Protein 6U1S (pdb70)

Radius of gyration: 44.72 Å; Cα contacts (8 Å, |Δi|>4): 3544; chains: 8; bounding box: 117×117×106 Å

Secondary structure (DSSP, 8-state):
-HHHHHHHHHHHHHHHHHHHHHHHHHHH---HHHHHHHHHHHHHHHHHHHHHHHHHHTT-SSHHHHHHHHHHHHHHHHHHHHHHHHHHTT--SHHHHHHHHHHHHHHHHHHHHHHHHHHTT---HHHHHHHHHHHHHHHHHHHHHHHHHHTT--SHHHHHHHHHHHHHHHHHHHHHHHHHHHTSS-HHHHHHHHHHHHHHHHHHHHHHHHHHHHHHHHHHHHHHHHHHHHHHHHHHHHHHHHHHHHHHHHHHHHHHHHHT-S-HHHHHHHHHHHHHHHHHHHHHHHHHHHHHHHHHHHHHHHHHHHHHH-/-HHHHHHHHHHHHHHHHHHHHHHHHHHH---HHHHHHHHHHHHHHHHHHHHHHHHHHTT-SSHHHHHHHHHHHHHHHHHHHHHHHHHHTT--SHHHHHHHHHHHHHHHHHHHHHHHHHHTT---HHHHHHHHHHHHHHHHHHHHHHHHHHTT--SHHHHHHHHHHHHHHHHHHHHHHHHHHHTSS-HHHHHHHHHHHHHHHHHHHHHHHHHHHHHHHHHHHHHHHHHHHHHHHHHHHHHHHHHHHHHHHHHHHHHHHHHT-S-HHHHHHHHHHHHHHHHHHHHHHHHHHHHHHHHHHHHHHHHHHHHHH-/-HHHHHHHHHHHHHHHHHHHHHHHHHHH---HHHHHHHHHHHHHHHHHHHHHHHHHHTT-SSHHHHHHHHHHHHHHHHHHHHHHHHHHTT--SHHHHHHHHHHHHHHHHHHHHHHHHHHTT---HHHHHHHHHHHHHHHHHHHHHHHHHHTT--SHHHHHHHHHHHHHHHHHHHHHHHHHHHTSS-HHHHHHHHHHHHHHHHHHHHHHHHHHHHHHHHHHHHHHHHHHHHHHHHHHHHHHHHHHHHHHHHHHHHHHHHHT-S-HHHHHHHHHHHHHHHHHHHHHHHHHHHHHHHHHHHHHHHHHHHHHH-/-HHHHHHHHHHHHHHHHHHHHHHHHHHH---HHHHHHHHHHHHHHHHHHHHHHHHHHTT-SSHHHHHHHHHHHHHHHHHHHHHHHHHHTT--SHHHHHHHHHHHHHHHHHHHHHHHHHHTT---HHHHHHHHHHHHHHHHHHHHHHHHHHTT--SHHHHHHHHHHHHHHHHHHHHHHHHHHHTSS-HHHHHHHHHHHHHHHHHHHHHHHHHHHHHHHHHHHHHHHHHHHHHHHHHHHHHHHHHHHHHHHHHHHHHHHHHT-S-HHHHHHHHHHHHHHHHHHHHHHHHHHHHHHHHHHHHHHHHHHHHHH-/-HHHHHHHHHHHHHHHHHHHHHHHHHHH---HHHHHHHHHHHHHHHHHHHHHHHHHHTT-SSHHHHHHHHHHHHHHHHHHHHHHHHHHTT--SHHHHHHHHHHHHHHHHHHHHHHHHHHTT---HHHHHHHHHHHHHHHHHHHHHHHHHHTT--SHHHHHHHHHHHHHHHHHHHHHHHHHHHTSS-HHHHHHHHHHHHHHHHHHHHHHHHHHHHHHHHHHHHHHHHHHHHHHHHHHHHHHHHHHHHHHHHHHHHHHHHHT-S-HHHHHHHHHHHHHHHHHHHHHHHHHHHHHHHHHHHHHHHHHHHHHH-/-HHHHHHHHHHHHHHHHHHHHHHHHHHH---HHHHHHHHHHHHHHHHHHHHHHHHHHTT-SSHHHHHHHHHHHHHHHHHHHHHHHHHHTT--SHHHHHHHHHHHHHHHHHHHHHHHHHHTT---HHHHHHHHHHHHHHHHHHHHHHHHHHTT--SHHHHHHHHHHHHHHHHHHHHHHHHHHHTSS-HHHHHHHHHHHHHHHHHHHHHHHHHHHHHHHHHHHHHHHHHHHHHHHHHHHHHHHHHHHHHHHHHHHHHHHHHT-S-HHHHHHHHHHHHHHHHHHHHHHHHHHHHHHHHHHHHHHHHHHHHHH-/-HHHHHHHHHHHHHHHHHHHHHHHHHHH---HHHHHHHHHHHHHHHHHHHHHHHHHHTT-SSHHHHHHHHHHHHHHHHHHHHHHHHHHTT--SHHHHHHHHHHHHHHHHHHHHHHHHHHTT---HHHHHHHHHHHHHHHHHHHHHHHHHHTT--SHHHHHHHHHHHHHHHHHHHHHHHHHHHTSS-HHHHHHHHHHHHHHHHHHHHHHHHHHHHHHHHHHHHHHHHHHHHHHHHHHHHHHHHHHHHHHHHHHHHHHHHHT-S-HHHHHHHHHHHHHHHHHHHHHHHHHHHHHHHHHHHHHHHHHHHHHH-/-HHHHHHHHHHHHHHHHHHHHHHHHHHH---HHHHHHHHHHHHHHHHHHHHHHHHHHTT-SSHHHHHHHHHHHHHHHHHHHHHHHHHHTT--SHHHHHHHHHHHHHHHHHHHHHHHHHHTT---HHHHHHHHHHHHHHHHHHHHHHHHHHTT--SHHHHHHHHHHHHHHHHHHHHHHHHHHHTSS-HHHHHHHHHHHHHHHHHHHHHHHHHHHHHHHHHHHHHHHHHHHHHHHHHHHHHHHHHHHHHHHHHHHHHHHHHT-S-HHHHHHHHHHHHHHHHHHHHHHHHHHHHHHHHHHHHHHHHHHHHHH-

Sequence (2480 aa):
EEFMARAISAIAELAKKAIEAIYRLADNHTTDTFMAKAIEAIAELAKEAIKAIADLAKNHTTEEFMARAISAIAELARKAIDAIYRLARNHTTDTFMAKAIEAIAELAKEAIKAIADLAKNHTTEDFMDEAISAIAELARKAIEAILRLASNLTSETYMRKAQEAIEKIARTAEEAIRDLARNLEDQERRERAKSARDEIKRFAEDARKKIEVLALLKRSREYLKKVALIQLVIAFVFLILLILLSWRSEELIRELEEKGAASEAELARMKQQHMTAYLQAALTAWEIISKSVIALLLLQQNQLNLELRHEEFMARAISAIAELAKKAIEAIYRLADNHTTDTFMAKAIEAIAELAKEAIKAIADLAKNHTTEEFMARAISAIAELARKAIDAIYRLARNHTTDTFMAKAIEAIAELAKEAIKAIADLAKNHTTEDFMDEAISAIAELARKAIEAILRLASNLTSETYMRKAQEAIEKIARTAEEAIRDLARNLEDQERRERAKSARDEIKRFAEDARKKIEVLALLKRSREYLKKVALIQLVIAFVFLILLILLSWRSEELIRELEEKGAASEAELARMKQQHMTAYLQAALTAWEIISKSVIALLLLQQNQLNLELRHEEFMARAISAIAELAKKAIEAIYRLADNHTTDTFMAKAIEAIAELAKEAIKAIADLAKNHTTEEFMARAISAIAELARKAIDAIYRLARNHTTDTFMAKAIEAIAELAKEAIKAIADLAKNHTTEDFMDEAISAIAELARKAIEAILRLASNLTSETYMRKAQEAIEKIARTAEEAIRDLARNLEDQERRERAKSARDEIKRFAEDARKKIEVLALLKRSREYLKKVALIQLVIAFVFLILLILLSWRSEELIRELEEKGAASEAELARMKQQHMTAYLQAALTAWEIISKSVIALLLLQQNQLNLELRHEEFMARAISAIAELAKKAIEAIYRLADNHTTDTFMAKAIEAIAELAKEAIKAIADLAKNHTTEEFMARAISAIAELARKAIDAIYRLARNHTTDTFMAKAIEAIAELAKEAIKAIADLAKNHTTEDFMDEAISAIAELARKAIEAILRLASNLTSETYMRKAQEAIEKIARTAEEAIRDLARNLEDQERRERAKSARDEIKRFAEDARKKIEVLALLKRSREYLKKVALIQLVIAFVFLILLILLSWRSEELIRELEEKGAASEAELARMKQQHMTAYLQAALTAWEIISKSVIALLLLQQNQLNLELRHEEFMARAISAIAELAKKAIEAIYRLADNHTTDTFMAKAIEAIAELAKEAIKAIADLAKNHTTEEFMARAISAIAELARKAIDAIYRLARNHTTDTFMAKAIEAIAELAKEAIKAIADLAKNHTTEDFMDEAISAIAELARKAIEAILRLASNLTSETYMRKAQEAIEKIARTAEEAIRDLARNLEDQERRERAKSARDEIKRFAEDARKKIEVLALLKRSREYLKKVALIQLVIAFVFLILLILLSWRSEELIRELEEKGAASEAELARMKQQHMTAYLQAALTAWEIISKSVIALLLLQQNQLNLELRHEEFMARAISAIAELAKKAIEAIYRLADNHTTDTFMAKAIEAIAELAKEAIKAIADLAKNHTTEEFMARAISAIAELARKAIDAIYRLARNHTTDTFMAKAIEAIAELAKEAIKAIADLAKNHTTEDFMDEAISAIAELARKAIEAILRLASNLTSETYMRKAQEAIEKIARTAEEAIRDLARNLEDQERRERAKSARDEIKRFAEDARKKIEVLALLKRSREYLKKVALIQLVIAFVFLILLILLSWRSEELIRELEEKGAASEAELARMKQQHMTAYLQAALTAWEIISKSVIALLLLQQNQLNLELRHEEFMARAISAIAELAKKAIEAIYRLADNHTTDTFMAKAIEAIAELAKEAIKAIADLAKNHTTEEFMARAISAIAELARKAIDAIYRLARNHTTDTFMAKAIEAIAELAKEAIKAIADLAKNHTTEDFMDEAISAIAELARKAIEAILRLASNLTSETYMRKAQEAIEKIARTAEEAIRDLARNLEDQERRERAKSARDEIKRFAEDARKKIEVLALLKRSREYLKKVALIQLVIAFVFLILLILLSWRSEELIRELEEKGAASEAELARMKQQHMTAYLQAALTAWEIISKSVIALLLLQQNQLNLELRHEEFMARAISAIAELAKKAIEAIYRLADNHTTDTFMAKAIEAIAELAKEAIKAIADLAKNHTTEEFMARAISAIAELARKAIDAIYRLARNHTTDTFMAKAIEAIAELAKEAIKAIADLAKNHTTEDFMDEAISAIAELARKAIEAILRLASNLTSETYMRKAQEAIEKIARTAEEAIRDLARNLEDQERRERAKSARDEIKRFAEDARKKIEVLALLKRSREYLKKVALIQLVIAFVFLILLILLSWRSEELIRELEEKGAASEAELARMKQQHMTAYLQAALTAWEIISKSVIALLLLQQNQLNLELRH

Foldseek 3Di:
DVVLLVLLVVLLVVLVVVLCVQLVVLLVDLDLVSLLVSLLSLLVSLLVSLVVLLVSLVVDLDPSSLVSNLVSLLVSLVSSLVSLLSSLVSHDDPVSVLSSLQSLLSSLLSSLLSLLVSLLSDLDPVSLVSNLVSNLVSLVSSLVSLVVSCVVVVDCVRLVSSLVSLVSNLVSSLVSNVSSLVSHPDVVSVVVSVVSNVVSVCSNVVSVVVCVLVVVLVVLVVVLVVLVVVLVVLLVVLVVVLVVLVVVLCVVLVVCVVVVVDDVVRNVVSNVVSVVVSVVSVVVSVVVNVVSVVVSVVSVVVSVVSVVVD/DVVLLVLLVVLLVVLVVVLCVQLVVLLVDLDLVSLLVSLLSLLVSLLVSLVVLLVSLVVDLDPSSLVSNLVSLLVSLVSSLVSLLSSLVSHDDPVSVLSSLQSLLSSLLSSLLSLLVSLLSDLDPVSLVSNLVSNLVSLVSSLVSLVVSCVVVVDCVRLVSSLVSLVSSLVSSLVSNVSSLVSHPDVVSVVVSVVSNVVSVCSNVVSVVVCVLVVVLVVLVVVLVVLVVVLVVLLVVLVVVLVVLVVVLCVVLVVCVVVVVDDVVRNVVSNVVSVVVSVVSVVVSVVVNVVSVVVSVVSVVVSVVSVVVD/DVVLLVLLVVLLVVLVVVLCVQLVVLLVDLDLVSLLVSLLSLLVSLLVSLVVLLVSLVVDLDPSSLVSNLVSLLVSLVSSLVSLLSSLVSHDDPVSVLSSLQSLLSSLLSSLLSLLVSLLSDLDPVSLVSNLVSNLVSLVSSLVSLVVSCVVVVDCVRLVSSLVSLVSNLVSSLVSNQSSLVSHPDVVSVVVSVVSNVVSVCSNVVSVVVCVLVVVLVVLVVVLVVLVVVLVVLLVVLVVVLVVLVVVLCVVLVVCVVVVVDDVVRNVVSNVVSVVVSVVSVVVSVVVNVVSVVVSVVSVVVSVVSVVVD/DVVLLVLLVVLLVVLVVVLCVQLVVLLVDLDLVSLLVSLLSLLVSLLVSLVVLLVSLVVDLDPSSLVSNLVSLLVSLVSSLVSLLSSLVSHDDPVSVLSSLQSLLSSLLSSLLSLLVSLLSDLDPVSLVSNLVSNLVSLVSSLVSLVVSCVVVVDCVRLVSSLVSLVSNLVSSLVSNQSSLVSHPDVVSVVVSVVSNVVSVCSNVVSVVVCVLVVVLVVLVVVLVVLVVVLVVLLVVLVVVLVVLVVVLCVVLVVCVVVVVDDVVRNVVSNVVSVVVSVVSVVVSVVVNVVSVVVSVVSVVVSVVSVVVD/DVVLLVLLVVLLVVLVVVLCVQLVVLLVDLDLVSLLVSLLSLLVSLLVSLVVLLVSLVVDLDPSSLVSNLVSLLVSLVSSLVSLLSSLVSHDDPVSVLSSLQSLLSSLLSSLLSLLVSLLSDLDPVSLVSNLVSNLVSLVSSLVSLVVSCVVVVDCVRLVSSLVSLVSNLVSSLVSNVSSLVSHPDVVSVVVSVVSNVVSVCSNVVSVVVCVLVVVLVVLVVVLVVLVVVLVVLLVVLVVVLVVLVVVLCVVLVVCVVVVVDDVVRNVVSNVVSVVVSVVSVVVSVVVNVVSVVVSVVSVVVSVVSVVVD/DVVLLVLLVVLLVVLVVVLCVQLVVLLVDLDLVSLLVSLLSLLVSLLVSLVVLLVSLVVDLDPSSLVSNLVSLLVSLVSSLVSLLSSLVSHDDPVSVLSSLQSLLSSLLSSLLSLLVSLLSDLDPVSLVSNLVSNLVSLVSSLVSLVVSCVVVVDCVRLVSSLVSLVSSLVSSLVSNQSSLVSHPDVVSVVVSVVSNVVSVCSNVVSVVVCVLVVVLVVLVVVLVVLVVVLVVLLVVLVVVLVVLVVVLCVVLVVCVVVVVDDVVRNVVSNVVSVVVSVVSVVVSVVVNVVSVVVSVVSVVVSVVSVVVD/DVVLLVLLVVLLVVLVVVLCVQLVVLLVDLDLVSLLVSLLSLLVSLLVSLVVLLVSLVVDLDPSSLVSNLVSLLVSLVSNLVSLLSSLVSHDDPVSVLSSLQSLLSSLLSSLLSLLVSLLSDLDPVSLVSNLVSNLVSLVSSLVSLVVSCVVVVDCVRLVSSLVSLVSNLVSSLVSNQSSLVSHPDVVSVVVSVVSNVVSVCSNVVSVVVCVLVVVLVVLVVVLVVLVVVLVVLLVVLVVVLVVLVVVLCVVLVVCVVVVVDDVVRNVVSNVVSVVVSVVSVVVSVVVNVVSVVVSVVSVVVSVVSVVVD/DVVLLVLLVVLLVVLVVVLCVQLVVLLVDLDLVSLLVSLLSLLVSLLVSLVVLLVSLVVDLDPSSLVSNLVSLLVSLVSNLVSLLSSLVSHDDPVSVLSSLQSLLSSLLSSLLSLLVSLLSDLDPVSLVSNLVSNLVSLVSSLVSLVVSCVVVVDCVRLVSSLVSLVSNLVSSLVSNQSSLVSHPDVVSVVVSVVSNVVSVCSNVVSVVVCVLVVVLVVLVVVLVVLVVVLVVLLVVLVVVLVVLVVVLCVVLVVCVVVVVDDVVRNVVSNVVSVVVSVVSVVVSVVVNVVSVVVSVVSVVVSVVSVVVD

Nearest PDB structures (foldseek):
  6u1s-assembly1_A  TM=1.003E+00  e=5.065E-35  synthetic construct
  5k7v-assembly1_B  TM=7.829E-01  e=1.513E-13  synthetic construct
  6vfk-assembly1_B  TM=7.841E-01  e=2.297E-12  synthetic construct
  7q1f-assembly2_T  TM=2.486E-01  e=4.813E-02  synthetic construct
  4xl5-assembly1_C  TM=2.243E-01  e=2.005E-01  synthetic construct

Structure (mmCIF, N/CA/C/O backbone):
data_6U1S
#
_entry.id   6U1S
#
loop_
_atom_site.group_PDB
_atom_site.id
_atom_site.type_symbol
_atom_site.label_atom_id
_atom_site.label_alt_id
_atom_site.label_comp_id
_atom_site.label_asym_id
_atom_site.label_entity_id
_atom_site.label_seq_id
_atom_site.pdbx_PDB_ins_code
_atom_site.Cartn_x
_atom_site.Cartn_y
_atom_site.Cartn_z
_atom_site.occupancy
_atom_site.B_iso_or_equiv
_atom_site.auth_seq_id
_atom_site.auth_comp_id
_atom_site.auth_asym_id
_atom_site.auth_atom_id
_atom_site.pdbx_PDB_model_num
ATOM 1 N N . GLU A 1 1 ? 165.572 220.988 206.774 1.00 196.00 1 GLU A N 1
ATOM 2 C CA . GLU A 1 1 ? 164.998 222.325 206.882 1.00 196.00 1 GLU A CA 1
ATOM 3 C C . GLU A 1 1 ? 163.491 222.353 206.625 1.00 196.00 1 GLU A C 1
ATOM 4 O O . GLU A 1 1 ? 162.875 221.316 206.325 1.00 196.00 1 GLU A O 1
ATOM 18 N N . GLU A 1 2 ? 162.929 223.557 206.728 1.00 196.00 2 GLU A N 1
ATOM 19 C CA . GLU A 1 2 ? 161.504 223.826 206.598 1.00 196.00 2 GLU A CA 1
ATOM 20 C C . GLU A 1 2 ? 160.945 223.567 205.217 1.00 196.00 2 GLU A C 1
ATOM 21 O O . GLU A 1 2 ? 159.804 223.133 205.087 1.00 196.00 2 GLU A O 1
ATOM 33 N N . PHE A 1 3 ? 161.707 223.878 204.167 1.00 196.00 3 PHE A N 1
ATOM 34 C CA . PHE A 1 3 ? 161.172 223.649 202.837 1.00 196.00 3 PHE A CA 1
ATOM 35 C C . PHE A 1 3 ? 160.874 222.198 202.597 1.00 196.00 3 PHE A C 1
ATOM 36 O O . PHE A 1 3 ? 159.804 221.855 202.102 1.00 196.00 3 PHE A O 1
ATOM 53 N N . MET A 1 4 ? 161.830 221.348 202.903 1.00 196.00 4 MET A N 1
ATOM 54 C CA . MET A 1 4 ? 161.687 219.938 202.643 1.00 196.00 4 MET A CA 1
ATOM 55 C C . MET A 1 4 ? 160.540 219.388 203.502 1.00 196.00 4 MET A C 1
ATOM 56 O O . MET A 1 4 ? 159.715 218.586 203.039 1.00 196.00 4 MET A O 1
ATOM 70 N N . ALA A 1 5 ? 160.474 219.825 204.769 1.00 196.00 5 ALA A N 1
ATOM 71 C CA . ALA A 1 5 ? 159.436 219.343 205.669 1.00 196.00 5 ALA A CA 1
ATOM 72 C C . ALA A 1 5 ? 158.033 219.775 205.222 1.00 196.00 5 ALA A C 1
ATOM 73 O O . ALA A 1 5 ? 157.086 218.966 205.231 1.00 196.00 5 ALA A O 1
ATOM 80 N N . ARG A 1 6 ? 157.909 221.029 204.769 1.00 196.00 6 ARG A N 1
ATOM 81 C CA . ARG A 1 6 ? 156.633 221.516 204.306 1.00 196.00 6 ARG A CA 1
ATOM 82 C C . ARG A 1 6 ? 156.301 220.917 202.983 1.00 196.00 6 ARG A C 1
ATOM 83 O O . ARG A 1 6 ? 155.138 220.643 202.729 1.00 196.00 6 ARG A O 1
ATOM 104 N N . ALA A 1 7 ? 157.287 220.730 202.115 1.00 196.00 7 ALA A N 1
ATOM 105 C CA . ALA A 1 7 ? 157.004 220.188 200.817 1.00 196.00 7 ALA A CA 1
ATOM 106 C C . ALA A 1 7 ? 156.368 218.816 200.960 1.00 196.00 7 ALA A C 1
ATOM 107 O O . ALA A 1 7 ? 155.369 218.542 200.316 1.00 196.00 7 ALA A O 1
ATOM 114 N N . ILE A 1 8 ? 156.798 217.970 201.896 1.00 196.00 8 ILE A N 1
ATOM 115 C CA . ILE A 1 8 ? 156.075 216.696 201.939 1.00 196.00 8 ILE A CA 1
ATOM 116 C C . ILE A 1 8 ? 154.621 216.903 202.277 1.00 196.00 8 ILE A C 1
ATOM 117 O O . ILE A 1 8 ? 153.736 216.286 201.661 1.00 196.00 8 ILE A O 1
ATOM 133 N N . SER A 1 9 ? 154.351 217.740 203.275 1.00 196.00 9 SER A N 1
ATOM 134 C CA . SER A 1 9 ? 152.966 217.940 203.632 1.00 196.00 9 SER A CA 1
ATOM 135 C C . SER A 1 9 ? 152.187 218.613 202.512 1.00 196.00 9 SER A C 1
ATOM 136 O O . SER A 1 9 ? 151.048 218.239 202.260 1.00 196.00 9 SER A O 1
ATOM 144 N N . ALA A 1 10 ? 152.786 219.602 201.846 1.00 196.00 10 ALA A N 1
ATOM 145 C CA . ALA A 1 10 ? 152.136 220.363 200.785 1.00 196.00 10 ALA A CA 1
ATOM 146 C C . ALA A 1 10 ? 151.853 219.520 199.560 1.00 196.00 10 ALA A C 1
ATOM 147 O O . ALA A 1 10 ? 150.801 219.647 198.931 1.00 196.00 10 ALA A O 1
ATOM 154 N N . ILE A 1 11 ? 152.780 218.634 199.231 1.00 196.00 11 ILE A N 1
ATOM 155 C CA . ILE A 1 11 ? 152.634 217.791 198.070 1.00 196.00 11 ILE A CA 1
ATOM 156 C C . ILE A 1 11 ? 151.468 216.848 198.295 1.00 196.00 11 ILE A C 1
ATOM 157 O O . ILE A 1 11 ? 150.594 216.710 197.424 1.00 196.00 11 ILE A O 1
ATOM 173 N N . ALA A 1 12 ? 151.454 216.198 199.464 1.00 196.00 12 ALA A N 1
ATOM 174 C CA . ALA A 1 12 ? 150.378 215.291 199.782 1.00 196.00 12 ALA A CA 1
ATOM 175 C C . ALA A 1 12 ? 149.073 216.017 199.983 1.00 196.00 12 ALA A C 1
ATOM 176 O O . ALA A 1 12 ? 148.029 215.501 199.618 1.00 196.00 12 ALA A O 1
ATOM 183 N N . GLU A 1 13 ? 149.112 217.202 200.585 1.00 196.00 13 GLU A N 1
ATOM 184 C CA . GLU A 1 13 ? 147.913 217.966 200.868 1.00 196.00 13 GLU A CA 1
ATOM 185 C C . GLU A 1 13 ? 147.194 218.362 199.609 1.00 196.00 13 GLU A C 1
ATOM 186 O O . GLU A 1 13 ? 145.970 218.236 199.523 1.00 196.00 13 GLU A O 1
ATOM 198 N N . LEU A 1 14 ? 147.932 218.837 198.612 1.00 196.00 14 LEU A N 1
ATOM 199 C CA . LEU A 1 14 ? 147.265 219.244 197.402 1.00 196.00 14 LEU A CA 1
ATOM 200 C C . LEU A 1 14 ? 146.700 218.049 196.659 1.00 196.00 14 LEU A C 1
ATOM 201 O O . LEU A 1 14 ? 145.567 218.109 196.159 1.00 196.00 14 LEU A O 1
ATOM 217 N N . ALA A 1 15 ? 147.455 216.942 196.591 1.00 196.00 15 ALA A N 1
ATOM 218 C CA . ALA A 1 15 ? 146.919 215.795 195.890 1.00 196.00 15 ALA A CA 1
ATOM 219 C C . ALA A 1 15 ? 145.753 215.207 196.646 1.00 196.00 15 ALA A C 1
ATOM 220 O O . ALA A 1 15 ? 144.754 214.858 196.036 1.00 196.00 15 ALA A O 1
ATOM 227 N N . LYS A 1 16 ? 145.847 215.145 197.976 1.00 196.00 16 LYS A N 1
ATOM 228 C CA . LYS A 1 16 ? 144.816 214.561 198.809 1.00 196.00 16 LYS A CA 1
ATOM 229 C C . LYS A 1 16 ? 143.510 215.304 198.666 1.00 196.00 16 LYS A C 1
ATOM 230 O O . LYS A 1 16 ? 142.458 214.671 198.539 1.00 196.00 16 LYS A O 1
ATOM 249 N N . LYS A 1 17 ? 143.553 216.640 198.675 1.00 196.00 17 LYS A N 1
ATOM 250 C CA . LYS A 1 17 ? 142.325 217.401 198.535 1.00 196.00 17 LYS A CA 1
ATOM 251 C C . LYS A 1 17 ? 141.711 217.191 197.166 1.00 196.00 17 LYS A C 1
ATOM 252 O O . LYS A 1 17 ? 140.493 217.034 197.047 1.00 196.00 17 LYS A O 1
ATOM 271 N N . ALA A 1 18 ? 142.546 217.171 196.125 1.00 196.00 18 ALA A N 1
ATOM 272 C CA . ALA A 1 18 ? 142.051 216.956 194.782 1.00 196.00 18 ALA A CA 1
ATOM 273 C C . ALA A 1 18 ? 141.461 215.544 194.631 1.00 196.00 18 ALA A C 1
ATOM 274 O O . ALA A 1 18 ? 140.455 215.367 193.932 1.00 196.00 18 ALA A O 1
ATOM 281 N N . ILE A 1 19 ? 142.070 214.546 195.297 1.00 196.00 19 ILE A N 1
ATOM 282 C CA . ILE A 1 19 ? 141.593 213.167 195.275 1.00 196.00 19 ILE A CA 1
ATOM 283 C C . ILE A 1 19 ? 140.257 213.069 195.947 1.00 196.00 19 ILE A C 1
ATOM 284 O O . ILE A 1 19 ? 139.338 212.464 195.396 1.00 196.00 19 ILE A O 1
ATOM 300 N N . GLU A 1 20 ? 140.132 213.662 197.136 1.00 196.00 20 GLU A N 1
ATOM 301 C CA . GLU A 1 20 ? 138.870 213.610 197.842 1.00 196.00 20 GLU A CA 1
ATOM 302 C C . GLU A 1 20 ? 137.779 214.293 197.056 1.00 196.00 20 GLU A C 1
ATOM 303 O O . GLU A 1 20 ? 136.654 213.798 197.008 1.00 196.00 20 GLU A O 1
ATOM 315 N N . ALA A 1 21 ? 138.071 215.456 196.467 1.00 196.00 21 ALA A N 1
ATOM 316 C CA . ALA A 1 21 ? 137.047 216.169 195.731 1.00 196.00 21 ALA A CA 1
ATOM 317 C C . ALA A 1 21 ? 136.566 215.426 194.489 1.00 196.00 21 ALA A C 1
ATOM 318 O O . ALA A 1 21 ? 135.353 215.368 194.248 1.00 196.00 21 ALA A O 1
ATOM 325 N N . ILE A 1 22 ? 137.479 214.811 193.722 1.00 196.00 22 ILE A N 1
ATOM 326 C CA . ILE A 1 22 ? 137.031 214.134 192.517 1.00 196.00 22 ILE A CA 1
ATOM 327 C C . ILE A 1 22 ? 136.359 212.818 192.898 1.00 196.00 22 ILE A C 1
ATOM 328 O O . ILE A 1 22 ? 135.362 212.423 192.285 1.00 196.00 22 ILE A O 1
ATOM 344 N N . TYR A 1 23 ? 136.904 212.131 193.918 1.00 196.00 23 TYR A N 1
ATOM 345 C CA . TYR A 1 23 ? 136.291 210.926 194.425 1.00 196.00 23 TYR A CA 1
ATOM 346 C C . TYR A 1 23 ? 134.894 211.169 194.928 1.00 196.00 23 TYR A C 1
ATOM 347 O O . TYR A 1 23 ? 133.976 210.448 194.557 1.00 196.00 23 TYR A O 1
ATOM 365 N N . ARG A 1 24 ? 134.711 212.189 195.769 1.00 196.00 24 ARG A N 1
ATOM 366 C CA . ARG A 1 24 ? 133.409 212.456 196.330 1.00 196.00 24 ARG A CA 1
ATOM 367 C C . ARG A 1 24 ? 132.381 212.693 195.245 1.00 196.00 24 ARG A C 1
ATOM 368 O O . ARG A 1 24 ? 131.266 212.167 195.337 1.00 196.00 24 ARG A O 1
ATOM 389 N N . LEU A 1 25 ? 132.730 213.441 194.197 1.00 196.00 25 LEU A N 1
ATOM 390 C CA . LEU A 1 25 ? 131.748 213.659 193.154 1.00 196.00 25 LEU A CA 1
ATOM 391 C C . LEU A 1 25 ? 131.404 212.340 192.483 1.00 196.00 25 LEU A C 1
ATOM 392 O O . LEU A 1 25 ? 130.228 212.027 192.276 1.00 196.00 25 LEU A O 1
ATOM 408 N N . ALA A 1 26 ? 132.426 211.529 192.212 1.00 196.00 26 ALA A N 1
ATOM 409 C CA . ALA A 1 26 ? 132.248 210.233 191.586 1.00 196.00 26 ALA A CA 1
ATOM 410 C C . ALA A 1 26 ? 131.485 209.253 192.454 1.00 196.00 26 ALA A C 1
ATOM 411 O O . ALA A 1 26 ? 130.792 208.386 191.935 1.00 196.00 26 ALA A O 1
ATOM 418 N N . ASP A 1 27 ? 131.635 209.361 193.769 1.00 196.00 27 ASP A N 1
ATOM 419 C CA . ASP A 1 27 ? 130.966 208.480 194.708 1.00 196.00 27 ASP A CA 1
ATOM 420 C C . ASP A 1 27 ? 129.471 208.810 194.723 1.00 196.00 27 ASP A C 1
ATOM 421 O O . ASP A 1 27 ? 128.630 207.916 194.836 1.00 196.00 27 ASP A O 1
ATOM 430 N N . ASN A 1 28 ? 129.143 210.104 194.584 1.00 196.00 28 ASN A N 1
ATOM 431 C CA . ASN A 1 28 ? 127.753 210.545 194.550 1.00 196.00 28 ASN A CA 1
ATOM 432 C C . ASN A 1 28 ? 127.072 210.184 193.219 1.00 196.00 28 ASN A C 1
ATOM 433 O O . ASN A 1 28 ? 125.869 209.902 193.182 1.00 196.00 28 ASN A O 1
ATOM 444 N N . HIS A 1 29 ? 127.856 210.174 192.139 1.00 196.00 29 HIS A N 1
ATOM 445 C CA . HIS A 1 29 ? 127.385 209.843 190.798 1.00 196.00 29 HIS A CA 1
ATOM 446 C C . HIS A 1 29 ? 127.205 208.349 190.562 1.00 196.00 29 HIS A C 1
ATOM 447 O O . HIS A 1 29 ? 127.877 207.512 191.155 1.00 196.00 29 HIS A O 1
ATOM 461 N N . THR A 1 30 ? 126.304 208.006 189.644 1.00 196.00 30 THR A N 1
ATOM 462 C CA . THR A 1 30 ? 126.103 206.610 189.262 1.00 196.00 30 THR A CA 1
ATOM 463 C C . THR A 1 30 ? 126.629 206.339 187.851 1.00 196.00 30 THR A C 1
ATOM 464 O O . THR A 1 30 ? 126.538 205.220 187.341 1.00 196.00 30 THR A O 1
ATOM 475 N N . THR A 1 31 ? 127.162 207.384 187.226 1.00 196.00 31 THR A N 1
ATOM 476 C CA . THR A 1 31 ? 127.689 207.348 185.869 1.00 196.00 31 THR A CA 1
ATOM 477 C C . THR A 1 31 ? 129.073 206.699 185.853 1.00 196.00 31 THR A C 1
ATOM 478 O O . THR A 1 31 ? 129.976 207.113 186.588 1.00 196.00 31 THR A O 1
ATOM 489 N N . ASP A 1 32 ? 129.260 205.731 184.954 1.00 196.00 32 ASP A N 1
ATOM 490 C CA . ASP A 1 32 ? 130.496 204.963 184.846 1.00 196.00 32 ASP A CA 1
ATOM 491 C C . ASP A 1 32 ? 131.673 205.783 184.367 1.00 196.00 32 ASP A C 1
ATOM 492 O O . ASP A 1 32 ? 132.800 205.632 184.848 1.00 196.00 32 ASP A O 1
ATOM 501 N N . THR A 1 33 ? 131.361 206.715 183.507 1.00 196.00 33 THR A N 1
ATOM 502 C CA . THR A 1 33 ? 132.292 207.626 182.894 1.00 196.00 33 THR A CA 1
ATOM 503 C C . THR A 1 33 ? 132.883 208.559 183.934 1.00 196.00 33 THR A C 1
ATOM 504 O O . THR A 1 33 ? 134.058 208.926 183.854 1.00 196.00 33 THR A O 1
ATOM 515 N N . PHE A 1 34 ? 132.047 209.015 184.870 1.00 196.00 34 PHE A N 1
ATOM 516 C CA . PHE A 1 34 ? 132.477 209.949 185.895 1.00 196.00 34 PHE A CA 1
ATOM 517 C C . PHE A 1 34 ? 133.314 209.202 186.911 1.00 196.00 34 PHE A C 1
ATOM 518 O O . PHE A 1 34 ? 134.308 209.735 187.423 1.00 196.00 34 PHE A O 1
ATOM 535 N N . MET A 1 35 ? 132.923 207.958 187.204 1.00 196.00 35 MET A N 1
ATOM 536 C CA . MET A 1 35 ? 133.710 207.176 188.123 1.00 196.00 35 MET A CA 1
ATOM 537 C C . MET A 1 35 ? 135.080 206.940 187.521 1.00 196.00 35 MET A C 1
ATOM 538 O O . MET A 1 35 ? 136.089 207.097 188.207 1.00 196.00 35 MET A O 1
ATOM 552 N N . ALA A 1 36 ? 135.126 206.629 186.221 1.00 196.00 36 ALA A N 1
ATOM 553 C CA . ALA A 1 36 ? 136.382 206.398 185.538 1.00 196.00 36 ALA A CA 1
ATOM 554 C C . ALA A 1 36 ? 137.247 207.649 185.512 1.00 196.00 36 ALA A C 1
ATOM 555 O O . ALA A 1 36 ? 138.470 207.550 185.656 1.00 196.00 36 ALA A O 1
ATOM 562 N N . LYS A 1 37 ? 136.628 208.828 185.335 1.00 196.00 37 LYS A N 1
ATOM 563 C CA . LYS A 1 37 ? 137.379 210.072 185.344 1.00 196.00 37 LYS A CA 1
ATOM 564 C C . LYS A 1 37 ? 138.055 210.256 186.684 1.00 196.00 37 LYS A C 1
ATOM 565 O O . LYS A 1 37 ? 139.236 210.612 186.741 1.00 196.00 37 LYS A O 1
ATOM 584 N N . ALA A 1 38 ? 137.316 210.016 187.775 1.00 196.00 38 ALA A N 1
ATOM 585 C CA . ALA A 1 38 ? 137.917 210.146 189.086 1.00 196.00 38 ALA A CA 1
ATOM 586 C C . ALA A 1 38 ? 139.022 209.134 189.255 1.00 196.00 38 ALA A C 1
ATOM 587 O O . ALA A 1 38 ? 140.081 209.460 189.757 1.00 196.00 38 ALA A O 1
ATOM 594 N N . ILE A 1 39 ? 138.850 207.936 188.746 1.00 196.00 39 ILE A N 1
ATOM 595 C CA . ILE A 1 39 ? 139.886 206.939 188.901 1.00 196.00 39 ILE A CA 1
ATOM 596 C C . ILE A 1 39 ? 141.187 207.337 188.236 1.00 196.00 39 ILE A C 1
ATOM 597 O O . ILE A 1 39 ? 142.267 207.162 188.822 1.00 196.00 39 ILE A O 1
ATOM 613 N N . GLU A 1 40 ? 141.107 207.835 187.011 1.00 196.00 40 GLU A N 1
ATOM 614 C CA . GLU A 1 40 ? 142.313 208.241 186.331 1.00 196.00 40 GLU A CA 1
ATOM 615 C C . GLU A 1 40 ? 142.907 209.493 186.980 1.00 196.00 40 GLU A C 1
ATOM 616 O O . GLU A 1 40 ? 144.131 209.588 187.118 1.00 196.00 40 GLU A O 1
ATOM 628 N N . ALA A 1 41 ? 142.055 210.461 187.372 1.00 196.00 41 ALA A N 1
ATOM 629 C CA . ALA A 1 41 ? 142.531 211.688 188.003 1.00 196.00 41 ALA A CA 1
ATOM 630 C C . ALA A 1 41 ? 143.217 211.390 189.327 1.00 196.00 41 ALA A C 1
ATOM 631 O O . ALA A 1 41 ? 144.263 211.960 189.632 1.00 196.00 41 ALA A O 1
ATOM 638 N N . ILE A 1 42 ? 142.665 210.443 190.079 1.00 196.00 42 ILE A N 1
ATOM 639 C CA . ILE A 1 42 ? 143.200 210.063 191.365 1.00 196.00 42 ILE A CA 1
ATOM 640 C C . ILE A 1 42 ? 144.544 209.421 191.187 1.00 196.00 42 ILE A C 1
ATOM 641 O O . ILE A 1 42 ? 145.464 209.724 191.957 1.00 196.00 42 ILE A O 1
ATOM 657 N N . ALA A 1 43 ? 144.681 208.527 190.206 1.00 196.00 43 ALA A N 1
ATOM 658 C CA . ALA A 1 43 ? 145.983 207.948 189.990 1.00 196.00 43 ALA A CA 1
ATOM 659 C C . ALA A 1 43 ? 146.986 209.028 189.634 1.00 196.00 43 ALA A C 1
ATOM 660 O O . ALA A 1 43 ? 148.074 209.059 190.189 1.00 196.00 43 ALA A O 1
ATOM 667 N N . GLU A 1 44 ? 146.625 210.012 188.815 1.00 196.00 44 GLU A N 1
ATOM 668 C CA . GLU A 1 44 ? 147.650 211.000 188.492 1.00 196.00 44 GLU A CA 1
ATOM 669 C C . GLU A 1 44 ? 148.054 211.836 189.704 1.00 196.00 44 GLU A C 1
ATOM 670 O O . GLU A 1 44 ? 149.246 212.092 189.930 1.00 196.00 44 GLU A O 1
ATOM 682 N N . LEU A 1 45 ? 147.077 212.191 190.539 1.00 196.00 45 LEU A N 1
ATOM 683 C CA . LEU A 1 45 ? 147.342 213.015 191.703 1.00 196.00 45 LEU A CA 1
ATOM 684 C C . LEU A 1 45 ? 148.179 212.321 192.759 1.00 196.00 45 LEU A C 1
ATOM 685 O O . LEU A 1 45 ? 149.155 212.898 193.261 1.00 196.00 45 LEU A O 1
ATOM 701 N N . ALA A 1 46 ? 147.839 211.067 193.071 1.00 196.00 46 ALA A N 1
ATOM 702 C CA . ALA A 1 46 ? 148.588 210.351 194.077 1.00 196.00 46 ALA A CA 1
ATOM 703 C C . ALA A 1 46 ? 149.907 209.881 193.493 1.00 196.00 46 ALA A C 1
ATOM 704 O O . ALA A 1 46 ? 150.918 209.868 194.175 1.00 196.00 46 ALA A O 1
ATOM 711 N N . LYS A 1 47 ? 149.954 209.521 192.218 1.00 196.00 47 LYS A N 1
ATOM 712 C CA . LYS A 1 47 ? 151.192 209.007 191.665 1.00 196.00 47 LYS A CA 1
ATOM 713 C C . LYS A 1 47 ? 152.282 210.049 191.716 1.00 196.00 47 LYS A C 1
ATOM 714 O O . LYS A 1 47 ? 153.407 209.749 192.134 1.00 196.00 47 LYS A O 1
ATOM 733 N N . GLU A 1 48 ? 151.958 211.284 191.332 1.00 196.00 48 GLU A N 1
ATOM 734 C CA . GLU A 1 48 ? 152.978 212.308 191.361 1.00 196.00 48 GLU A CA 1
ATOM 735 C C . GLU A 1 48 ? 153.322 212.681 192.789 1.00 196.00 48 GLU A C 1
ATOM 736 O O . GLU A 1 48 ? 154.498 212.863 193.124 1.00 196.00 48 GLU A O 1
ATOM 748 N N . ALA A 1 49 ? 152.309 212.792 193.658 1.00 196.00 49 ALA A N 1
ATOM 749 C CA . ALA A 1 49 ? 152.591 213.179 195.017 1.00 196.00 49 ALA A CA 1
ATOM 750 C C . ALA A 1 49 ? 153.429 212.137 195.746 1.00 196.00 49 ALA A C 1
ATOM 751 O O . ALA A 1 49 ? 154.373 212.492 196.450 1.00 196.00 49 ALA A O 1
ATOM 758 N N . ILE A 1 50 ? 153.157 210.854 195.506 1.00 196.00 50 ILE A N 1
ATOM 759 C CA . ILE A 1 50 ? 153.883 209.789 196.170 1.00 196.00 50 ILE A CA 1
ATOM 760 C C . ILE A 1 50 ? 155.317 209.747 195.705 1.00 196.00 50 ILE A C 1
ATOM 761 O O . ILE A 1 50 ? 156.219 209.600 196.536 1.00 196.00 50 ILE A O 1
ATOM 777 N N . LYS A 1 51 ? 155.553 209.845 194.400 1.00 196.00 51 LYS A N 1
ATOM 778 C CA . LYS A 1 51 ? 156.923 209.812 193.930 1.00 196.00 51 LYS A CA 1
ATOM 779 C C . LYS A 1 51 ? 157.720 211.001 194.445 1.00 196.00 51 LYS A C 1
ATOM 780 O O . LYS A 1 51 ? 158.864 210.839 194.886 1.00 196.00 51 LYS A O 1
ATOM 799 N N . ALA A 1 52 ? 157.122 212.199 194.424 1.00 196.00 52 ALA A N 1
ATOM 800 C CA . ALA A 1 52 ? 157.845 213.374 194.863 1.00 196.00 52 ALA A CA 1
ATOM 801 C C . ALA A 1 52 ? 158.202 213.297 196.341 1.00 196.00 52 ALA A C 1
ATOM 802 O O . ALA A 1 52 ? 159.334 213.611 196.723 1.00 196.00 52 ALA A O 1
ATOM 809 N N . ILE A 1 53 ? 157.277 212.798 197.158 1.00 196.00 53 ILE A N 1
ATOM 810 C CA . ILE A 1 53 ? 157.495 212.665 198.583 1.00 196.00 53 ILE A CA 1
ATOM 811 C C . ILE A 1 53 ? 158.510 211.611 198.919 1.00 196.00 53 ILE A C 1
ATOM 812 O O . ILE A 1 53 ? 159.356 211.817 199.797 1.00 196.00 53 ILE A O 1
ATOM 828 N N . ALA A 1 54 ? 158.400 210.452 198.278 1.00 196.00 54 ALA A N 1
ATOM 829 C CA . ALA A 1 54 ? 159.300 209.372 198.575 1.00 196.00 54 ALA A CA 1
ATOM 830 C C . ALA A 1 54 ? 160.739 209.757 198.283 1.00 196.00 54 ALA A C 1
ATOM 831 O O . ALA A 1 54 ? 161.625 209.473 199.093 1.00 196.00 54 ALA A O 1
ATOM 838 N N . ASP A 1 55 ? 160.977 210.473 197.179 1.00 196.00 55 ASP A N 1
ATOM 839 C CA . ASP A 1 55 ? 162.343 210.857 196.877 1.00 196.00 55 ASP A CA 1
ATOM 840 C C . ASP A 1 55 ? 162.792 212.010 197.729 1.00 196.00 55 ASP A C 1
ATOM 841 O O . ASP A 1 55 ? 163.957 212.098 198.091 1.00 196.00 55 ASP A O 1
ATOM 850 N N . LEU A 1 56 ? 161.894 212.906 198.090 1.00 196.00 56 LEU A N 1
ATOM 851 C CA . LEU A 1 56 ? 162.322 214.008 198.913 1.00 196.00 56 LEU A CA 1
ATOM 852 C C . LEU A 1 56 ? 162.816 213.467 200.260 1.00 196.00 56 LEU A C 1
ATOM 853 O O . LEU A 1 56 ? 163.915 213.776 200.716 1.00 196.00 56 LEU A O 1
ATOM 869 N N . ALA A 1 57 ? 162.009 212.619 200.895 1.00 196.00 57 ALA A N 1
ATOM 870 C CA . ALA A 1 57 ? 162.313 212.070 202.212 1.00 196.00 57 ALA A CA 1
ATOM 871 C C . ALA A 1 57 ? 163.545 211.172 202.249 1.00 196.00 57 ALA A C 1
ATOM 872 O O . ALA A 1 57 ? 164.286 211.148 203.235 1.00 196.00 57 ALA A O 1
ATOM 879 N N . LYS A 1 58 ? 163.823 210.473 201.161 1.00 196.00 58 LYS A N 1
ATOM 880 C CA . LYS A 1 58 ? 164.966 209.572 201.109 1.00 196.00 58 LYS A CA 1
ATOM 881 C C . LYS A 1 58 ? 166.288 210.286 200.938 1.00 196.00 58 LYS A C 1
ATOM 882 O O . LYS A 1 58 ? 167.343 209.653 200.942 1.00 196.00 58 LYS A O 1
ATOM 901 N N . ASN A 1 59 ? 166.246 211.604 200.814 1.00 196.00 59 ASN A N 1
ATOM 902 C CA . ASN A 1 59 ? 167.440 212.406 200.721 1.00 196.00 59 ASN A CA 1
ATOM 903 C C . ASN A 1 59 ? 167.793 213.036 202.067 1.00 196.00 59 ASN A C 1
ATOM 904 O O . ASN A 1 59 ? 168.622 213.960 202.141 1.00 196.00 59 ASN A O 1
ATOM 915 N N . HIS A 1 60 ? 167.161 212.515 203.126 1.00 196.00 60 HIS A N 1
ATOM 916 C CA . HIS A 1 60 ? 167.387 212.914 204.502 1.00 196.00 60 HIS A CA 1
ATOM 917 C C . HIS A 1 60 ? 167.901 211.750 205.336 1.00 196.00 60 HIS A C 1
ATOM 918 O O . HIS A 1 60 ? 167.737 210.580 204.990 1.00 196.00 60 HIS A O 1
ATOM 932 N N . THR A 1 61 ? 168.556 212.088 206.440 1.00 196.00 61 THR A N 1
ATOM 933 C CA . THR A 1 61 ? 169.167 211.127 207.349 1.00 196.00 61 THR A CA 1
ATOM 934 C C . THR A 1 61 ? 168.409 210.984 208.663 1.00 196.00 61 THR A C 1
ATOM 935 O O . THR A 1 61 ? 168.948 210.465 209.640 1.00 196.00 61 THR A O 1
ATOM 946 N N . THR A 1 62 ? 167.189 211.505 208.704 1.00 196.00 62 THR A N 1
ATOM 947 C CA . THR A 1 62 ? 166.385 211.501 209.923 1.00 196.00 62 THR A CA 1
ATOM 948 C C . THR A 1 62 ? 164.971 210.990 209.799 1.00 196.00 62 THR A C 1
ATOM 949 O O . THR A 1 62 ? 164.304 211.129 208.758 1.00 196.00 62 THR A O 1
ATOM 960 N N . GLU A 1 63 ? 164.494 210.511 210.950 1.00 196.00 63 GLU A N 1
ATOM 961 C CA . GLU A 1 63 ? 163.175 209.967 211.154 1.00 196.00 63 GLU A CA 1
ATOM 962 C C . GLU A 1 63 ? 162.117 211.009 210.920 1.00 196.00 63 GLU A C 1
ATOM 963 O O . GLU A 1 63 ? 160.978 210.664 210.642 1.00 196.00 63 GLU A O 1
ATOM 975 N N . GLU A 1 64 ? 162.466 212.291 210.987 1.00 196.00 64 GLU A N 1
ATOM 976 C CA . GLU A 1 64 ? 161.457 213.292 210.702 1.00 196.00 64 GLU A CA 1
ATOM 977 C C . GLU A 1 64 ? 160.928 213.103 209.292 1.00 196.00 64 GLU A C 1
ATOM 978 O O . GLU A 1 64 ? 159.727 213.220 209.043 1.00 196.00 64 GLU A O 1
ATOM 990 N N . PHE A 1 65 ? 161.827 212.830 208.354 1.00 196.00 65 PHE A N 1
ATOM 991 C CA . PHE A 1 65 ? 161.447 212.714 206.972 1.00 196.00 65 PHE A CA 1
ATOM 992 C C . PHE A 1 65 ? 160.840 211.398 206.650 1.00 196.00 65 PHE A C 1
ATOM 993 O O . PHE A 1 65 ? 159.857 211.339 205.902 1.00 196.00 65 PHE A O 1
ATOM 1010 N N . MET A 1 66 ? 161.380 210.327 207.215 1.00 196.00 66 MET A N 1
ATOM 1011 C CA . MET A 1 66 ? 160.729 209.074 206.931 1.00 196.00 66 MET A CA 1
ATOM 1012 C C . MET A 1 66 ? 159.329 209.135 207.551 1.00 196.00 66 MET A C 1
ATOM 1013 O O . MET A 1 66 ? 158.368 208.657 206.975 1.00 196.00 66 MET A O 1
ATOM 1027 N N . ALA A 1 67 ? 159.172 209.769 208.720 1.00 196.00 67 ALA A N 1
ATOM 1028 C CA . ALA A 1 67 ? 157.858 209.821 209.337 1.00 196.00 67 ALA A CA 1
ATOM 1029 C C . ALA A 1 67 ? 156.863 210.613 208.513 1.00 196.00 67 ALA A C 1
ATOM 1030 O O . ALA A 1 67 ? 155.719 210.174 208.327 1.00 196.00 67 ALA A O 1
ATOM 1037 N N . ARG A 1 68 ? 157.299 211.753 207.960 1.00 196.00 68 ARG A N 1
ATOM 1038 C CA . ARG A 1 68 ? 156.391 212.567 207.178 1.00 196.00 68 ARG A CA 1
ATOM 1039 C C . ARG A 1 68 ? 155.981 211.863 205.912 1.00 196.00 68 ARG A C 1
ATOM 1040 O O . ARG A 1 68 ? 154.807 211.889 205.539 1.00 196.00 68 ARG A O 1
ATOM 1061 N N . ALA A 1 69 ? 156.938 211.216 205.258 1.00 196.00 69 ALA A N 1
ATOM 1062 C CA . ALA A 1 69 ? 156.673 210.527 204.021 1.00 196.00 69 ALA A CA 1
ATOM 1063 C C . ALA A 1 69 ? 155.903 209.229 204.214 1.00 196.00 69 ALA A C 1
ATOM 1064 O O . ALA A 1 69 ? 155.056 208.889 203.394 1.00 196.00 69 ALA A O 1
ATOM 1071 N N . ILE A 1 70 ? 156.140 208.492 205.296 1.00 196.00 70 ILE A N 1
ATOM 1072 C CA . ILE A 1 70 ? 155.390 207.263 205.489 1.00 196.00 70 ILE A CA 1
ATOM 1073 C C . ILE A 1 70 ? 153.946 207.616 205.710 1.00 196.00 70 ILE A C 1
ATOM 1074 O O . ILE A 1 70 ? 153.072 207.041 205.062 1.00 196.00 70 ILE A O 1
ATOM 1090 N N . SER A 1 71 ? 153.673 208.590 206.578 1.00 196.00 71 SER A N 1
ATOM 1091 C CA . SER A 1 71 ? 152.291 208.956 206.794 1.00 196.00 71 SER A CA 1
ATOM 1092 C C . SER A 1 71 ? 151.677 209.593 205.554 1.00 196.00 71 SER A C 1
ATOM 1093 O O . SER A 1 71 ? 150.546 209.264 205.196 1.00 196.00 71 SER A O 1
ATOM 1101 N N . ALA A 1 72 ? 152.413 210.481 204.864 1.00 196.00 72 ALA A N 1
ATOM 1102 C CA . ALA A 1 72 ? 151.857 211.144 203.697 1.00 196.00 72 ALA A CA 1
ATOM 1103 C C . ALA A 1 72 ? 151.549 210.173 202.574 1.00 196.00 72 ALA A C 1
ATOM 1104 O O . ALA A 1 72 ? 150.491 210.261 201.948 1.00 196.00 72 ALA A O 1
ATOM 1111 N N . ILE A 1 73 ? 152.434 209.210 202.345 1.00 196.00 73 ILE A N 1
ATOM 1112 C CA . ILE A 1 73 ? 152.226 208.257 201.285 1.00 196.00 73 ILE A CA 1
ATOM 1113 C C . ILE A 1 73 ? 151.194 207.255 201.674 1.00 196.00 73 ILE A C 1
ATOM 1114 O O . ILE A 1 73 ? 150.361 206.893 200.853 1.00 196.00 73 ILE A O 1
ATOM 1130 N N . ALA A 1 74 ? 151.246 206.742 202.898 1.00 196.00 74 ALA A N 1
ATOM 1131 C CA . ALA A 1 74 ? 150.256 205.773 203.268 1.00 196.00 74 ALA A CA 1
ATOM 1132 C C . ALA A 1 74 ? 148.864 206.399 203.179 1.00 196.00 74 ALA A C 1
ATOM 1133 O O . ALA A 1 74 ? 147.934 205.731 202.714 1.00 196.00 74 ALA A O 1
ATOM 1140 N N . GLU A 1 75 ? 148.689 207.682 203.548 1.00 196.00 75 GLU A N 1
ATOM 1141 C CA . GLU A 1 75 ? 147.367 208.265 203.386 1.00 196.00 75 GLU A CA 1
ATOM 1142 C C . GLU A 1 75 ? 147.005 208.507 201.926 1.00 196.00 75 GLU A C 1
ATOM 1143 O O . GLU A 1 75 ? 145.876 208.215 201.529 1.00 196.00 75 GLU A O 1
ATOM 1155 N N . LEU A 1 76 ? 147.942 208.987 201.094 1.00 196.00 76 LEU A N 1
ATOM 1156 C CA . LEU A 1 76 ? 147.590 209.222 199.698 1.00 196.00 76 LEU A CA 1
ATOM 1157 C C . LEU A 1 76 ? 147.256 207.940 199.010 1.00 196.00 76 LEU A C 1
ATOM 1158 O O . LEU A 1 76 ? 146.281 207.858 198.267 1.00 196.00 76 LEU A O 1
ATOM 1174 N N . ALA A 1 77 ? 148.060 206.926 199.278 1.00 196.00 77 ALA A N 1
ATOM 1175 C CA . ALA A 1 77 ? 147.909 205.642 198.667 1.00 196.00 77 ALA A CA 1
ATOM 1176 C C . ALA A 1 77 ? 146.669 204.925 199.090 1.00 196.00 77 ALA A C 1
ATOM 1177 O O . ALA A 1 77 ? 145.976 204.358 198.250 1.00 196.00 77 ALA A O 1
ATOM 1184 N N . ARG A 1 78 ? 146.322 204.990 200.369 1.00 196.00 78 ARG A N 1
ATOM 1185 C CA . ARG A 1 78 ? 145.156 204.264 200.781 1.00 196.00 78 ARG A CA 1
ATOM 1186 C C . ARG A 1 78 ? 143.911 205.040 200.433 1.00 196.00 78 ARG A C 1
ATOM 1187 O O . ARG A 1 78 ? 142.911 204.437 200.053 1.00 196.00 78 ARG A O 1
ATOM 1208 N N . LYS A 1 79 ? 143.964 206.375 200.447 1.00 196.00 79 LYS A N 1
ATOM 1209 C CA . LYS A 1 79 ? 142.777 207.101 200.067 1.00 196.00 79 LYS A CA 1
ATOM 1210 C C . LYS A 1 79 ? 142.542 206.888 198.597 1.00 196.00 79 LYS A C 1
ATOM 1211 O O . LYS A 1 79 ? 141.405 206.680 198.174 1.00 196.00 79 LYS A O 1
ATOM 1230 N N . ALA A 1 80 ? 143.611 206.948 197.806 1.00 196.00 80 ALA A N 1
ATOM 1231 C CA . ALA A 1 80 ? 143.497 206.779 196.389 1.00 196.00 80 ALA A CA 1
ATOM 1232 C C . ALA A 1 80 ? 143.083 205.368 195.995 1.00 196.00 80 ALA A C 1
ATOM 1233 O O . ALA A 1 80 ? 142.244 205.220 195.113 1.00 196.00 80 ALA A O 1
ATOM 1240 N N . ILE A 1 81 ? 143.610 204.324 196.649 1.00 196.00 81 ILE A N 1
ATOM 1241 C CA . ILE A 1 81 ? 143.184 202.981 196.280 1.00 196.00 81 ILE A CA 1
ATOM 1242 C C . ILE A 1 81 ? 141.775 202.730 196.737 1.00 196.00 81 ILE A C 1
ATOM 1243 O O . ILE A 1 81 ? 141.015 202.121 195.986 1.00 196.00 81 ILE A O 1
ATOM 1259 N N . ASP A 1 82 ? 141.406 203.153 197.953 1.00 196.00 82 ASP A N 1
ATOM 1260 C CA . ASP A 1 82 ? 140.046 202.925 198.393 1.00 196.00 82 ASP A CA 1
ATOM 1261 C C . ASP A 1 82 ? 139.100 203.704 197.499 1.00 196.00 82 ASP A C 1
ATOM 1262 O O . ASP A 1 82 ? 138.038 203.202 197.143 1.00 196.00 82 ASP A O 1
ATOM 1271 N N . ALA A 1 83 ? 139.471 204.927 197.102 1.00 196.00 83 ALA A N 1
ATOM 1272 C CA . ALA A 1 83 ? 138.610 205.692 196.227 1.00 196.00 83 ALA A CA 1
ATOM 1273 C C . ALA A 1 83 ? 138.471 205.008 194.875 1.00 196.00 83 ALA A C 1
ATOM 1274 O O . ALA A 1 83 ? 137.361 204.826 194.370 1.00 196.00 83 ALA A O 1
ATOM 1281 N N . ILE A 1 84 ? 139.578 204.503 194.335 1.00 196.00 84 ILE A N 1
ATOM 1282 C CA . ILE A 1 84 ? 139.526 203.853 193.050 1.00 196.00 84 ILE A CA 1
ATOM 1283 C C . ILE A 1 84 ? 138.725 202.583 193.095 1.00 196.00 84 ILE A C 1
ATOM 1284 O O . ILE A 1 84 ? 137.941 202.345 192.189 1.00 196.00 84 ILE A O 1
ATOM 1300 N N . TYR A 1 85 ? 138.937 201.756 194.111 1.00 196.00 85 TYR A N 1
ATOM 1301 C CA . TYR A 1 85 ? 138.256 200.483 194.269 1.00 196.00 85 TYR A CA 1
ATOM 1302 C C . TYR A 1 85 ? 136.753 200.702 194.516 1.00 196.00 85 TYR A C 1
ATOM 1303 O O . TYR A 1 85 ? 135.904 200.014 193.926 1.00 196.00 85 TYR A O 1
ATOM 1321 N N . ARG A 1 86 ? 136.391 201.681 195.360 1.00 196.00 86 ARG A N 1
ATOM 1322 C CA . ARG A 1 86 ? 134.980 201.932 195.622 1.00 196.00 86 ARG A CA 1
ATOM 1323 C C . ARG A 1 86 ? 134.223 202.287 194.364 1.00 196.00 86 ARG A C 1
ATOM 1324 O O . ARG A 1 86 ? 133.041 201.937 194.247 1.00 196.00 86 ARG A O 1
ATOM 1345 N N . LEU A 1 87 ? 134.882 202.991 193.447 1.00 196.00 87 LEU A N 1
ATOM 1346 C CA . LEU A 1 87 ? 134.259 203.384 192.209 1.00 196.00 87 LEU A CA 1
ATOM 1347 C C . LEU A 1 87 ? 134.427 202.293 191.132 1.00 196.00 87 LEU A C 1
ATOM 1348 O O . LEU A 1 87 ? 133.511 202.009 190.364 1.00 196.00 87 LEU A O 1
ATOM 1364 N N . ALA A 1 88 ? 135.583 201.625 191.110 1.00 196.00 88 ALA A N 1
ATOM 1365 C CA . ALA A 1 88 ? 135.913 200.629 190.099 1.00 196.00 88 ALA A CA 1
ATOM 1366 C C . ALA A 1 88 ? 134.995 199.424 190.123 1.00 196.00 88 ALA A C 1
ATOM 1367 O O . ALA A 1 88 ? 134.634 198.869 189.079 1.00 196.00 88 ALA A O 1
ATOM 1374 N N . ARG A 1 89 ? 134.554 199.052 191.313 1.00 196.00 89 ARG A N 1
ATOM 1375 C CA . ARG A 1 89 ? 133.709 197.884 191.500 1.00 196.00 89 ARG A CA 1
ATOM 1376 C C . ARG A 1 89 ? 132.324 198.102 190.909 1.00 196.00 89 ARG A C 1
ATOM 1377 O O . ARG A 1 89 ? 131.535 197.163 190.825 1.00 196.00 89 ARG A O 1
ATOM 1398 N N . ASN A 1 90 ? 131.991 199.349 190.567 1.00 196.00 90 ASN A N 1
ATOM 1399 C CA . ASN A 1 90 ? 130.692 199.667 190.024 1.00 196.00 90 ASN A CA 1
ATOM 1400 C C . ASN A 1 90 ? 130.722 199.855 188.503 1.00 196.00 90 ASN A C 1
ATOM 1401 O O . ASN A 1 90 ? 129.733 200.309 187.917 1.00 196.00 90 ASN A O 1
ATOM 1412 N N . HIS A 1 91 ? 131.832 199.495 187.848 1.00 196.00 91 HIS A N 1
ATOM 1413 C CA . HIS A 1 91 ? 131.893 199.646 186.399 1.00 196.00 91 HIS A CA 1
ATOM 1414 C C . HIS A 1 91 ? 131.149 198.566 185.650 1.00 196.00 91 HIS A C 1
ATOM 1415 O O . HIS A 1 91 ? 131.060 197.418 186.087 1.00 196.00 91 HIS A O 1
ATOM 1429 N N . THR A 1 92 ? 130.656 198.945 184.473 1.00 196.00 92 THR A N 1
ATOM 1430 C CA . THR A 1 92 ? 129.975 198.039 183.570 1.00 196.00 92 THR A CA 1
ATOM 1431 C C . THR A 1 92 ? 130.696 197.818 182.234 1.00 196.00 92 THR A C 1
ATOM 1432 O O . THR A 1 92 ? 130.313 196.925 181.475 1.00 196.00 92 THR A O 1
ATOM 1443 N N . THR A 1 93 ? 131.735 198.612 181.927 1.00 196.00 93 THR A N 1
ATOM 1444 C CA . THR A 1 93 ? 132.391 198.486 180.628 1.00 196.00 93 THR A CA 1
ATOM 1445 C C . THR A 1 93 ? 133.830 198.035 180.777 1.00 196.00 93 THR A C 1
ATOM 1446 O O . THR A 1 93 ? 134.449 198.229 181.831 1.00 196.00 93 THR A O 1
ATOM 1457 N N . ASP A 1 94 ? 134.403 197.542 179.669 1.00 196.00 94 ASP A N 1
ATOM 1458 C CA . ASP A 1 94 ? 135.782 197.075 179.675 1.00 196.00 94 ASP A CA 1
ATOM 1459 C C . ASP A 1 94 ? 136.761 198.211 179.836 1.00 196.00 94 ASP A C 1
ATOM 1460 O O . ASP A 1 94 ? 137.795 198.063 180.489 1.00 196.00 94 ASP A O 1
ATOM 1469 N N . THR A 1 95 ? 136.436 199.353 179.232 1.00 196.00 95 THR A N 1
ATOM 1470 C CA . THR A 1 95 ? 137.324 200.499 179.238 1.00 196.00 95 THR A CA 1
ATOM 1471 C C . THR A 1 95 ? 137.536 201.014 180.629 1.00 196.00 95 THR A C 1
ATOM 1472 O O . THR A 1 95 ? 138.658 201.346 181.017 1.00 196.00 95 THR A O 1
ATOM 1483 N N . PHE A 1 96 ? 136.456 201.126 181.378 1.00 196.00 96 PHE A N 1
ATOM 1484 C CA . PHE A 1 96 ? 136.563 201.711 182.682 1.00 196.00 96 PHE A CA 1
ATOM 1485 C C . PHE A 1 96 ? 137.159 200.727 183.681 1.00 196.00 96 PHE A C 1
ATOM 1486 O O . PHE A 1 96 ? 137.930 201.130 184.564 1.00 196.00 96 PHE A O 1
ATOM 1503 N N . MET A 1 97 ? 136.834 199.435 183.546 1.00 196.00 97 MET A N 1
ATOM 1504 C CA . MET A 1 97 ? 137.434 198.453 184.430 1.00 196.00 97 MET A CA 1
ATOM 1505 C C . MET A 1 97 ? 138.936 198.410 184.169 1.00 196.00 97 MET A C 1
ATOM 1506 O O . MET A 1 97 ? 139.726 198.352 185.109 1.00 196.00 97 MET A O 1
ATOM 1520 N N . ALA A 1 98 ? 139.339 198.459 182.885 1.00 196.00 98 ALA A N 1
ATOM 1521 C CA . ALA A 1 98 ? 140.745 198.436 182.519 1.00 196.00 98 ALA A CA 1
ATOM 1522 C C . ALA A 1 98 ? 141.484 199.661 183.059 1.00 196.00 98 ALA A C 1
ATOM 1523 O O . ALA A 1 98 ? 142.631 199.533 183.506 1.00 196.00 98 ALA A O 1
ATOM 1530 N N . LYS A 1 99 ? 140.829 200.842 183.060 1.00 196.00 99 LYS A N 1
ATOM 1531 C CA . LYS A 1 99 ? 141.469 202.030 183.613 1.00 196.00 99 LYS A CA 1
ATOM 1532 C C . LYS A 1 99 ? 141.694 201.833 185.092 1.00 196.00 99 LYS A C 1
ATOM 1533 O O . LYS A 1 99 ? 142.763 202.175 185.603 1.00 196.00 99 LYS A O 1
ATOM 1552 N N . ALA A 1 100 ? 140.713 201.248 185.785 1.00 196.00 100 ALA A N 1
ATOM 1553 C CA . ALA A 1 100 ? 140.888 200.978 187.195 1.00 196.00 100 ALA A CA 1
ATOM 1554 C C . ALA A 1 100 ? 142.004 199.971 187.412 1.00 196.00 100 ALA A C 1
ATOM 1555 O O . ALA A 1 100 ? 142.855 200.167 188.268 1.00 196.00 100 ALA A O 1
ATOM 1562 N N . ILE A 1 101 ? 142.137 198.966 186.553 1.00 196.00 101 ILE A N 1
ATOM 1563 C CA . ILE A 1 101 ? 143.206 198.007 186.788 1.00 196.00 101 ILE A CA 1
ATOM 1564 C C . ILE A 1 101 ? 144.565 198.687 186.766 1.00 196.00 101 ILE A C 1
ATOM 1565 O O . ILE A 1 101 ? 145.410 198.429 187.641 1.00 196.00 101 ILE A O 1
ATOM 1581 N N . GLU A 1 102 ? 144.794 199.544 185.778 1.00 196.00 102 GLU A N 1
ATOM 1582 C CA . GLU A 1 102 ? 146.067 200.228 185.746 1.00 196.00 102 GLU A CA 1
ATOM 1583 C C . GLU A 1 102 ? 146.193 201.242 186.882 1.00 196.00 102 GLU A C 1
ATOM 1584 O O . GLU A 1 102 ? 147.217 201.274 187.560 1.00 196.00 102 GLU A O 1
ATOM 1596 N N . ALA A 1 103 ? 145.126 201.998 187.168 1.00 196.00 103 ALA A N 1
ATOM 1597 C CA . ALA A 1 103 ? 145.168 203.038 188.192 1.00 196.00 103 ALA A CA 1
ATOM 1598 C C . ALA A 1 103 ? 145.470 202.474 189.575 1.00 196.00 103 ALA A C 1
ATOM 1599 O O . ALA A 1 103 ? 146.262 203.045 190.336 1.00 196.00 103 ALA A O 1
ATOM 1606 N N . ILE A 1 104 ? 144.901 201.303 189.853 1.00 196.00 104 ILE A N 1
ATOM 1607 C CA . ILE A 1 104 ? 145.075 200.659 191.135 1.00 196.00 104 ILE A CA 1
ATOM 1608 C C . ILE A 1 104 ? 146.513 200.188 191.290 1.00 196.00 104 ILE A C 1
ATOM 1609 O O . ILE A 1 104 ? 147.130 200.437 192.333 1.00 196.00 104 ILE A O 1
ATOM 1625 N N . ALA A 1 105 ? 147.059 199.514 190.283 1.00 196.00 105 ALA A N 1
ATOM 1626 C CA . ALA A 1 105 ? 148.426 199.051 190.398 1.00 196.00 105 ALA A CA 1
ATOM 1627 C C . ALA A 1 105 ? 149.438 200.159 190.373 1.00 196.00 105 ALA A C 1
ATOM 1628 O O . ALA A 1 105 ? 150.409 200.116 191.126 1.00 196.00 105 ALA A O 1
ATOM 1635 N N . GLU A 1 106 ? 149.223 201.210 189.585 1.00 196.00 106 GLU A N 1
ATOM 1636 C CA . GLU A 1 106 ? 150.249 202.231 189.560 1.00 196.00 106 GLU A CA 1
ATOM 1637 C C . GLU A 1 106 ? 150.432 202.826 190.930 1.00 196.00 106 GLU A C 1
ATOM 1638 O O . GLU A 1 106 ? 151.565 203.013 191.382 1.00 196.00 106 GLU A O 1
ATOM 1650 N N . LEU A 1 107 ? 149.337 203.050 191.641 1.00 196.00 107 LEU A N 1
ATOM 1651 C CA . LEU A 1 107 ? 149.515 203.639 192.936 1.00 196.00 107 LEU A CA 1
ATOM 1652 C C . LEU A 1 107 ? 149.876 202.661 194.012 1.00 196.00 107 LEU A C 1
ATOM 1653 O O . LEU A 1 107 ? 150.667 203.003 194.890 1.00 196.00 107 LEU A O 1
ATOM 1669 N N . ALA A 1 108 ? 149.312 201.454 194.008 1.00 196.00 108 ALA A N 1
ATOM 1670 C CA . ALA A 1 108 ? 149.674 200.570 195.088 1.00 196.00 108 ALA A CA 1
ATOM 1671 C C . ALA A 1 108 ? 151.135 200.196 194.942 1.00 196.00 108 ALA A C 1
ATOM 1672 O O . ALA A 1 108 ? 151.897 200.259 195.897 1.00 196.00 108 ALA A O 1
ATOM 1679 N N . LYS A 1 109 ? 151.594 199.935 193.724 1.00 196.00 109 LYS A N 1
ATOM 1680 C CA . LYS A 1 109 ? 152.977 199.552 193.560 1.00 196.00 109 LYS A CA 1
ATOM 1681 C C . LYS A 1 109 ? 153.924 200.671 193.998 1.00 196.00 109 LYS A C 1
ATOM 1682 O O . LYS A 1 109 ? 154.876 200.417 194.748 1.00 196.00 109 LYS A O 1
ATOM 1701 N N . GLU A 1 110 ? 153.678 201.918 193.560 1.00 196.00 110 GLU A N 1
ATOM 1702 C CA . GLU A 1 110 ? 154.590 202.989 193.933 1.00 196.00 110 GLU A CA 1
ATOM 1703 C C . GLU A 1 110 ? 154.517 203.297 195.412 1.00 196.00 110 GLU A C 1
ATOM 1704 O O . GLU A 1 110 ? 155.540 203.575 196.049 1.00 196.00 110 GLU A O 1
ATOM 1716 N N . ALA A 1 111 ? 153.311 203.250 195.974 1.00 196.00 111 ALA A N 1
ATOM 1717 C CA . ALA A 1 111 ? 153.137 203.543 197.367 1.00 196.00 111 ALA A CA 1
ATOM 1718 C C . ALA A 1 111 ? 153.767 202.530 198.250 1.00 196.00 111 ALA A C 1
ATOM 1719 O O . ALA A 1 111 ? 154.430 202.881 199.208 1.00 196.00 111 ALA A O 1
ATOM 1726 N N . ILE A 1 112 ? 153.622 201.269 197.913 1.00 196.00 112 ILE A N 1
ATOM 1727 C CA . ILE A 1 112 ? 154.151 200.220 198.739 1.00 196.00 112 ILE A CA 1
ATOM 1728 C C . ILE A 1 112 ? 155.642 200.260 198.753 1.00 196.00 112 ILE A C 1
ATOM 1729 O O . ILE A 1 112 ? 156.268 200.105 199.809 1.00 196.00 112 ILE A O 1
ATOM 1745 N N . LYS A 1 113 ? 156.229 200.432 197.577 1.00 196.00 113 LYS A N 1
ATOM 1746 C CA . LYS A 1 113 ? 157.658 200.486 197.517 1.00 196.00 113 LYS A CA 1
ATOM 1747 C C . LYS A 1 113 ? 158.127 201.675 198.342 1.00 196.00 113 LYS A C 1
ATOM 1748 O O . LYS A 1 113 ? 159.029 201.535 199.160 1.00 196.00 113 LYS A O 1
ATOM 1767 N N . ALA A 1 114 ? 157.491 202.848 198.192 1.00 196.00 114 ALA A N 1
ATOM 1768 C CA . ALA A 1 114 ? 157.931 204.005 198.949 1.00 196.00 114 ALA A CA 1
ATOM 1769 C C . ALA A 1 114 ? 157.737 203.869 200.450 1.00 196.00 114 ALA A C 1
ATOM 1770 O O . ALA A 1 114 ? 158.653 204.169 201.218 1.00 196.00 114 ALA A O 1
ATOM 1777 N N . ILE A 1 115 ? 156.605 203.329 200.884 1.00 196.00 115 ILE A N 1
ATOM 1778 C CA . ILE A 1 115 ? 156.307 203.234 202.298 1.00 196.00 115 ILE A CA 1
ATOM 1779 C C . ILE A 1 115 ? 157.333 202.364 202.965 1.00 196.00 115 ILE A C 1
ATOM 1780 O O . ILE A 1 115 ? 157.820 202.690 204.053 1.00 196.00 115 ILE A O 1
ATOM 1796 N N . ALA A 1 116 ? 157.625 201.214 202.360 1.00 196.00 116 ALA A N 1
ATOM 1797 C CA . ALA A 1 116 ? 158.607 200.361 202.963 1.00 196.00 116 ALA A CA 1
ATOM 1798 C C . ALA A 1 116 ? 160.003 200.917 202.811 1.00 196.00 116 ALA A C 1
ATOM 1799 O O . ALA A 1 116 ? 160.755 200.928 203.769 1.00 196.00 116 ALA A O 1
ATOM 1806 N N . ASP A 1 117 ? 160.347 201.521 201.679 1.00 196.00 117 ASP A N 1
ATOM 1807 C CA . ASP A 1 117 ? 161.715 201.991 201.519 1.00 196.00 117 ASP A CA 1
ATOM 1808 C C . ASP A 1 117 ? 162.066 203.033 202.575 1.00 196.00 117 ASP A C 1
ATOM 1809 O O . ASP A 1 117 ? 163.211 203.096 203.049 1.00 196.00 117 ASP A O 1
ATOM 1818 N N . LEU A 1 118 ? 161.075 203.822 202.969 1.00 196.00 118 LEU A N 1
ATOM 1819 C CA . LEU A 1 118 ? 161.223 204.803 204.024 1.00 196.00 118 LEU A CA 1
ATOM 1820 C C . LEU A 1 118 ? 161.246 204.119 205.401 1.00 196.00 118 LEU A C 1
ATOM 1821 O O . LEU A 1 118 ? 162.121 204.367 206.226 1.00 196.00 118 LEU A O 1
ATOM 1837 N N . ALA A 1 119 ? 160.323 203.189 205.648 1.00 196.00 119 ALA A N 1
ATOM 1838 C CA . ALA A 1 119 ? 160.247 202.521 206.944 1.00 196.00 119 ALA A CA 1
ATOM 1839 C C . ALA A 1 119 ? 161.470 201.646 207.217 1.00 196.00 119 ALA A C 1
ATOM 1840 O O . ALA A 1 119 ? 161.942 201.559 208.347 1.00 196.00 119 ALA A O 1
ATOM 1847 N N . LYS A 1 120 ? 162.039 201.073 206.173 1.00 196.00 120 LYS A N 1
ATOM 1848 C CA . LYS A 1 120 ? 163.206 200.198 206.208 1.00 196.00 120 LYS A CA 1
ATOM 1849 C C . LYS A 1 120 ? 164.474 200.917 206.654 1.00 196.00 120 LYS A C 1
ATOM 1850 O O . LYS A 1 120 ? 165.505 200.274 206.890 1.00 196.00 120 LYS A O 1
ATOM 1869 N N . ASN A 1 121 ? 164.440 202.253 206.698 1.00 196.00 121 ASN A N 1
ATOM 1870 C CA . ASN A 1 121 ? 165.608 203.031 207.054 1.00 196.00 121 ASN A CA 1
ATOM 1871 C C . ASN A 1 121 ? 165.638 203.427 208.529 1.00 196.00 121 ASN A C 1
ATOM 1872 O O . ASN A 1 121 ? 166.462 204.250 208.934 1.00 196.00 121 ASN A O 1
ATOM 1883 N N . HIS A 1 122 ? 164.775 202.827 209.347 1.00 196.00 122 HIS A N 1
ATOM 1884 C CA . HIS A 1 122 ? 164.802 203.120 210.772 1.00 196.00 122 HIS A CA 1
ATOM 1885 C C . HIS A 1 122 ? 164.208 201.937 211.526 1.00 196.00 122 HIS A C 1
ATOM 1886 O O . HIS A 1 122 ? 163.289 201.289 211.043 1.00 196.00 122 HIS A O 1
ATOM 1900 N N . THR A 1 123 ? 164.692 201.664 212.727 1.00 196.00 123 THR A N 1
ATOM 1901 C CA . THR A 1 123 ? 164.160 200.553 213.502 1.00 196.00 123 THR A CA 1
ATOM 1902 C C . THR A 1 123 ? 162.931 200.877 214.356 1.00 196.00 123 THR A C 1
ATOM 1903 O O . THR A 1 123 ? 162.313 199.971 214.920 1.00 196.00 123 THR A O 1
ATOM 1914 N N . THR A 1 124 ? 162.524 202.144 214.442 1.00 196.00 124 THR A N 1
ATOM 1915 C CA . THR A 1 124 ? 161.367 202.458 215.278 1.00 196.00 124 THR A CA 1
ATOM 1916 C C . THR A 1 124 ? 160.135 201.662 214.882 1.00 196.00 124 THR A C 1
ATOM 1917 O O . THR A 1 124 ? 159.772 201.552 213.694 1.00 196.00 124 THR A O 1
ATOM 1928 N N . GLU A 1 125 ? 159.431 201.190 215.917 1.00 196.00 125 GLU A N 1
ATOM 1929 C CA . GLU A 1 125 ? 158.224 200.399 215.775 1.00 196.00 125 GLU A CA 1
ATOM 1930 C C . GLU A 1 125 ? 157.100 201.196 215.144 1.00 196.00 125 GLU A C 1
ATOM 1931 O O . GLU A 1 125 ? 156.153 200.617 214.616 1.00 196.00 125 GLU A O 1
ATOM 1943 N N . ASP A 1 126 ? 157.206 202.524 215.157 1.00 196.00 126 ASP A N 1
ATOM 1944 C CA . ASP A 1 126 ? 156.180 203.342 214.543 1.00 196.00 126 ASP A CA 1
ATOM 1945 C C . ASP A 1 126 ? 156.233 203.244 213.027 1.00 196.00 126 ASP A C 1
ATOM 1946 O O . ASP A 1 126 ? 155.206 203.348 212.353 1.00 196.00 126 ASP A O 1
ATOM 1955 N N . PHE A 1 127 ? 157.425 203.059 212.459 1.00 196.00 127 PHE A N 1
ATOM 1956 C CA . PHE A 1 127 ? 157.519 202.972 211.021 1.00 196.00 127 PHE A CA 1
ATOM 1957 C C . PHE A 1 127 ? 157.184 201.573 210.641 1.00 196.00 127 PHE A C 1
ATOM 1958 O O . PHE A 1 127 ? 156.492 201.339 209.653 1.00 196.00 127 PHE A O 1
ATOM 1975 N N . MET A 1 128 ? 157.664 200.621 211.439 1.00 196.00 128 MET A N 1
ATOM 1976 C CA . MET A 1 128 ? 157.393 199.243 211.115 1.00 196.00 128 MET A CA 1
ATOM 1977 C C . MET A 1 128 ? 155.913 198.961 211.189 1.00 196.00 128 MET A C 1
ATOM 1978 O O . MET A 1 128 ? 155.347 198.394 210.270 1.00 196.00 128 MET A O 1
ATOM 1992 N N . ASP A 1 129 ? 155.231 199.416 212.232 1.00 196.00 129 ASP A N 1
ATOM 1993 C CA . ASP A 1 129 ? 153.824 199.092 212.317 1.00 196.00 129 ASP A CA 1
ATOM 1994 C C . ASP A 1 129 ? 153.003 199.816 211.273 1.00 196.00 129 ASP A C 1
ATOM 1995 O O . ASP A 1 129 ? 152.138 199.197 210.640 1.00 196.00 129 ASP A O 1
ATOM 2004 N N . GLU A 1 130 ? 153.288 201.100 211.015 1.00 196.00 130 GLU A N 1
ATOM 2005 C CA . GLU A 1 130 ? 152.463 201.794 210.050 1.00 196.00 130 GLU A CA 1
ATOM 2006 C C . GLU A 1 130 ? 152.701 201.227 208.670 1.00 196.00 130 GLU A C 1
ATOM 2007 O O . GLU A 1 130 ? 151.755 201.028 207.911 1.00 196.00 130 GLU A O 1
ATOM 2019 N N . ALA A 1 131 ? 153.957 200.934 208.338 1.00 196.00 131 ALA A N 1
ATOM 2020 C CA . ALA A 1 131 ? 154.272 200.411 207.034 1.00 196.00 131 ALA A CA 1
ATOM 2021 C C . ALA A 1 131 ? 153.807 198.965 206.844 1.00 196.00 131 ALA A C 1
ATOM 2022 O O . ALA A 1 131 ? 153.279 198.621 205.791 1.00 196.00 131 ALA A O 1
ATOM 2029 N N . ILE A 1 132 ? 153.913 198.104 207.864 1.00 196.00 132 ILE A N 1
ATOM 2030 C CA . ILE A 1 132 ? 153.490 196.721 207.662 1.00 196.00 132 ILE A CA 1
ATOM 2031 C C . ILE A 1 132 ? 151.992 196.699 207.485 1.00 196.00 132 ILE A C 1
ATOM 2032 O O . ILE A 1 132 ? 151.485 196.042 206.572 1.00 196.00 132 ILE A O 1
ATOM 2048 N N . SER A 1 133 ? 151.279 197.412 208.356 1.00 196.00 133 SER A N 1
ATOM 2049 C CA . SER A 1 133 ? 149.838 197.462 208.289 1.00 196.00 133 SER A CA 1
ATOM 2050 C C . SER A 1 133 ? 149.354 198.134 207.011 1.00 196.00 133 SER A C 1
ATOM 2051 O O . SER A 1 133 ? 148.471 197.601 206.326 1.00 196.00 133 SER A O 1
ATOM 2059 N N . ALA A 1 134 ? 149.935 199.297 206.657 1.00 196.00 134 ALA A N 1
ATOM 2060 C CA . ALA A 1 134 ? 149.494 200.010 205.474 1.00 196.00 134 ALA A CA 1
ATOM 2061 C C . ALA A 1 134 ? 149.712 199.193 204.234 1.00 196.00 134 ALA A C 1
ATOM 2062 O O . ALA A 1 134 ? 148.838 199.149 203.374 1.00 196.00 134 ALA A O 1
ATOM 2069 N N . ILE A 1 135 ? 150.835 198.489 204.159 1.00 196.00 135 ILE A N 1
ATOM 2070 C CA . ILE A 1 135 ? 151.131 197.705 202.990 1.00 196.00 135 ILE A CA 1
ATOM 2071 C C . ILE A 1 135 ? 150.322 196.440 202.943 1.00 196.00 135 ILE A C 1
ATOM 2072 O O . ILE A 1 135 ? 149.828 196.067 201.889 1.00 196.00 135 ILE A O 1
ATOM 2088 N N . ALA A 1 136 ? 150.195 195.702 204.036 1.00 196.00 136 ALA A N 1
ATOM 2089 C CA . ALA A 1 136 ? 149.426 194.486 203.899 1.00 196.00 136 ALA A CA 1
ATOM 2090 C C . ALA A 1 136 ? 147.994 194.812 203.464 1.00 196.00 136 ALA A C 1
ATOM 2091 O O . ALA A 1 136 ? 147.443 194.123 202.596 1.00 196.00 136 ALA A O 1
ATOM 2098 N N . GLU A 1 137 ? 147.390 195.894 203.988 1.00 196.00 137 GLU A N 1
ATOM 2099 C CA . GLU A 1 137 ? 146.042 196.216 203.539 1.00 196.00 137 GLU A CA 1
ATOM 2100 C C . GLU A 1 137 ? 146.006 196.785 202.123 1.00 196.00 137 GLU A C 1
ATOM 2101 O O . GLU A 1 137 ? 145.147 196.400 201.324 1.00 196.00 137 GLU A O 1
ATOM 2113 N N . LEU A 1 138 ? 146.958 197.656 201.784 1.00 196.00 138 LEU A N 1
ATOM 2114 C CA . LEU A 1 138 ? 147.010 198.309 200.487 1.00 196.00 138 LEU A CA 1
ATOM 2115 C C . LEU A 1 138 ? 147.311 197.309 199.391 1.00 196.00 138 LEU A C 1
ATOM 2116 O O . LEU A 1 138 ? 146.666 197.316 198.339 1.00 196.00 138 LEU A O 1
ATOM 2132 N N . ALA A 1 139 ? 148.281 196.432 199.639 1.00 196.00 139 ALA A N 1
ATOM 2133 C CA . ALA A 1 139 ? 148.679 195.439 198.674 1.00 196.00 139 ALA A CA 1
ATOM 2134 C C . ALA A 1 139 ? 147.584 194.470 198.385 1.00 196.00 139 ALA A C 1
ATOM 2135 O O . ALA A 1 139 ? 147.312 194.178 197.220 1.00 196.00 139 ALA A O 1
ATOM 2142 N N . ARG A 1 140 ? 146.886 194.022 199.427 1.00 196.00 140 ARG A N 1
ATOM 2143 C CA . ARG A 1 140 ? 145.866 193.046 199.189 1.00 196.00 140 ARG A CA 1
ATOM 2144 C C . ARG A 1 140 ? 144.653 193.669 198.552 1.00 196.00 140 ARG A C 1
ATOM 2145 O O . ARG A 1 140 ? 144.118 193.094 197.612 1.00 196.00 140 ARG A O 1
ATOM 2166 N N . LYS A 1 141 ? 144.239 194.864 198.982 1.00 196.00 141 LYS A N 1
ATOM 2167 C CA . LYS A 1 141 ? 143.077 195.451 198.347 1.00 196.00 141 LYS A CA 1
ATOM 2168 C C . LYS A 1 141 ? 143.354 195.770 196.907 1.00 196.00 141 LYS A C 1
ATOM 2169 O O . LYS A 1 141 ? 142.495 195.566 196.052 1.00 196.00 141 LYS A O 1
ATOM 2188 N N . ALA A 1 142 ? 144.551 196.265 196.609 1.00 196.00 142 ALA A N 1
ATOM 2189 C CA . ALA A 1 142 ? 144.846 196.589 195.242 1.00 196.00 142 ALA A CA 1
ATOM 2190 C C . ALA A 1 142 ? 144.839 195.324 194.371 1.00 196.00 142 ALA A C 1
ATOM 2191 O O . ALA A 1 142 ? 144.217 195.297 193.308 1.00 196.00 142 ALA A O 1
ATOM 2198 N N . ILE A 1 143 ? 145.412 194.225 194.864 1.00 196.00 143 ILE A N 1
ATOM 2199 C CA . ILE A 1 143 ? 145.426 192.998 194.080 1.00 196.00 143 ILE A CA 1
ATOM 2200 C C . ILE A 1 143 ? 144.061 192.391 193.921 1.00 196.00 143 ILE A C 1
ATOM 2201 O O . ILE A 1 143 ? 143.693 191.952 192.828 1.00 196.00 143 ILE A O 1
ATOM 2217 N N . GLU A 1 144 ? 143.323 192.320 195.015 1.00 196.00 144 GLU A N 1
ATOM 2218 C CA . GLU A 1 144 ? 142.011 191.734 195.015 1.00 196.00 144 GLU A CA 1
ATOM 2219 C C . GLU A 1 144 ? 141.085 192.554 194.135 1.00 196.00 144 GLU A C 1
ATOM 2220 O O . GLU A 1 144 ? 140.290 191.979 193.393 1.00 196.00 144 GLU A O 1
ATOM 2232 N N . ALA A 1 145 ? 141.196 193.891 194.171 1.00 196.00 145 ALA A N 1
ATOM 2233 C CA . ALA A 1 145 ? 140.357 194.727 193.334 1.00 196.00 145 ALA A CA 1
ATOM 2234 C C . ALA A 1 145 ? 140.637 194.460 191.866 1.00 196.00 145 ALA A C 1
ATOM 2235 O O . ALA A 1 145 ? 139.710 194.312 191.068 1.00 196.00 145 ALA A O 1
ATOM 2242 N N . ILE A 1 146 ? 141.916 194.315 191.518 1.00 196.00 146 ILE A N 1
ATOM 2243 C CA . ILE A 1 146 ? 142.300 194.064 190.142 1.00 196.00 146 ILE A CA 1
ATOM 2244 C C . ILE A 1 146 ? 141.861 192.716 189.657 1.00 196.00 146 ILE A C 1
ATOM 2245 O O . ILE A 1 146 ? 141.352 192.593 188.539 1.00 196.00 146 ILE A O 1
ATOM 2261 N N . LEU A 1 147 ? 142.067 191.696 190.473 1.00 196.00 147 LEU A N 1
ATOM 2262 C CA . LEU A 1 147 ? 141.716 190.367 190.062 1.00 196.00 147 LEU A CA 1
ATOM 2263 C C . LEU A 1 147 ? 140.204 190.255 189.924 1.00 196.00 147 LEU A C 1
ATOM 2264 O O . LEU A 1 147 ? 139.712 189.580 189.015 1.00 196.00 147 LEU A O 1
ATOM 2280 N N . ARG A 1 148 ? 139.454 190.905 190.814 1.00 196.00 148 ARG A N 1
ATOM 2281 C CA . ARG A 1 148 ? 138.013 190.848 190.715 1.00 196.00 148 ARG A CA 1
ATOM 2282 C C . ARG A 1 148 ? 137.516 191.606 189.481 1.00 196.00 148 ARG A C 1
ATOM 2283 O O . ARG A 1 148 ? 136.607 191.133 188.804 1.00 196.00 148 ARG A O 1
ATOM 2304 N N . LEU A 1 149 ? 138.138 192.736 189.118 1.00 196.00 149 LEU A N 1
ATOM 2305 C CA . LEU A 1 149 ? 137.719 193.416 187.891 1.00 196.00 149 LEU A CA 1
ATOM 2306 C C . LEU A 1 149 ? 138.020 192.511 186.703 1.00 196.00 149 LEU A C 1
ATOM 2307 O O . LEU A 1 149 ? 137.229 192.380 185.769 1.00 196.00 149 LEU A O 1
ATOM 2323 N N . ALA A 1 150 ? 139.166 191.838 186.763 1.00 196.00 150 ALA A N 1
ATOM 2324 C CA . ALA A 1 150 ? 139.601 190.928 185.723 1.00 196.00 150 ALA A CA 1
ATOM 2325 C C . ALA A 1 150 ? 138.666 189.741 185.572 1.00 196.00 150 ALA A C 1
ATOM 2326 O O . ALA A 1 150 ? 138.447 189.247 184.476 1.00 196.00 150 ALA A O 1
ATOM 2333 N N . SER A 1 151 ? 138.044 189.305 186.658 1.00 196.00 151 SER A N 1
ATOM 2334 C CA . SER A 1 151 ? 137.157 188.151 186.608 1.00 196.00 151 SER A CA 1
ATOM 2335 C C . SER A 1 151 ? 135.927 188.419 185.744 1.00 196.00 151 SER A C 1
ATOM 2336 O O . SER A 1 151 ? 135.220 187.482 185.363 1.00 196.00 151 SER A O 1
ATOM 2344 N N . ASN A 1 152 ? 135.641 189.696 185.440 1.00 196.00 152 ASN A N 1
ATOM 2345 C CA . ASN A 1 152 ? 134.504 190.037 184.606 1.00 196.00 152 ASN A CA 1
ATOM 2346 C C . ASN A 1 152 ? 134.974 190.295 183.172 1.00 196.00 152 ASN A C 1
ATOM 2347 O O . ASN A 1 152 ? 134.170 190.594 182.283 1.00 196.00 152 ASN A O 1
ATOM 2358 N N . LEU A 1 153 ? 136.286 190.181 182.973 1.00 196.00 153 LEU A N 1
ATOM 2359 C CA . LEU A 1 153 ? 136.987 190.438 181.735 1.00 196.00 153 LEU A CA 1
ATOM 2360 C C . LEU A 1 153 ? 137.975 189.305 181.517 1.00 196.00 153 LEU A C 1
ATOM 2361 O O . LEU A 1 153 ? 139.175 189.488 181.698 1.00 196.00 153 LEU A O 1
ATOM 2377 N N . THR A 1 154 ? 137.502 188.145 181.109 1.00 196.00 154 THR A N 1
ATOM 2378 C CA . THR A 1 154 ? 138.350 186.962 181.136 1.00 196.00 154 THR A CA 1
ATOM 2379 C C . THR A 1 154 ? 139.169 186.698 179.879 1.00 196.00 154 THR A C 1
ATOM 2380 O O . THR A 1 154 ? 139.858 185.679 179.793 1.00 196.00 154 THR A O 1
ATOM 2391 N N . SER A 1 155 ? 139.067 187.581 178.891 1.00 196.00 155 SER A N 1
ATOM 2392 C CA . SER A 1 155 ? 139.845 187.434 177.670 1.00 196.00 155 SER A CA 1
ATOM 2393 C C . SER A 1 155 ? 141.293 187.782 178.007 1.00 196.00 155 SER A C 1
ATOM 2394 O O . SER A 1 155 ? 141.572 188.455 179.005 1.00 196.00 155 SER A O 1
ATOM 2402 N N . GLU A 1 156 ? 142.245 187.398 177.158 1.00 196.00 156 GLU A N 1
ATOM 2403 C CA . GLU A 1 156 ? 143.638 187.705 177.485 1.00 196.00 156 GLU A CA 1
ATOM 2404 C C . GLU A 1 156 ? 143.941 189.187 177.584 1.00 196.00 156 GLU A C 1
ATOM 2405 O O . GLU A 1 156 ? 144.698 189.604 178.454 1.00 196.00 156 GLU A O 1
ATOM 2417 N N . THR A 1 157 ? 143.308 190.021 176.772 1.00 196.00 157 THR A N 1
ATOM 2418 C CA . THR A 1 157 ? 143.634 191.440 176.807 1.00 196.00 157 THR A CA 1
ATOM 2419 C C . THR A 1 157 ? 143.558 192.007 178.218 1.00 196.00 157 THR A C 1
ATOM 2420 O O . THR A 1 157 ? 144.478 192.693 178.679 1.00 196.00 157 THR A O 1
ATOM 2431 N N . TYR A 1 158 ? 142.497 191.685 178.930 1.00 196.00 158 TYR A N 1
ATOM 2432 C CA . TYR A 1 158 ? 142.317 192.274 180.232 1.00 196.00 158 TYR A CA 1
ATOM 2433 C C . TYR A 1 158 ? 142.868 191.408 181.335 1.00 196.00 158 TYR A C 1
ATOM 2434 O O . TYR A 1 158 ? 143.313 191.942 182.356 1.00 196.00 158 TYR A O 1
ATOM 2452 N N . MET A 1 159 ? 142.852 190.082 181.153 1.00 196.00 159 MET A N 1
ATOM 2453 C CA . MET A 1 159 ? 143.343 189.206 182.191 1.00 196.00 159 MET A CA 1
ATOM 2454 C C . MET A 1 159 ? 144.856 189.371 182.284 1.00 196.00 159 MET A C 1
ATOM 2455 O O . MET A 1 159 ? 145.425 189.203 183.362 1.00 196.00 159 MET A O 1
ATOM 2469 N N . ARG A 1 160 ? 145.518 189.674 181.150 1.00 196.00 160 ARG A N 1
ATOM 2470 C CA . ARG A 1 160 ? 146.944 189.937 181.150 1.00 196.00 160 ARG A CA 1
ATOM 2471 C C . ARG A 1 160 ? 147.222 191.285 181.775 1.00 196.00 160 ARG A C 1
ATOM 2472 O O . ARG A 1 160 ? 148.085 191.377 182.642 1.00 196.00 160 ARG A O 1
ATOM 2493 N N . LYS A 1 161 ? 146.432 192.328 181.454 1.00 196.00 161 LYS A N 1
ATOM 2494 C CA . LYS A 1 161 ? 146.705 193.592 182.123 1.00 196.00 161 LYS A CA 1
ATOM 2495 C C . LYS A 1 161 ? 146.551 193.405 183.612 1.00 196.00 161 LYS A C 1
ATOM 2496 O O . LYS A 1 161 ? 147.335 193.944 184.393 1.00 196.00 161 LYS A O 1
ATOM 2515 N N . ALA A 1 162 ? 145.535 192.645 184.012 1.00 196.00 162 ALA A N 1
ATOM 2516 C CA . ALA A 1 162 ? 145.319 192.396 185.409 1.00 196.00 162 ALA A CA 1
ATOM 2517 C C . ALA A 1 162 ? 146.434 191.594 186.023 1.00 196.00 162 ALA A C 1
ATOM 2518 O O . ALA A 1 162 ? 146.895 191.940 187.104 1.00 196.00 162 ALA A O 1
ATOM 2525 N N . GLN A 1 163 ? 146.925 190.563 185.338 1.00 196.00 163 GLN A N 1
ATOM 2526 C CA . GLN A 1 163 ? 147.988 189.781 185.920 1.00 196.00 163 GLN A CA 1
ATOM 2527 C C . GLN A 1 163 ? 149.251 190.579 186.073 1.00 196.00 163 GLN A C 1
ATOM 2528 O O . GLN A 1 163 ? 149.919 190.461 187.100 1.00 196.00 163 GLN A O 1
ATOM 2542 N N . GLU A 1 164 ? 149.581 191.406 185.083 1.00 196.00 164 GLU A N 1
ATOM 2543 C CA . GLU A 1 164 ? 150.788 192.197 185.171 1.00 196.00 164 GLU A CA 1
ATOM 2544 C C . GLU A 1 164 ? 150.633 193.239 186.260 1.00 196.00 164 GLU A C 1
ATOM 2545 O O . GLU A 1 164 ? 151.575 193.504 187.010 1.00 196.00 164 GLU A O 1
ATOM 2557 N N . ALA A 1 165 ? 149.434 193.826 186.367 1.00 196.00 165 ALA A N 1
ATOM 2558 C CA . ALA A 1 165 ? 149.158 194.828 187.369 1.00 196.00 165 ALA A CA 1
ATOM 2559 C C . ALA A 1 165 ? 149.310 194.217 188.766 1.00 196.00 165 ALA A C 1
ATOM 2560 O O . ALA A 1 165 ? 149.909 194.835 189.657 1.00 196.00 165 ALA A O 1
ATOM 2567 N N . ILE A 1 166 ? 148.845 192.971 188.920 1.00 196.00 166 ILE A N 1
ATOM 2568 C CA . ILE A 1 166 ? 148.950 192.227 190.160 1.00 196.00 166 ILE A CA 1
ATOM 2569 C C . ILE A 1 166 ? 150.352 191.828 190.475 1.00 196.00 166 ILE A C 1
ATOM 2570 O O . ILE A 1 166 ? 150.757 191.966 191.615 1.00 196.00 166 ILE A O 1
ATOM 2586 N N . GLU A 1 167 ? 151.092 191.291 189.511 1.00 196.00 167 GLU A N 1
ATOM 2587 C CA . GLU A 1 167 ? 152.450 190.872 189.790 1.00 196.00 167 GLU A CA 1
ATOM 2588 C C . GLU A 1 167 ? 153.301 192.056 190.206 1.00 196.00 167 GLU A C 1
ATOM 2589 O O . GLU A 1 167 ? 154.126 191.955 191.115 1.00 196.00 167 GLU A O 1
ATOM 2601 N N . LYS A 1 168 ? 153.128 193.208 189.561 1.00 196.00 168 LYS A N 1
ATOM 2602 C CA . LYS A 1 168 ? 153.937 194.348 189.949 1.00 196.00 168 LYS A CA 1
ATOM 2603 C C . LYS A 1 168 ? 153.648 194.756 191.397 1.00 196.00 168 LYS A C 1
ATOM 2604 O O . LYS A 1 168 ? 154.590 194.977 192.181 1.00 196.00 168 LYS A O 1
ATOM 2623 N N . ILE A 1 169 ? 152.363 194.754 191.792 1.00 196.00 169 ILE A N 1
ATOM 2624 C CA . ILE A 1 169 ? 152.024 195.106 193.162 1.00 196.00 169 ILE A CA 1
ATOM 2625 C C . ILE A 1 169 ? 152.521 194.033 194.088 1.00 196.00 169 ILE A C 1
ATOM 2626 O O . ILE A 1 169 ? 153.126 194.327 195.113 1.00 196.00 169 ILE A O 1
ATOM 2642 N N . ALA A 1 170 ? 152.226 192.787 193.729 1.00 196.00 170 ALA A N 1
ATOM 2643 C CA . ALA A 1 170 ? 152.511 191.639 194.540 1.00 196.00 170 ALA A CA 1
ATOM 2644 C C . ALA A 1 170 ? 153.955 191.408 194.818 1.00 196.00 170 ALA A C 1
ATOM 2645 O O . ALA A 1 170 ? 154.293 191.053 195.942 1.00 196.00 170 ALA A O 1
ATOM 2652 N N . ARG A 1 171 ? 154.834 191.606 193.849 1.00 196.00 171 ARG A N 1
ATOM 2653 C CA . ARG A 1 171 ? 156.222 191.396 194.174 1.00 196.00 171 ARG A CA 1
ATOM 2654 C C . ARG A 1 171 ? 156.700 192.541 195.031 1.00 196.00 171 ARG A C 1
ATOM 2655 O O . ARG A 1 171 ? 157.431 192.331 196.000 1.00 196.00 171 ARG A O 1
ATOM 2676 N N . THR A 1 172 ? 156.234 193.754 194.741 1.00 196.00 172 THR A N 1
ATOM 2677 C CA . THR A 1 172 ? 156.664 194.885 195.520 1.00 196.00 172 THR A CA 1
ATOM 2678 C C . THR A 1 172 ? 156.242 194.687 196.968 1.00 196.00 172 THR A C 1
ATOM 2679 O O . THR A 1 172 ? 157.031 194.936 197.883 1.00 196.00 172 THR A O 1
ATOM 2690 N N . ALA A 1 173 ? 154.987 194.269 197.162 1.00 196.00 173 ALA A N 1
ATOM 2691 C CA . ALA A 1 173 ? 154.400 194.026 198.457 1.00 196.00 173 ALA A CA 1
ATOM 2692 C C . ALA A 1 173 ? 154.977 192.830 199.162 1.00 196.00 173 ALA A C 1
ATOM 2693 O O . ALA A 1 173 ? 155.219 192.892 200.360 1.00 196.00 173 ALA A O 1
ATOM 2700 N N . GLU A 1 174 ? 155.273 191.739 198.459 1.00 196.00 174 GLU A N 1
ATOM 2701 C CA . GLU A 1 174 ? 155.831 190.610 199.172 1.00 196.00 174 GLU A CA 1
ATOM 2702 C C . GLU A 1 174 ? 157.116 191.040 199.832 1.00 196.00 174 GLU A C 1
ATOM 2703 O O . GLU A 1 174 ? 157.354 190.739 201.006 1.00 196.00 174 GLU A O 1
ATOM 2715 N N . GLU A 1 175 ? 157.953 191.757 199.077 1.00 196.00 175 GLU A N 1
ATOM 2716 C CA . GLU A 1 175 ? 159.233 192.161 199.596 1.00 196.00 175 GLU A CA 1
ATOM 2717 C C . GLU A 1 175 ? 159.080 193.264 200.629 1.00 196.00 175 GLU A C 1
ATOM 2718 O O . GLU A 1 175 ? 159.686 193.226 201.700 1.00 196.00 175 GLU A O 1
ATOM 2730 N N . ALA A 1 176 ? 158.199 194.226 200.370 1.00 196.00 176 ALA A N 1
ATOM 2731 C CA . ALA A 1 176 ? 158.033 195.314 201.300 1.00 196.00 176 ALA A CA 1
ATOM 2732 C C . ALA A 1 176 ? 157.566 194.797 202.651 1.00 196.00 176 ALA A C 1
ATOM 2733 O O . ALA A 1 176 ? 158.117 195.147 203.698 1.00 196.00 176 ALA A O 1
ATOM 2740 N N . ILE A 1 177 ? 156.641 193.848 202.624 1.00 196.00 177 ILE A N 1
ATOM 2741 C CA . ILE A 1 177 ? 156.107 193.288 203.838 1.00 196.00 177 ILE A CA 1
ATOM 2742 C C . ILE A 1 177 ? 157.183 192.462 204.526 1.00 196.00 177 ILE A C 1
ATOM 2743 O O . ILE A 1 177 ? 157.312 192.522 205.748 1.00 196.00 177 ILE A O 1
ATOM 2759 N N . ARG A 1 178 ? 157.920 191.649 203.762 1.00 196.00 178 ARG A N 1
ATOM 2760 C CA . ARG A 1 178 ? 158.948 190.769 204.299 1.00 196.00 178 ARG A CA 1
ATOM 2761 C C . ARG A 1 178 ? 160.043 191.472 205.044 1.00 196.00 178 ARG A C 1
ATOM 2762 O O . ARG A 1 178 ? 160.421 191.049 206.143 1.00 196.00 178 ARG A O 1
ATOM 2783 N N . ASP A 1 179 ? 160.520 192.567 204.494 1.00 196.00 179 ASP A N 1
ATOM 2784 C CA . ASP A 1 179 ? 161.631 193.240 205.113 1.00 196.00 179 ASP A CA 1
ATOM 2785 C C . ASP A 1 179 ? 161.164 194.005 206.331 1.00 196.00 179 ASP A C 1
ATOM 2786 O O . ASP A 1 179 ? 161.839 194.019 207.366 1.00 196.00 179 ASP A O 1
ATOM 2795 N N . LEU A 1 180 ? 159.983 194.599 206.250 1.00 196.00 180 LEU A N 1
ATOM 2796 C CA . LEU A 1 180 ? 159.510 195.345 207.383 1.00 196.00 180 LEU A CA 1
ATOM 2797 C C . LEU A 1 180 ? 159.140 194.404 208.507 1.00 196.00 180 LEU A C 1
ATOM 2798 O O . LEU A 1 180 ? 159.422 194.684 209.668 1.00 196.00 180 LEU A O 1
ATOM 2814 N N . ALA A 1 181 ? 158.535 193.263 208.175 1.00 196.00 181 ALA A N 1
ATOM 2815 C CA . ALA A 1 181 ? 158.153 192.308 209.187 1.00 196.00 181 ALA A CA 1
ATOM 2816 C C . ALA A 1 181 ? 159.372 191.761 209.898 1.00 196.00 181 ALA A C 1
ATOM 2817 O O . ALA A 1 181 ? 159.387 191.669 211.123 1.00 196.00 181 ALA A O 1
ATOM 2824 N N . ARG A 1 182 ? 160.454 191.490 209.171 1.00 196.00 182 ARG A N 1
ATOM 2825 C CA . ARG A 1 182 ? 161.610 190.937 209.851 1.00 196.00 182 ARG A CA 1
ATOM 2826 C C . ARG A 1 182 ? 162.349 191.967 210.686 1.00 196.00 182 ARG A C 1
ATOM 2827 O O . ARG A 1 182 ? 163.001 191.612 211.678 1.00 196.00 182 ARG A O 1
ATOM 2848 N N . ASN A 1 183 ? 162.163 193.254 210.383 1.00 196.00 183 ASN A N 1
ATOM 2849 C CA . ASN A 1 183 ? 162.814 194.284 211.158 1.00 196.00 183 ASN A CA 1
ATOM 2850 C C . ASN A 1 183 ? 162.048 194.670 212.417 1.00 196.00 183 ASN A C 1
ATOM 2851 O O . ASN A 1 183 ? 162.507 195.536 213.165 1.00 196.00 183 ASN A O 1
ATOM 2862 N N . LEU A 1 184 ? 160.894 194.042 212.662 1.00 196.00 184 LEU A N 1
ATOM 2863 C CA . LEU A 1 184 ? 160.116 194.332 213.853 1.00 196.00 184 LEU A CA 1
ATOM 2864 C C . LEU A 1 184 ? 160.123 193.108 214.774 1.00 196.00 184 LEU A C 1
ATOM 2865 O O . LEU A 1 184 ? 159.794 191.999 214.359 1.00 196.00 184 LEU A O 1
ATOM 2881 N N . GLU A 1 185 ? 160.447 193.320 216.048 1.00 196.00 185 GLU A N 1
ATOM 2882 C CA . GLU A 1 185 ? 160.556 192.250 217.048 1.00 196.00 185 GLU A CA 1
ATOM 2883 C C . GLU A 1 185 ? 159.246 191.548 217.427 1.00 196.00 185 GLU A C 1
ATOM 2884 O O . GLU A 1 185 ? 159.259 190.523 218.110 1.00 196.00 185 GLU A O 1
ATOM 2896 N N . ASP A 1 186 ? 158.116 192.110 217.040 1.00 196.00 186 ASP A N 1
ATOM 2897 C CA . ASP A 1 186 ? 156.829 191.523 217.374 1.00 196.00 186 ASP A CA 1
ATOM 2898 C C . ASP A 1 186 ? 156.474 190.381 216.424 1.00 196.00 186 ASP A C 1
ATOM 2899 O O . ASP A 1 186 ? 156.148 190.596 215.243 1.00 196.00 186 ASP A O 1
ATOM 2908 N N . GLN A 1 187 ? 156.490 189.165 216.955 1.00 196.00 187 GLN A N 1
ATOM 2909 C CA . GLN A 1 187 ? 156.247 187.984 216.154 1.00 196.00 187 GLN A CA 1
ATOM 2910 C C . GLN A 1 187 ? 154.842 188.006 215.566 1.00 196.00 187 GLN A C 1
ATOM 2911 O O . GLN A 1 187 ? 154.627 187.379 214.532 1.00 196.00 187 GLN A O 1
ATOM 2925 N N . GLU A 1 188 ? 153.884 188.670 216.229 1.00 196.00 188 GLU A N 1
ATOM 2926 C CA . GLU A 1 188 ? 152.520 188.726 215.720 1.00 196.00 188 GLU A CA 1
ATOM 2927 C C . GLU A 1 188 ? 152.477 189.482 214.402 1.00 196.00 188 GLU A C 1
ATOM 2928 O O . GLU A 1 188 ? 151.686 189.144 213.514 1.00 196.00 188 GLU A O 1
ATOM 2940 N N . ARG A 1 189 ? 153.301 190.528 214.248 1.00 196.00 189 ARG A N 1
ATOM 2941 C CA . ARG A 1 189 ? 153.256 191.238 212.988 1.00 196.00 189 ARG A CA 1
ATOM 2942 C C . ARG A 1 189 ? 153.890 190.344 211.955 1.00 196.00 189 ARG A C 1
ATOM 2943 O O . ARG A 1 189 ? 153.430 190.299 210.819 1.00 196.00 189 ARG A O 1
ATOM 2964 N N . ARG A 1 190 ? 154.928 189.602 212.352 1.00 196.00 190 ARG A N 1
ATOM 2965 C CA . ARG A 1 190 ? 155.593 188.711 211.416 1.00 196.00 190 ARG A CA 1
ATOM 2966 C C . ARG A 1 190 ? 154.699 187.581 210.925 1.00 196.00 190 ARG A C 1
ATOM 2967 O O . ARG A 1 190 ? 154.767 187.216 209.745 1.00 196.00 190 ARG A O 1
ATOM 2988 N N . GLU A 1 191 ? 153.871 187.016 211.807 1.00 196.00 191 GLU A N 1
ATOM 2989 C CA . GLU A 1 191 ? 152.999 185.919 211.404 1.00 196.00 191 GLU A CA 1
ATOM 2990 C C . GLU A 1 191 ? 151.872 186.398 210.504 1.00 196.00 191 GLU A C 1
ATOM 2991 O O . GLU A 1 191 ? 151.550 185.743 209.504 1.00 196.00 191 GLU A O 1
ATOM 3003 N N . ARG A 1 192 ? 151.303 187.569 210.806 1.00 196.00 192 ARG A N 1
ATOM 3004 C CA . ARG A 1 192 ? 150.225 188.061 209.971 1.00 196.00 192 ARG A CA 1
ATOM 3005 C C . ARG A 1 192 ? 150.814 188.510 208.645 1.00 196.00 192 ARG A C 1
ATOM 3006 O O . ARG A 1 192 ? 150.207 188.324 207.582 1.00 196.00 192 ARG A O 1
ATOM 3027 N N . ALA A 1 193 ? 152.014 189.092 208.708 1.00 196.00 193 ALA A N 1
ATOM 3028 C CA . ALA A 1 193 ? 152.710 189.518 207.529 1.00 196.00 193 ALA A CA 1
ATOM 3029 C C . ALA A 1 193 ? 153.041 188.317 206.654 1.00 196.00 193 ALA A C 1
ATOM 3030 O O . ALA A 1 193 ? 152.796 188.374 205.455 1.00 196.00 193 ALA A O 1
ATOM 3037 N N . LYS A 1 194 ? 153.445 187.173 207.238 1.00 196.00 194 LYS A N 1
ATOM 3038 C CA . LYS A 1 194 ? 153.745 186.002 206.419 1.00 196.00 194 LYS A CA 1
ATOM 3039 C C . LYS A 1 194 ? 152.520 185.559 205.658 1.00 196.00 194 LYS A C 1
ATOM 3040 O O . LYS A 1 194 ? 152.625 185.241 204.470 1.00 196.00 194 LYS A O 1
ATOM 3059 N N . SER A 1 195 ? 151.353 185.565 206.307 1.00 196.00 195 SER A N 1
ATOM 3060 C CA . SER A 1 195 ? 150.156 185.153 205.600 1.00 196.00 195 SER A CA 1
ATOM 3061 C C . SER A 1 195 ? 149.870 186.112 204.455 1.00 196.00 195 SER A C 1
ATOM 3062 O O . SER A 1 195 ? 149.574 185.672 203.335 1.00 196.00 195 SER A O 1
ATOM 3070 N N . ALA A 1 196 ? 150.032 187.424 204.701 1.00 196.00 196 ALA A N 1
ATOM 3071 C CA . ALA A 1 196 ? 149.800 188.389 203.639 1.00 196.00 196 ALA A CA 1
ATOM 3072 C C . ALA A 1 196 ? 150.791 188.177 202.505 1.00 196.00 196 ALA A C 1
ATOM 3073 O O . ALA A 1 196 ? 150.419 188.208 201.337 1.00 196.00 196 ALA A O 1
ATOM 3080 N N . ARG A 1 197 ? 152.042 187.879 202.828 1.00 196.00 197 ARG A N 1
ATOM 3081 C CA . ARG A 1 197 ? 153.034 187.701 201.791 1.00 196.00 197 ARG A CA 1
ATOM 3082 C C . ARG A 1 197 ? 152.714 186.528 200.912 1.00 196.00 197 ARG A C 1
ATOM 3083 O O . ARG A 1 197 ? 152.815 186.615 199.682 1.00 196.00 197 ARG A O 1
ATOM 3104 N N . ASP A 1 198 ? 152.270 185.437 201.520 1.00 196.00 198 ASP A N 1
ATOM 3105 C CA . ASP A 1 198 ? 151.984 184.274 200.728 1.00 196.00 198 ASP A CA 1
ATOM 3106 C C . ASP A 1 198 ? 150.751 184.444 199.854 1.00 196.00 198 ASP A C 1
ATOM 3107 O O . ASP A 1 198 ? 150.767 184.001 198.702 1.00 196.00 198 ASP A O 1
ATOM 3116 N N . GLU A 1 199 ? 149.683 185.101 200.343 1.00 196.00 199 GLU A N 1
ATOM 3117 C CA . GLU A 1 199 ? 148.523 185.231 199.462 1.00 196.00 199 GLU A CA 1
ATOM 3118 C C . GLU A 1 199 ? 148.840 186.194 198.332 1.00 196.00 199 GLU A C 1
ATOM 3119 O O . GLU A 1 199 ? 148.362 186.020 197.214 1.00 196.00 199 GLU A O 1
ATOM 3131 N N . ILE A 1 200 ? 149.680 187.189 198.613 1.00 196.00 200 ILE A N 1
ATOM 3132 C CA . ILE A 1 200 ? 150.072 188.165 197.620 1.00 196.00 200 ILE A CA 1
ATOM 3133 C C . ILE A 1 200 ? 150.883 187.510 196.510 1.00 196.00 200 ILE A C 1
ATOM 3134 O O . ILE A 1 200 ? 150.580 187.698 195.319 1.00 196.00 200 ILE A O 1
ATOM 3150 N N . LYS A 1 201 ? 151.869 186.695 196.892 1.00 196.00 201 LYS A N 1
ATOM 3151 C CA . LYS A 1 201 ? 152.670 185.990 195.916 1.00 196.00 201 LYS A CA 1
ATOM 3152 C C . LYS A 1 201 ? 151.806 185.049 195.104 1.00 196.00 201 LYS A C 1
ATOM 3153 O O . LYS A 1 201 ? 151.913 185.004 193.874 1.00 196.00 201 LYS A O 1
ATOM 3172 N N . ARG A 1 202 ? 150.934 184.299 195.782 1.00 196.00 202 ARG A N 1
ATOM 3173 C CA . ARG A 1 202 ? 150.106 183.356 195.077 1.00 196.00 202 ARG A CA 1
ATOM 3174 C C . ARG A 1 202 ? 149.124 184.032 194.140 1.00 196.00 202 ARG A C 1
ATOM 3175 O O . ARG A 1 202 ? 148.929 183.555 193.032 1.00 196.00 202 ARG A O 1
ATOM 3196 N N . PHE A 1 203 ? 148.546 185.184 194.486 1.00 196.00 203 PHE A N 1
ATOM 3197 C CA . PHE A 1 203 ? 147.630 185.776 193.519 1.00 196.00 203 PHE A CA 1
ATOM 3198 C C . PHE A 1 203 ? 148.357 186.020 192.198 1.00 196.00 203 PHE A C 1
ATOM 3199 O O . PHE A 1 203 ? 147.801 185.756 191.120 1.00 196.00 203 PHE A O 1
ATOM 3216 N N . ALA A 1 204 ? 149.593 186.541 192.273 1.00 196.00 204 ALA A N 1
ATOM 3217 C CA . ALA A 1 204 ? 150.360 186.792 191.058 1.00 196.00 204 ALA A CA 1
ATOM 3218 C C . ALA A 1 204 ? 150.735 185.503 190.315 1.00 196.00 204 ALA A C 1
ATOM 3219 O O . ALA A 1 204 ? 150.648 185.459 189.083 1.00 196.00 204 ALA A O 1
ATOM 3226 N N . GLU A 1 205 ? 151.121 184.455 191.061 1.00 196.00 205 GLU A N 1
ATOM 3227 C CA . GLU A 1 205 ? 151.536 183.169 190.483 1.00 196.00 205 GLU A CA 1
ATOM 3228 C C . GLU A 1 205 ? 150.369 182.378 189.911 1.00 196.00 205 GLU A C 1
ATOM 3229 O O . GLU A 1 205 ? 150.505 181.672 188.911 1.00 196.00 205 GLU A O 1
ATOM 3241 N N . ASP A 1 206 ? 149.212 182.489 190.540 1.00 196.00 206 ASP A N 1
ATOM 3242 C CA . ASP A 1 206 ? 148.012 181.807 190.102 1.00 196.00 206 ASP A CA 1
ATOM 3243 C C . ASP A 1 206 ? 147.580 182.391 188.780 1.00 196.00 206 ASP A C 1
ATOM 3244 O O . ASP A 1 206 ? 147.332 181.655 187.816 1.00 196.00 206 ASP A O 1
ATOM 3253 N N . ALA A 1 207 ? 147.516 183.725 188.719 1.00 196.00 207 ALA A N 1
ATOM 3254 C CA . ALA A 1 207 ? 147.134 184.381 187.491 1.00 196.00 207 ALA A CA 1
ATOM 3255 C C . ALA A 1 207 ? 148.174 184.109 186.411 1.00 196.00 207 ALA A C 1
ATOM 3256 O O . ALA A 1 207 ? 147.827 183.886 185.248 1.00 196.00 207 ALA A O 1
ATOM 3263 N N . ARG A 1 208 ? 149.463 184.082 186.790 1.00 196.00 208 ARG A N 1
ATOM 3264 C CA . ARG A 1 208 ? 150.507 183.857 185.811 1.00 196.00 208 ARG A CA 1
ATOM 3265 C C . ARG A 1 208 ? 150.431 182.467 185.223 1.00 196.00 208 ARG A C 1
ATOM 3266 O O . ARG A 1 208 ? 150.476 182.310 184.003 1.00 196.00 208 ARG A O 1
ATOM 3287 N N . LYS A 1 209 ? 150.280 181.432 186.053 1.00 196.00 209 LYS A N 1
ATOM 3288 C CA . LYS A 1 209 ? 150.257 180.107 185.467 1.00 196.00 209 LYS A CA 1
ATOM 3289 C C . LYS A 1 209 ? 149.038 179.892 184.608 1.00 196.00 209 LYS A C 1
ATOM 3290 O O . LYS A 1 209 ? 149.141 179.298 183.530 1.00 196.00 209 LYS A O 1
ATOM 3309 N N . LYS A 1 210 ? 147.878 180.406 185.022 1.00 196.00 210 LYS A N 1
ATOM 3310 C CA . LYS A 1 210 ? 146.716 180.170 184.196 1.00 196.00 210 LYS A CA 1
ATOM 3311 C C . LYS A 1 210 ? 146.845 180.843 182.856 1.00 196.00 210 LYS A C 1
ATOM 3312 O O . LYS A 1 210 ? 146.567 180.223 181.829 1.00 196.00 210 LYS A O 1
ATOM 3331 N N . ILE A 1 211 ? 147.345 182.078 182.820 1.00 196.00 211 ILE A N 1
ATOM 3332 C CA . ILE A 1 211 ? 147.411 182.720 181.529 1.00 196.00 211 ILE A CA 1
ATOM 3333 C C . ILE A 1 211 ? 148.477 182.109 180.681 1.00 196.00 211 ILE A C 1
ATOM 3334 O O . ILE A 1 211 ? 148.226 181.784 179.530 1.00 196.00 211 ILE A O 1
ATOM 3350 N N . GLU A 1 212 ? 149.678 181.934 181.214 1.00 196.00 212 GLU A N 1
ATOM 3351 C CA . GLU A 1 212 ? 150.733 181.471 180.342 1.00 196.00 212 GLU A CA 1
ATOM 3352 C C . GLU A 1 212 ? 150.469 180.098 179.773 1.00 196.00 212 GLU A C 1
ATOM 3353 O O . GLU A 1 212 ? 150.560 179.914 178.560 1.00 196.00 212 GLU A O 1
ATOM 3365 N N . VAL A 1 213 ? 149.983 179.158 180.574 1.00 196.00 213 VAL A N 1
ATOM 3366 C CA . VAL A 1 213 ? 149.790 177.855 179.980 1.00 196.00 213 VAL A CA 1
ATOM 3367 C C . VAL A 1 213 ? 148.586 177.843 179.066 1.00 196.00 213 VAL A C 1
ATOM 3368 O O . VAL A 1 213 ? 148.651 177.264 177.981 1.00 196.00 213 VAL A O 1
ATOM 3381 N N . LEU A 1 214 ? 147.460 178.414 179.496 1.00 196.00 214 LEU A N 1
ATOM 3382 C CA . LEU A 1 214 ? 146.292 178.326 178.657 1.00 196.00 214 LEU A CA 1
ATOM 3383 C C . LEU A 1 214 ? 146.467 179.133 177.388 1.00 196.00 214 LEU A C 1
ATOM 3384 O O . LEU A 1 214 ? 146.032 178.691 176.323 1.00 196.00 214 LEU A O 1
ATOM 3400 N N . ALA A 1 215 ? 147.104 180.307 177.471 1.00 196.00 215 ALA A N 1
ATOM 3401 C CA . ALA A 1 215 ? 147.301 181.121 176.290 1.00 196.00 215 ALA A CA 1
ATOM 3402 C C . ALA A 1 215 ? 148.205 180.417 175.309 1.00 196.00 215 ALA A C 1
ATOM 3403 O O . ALA A 1 215 ? 147.946 180.436 174.107 1.00 196.00 215 ALA A O 1
ATOM 3410 N N . LEU A 1 216 ? 149.250 179.759 175.805 1.00 196.00 216 LEU A N 1
ATOM 3411 C CA . LEU A 1 216 ? 150.137 179.061 174.912 1.00 196.00 216 LEU A CA 1
ATOM 3412 C C . LEU A 1 216 ? 149.435 177.859 174.293 1.00 196.00 216 LEU A C 1
ATOM 3413 O O . LEU A 1 216 ? 149.634 177.588 173.107 1.00 196.00 216 LEU A O 1
ATOM 3429 N N . LEU A 1 217 ? 148.580 177.156 175.055 1.00 196.00 217 LEU A N 1
ATOM 3430 C CA . LEU A 1 217 ? 147.858 176.031 174.476 1.00 196.00 217 LEU A CA 1
ATOM 3431 C C . LEU A 1 217 ? 146.918 176.511 173.394 1.00 196.00 217 LEU A C 1
ATOM 3432 O O . LEU A 1 217 ? 146.808 175.862 172.348 1.00 196.00 217 LEU A O 1
ATOM 3448 N N . LYS A 1 218 ? 146.269 177.660 173.608 1.00 196.00 218 LYS A N 1
ATOM 3449 C CA . LYS A 1 218 ? 145.383 178.189 172.592 1.00 196.00 218 LYS A CA 1
ATOM 3450 C C . LYS A 1 218 ? 146.157 178.551 171.342 1.00 196.00 218 LYS A C 1
ATOM 3451 O O . LYS A 1 218 ? 145.717 178.215 170.243 1.00 196.00 218 LYS A O 1
ATOM 3470 N N . ARG A 1 219 ? 147.343 179.159 171.488 1.00 196.00 219 ARG A N 1
ATOM 3471 C CA . ARG A 1 219 ? 148.090 179.517 170.293 1.00 196.00 219 ARG A CA 1
ATOM 3472 C C . ARG A 1 219 ? 148.565 178.282 169.561 1.00 196.00 219 ARG A C 1
ATOM 3473 O O . ARG A 1 219 ? 148.539 178.262 168.329 1.00 196.00 219 ARG A O 1
ATOM 3494 N N . SER A 1 220 ? 148.980 177.238 170.296 1.00 196.00 220 SER A N 1
ATOM 3495 C CA . SER A 1 220 ? 149.449 176.027 169.648 1.00 196.00 220 SER A CA 1
ATOM 3496 C C . SER A 1 220 ? 148.315 175.358 168.891 1.00 196.00 220 SER A C 1
ATOM 3497 O O . SER A 1 220 ? 148.516 174.888 167.765 1.00 196.00 220 SER A O 1
ATOM 3505 N N . ARG A 1 221 ? 147.106 175.331 169.475 1.00 196.00 221 ARG A N 1
ATOM 3506 C CA . ARG A 1 221 ? 145.988 174.717 168.781 1.00 196.00 221 ARG A CA 1
ATOM 3507 C C . ARG A 1 221 ? 145.572 175.524 167.563 1.00 196.00 221 ARG A C 1
ATOM 3508 O O . ARG A 1 221 ? 145.258 174.944 166.517 1.00 196.00 221 ARG A O 1
ATOM 3529 N N . GLU A 1 222 ? 145.557 176.860 167.681 1.00 196.00 222 GLU A N 1
ATOM 3530 C CA . GLU A 1 222 ? 145.164 177.693 166.559 1.00 196.00 222 GLU A CA 1
ATOM 3531 C C . GLU A 1 222 ? 146.170 177.587 165.449 1.00 196.00 222 GLU A C 1
ATOM 3532 O O . GLU A 1 222 ? 145.799 177.481 164.282 1.00 196.00 222 GLU A O 1
ATOM 3544 N N . TYR A 1 223 ? 147.449 177.581 165.809 1.00 196.00 223 TYR A N 1
ATOM 3545 C CA . TYR A 1 223 ? 148.499 177.503 164.835 1.00 196.00 223 TYR A CA 1
ATOM 3546 C C . TYR A 1 223 ? 148.405 176.175 164.112 1.00 196.00 223 TYR A C 1
ATOM 3547 O O . TYR A 1 223 ? 148.471 176.146 162.888 1.00 196.00 223 TYR A O 1
ATOM 3565 N N . LEU A 1 224 ? 148.242 175.069 164.852 1.00 196.00 224 LEU A N 1
ATOM 3566 C CA . LEU A 1 224 ? 148.176 173.759 164.229 1.00 196.00 224 LEU A CA 1
ATOM 3567 C C . LEU A 1 224 ? 146.975 173.694 163.305 1.00 196.00 224 LEU A C 1
ATOM 3568 O O . LEU A 1 224 ? 147.099 173.167 162.197 1.00 196.00 224 LEU A O 1
ATOM 3584 N N . LYS A 1 225 ? 145.804 174.184 163.739 1.00 196.00 225 LYS A N 1
ATOM 3585 C CA . LYS A 1 225 ? 144.650 174.155 162.857 1.00 196.00 225 LYS A CA 1
ATOM 3586 C C . LYS A 1 225 ? 144.920 174.959 161.593 1.00 196.00 225 LYS A C 1
ATOM 3587 O O . LYS A 1 225 ? 144.597 174.496 160.497 1.00 196.00 225 LYS A O 1
ATOM 3606 N N . LYS A 1 226 ? 145.517 176.155 161.732 1.00 196.00 226 LYS A N 1
ATOM 3607 C CA . LYS A 1 226 ? 145.812 176.985 160.576 1.00 196.00 226 LYS A CA 1
ATOM 3608 C C . LYS A 1 226 ? 146.763 176.264 159.650 1.00 196.00 226 LYS A C 1
ATOM 3609 O O . LYS A 1 226 ? 146.570 176.294 158.435 1.00 196.00 226 LYS A O 1
ATOM 3628 N N . VAL A 1 227 ? 147.750 175.570 160.211 1.00 196.00 227 VAL A N 1
ATOM 3629 C CA . VAL A 1 227 ? 148.678 174.816 159.403 1.00 196.00 227 VAL A CA 1
ATOM 3630 C C . VAL A 1 227 ? 147.982 173.695 158.692 1.00 196.00 227 VAL A C 1
ATOM 3631 O O . VAL A 1 227 ? 148.230 173.491 157.510 1.00 196.00 227 VAL A O 1
ATOM 3644 N N . ALA A 1 228 ? 147.115 172.959 159.378 1.00 196.00 228 ALA A N 1
ATOM 3645 C CA . ALA A 1 228 ? 146.427 171.888 158.698 1.00 196.00 228 ALA A CA 1
ATOM 3646 C C . ALA A 1 228 ? 145.613 172.453 157.534 1.00 196.00 228 ALA A C 1
ATOM 3647 O O . ALA A 1 228 ? 145.597 171.852 156.459 1.00 196.00 228 ALA A O 1
ATOM 3654 N N . LEU A 1 229 ? 144.990 173.627 157.719 1.00 196.00 229 LEU A N 1
ATOM 3655 C CA . LEU A 1 229 ? 144.202 174.239 156.655 1.00 196.00 229 LEU A CA 1
ATOM 3656 C C . LEU A 1 229 ? 145.090 174.675 155.490 1.00 196.00 229 LEU A C 1
ATOM 3657 O O . LEU A 1 229 ? 144.720 174.477 154.328 1.00 196.00 229 LEU A O 1
ATOM 3673 N N . ILE A 1 230 ? 146.288 175.197 155.791 1.00 196.00 230 ILE A N 1
ATOM 3674 C CA . ILE A 1 230 ? 147.238 175.598 154.754 1.00 196.00 230 ILE A CA 1
ATOM 3675 C C . ILE A 1 230 ? 147.652 174.373 153.973 1.00 196.00 230 ILE A C 1
ATOM 3676 O O . ILE A 1 230 ? 147.727 174.418 152.742 1.00 196.00 230 ILE A O 1
ATOM 3692 N N . GLN A 1 231 ? 147.940 173.292 154.692 1.00 196.00 231 GLN A N 1
ATOM 3693 C CA . GLN A 1 231 ? 148.364 172.052 154.090 1.00 196.00 231 GLN A CA 1
ATOM 3694 C C . GLN A 1 231 ? 147.269 171.435 153.241 1.00 196.00 231 GLN A C 1
ATOM 3695 O O . GLN A 1 231 ? 147.576 170.857 152.199 1.00 196.00 231 GLN A O 1
ATOM 3709 N N . LEU A 1 232 ? 146.001 171.548 153.659 1.00 196.00 232 LEU A N 1
ATOM 3710 C CA . LEU A 1 232 ? 144.923 171.046 152.828 1.00 196.00 232 LEU A CA 1
ATOM 3711 C C . LEU A 1 232 ? 144.866 171.855 151.553 1.00 196.00 232 LEU A C 1
ATOM 3712 O O . LEU A 1 232 ? 144.777 171.281 150.470 1.00 196.00 232 LEU A O 1
ATOM 3728 N N . VAL A 1 233 ? 145.058 173.175 151.641 1.00 196.00 233 VAL A N 1
ATOM 3729 C CA . VAL A 1 233 ? 145.040 173.963 150.422 1.00 196.00 233 VAL A CA 1
ATOM 3730 C C . VAL A 1 233 ? 146.155 173.497 149.522 1.00 196.00 233 VAL A C 1
ATOM 3731 O O . VAL A 1 233 ? 145.925 173.344 148.323 1.00 196.00 233 VAL A O 1
ATOM 3744 N N . ILE A 1 234 ? 147.340 173.247 150.086 1.00 196.00 234 ILE A N 1
ATOM 3745 C CA . ILE A 1 234 ? 148.440 172.766 149.281 1.00 196.00 234 ILE A CA 1
ATOM 3746 C C . ILE A 1 234 ? 148.103 171.410 148.649 1.00 196.00 234 ILE A C 1
ATOM 3747 O O . ILE A 1 234 ? 148.357 171.203 147.460 1.00 196.00 234 ILE A O 1
ATOM 3763 N N . ALA A 1 235 ? 147.542 170.472 149.412 1.00 196.00 235 ALA A N 1
ATOM 3764 C CA . ALA A 1 235 ? 147.212 169.184 148.827 1.00 196.00 235 ALA A CA 1
ATOM 3765 C C . ALA A 1 235 ? 146.216 169.340 147.684 1.00 196.00 235 ALA A C 1
ATOM 3766 O O . ALA A 1 235 ? 146.370 168.703 146.634 1.00 196.00 235 ALA A O 1
ATOM 3773 N N . PHE A 1 236 ? 145.243 170.242 147.838 1.00 196.00 236 PHE A N 1
ATOM 3774 C CA . PHE A 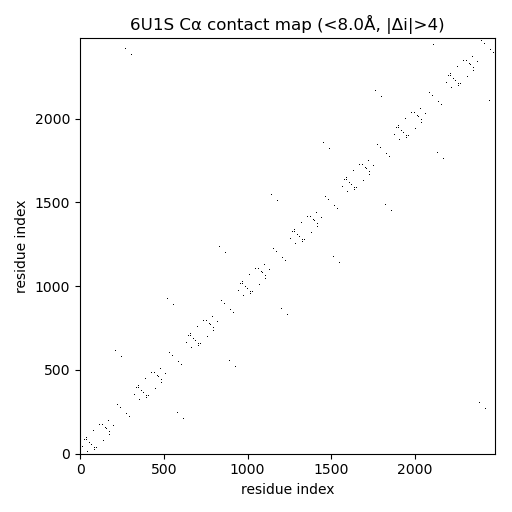1 236 ? 144.253 170.414 146.796 1.00 196.00 236 PHE A CA 1
ATOM 3775 C C . PHE A 1 236 ? 144.849 171.036 145.556 1.00 196.00 236 PHE A C 1
ATOM 3776 O O . PHE A 1 236 ? 144.520 170.605 144.450 1.00 196.00 236 PHE A O 1
ATOM 3793 N N . VAL A 1 237 ? 145.745 172.009 145.707 1.00 196.00 237 VAL A N 1
ATOM 3794 C CA . VAL A 1 237 ? 146.329 172.598 144.512 1.00 196.00 237 VAL A CA 1
ATOM 3795 C C . VAL A 1 237 ? 147.253 171.600 143.803 1.00 196.00 237 VAL A C 1
ATOM 3796 O O . VAL A 1 237 ? 147.348 171.647 142.574 1.00 196.00 237 VAL A O 1
ATOM 3809 N N . PHE A 1 238 ? 147.904 170.675 144.539 1.00 196.00 238 PHE A N 1
ATOM 3810 C CA . PHE A 1 238 ? 148.681 169.640 143.852 1.00 196.00 238 PHE A CA 1
ATOM 3811 C C . PHE A 1 238 ? 147.747 168.743 143.046 1.00 196.00 238 PHE A C 1
ATOM 3812 O O . PHE A 1 238 ? 148.068 168.380 141.909 1.00 196.00 238 PHE A O 1
ATOM 3829 N N . LEU A 1 239 ? 146.581 168.402 143.610 1.00 196.00 239 LEU A N 1
ATOM 3830 C CA . LEU A 1 239 ? 145.623 167.567 142.892 1.00 196.00 239 LEU A CA 1
ATOM 3831 C C . LEU A 1 239 ? 145.105 168.298 141.653 1.00 196.00 239 LEU A C 1
ATOM 3832 O O . LEU A 1 239 ? 144.924 167.679 140.594 1.00 196.00 239 LEU A O 1
ATOM 3848 N N . ILE A 1 240 ? 144.913 169.617 141.762 1.00 196.00 240 ILE A N 1
ATOM 3849 C CA . ILE A 1 240 ? 144.477 170.418 140.631 1.00 196.00 240 ILE A CA 1
ATOM 3850 C C . ILE A 1 240 ? 145.550 170.390 139.556 1.00 196.00 240 ILE A C 1
ATOM 3851 O O . ILE A 1 240 ? 145.244 170.222 138.381 1.00 196.00 240 ILE A O 1
ATOM 3867 N N . LEU A 1 241 ? 146.809 170.557 139.941 1.00 196.00 241 LEU A N 1
ATOM 3868 C CA . LEU A 1 241 ? 147.886 170.542 138.971 1.00 196.00 241 LEU A CA 1
ATOM 3869 C C . LEU A 1 241 ? 147.930 169.194 138.249 1.00 196.00 241 LEU A C 1
ATOM 3870 O O . LEU A 1 241 ? 148.101 169.161 137.026 1.00 196.00 241 LEU A O 1
ATOM 3886 N N . LEU A 1 242 ? 147.743 168.086 138.975 1.00 196.00 242 LEU A N 1
ATOM 3887 C CA . LEU A 1 242 ? 147.741 166.784 138.324 1.00 196.00 242 LEU A CA 1
ATOM 3888 C C . LEU A 1 242 ? 146.594 166.617 137.339 1.00 196.00 242 LEU A C 1
ATOM 3889 O O . LEU A 1 242 ? 146.809 166.095 136.235 1.00 196.00 242 LEU A O 1
ATOM 3905 N N . ILE A 1 243 ? 145.393 167.102 137.675 1.00 196.00 243 ILE A N 1
ATOM 3906 C CA . ILE A 1 243 ? 144.321 166.959 136.705 1.00 196.00 243 ILE A CA 1
ATOM 3907 C C . ILE A 1 243 ? 144.570 167.872 135.510 1.00 196.00 243 ILE A C 1
ATOM 3908 O O . ILE A 1 243 ? 144.253 167.483 134.385 1.00 196.00 243 ILE A O 1
ATOM 3924 N N . LEU A 1 244 ? 145.150 169.064 135.725 1.00 196.00 244 LEU A N 1
ATOM 3925 C CA . LEU A 1 244 ? 145.421 169.934 134.596 1.00 196.00 244 LEU A CA 1
ATOM 3926 C C . LEU A 1 244 ? 146.418 169.276 133.659 1.00 196.00 244 LEU A C 1
ATOM 3927 O O . LEU A 1 244 ? 146.225 169.322 132.447 1.00 196.00 244 LEU A O 1
ATOM 3943 N N . LEU A 1 245 ? 147.449 168.613 134.199 1.00 196.00 245 LEU A N 1
ATOM 3944 C CA . LEU A 1 245 ? 148.423 167.956 133.335 1.00 196.00 245 LEU A CA 1
ATOM 3945 C C . LEU A 1 245 ? 147.785 166.822 132.552 1.00 196.00 245 LEU A C 1
ATOM 3946 O O . LEU A 1 245 ? 148.055 166.670 131.355 1.00 196.00 245 LEU A O 1
ATOM 3962 N N . SER A 1 246 ? 146.897 166.060 133.199 1.00 196.00 246 SER A N 1
ATOM 3963 C CA . SER A 1 246 ? 146.223 164.966 132.524 1.00 196.00 246 SER A CA 1
ATOM 3964 C C . SER A 1 246 ? 145.355 165.501 131.389 1.00 196.00 246 SER A C 1
ATOM 3965 O O . SER A 1 246 ? 145.386 164.978 130.267 1.00 196.00 246 SER A O 1
ATOM 3973 N N . TRP A 1 247 ? 144.603 166.573 131.662 1.00 196.00 247 TRP A N 1
ATOM 3974 C CA . TRP A 1 247 ? 143.758 167.168 130.645 1.00 196.00 247 TRP A CA 1
ATOM 3975 C C . TRP A 1 247 ? 144.561 167.727 129.493 1.00 196.00 247 TRP A C 1
ATOM 3976 O O . TRP A 1 247 ? 144.177 167.527 128.340 1.00 196.00 247 TRP A O 1
ATOM 3997 N N . ARG A 1 248 ? 145.688 168.400 129.775 1.00 196.00 248 ARG A N 1
ATOM 3998 C CA . ARG A 1 248 ? 146.456 168.957 128.678 1.00 196.00 248 ARG A CA 1
ATOM 3999 C C . ARG A 1 248 ? 146.985 167.826 127.822 1.00 196.00 248 ARG A C 1
ATOM 4000 O O . ARG A 1 248 ? 146.933 167.905 126.600 1.00 196.00 248 ARG A O 1
ATOM 4021 N N . SER A 1 249 ? 147.406 166.719 128.437 1.00 196.00 249 SER A N 1
ATOM 4022 C CA . SER A 1 249 ? 147.924 165.612 127.650 1.00 196.00 249 SER A CA 1
ATOM 4023 C C . SER A 1 249 ? 146.869 165.121 126.673 1.00 196.00 249 SER A C 1
ATOM 4024 O O . SER A 1 249 ? 147.134 164.949 125.473 1.00 196.00 249 SER A O 1
ATOM 4032 N N . GLU A 1 250 ? 145.634 164.940 127.158 1.00 196.00 250 GLU A N 1
ATOM 4033 C CA . GLU A 1 250 ? 144.588 164.459 126.270 1.00 196.00 250 GLU A CA 1
ATOM 4034 C C . GLU A 1 250 ? 144.279 165.447 125.155 1.00 196.00 250 GLU A C 1
ATOM 4035 O O . GLU A 1 250 ? 144.125 165.046 123.998 1.00 196.00 250 GLU A O 1
ATOM 4047 N N . GLU A 1 251 ? 144.242 166.741 125.477 1.00 196.00 251 GLU A N 1
ATOM 4048 C CA . GLU A 1 251 ? 143.933 167.766 124.492 1.00 196.00 251 GLU A CA 1
ATOM 4049 C C . GLU A 1 251 ? 145.005 167.930 123.428 1.00 196.00 251 GLU A C 1
ATOM 4050 O O . GLU A 1 251 ? 144.692 168.074 122.243 1.00 196.00 251 GLU A O 1
ATOM 4062 N N . LEU A 1 252 ? 146.274 167.885 123.835 1.00 196.00 252 LEU A N 1
ATOM 4063 C CA . LEU A 1 252 ? 147.363 168.109 122.904 1.00 196.00 252 LEU A CA 1
ATOM 4064 C C . LEU A 1 252 ? 147.466 166.967 121.919 1.00 196.00 252 LEU A C 1
ATOM 4065 O O . LEU A 1 252 ? 147.643 167.195 120.716 1.00 196.00 252 LEU A O 1
ATOM 4081 N N . ILE A 1 253 ? 147.279 165.748 122.402 1.00 196.00 253 ILE A N 1
ATOM 4082 C CA . ILE A 1 253 ? 147.324 164.615 121.515 1.00 196.00 253 ILE A CA 1
ATOM 4083 C C . ILE A 1 253 ? 146.088 164.563 120.659 1.00 196.00 253 ILE A C 1
ATOM 4084 O O . ILE A 1 253 ? 146.187 164.352 119.453 1.00 196.00 253 ILE A O 1
ATOM 4100 N N . ARG A 1 254 ? 144.914 164.772 121.251 1.00 196.00 254 ARG A N 1
ATOM 4101 C CA . ARG A 1 254 ? 143.704 164.695 120.476 1.00 196.00 254 ARG A CA 1
ATOM 4102 C C . ARG A 1 254 ? 143.722 165.672 119.317 1.00 196.00 254 ARG A C 1
ATOM 4103 O O . ARG A 1 254 ? 143.359 165.291 118.206 1.00 196.00 254 ARG A O 1
ATOM 4124 N N . GLU A 1 255 ? 144.182 166.912 119.525 1.00 196.00 255 GLU A N 1
ATOM 4125 C CA . GLU A 1 255 ? 144.200 167.829 118.398 1.00 196.00 255 GLU A CA 1
ATOM 4126 C C . GLU A 1 255 ? 145.064 167.296 117.269 1.00 196.00 255 GLU A C 1
ATOM 4127 O O . GLU A 1 255 ? 144.654 167.310 116.101 1.00 196.00 255 GLU A O 1
ATOM 4139 N N . LEU A 1 256 ? 146.249 166.790 117.603 1.00 196.00 256 LEU A N 1
ATOM 4140 C CA . LEU A 1 256 ? 147.147 166.315 116.576 1.00 196.00 256 LEU A CA 1
ATOM 4141 C C . LEU A 1 256 ? 146.635 165.069 115.869 1.00 196.00 256 LEU A C 1
ATOM 4142 O O . LEU A 1 256 ? 146.778 164.952 114.641 1.00 196.00 256 LEU A O 1
ATOM 4158 N N . GLU A 1 257 ? 146.037 164.134 116.622 1.00 196.00 257 GLU A N 1
ATOM 4159 C CA . GLU A 1 257 ? 145.529 162.908 116.020 1.00 196.00 257 GLU A CA 1
ATOM 4160 C C . GLU A 1 257 ? 144.346 163.184 115.102 1.00 196.00 257 GLU A C 1
ATOM 4161 O O . GLU A 1 257 ? 144.257 162.604 114.019 1.00 196.00 257 GLU A O 1
ATOM 4173 N N . GLU A 1 258 ? 143.463 164.106 115.503 1.00 196.00 258 GLU A N 1
ATOM 4174 C CA . GLU A 1 258 ? 142.302 164.454 114.692 1.00 196.00 258 GLU A CA 1
ATOM 4175 C C . GLU A 1 258 ? 142.722 165.117 113.391 1.00 196.00 258 GLU A C 1
ATOM 4176 O O . GLU A 1 258 ? 142.146 164.856 112.333 1.00 196.00 258 GLU A O 1
ATOM 4188 N N . LYS A 1 259 ? 143.753 165.960 113.462 1.00 196.00 259 LYS A N 1
ATOM 4189 C CA . LYS A 1 259 ? 144.242 166.659 112.291 1.00 196.00 259 LYS A CA 1
ATOM 4190 C C . LYS A 1 259 ? 145.236 165.866 111.447 1.00 196.00 259 LYS A C 1
ATOM 4191 O O . LYS A 1 259 ? 145.376 166.140 110.254 1.00 196.00 259 LYS A O 1
ATOM 4210 N N . GLY A 1 260 ? 145.939 164.892 112.043 1.00 196.00 260 GLY A N 1
ATOM 4211 C CA . GLY A 1 260 ? 146.974 164.174 111.310 1.00 196.00 260 GLY A CA 1
ATOM 4212 C C . GLY A 1 260 ? 148.185 165.090 111.222 1.00 196.00 260 GLY A C 1
ATOM 4213 O O . GLY A 1 260 ? 148.939 165.085 110.249 1.00 196.00 260 GLY A O 1
ATOM 4217 N N . ALA A 1 261 ? 148.330 165.923 112.252 1.00 196.00 261 ALA A N 1
ATOM 4218 C CA . ALA A 1 261 ? 149.363 166.940 112.334 1.00 196.00 261 ALA A CA 1
ATOM 4219 C C . ALA A 1 261 ? 150.679 166.457 112.931 1.00 196.00 261 ALA A C 1
ATOM 4220 O O . ALA A 1 261 ? 151.607 167.249 113.093 1.00 196.00 261 ALA A O 1
ATOM 4227 N N . ALA A 1 262 ? 150.747 165.191 113.309 1.00 196.00 262 ALA A N 1
ATOM 4228 C CA . ALA A 1 262 ? 151.957 164.612 113.875 1.00 196.00 262 ALA A CA 1
ATOM 4229 C C . ALA A 1 262 ? 151.998 163.138 113.512 1.00 196.00 262 ALA A C 1
ATOM 4230 O O . ALA A 1 262 ? 150.952 162.486 113.426 1.00 196.00 262 ALA A O 1
ATOM 4237 N N . SER A 1 263 ? 153.201 162.604 113.335 1.00 196.00 263 SER A N 1
ATOM 4238 C CA . SER A 1 263 ? 153.352 161.181 113.056 1.00 196.00 263 SER A CA 1
ATOM 4239 C C . SER A 1 263 ? 153.144 160.424 114.338 1.00 196.00 263 SER A C 1
ATOM 4240 O O . SER A 1 263 ? 153.182 161.012 115.423 1.00 196.00 263 SER A O 1
ATOM 4248 N N . GLU A 1 264 ? 152.946 159.118 114.250 1.00 196.00 264 GLU A N 1
ATOM 4249 C CA . GLU A 1 264 ? 152.768 158.367 115.472 1.00 196.00 264 GLU A CA 1
ATOM 4250 C C . GLU A 1 264 ? 154.020 158.420 116.322 1.00 196.00 264 GLU A C 1
ATOM 4251 O O . GLU A 1 264 ? 153.920 158.432 117.545 1.00 196.00 264 GLU A O 1
ATOM 4263 N N . ALA A 1 265 ? 155.204 158.416 115.693 1.00 196.00 265 ALA A N 1
ATOM 4264 C CA . ALA A 1 265 ? 156.442 158.470 116.461 1.00 196.00 265 ALA A CA 1
ATOM 4265 C C . ALA A 1 265 ? 156.523 159.784 117.218 1.00 196.00 265 ALA A C 1
ATOM 4266 O O . ALA A 1 265 ? 156.898 159.806 118.395 1.00 196.00 265 ALA A O 1
ATOM 4273 N N . GLU A 1 266 ? 156.106 160.879 116.573 1.00 196.00 266 GLU A N 1
ATOM 4274 C CA . GLU A 1 266 ? 156.128 162.170 117.241 1.00 196.00 266 GLU A CA 1
ATOM 4275 C C . GLU A 1 266 ? 155.154 162.184 118.398 1.00 196.00 266 GLU A C 1
ATOM 4276 O O . GLU A 1 266 ? 155.481 162.679 119.482 1.00 196.00 266 GLU A O 1
ATOM 4288 N N . LEU A 1 267 ? 153.987 161.585 118.192 1.00 196.00 267 LEU A N 1
ATOM 4289 C CA . LEU A 1 267 ? 152.992 161.535 119.231 1.00 196.00 267 LEU A CA 1
ATOM 4290 C C . LEU A 1 267 ? 153.450 160.661 120.372 1.00 196.00 267 LEU A C 1
ATOM 4291 O O . LEU A 1 267 ? 153.248 161.022 121.523 1.00 196.00 267 LEU A O 1
ATOM 4307 N N . ALA A 1 268 ? 154.115 159.539 120.086 1.00 196.00 268 ALA A N 1
ATOM 4308 C CA . ALA A 1 268 ? 154.582 158.684 121.160 1.00 196.00 268 ALA A CA 1
ATOM 4309 C C . ALA A 1 268 ? 155.578 159.424 122.039 1.00 196.00 268 ALA A C 1
ATOM 4310 O O . ALA A 1 268 ? 155.545 159.296 123.271 1.00 196.00 268 ALA A O 1
ATOM 4317 N N . ARG A 1 269 ? 156.439 160.240 121.419 1.00 196.00 269 ARG A N 1
ATOM 4318 C CA . ARG A 1 269 ? 157.391 161.004 122.201 1.00 196.00 269 ARG A CA 1
ATOM 4319 C C . ARG A 1 269 ? 156.657 162.020 123.062 1.00 196.00 269 ARG A C 1
ATOM 4320 O O . ARG A 1 269 ? 156.977 162.172 124.245 1.00 196.00 269 ARG A O 1
ATOM 4341 N N . MET A 1 270 ? 155.640 162.681 122.489 1.00 196.00 270 MET A N 1
ATOM 4342 C CA . MET A 1 270 ? 154.865 163.661 123.235 1.00 196.00 270 MET A CA 1
ATOM 4343 C C . MET A 1 270 ? 154.141 163.000 124.391 1.00 196.00 270 MET A C 1
ATOM 4344 O O . MET A 1 270 ? 154.111 163.555 125.486 1.00 196.00 270 MET A O 1
ATOM 4358 N N . LYS A 1 271 ? 153.591 161.807 124.165 1.00 196.00 271 LYS A N 1
ATOM 4359 C CA . LYS A 1 271 ? 152.870 161.086 125.194 1.00 196.00 271 LYS A CA 1
ATOM 4360 C C . LYS A 1 271 ? 153.794 160.791 126.360 1.00 196.00 271 LYS A C 1
ATOM 4361 O O . LYS A 1 271 ? 153.396 160.974 127.516 1.00 196.00 271 LYS A O 1
ATOM 4380 N N . GLN A 1 272 ? 155.047 160.408 126.081 1.00 196.00 272 GLN A N 1
ATOM 4381 C CA . GLN A 1 272 ? 155.967 160.204 127.186 1.00 196.00 272 GLN A CA 1
ATOM 4382 C C . GLN A 1 272 ? 156.302 161.519 127.880 1.00 196.00 272 GLN A C 1
ATOM 4383 O O . GLN A 1 272 ? 156.446 161.539 129.104 1.00 196.00 272 GLN A O 1
ATOM 4397 N N . GLN A 1 273 ? 156.431 162.617 127.130 1.00 196.00 273 GLN A N 1
ATOM 4398 C CA . GLN A 1 273 ? 156.742 163.909 127.740 1.00 196.00 273 GLN A CA 1
ATOM 4399 C C . GLN A 1 273 ? 155.598 164.367 128.640 1.00 196.00 273 GLN A C 1
ATOM 4400 O O . GLN A 1 273 ? 155.830 164.944 129.711 1.00 196.00 273 GLN A O 1
ATOM 4414 N N . HIS A 1 274 ? 154.365 164.082 128.217 1.00 196.00 274 HIS A N 1
ATOM 4415 C CA . HIS A 1 274 ? 153.192 164.477 128.965 1.00 196.00 274 HIS A CA 1
ATOM 4416 C C . HIS A 1 274 ? 153.081 163.636 130.229 1.00 196.00 274 HIS A C 1
ATOM 4417 O O . HIS A 1 274 ? 152.795 164.160 131.314 1.00 196.00 274 HIS A O 1
ATOM 4431 N N . MET A 1 275 ? 153.367 162.331 130.104 1.00 196.00 275 MET A N 1
ATOM 4432 C CA . MET A 1 275 ? 153.305 161.442 131.244 1.00 196.00 275 MET A CA 1
ATOM 4433 C C . MET A 1 275 ? 154.459 161.714 132.185 1.00 196.00 275 MET A C 1
ATOM 4434 O O . MET A 1 275 ? 154.312 161.548 133.395 1.00 196.00 275 MET A O 1
ATOM 4448 N N . THR A 1 276 ? 155.596 162.145 131.646 1.00 196.00 276 THR A N 1
ATOM 4449 C CA . THR A 1 276 ? 156.738 162.479 132.466 1.00 196.00 276 THR A CA 1
ATOM 4450 C C . THR A 1 276 ? 156.400 163.728 133.280 1.00 196.00 276 THR A C 1
ATOM 4451 O O . THR A 1 276 ? 156.738 163.798 134.457 1.00 196.00 276 THR A O 1
ATOM 4462 N N . ALA A 1 277 ? 155.760 164.737 132.677 1.00 196.00 277 ALA A N 1
ATOM 4463 C CA . ALA A 1 277 ? 155.382 165.905 133.465 1.00 196.00 277 ALA A CA 1
ATOM 4464 C C . ALA A 1 277 ? 154.384 165.507 134.564 1.00 196.00 277 ALA A C 1
ATOM 4465 O O . ALA A 1 277 ? 154.487 165.985 135.698 1.00 196.00 277 ALA A O 1
ATOM 4472 N N . TYR A 1 278 ? 153.448 164.589 134.236 1.00 196.00 278 TYR A N 1
ATOM 4473 C CA . TYR A 1 278 ? 152.467 164.081 135.193 1.00 196.00 278 TYR A CA 1
ATOM 4474 C C . TYR A 1 278 ? 153.210 163.443 136.348 1.00 196.00 278 TYR A C 1
ATOM 4475 O O . TYR A 1 278 ? 152.912 163.704 137.516 1.00 196.00 278 TYR A O 1
ATOM 4493 N N . LEU A 1 279 ? 154.195 162.616 136.003 1.00 196.00 279 LEU A N 1
ATOM 4494 C CA . LEU A 1 279 ? 155.048 161.950 136.951 1.00 196.00 279 LEU A CA 1
ATOM 4495 C C . LEU A 1 279 ? 155.770 162.933 137.844 1.00 196.00 279 LEU A C 1
ATOM 4496 O O . LEU A 1 279 ? 155.665 162.848 139.064 1.00 196.00 279 LEU A O 1
ATOM 4512 N N . GLN A 1 280 ? 156.393 163.957 137.278 1.00 196.00 280 GLN A N 1
ATOM 4513 C CA . GLN A 1 280 ? 157.129 164.881 138.120 1.00 196.00 280 GLN A CA 1
ATOM 4514 C C . GLN A 1 280 ? 156.202 165.520 139.142 1.00 196.00 280 GLN A C 1
ATOM 4515 O O . GLN A 1 280 ? 156.565 165.656 140.325 1.00 196.00 280 GLN A O 1
ATOM 4529 N N . ALA A 1 281 ? 154.991 165.877 138.702 1.00 196.00 281 ALA A N 1
ATOM 4530 C CA . ALA A 1 281 ? 154.035 166.483 139.598 1.00 196.00 281 ALA A CA 1
ATOM 4531 C C . ALA A 1 281 ? 153.581 165.542 140.688 1.00 196.00 281 ALA A C 1
ATOM 4532 O O . ALA A 1 281 ? 153.475 165.932 141.856 1.00 196.00 281 ALA A O 1
ATOM 4539 N N . ALA A 1 282 ? 153.330 164.290 140.311 1.00 196.00 282 ALA A N 1
ATOM 4540 C CA . ALA A 1 282 ? 152.836 163.298 141.235 1.00 196.00 282 ALA A CA 1
ATOM 4541 C C . ALA A 1 282 ? 153.852 162.935 142.280 1.00 196.00 282 ALA A C 1
ATOM 4542 O O . ALA A 1 282 ? 153.535 162.849 143.468 1.00 196.00 282 ALA A O 1
ATOM 4549 N N . LEU A 1 283 ? 155.104 162.813 141.864 1.00 196.00 283 LEU A N 1
ATOM 4550 C CA . LEU A 1 283 ? 156.122 162.398 142.791 1.00 196.00 283 LEU A CA 1
ATOM 4551 C C . LEU A 1 283 ? 156.339 163.483 143.823 1.00 196.00 283 LEU A C 1
ATOM 4552 O O . LEU A 1 283 ? 156.507 163.192 145.016 1.00 196.00 283 LEU A O 1
ATOM 4568 N N . THR A 1 284 ? 156.323 164.741 143.370 1.00 196.00 284 THR A N 1
ATOM 4569 C CA . THR A 1 284 ? 15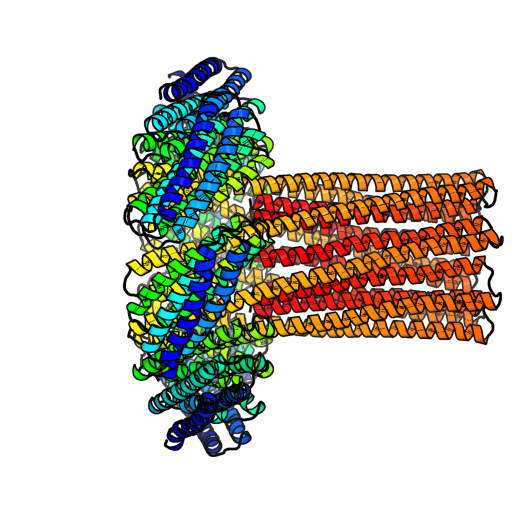6.522 165.847 144.279 1.00 196.00 284 THR A CA 1
ATOM 4570 C C . THR A 1 284 ? 155.338 166.017 145.203 1.00 196.00 284 THR A C 1
ATOM 4571 O O . THR A 1 284 ? 155.519 166.167 146.410 1.00 196.00 284 THR A O 1
ATOM 4582 N N . ALA A 1 285 ? 154.112 165.902 144.690 1.00 196.00 285 ALA A N 1
ATOM 4583 C CA . ALA A 1 285 ? 152.964 166.098 145.554 1.00 196.00 285 ALA A CA 1
ATOM 4584 C C . ALA A 1 285 ? 153.004 165.159 146.727 1.00 196.00 285 ALA A C 1
ATOM 4585 O O . ALA A 1 285 ? 152.712 165.540 147.865 1.00 196.00 285 ALA A O 1
ATOM 4592 N N . TRP A 1 286 ? 153.403 163.926 146.472 1.00 196.00 286 TRP A N 1
ATOM 4593 C CA . TRP A 1 286 ? 153.460 162.945 147.518 1.00 196.00 286 TRP A CA 1
ATOM 4594 C C . TRP A 1 286 ? 154.590 163.259 148.508 1.00 196.00 286 TRP A C 1
ATOM 4595 O O . TRP A 1 286 ? 154.394 163.143 149.726 1.00 196.00 286 TRP A O 1
ATOM 4616 N N . GLU A 1 287 ? 155.744 163.733 148.013 1.00 196.00 287 GLU A N 1
ATOM 4617 C CA . GLU A 1 287 ? 156.813 164.134 148.921 1.00 196.00 287 GLU A CA 1
ATOM 4618 C C . GLU A 1 287 ? 156.396 165.288 149.823 1.00 196.00 287 GLU A C 1
ATOM 4619 O O . GLU A 1 287 ? 156.703 165.288 151.022 1.00 196.00 287 GLU A O 1
ATOM 4631 N N . ILE A 1 288 ? 155.690 166.263 149.257 1.00 196.00 288 ILE A N 1
ATOM 4632 C CA . ILE A 1 288 ? 155.300 167.418 150.041 1.00 196.00 288 ILE A CA 1
ATOM 4633 C C . ILE A 1 288 ? 154.264 167.007 151.063 1.00 196.00 288 ILE A C 1
ATOM 4634 O O . ILE A 1 288 ? 154.330 167.467 152.200 1.00 196.00 288 ILE A O 1
ATOM 4650 N N . ILE A 1 289 ? 153.324 166.136 150.715 1.00 196.00 289 ILE A N 1
ATOM 4651 C CA . ILE A 1 289 ? 152.351 165.714 151.709 1.00 196.00 289 ILE A CA 1
ATOM 4652 C C . ILE A 1 289 ? 153.070 165.065 152.892 1.00 196.00 289 ILE A C 1
ATOM 4653 O O . ILE A 1 289 ? 152.677 165.296 154.038 1.00 196.00 289 ILE A O 1
ATOM 4669 N N . SER A 1 290 ? 154.087 164.231 152.636 1.00 196.00 290 SER A N 1
ATOM 4670 C CA . SER A 1 290 ? 154.841 163.639 153.738 1.00 196.00 290 SER A CA 1
ATOM 4671 C C . SER A 1 290 ? 155.483 164.745 154.610 1.00 196.00 290 SER A C 1
ATOM 4672 O O . SER A 1 290 ? 155.440 164.687 155.849 1.00 196.00 290 SER A O 1
ATOM 4680 N N . LYS A 1 291 ? 156.068 165.770 153.970 1.00 196.00 291 LYS A N 1
ATOM 4681 C CA . LYS A 1 291 ? 156.666 166.888 154.708 1.00 196.00 291 LYS A CA 1
ATOM 4682 C C . LYS A 1 291 ? 155.625 167.673 155.511 1.00 196.00 291 LYS A C 1
ATOM 4683 O O . LYS A 1 291 ? 155.919 168.135 156.623 1.00 196.00 291 LYS A O 1
ATOM 4702 N N . SER A 1 292 ? 154.417 167.813 154.956 1.00 196.00 292 SER A N 1
ATOM 4703 C CA . SER A 1 292 ? 153.315 168.499 155.609 1.00 196.00 292 SER A CA 1
ATOM 4704 C C . SER A 1 292 ? 152.924 167.753 156.884 1.00 196.00 292 SER A C 1
ATOM 4705 O O . SER A 1 292 ? 152.744 168.374 157.949 1.00 196.00 292 SER A O 1
ATOM 4713 N N . VAL A 1 293 ? 152.921 166.420 156.811 1.00 196.00 293 VAL A N 1
ATOM 4714 C CA . VAL A 1 293 ? 152.645 165.616 157.988 1.00 196.00 293 VAL A CA 1
ATOM 4715 C C . VAL A 1 293 ? 153.703 165.862 159.039 1.00 196.00 293 VAL A C 1
ATOM 4716 O O . VAL A 1 293 ? 153.363 166.011 160.214 1.00 196.00 293 VAL A O 1
ATOM 4729 N N . ILE A 1 294 ? 154.970 165.920 158.639 1.00 196.00 294 ILE A N 1
ATOM 4730 C CA . ILE A 1 294 ? 155.991 166.172 159.628 1.00 196.00 294 ILE A CA 1
ATOM 4731 C C . ILE A 1 294 ? 155.800 167.537 160.278 1.00 196.00 294 ILE A C 1
ATOM 4732 O O . ILE A 1 294 ? 155.907 167.657 161.496 1.00 196.00 294 ILE A O 1
ATOM 4748 N N . ALA A 1 295 ? 155.495 168.584 159.515 1.00 196.00 295 ALA A N 1
ATOM 4749 C CA . ALA A 1 295 ? 155.300 169.861 160.196 1.00 196.00 295 ALA A CA 1
ATOM 4750 C C . ALA A 1 295 ? 154.200 169.734 161.267 1.00 196.00 295 ALA A C 1
ATOM 4751 O O . ALA A 1 295 ? 154.347 170.255 162.380 1.00 196.00 295 ALA A O 1
ATOM 4758 N N . LEU A 1 296 ? 153.128 168.985 160.972 1.00 196.00 296 LEU A N 1
ATOM 4759 C CA . LEU A 1 296 ? 152.090 168.799 161.979 1.00 196.00 296 LEU A CA 1
ATOM 4760 C C . LEU A 1 296 ? 152.560 167.932 163.147 1.00 196.00 296 LEU A C 1
ATOM 4761 O O . LEU A 1 296 ? 152.149 168.193 164.281 1.00 196.00 296 LEU A O 1
ATOM 4777 N N . LEU A 1 297 ? 153.420 166.921 162.923 1.00 196.00 297 LEU A N 1
ATOM 4778 C CA . LEU A 1 297 ? 153.830 166.128 164.080 1.00 196.00 297 LEU A CA 1
ATOM 4779 C C . LEU A 1 297 ? 154.730 166.963 164.968 1.00 196.00 297 LEU A C 1
ATOM 4780 O O . LEU A 1 297 ? 154.702 166.797 166.187 1.00 196.00 297 LEU A O 1
ATOM 4796 N N . LEU A 1 298 ? 155.499 167.886 164.385 1.00 196.00 298 LEU A N 1
ATOM 4797 C CA . LEU A 1 298 ? 156.375 168.720 165.194 1.00 196.00 298 LEU A CA 1
ATOM 4798 C C . LEU A 1 298 ? 155.514 169.601 166.091 1.00 196.00 298 LEU A C 1
ATOM 4799 O O . LEU A 1 298 ? 155.826 169.808 167.275 1.00 196.00 298 LEU A O 1
ATOM 4815 N N . LEU A 1 299 ? 154.397 170.081 165.544 1.00 196.00 299 LEU A N 1
ATOM 4816 C CA . LEU A 1 299 ? 153.474 170.877 166.327 1.00 196.00 299 LEU A CA 1
ATOM 4817 C C . LEU A 1 299 ? 152.755 170.051 167.371 1.00 196.00 299 LEU A C 1
ATOM 4818 O O . LEU A 1 299 ? 152.494 170.553 168.469 1.00 196.00 299 LEU A O 1
ATOM 4834 N N . GLN A 1 300 ? 152.419 168.802 167.045 1.00 196.00 300 GLN A N 1
ATOM 4835 C CA . GLN A 1 300 ? 151.741 167.958 168.007 1.00 196.00 300 GLN A CA 1
ATOM 4836 C C . GLN A 1 300 ? 152.685 167.665 169.172 1.00 196.00 300 GLN A C 1
ATOM 4837 O O . GLN A 1 300 ? 152.243 167.631 170.320 1.00 196.00 300 GLN A O 1
ATOM 4851 N N . GLN A 1 301 ? 153.989 167.488 168.886 1.00 196.00 301 GLN A N 1
ATOM 4852 C CA . GLN A 1 301 ? 154.977 167.228 169.932 1.00 196.00 301 GLN A CA 1
ATOM 4853 C C . GLN A 1 301 ? 155.096 168.442 170.849 1.00 196.00 301 GLN A C 1
ATOM 4854 O O . GLN A 1 301 ? 155.142 168.304 172.076 1.00 196.00 301 GLN A O 1
ATOM 4868 N N . ASN A 1 302 ? 155.063 169.638 170.257 1.00 196.00 302 ASN A N 1
ATOM 4869 C CA . ASN A 1 302 ? 155.139 170.877 171.011 1.00 196.00 302 ASN A CA 1
ATOM 4870 C C . ASN A 1 302 ? 153.929 171.049 171.922 1.00 196.00 302 ASN A C 1
ATOM 4871 O O . ASN A 1 302 ? 154.067 171.389 173.106 1.00 196.00 302 ASN A O 1
ATOM 4882 N N . GLN A 1 303 ? 152.736 170.800 171.375 1.00 196.00 303 GLN A N 1
ATOM 4883 C CA . GLN A 1 303 ? 151.520 170.947 172.147 1.00 196.00 303 GLN A CA 1
ATOM 4884 C C . GLN A 1 303 ? 151.485 169.946 173.282 1.00 196.00 303 GLN A C 1
ATOM 4885 O O . GLN A 1 303 ? 151.077 170.286 174.398 1.00 196.00 303 GLN A O 1
ATOM 4899 N N . LEU A 1 304 ? 151.957 168.728 173.016 1.00 196.00 304 LEU A N 1
ATOM 4900 C CA . LEU A 1 304 ? 151.968 167.677 174.002 1.00 196.00 304 LEU A CA 1
ATOM 4901 C C . LEU A 1 304 ? 152.834 168.069 175.161 1.00 196.00 304 LEU A C 1
ATOM 4902 O O . LEU A 1 304 ? 152.428 167.949 176.317 1.00 196.00 304 LEU A O 1
ATOM 4918 N N . ASN A 1 305 ? 154.038 168.559 174.888 1.00 196.00 305 ASN A N 1
ATOM 4919 C CA . ASN A 1 305 ? 154.903 168.897 175.993 1.00 196.00 305 ASN A CA 1
ATOM 4920 C C . ASN A 1 305 ? 154.365 170.079 176.788 1.00 196.00 305 ASN A C 1
ATOM 4921 O O . ASN A 1 305 ? 154.509 170.108 178.014 1.00 196.00 305 ASN A O 1
ATOM 4932 N N . LEU A 1 306 ? 153.691 171.036 176.149 1.00 196.00 306 LEU A N 1
ATOM 4933 C CA . LEU A 1 306 ? 153.105 172.106 176.942 1.00 196.00 306 LEU A CA 1
ATOM 4934 C C . LEU A 1 306 ? 151.968 171.608 177.826 1.00 196.00 306 LEU A C 1
ATOM 4935 O O . LEU A 1 306 ? 151.919 171.939 179.018 1.00 196.00 306 LEU A O 1
ATOM 4951 N N . GLU A 1 307 ? 151.043 170.829 177.249 1.00 196.00 307 GLU A N 1
ATOM 4952 C CA . GLU A 1 307 ? 149.904 170.353 178.015 1.00 196.00 307 GLU A CA 1
ATOM 4953 C C . GLU A 1 307 ? 150.363 169.438 179.132 1.00 196.00 307 GLU A C 1
ATOM 4954 O O . GLU A 1 307 ? 149.832 169.495 180.233 1.00 196.00 307 GLU A O 1
ATOM 4966 N N . LEU A 1 308 ? 151.364 168.603 178.854 1.00 196.00 308 LEU A N 1
ATOM 4967 C CA . LEU A 1 308 ? 151.877 167.656 179.820 1.00 196.00 308 LEU A CA 1
ATOM 4968 C C . LEU A 1 308 ? 152.598 168.329 180.988 1.00 196.00 308 LEU A C 1
ATOM 4969 O O . LEU A 1 308 ? 152.409 167.919 182.138 1.00 196.00 308 LEU A O 1
ATOM 4985 N N . ARG A 1 309 ? 153.414 169.358 180.699 1.00 196.00 309 ARG A N 1
ATOM 4986 C CA . ARG A 1 309 ? 154.196 170.039 181.726 1.00 196.00 309 ARG A CA 1
ATOM 4987 C C . ARG A 1 309 ? 153.448 171.104 182.531 1.00 196.00 309 ARG A C 1
ATOM 4988 O O . ARG A 1 309 ? 153.801 171.328 183.687 1.00 196.00 309 ARG A O 1
ATOM 5009 N N . HIS A 1 310 ? 152.403 171.700 181.946 1.00 196.00 310 HIS A N 1
ATOM 5010 C CA . HIS A 1 310 ? 151.613 172.786 182.536 1.00 196.00 310 HIS A CA 1
ATOM 5011 C C . HIS A 1 310 ? 152.390 173.593 183.598 1.00 196.00 310 HIS A C 1
ATOM 5012 O O . HIS A 1 310 ? 153.161 174.490 183.244 1.00 196.00 310 HIS A O 1
ATOM 5027 N N . GLU B 1 1 ? 203.750 207.175 206.780 1.00 196.00 1 GLU B N 1
ATOM 5028 C CA . GLU B 1 1 ? 204.289 208.527 206.888 1.00 196.00 1 GLU B CA 1
ATOM 5029 C C . GLU B 1 1 ? 203.244 209.613 206.631 1.00 196.00 1 GLU B C 1
ATOM 5030 O O . GLU B 1 1 ? 202.075 209.315 206.331 1.00 196.00 1 GLU B O 1
ATOM 5044 N N . GLU B 1 2 ? 203.697 210.861 206.734 1.00 196.00 2 GLU B N 1
ATOM 5045 C CA . GLU B 1 2 ? 202.880 212.059 206.604 1.00 196.00 2 GLU B CA 1
ATOM 5046 C C . GLU B 1 2 ? 202.302 212.271 205.224 1.00 196.00 2 GLU B C 1
ATOM 5047 O O . GLU B 1 2 ? 201.188 212.771 205.093 1.00 196.00 2 GLU B O 1
ATOM 5059 N N . PHE B 1 3 ? 203.061 211.952 204.174 1.00 196.00 3 PHE B N 1
ATOM 5060 C CA . PHE B 1 3 ? 202.520 212.169 202.843 1.00 196.00 3 PHE B CA 1
ATOM 5061 C C . PHE B 1 3 ? 201.284 211.354 202.604 1.00 196.00 3 PHE B C 1
ATOM 5062 O O . PHE B 1 3 ? 200.285 211.868 202.109 1.00 196.00 3 PHE B O 1
ATOM 5079 N N . MET B 1 4 ? 201.359 210.076 202.909 1.00 196.00 4 MET B N 1
ATOM 5080 C CA . MET B 1 4 ? 200.261 209.181 202.649 1.00 196.00 4 MET B CA 1
ATOM 5081 C C . MET B 1 4 ? 199.060 209.603 203.508 1.00 196.00 4 MET B C 1
ATOM 5082 O O . MET B 1 4 ? 197.910 209.619 203.045 1.00 196.00 4 MET B O 1
ATOM 5096 N N . ALA B 1 5 ? 199.323 209.959 204.775 1.00 196.00 5 ALA B N 1
ATOM 5097 C CA . ALA B 1 5 ? 198.248 210.351 205.675 1.00 196.00 5 ALA B CA 1
ATOM 5098 C C . ALA B 1 5 ? 197.561 211.649 205.229 1.00 196.00 5 ALA B C 1
ATOM 5099 O O . ALA B 1 5 ? 196.320 211.747 205.237 1.00 196.00 5 ALA B O 1
ATOM 5106 N N . ARG B 1 6 ? 198.360 212.623 204.776 1.00 196.00 6 ARG B N 1
ATOM 5107 C CA . ARG B 1 6 ? 197.802 213.870 204.313 1.00 196.00 6 ARG B CA 1
ATOM 5108 C C . ARG B 1 6 ? 197.145 213.681 202.989 1.00 196.00 6 ARG B C 1
ATOM 5109 O O . ARG B 1 6 ? 196.128 214.310 202.736 1.00 196.00 6 ARG B O 1
ATOM 5130 N N . ALA B 1 7 ? 197.709 212.852 202.121 1.00 196.00 7 ALA B N 1
ATOM 5131 C CA . ALA B 1 7 ? 197.126 212.669 200.823 1.00 196.00 7 ALA B CA 1
ATOM 5132 C C . ALA B 1 7 ? 195.707 212.149 200.966 1.00 196.00 7 ALA B C 1
ATOM 5133 O O . ALA B 1 7 ? 194.806 212.662 200.322 1.00 196.00 7 ALA B O 1
ATOM 5140 N N . ILE B 1 8 ? 195.412 211.246 201.902 1.00 196.00 8 ILE B N 1
ATOM 5141 C CA . ILE B 1 8 ? 194.000 210.857 201.945 1.00 196.00 8 ILE B CA 1
ATOM 5142 C C . ILE B 1 8 ? 193.118 212.031 202.283 1.00 196.00 8 ILE B C 1
ATOM 5143 O O . ILE B 1 8 ? 192.056 212.220 201.667 1.00 196.00 8 ILE B O 1
ATOM 5159 N N . SER B 1 9 ? 193.519 212.813 203.281 1.00 196.00 9 SER B N 1
ATOM 5160 C CA . SER B 1 9 ? 192.681 213.934 203.638 1.00 196.00 9 SER B CA 1
ATOM 5161 C C . SER B 1 9 ? 192.606 214.961 202.519 1.00 196.00 9 SER B C 1
ATOM 5162 O O . SER B 1 9 ? 191.536 215.502 202.266 1.00 196.00 9 SER B O 1
ATOM 5170 N N . ALA B 1 10 ? 193.729 215.237 201.853 1.00 196.00 10 ALA B N 1
ATOM 5171 C CA . ALA B 1 10 ? 193.808 216.235 200.791 1.00 196.00 10 ALA B CA 1
ATOM 5172 C C . ALA B 1 10 ? 193.011 215.839 199.567 1.00 196.00 10 ALA B C 1
ATOM 5173 O O . ALA B 1 10 ? 192.357 216.673 198.938 1.00 196.00 10 ALA B O 1
ATOM 5180 N N . ILE B 1 11 ? 193.040 214.557 199.237 1.00 196.00 11 ILE B N 1
ATOM 5181 C CA . ILE B 1 11 ? 192.341 214.064 198.076 1.00 196.00 11 ILE B CA 1
ATOM 5182 C C . ILE B 1 11 ? 190.850 214.222 198.301 1.00 196.00 11 ILE B C 1
ATOM 5183 O O . ILE B 1 11 ? 190.134 214.743 197.430 1.00 196.00 11 ILE B O 1
ATOM 5199 N N . ALA B 1 12 ? 190.380 213.772 199.470 1.00 196.00 12 ALA B N 1
ATOM 5200 C CA . ALA B 1 12 ? 188.978 213.892 199.788 1.00 196.00 12 ALA B CA 1
ATOM 5201 C C . ALA B 1 12 ? 188.568 215.328 199.989 1.00 196.00 12 ALA B C 1
ATOM 5202 O O . ALA B 1 12 ? 187.465 215.701 199.624 1.00 196.00 12 ALA B O 1
ATOM 5209 N N . GLU B 1 13 ? 189.434 216.138 200.591 1.00 196.00 13 GLU B N 1
ATOM 5210 C CA . GLU B 1 13 ? 189.127 217.526 200.875 1.00 196.00 13 GLU B CA 1
ATOM 5211 C C . GLU B 1 13 ? 188.898 218.314 199.616 1.00 196.00 13 GLU B C 1
ATOM 5212 O O . GLU B 1 13 ? 187.944 219.091 199.530 1.00 196.00 13 GLU B O 1
ATOM 5224 N N . LEU B 1 14 ? 189.756 218.129 198.618 1.00 196.00 14 LEU B N 1
ATOM 5225 C CA . LEU B 1 14 ? 189.572 218.889 197.409 1.00 196.00 14 LEU B CA 1
ATOM 5226 C C . LEU B 1 14 ? 188.327 218.443 196.666 1.00 196.00 14 LEU B C 1
ATOM 5227 O O . LEU B 1 14 ? 187.569 219.287 196.166 1.00 196.00 14 LEU B O 1
ATOM 5243 N N . ALA B 1 15 ? 188.078 217.126 196.598 1.00 196.00 15 ALA B N 1
ATOM 5244 C CA . ALA B 1 15 ? 186.888 216.694 195.897 1.00 196.00 15 ALA B CA 1
ATOM 5245 C C . ALA B 1 15 ? 185.648 217.103 196.653 1.00 196.00 15 ALA B C 1
ATOM 5246 O O . ALA B 1 15 ? 184.695 217.563 196.043 1.00 196.00 15 ALA B O 1
ATOM 5253 N N . LYS B 1 16 ? 185.671 216.992 197.982 1.00 196.00 16 LYS B N 1
ATOM 5254 C CA . LYS B 1 16 ? 184.529 217.309 198.815 1.00 196.00 16 LYS B CA 1
ATOM 5255 C C . LYS B 1 16 ? 184.130 218.757 198.673 1.00 196.00 16 LYS B C 1
ATOM 5256 O O . LYS B 1 16 ? 182.939 219.054 198.545 1.00 196.00 16 LYS B O 1
ATOM 5275 N N . LYS B 1 17 ? 185.106 219.672 198.681 1.00 196.00 17 LYS B N 1
ATOM 5276 C CA . LYS B 1 17 ? 184.776 221.079 198.542 1.00 196.00 17 LYS B CA 1
ATOM 5277 C C . LYS B 1 17 ? 184.194 221.364 197.173 1.00 196.00 17 LYS B C 1
ATOM 5278 O O . LYS B 1 17 ? 183.220 222.115 197.054 1.00 196.00 17 LYS B O 1
ATOM 5297 N N . ALA B 1 18 ? 184.769 220.759 196.132 1.00 196.00 18 ALA B N 1
ATOM 5298 C CA . ALA B 1 18 ? 184.267 220.958 194.789 1.00 196.00 18 ALA B CA 1
ATOM 5299 C C . ALA B 1 18 ? 182.852 220.376 194.638 1.00 196.00 18 ALA B C 1
ATOM 5300 O O . ALA B 1 18 ? 182.015 220.963 193.939 1.00 196.00 18 ALA B O 1
ATOM 5307 N N . ILE B 1 19 ? 182.577 219.240 195.304 1.00 196.00 19 ILE B N 1
ATOM 5308 C CA . ILE B 1 19 ? 181.264 218.602 195.281 1.00 196.00 19 ILE B CA 1
ATOM 5309 C C . ILE B 1 19 ? 180.250 219.478 195.953 1.00 196.00 19 ILE B C 1
ATOM 5310 O O . ILE B 1 19 ? 179.172 219.700 195.402 1.00 196.00 19 ILE B O 1
ATOM 5326 N N . GLU B 1 20 ? 180.581 219.985 197.143 1.00 196.00 20 GLU B N 1
ATOM 5327 C CA . GLU B 1 20 ? 179.652 220.841 197.849 1.00 196.00 20 GLU B CA 1
ATOM 5328 C C . GLU B 1 20 ? 179.364 222.095 197.062 1.00 196.00 20 GLU B C 1
ATOM 5329 O O . GLU B 1 20 ? 178.218 222.541 197.015 1.00 196.00 20 GLU B O 1
ATOM 5341 N N . ALA B 1 21 ? 180.393 222.712 196.474 1.00 196.00 21 ALA B N 1
ATOM 5342 C CA . ALA B 1 21 ? 180.172 223.940 195.738 1.00 196.00 21 ALA B CA 1
ATOM 5343 C C . ALA B 1 21 ? 179.307 223.754 194.496 1.00 196.00 21 ALA B C 1
ATOM 5344 O O . ALA B 1 21 ? 178.409 224.571 194.255 1.00 196.00 21 ALA B O 1
ATOM 5351 N N . ILE B 1 22 ? 179.518 222.674 193.729 1.00 196.00 22 ILE B N 1
ATOM 5352 C CA . ILE B 1 22 ? 178.723 222.512 192.524 1.00 196.00 22 ILE B CA 1
ATOM 5353 C C . ILE B 1 22 ? 177.317 222.057 192.905 1.00 196.00 22 ILE B C 1
ATOM 5354 O O . ILE B 1 22 ? 176.332 222.482 192.291 1.00 196.00 22 ILE B O 1
ATOM 5370 N N . TYR B 1 23 ? 177.216 221.186 193.925 1.00 196.00 23 TYR B N 1
ATOM 5371 C CA . TYR B 1 23 ? 175.930 220.767 194.431 1.00 196.00 23 TYR B CA 1
ATOM 5372 C C . TYR B 1 23 ? 175.115 221.926 194.935 1.00 196.00 23 TYR B C 1
ATOM 5373 O O . TYR B 1 23 ? 173.956 222.066 194.564 1.00 196.00 23 TYR B O 1
ATOM 5391 N N . ARG B 1 24 ? 175.706 222.777 195.776 1.00 196.00 24 ARG B N 1
ATOM 5392 C CA . ARG B 1 24 ? 174.975 223.886 196.337 1.00 196.00 24 ARG B CA 1
ATOM 5393 C C . ARG B 1 24 ? 174.415 224.781 195.252 1.00 196.00 24 ARG B C 1
ATOM 5394 O O . ARG B 1 24 ? 173.255 225.197 195.344 1.00 196.00 24 ARG B O 1
ATOM 5415 N N . LEU B 1 25 ? 175.191 225.063 194.204 1.00 196.00 25 LEU B N 1
ATOM 5416 C CA . LEU B 1 25 ? 174.651 225.912 193.162 1.00 196.00 25 LEU B CA 1
ATOM 5417 C C . LEU B 1 25 ? 173.475 225.222 192.490 1.00 196.00 25 LEU B C 1
ATOM 5418 O O . LEU B 1 25 ? 172.422 225.833 192.284 1.00 196.00 25 LEU B O 1
ATOM 5434 N N . ALA B 1 26 ? 173.623 223.927 192.219 1.00 196.00 26 ALA B N 1
ATOM 5435 C CA . ALA B 1 26 ? 172.582 223.136 191.593 1.00 196.00 26 ALA B CA 1
ATOM 5436 C C . ALA B 1 26 ? 171.350 222.982 192.460 1.00 196.00 26 ALA B C 1
ATOM 5437 O O . ALA B 1 26 ? 170.246 222.859 191.941 1.00 196.00 26 ALA B O 1
ATOM 5444 N N . ASP B 1 27 ? 171.531 222.952 193.776 1.00 196.00 27 ASP B N 1
ATOM 5445 C CA . ASP B 1 27 ? 170.435 222.802 194.715 1.00 196.00 27 ASP B CA 1
ATOM 5446 C C . ASP B 1 27 ? 169.612 224.093 194.730 1.00 196.00 27 ASP B C 1
ATOM 5447 O O . ASP B 1 27 ? 168.385 224.056 194.843 1.00 196.00 27 ASP B O 1
ATOM 5456 N N . ASN B 1 28 ? 170.294 225.240 194.591 1.00 196.00 28 ASN B N 1
ATOM 5457 C CA . ASN B 1 28 ? 169.624 226.535 194.557 1.00 196.00 28 ASN B CA 1
ATOM 5458 C C . ASN B 1 28 ? 168.887 226.762 193.226 1.00 196.00 28 ASN B C 1
ATOM 5459 O O . ASN B 1 28 ? 167.837 227.412 193.190 1.00 196.00 28 ASN B O 1
ATOM 5470 N N . HIS B 1 29 ? 169.434 226.200 192.146 1.00 196.00 29 HIS B N 1
ATOM 5471 C CA . HIS B 1 29 ? 168.867 226.299 190.806 1.00 196.00 29 HIS B CA 1
ATOM 5472 C C . HIS B 1 29 ? 167.684 225.370 190.569 1.00 196.00 29 HIS B C 1
ATOM 5473 O O . HIS B 1 29 ? 167.567 224.303 191.162 1.00 196.00 29 HIS B O 1
ATOM 5487 N N . THR B 1 30 ? 166.804 225.765 189.651 1.00 196.00 30 THR B N 1
ATOM 5488 C CA . THR B 1 30 ? 165.675 224.920 189.268 1.00 196.00 30 THR B CA 1
ATOM 5489 C C . THR B 1 30 ? 165.855 224.356 187.858 1.00 196.00 30 THR B C 1
ATOM 5490 O O . THR B 1 30 ? 164.999 223.630 187.347 1.00 196.00 30 THR B O 1
ATOM 5501 N N . THR B 1 31 ? 166.971 224.718 187.233 1.00 196.00 31 THR B N 1
ATOM 5502 C CA . THR B 1 31 ? 167.318 224.321 185.876 1.00 196.00 31 THR B CA 1
ATOM 5503 C C . THR B 1 31 ? 167.838 222.883 185.859 1.00 196.00 31 THR B C 1
ATOM 5504 O O . THR B 1 31 ? 168.769 222.536 186.595 1.00 196.00 31 THR B O 1
ATOM 5515 N N . ASP B 1 32 ? 167.286 222.067 184.961 1.00 196.00 32 ASP B N 1
ATOM 5516 C CA . ASP B 1 32 ? 167.616 220.649 184.853 1.00 196.00 32 ASP B CA 1
ATOM 5517 C C . ASP B 1 32 ? 169.029 220.397 184.373 1.00 196.00 32 ASP B C 1
ATOM 5518 O O . ASP B 1 32 ? 169.719 219.493 184.854 1.00 196.00 32 ASP B O 1
ATOM 5527 N N . THR B 1 33 ? 169.468 221.277 183.513 1.00 196.00 33 THR B N 1
ATOM 5528 C CA . THR B 1 33 ? 170.769 221.263 182.900 1.00 196.00 33 THR B CA 1
ATOM 5529 C C . THR B 1 33 ? 171.847 221.505 183.941 1.00 196.00 33 THR B C 1
ATOM 5530 O O . THR B 1 33 ? 172.938 220.932 183.860 1.00 196.00 33 THR B O 1
ATOM 5541 N N . PHE B 1 34 ? 171.579 222.418 184.877 1.00 196.00 34 PHE B N 1
ATOM 5542 C CA . PHE B 1 34 ? 172.543 222.774 185.902 1.00 196.00 34 PHE B CA 1
ATOM 5543 C C . PHE B 1 34 ? 172.606 221.654 186.917 1.00 196.00 34 PHE B C 1
ATOM 5544 O O . PHE B 1 34 ? 173.687 221.327 187.429 1.00 196.00 34 PHE B O 1
ATOM 5561 N N . MET B 1 35 ? 171.450 221.051 187.210 1.00 196.00 35 MET B N 1
ATOM 5562 C CA . MET B 1 35 ? 171.454 219.941 188.129 1.00 196.00 35 MET B CA 1
ATOM 5563 C C . MET B 1 35 ? 172.256 218.805 187.528 1.00 196.00 35 MET B C 1
ATOM 5564 O O . MET B 1 35 ? 173.080 218.203 188.214 1.00 196.00 35 MET B O 1
ATOM 5578 N N . ALA B 1 36 ? 172.068 218.553 186.227 1.00 196.00 36 ALA B N 1
ATOM 5579 C CA . ALA B 1 36 ? 172.793 217.502 185.544 1.00 196.00 36 ALA B CA 1
ATOM 5580 C C . ALA B 1 36 ? 174.290 217.775 185.518 1.00 196.00 36 ALA B C 1
ATOM 5581 O O . ALA B 1 36 ? 175.084 216.839 185.662 1.00 196.00 36 ALA B O 1
ATOM 5588 N N . LYS B 1 37 ? 174.686 219.046 185.341 1.00 196.00 37 LYS B N 1
ATOM 5589 C CA . LYS B 1 37 ? 176.096 219.395 185.351 1.00 196.00 37 LYS B CA 1
ATOM 5590 C C . LYS B 1 37 ? 176.705 219.047 186.691 1.00 196.00 37 LYS B C 1
ATOM 5591 O O . LYS B 1 37 ? 177.791 218.463 186.747 1.00 196.00 37 LYS B O 1
ATOM 5610 N N . ALA B 1 38 ? 176.012 219.400 187.781 1.00 196.00 38 ALA B N 1
ATOM 5611 C CA . ALA B 1 38 ? 176.529 219.066 189.093 1.00 196.00 38 ALA B CA 1
ATOM 5612 C C . ALA B 1 38 ? 176.595 217.570 189.262 1.00 196.00 38 ALA B C 1
ATOM 5613 O O . ALA B 1 38 ? 177.574 217.051 189.764 1.00 196.00 38 ALA B O 1
ATOM 5620 N N . ILE B 1 39 ? 175.625 216.844 188.753 1.00 196.00 39 ILE B N 1
ATOM 5621 C CA . ILE B 1 39 ? 175.654 215.406 188.907 1.00 196.00 39 ILE B CA 1
ATOM 5622 C C . ILE B 1 39 ? 176.855 214.768 188.242 1.00 196.00 39 ILE B C 1
ATOM 5623 O O . ILE B 1 39 ? 177.495 213.880 188.828 1.00 196.00 39 ILE B O 1
ATOM 5639 N N . GLU B 1 40 ? 177.150 215.177 187.017 1.00 196.00 40 GLU B N 1
ATOM 5640 C CA . GLU B 1 40 ? 178.290 214.611 186.337 1.00 196.00 40 GLU B CA 1
ATOM 5641 C C . GLU B 1 40 ? 179.596 215.076 186.986 1.00 196.00 40 GLU B C 1
ATOM 5642 O O . GLU B 1 40 ? 180.528 214.278 187.124 1.00 196.00 40 GLU B O 1
ATOM 5654 N N . ALA B 1 41 ? 179.678 216.363 187.378 1.00 196.00 41 ALA B N 1
ATOM 5655 C CA . ALA B 1 41 ? 180.882 216.894 188.010 1.00 196.00 41 ALA B CA 1
ATOM 5656 C C . ALA B 1 41 ? 181.156 216.198 189.333 1.00 196.00 41 ALA B C 1
ATOM 5657 O O . ALA B 1 41 ? 182.299 215.861 189.639 1.00 196.00 41 ALA B O 1
ATOM 5664 N N . ILE B 1 42 ? 180.096 215.919 190.085 1.00 196.00 42 ILE B N 1
ATOM 5665 C CA . ILE B 1 42 ? 180.205 215.271 191.371 1.00 196.00 42 ILE B CA 1
ATOM 5666 C C . ILE B 1 42 ? 180.703 213.868 191.193 1.00 196.00 42 ILE B C 1
ATOM 5667 O O . ILE B 1 42 ? 181.567 213.431 191.962 1.00 196.00 42 ILE B O 1
ATOM 5683 N N . ALA B 1 43 ? 180.167 213.138 190.212 1.00 196.00 43 ALA B N 1
ATOM 5684 C CA . ALA B 1 43 ? 180.678 211.808 189.996 1.00 196.00 43 ALA B CA 1
ATOM 5685 C C . ALA B 1 43 ? 182.151 211.863 189.639 1.00 196.00 43 ALA B C 1
ATOM 5686 O O . ALA B 1 43 ? 182.942 211.116 190.195 1.00 196.00 43 ALA B O 1
ATOM 5693 N N . GLU B 1 44 ? 182.592 212.814 188.821 1.00 196.00 44 GLU B N 1
ATOM 5694 C CA . GLU B 1 44 ? 184.015 212.788 188.497 1.00 196.00 44 GLU B CA 1
ATOM 5695 C C . GLU B 1 44 ? 184.892 213.093 189.710 1.00 196.00 44 GLU B C 1
ATOM 5696 O O . GLU B 1 44 ? 185.916 212.431 189.936 1.00 196.00 44 GLU B O 1
ATOM 5708 N N . LEU B 1 45 ? 184.452 214.035 190.545 1.00 196.00 45 LEU B N 1
ATOM 5709 C CA . LEU B 1 45 ? 185.222 214.430 191.709 1.00 196.00 45 LEU B CA 1
ATOM 5710 C C . LEU B 1 45 ? 185.323 213.347 192.765 1.00 196.00 45 LEU B C 1
ATOM 5711 O O . LEU B 1 45 ? 186.421 213.065 193.267 1.00 196.00 45 LEU B O 1
ATOM 5727 N N . ALA B 1 46 ? 184.196 212.702 193.077 1.00 196.00 46 ALA B N 1
ATOM 5728 C CA . ALA B 1 46 ? 184.219 211.665 194.083 1.00 196.00 46 ALA B CA 1
ATOM 5729 C C . ALA B 1 46 ? 184.820 210.400 193.499 1.00 196.00 46 ALA B C 1
ATOM 5730 O O . ALA B 1 46 ? 185.525 209.676 194.180 1.00 196.00 46 ALA B O 1
ATOM 5737 N N . LYS B 1 47 ? 184.598 210.112 192.224 1.00 196.00 47 LYS B N 1
ATOM 5738 C CA . LYS B 1 47 ? 185.110 208.874 191.671 1.00 196.00 47 LYS B CA 1
ATOM 5739 C C . LYS B 1 47 ? 186.618 208.840 191.722 1.00 196.00 47 LYS B C 1
ATOM 5740 O O . LYS B 1 47 ? 187.201 207.832 192.139 1.00 196.00 47 LYS B O 1
ATOM 5759 N N . GLU B 1 48 ? 187.262 209.943 191.337 1.00 196.00 48 GLU B N 1
ATOM 5760 C CA . GLU B 1 48 ? 188.707 209.945 191.366 1.00 196.00 48 GLU B CA 1
ATOM 5761 C C . GLU B 1 48 ? 189.214 209.965 192.795 1.00 196.00 48 GLU B C 1
ATOM 5762 O O . GLU B 1 48 ? 190.174 209.262 193.130 1.00 196.00 48 GLU B O 1
ATOM 5774 N N . ALA B 1 49 ? 188.576 210.760 193.664 1.00 196.00 49 ALA B N 1
ATOM 5775 C CA . ALA B 1 49 ? 189.050 210.834 195.023 1.00 196.00 49 ALA B CA 1
ATOM 5776 C C . ALA B 1 49 ? 188.905 209.505 195.752 1.00 196.00 49 ALA B C 1
ATOM 5777 O O . ALA B 1 49 ? 189.824 209.088 196.455 1.00 196.00 49 ALA B O 1
ATOM 5784 N N . ILE B 1 50 ? 187.806 208.790 195.512 1.00 196.00 50 ILE B N 1
ATOM 5785 C CA . ILE B 1 50 ? 187.566 207.524 196.175 1.00 196.00 50 ILE B CA 1
ATOM 5786 C C . ILE B 1 50 ? 188.550 206.480 195.711 1.00 196.00 50 ILE B C 1
ATOM 5787 O O . ILE B 1 50 ? 189.084 205.737 196.541 1.00 196.00 50 ILE B O 1
ATOM 5803 N N . LYS B 1 51 ? 188.787 206.382 194.405 1.00 196.00 51 LYS B N 1
ATOM 5804 C CA . LYS B 1 51 ? 189.732 205.391 193.935 1.00 196.00 51 LYS B CA 1
ATOM 5805 C C . LYS B 1 51 ? 191.136 205.667 194.451 1.00 196.00 51 LYS B C 1
ATOM 5806 O O . LYS B 1 51 ? 191.830 204.744 194.891 1.00 196.00 51 LYS B O 1
ATOM 5825 N N . ALA B 1 52 ? 191.560 206.937 194.429 1.00 196.00 52 ALA B N 1
ATOM 5826 C CA . ALA B 1 52 ? 192.903 207.257 194.869 1.00 196.00 52 ALA B CA 1
ATOM 5827 C C . ALA B 1 52 ? 193.100 206.950 196.347 1.00 196.00 52 ALA B C 1
ATOM 5828 O O . ALA B 1 52 ? 194.123 206.371 196.728 1.00 196.00 52 ALA B O 1
ATOM 5835 N N . ILE B 1 53 ? 192.094 207.251 197.163 1.00 196.00 53 ILE B N 1
ATOM 5836 C CA . ILE B 1 53 ? 192.154 207.002 198.589 1.00 196.00 53 ILE B CA 1
ATOM 5837 C C . ILE B 1 53 ? 192.126 205.540 198.925 1.00 196.00 53 ILE B C 1
ATOM 5838 O O . ILE B 1 53 ? 192.870 205.087 199.803 1.00 196.00 53 ILE B O 1
ATOM 5854 N N . ALA B 1 54 ? 191.228 204.798 198.283 1.00 196.00 54 ALA B N 1
ATOM 5855 C CA . ALA B 1 54 ? 191.102 203.398 198.580 1.00 196.00 54 ALA B CA 1
ATOM 5856 C C . ALA B 1 54 ? 192.391 202.653 198.288 1.00 196.00 54 ALA B C 1
ATOM 5857 O O . ALA B 1 54 ? 192.817 201.825 199.097 1.00 196.00 54 ALA B O 1
ATOM 5864 N N . ASP B 1 55 ? 193.066 202.991 197.184 1.00 196.00 55 ASP B N 1
ATOM 5865 C CA . ASP B 1 55 ? 194.303 202.296 196.882 1.00 196.00 55 ASP B CA 1
ATOM 5866 C C . ASP B 1 55 ? 195.436 202.794 197.734 1.00 196.00 55 ASP B C 1
ATOM 5867 O O . ASP B 1 55 ? 196.322 202.033 198.096 1.00 196.00 55 ASP B O 1
ATOM 5876 N N . LEU B 1 56 ? 195.435 204.062 198.096 1.00 196.00 56 LEU B N 1
ATOM 5877 C CA . LEU B 1 56 ? 196.516 204.539 198.918 1.00 196.00 56 LEU B CA 1
ATOM 5878 C C . LEU B 1 56 ? 196.483 203.807 200.265 1.00 196.00 56 LEU B C 1
ATOM 5879 O O . LEU B 1 56 ? 197.479 203.248 200.721 1.00 196.00 56 LEU B O 1
ATOM 5895 N N . ALA B 1 57 ? 195.313 203.778 200.900 1.00 196.00 57 ALA B N 1
ATOM 5896 C CA . ALA B 1 57 ? 195.140 203.174 202.217 1.00 196.00 57 ALA B CA 1
ATOM 5897 C C . ALA B 1 57 ? 195.376 201.668 202.254 1.00 196.00 57 ALA B C 1
ATOM 5898 O O . ALA B 1 57 ? 195.883 201.127 203.240 1.00 196.00 57 ALA B O 1
ATOM 5905 N N . LYS B 1 58 ? 195.078 200.977 201.166 1.00 196.00 58 LYS B N 1
ATOM 5906 C CA . LYS B 1 58 ? 195.250 199.532 201.114 1.00 196.00 58 LYS B CA 1
ATOM 5907 C C . LYS B 1 58 ? 196.689 199.102 200.943 1.00 196.00 58 LYS B C 1
ATOM 5908 O O . LYS B 1 58 ? 196.987 197.909 200.947 1.00 196.00 58 LYS B O 1
ATOM 5927 N N . ASN B 1 59 ? 197.591 200.065 200.818 1.00 196.00 59 ASN B N 1
ATOM 5928 C CA . ASN B 1 59 ? 199.002 199.787 200.725 1.00 196.00 59 ASN B CA 1
ATOM 5929 C C . ASN B 1 59 ? 199.697 199.983 202.072 1.00 196.00 59 ASN B C 1
ATOM 5930 O O . ASN B 1 59 ? 200.937 200.049 202.146 1.00 196.00 59 ASN B O 1
ATOM 5941 N N . HIS B 1 60 ? 198.882 200.061 203.131 1.00 196.00 60 HIS B N 1
ATOM 5942 C CA . HIS B 1 60 ? 199.325 200.183 204.507 1.00 196.00 60 HIS B CA 1
ATOM 5943 C C . HIS B 1 60 ? 198.864 198.996 205.341 1.00 196.00 60 HIS B C 1
ATOM 5944 O O . HIS B 1 60 ? 197.922 198.286 204.994 1.00 196.00 60 HIS B O 1
ATOM 5958 N N . THR B 1 61 ? 199.566 198.773 206.445 1.00 196.00 61 THR B N 1
ATOM 5959 C CA . THR B 1 61 ? 199.319 197.661 207.354 1.00 196.00 61 THR B CA 1
ATOM 5960 C C . THR B 1 61 ? 198.681 198.095 208.668 1.00 196.00 61 THR B C 1
ATOM 5961 O O . THR B 1 61 ? 198.696 197.347 209.644 1.00 196.00 61 THR B O 1
ATOM 5972 N N . THR B 1 62 ? 198.188 199.326 208.708 1.00 196.00 62 THR B N 1
ATOM 5973 C CA . THR B 1 62 ? 197.616 199.892 209.928 1.00 196.00 62 THR B CA 1
ATOM 5974 C C . THR B 1 62 ? 196.255 200.531 209.804 1.00 196.00 62 THR B C 1
ATOM 5975 O O . THR B 1 62 ? 195.882 201.100 208.763 1.00 196.00 62 THR B O 1
ATOM 5986 N N . GLU B 1 63 ? 195.579 200.528 210.955 1.00 196.00 63 GLU B N 1
ATOM 5987 C CA . GLU B 1 63 ? 194.261 201.077 211.159 1.00 196.00 63 GLU B CA 1
ATOM 5988 C C . GLU B 1 63 ? 194.250 202.562 210.925 1.00 196.00 63 GLU B C 1
ATOM 5989 O O . GLU B 1 63 ? 193.201 203.123 210.647 1.00 196.00 63 GLU B O 1
ATOM 6001 N N . GLU B 1 64 ? 195.404 203.222 210.992 1.00 196.00 64 GLU B N 1
ATOM 6002 C CA . GLU B 1 64 ? 195.398 204.643 210.707 1.00 196.00 64 GLU B CA 1
ATOM 6003 C C . GLU B 1 64 ? 194.890 204.883 209.297 1.00 196.00 64 GLU B C 1
ATOM 6004 O O . GLU B 1 64 ? 194.124 205.816 209.049 1.00 196.00 64 GLU B O 1
ATOM 6016 N N . PHE B 1 65 ? 195.333 204.055 208.359 1.00 196.00 65 PHE B N 1
ATOM 6017 C CA . PHE B 1 65 ? 194.982 204.241 206.977 1.00 196.00 65 PHE B CA 1
ATOM 6018 C C . PHE B 1 65 ? 193.622 203.740 206.656 1.00 196.00 65 PHE B C 1
ATOM 6019 O O . PHE B 1 65 ? 192.886 204.394 205.907 1.00 196.00 65 PHE B O 1
ATOM 6036 N N . MET B 1 66 ? 193.247 202.601 207.220 1.00 196.00 66 MET B N 1
ATOM 6037 C CA . MET B 1 66 ? 191.901 202.175 206.936 1.00 196.00 66 MET B CA 1
ATOM 6038 C C . MET B 1 66 ? 190.955 203.209 207.556 1.00 196.00 66 MET B C 1
ATOM 6039 O O . MET B 1 66 ? 189.937 203.550 206.980 1.00 196.00 66 MET B O 1
ATOM 6053 N N . ALA B 1 67 ? 191.291 203.768 208.725 1.00 196.00 67 ALA B N 1
ATOM 6054 C CA . ALA B 1 67 ? 190.399 204.734 209.342 1.00 196.00 67 ALA B CA 1
ATOM 6055 C C . ALA B 1 67 ? 190.255 205.997 208.519 1.00 196.00 67 ALA B C 1
ATOM 6056 O O . ALA B 1 67 ? 189.136 206.496 208.332 1.00 196.00 67 ALA B O 1
ATOM 6063 N N . ARG B 1 68 ? 191.369 206.495 207.965 1.00 196.00 68 ARG B N 1
ATOM 6064 C CA . ARG B 1 68 ? 191.303 207.713 207.184 1.00 196.00 68 ARG B CA 1
ATOM 6065 C C . ARG B 1 68 ? 190.516 207.505 205.918 1.00 196.00 68 ARG B C 1
ATOM 6066 O O . ARG B 1 68 ? 189.704 208.354 205.545 1.00 196.00 68 ARG B O 1
ATOM 6087 N N . ALA B 1 69 ? 190.735 206.371 205.264 1.00 196.00 69 ALA B N 1
ATOM 6088 C CA . ALA B 1 69 ? 190.060 206.071 204.026 1.00 196.00 69 ALA B CA 1
ATOM 6089 C C . ALA B 1 69 ? 188.598 205.697 204.219 1.00 196.00 69 ALA B C 1
ATOM 6090 O O . ALA B 1 69 ? 187.759 206.056 203.400 1.00 196.00 69 ALA B O 1
ATOM 6097 N N . ILE B 1 70 ? 188.245 205.009 205.301 1.00 196.00 70 ILE B N 1
ATOM 6098 C CA . ILE B 1 70 ? 186.845 204.670 205.494 1.00 196.00 70 ILE B CA 1
ATOM 6099 C C . ILE B 1 70 ? 186.074 205.941 205.715 1.00 196.00 70 ILE B C 1
ATOM 6100 O O . ILE B 1 70 ? 185.049 206.153 205.067 1.00 196.00 70 ILE B O 1
ATOM 6116 N N . SER B 1 71 ? 186.570 206.823 206.584 1.00 196.00 71 SER B N 1
ATOM 6117 C CA . SER B 1 71 ? 185.851 208.059 206.799 1.00 196.00 71 SER B CA 1
ATOM 6118 C C . SER B 1 71 ? 185.867 208.943 205.559 1.00 196.00 71 SER B C 1
ATOM 6119 O O . SER B 1 71 ? 184.835 209.511 205.202 1.00 196.00 71 SER B O 1
ATOM 6127 N N . ALA B 1 72 ? 187.016 209.051 204.869 1.00 196.00 72 ALA B N 1
ATOM 6128 C CA . ALA B 1 72 ? 187.091 209.913 203.703 1.00 196.00 72 ALA B CA 1
ATOM 6129 C C . ALA B 1 72 ? 186.187 209.444 202.580 1.00 196.00 72 ALA B C 1
ATOM 6130 O O . ALA B 1 72 ? 185.500 210.255 201.953 1.00 196.00 72 ALA B O 1
ATOM 6137 N N . ILE B 1 73 ? 186.132 208.138 202.351 1.00 196.00 73 ILE B N 1
ATOM 6138 C CA . ILE B 1 73 ? 185.311 207.611 201.290 1.00 196.00 73 ILE B CA 1
ATOM 6139 C C . ILE B 1 73 ? 183.873 207.632 201.680 1.00 196.00 73 ILE B C 1
ATOM 6140 O O . ILE B 1 73 ? 183.028 207.966 200.858 1.00 196.00 73 ILE B O 1
ATOM 6156 N N . ALA B 1 74 ? 183.547 207.232 202.903 1.00 196.00 74 ALA B N 1
ATOM 6157 C CA . ALA B 1 74 ? 182.161 207.247 203.273 1.00 196.00 74 ALA B CA 1
ATOM 6158 C C . ALA B 1 74 ? 181.620 208.674 203.184 1.00 196.00 74 ALA B C 1
ATOM 6159 O O . ALA B 1 74 ? 180.490 208.859 202.720 1.00 196.00 74 ALA B O 1
ATOM 6166 N N . GLU B 1 75 ? 182.404 209.705 203.554 1.00 196.00 75 GLU B N 1
ATOM 6167 C CA . GLU B 1 75 ? 181.880 211.052 203.392 1.00 196.00 75 GLU B CA 1
ATOM 6168 C C . GLU B 1 75 ? 181.796 211.479 201.932 1.00 196.00 75 GLU B C 1
ATOM 6169 O O . GLU B 1 75 ? 180.791 212.071 201.535 1.00 196.00 75 GLU B O 1
ATOM 6181 N N . LEU B 1 76 ? 182.798 211.156 201.100 1.00 196.00 76 LEU B N 1
ATOM 6182 C CA . LEU B 1 76 ? 182.715 211.572 199.704 1.00 196.00 76 LEU B CA 1
ATOM 6183 C C . LEU B 1 76 ? 181.573 210.901 199.015 1.00 196.00 76 LEU B C 1
ATOM 6184 O O . LEU B 1 76 ? 180.825 211.533 198.272 1.00 196.00 76 LEU B O 1
ATOM 6200 N N . ALA B 1 77 ? 181.424 209.616 199.283 1.00 196.00 77 ALA B N 1
ATOM 6201 C CA . ALA B 1 77 ? 180.409 208.815 198.673 1.00 196.00 77 ALA B CA 1
ATOM 6202 C C . ALA B 1 77 ? 179.026 209.184 199.095 1.00 196.00 77 ALA B C 1
ATOM 6203 O O . ALA B 1 77 ? 178.134 209.273 198.256 1.00 196.00 77 ALA B O 1
ATOM 6210 N N . ARG B 1 78 ? 178.826 209.476 200.374 1.00 196.00 78 ARG B N 1
ATOM 6211 C CA . ARG B 1 78 ? 177.488 209.787 200.786 1.00 196.00 78 ARG B CA 1
ATOM 6212 C C . ARG B 1 78 ? 177.156 211.216 200.439 1.00 196.00 78 ARG B C 1
ATOM 6213 O O . ARG B 1 78 ? 176.023 211.497 200.059 1.00 196.00 78 ARG B O 1
ATOM 6234 N N . LYS B 1 79 ? 178.138 212.123 200.453 1.00 196.00 79 LYS B N 1
ATOM 6235 C CA . LYS B 1 79 ? 177.812 213.476 200.073 1.00 196.00 79 LYS B CA 1
ATOM 6236 C C . LYS B 1 79 ? 177.495 213.491 198.603 1.00 196.00 79 LYS B C 1
ATOM 6237 O O . LYS B 1 79 ? 176.544 214.148 198.179 1.00 196.00 79 LYS B O 1
ATOM 6256 N N . ALA B 1 80 ? 178.294 212.777 197.812 1.00 196.00 80 ALA B N 1
ATOM 6257 C CA . ALA B 1 80 ? 178.093 212.739 196.395 1.00 196.00 80 ALA B CA 1
ATOM 6258 C C . ALA B 1 80 ? 176.803 212.034 196.000 1.00 196.00 80 ALA B C 1
ATOM 6259 O O . ALA B 1 80 ? 176.105 212.522 195.118 1.00 196.00 80 ALA B O 1
ATOM 6266 N N . ILE B 1 81 ? 176.437 210.923 196.655 1.00 196.00 81 ILE B N 1
ATOM 6267 C CA . ILE B 1 81 ? 175.187 210.275 196.286 1.00 196.00 81 ILE B CA 1
ATOM 6268 C C . ILE B 1 81 ? 174.013 211.094 196.742 1.00 196.00 81 ILE B C 1
ATOM 6269 O O . ILE B 1 81 ? 173.045 211.200 195.991 1.00 196.00 81 ILE B O 1
ATOM 6285 N N . ASP B 1 82 ? 174.051 211.654 197.958 1.00 196.00 82 ASP B N 1
ATOM 6286 C CA . ASP B 1 82 ? 172.928 212.454 198.398 1.00 196.00 82 ASP B CA 1
ATOM 6287 C C . ASP B 1 82 ? 172.810 213.673 197.504 1.00 196.00 82 ASP B C 1
ATOM 6288 O O . ASP B 1 82 ? 171.704 214.069 197.149 1.00 196.00 82 ASP B O 1
ATOM 6297 N N . ALA B 1 83 ? 173.937 214.276 197.108 1.00 196.00 83 ALA B N 1
ATOM 6298 C CA . ALA B 1 83 ? 173.869 215.426 196.233 1.00 196.00 83 ALA B CA 1
ATOM 6299 C C . ALA B 1 83 ? 173.287 215.040 194.880 1.00 196.00 83 ALA B C 1
ATOM 6300 O O . ALA B 1 83 ? 172.373 215.697 194.376 1.00 196.00 83 ALA B O 1
ATOM 6307 N N . ILE B 1 84 ? 173.713 213.901 194.341 1.00 196.00 84 ILE B N 1
ATOM 6308 C CA . ILE B 1 84 ? 173.217 213.478 193.055 1.00 196.00 84 ILE B CA 1
ATOM 6309 C C . ILE B 1 84 ? 171.752 213.147 193.100 1.00 196.00 84 ILE B C 1
ATOM 6310 O O . ILE B 1 84 ? 171.030 213.532 192.195 1.00 196.00 84 ILE B O 1
ATOM 6326 N N . TYR B 1 85 ? 171.318 212.412 194.116 1.00 196.00 85 TYR B N 1
ATOM 6327 C CA . TYR B 1 85 ? 169.935 211.993 194.275 1.00 196.00 85 TYR B CA 1
ATOM 6328 C C . TYR B 1 85 ? 169.028 213.211 194.522 1.00 196.00 85 TYR B C 1
ATOM 6329 O O . TYR B 1 85 ? 167.941 213.324 193.932 1.00 196.00 85 TYR B O 1
ATOM 6347 N N . ARG B 1 86 ? 169.464 214.159 195.366 1.00 196.00 86 ARG B N 1
ATOM 6348 C CA . ARG B 1 86 ? 168.644 215.334 195.628 1.00 196.00 86 ARG B CA 1
ATOM 6349 C C . ARG B 1 86 ? 168.359 216.121 194.369 1.00 196.00 86 ARG B C 1
ATOM 6350 O O . ARG B 1 86 ? 167.277 216.709 194.253 1.00 196.00 86 ARG B O 1
ATOM 6371 N N . LEU B 1 87 ? 169.323 216.153 193.453 1.00 196.00 87 LEU B N 1
ATOM 6372 C CA . LEU B 1 87 ? 169.161 216.871 192.215 1.00 196.00 87 LEU B CA 1
ATOM 6373 C C . LEU B 1 87 ? 168.508 215.981 191.138 1.00 196.00 87 LEU B C 1
ATOM 6374 O O . LEU B 1 87 ? 167.660 216.428 190.369 1.00 196.00 87 LEU B O 1
ATOM 6390 N N . ALA B 1 88 ? 168.853 214.691 191.115 1.00 196.00 88 ALA B N 1
ATOM 6391 C CA . ALA B 1 88 ? 168.382 213.753 190.104 1.00 196.00 88 ALA B CA 1
ATOM 6392 C C . ALA B 1 88 ? 166.881 213.551 190.128 1.00 196.00 88 ALA B C 1
ATOM 6393 O O . ALA B 1 88 ? 166.234 213.413 189.084 1.00 196.00 88 ALA B O 1
ATOM 6400 N N . ARG B 1 89 ? 166.306 213.599 191.319 1.00 196.00 89 ARG B N 1
ATOM 6401 C CA . ARG B 1 89 ? 164.883 213.371 191.506 1.00 196.00 89 ARG B CA 1
ATOM 6402 C C . ARG B 1 89 ? 164.057 214.504 190.915 1.00 196.00 89 ARG B C 1
ATOM 6403 O O . ARG B 1 89 ? 162.835 214.398 190.830 1.00 196.00 89 ARG B O 1
ATOM 6424 N N . ASN B 1 90 ? 164.704 215.621 190.572 1.00 196.00 90 ASN B N 1
ATOM 6425 C CA . ASN B 1 90 ? 164.010 216.765 190.030 1.00 196.00 90 ASN B CA 1
ATOM 6426 C C . ASN B 1 90 ? 164.164 216.877 188.508 1.00 196.00 90 ASN B C 1
ATOM 6427 O O . ASN B 1 90 ? 163.786 217.897 187.923 1.00 196.00 90 ASN B O 1
ATOM 6438 N N . HIS B 1 91 ? 164.695 215.838 187.854 1.00 196.00 91 HIS B N 1
ATOM 6439 C CA . HIS B 1 91 ? 164.845 215.901 186.405 1.00 196.00 91 HIS B CA 1
ATOM 6440 C C . HIS B 1 91 ? 163.555 215.664 185.655 1.00 196.00 91 HIS B C 1
ATOM 6441 O O . HIS B 1 91 ? 162.681 214.915 186.093 1.00 196.00 91 HIS B O 1
ATOM 6455 N N . THR B 1 92 ? 163.474 216.280 184.478 1.00 196.00 92 THR B N 1
ATOM 6456 C CA . THR B 1 92 ? 162.353 216.122 183.575 1.00 196.00 92 THR B CA 1
ATOM 6457 C C . THR B 1 92 ? 162.706 215.456 182.239 1.00 196.00 92 THR B C 1
ATOM 6458 O O . THR B 1 92 ? 161.803 215.095 181.480 1.00 196.00 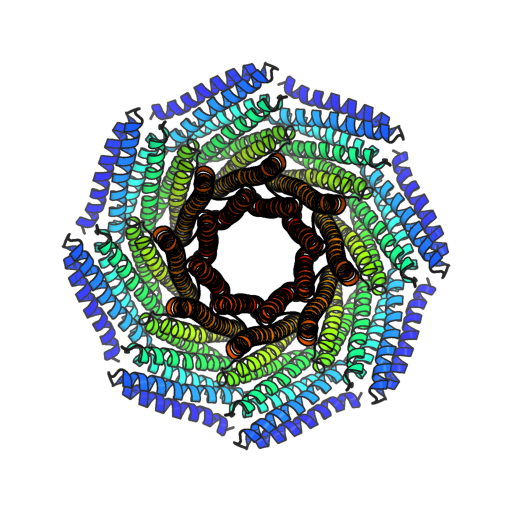92 THR B O 1
ATOM 6469 N N . THR B 1 93 ? 164.002 215.283 181.932 1.00 196.00 93 THR B N 1
ATOM 6470 C CA . THR B 1 93 ? 164.377 214.730 180.633 1.00 196.00 93 THR B CA 1
ATOM 6471 C C . THR B 1 93 ? 165.075 213.394 180.782 1.00 196.00 93 THR B C 1
ATOM 6472 O O . THR B 1 93 ? 165.650 213.093 181.836 1.00 196.00 93 THR B O 1
ATOM 6483 N N . ASP B 1 94 ? 165.132 212.640 179.674 1.00 196.00 94 ASP B N 1
ATOM 6484 C CA . ASP B 1 94 ? 165.777 211.335 179.680 1.00 196.00 94 ASP B CA 1
ATOM 6485 C C . ASP B 1 94 ? 167.273 211.445 179.841 1.00 196.00 94 ASP B C 1
ATOM 6486 O O . ASP B 1 94 ? 167.899 210.609 180.494 1.00 196.00 94 ASP B O 1
ATOM 6495 N N . THR B 1 95 ? 167.850 212.483 179.237 1.00 196.00 95 THR B N 1
ATOM 6496 C CA . THR B 1 95 ? 169.288 212.666 179.243 1.00 196.00 95 THR B CA 1
ATOM 6497 C C . THR B 1 95 ? 169.802 212.880 180.634 1.00 196.00 95 THR B C 1
ATOM 6498 O O . THR B 1 95 ? 170.831 212.320 181.022 1.00 196.00 95 THR B O 1
ATOM 6509 N N . PHE B 1 96 ? 169.118 213.722 181.384 1.00 196.00 96 PHE B N 1
ATOM 6510 C CA . PHE B 1 96 ? 169.607 214.060 182.687 1.00 196.00 96 PHE B CA 1
ATOM 6511 C C . PHE B 1 96 ? 169.333 212.943 183.686 1.00 196.00 96 PHE B C 1
ATOM 6512 O O . PHE B 1 96 ? 170.163 212.682 184.569 1.00 196.00 96 PHE B O 1
ATOM 6529 N N . MET B 1 97 ? 168.189 212.259 183.551 1.00 196.00 97 MET B N 1
ATOM 6530 C CA . MET B 1 97 ? 167.919 211.140 184.435 1.00 196.00 97 MET B CA 1
ATOM 6531 C C . MET B 1 97 ? 168.951 210.048 184.174 1.00 196.00 97 MET B C 1
ATOM 6532 O O . MET B 1 97 ? 169.469 209.448 185.114 1.00 196.00 97 MET B O 1
ATOM 6546 N N . ALA B 1 98 ? 169.271 209.797 182.890 1.00 196.00 98 ALA B N 1
ATOM 6547 C CA . ALA B 1 98 ? 170.249 208.787 182.524 1.00 196.00 98 ALA B CA 1
ATOM 6548 C C . ALA B 1 98 ? 171.637 209.131 183.064 1.00 196.00 98 ALA B C 1
ATOM 6549 O O . ALA B 1 98 ? 172.358 208.229 183.511 1.00 196.00 98 ALA B O 1
ATOM 6556 N N . LYS B 1 99 ? 172.009 210.429 183.065 1.00 196.00 99 LYS B N 1
ATOM 6557 C CA . LYS B 1 99 ? 173.302 210.816 183.618 1.00 196.00 99 LYS B CA 1
ATOM 6558 C C . LYS B 1 99 ? 173.322 210.518 185.097 1.00 196.00 99 LYS B C 1
ATOM 6559 O O . LYS B 1 99 ? 174.319 210.004 185.608 1.00 196.00 99 LYS B O 1
ATOM 6578 N N . ALA B 1 100 ? 172.214 210.798 185.790 1.00 196.00 100 ALA B N 1
ATOM 6579 C CA . ALA B 1 100 ? 172.147 210.483 187.201 1.00 196.00 100 ALA B CA 1
ATOM 6580 C C . ALA B 1 100 ? 172.224 208.981 187.417 1.00 196.00 100 ALA B C 1
ATOM 6581 O O . ALA B 1 100 ? 172.964 208.519 188.273 1.00 196.00 100 ALA B O 1
ATOM 6588 N N . ILE B 1 101 ? 171.608 208.178 186.558 1.00 196.00 101 ILE B N 1
ATOM 6589 C CA . ILE B 1 101 ? 171.685 206.743 186.792 1.00 196.00 101 ILE B CA 1
ATOM 6590 C C . ILE B 1 101 ? 173.127 206.263 186.771 1.00 196.00 101 ILE B C 1
ATOM 6591 O O . ILE B 1 101 ? 173.542 205.483 187.646 1.00 196.00 101 ILE B O 1
ATOM 6607 N N . GLU B 1 102 ? 173.895 206.707 185.783 1.00 196.00 102 GLU B N 1
ATOM 6608 C CA . GLU B 1 102 ? 175.279 206.290 185.750 1.00 196.00 102 GLU B CA 1
ATOM 6609 C C . GLU B 1 102 ? 176.084 206.918 186.886 1.00 196.00 102 GLU B C 1
ATOM 6610 O O . GLU B 1 102 ? 176.832 206.217 187.565 1.00 196.00 102 GLU B O 1
ATOM 6622 N N . ALA B 1 103 ? 175.865 208.208 187.173 1.00 196.00 103 ALA B N 1
ATOM 6623 C CA . ALA B 1 103 ? 176.630 208.913 188.197 1.00 196.00 103 ALA B CA 1
ATOM 6624 C C . ALA B 1 103 ? 176.445 208.300 189.580 1.00 196.00 103 ALA B C 1
ATOM 6625 O O . ALA B 1 103 ? 177.408 208.144 190.341 1.00 196.00 103 ALA B O 1
ATOM 6632 N N . ILE B 1 104 ? 175.215 207.875 189.858 1.00 196.00 104 ILE B N 1
ATOM 6633 C CA . ILE B 1 104 ? 174.882 207.296 191.140 1.00 196.00 104 ILE B CA 1
ATOM 6634 C C . ILE B 1 104 ? 175.566 205.947 191.294 1.00 196.00 104 ILE B C 1
ATOM 6635 O O . ILE B 1 104 ? 176.178 205.686 192.338 1.00 196.00 104 ILE B O 1
ATOM 6651 N N . ALA B 1 105 ? 175.475 205.084 190.288 1.00 196.00 105 ALA B N 1
ATOM 6652 C CA . ALA B 1 105 ? 176.114 203.789 190.402 1.00 196.00 105 ALA B CA 1
ATOM 6653 C C . ALA B 1 105 ? 177.613 203.857 190.378 1.00 196.00 105 ALA B C 1
ATOM 6654 O O . ALA B 1 105 ? 178.270 203.141 191.130 1.00 196.00 105 ALA B O 1
ATOM 6661 N N . GLU B 1 106 ? 178.205 204.753 189.590 1.00 196.00 106 GLU B N 1
ATOM 6662 C CA . GLU B 1 106 ? 179.652 204.750 189.565 1.00 196.00 106 GLU B CA 1
ATOM 6663 C C . GLU B 1 106 ? 180.203 205.041 190.935 1.00 196.00 106 GLU B C 1
ATOM 6664 O O . GLU B 1 106 ? 181.136 204.372 191.387 1.00 196.00 106 GLU B O 1
ATOM 6676 N N . LEU B 1 107 ? 179.586 205.973 191.646 1.00 196.00 107 LEU B N 1
ATOM 6677 C CA . LEU B 1 107 ? 180.129 206.264 192.941 1.00 196.00 107 LEU B CA 1
ATOM 6678 C C . LEU B 1 107 ? 179.692 205.317 194.017 1.00 196.00 107 LEU B C 1
ATOM 6679 O O . LEU B 1 107 ? 180.493 204.999 194.895 1.00 196.00 107 LEU B O 1
ATOM 6695 N N . ALA B 1 108 ? 178.440 204.862 194.012 1.00 196.00 108 ALA B N 1
ATOM 6696 C CA . ALA B 1 108 ? 178.071 203.980 195.093 1.00 196.00 108 ALA B CA 1
ATOM 6697 C C . ALA B 1 108 ? 178.840 202.683 194.947 1.00 196.00 108 ALA B C 1
ATOM 6698 O O . ALA B 1 108 ? 179.423 202.189 195.902 1.00 196.00 108 ALA B O 1
ATOM 6705 N N . LYS B 1 109 ? 178.979 202.174 193.729 1.00 196.00 109 LYS B N 1
ATOM 6706 C CA . LYS B 1 109 ? 179.687 200.926 193.564 1.00 196.00 109 LYS B CA 1
ATOM 6707 C C . LYS B 1 109 ? 181.148 201.047 194.002 1.00 196.00 109 LYS B C 1
ATOM 6708 O O . LYS B 1 109 ? 181.641 200.195 194.753 1.00 196.00 109 LYS B O 1
ATOM 6727 N N . GLU B 1 110 ? 181.855 202.103 193.565 1.00 196.00 110 GLU B N 1
ATOM 6728 C CA . GLU B 1 110 ? 183.258 202.215 193.938 1.00 196.00 110 GLU B CA 1
ATOM 6729 C C . GLU B 1 110 ? 183.424 202.484 195.416 1.00 196.00 110 GLU B C 1
ATOM 6730 O O . GLU B 1 110 ? 184.344 201.958 196.053 1.00 196.00 110 GLU B O 1
ATOM 6742 N N . ALA B 1 111 ? 182.538 203.304 195.979 1.00 196.00 111 ALA B N 1
ATOM 6743 C CA . ALA B 1 111 ? 182.622 203.635 197.372 1.00 196.00 111 ALA B CA 1
ATOM 6744 C C . ALA B 1 111 ? 182.351 202.472 198.255 1.00 196.00 111 ALA B C 1
ATOM 6745 O O . ALA B 1 111 ? 183.068 202.251 199.213 1.00 196.00 111 ALA B O 1
ATOM 6752 N N . ILE B 1 112 ? 181.357 201.683 197.917 1.00 196.00 112 ILE B N 1
ATOM 6753 C CA . ILE B 1 112 ? 180.989 200.567 198.743 1.00 196.00 112 ILE B CA 1
ATOM 6754 C C . ILE B 1 112 ? 182.071 199.541 198.757 1.00 196.00 112 ILE B C 1
ATOM 6755 O O . ILE B 1 112 ? 182.405 198.989 199.813 1.00 196.00 112 ILE B O 1
ATOM 6771 N N . LYS B 1 113 ? 182.608 199.248 197.581 1.00 196.00 113 LYS B N 1
ATOM 6772 C CA . LYS B 1 113 ? 183.657 198.276 197.521 1.00 196.00 113 LYS B CA 1
ATOM 6773 C C . LYS B 1 113 ? 184.829 198.784 198.346 1.00 196.00 113 LYS B C 1
ATOM 6774 O O . LYS B 1 113 ? 185.368 198.048 199.164 1.00 196.00 113 LYS B O 1
ATOM 6793 N N . ALA B 1 114 ? 185.208 200.064 198.196 1.00 196.00 114 ALA B N 1
ATOM 6794 C CA . ALA B 1 114 ? 186.338 200.571 198.953 1.00 196.00 114 ALA B CA 1
ATOM 6795 C C . ALA B 1 114 ? 186.105 200.611 200.455 1.00 196.00 114 ALA B C 1
ATOM 6796 O O . ALA B 1 114 ? 186.965 200.175 201.223 1.00 196.00 114 ALA B O 1
ATOM 6803 N N . ILE B 1 115 ? 184.922 201.030 200.889 1.00 196.00 115 ILE B N 1
ATOM 6804 C CA . ILE B 1 115 ? 184.645 201.173 202.303 1.00 196.00 115 ILE B CA 1
ATOM 6805 C C . ILE B 1 115 ? 184.755 199.832 202.970 1.00 196.00 115 ILE B C 1
ATOM 6806 O O . ILE B 1 115 ? 185.330 199.719 204.057 1.00 196.00 115 ILE B O 1
ATOM 6822 N N . ALA B 1 116 ? 184.148 198.813 202.364 1.00 196.00 116 ALA B N 1
ATOM 6823 C CA . ALA B 1 116 ? 184.239 197.516 202.967 1.00 196.00 116 ALA B CA 1
ATOM 6824 C C . ALA B 1 116 ? 185.620 196.922 202.815 1.00 196.00 116 ALA B C 1
ATOM 6825 O O . ALA B 1 116 ? 186.159 196.398 203.773 1.00 196.00 116 ALA B O 1
ATOM 6832 N N . ASP B 1 117 ? 186.290 197.105 201.683 1.00 196.00 117 ASP B N 1
ATOM 6833 C CA . ASP B 1 117 ? 187.590 196.470 201.523 1.00 196.00 117 ASP B CA 1
ATOM 6834 C C . ASP B 1 117 ? 188.575 196.959 202.579 1.00 196.00 117 ASP B C 1
ATOM 6835 O O . ASP B 1 117 ? 189.428 196.194 203.053 1.00 196.00 117 ASP B O 1
ATOM 6844 N N . LEU B 1 118 ? 188.432 198.217 202.974 1.00 196.00 118 LEU B N 1
ATOM 6845 C CA . LEU B 1 118 ? 189.230 198.806 204.028 1.00 196.00 118 LEU B CA 1
ATOM 6846 C C . LEU B 1 118 ? 188.763 198.307 205.406 1.00 196.00 118 LEU B C 1
ATOM 6847 O O . LEU B 1 118 ? 189.557 197.863 206.230 1.00 196.00 118 LEU B O 1
ATOM 6863 N N . ALA B 1 119 ? 187.453 198.302 205.652 1.00 196.00 119 ALA B N 1
ATOM 6864 C CA . ALA B 1 119 ? 186.926 197.883 206.948 1.00 196.00 119 ALA B CA 1
ATOM 6865 C C . ALA B 1 119 ? 187.172 196.399 207.221 1.00 196.00 119 ALA B C 1
ATOM 6866 O O . ALA B 1 119 ? 187.445 196.004 208.351 1.00 196.00 119 ALA B O 1
ATOM 6873 N N . LYS B 1 120 ? 187.169 195.591 206.177 1.00 196.00 120 LYS B N 1
ATOM 6874 C CA . LYS B 1 120 ? 187.376 194.148 206.212 1.00 196.00 120 LYS B CA 1
ATOM 6875 C C . LYS B 1 120 ? 188.781 193.760 206.658 1.00 196.00 120 LYS B C 1
ATOM 6876 O O . LYS B 1 120 ? 189.055 192.575 206.893 1.00 196.00 120 LYS B O 1
ATOM 6895 N N . ASN B 1 121 ? 189.702 194.729 206.702 1.00 196.00 121 ASN B N 1
ATOM 6896 C CA . ASN B 1 121 ? 191.078 194.453 207.058 1.00 196.00 121 ASN B CA 1
ATOM 6897 C C . ASN B 1 121 ? 191.378 194.711 208.533 1.00 196.00 121 ASN B C 1
ATOM 6898 O O . ASN B 1 121 ? 192.543 194.710 208.938 1.00 196.00 121 ASN B O 1
ATOM 6909 N N . HIS B 1 122 ? 190.344 194.897 209.351 1.00 196.00 122 HIS B N 1
ATOM 6910 C CA . HIS B 1 122 ? 190.571 195.085 210.776 1.00 196.00 122 HIS B CA 1
ATOM 6911 C C . HIS B 1 122 ? 189.315 194.668 211.530 1.00 196.00 122 HIS B C 1
ATOM 6912 O O . HIS B 1 122 ? 188.206 194.860 211.047 1.00 196.00 122 HIS B O 1
ATOM 6926 N N . THR B 1 123 ? 189.463 194.133 212.731 1.00 196.00 123 THR B N 1
ATOM 6927 C CA . THR B 1 123 ? 188.302 193.724 213.506 1.00 196.00 123 THR B CA 1
ATOM 6928 C C . THR B 1 123 ? 187.662 194.822 214.360 1.00 196.00 123 THR B C 1
ATOM 6929 O O . THR B 1 123 ? 186.584 194.618 214.924 1.00 196.00 123 THR B O 1
ATOM 6940 N N . THR B 1 124 ? 188.270 196.005 214.446 1.00 196.00 124 THR B N 1
ATOM 6941 C CA . THR B 1 124 ? 187.673 197.045 215.282 1.00 196.00 124 THR B CA 1
ATOM 6942 C C . THR B 1 124 ? 186.239 197.354 214.886 1.00 196.00 124 THR B C 1
ATOM 6943 O O . THR B 1 124 ? 185.905 197.533 213.698 1.00 196.00 124 THR B O 1
ATOM 6954 N N . GLU B 1 125 ? 185.408 197.518 215.921 1.00 196.00 125 GLU B N 1
ATOM 6955 C CA . GLU B 1 125 ? 183.996 197.811 215.779 1.00 196.00 125 GLU B CA 1
ATOM 6956 C C . GLU B 1 125 ? 183.764 199.170 215.148 1.00 196.00 125 GLU B C 1
ATOM 6957 O O . GLU B 1 125 ? 182.685 199.430 214.620 1.00 196.00 125 GLU B O 1
ATOM 6969 N N . ASP B 1 126 ? 184.778 200.034 215.162 1.00 196.00 126 ASP B N 1
ATOM 6970 C CA . ASP B 1 126 ? 184.631 201.338 214.547 1.00 196.00 126 ASP B CA 1
ATOM 6971 C C . ASP B 1 126 ? 184.599 201.231 213.032 1.00 196.00 126 ASP B C 1
ATOM 6972 O O . ASP B 1 126 ? 183.947 202.032 212.358 1.00 196.00 126 ASP B O 1
ATOM 6981 N N . PHE B 1 127 ? 185.312 200.258 212.464 1.00 196.00 127 PHE B N 1
ATOM 6982 C CA . PHE B 1 127 ? 185.316 200.130 211.025 1.00 196.00 127 PHE B CA 1
ATOM 6983 C C . PHE B 1 127 ? 184.090 199.378 210.645 1.00 196.00 127 PHE B C 1
ATOM 6984 O O . PHE B 1 127 ? 183.435 199.702 209.658 1.00 196.00 127 PHE B O 1
ATOM 7001 N N . MET B 1 128 ? 183.756 198.365 211.443 1.00 196.00 128 MET B N 1
ATOM 7002 C CA . MET B 1 128 ? 182.590 197.583 211.119 1.00 196.00 128 MET B CA 1
ATOM 7003 C C . MET B 1 128 ? 181.344 198.429 211.193 1.00 196.00 128 MET B C 1
ATOM 7004 O O . MET B 1 128 ? 180.543 198.429 210.274 1.00 196.00 128 MET B O 1
ATOM 7018 N N . ASP B 1 129 ? 181.184 199.234 212.236 1.00 196.00 129 ASP B N 1
ATOM 7019 C CA . ASP B 1 129 ? 179.960 199.999 212.321 1.00 196.00 129 ASP B CA 1
ATOM 7020 C C . ASP B 1 129 ? 179.891 201.092 211.278 1.00 196.00 129 ASP B C 1
ATOM 7021 O O . ASP B 1 129 ? 178.842 201.265 210.644 1.00 196.00 129 ASP B O 1
ATOM 7030 N N . GLU B 1 130 ? 181.001 201.798 211.020 1.00 196.00 130 GLU B N 1
ATOM 7031 C CA . GLU B 1 130 ? 180.908 202.873 210.055 1.00 196.00 130 GLU B CA 1
ATOM 7032 C C . GLU B 1 130 ? 180.676 202.303 208.675 1.00 196.00 130 GLU B C 1
ATOM 7033 O O . GLU B 1 130 ? 179.866 202.831 207.916 1.00 196.00 130 GLU B O 1
ATOM 7045 N N . ALA B 1 131 ? 181.356 201.208 208.343 1.00 196.00 131 ALA B N 1
ATOM 7046 C CA . ALA B 1 131 ? 181.209 200.616 207.039 1.00 196.00 131 ALA B CA 1
ATOM 7047 C C . ALA B 1 131 ? 179.858 199.922 206.848 1.00 196.00 131 ALA B C 1
ATOM 7048 O O . ALA B 1 131 ? 179.242 200.052 205.795 1.00 196.00 131 ALA B O 1
ATOM 7055 N N . ILE B 1 132 ? 179.324 199.238 207.868 1.00 196.00 132 ILE B N 1
ATOM 7056 C CA . ILE B 1 132 ? 178.047 198.560 207.666 1.00 196.00 132 ILE B CA 1
ATOM 7057 C C . ILE B 1 132 ? 176.972 199.603 207.489 1.00 196.00 132 ILE B C 1
ATOM 7058 O O . ILE B 1 132 ? 176.149 199.497 206.576 1.00 196.00 132 ILE B O 1
ATOM 7074 N N . SER B 1 133 ? 176.973 200.611 208.360 1.00 196.00 133 SER B N 1
ATOM 7075 C CA . SER B 1 133 ? 175.989 201.666 208.293 1.00 196.00 133 SER B CA 1
ATOM 7076 C C . SER B 1 133 ? 176.122 202.483 207.016 1.00 196.00 133 SER B C 1
ATOM 7077 O O . SER B 1 133 ? 175.120 202.731 206.330 1.00 196.00 133 SER B O 1
ATOM 7085 N N . ALA B 1 134 ? 177.355 202.895 206.662 1.00 196.00 134 ALA B N 1
ATOM 7086 C CA . ALA B 1 134 ? 177.547 203.711 205.479 1.00 196.00 134 ALA B CA 1
ATOM 7087 C C . ALA B 1 134 ? 177.124 202.979 204.239 1.00 196.00 134 ALA B C 1
ATOM 7088 O O . ALA B 1 134 ? 176.475 203.566 203.378 1.00 196.00 134 ALA B O 1
ATOM 7095 N N . ILE B 1 135 ? 177.420 201.687 204.163 1.00 196.00 135 ILE B N 1
ATOM 7096 C CA . ILE B 1 135 ? 177.075 200.924 202.995 1.00 196.00 135 ILE B CA 1
ATOM 7097 C C . ILE B 1 135 ? 175.609 200.601 202.947 1.00 196.00 135 ILE B C 1
ATOM 7098 O O . ILE B 1 135 ? 174.996 200.687 201.893 1.00 196.00 135 ILE B O 1
ATOM 7114 N N . ALA B 1 136 ? 174.997 200.169 204.040 1.00 196.00 136 ALA B N 1
ATOM 7115 C CA . ALA B 1 136 ? 173.593 199.853 203.903 1.00 196.00 136 ALA B CA 1
ATOM 7116 C C . ALA B 1 136 ? 172.811 201.096 203.468 1.00 196.00 136 ALA B C 1
ATOM 7117 O O . ALA B 1 136 ? 171.935 200.999 202.600 1.00 196.00 136 ALA B O 1
ATOM 7124 N N . GLU B 1 137 ? 173.149 202.289 203.993 1.00 196.00 137 GLU B N 1
ATOM 7125 C CA . GLU B 1 137 ? 172.423 203.469 203.543 1.00 196.00 137 GLU B CA 1
ATOM 7126 C C . GLU B 1 137 ? 172.800 203.897 202.127 1.00 196.00 137 GLU B C 1
ATOM 7127 O O . GLU B 1 137 ? 171.921 204.232 201.329 1.00 196.00 137 GLU B O 1
ATOM 7139 N N . LEU B 1 138 ? 174.090 203.840 201.789 1.00 196.00 138 LEU B N 1
ATOM 7140 C CA . LEU B 1 138 ? 174.588 204.265 200.491 1.00 196.00 138 LEU B CA 1
ATOM 7141 C C . LEU B 1 138 ? 174.094 203.345 199.395 1.00 196.00 138 LEU B C 1
ATOM 7142 O O . LEU B 1 138 ? 173.643 203.806 198.344 1.00 196.00 138 LEU B O 1
ATOM 7158 N N . ALA B 1 139 ? 174.159 202.039 199.644 1.00 196.00 139 ALA B N 1
ATOM 7159 C CA . ALA B 1 139 ? 173.739 201.055 198.678 1.00 196.00 139 ALA B CA 1
ATOM 7160 C C . ALA B 1 139 ? 172.280 201.145 198.389 1.00 196.00 139 ALA B C 1
ATOM 7161 O O . ALA B 1 139 ? 171.881 201.131 197.224 1.00 196.00 139 ALA B O 1
ATOM 7168 N N . ARG B 1 140 ? 171.469 201.322 199.431 1.00 196.00 140 ARG B N 1
ATOM 7169 C CA . ARG B 1 140 ? 170.058 201.353 199.193 1.00 196.00 140 ARG B CA 1
ATOM 7170 C C . ARG B 1 140 ? 169.641 202.651 198.556 1.00 196.00 140 ARG B C 1
ATOM 7171 O O . ARG B 1 140 ? 168.856 202.623 197.616 1.00 196.00 140 ARG B O 1
ATOM 7192 N N . LYS B 1 141 ? 170.192 203.789 198.987 1.00 196.00 141 LYS B N 1
ATOM 7193 C CA . LYS B 1 141 ? 169.787 205.026 198.351 1.00 196.00 141 LYS B CA 1
ATOM 7194 C C . LYS B 1 141 ? 170.207 205.055 196.912 1.00 196.00 141 LYS B C 1
ATOM 7195 O O . LYS B 1 141 ? 169.456 205.519 196.057 1.00 196.00 141 LYS B O 1
ATOM 7214 N N . ALA B 1 142 ? 171.404 204.559 196.613 1.00 196.00 142 ALA B N 1
ATOM 7215 C CA . ALA B 1 142 ? 171.842 204.580 195.246 1.00 196.00 142 ALA B CA 1
ATOM 7216 C C . ALA B 1 142 ? 170.943 203.690 194.375 1.00 196.00 142 ALA B C 1
ATOM 7217 O O . ALA B 1 142 ? 170.484 204.111 193.312 1.00 196.00 142 ALA B O 1
ATOM 7224 N N . ILE B 1 143 ? 170.571 202.508 194.868 1.00 196.00 143 ILE B N 1
ATOM 7225 C CA . ILE B 1 143 ? 169.713 201.631 194.084 1.00 196.00 143 ILE B CA 1
ATOM 7226 C C . ILE B 1 143 ? 168.318 202.167 193.925 1.00 196.00 143 ILE B C 1
ATOM 7227 O O . ILE B 1 143 ? 167.748 202.117 192.832 1.00 196.00 143 ILE B O 1
ATOM 7243 N N . GLU B 1 144 ? 167.746 202.638 195.020 1.00 196.00 144 GLU B N 1
ATOM 7244 C CA . GLU B 1 144 ? 166.405 203.151 195.019 1.00 196.00 144 GLU B CA 1
ATOM 7245 C C . GLU B 1 144 ? 166.329 204.386 194.139 1.00 196.00 144 GLU B C 1
ATOM 7246 O O . GLU B 1 144 ? 165.361 204.541 193.397 1.00 196.00 144 GLU B O 1
ATOM 7258 N N . ALA B 1 145 ? 167.353 205.253 194.176 1.00 196.00 145 ALA B N 1
ATOM 7259 C CA . ALA B 1 145 ? 167.351 206.438 193.339 1.00 196.00 145 ALA B CA 1
ATOM 7260 C C . ALA B 1 145 ? 167.361 206.051 191.871 1.00 196.00 145 ALA B C 1
ATOM 7261 O O . ALA B 1 145 ? 166.600 206.602 191.072 1.00 196.00 145 ALA B O 1
ATOM 7268 N N . ILE B 1 146 ? 168.163 205.043 191.523 1.00 196.00 146 ILE B N 1
ATOM 7269 C CA . ILE B 1 146 ? 168.257 204.595 190.147 1.00 196.00 146 ILE B CA 1
ATOM 7270 C C . ILE B 1 146 ? 166.993 203.952 189.661 1.00 196.00 146 ILE B C 1
ATOM 7271 O O . ILE B 1 146 ? 166.546 204.226 188.543 1.00 196.00 146 ILE B O 1
ATOM 7287 N N . LEU B 1 147 ? 166.417 203.085 190.477 1.00 196.00 147 LEU B N 1
ATOM 7288 C CA . LEU B 1 147 ? 165.229 202.394 190.066 1.00 196.00 147 LEU B CA 1
ATOM 7289 C C . LEU B 1 147 ? 164.081 203.384 189.928 1.00 196.00 147 LEU B C 1
ATOM 7290 O O . LEU B 1 147 ? 163.256 203.255 189.019 1.00 196.00 147 LEU B O 1
ATOM 7306 N N . ARG B 1 148 ? 164.010 204.374 190.818 1.00 196.00 148 ARG B N 1
ATOM 7307 C CA . ARG B 1 148 ? 162.951 205.352 190.719 1.00 196.00 148 ARG B CA 1
ATOM 7308 C C . ARG B 1 148 ? 163.136 206.240 189.485 1.00 196.00 148 ARG B C 1
ATOM 7309 O O . ARG B 1 148 ? 162.159 206.548 188.808 1.00 196.00 148 ARG B O 1
ATOM 7330 N N . LEU B 1 149 ? 164.374 206.599 189.122 1.00 196.00 149 LEU B N 1
ATOM 7331 C CA . LEU B 1 149 ? 164.559 207.377 187.896 1.00 196.00 149 LEU B CA 1
ATOM 7332 C C . LEU B 1 149 ? 164.132 206.524 186.707 1.00 196.00 149 LEU B C 1
ATOM 7333 O O . LEU B 1 149 ? 163.480 206.990 185.773 1.00 196.00 149 LEU B O 1
ATOM 7349 N N . ALA B 1 150 ? 164.467 205.237 186.767 1.00 196.00 150 ALA B N 1
ATOM 7350 C CA . ALA B 1 150 ? 164.131 204.287 185.727 1.00 196.00 150 ALA B CA 1
ATOM 7351 C C . ALA B 1 150 ? 162.630 204.109 185.576 1.00 196.00 150 ALA B C 1
ATOM 7352 O O . ALA B 1 150 ? 162.126 203.914 184.480 1.00 196.00 150 ALA B O 1
ATOM 7359 N N . SER B 1 151 ? 161.882 204.240 186.662 1.00 196.00 151 SER B N 1
ATOM 7360 C CA . SER B 1 151 ? 160.439 204.051 186.612 1.00 196.00 151 SER B CA 1
ATOM 7361 C C . SER B 1 151 ? 159.759 205.111 185.748 1.00 196.00 151 SER B C 1
ATOM 7362 O O . SER B 1 151 ? 158.596 204.948 185.367 1.00 196.00 151 SER B O 1
ATOM 7370 N N . ASN B 1 152 ? 160.460 206.215 185.444 1.00 196.00 152 ASN B N 1
ATOM 7371 C CA . ASN B 1 152 ? 159.896 207.260 184.610 1.00 196.00 152 ASN B CA 1
ATOM 7372 C C . ASN B 1 152 ? 160.411 207.111 183.177 1.00 196.00 152 ASN B C 1
ATOM 7373 O O . ASN B 1 152 ? 160.054 207.892 182.288 1.00 196.00 152 ASN B O 1
ATOM 7384 N N . LEU B 1 153 ? 161.259 206.103 182.978 1.00 196.00 153 LEU B N 1
ATOM 7385 C CA . LEU B 1 153 ? 161.936 205.789 181.739 1.00 196.00 153 LEU B CA 1
ATOM 7386 C C . LEU B 1 153 ? 161.833 204.289 181.521 1.00 196.00 153 LEU B C 1
ATOM 7387 O O . LEU B 1 153 ? 162.811 203.570 181.702 1.00 196.00 153 LEU B O 1
ATOM 7403 N N . THR B 1 154 ? 160.678 203.804 181.113 1.00 196.00 154 THR B N 1
ATOM 7404 C CA . THR B 1 154 ? 160.442 202.368 181.140 1.00 196.00 154 THR B CA 1
ATOM 7405 C C . THR B 1 154 ? 160.834 201.602 179.883 1.00 196.00 154 THR B C 1
ATOM 7406 O O . THR B 1 154 ? 160.601 200.394 179.796 1.00 196.00 154 THR B O 1
ATOM 7417 N N . SER B 1 155 ? 161.386 202.299 178.895 1.00 196.00 155 SER B N 1
ATOM 7418 C CA . SER B 1 155 ? 161.832 201.645 177.674 1.00 196.00 155 SER B CA 1
ATOM 7419 C C . SER B 1 155 ? 163.103 200.866 178.011 1.00 196.00 155 SER B C 1
ATOM 7420 O O . SER B 1 155 ? 163.776 201.145 179.009 1.00 196.00 155 SER B O 1
ATOM 7428 N N . GLU B 1 156 ? 163.505 199.922 177.162 1.00 196.00 156 GLU B N 1
ATOM 7429 C CA . GLU B 1 156 ? 164.706 199.154 177.489 1.00 196.00 156 GLU B CA 1
ATOM 7430 C C . GLU B 1 156 ? 165.969 199.988 177.588 1.00 196.00 156 GLU B C 1
ATOM 7431 O O . GLU B 1 156 ? 166.799 199.747 178.458 1.00 196.00 156 GLU B O 1
ATOM 7443 N N . THR B 1 157 ? 166.111 201.025 176.776 1.00 196.00 157 THR B N 1
ATOM 7444 C CA . THR B 1 157 ? 167.345 201.798 176.811 1.00 196.00 157 THR B CA 1
ATOM 7445 C C . THR B 1 157 ? 167.692 202.252 178.223 1.00 196.00 157 THR B C 1
ATOM 7446 O O . THR B 1 157 ? 168.828 202.087 178.683 1.00 196.00 157 THR B O 1
ATOM 7457 N N . TYR B 1 158 ? 166.714 202.776 178.934 1.00 196.00 158 TYR B N 1
ATOM 7458 C CA . TYR B 1 158 ? 167.003 203.319 180.236 1.00 196.00 158 TYR B CA 1
ATOM 7459 C C . TYR B 1 158 ? 166.780 202.317 181.339 1.00 196.00 158 TYR B C 1
ATOM 7460 O O . TYR B 1 158 ? 167.473 202.379 182.360 1.00 196.00 158 TYR B O 1
ATOM 7478 N N . MET B 1 159 ? 165.831 201.391 181.157 1.00 196.00 159 MET B N 1
ATOM 7479 C CA . MET B 1 159 ? 165.559 200.424 182.195 1.00 196.00 159 MET B CA 1
ATOM 7480 C C . MET B 1 159 ? 166.746 199.470 182.288 1.00 196.00 159 MET B C 1
ATOM 7481 O O . MET B 1 159 ? 167.029 198.948 183.366 1.00 196.00 159 MET B O 1
ATOM 7495 N N . ARG B 1 160 ? 167.427 199.217 181.154 1.00 196.00 160 ARG B N 1
ATOM 7496 C CA . ARG B 1 160 ? 168.622 198.394 181.154 1.00 196.00 160 ARG B CA 1
ATOM 7497 C C . ARG B 1 160 ? 169.771 199.151 181.779 1.00 196.00 160 ARG B C 1
ATOM 7498 O O . ARG B 1 160 ? 170.447 198.606 182.645 1.00 196.00 160 ARG B O 1
ATOM 7519 N N . LYS B 1 161 ? 169.951 200.447 181.458 1.00 196.00 161 LYS B N 1
ATOM 7520 C CA . LYS B 1 161 ? 171.037 201.148 182.127 1.00 196.00 161 LYS B CA 1
ATOM 7521 C C . LYS B 1 161 ? 170.796 201.124 183.616 1.00 196.00 161 LYS B C 1
ATOM 7522 O O . LYS B 1 161 ? 171.732 200.951 184.397 1.00 196.00 161 LYS B O 1
ATOM 7541 N N . ALA B 1 162 ? 169.540 201.305 184.016 1.00 196.00 162 ALA B N 1
ATOM 7542 C CA . ALA B 1 162 ? 169.212 201.281 185.413 1.00 196.00 162 ALA B CA 1
ATOM 7543 C C . ALA B 1 162 ? 169.433 199.926 186.027 1.00 196.00 162 ALA B C 1
ATOM 7544 O O . ALA B 1 162 ? 170.004 199.844 187.108 1.00 196.00 162 ALA B O 1
ATOM 7551 N N . GLN B 1 163 ? 169.052 198.850 185.342 1.00 196.00 163 GLN B N 1
ATOM 7552 C CA . GLN B 1 163 ? 169.250 197.545 185.923 1.00 196.00 163 GLN B CA 1
ATOM 7553 C C . GLN B 1 163 ? 170.708 197.216 186.077 1.00 196.00 163 GLN B C 1
ATOM 7554 O O . GLN B 1 163 ? 171.096 196.660 187.104 1.00 196.00 163 GLN B O 1
ATOM 7568 N N . GLU B 1 164 ? 171.525 197.568 185.087 1.00 196.00 164 GLU B N 1
ATOM 7569 C CA . GLU B 1 164 ? 172.938 197.274 185.175 1.00 196.00 164 GLU B CA 1
ATOM 7570 C C . GLU B 1 164 ? 173.565 198.120 186.264 1.00 196.00 164 GLU B C 1
ATOM 7571 O O . GLU B 1 164 ? 174.419 197.641 187.014 1.00 196.00 164 GLU B O 1
ATOM 7583 N N . ALA B 1 165 ? 173.132 199.383 186.371 1.00 196.00 165 ALA B N 1
ATOM 7584 C CA . ALA B 1 165 ? 173.646 200.286 187.373 1.00 196.00 165 ALA B CA 1
ATOM 7585 C C . ALA B 1 165 ? 173.321 199.747 188.770 1.00 196.00 165 ALA B C 1
ATOM 7586 O O . ALA B 1 165 ? 174.182 199.760 189.661 1.00 196.00 165 ALA B O 1
ATOM 7593 N N . ILE B 1 166 ? 172.111 199.194 188.924 1.00 196.00 166 ILE B N 1
ATOM 7594 C CA . ILE B 1 166 ? 171.660 198.594 190.164 1.00 196.00 166 ILE B CA 1
ATOM 7595 C C . ILE B 1 166 ? 172.369 197.321 190.478 1.00 196.00 166 ILE B C 1
ATOM 7596 O O . ILE B 1 166 ? 172.753 197.131 191.618 1.00 196.00 166 ILE B O 1
ATOM 7612 N N . GLU B 1 167 ? 172.513 196.417 189.514 1.00 196.00 167 GLU B N 1
ATOM 7613 C CA . GLU B 1 167 ? 173.177 195.162 189.793 1.00 196.00 167 GLU B CA 1
ATOM 7614 C C . GLU B 1 167 ? 174.616 195.396 190.209 1.00 196.00 167 GLU B C 1
ATOM 7615 O O . GLU B 1 167 ? 175.127 194.741 191.118 1.00 196.00 167 GLU B O 1
ATOM 7627 N N . LYS B 1 168 ? 175.308 196.333 189.565 1.00 196.00 168 LYS B N 1
ATOM 7628 C CA . LYS B 1 168 ? 176.686 196.567 189.952 1.00 196.00 168 LYS B CA 1
ATOM 7629 C C . LYS B 1 168 ? 176.770 197.060 191.401 1.00 196.00 168 LYS B C 1
ATOM 7630 O O . LYS B 1 168 ? 177.592 196.550 192.185 1.00 196.00 168 LYS B O 1
ATOM 7649 N N . ILE B 1 169 ? 175.860 197.968 191.796 1.00 196.00 169 ILE B N 1
ATOM 7650 C CA . ILE B 1 169 ? 175.869 198.456 193.166 1.00 196.00 169 ILE B CA 1
ATOM 7651 C C . ILE B 1 169 ? 175.462 197.345 194.092 1.00 196.00 169 ILE B C 1
ATOM 7652 O O . ILE B 1 169 ? 176.098 197.125 195.117 1.00 196.00 169 ILE B O 1
ATOM 7668 N N . ALA B 1 170 ? 174.372 196.673 193.732 1.00 196.00 170 ALA B N 1
ATOM 7669 C CA . ALA B 1 170 ? 173.762 195.660 194.544 1.00 196.00 170 ALA B CA 1
ATOM 7670 C C . ALA B 1 170 ? 174.620 194.475 194.821 1.00 196.00 170 ALA B C 1
ATOM 7671 O O . ALA B 1 170 ? 174.608 193.985 195.945 1.00 196.00 170 ALA B O 1
ATOM 7678 N N . ARG B 1 171 ? 175.382 193.994 193.852 1.00 196.00 171 ARG B N 1
ATOM 7679 C CA . ARG B 1 171 ? 176.214 192.864 194.177 1.00 196.00 171 ARG B CA 1
ATOM 7680 C C . ARG B 1 171 ? 177.362 193.335 195.034 1.00 196.00 171 ARG B C 1
ATOM 7681 O O . ARG B 1 171 ? 177.730 192.670 196.003 1.00 196.00 171 ARG B O 1
ATOM 7702 N N . THR B 1 172 ? 177.890 194.523 194.745 1.00 196.00 172 THR B N 1
ATOM 7703 C CA . THR B 1 172 ? 178.994 195.018 195.524 1.00 196.00 172 THR B CA 1
ATOM 7704 C C . THR B 1 172 ? 178.555 195.176 196.971 1.00 196.00 172 THR B C 1
ATOM 7705 O O . THR B 1 172 ? 179.289 194.794 197.887 1.00 196.00 172 THR B O 1
ATOM 7716 N N . ALA B 1 173 ? 177.372 195.768 197.166 1.00 196.00 173 ALA B N 1
ATOM 7717 C CA . ALA B 1 173 ? 176.786 196.011 198.460 1.00 196.00 173 ALA B CA 1
ATOM 7718 C C . ALA B 1 173 ? 176.348 194.757 199.165 1.00 196.00 173 ALA B C 1
ATOM 7719 O O . ALA B 1 173 ? 176.563 194.630 200.363 1.00 196.00 173 ALA B O 1
ATOM 7726 N N . GLU B 1 174 ? 175.785 193.777 198.462 1.00 196.00 174 GLU B N 1
ATOM 7727 C CA . GLU B 1 174 ? 175.382 192.584 199.175 1.00 196.00 174 GLU B CA 1
ATOM 7728 C C . GLU B 1 174 ? 176.594 191.980 199.835 1.00 196.00 174 GLU B C 1
ATOM 7729 O O . GLU B 1 174 ? 176.549 191.598 201.009 1.00 196.00 174 GLU B O 1
ATOM 7741 N N . GLU B 1 175 ? 177.693 191.894 199.080 1.00 196.00 175 GLU B N 1
ATOM 7742 C CA . GLU B 1 175 ? 178.884 191.275 199.599 1.00 196.00 175 GLU B CA 1
ATOM 7743 C C . GLU B 1 175 ? 179.556 192.162 200.633 1.00 196.00 175 GLU B C 1
ATOM 7744 O O . GLU B 1 175 ? 179.957 191.707 201.703 1.00 196.00 175 GLU B O 1
ATOM 7756 N N . ALA B 1 176 ? 179.613 193.466 200.373 1.00 196.00 176 ALA B N 1
ATOM 7757 C CA . ALA B 1 176 ? 180.265 194.352 201.304 1.00 196.00 176 ALA B CA 1
ATOM 7758 C C . ALA B 1 176 ? 179.569 194.317 202.655 1.00 196.00 176 ALA B C 1
ATOM 7759 O O . ALA B 1 176 ? 180.206 194.175 203.702 1.00 196.00 176 ALA B O 1
ATOM 7766 N N . ILE B 1 177 ? 178.244 194.300 202.628 1.00 196.00 177 ILE B N 1
ATOM 7767 C CA . ILE B 1 177 ? 177.470 194.282 203.841 1.00 196.00 177 ILE B CA 1
ATOM 7768 C C . ILE B 1 177 ? 177.647 192.936 204.529 1.00 196.00 177 ILE B C 1
ATOM 7769 O O . ILE B 1 177 ? 177.781 192.888 205.752 1.00 196.00 177 ILE B O 1
ATOM 7785 N N . ARG B 1 178 ? 177.594 191.841 203.766 1.00 196.00 178 ARG B N 1
ATOM 7786 C CA . ARG B 1 178 ? 177.698 190.492 204.302 1.00 196.00 178 ARG B CA 1
ATOM 7787 C C . ARG B 1 178 ? 178.970 190.215 205.047 1.00 196.00 178 ARG B C 1
ATOM 7788 O O . ARG B 1 178 ? 178.938 189.648 206.146 1.00 196.00 178 ARG B O 1
ATOM 7809 N N . ASP B 1 179 ? 180.081 190.651 204.497 1.00 196.00 179 ASP B N 1
ATOM 7810 C CA . ASP B 1 179 ? 181.342 190.342 205.116 1.00 196.00 179 ASP B CA 1
ATOM 7811 C C . ASP B 1 179 ? 181.553 191.213 206.334 1.00 196.00 179 ASP B C 1
ATOM 7812 O O . ASP B 1 179 ? 182.040 190.745 207.369 1.00 196.00 179 ASP B O 1
ATOM 7821 N N . LEU B 1 180 ? 181.138 192.468 206.254 1.00 196.00 180 LEU B N 1
ATOM 7822 C CA . LEU B 1 180 ? 181.331 193.330 207.386 1.00 196.00 180 LEU B CA 1
ATOM 7823 C C . LEU B 1 180 ? 180.405 192.926 208.511 1.00 196.00 180 LEU B C 1
ATOM 7824 O O . LEU B 1 180 ? 180.801 192.924 209.672 1.00 196.00 180 LEU B O 1
ATOM 7840 N N . ALA B 1 181 ? 179.169 192.546 208.178 1.00 196.00 181 ALA B N 1
ATOM 7841 C CA . ALA B 1 181 ? 178.225 192.141 209.190 1.00 196.00 181 ALA B CA 1
ATOM 7842 C C . ALA B 1 181 ? 178.699 190.893 209.902 1.00 196.00 181 ALA B C 1
ATOM 7843 O O . ALA B 1 181 ? 178.644 190.816 211.126 1.00 196.00 181 ALA B O 1
ATOM 7850 N N . ARG B 1 182 ? 179.273 189.936 209.174 1.00 196.00 182 ARG B N 1
ATOM 7851 C CA . ARG B 1 182 ? 179.699 188.728 209.854 1.00 196.00 182 ARG B CA 1
ATOM 7852 C C . ARG B 1 182 ? 180.950 188.933 210.689 1.00 196.00 182 ARG B C 1
ATOM 7853 O O . ARG B 1 182 ? 181.160 188.221 211.681 1.00 196.00 182 ARG B O 1
ATOM 7874 N N . ASN B 1 183 ? 181.728 189.975 210.386 1.00 196.00 183 ASN B N 1
ATOM 7875 C CA . ASN B 1 183 ? 182.917 190.243 211.161 1.00 196.00 183 ASN B CA 1
ATOM 7876 C C . ASN B 1 183 ? 182.648 191.057 212.420 1.00 196.00 183 ASN B C 1
ATOM 7877 O O . ASN B 1 183 ? 183.586 191.345 213.169 1.00 196.00 183 ASN B O 1
ATOM 7888 N N . LEU B 1 184 ? 181.388 191.429 212.665 1.00 196.00 184 LEU B N 1
ATOM 7889 C CA . LEU B 1 184 ? 181.043 192.184 213.856 1.00 196.00 184 LEU B CA 1
ATOM 7890 C C . LEU B 1 184 ? 180.182 191.314 214.777 1.00 196.00 184 LEU B C 1
ATOM 7891 O O . LEU B 1 184 ? 179.166 190.762 214.362 1.00 196.00 184 LEU B O 1
ATOM 7907 N N . GLU B 1 185 ? 180.561 191.234 216.052 1.00 196.00 185 GLU B N 1
ATOM 7908 C CA . GLU B 1 185 ? 179.882 190.400 217.052 1.00 196.00 185 GLU B CA 1
ATOM 7909 C C . GLU B 1 185 ? 178.459 190.830 217.430 1.00 196.00 185 GLU B C 1
ATOM 7910 O O . GLU B 1 185 ? 177.743 190.096 218.113 1.00 196.00 185 GLU B O 1
ATOM 7922 N N . ASP B 1 186 ? 178.057 192.027 217.043 1.00 196.00 186 ASP B N 1
ATOM 7923 C CA . ASP B 1 186 ? 176.733 192.521 217.377 1.00 196.00 186 ASP B CA 1
ATOM 7924 C C . ASP B 1 186 ? 175.674 191.965 216.427 1.00 196.00 186 ASP B C 1
ATOM 7925 O O . ASP B 1 186 ? 175.595 192.348 215.247 1.00 196.00 186 ASP B O 1
ATOM 7934 N N . GLN B 1 187 ? 174.826 191.094 216.958 1.00 196.00 187 GLN B N 1
ATOM 7935 C CA . GLN B 1 187 ? 173.818 190.430 216.157 1.00 196.00 187 GLN B CA 1
ATOM 7936 C C . GLN B 1 187 ? 172.841 191.440 215.569 1.00 196.00 187 GLN B C 1
ATOM 7937 O O . GLN B 1 187 ? 172.245 191.148 214.535 1.00 196.00 187 GLN B O 1
ATOM 7951 N N . GLU B 1 188 ? 172.633 192.587 216.232 1.00 196.00 188 GLU B N 1
ATOM 7952 C CA . GLU B 1 188 ? 171.707 193.591 215.724 1.00 196.00 188 GLU B CA 1
ATOM 7953 C C . GLU B 1 188 ? 172.212 194.156 214.405 1.00 196.00 188 GLU B C 1
ATOM 7954 O O . GLU B 1 188 ? 171.414 194.477 213.517 1.00 196.00 188 GLU B O 1
ATOM 7966 N N . ARG B 1 189 ? 173.534 194.313 214.252 1.00 196.00 189 ARG B N 1
ATOM 7967 C CA . ARG B 1 189 ? 174.004 194.847 212.992 1.00 196.00 189 ARG B CA 1
ATOM 7968 C C . ARG B 1 189 ? 173.821 193.767 211.958 1.00 196.00 189 ARG B C 1
ATOM 7969 O O . ARG B 1 189 ? 173.463 194.061 210.822 1.00 196.00 189 ARG B O 1
ATOM 7990 N N . ARG B 1 190 ? 174.030 192.508 212.355 1.00 196.00 190 ARG B N 1
ATOM 7991 C CA . ARG B 1 190 ? 173.870 191.408 211.419 1.00 196.00 190 ARG B CA 1
ATOM 7992 C C . ARG B 1 190 ? 172.439 191.240 210.928 1.00 196.00 190 ARG B C 1
ATOM 7993 O O . ARG B 1 190 ? 172.230 190.935 209.748 1.00 196.00 190 ARG B O 1
ATOM 8014 N N . GLU B 1 191 ? 171.454 191.427 211.810 1.00 196.00 191 GLU B N 1
ATOM 8015 C CA . GLU B 1 191 ? 170.062 191.268 211.407 1.00 196.00 191 GLU B CA 1
ATOM 8016 C C . GLU B 1 191 ? 169.604 192.403 210.507 1.00 196.00 191 GLU B C 1
ATOM 8017 O O . GLU B 1 191 ? 168.913 192.169 209.507 1.00 196.00 191 GLU B O 1
ATOM 8029 N N . ARG B 1 192 ? 170.030 193.634 210.809 1.00 196.00 192 ARG B N 1
ATOM 8030 C CA . ARG B 1 192 ? 169.615 194.744 209.974 1.00 196.00 192 ARG B CA 1
ATOM 8031 C C . ARG B 1 192 ? 170.349 194.645 208.649 1.00 196.00 192 ARG B C 1
ATOM 8032 O O . ARG B 1 192 ? 169.788 194.943 207.585 1.00 196.00 192 ARG B O 1
ATOM 8053 N N . ALA B 1 193 ? 171.609 194.209 208.711 1.00 196.00 193 ALA B N 1
ATOM 8054 C CA . ALA B 1 193 ? 172.402 194.018 207.532 1.00 196.00 193 ALA B CA 1
ATOM 8055 C C . ALA B 1 193 ? 171.787 192.935 206.657 1.00 196.00 193 ALA B C 1
ATOM 8056 O O . ALA B 1 193 ? 171.654 193.148 205.458 1.00 196.00 193 ALA B O 1
ATOM 8063 N N . LYS B 1 194 ? 171.264 191.839 207.241 1.00 196.00 194 LYS B N 1
ATOM 8064 C CA . LYS B 1 194 ? 170.648 190.800 206.422 1.00 196.00 194 LYS B CA 1
ATOM 8065 C C . LYS B 1 194 ? 169.468 191.353 205.661 1.00 196.00 194 LYS B C 1
ATOM 8066 O O . LYS B 1 194 ? 169.318 191.054 204.473 1.00 196.00 194 LYS B O 1
ATOM 8085 N N . SER B 1 195 ? 168.647 192.182 206.310 1.00 196.00 195 SER B N 1
ATOM 8086 C CA . SER B 1 195 ? 167.510 192.737 205.603 1.00 196.00 195 SER B CA 1
ATOM 8087 C C . SER B 1 195 ? 167.986 193.618 204.458 1.00 196.00 195 SER B C 1
ATOM 8088 O O . SER B 1 195 ? 167.466 193.517 203.338 1.00 196.00 195 SER B O 1
ATOM 8096 N N . ALA B 1 196 ? 169.028 194.431 204.704 1.00 196.00 196 ALA B N 1
ATOM 8097 C CA . ALA B 1 196 ? 169.546 195.278 203.643 1.00 196.00 196 ALA B CA 1
ATOM 8098 C C . ALA B 1 196 ? 170.097 194.427 202.508 1.00 196.00 196 ALA B C 1
ATOM 8099 O O . ALA B 1 196 ? 169.856 194.712 201.340 1.00 196.00 196 ALA B O 1
ATOM 8106 N N . ARG B 1 197 ? 170.772 193.332 202.832 1.00 196.00 197 ARG B N 1
ATOM 8107 C CA . ARG B 1 197 ? 171.347 192.504 201.794 1.00 196.00 197 ARG B CA 1
ATOM 8108 C C . ARG B 1 197 ? 170.291 191.901 200.915 1.00 196.00 197 ARG B C 1
ATOM 8109 O O . ARG B 1 197 ? 170.424 191.892 199.685 1.00 196.00 197 ARG B O 1
ATOM 8130 N N . ASP B 1 198 ? 169.206 191.444 201.523 1.00 196.00 198 ASP B N 1
ATOM 8131 C CA . ASP B 1 198 ? 168.181 190.824 200.731 1.00 196.00 198 ASP B CA 1
ATOM 8132 C C . ASP B 1 198 ? 167.430 191.816 199.857 1.00 196.00 198 ASP B C 1
ATOM 8133 O O . ASP B 1 198 ? 167.127 191.492 198.705 1.00 196.00 198 ASP B O 1
ATOM 8142 N N . GLU B 1 199 ? 167.139 193.035 200.346 1.00 196.00 199 GLU B N 1
ATOM 8143 C CA . GLU B 1 199 ? 166.410 193.948 199.465 1.00 196.00 199 GLU B CA 1
ATOM 8144 C C . GLU B 1 199 ? 167.316 194.405 198.335 1.00 196.00 199 GLU B C 1
ATOM 8145 O O . GLU B 1 199 ? 166.855 194.620 197.217 1.00 196.00 199 GLU B O 1
ATOM 8157 N N . ILE B 1 200 ? 168.614 194.515 198.616 1.00 196.00 200 ILE B N 1
ATOM 8158 C CA . ILE B 1 200 ? 169.581 194.927 197.624 1.00 196.00 200 ILE B CA 1
ATOM 8159 C C . ILE B 1 200 ? 169.690 193.891 196.514 1.00 196.00 200 ILE B C 1
ATOM 8160 O O . ILE B 1 200 ? 169.610 194.238 195.322 1.00 196.00 200 ILE B O 1
ATOM 8176 N N . LYS B 1 201 ? 169.812 192.617 196.895 1.00 196.00 201 LYS B N 1
ATOM 8177 C CA . LYS B 1 201 ? 169.880 191.553 195.919 1.00 196.00 201 LYS B CA 1
ATOM 8178 C C . LYS B 1 201 ? 168.603 191.498 195.107 1.00 196.00 201 LYS B C 1
ATOM 8179 O O . LYS B 1 201 ? 168.648 191.391 193.877 1.00 196.00 201 LYS B O 1
ATOM 8198 N N . ARG B 1 202 ? 167.456 191.584 195.785 1.00 196.00 202 ARG B N 1
ATOM 8199 C CA . ARG B 1 202 ? 166.205 191.503 195.080 1.00 196.00 202 ARG B CA 1
ATOM 8200 C C . ARG B 1 202 ? 165.988 192.676 194.143 1.00 196.00 202 ARG B C 1
ATOM 8201 O O . ARG B 1 202 ? 165.513 192.476 193.034 1.00 196.00 202 ARG B O 1
ATOM 8222 N N . PHE B 1 203 ? 166.394 193.899 194.489 1.00 196.00 203 PHE B N 1
ATOM 8223 C CA . PHE B 1 203 ? 166.164 194.965 193.522 1.00 196.00 203 PHE B CA 1
ATOM 8224 C C . PHE B 1 203 ? 166.851 194.625 192.201 1.00 196.00 203 PHE B C 1
ATOM 8225 O O . PHE B 1 203 ? 166.272 194.831 191.123 1.00 196.00 203 PHE B O 1
ATOM 8242 N N . ALA B 1 204 ? 168.094 194.119 192.276 1.00 196.00 204 ALA B N 1
ATOM 8243 C CA . ALA B 1 204 ? 168.814 193.754 191.061 1.00 196.00 204 ALA B CA 1
ATOM 8244 C C . ALA B 1 204 ? 168.167 192.578 190.318 1.00 196.00 204 ALA B C 1
ATOM 8245 O O . ALA B 1 204 ? 168.075 192.608 189.086 1.00 196.00 204 ALA B O 1
ATOM 8252 N N . GLU B 1 205 ? 167.699 191.563 191.064 1.00 196.00 205 GLU B N 1
ATOM 8253 C CA . GLU B 1 205 ? 167.083 190.360 190.486 1.00 196.00 205 GLU B CA 1
ATOM 8254 C C . GLU B 1 205 ? 165.699 190.627 189.913 1.00 196.00 205 GLU B C 1
ATOM 8255 O O . GLU B 1 205 ? 165.296 190.031 188.914 1.00 196.00 205 GLU B O 1
ATOM 8267 N N . ASP B 1 206 ? 164.959 191.523 190.543 1.00 196.00 206 ASP B N 1
ATOM 8268 C CA . ASP B 1 206 ? 163.628 191.889 190.105 1.00 196.00 206 ASP B CA 1
ATOM 8269 C C . ASP B 1 206 ? 163.736 192.608 188.783 1.00 196.00 206 ASP B C 1
ATOM 8270 O O . ASP B 1 206 ? 163.040 192.263 187.818 1.00 196.00 206 ASP B O 1
ATOM 8279 N N . ALA B 1 207 ? 164.634 193.596 188.722 1.00 196.00 207 ALA B N 1
ATOM 8280 C CA . ALA B 1 207 ? 164.827 194.331 187.494 1.00 196.00 207 ALA B CA 1
ATOM 8281 C C . ALA B 1 207 ? 165.371 193.402 186.414 1.00 196.00 207 ALA B C 1
ATOM 8282 O O . ALA B 1 207 ? 164.968 193.490 185.250 1.00 196.00 207 ALA B O 1
ATOM 8289 N N . ARG B 1 208 ? 166.263 192.472 186.793 1.00 196.00 208 ARG B N 1
ATOM 8290 C CA . ARG B 1 208 ? 166.842 191.575 185.814 1.00 196.00 208 ARG B CA 1
ATOM 8291 C C . ARG B 1 208 ? 165.806 190.646 185.226 1.00 196.00 208 ARG B C 1
ATOM 8292 O O . ARG B 1 208 ? 165.727 190.503 184.006 1.00 196.00 208 ARG B O 1
ATOM 8313 N N . LYS B 1 209 ? 164.967 190.021 186.055 1.00 196.00 209 LYS B N 1
ATOM 8314 C CA . LYS B 1 209 ? 164.014 189.101 185.469 1.00 196.00 209 LYS B CA 1
ATOM 8315 C C . LYS B 1 209 ? 163.000 189.810 184.611 1.00 196.00 209 LYS B C 1
ATOM 8316 O O . LYS B 1 209 ? 162.652 189.317 183.533 1.00 196.00 209 LYS B O 1
ATOM 8335 N N . LYS B 1 210 ? 162.544 190.994 185.024 1.00 196.00 210 LYS B N 1
ATOM 8336 C CA . LYS B 1 210 ? 161.554 191.649 184.199 1.00 196.00 210 LYS B CA 1
ATOM 8337 C C . LYS B 1 210 ? 162.122 192.033 182.858 1.00 196.00 210 LYS B C 1
ATOM 8338 O O . LYS B 1 210 ? 161.487 191.792 181.832 1.00 196.00 210 LYS B O 1
ATOM 8357 N N . ILE B 1 211 ? 163.349 192.553 182.823 1.00 196.00 211 ILE B N 1
ATOM 8358 C CA . ILE B 1 211 ? 163.849 192.961 181.531 1.00 196.00 211 ILE B CA 1
ATOM 8359 C C . ILE B 1 211 ? 164.171 191.775 180.684 1.00 196.00 211 ILE B C 1
ATOM 8360 O O . ILE B 1 211 ? 163.763 191.723 179.533 1.00 196.00 211 ILE B O 1
ATOM 8376 N N . GLU B 1 212 ? 164.896 190.802 181.217 1.00 196.00 212 GLU B N 1
ATOM 8377 C CA . GLU B 1 212 ? 165.315 189.729 180.345 1.00 196.00 212 GLU B CA 1
ATOM 8378 C C . GLU B 1 212 ? 164.158 188.945 179.775 1.00 196.00 212 GLU B C 1
ATOM 8379 O O . GLU B 1 212 ? 164.092 188.750 178.562 1.00 196.00 212 GLU B O 1
ATOM 8391 N N . VAL B 1 213 ? 163.149 188.624 180.577 1.00 196.00 213 VAL B N 1
ATOM 8392 C CA . VAL B 1 213 ? 162.092 187.839 179.983 1.00 196.00 213 VAL B CA 1
ATOM 8393 C C . VAL B 1 213 ? 161.232 188.682 179.068 1.00 196.00 213 VAL B C 1
ATOM 8394 O O . VAL B 1 213 ? 160.868 188.226 177.983 1.00 196.00 213 VAL B O 1
ATOM 8407 N N . LEU B 1 214 ? 160.839 189.881 179.498 1.00 196.00 214 LEU B N 1
ATOM 8408 C CA . LEU B 1 214 ? 159.951 190.645 178.659 1.00 196.00 214 LEU B CA 1
ATOM 8409 C C . LEU B 1 214 ? 160.645 191.092 177.390 1.00 196.00 214 LEU B C 1
ATOM 8410 O O . LEU B 1 214 ? 160.025 191.088 176.326 1.00 196.00 214 LEU B O 1
ATOM 8426 N N . ALA B 1 215 ? 161.926 191.472 177.474 1.00 196.00 215 ALA B N 1
ATOM 8427 C CA . ALA B 1 215 ? 162.641 191.909 176.293 1.00 196.00 215 ALA B CA 1
ATOM 8428 C C . ALA B 1 215 ? 162.783 190.772 175.312 1.00 196.00 215 ALA B C 1
ATOM 8429 O O . ALA B 1 215 ? 162.613 190.968 174.109 1.00 196.00 215 ALA B O 1
ATOM 8436 N N . LEU B 1 216 ? 163.056 189.567 175.807 1.00 196.00 216 LEU B N 1
ATOM 8437 C CA . LEU B 1 216 ? 163.190 188.447 174.914 1.00 196.00 216 LEU B CA 1
ATOM 8438 C C . LEU B 1 216 ? 161.843 188.093 174.295 1.00 196.00 216 LEU B C 1
ATOM 8439 O O . LEU B 1 216 ? 161.793 187.761 173.109 1.00 196.00 216 LEU B O 1
ATOM 8455 N N . LEU B 1 217 ? 160.742 188.201 175.057 1.00 196.00 217 LEU B N 1
ATOM 8456 C CA . LEU B 1 217 ? 159.436 187.916 174.479 1.00 196.00 217 LEU B CA 1
ATOM 8457 C C . LEU B 1 217 ? 159.111 188.920 173.396 1.00 196.00 217 LEU B C 1
ATOM 8458 O O . LEU B 1 217 ? 158.574 188.539 172.350 1.00 196.00 217 LEU B O 1
ATOM 8474 N N . LYS B 1 218 ? 159.464 190.191 173.610 1.00 196.00 218 LYS B N 1
ATOM 8475 C CA . LYS B 1 218 ? 159.212 191.192 172.595 1.00 196.00 218 LYS B CA 1
ATOM 8476 C C . LYS B 1 218 ? 160.015 190.901 171.345 1.00 196.00 218 LYS B C 1
ATOM 8477 O O . LYS B 1 218 ? 159.467 190.975 170.246 1.00 196.00 218 LYS B O 1
ATOM 8496 N N . ARG B 1 219 ? 161.284 190.492 171.490 1.00 196.00 219 ARG B N 1
ATOM 8497 C CA . ARG B 1 219 ? 162.065 190.217 170.295 1.00 196.00 219 ARG B CA 1
ATOM 8498 C C . ARG B 1 219 ? 161.527 189.008 169.563 1.00 196.00 219 ARG B C 1
ATOM 8499 O O . ARG B 1 219 ? 161.495 189.013 168.332 1.00 196.00 219 ARG B O 1
ATOM 8520 N N . SER B 1 220 ? 161.083 187.977 170.298 1.00 196.00 220 SER B N 1
ATOM 8521 C CA . SER B 1 220 ? 160.558 186.788 169.650 1.00 196.00 220 SER B CA 1
ATOM 8522 C C . SER B 1 220 ? 159.283 187.118 168.893 1.00 196.00 220 SER B C 1
ATOM 8523 O O . SER B 1 220 ? 159.093 186.643 167.767 1.00 196.00 220 SER B O 1
ATOM 8531 N N . ARG B 1 221 ? 158.409 187.953 169.477 1.00 196.00 221 ARG B N 1
ATOM 8532 C CA . ARG B 1 221 ? 157.184 188.310 168.783 1.00 196.00 221 ARG B CA 1
ATOM 8533 C C . ARG B 1 221 ? 157.461 189.174 167.565 1.00 196.00 221 ARG B C 1
ATOM 8534 O O . ARG B 1 221 ? 156.829 188.986 166.520 1.00 196.00 221 ARG B O 1
ATOM 8555 N N . GLU B 1 222 ? 158.395 190.130 167.684 1.00 196.00 222 GLU B N 1
ATOM 8556 C CA . GLU B 1 222 ? 158.706 190.997 166.561 1.00 196.00 222 GLU B CA 1
ATOM 8557 C C . GLU B 1 222 ? 159.343 190.211 165.452 1.00 196.00 222 GLU B C 1
ATOM 8558 O O . GLU B 1 222 ? 159.005 190.398 164.285 1.00 196.00 222 GLU B O 1
ATOM 8570 N N . TYR B 1 223 ? 160.243 189.302 165.812 1.00 196.00 223 TYR B N 1
ATOM 8571 C CA . TYR B 1 223 ? 160.930 188.504 164.837 1.00 196.00 223 TYR B CA 1
ATOM 8572 C C . TYR B 1 223 ? 159.925 187.632 164.114 1.00 196.00 223 TYR B C 1
ATOM 8573 O O . TYR B 1 223 ? 159.951 187.565 162.890 1.00 196.00 223 TYR B O 1
ATOM 8591 N N . LEU B 1 224 ? 159.027 186.965 164.854 1.00 196.00 224 LEU B N 1
ATOM 8592 C CA . LEU B 1 224 ? 158.054 186.086 164.231 1.00 196.00 224 LEU B CA 1
ATOM 8593 C C . LEU B 1 224 ? 157.159 186.889 163.307 1.00 196.00 224 LEU B C 1
ATOM 8594 O O . LEU B 1 224 ? 156.874 186.429 162.199 1.00 196.00 224 LEU B O 1
ATOM 8610 N N . LYS B 1 225 ? 156.677 188.063 163.741 1.00 196.00 225 LYS B N 1
ATOM 8611 C CA . LYS B 1 225 ? 155.841 188.859 162.859 1.00 196.00 225 LYS B CA 1
ATOM 8612 C C . LYS B 1 225 ? 156.601 189.237 161.595 1.00 196.00 225 LYS B C 1
ATOM 8613 O O . LYS B 1 225 ? 156.045 189.138 160.499 1.00 196.00 225 LYS B O 1
ATOM 8632 N N . LYS B 1 226 ? 157.869 189.660 161.734 1.00 196.00 226 LYS B N 1
ATOM 8633 C CA . LYS B 1 226 ? 158.665 190.039 160.578 1.00 196.00 226 LYS B CA 1
ATOM 8634 C C . LYS B 1 226 ? 158.826 188.856 159.652 1.00 196.00 226 LYS B C 1
ATOM 8635 O O . LYS B 1 226 ? 158.712 189.014 158.437 1.00 196.00 226 LYS B O 1
ATOM 8654 N N . VAL B 1 227 ? 159.034 187.668 160.213 1.00 196.00 227 VAL B N 1
ATOM 8655 C CA . VAL B 1 227 ? 159.158 186.479 159.405 1.00 196.00 227 VAL B CA 1
ATOM 8656 C C . VAL B 1 227 ? 157.872 186.178 158.694 1.00 196.00 227 VAL B C 1
ATOM 8657 O O . VAL B 1 227 ? 157.904 185.859 157.511 1.00 196.00 227 VAL B O 1
ATOM 8670 N N . ALA B 1 228 ? 156.738 186.271 159.379 1.00 196.00 228 ALA B N 1
ATOM 8671 C CA . ALA B 1 228 ? 155.495 186.000 158.700 1.00 196.00 228 ALA B CA 1
ATOM 8672 C C . ALA B 1 228 ? 155.319 186.975 157.536 1.00 196.00 228 ALA B C 1
ATOM 8673 O O . ALA B 1 228 ? 154.883 186.562 156.461 1.00 196.00 228 ALA B O 1
ATOM 8680 N N . LEU B 1 229 ? 155.708 188.246 157.721 1.00 196.00 229 LEU B N 1
ATOM 8681 C CA . LEU B 1 229 ? 155.584 189.235 156.657 1.00 196.00 229 LEU B CA 1
ATOM 8682 C C . LEU B 1 229 ? 156.521 188.916 155.492 1.00 196.00 229 LEU B C 1
ATOM 8683 O O . LEU B 1 229 ? 156.118 189.038 154.330 1.00 196.00 229 LEU B O 1
ATOM 8699 N N . ILE B 1 230 ? 157.736 188.438 155.793 1.00 196.00 230 ILE B N 1
ATOM 8700 C CA . ILE B 1 230 ? 158.692 188.051 154.756 1.00 196.00 230 ILE B CA 1
ATOM 8701 C C . ILE B 1 230 ? 158.118 186.892 153.975 1.00 196.00 230 ILE B C 1
ATOM 8702 O O . ILE B 1 230 ? 158.203 186.870 152.744 1.00 196.00 230 ILE B O 1
ATOM 8718 N N . GLN B 1 231 ? 157.557 185.924 154.694 1.00 196.00 231 GLN B N 1
ATOM 8719 C CA . GLN B 1 231 ? 156.981 184.747 154.092 1.00 196.00 231 GLN B CA 1
ATOM 8720 C C . GLN B 1 231 ? 155.770 185.085 153.243 1.00 196.00 231 GLN B C 1
ATOM 8721 O O . GLN B 1 231 ? 155.579 184.459 152.200 1.00 196.00 231 GLN B O 1
ATOM 8735 N N . LEU B 1 232 ? 154.954 186.061 153.661 1.00 196.00 232 LEU B N 1
ATOM 8736 C CA . LEU B 1 232 ? 153.837 186.469 152.830 1.00 196.00 232 LEU B CA 1
ATOM 8737 C C . LEU B 1 232 ? 154.368 187.081 151.555 1.00 196.00 232 LEU B C 1
ATOM 8738 O O . LEU B 1 232 ? 153.899 186.739 150.471 1.00 196.00 232 LEU B O 1
ATOM 8754 N N . VAL B 1 233 ? 155.437 187.879 151.643 1.00 196.00 233 VAL B N 1
ATOM 8755 C CA . VAL B 1 233 ? 155.981 188.449 150.424 1.00 196.00 233 VAL B CA 1
ATOM 8756 C C . VAL B 1 233 ? 156.440 187.331 149.524 1.00 196.00 233 VAL B C 1
ATOM 8757 O O . VAL B 1 233 ? 156.170 187.386 148.325 1.00 196.00 233 VAL B O 1
ATOM 8770 N N . ILE B 1 234 ? 157.102 186.316 150.087 1.00 196.00 234 ILE B N 1
ATOM 8771 C CA . ILE B 1 234 ? 157.540 185.198 149.283 1.00 196.00 234 ILE B CA 1
ATOM 8772 C C . ILE B 1 234 ? 156.342 184.478 148.651 1.00 196.00 234 ILE B C 1
ATOM 8773 O O . ILE B 1 234 ? 156.376 184.152 147.462 1.00 196.00 234 ILE B O 1
ATOM 8789 N N . ALA B 1 235 ? 155.283 184.211 149.414 1.00 196.00 235 ALA B N 1
ATOM 8790 C CA . ALA B 1 235 ? 154.138 183.534 148.828 1.00 196.00 235 ALA B CA 1
ATOM 8791 C C . ALA B 1 235 ? 153.544 184.349 147.686 1.00 196.00 235 ALA B C 1
ATOM 8792 O O . ALA B 1 235 ? 153.202 183.789 146.635 1.00 196.00 235 ALA B O 1
ATOM 8799 N N . PHE B 1 236 ? 153.494 185.674 147.840 1.00 196.00 236 PHE B N 1
ATOM 8800 C CA . PHE B 1 236 ? 152.916 186.496 146.798 1.00 196.00 236 PHE B CA 1
ATOM 8801 C C . PHE B 1 236 ? 153.777 186.515 145.558 1.00 196.00 236 PHE B C 1
ATOM 8802 O O . PHE B 1 236 ? 153.240 186.443 144.452 1.00 196.00 236 PHE B O 1
ATOM 8819 N N . VAL B 1 237 ? 155.099 186.569 145.709 1.00 196.00 237 VAL B N 1
ATOM 8820 C CA . VAL B 1 237 ? 155.928 186.573 144.514 1.00 196.00 237 VAL B CA 1
ATOM 8821 C C . VAL B 1 237 ? 155.875 185.214 143.804 1.00 196.00 237 VAL B C 1
ATOM 8822 O O . VAL B 1 237 ? 155.976 185.181 142.576 1.00 196.00 237 VAL B O 1
ATOM 8835 N N . PHE B 1 238 ? 155.682 184.099 144.541 1.00 196.00 238 PHE B N 1
ATOM 8836 C CA . PHE B 1 238 ? 155.499 182.819 143.854 1.00 196.00 238 PHE B CA 1
ATOM 8837 C C . PHE B 1 238 ? 154.204 182.844 143.047 1.00 196.00 238 PHE B C 1
ATOM 8838 O O . PHE B 1 238 ? 154.175 182.361 141.910 1.00 196.00 238 PHE B O 1
ATOM 8855 N N . LEU B 1 239 ? 153.140 183.428 143.611 1.00 196.00 239 LEU B N 1
ATOM 8856 C CA . LEU B 1 239 ? 151.872 183.515 142.894 1.00 196.00 239 LEU B CA 1
ATOM 8857 C C . LEU B 1 239 ? 152.022 184.399 141.654 1.00 196.00 239 LEU B C 1
ATOM 8858 O O . LEU B 1 239 ? 151.456 184.089 140.596 1.00 196.00 239 LEU B O 1
ATOM 8874 N N . ILE B 1 240 ? 152.819 185.467 141.764 1.00 196.00 240 ILE B N 1
ATOM 8875 C CA . ILE B 1 240 ? 153.077 186.341 140.633 1.00 196.00 240 ILE B CA 1
ATOM 8876 C C . ILE B 1 240 ? 153.816 185.563 139.557 1.00 196.00 240 ILE B C 1
ATOM 8877 O O . ILE B 1 240 ? 153.481 185.660 138.383 1.00 196.00 240 ILE B O 1
ATOM 8893 N N . LEU B 1 241 ? 154.824 184.791 139.943 1.00 196.00 241 LEU B N 1
ATOM 8894 C CA . LEU B 1 241 ? 155.575 184.019 138.972 1.00 196.00 241 LEU B CA 1
ATOM 8895 C C . LEU B 1 241 ? 154.653 183.035 138.250 1.00 196.00 241 LEU B C 1
ATOM 8896 O O . LEU B 1 241 ? 154.751 182.891 137.027 1.00 196.00 241 LEU B O 1
ATOM 8912 N N . LEU B 1 242 ? 153.737 182.383 138.976 1.00 196.00 242 LEU B N 1
ATOM 8913 C CA . LEU B 1 242 ? 152.815 181.464 138.325 1.00 196.00 242 LEU B CA 1
ATOM 8914 C C . LEU B 1 242 ? 151.886 182.157 137.340 1.00 196.00 242 LEU B C 1
ATOM 8915 O O . LEU B 1 242 ? 151.670 181.636 136.236 1.00 196.00 242 LEU B O 1
ATOM 8931 N N . ILE B 1 243 ? 151.380 183.350 137.677 1.00 196.00 243 ILE B N 1
ATOM 8932 C CA . ILE B 1 243 ? 150.521 184.007 136.707 1.00 196.00 243 ILE B CA 1
ATOM 8933 C C . ILE B 1 243 ? 151.343 184.477 135.512 1.00 196.00 243 ILE B C 1
ATOM 8934 O O . ILE B 1 243 ? 150.844 184.426 134.386 1.00 196.00 243 ILE B O 1
ATOM 8950 N N . LEU B 1 244 ? 152.596 184.909 135.726 1.00 196.00 244 LEU B N 1
ATOM 8951 C CA . LEU B 1 244 ? 153.403 185.333 134.598 1.00 196.00 244 LEU B CA 1
ATOM 8952 C C . LEU B 1 244 ? 153.642 184.163 133.661 1.00 196.00 244 LEU B C 1
ATOM 8953 O O . LEU B 1 244 ? 153.539 184.331 132.448 1.00 196.00 244 LEU B O 1
ATOM 8969 N N . LEU B 1 245 ? 153.902 182.964 134.200 1.00 196.00 245 LEU B N 1
ATOM 8970 C CA . LEU B 1 245 ? 154.126 181.811 133.337 1.00 196.00 245 LEU B CA 1
ATOM 8971 C C . LEU B 1 245 ? 152.873 181.460 132.554 1.00 196.00 245 LEU B C 1
ATOM 8972 O O . LEU B 1 245 ? 152.957 181.162 131.356 1.00 196.00 245 LEU B O 1
ATOM 8988 N N . SER B 1 246 ? 151.708 181.550 133.200 1.00 196.00 246 SER B N 1
ATOM 8989 C CA . SER B 1 246 ? 150.457 181.252 132.525 1.00 196.00 246 SER B CA 1
ATOM 8990 C C . SER B 1 246 ? 150.222 182.245 131.390 1.00 196.00 246 SER B C 1
ATOM 8991 O O . SER B 1 246 ? 149.874 181.854 130.268 1.00 196.00 246 SER B O 1
ATOM 8999 N N . TRP B 1 247 ? 150.447 183.535 131.663 1.00 196.00 247 TRP B N 1
ATOM 9000 C CA . TRP B 1 247 ? 150.271 184.553 130.647 1.00 196.00 247 TRP B CA 1
ATOM 9001 C C . TRP B 1 247 ? 151.234 184.380 129.494 1.00 196.00 247 TRP B C 1
ATOM 9002 O O . TRP B 1 247 ? 150.821 184.510 128.341 1.00 196.00 247 TRP B O 1
ATOM 9023 N N . ARG B 1 248 ? 152.507 184.059 129.776 1.00 196.00 248 ARG B N 1
ATOM 9024 C CA . ARG B 1 248 ? 153.444 183.911 128.679 1.00 196.00 248 ARG B CA 1
ATOM 9025 C C . ARG B 1 248 ? 153.018 182.737 127.823 1.00 196.00 248 ARG B C 1
ATOM 9026 O O . ARG B 1 248 ? 153.037 182.830 126.601 1.00 196.00 248 ARG B O 1
ATOM 9047 N N . SER B 1 249 ? 152.533 181.656 128.438 1.00 196.00 249 SER B N 1
ATOM 9048 C CA . SER B 1 249 ? 152.117 180.507 127.651 1.00 196.00 249 SER B CA 1
ATOM 9049 C C . SER B 1 249 ? 151.023 180.906 126.674 1.00 196.00 249 SER B C 1
ATOM 9050 O O . SER B 1 249 ? 151.089 180.598 125.474 1.00 196.00 249 SER B O 1
ATOM 9058 N N . GLU B 1 250 ? 150.022 181.652 127.159 1.00 196.00 250 GLU B N 1
ATOM 9059 C CA . GLU B 1 250 ? 148.942 182.051 126.271 1.00 196.00 250 GLU B CA 1
ATOM 9060 C C . GLU B 1 250 ? 149.423 182.968 125.156 1.00 196.00 250 GLU B C 1
ATOM 9061 O O . GLU B 1 250 ? 149.030 182.794 123.999 1.00 196.00 250 GLU B O 1
ATOM 9073 N N . GLU B 1 251 ? 150.311 183.909 125.479 1.00 196.00 251 GLU B N 1
ATOM 9074 C CA . GLU B 1 251 ? 150.818 184.853 124.494 1.00 196.00 251 GLU B CA 1
ATOM 9075 C C . GLU B 1 251 ? 151.692 184.211 123.430 1.00 196.00 251 GLU B C 1
ATOM 9076 O O . GLU B 1 251 ? 151.572 184.534 122.244 1.00 196.00 251 GLU B O 1
ATOM 9088 N N . LEU B 1 252 ? 152.558 183.282 123.837 1.00 196.00 252 LEU B N 1
ATOM 9089 C CA . LEU B 1 252 ? 153.486 182.670 122.905 1.00 196.00 252 LEU B CA 1
ATOM 9090 C C . LEU B 1 252 ? 152.751 181.790 121.920 1.00 196.00 252 LEU B C 1
ATOM 9091 O O . LEU B 1 252 ? 153.037 181.826 120.717 1.00 196.00 252 LEU B O 1
ATOM 9107 N N . ILE B 1 253 ? 151.756 181.060 122.403 1.00 196.00 253 ILE B N 1
ATOM 9108 C CA . ILE B 1 253 ? 150.987 180.227 121.516 1.00 196.00 253 ILE B CA 1
ATOM 9109 C C . ILE B 1 253 ? 150.077 181.065 120.660 1.00 196.00 253 ILE B C 1
ATOM 9110 O O . ILE B 1 253 ? 149.998 180.846 119.454 1.00 196.00 253 ILE B O 1
ATOM 9126 N N . ARG B 1 254 ? 149.395 182.042 121.252 1.00 196.00 254 ARG B N 1
ATOM 9127 C CA . ARG B 1 254 ? 148.484 182.844 120.477 1.00 196.00 254 ARG B CA 1
ATOM 9128 C C . ARG B 1 254 ? 149.188 183.522 119.318 1.00 196.00 254 ARG B C 1
ATOM 9129 O O . ARG B 1 254 ? 148.663 183.509 118.207 1.00 196.00 254 ARG B O 1
ATOM 9150 N N . GLU B 1 255 ? 150.390 184.074 119.526 1.00 196.00 255 GLU B N 1
ATOM 9151 C CA . GLU B 1 255 ? 151.051 184.709 118.399 1.00 196.00 255 GLU B CA 1
ATOM 9152 C C . GLU B 1 255 ? 151.286 183.722 117.270 1.00 196.00 255 GLU B C 1
ATOM 9153 O O . GLU B 1 255 ? 151.005 184.022 116.103 1.00 196.00 255 GLU B O 1
ATOM 9165 N N . LEU B 1 256 ? 151.766 182.526 117.604 1.00 196.00 256 LEU B N 1
ATOM 9166 C CA . LEU B 1 256 ? 152.065 181.555 116.577 1.00 196.00 256 LEU B CA 1
ATOM 9167 C C . LEU B 1 256 ? 150.822 181.036 115.870 1.00 196.00 256 LEU B C 1
ATOM 9168 O O . LEU B 1 256 ? 150.840 180.853 114.642 1.00 196.00 256 LEU B O 1
ATOM 9184 N N . GLU B 1 257 ? 149.738 180.798 116.623 1.00 196.00 257 GLU B N 1
ATOM 9185 C CA . GLU B 1 257 ? 148.511 180.290 116.021 1.00 196.00 257 GLU B CA 1
ATOM 9186 C C . GLU B 1 257 ? 147.870 181.322 115.103 1.00 196.00 257 GLU B C 1
ATOM 9187 O O . GLU B 1 257 ? 147.396 180.975 114.020 1.00 196.00 257 GLU B O 1
ATOM 9199 N N . GLU B 1 258 ? 147.898 182.598 115.504 1.00 196.00 258 GLU B N 1
ATOM 9200 C CA . GLU B 1 258 ? 147.323 183.666 114.693 1.00 196.00 258 GLU B CA 1
ATOM 9201 C C . GLU B 1 258 ? 148.089 183.837 113.392 1.00 196.00 258 GLU B C 1
ATOM 9202 O O . GLU B 1 258 ? 147.497 184.060 112.334 1.00 196.00 258 GLU B O 1
ATOM 9214 N N . LYS B 1 259 ? 149.414 183.704 113.464 1.00 196.00 259 LYS B N 1
ATOM 9215 C CA . LYS B 1 259 ? 150.254 183.853 112.293 1.00 196.00 259 LYS B CA 1
ATOM 9216 C C . LYS B 1 259 ? 150.396 182.589 111.449 1.00 196.00 259 LYS B C 1
ATOM 9217 O O . LYS B 1 259 ? 150.689 182.684 110.255 1.00 196.00 259 LYS B O 1
ATOM 9236 N N . GLY B 1 260 ? 150.204 181.404 112.044 1.00 196.00 260 GLY B N 1
ATOM 9237 C CA . GLY B 1 260 ? 150.428 180.164 111.311 1.00 196.00 260 GLY B CA 1
ATOM 9238 C C . GLY B 1 260 ? 151.933 179.956 111.223 1.00 196.00 260 GLY B C 1
ATOM 9239 O O . GLY B 1 260 ? 152.462 179.419 110.250 1.00 196.00 260 GLY B O 1
ATOM 9243 N N . ALA B 1 261 ? 152.624 180.442 112.253 1.00 196.00 261 ALA B N 1
ATOM 9244 C CA . ALA B 1 261 ? 154.073 180.431 112.335 1.00 196.00 261 ALA B CA 1
ATOM 9245 C C . ALA B 1 261 ? 154.663 179.158 112.932 1.00 196.00 261 ALA B C 1
ATOM 9246 O O . ALA B 1 261 ? 155.879 179.063 113.094 1.00 196.00 261 ALA B O 1
ATOM 9253 N N . ALA B 1 262 ? 153.815 178.215 113.310 1.00 196.00 262 ALA B N 1
ATOM 9254 C CA . ALA B 1 262 ? 154.262 176.950 113.876 1.00 196.00 262 ALA B CA 1
ATOM 9255 C C . ALA B 1 262 ? 153.248 175.879 113.513 1.00 196.00 262 ALA B C 1
ATOM 9256 O O . ALA B 1 262 ? 152.047 176.157 113.426 1.00 196.00 262 ALA B O 1
ATOM 9263 N N . SER B 1 263 ? 153.721 174.650 113.335 1.00 196.00 263 SER B N 1
ATOM 9264 C CA . SER B 1 263 ? 152.822 173.538 113.056 1.00 196.00 263 SER B CA 1
ATOM 9265 C C . SER B 1 263 ? 152.140 173.149 114.338 1.00 196.00 263 SER B C 1
ATOM 9266 O O . SER B 1 263 ? 152.582 173.538 115.424 1.00 196.00 263 SER B O 1
ATOM 9274 N N . GLU B 1 264 ? 151.076 172.366 114.250 1.00 196.00 264 GLU B N 1
ATOM 9275 C CA . GLU B 1 264 ? 150.419 171.961 115.471 1.00 196.00 264 GLU B CA 1
ATOM 9276 C C . GLU B 1 264 ? 151.341 171.113 116.322 1.00 196.00 264 GLU B C 1
ATOM 9277 O O . GLU B 1 264 ? 151.280 171.192 117.545 1.00 196.00 264 GLU B O 1
ATOM 9289 N N . ALA B 1 265 ? 152.176 170.272 115.693 1.00 196.00 265 ALA B N 1
ATOM 9290 C CA . ALA B 1 265 ? 153.090 169.436 116.460 1.00 196.00 265 ALA B CA 1
ATOM 9291 C C . ALA B 1 265 ? 154.077 170.307 117.218 1.00 196.00 265 ALA B C 1
ATOM 9292 O O . ALA B 1 265 ? 154.357 170.058 118.394 1.00 196.00 265 ALA B O 1
ATOM 9299 N N . GLU B 1 266 ? 154.556 171.377 116.573 1.00 196.00 266 GLU B N 1
ATOM 9300 C CA . GLU B 1 266 ? 155.484 172.274 117.241 1.00 196.00 266 GLU B CA 1
ATOM 9301 C C . GLU B 1 266 ? 154.805 172.972 118.398 1.00 196.00 266 GLU B C 1
ATOM 9302 O O . GLU B 1 266 ? 155.386 173.091 119.482 1.00 196.00 266 GLU B O 1
ATOM 9314 N N . LEU B 1 267 ? 153.556 173.374 118.193 1.00 196.00 267 LEU B N 1
ATOM 9315 C CA . LEU B 1 267 ? 152.818 174.042 119.231 1.00 196.00 267 LEU B CA 1
ATOM 9316 C C . LEU B 1 267 ? 152.524 173.100 120.372 1.00 196.00 267 LEU B C 1
ATOM 9317 O O . LEU B 1 267 ? 152.636 173.498 121.523 1.00 196.00 267 LEU B O 1
ATOM 9333 N N . ALA B 1 268 ? 152.200 171.836 120.086 1.00 196.00 268 ALA B N 1
ATOM 9334 C CA . ALA B 1 268 ? 151.926 170.901 121.160 1.00 196.00 268 ALA B CA 1
ATOM 9335 C C . ALA B 1 268 ? 153.153 170.720 122.039 1.00 196.00 268 ALA B C 1
ATOM 9336 O O . ALA B 1 268 ? 153.040 170.652 123.270 1.00 196.00 268 ALA B O 1
ATOM 9343 N N . ARG B 1 269 ? 154.339 170.689 121.419 1.00 196.00 269 ARG B N 1
ATOM 9344 C CA . ARG B 1 269 ? 155.553 170.555 122.201 1.00 196.00 269 ARG B CA 1
ATOM 9345 C C . ARG B 1 269 ? 155.752 171.793 123.063 1.00 196.00 269 ARG B C 1
ATOM 9346 O O . ARG B 1 269 ? 156.086 171.674 124.245 1.00 196.00 269 ARG B O 1
ATOM 9367 N N . MET B 1 270 ? 155.500 172.979 122.489 1.00 196.00 270 MET B N 1
ATOM 9368 C CA . MET B 1 270 ? 155.645 174.220 123.236 1.00 196.00 270 MET B CA 1
ATOM 9369 C C . MET B 1 270 ? 154.666 174.265 124.391 1.00 196.00 270 MET B C 1
ATOM 9370 O O . MET B 1 270 ? 155.037 174.678 125.486 1.00 196.00 270 MET B O 1
ATOM 9384 N N . LYS B 1 271 ? 153.433 173.810 124.165 1.00 196.00 271 LYS B N 1
ATOM 9385 C CA . LYS B 1 271 ? 152.414 173.810 125.194 1.00 196.00 271 LYS B CA 1
ATOM 9386 C C . LYS B 1 271 ? 152.858 172.948 126.360 1.00 196.00 271 LYS B C 1
ATOM 9387 O O . LYS B 1 271 ? 152.706 173.358 127.516 1.00 196.00 271 LYS B O 1
ATOM 9406 N N . GLN B 1 272 ? 153.473 171.791 126.081 1.00 196.00 272 GLN B N 1
ATOM 9407 C CA . GLN B 1 272 ? 153.980 170.996 127.186 1.00 196.00 272 GLN B CA 1
ATOM 9408 C C . GLN B 1 272 ? 155.146 171.689 127.880 1.00 196.00 272 GLN B C 1
ATOM 9409 O O . GLN B 1 272 ? 155.263 171.601 129.104 1.00 196.00 272 GLN B O 1
ATOM 9423 N N . GLN B 1 273 ? 156.014 172.374 127.130 1.00 196.00 273 GLN B N 1
ATOM 9424 C CA . GLN B 1 273 ? 157.147 173.068 127.740 1.00 196.00 273 GLN B CA 1
ATOM 9425 C C . GLN B 1 273 ? 156.662 174.200 128.641 1.00 196.00 273 GLN B C 1
ATOM 9426 O O . GLN B 1 273 ? 157.235 174.444 129.712 1.00 196.00 273 GLN B O 1
ATOM 9440 N N . HIS B 1 274 ? 155.590 174.871 128.217 1.00 196.00 274 HIS B N 1
ATOM 9441 C CA . HIS B 1 274 ? 155.040 175.980 128.965 1.00 196.00 274 HIS B CA 1
ATOM 9442 C C . HIS B 1 274 ? 154.366 175.463 130.229 1.00 196.00 274 HIS B C 1
ATOM 9443 O O . HIS B 1 274 ? 154.534 176.036 131.315 1.00 196.00 274 HIS B O 1
ATOM 9457 N N . MET B 1 275 ? 153.645 174.338 130.105 1.00 196.00 275 MET B N 1
ATOM 9458 C CA . MET B 1 275 ? 152.973 173.753 131.244 1.00 196.00 275 MET B CA 1
ATOM 9459 C C . MET B 1 275 ? 153.981 173.130 132.185 1.00 196.00 275 MET B C 1
ATOM 9460 O O . MET B 1 275 ? 153.759 173.116 133.395 1.00 196.00 275 MET B O 1
ATOM 9474 N N . THR B 1 276 ? 155.090 172.631 131.646 1.00 196.00 276 THR B N 1
ATOM 9475 C CA . THR B 1 276 ? 156.134 172.059 132.466 1.00 196.00 276 THR B CA 1
ATOM 9476 C C . THR B 1 276 ? 156.778 173.181 133.281 1.00 196.00 276 THR B C 1
ATOM 9477 O O . THR B 1 276 ? 157.066 172.991 134.457 1.00 196.00 276 THR B O 1
ATOM 9488 N N . ALA B 1 277 ? 157.039 174.347 132.677 1.00 196.00 277 ALA B N 1
ATOM 9489 C CA . ALA B 1 277 ? 157.598 175.440 133.465 1.00 196.00 277 ALA B CA 1
ATOM 9490 C C . ALA B 1 277 ? 156.609 175.864 134.564 1.00 196.00 277 ALA B C 1
ATOM 9491 O O . ALA B 1 277 ? 157.021 176.129 135.699 1.00 196.00 277 ALA B O 1
ATOM 9498 N N . TYR B 1 278 ? 155.299 175.877 134.236 1.00 196.00 278 TYR B N 1
ATOM 9499 C CA . TYR B 1 278 ? 154.246 176.212 135.193 1.00 196.00 278 TYR B CA 1
ATOM 9500 C C . TYR B 1 278 ? 154.320 175.235 136.348 1.00 196.00 278 TYR B C 1
ATOM 9501 O O . TYR B 1 278 ? 154.294 175.630 137.517 1.00 196.00 278 TYR B O 1
ATOM 9519 N N . LEU B 1 279 ? 154.432 173.954 136.003 1.00 196.00 279 LEU B N 1
ATOM 9520 C CA . LEU B 1 279 ? 154.564 172.880 136.951 1.00 196.00 279 LEU B CA 1
ATOM 9521 C C . LEU B 1 279 ? 155.770 173.063 137.844 1.00 196.00 279 LEU B C 1
ATOM 9522 O O . LEU B 1 279 ? 155.635 173.078 139.065 1.00 196.00 279 LEU B O 1
ATOM 9538 N N . GLN B 1 280 ? 156.935 173.348 137.278 1.00 196.00 280 GLN B N 1
ATOM 9539 C CA . GLN B 1 280 ? 158.108 173.481 138.120 1.00 196.00 280 GLN B CA 1
ATOM 9540 C C . GLN B 1 280 ? 157.904 174.587 139.143 1.00 196.00 280 GLN B C 1
ATOM 9541 O O . GLN B 1 280 ? 158.257 174.426 140.326 1.00 196.00 280 GLN B O 1
ATOM 9555 N N . ALA B 1 281 ? 157.301 175.696 138.703 1.00 196.00 281 ALA B N 1
ATOM 9556 C CA . ALA B 1 281 ? 157.053 176.801 139.599 1.00 196.00 281 ALA B CA 1
ATOM 9557 C C . ALA B 1 281 ? 156.067 176.456 140.689 1.00 196.00 281 ALA B C 1
ATOM 9558 O O . ALA B 1 281 ? 156.268 176.807 141.856 1.00 196.00 281 ALA B O 1
ATOM 9565 N N . ALA B 1 282 ? 155.004 175.749 140.311 1.00 196.00 282 ALA B N 1
ATOM 9566 C CA . ALA B 1 282 ? 153.953 175.396 141.236 1.00 196.00 282 ALA B CA 1
ATOM 9567 C C . ALA B 1 282 ? 154.415 174.421 142.280 1.00 196.00 282 ALA B C 1
ATOM 9568 O O . ALA B 1 282 ? 154.130 174.585 143.468 1.00 196.00 282 ALA B O 1
ATOM 9575 N N . LEU B 1 283 ? 155.213 173.449 141.865 1.00 196.00 283 LEU B N 1
ATOM 9576 C CA . LEU B 1 283 ? 155.640 172.436 142.791 1.00 196.00 283 LEU B CA 1
ATOM 9577 C C . LEU B 1 283 ? 156.561 173.049 143.823 1.00 196.00 283 LEU B C 1
ATOM 9578 O O . LEU B 1 283 ? 156.474 172.725 145.016 1.00 196.00 283 LEU B O 1
ATOM 9594 N N . THR B 1 284 ? 157.439 173.951 143.371 1.00 196.00 284 THR B N 1
ATOM 9595 C CA . THR B 1 284 ? 158.362 174.591 144.279 1.00 196.00 284 THR B CA 1
ATOM 9596 C C . THR B 1 284 ? 157.644 175.549 145.204 1.00 196.00 284 THR B C 1
ATOM 9597 O O . THR B 1 284 ? 157.879 175.527 146.410 1.00 196.00 284 THR B O 1
ATOM 9608 N N . ALA B 1 285 ? 156.697 176.335 144.690 1.00 196.00 285 ALA B N 1
ATOM 9609 C CA . ALA B 1 285 ? 156.024 177.285 145.554 1.00 196.00 285 ALA B CA 1
ATOM 9610 C C . ALA B 1 285 ? 155.388 176.593 146.728 1.00 196.00 285 ALA B C 1
ATOM 9611 O O . ALA B 1 285 ? 155.451 177.068 147.865 1.00 196.00 285 ALA B O 1
ATOM 9618 N N . TRP B 1 286 ? 154.798 175.439 146.472 1.00 196.00 286 TRP B N 1
ATOM 9619 C CA . TRP B 1 286 ? 154.145 174.704 147.519 1.00 196.00 286 TRP B CA 1
ATOM 9620 C C . TRP B 1 286 ? 155.166 174.127 148.508 1.00 196.00 286 TRP B C 1
ATOM 9621 O O . TRP B 1 286 ? 154.946 174.184 149.726 1.00 196.00 286 TRP B O 1
ATOM 9642 N N . GLU B 1 287 ? 156.317 173.646 148.013 1.00 196.00 287 GLU B N 1
ATOM 9643 C CA . GLU B 1 287 ? 157.357 173.174 148.921 1.00 196.00 287 GLU B CA 1
ATOM 9644 C C . GLU B 1 287 ? 157.877 174.285 149.823 1.00 196.00 287 GLU B C 1
ATOM 9645 O O . GLU B 1 287 ? 158.095 174.068 151.022 1.00 196.00 287 GLU B O 1
ATOM 9657 N N . ILE B 1 288 ? 158.068 175.474 149.258 1.00 196.00 288 ILE B N 1
ATOM 9658 C CA . ILE B 1 288 ? 158.609 176.566 150.041 1.00 196.00 288 ILE B CA 1
ATOM 9659 C C . ILE B 1 288 ? 157.586 177.008 151.064 1.00 196.00 288 ILE B C 1
ATOM 9660 O O . ILE B 1 288 ? 157.957 177.286 152.201 1.00 196.00 288 ILE B O 1
ATOM 9676 N N . ILE B 1 289 ? 156.305 177.057 150.715 1.00 196.00 289 ILE B N 1
ATOM 9677 C CA . ILE B 1 289 ? 155.318 177.446 151.710 1.00 196.00 289 ILE B CA 1
ATOM 9678 C C . ILE B 1 289 ? 155.367 176.479 152.893 1.00 196.00 289 ILE B C 1
ATOM 9679 O O . ILE B 1 289 ? 155.253 176.920 154.038 1.00 196.00 289 ILE B O 1
ATOM 9695 N N . SER B 1 290 ? 155.497 175.170 152.636 1.00 196.00 290 SER B N 1
ATOM 9696 C CA . SER B 1 290 ? 155.611 174.218 153.738 1.00 196.00 290 SER B CA 1
ATOM 9697 C C . SER B 1 290 ? 156.848 174.546 154.610 1.00 196.00 290 SER B C 1
ATOM 9698 O O . SER B 1 290 ? 156.776 174.535 155.849 1.00 196.00 290 SER B O 1
ATOM 9706 N N . LYS B 1 291 ? 157.986 174.857 153.971 1.00 196.00 291 LYS B N 1
ATOM 9707 C CA . LYS B 1 291 ? 159.199 175.225 154.708 1.00 196.00 291 LYS B CA 1
ATOM 9708 C C . LYS B 1 291 ? 159.019 176.516 155.512 1.00 196.00 291 LYS B C 1
ATOM 9709 O O . LYS B 1 291 ? 159.553 176.635 156.624 1.00 196.00 291 LYS B O 1
ATOM 9728 N N . SER B 1 292 ? 158.264 177.469 154.957 1.00 196.00 292 SER B N 1
ATOM 9729 C CA . SER B 1 292 ? 157.969 178.733 155.610 1.00 196.00 292 SER B CA 1
ATOM 9730 C C . SER B 1 292 ? 157.165 178.482 156.885 1.00 196.00 292 SER B C 1
ATOM 9731 O O . SER B 1 292 ? 157.477 179.048 157.950 1.00 196.00 292 SER B O 1
ATOM 9739 N N . VAL B 1 293 ? 156.221 177.542 156.812 1.00 196.00 293 VAL B N 1
ATOM 9740 C CA . VAL B 1 293 ? 155.457 177.168 157.988 1.00 196.00 293 VAL B CA 1
ATOM 9741 C C . VAL B 1 293 ? 156.379 176.594 159.039 1.00 196.00 293 VAL B C 1
ATOM 9742 O O . VAL B 1 293 ? 156.244 176.940 160.215 1.00 196.00 293 VAL B O 1
ATOM 9755 N N . ILE B 1 294 ? 157.316 175.739 158.640 1.00 196.00 294 ILE B N 1
ATOM 9756 C CA . ILE B 1 294 ? 158.216 175.195 159.629 1.00 196.00 294 ILE B CA 1
ATOM 9757 C C . ILE B 1 294 ? 159.046 176.295 160.279 1.00 196.00 294 ILE B C 1
ATOM 9758 O O . ILE B 1 294 ? 159.206 176.305 161.496 1.00 196.00 294 ILE B O 1
ATOM 9774 N N . ALA B 1 295 ? 159.571 177.252 159.516 1.00 196.00 295 ALA B N 1
ATOM 9775 C CA . ALA B 1 295 ? 160.336 178.292 160.197 1.00 196.00 295 ALA B CA 1
ATOM 9776 C C . ALA B 1 295 ? 159.467 178.980 161.268 1.00 196.00 295 ALA B C 1
ATOM 9777 O O . ALA B 1 295 ? 159.940 179.244 162.381 1.00 196.00 295 ALA B O 1
ATOM 9784 N N . LEU B 1 296 ? 158.180 179.208 160.973 1.00 196.00 296 LEU B N 1
ATOM 9785 C CA . LEU B 1 296 ? 157.315 179.811 161.980 1.00 196.00 296 LEU B CA 1
ATOM 9786 C C . LEU B 1 296 ? 157.034 178.865 163.148 1.00 196.00 296 LEU B C 1
ATOM 9787 O O . LEU B 1 296 ? 156.928 179.340 164.282 1.00 196.00 296 LEU B O 1
ATOM 9803 N N . LEU B 1 297 ? 156.928 177.542 162.924 1.00 196.00 297 LEU B N 1
ATOM 9804 C CA . LEU B 1 297 ? 156.657 176.692 164.081 1.00 196.00 297 LEU B CA 1
ATOM 9805 C C . LEU B 1 297 ? 157.883 176.646 164.969 1.00 196.00 297 LEU B C 1
ATOM 9806 O O . LEU B 1 297 ? 157.746 176.547 166.187 1.00 196.00 297 LEU B O 1
ATOM 9822 N N . LEU B 1 298 ? 159.080 176.754 164.385 1.00 196.00 298 LEU B N 1
ATOM 9823 C CA . LEU B 1 298 ? 160.289 176.725 165.195 1.00 196.00 298 LEU B CA 1
ATOM 9824 C C . LEU B 1 298 ? 160.303 177.957 166.092 1.00 196.00 298 LEU B C 1
ATOM 9825 O O . LEU B 1 298 ? 160.670 177.882 167.276 1.00 196.00 298 LEU B O 1
ATOM 9841 N N . LEU B 1 299 ? 159.853 179.086 165.545 1.00 196.00 299 LEU B N 1
ATOM 9842 C CA . LEU B 1 299 ? 159.763 180.301 166.329 1.00 196.00 299 LEU B CA 1
ATOM 9843 C C . LEU B 1 299 ? 158.670 180.225 167.373 1.00 196.00 299 LEU B C 1
ATOM 9844 O O . LEU B 1 299 ? 158.840 180.765 168.470 1.00 196.00 299 LEU B O 1
ATOM 9860 N N . GLN B 1 300 ? 157.550 179.580 167.046 1.00 196.00 300 GLN B N 1
ATOM 9861 C CA . GLN B 1 300 ? 156.473 179.462 168.008 1.00 196.00 300 GLN B CA 1
ATOM 9862 C C . GLN B 1 300 ? 156.934 178.587 169.173 1.00 196.00 300 GLN B C 1
ATOM 9863 O O . GLN B 1 300 ? 156.597 178.876 170.321 1.00 196.00 300 GLN B O 1
ATOM 9877 N N . GLN B 1 301 ? 157.731 177.540 168.887 1.00 196.00 301 GLN B N 1
ATOM 9878 C CA . GLN B 1 301 ? 158.245 176.658 169.933 1.00 196.00 301 GLN B CA 1
ATOM 9879 C C . GLN B 1 301 ? 159.188 177.432 170.850 1.00 196.00 301 GLN B C 1
ATOM 9880 O O . GLN B 1 301 ? 159.122 177.301 172.077 1.00 196.00 301 GLN B O 1
ATOM 9894 N N . ASN B 1 302 ? 160.011 178.301 170.258 1.00 196.00 302 ASN B N 1
ATOM 9895 C CA . ASN B 1 302 ? 160.939 179.123 171.012 1.00 196.00 302 ASN B CA 1
ATOM 9896 C C . ASN B 1 302 ? 160.206 180.101 171.923 1.00 196.00 302 ASN B C 1
ATOM 9897 O O . ASN B 1 302 ? 160.544 180.243 173.107 1.00 196.00 302 ASN B O 1
ATOM 9908 N N . GLN B 1 303 ? 159.186 180.768 171.376 1.00 196.00 303 GLN B N 1
ATOM 9909 C CA . GLN B 1 303 ? 158.430 181.732 172.149 1.00 196.00 303 GLN B CA 1
ATOM 9910 C C . GLN B 1 303 ? 157.697 181.049 173.284 1.00 196.00 303 GLN B C 1
ATOM 9911 O O . GLN B 1 303 ? 157.649 181.577 174.399 1.00 196.00 303 GLN B O 1
ATOM 9925 N N . LEU B 1 304 ? 157.170 179.853 173.017 1.00 196.00 304 LEU B N 1
ATOM 9926 C CA . LEU B 1 304 ? 156.435 179.102 174.003 1.00 196.00 304 LEU B CA 1
ATOM 9927 C C . LEU B 1 304 ? 157.325 178.767 175.162 1.00 196.00 304 LEU B C 1
ATOM 9928 O O . LEU B 1 304 ? 156.953 178.970 176.318 1.00 196.00 304 LEU B O 1
ATOM 9944 N N . ASN B 1 305 ? 158.522 178.262 174.889 1.00 196.00 305 ASN B N 1
ATOM 9945 C CA . ASN B 1 305 ? 159.372 177.890 175.994 1.00 196.00 305 ASN B CA 1
ATOM 9946 C C . ASN B 1 305 ? 159.828 179.106 176.790 1.00 196.00 305 ASN B C 1
ATOM 9947 O O . ASN B 1 305 ? 159.950 179.024 178.015 1.00 196.00 305 ASN B O 1
ATOM 9958 N N . LEU B 1 306 ? 160.028 180.259 176.150 1.00 196.00 306 LEU B N 1
ATOM 9959 C CA . LEU B 1 306 ? 160.370 181.430 176.944 1.00 196.00 306 LEU B CA 1
ATOM 9960 C C . LEU B 1 306 ? 159.215 181.882 177.828 1.00 196.00 306 LEU B C 1
ATOM 9961 O O . LEU B 1 306 ? 159.414 182.150 179.020 1.00 196.00 306 LEU B O 1
ATOM 9977 N N . GLU B 1 307 ? 158.010 181.985 177.251 1.00 196.00 307 GLU B N 1
ATOM 9978 C CA . GLU B 1 307 ? 156.867 182.453 178.017 1.00 196.00 307 GLU B CA 1
ATOM 9979 C C . GLU B 1 307 ? 156.545 181.481 179.134 1.00 196.00 307 GLU B C 1
ATOM 9980 O O . GLU B 1 307 ? 156.210 181.898 180.235 1.00 196.00 307 GLU B O 1
ATOM 9992 N N . LEU B 1 308 ? 156.662 180.184 178.855 1.00 196.00 308 LEU B N 1
ATOM 9993 C CA . LEU B 1 308 ? 156.355 179.151 179.821 1.00 196.00 308 LEU B CA 1
ATOM 9994 C C . LEU B 1 308 ? 157.341 179.117 180.989 1.00 196.00 308 LEU B C 1
ATOM 9995 O O . LEU B 1 308 ? 156.917 178.960 182.139 1.00 196.00 308 LEU B O 1
ATOM 10011 N N . ARG B 1 309 ? 158.646 179.268 180.700 1.00 196.00 309 ARG B N 1
ATOM 10012 C CA . ARG B 1 309 ? 159.680 179.196 181.727 1.00 196.00 309 ARG B CA 1
ATOM 10013 C C . ARG B 1 309 ? 159.904 180.477 182.532 1.00 196.00 309 ARG B C 1
ATOM 10014 O O . ARG B 1 309 ? 160.313 180.386 183.689 1.00 196.00 309 ARG B O 1
ATOM 10035 N N . HIS B 1 310 ? 159.587 181.639 181.947 1.00 196.00 310 HIS B N 1
ATOM 10036 C CA . HIS B 1 310 ? 159.796 182.965 182.538 1.00 196.00 310 HIS B CA 1
ATOM 10037 C C . HIS B 1 310 ? 160.916 182.986 183.599 1.00 196.00 310 HIS B C 1
ATOM 10038 O O . HIS B 1 310 ? 162.096 183.075 183.245 1.00 196.00 310 HIS B O 1
ATOM 10053 N N . GLU C 1 1 ? 220.979 170.412 206.782 1.00 196.00 1 GLU D N 1
ATOM 10054 C CA . GLU C 1 1 ? 222.316 170.987 206.890 1.00 196.00 1 GLU D CA 1
ATOM 10055 C C . GLU C 1 1 ? 222.344 172.494 206.633 1.00 196.00 1 GLU D C 1
ATOM 10056 O O . GLU C 1 1 ? 221.307 173.110 206.333 1.00 196.00 1 GLU D O 1
ATOM 10070 N N . GLU C 1 2 ? 223.548 173.056 206.737 1.00 196.00 2 GLU D N 1
ATOM 10071 C CA . GLU C 1 2 ? 223.817 174.481 206.607 1.00 196.00 2 GLU D CA 1
ATOM 10072 C C . GLU C 1 2 ? 223.558 175.040 205.227 1.00 196.00 2 GLU D C 1
ATOM 10073 O O . GLU C 1 2 ? 223.124 176.181 205.096 1.00 196.00 2 GLU D O 1
ATOM 10085 N N . PHE C 1 3 ? 223.869 174.278 204.176 1.00 196.00 3 PHE D N 1
ATOM 10086 C CA . PHE C 1 3 ? 223.641 174.814 202.846 1.00 196.00 3 PHE D CA 1
ATOM 10087 C C . PHE C 1 3 ? 222.190 175.112 202.606 1.00 196.00 3 PHE D C 1
ATOM 10088 O O . PHE C 1 3 ? 221.847 176.182 202.111 1.00 196.00 3 PHE D O 1
ATOM 10105 N N . MET C 1 4 ? 221.339 174.155 202.911 1.00 196.00 4 MET D N 1
ATOM 10106 C CA . MET C 1 4 ? 219.930 174.299 202.651 1.00 196.00 4 MET D CA 1
ATOM 10107 C C . MET C 1 4 ? 219.379 175.446 203.511 1.00 196.00 4 MET D C 1
ATOM 10108 O O . MET C 1 4 ? 218.577 176.271 203.047 1.00 196.00 4 MET D O 1
ATOM 10122 N N . ALA C 1 5 ? 219.817 175.511 204.777 1.00 196.00 5 ALA D N 1
ATOM 10123 C CA . ALA C 1 5 ? 219.334 176.549 205.678 1.00 196.00 5 ALA D CA 1
ATOM 10124 C C . ALA C 1 5 ? 219.766 177.952 205.231 1.00 196.00 5 ALA D C 1
ATOM 10125 O O . ALA C 1 5 ? 218.957 178.899 205.240 1.00 196.00 5 ALA D O 1
ATOM 10132 N N . ARG C 1 6 ? 221.020 178.076 204.778 1.00 196.00 6 ARG D N 1
ATOM 10133 C CA . ARG C 1 6 ? 221.507 179.352 204.316 1.00 196.00 6 ARG D CA 1
ATOM 10134 C C . ARG C 1 6 ? 220.909 179.684 202.992 1.00 196.00 6 ARG D C 1
ATOM 10135 O O . ARG C 1 6 ? 220.634 180.847 202.739 1.00 196.00 6 ARG D O 1
ATOM 10156 N N . ALA C 1 7 ? 220.722 178.699 202.124 1.00 196.00 7 ALA D N 1
ATOM 10157 C CA . ALA C 1 7 ? 220.179 178.982 200.826 1.00 196.00 7 ALA D CA 1
ATOM 10158 C C . ALA C 1 7 ? 218.808 179.618 200.969 1.00 196.00 7 ALA D C 1
ATOM 10159 O O . ALA C 1 7 ? 218.534 180.617 200.325 1.00 196.00 7 ALA D O 1
ATOM 10166 N N . ILE C 1 8 ? 217.961 179.188 201.905 1.00 196.00 8 ILE D N 1
ATOM 10167 C CA . ILE C 1 8 ? 216.688 179.910 201.948 1.00 196.00 8 ILE D CA 1
ATOM 10168 C C . ILE C 1 8 ? 216.895 181.365 202.286 1.00 196.00 8 ILE D C 1
ATOM 10169 O O . ILE C 1 8 ? 216.278 182.249 201.670 1.00 196.00 8 ILE D O 1
ATOM 10185 N N . SER C 1 9 ? 217.731 181.634 203.284 1.00 196.00 9 SER D N 1
ATOM 10186 C CA . SER C 1 9 ? 217.931 183.019 203.642 1.00 196.00 9 SER D CA 1
ATOM 10187 C C . SER C 1 9 ? 218.604 183.799 202.522 1.00 196.00 9 SER D C 1
ATOM 10188 O O . SER C 1 9 ? 218.230 184.938 202.270 1.00 196.00 9 SER D O 1
ATOM 10196 N N . ALA C 1 10 ? 219.594 183.200 201.856 1.00 196.00 10 ALA D N 1
ATOM 10197 C CA . ALA C 1 10 ? 220.355 183.850 200.795 1.00 196.00 10 ALA D CA 1
ATOM 10198 C C . ALA C 1 10 ? 219.512 184.133 199.571 1.00 196.00 10 ALA D C 1
ATOM 10199 O O . ALA C 1 10 ? 219.639 185.185 198.942 1.00 196.00 10 ALA D O 1
ATOM 10206 N N . ILE C 1 11 ? 218.626 183.206 199.240 1.00 196.00 11 ILE D N 1
ATOM 10207 C CA . ILE C 1 11 ? 217.783 183.352 198.079 1.00 196.00 11 ILE D CA 1
ATOM 10208 C C . ILE C 1 11 ? 216.840 184.518 198.305 1.00 196.00 11 ILE D C 1
ATOM 10209 O O . ILE C 1 11 ? 216.702 185.393 197.434 1.00 196.00 11 ILE D O 1
ATOM 10225 N N . ALA C 1 12 ? 216.190 184.532 199.473 1.00 196.00 12 ALA D N 1
ATOM 10226 C CA . ALA C 1 12 ? 215.283 185.608 199.792 1.00 196.00 12 ALA D CA 1
ATOM 10227 C C . ALA C 1 12 ? 216.008 186.913 199.993 1.00 196.00 12 ALA D C 1
ATOM 10228 O O . ALA C 1 12 ? 215.493 187.957 199.628 1.00 196.00 12 ALA D O 1
ATOM 10235 N N . GLU C 1 13 ? 217.194 186.874 200.595 1.00 196.00 13 GLU D N 1
ATOM 10236 C CA . GLU C 1 13 ? 217.958 188.073 200.879 1.00 196.00 13 GLU D CA 1
ATOM 10237 C C . GLU C 1 13 ? 218.354 188.792 199.620 1.00 196.00 13 GLU D C 1
ATOM 10238 O O . GLU C 1 13 ? 218.228 190.016 199.534 1.00 196.00 13 GLU D O 1
ATOM 10250 N N . LEU C 1 14 ? 218.829 188.054 198.623 1.00 196.00 14 LEU D N 1
ATOM 10251 C CA . LEU C 1 14 ? 219.236 188.722 197.413 1.00 196.00 14 LEU D CA 1
ATOM 10252 C C . LEU C 1 14 ? 218.041 189.287 196.670 1.00 196.00 14 LEU D C 1
ATOM 10253 O O . LEU C 1 14 ? 218.101 190.420 196.170 1.00 196.00 14 LEU D O 1
ATOM 10269 N N . ALA C 1 15 ? 216.934 188.532 196.602 1.00 196.00 15 ALA D N 1
ATOM 10270 C CA . ALA C 1 15 ? 215.787 189.068 195.901 1.00 196.00 15 ALA D CA 1
ATOM 10271 C C . ALA C 1 15 ? 215.199 190.234 196.657 1.00 196.00 15 ALA D C 1
ATOM 10272 O O . ALA C 1 15 ? 214.850 191.233 196.047 1.00 196.00 15 ALA D O 1
ATOM 10279 N N . LYS C 1 16 ? 215.137 190.139 197.987 1.00 196.00 16 LYS D N 1
ATOM 10280 C CA . LYS C 1 16 ? 214.553 191.171 198.820 1.00 196.00 16 LYS D CA 1
ATOM 10281 C C . LYS C 1 16 ? 215.295 192.477 198.677 1.00 196.00 16 LYS D C 1
ATOM 10282 O O . LYS C 1 16 ? 214.663 193.528 198.550 1.00 196.00 16 LYS D O 1
ATOM 10301 N N . LYS C 1 17 ? 216.632 192.434 198.686 1.00 196.00 17 LYS D N 1
ATOM 10302 C CA . LYS C 1 17 ? 217.393 193.661 198.547 1.00 196.00 17 LYS D CA 1
ATOM 10303 C C . LYS C 1 17 ? 217.184 194.275 197.178 1.00 196.00 17 LYS D C 1
ATOM 10304 O O . LYS C 1 17 ? 217.026 195.494 197.059 1.00 196.00 17 LYS D O 1
ATOM 10323 N N . ALA C 1 18 ? 217.163 193.440 196.137 1.00 196.00 18 ALA D N 1
ATOM 10324 C CA . ALA C 1 18 ? 216.948 193.936 194.793 1.00 196.00 18 ALA D CA 1
ATOM 10325 C C . ALA C 1 18 ? 215.536 194.526 194.643 1.00 196.00 18 ALA D C 1
ATOM 10326 O O . ALA C 1 18 ? 215.359 195.532 193.944 1.00 196.00 18 ALA D O 1
ATOM 10333 N N . ILE C 1 19 ? 214.539 193.917 195.308 1.00 196.00 19 ILE D N 1
ATOM 10334 C CA . ILE C 1 19 ? 213.159 194.394 195.286 1.00 196.00 19 ILE D CA 1
ATOM 10335 C C . ILE C 1 19 ? 213.061 195.730 195.958 1.00 196.00 19 ILE D C 1
ATOM 10336 O O . ILE C 1 19 ? 212.456 196.649 195.407 1.00 196.00 19 ILE D O 1
ATOM 10352 N N . GLU C 1 20 ? 213.654 195.855 197.147 1.00 196.00 20 GLU D N 1
ATOM 10353 C CA . GLU C 1 20 ? 213.602 197.117 197.854 1.00 196.00 20 GLU D CA 1
ATOM 10354 C C . GLU C 1 20 ? 214.285 198.207 197.068 1.00 196.00 20 GLU D C 1
ATOM 10355 O O . GLU C 1 20 ? 213.790 199.333 197.020 1.00 196.00 20 GLU D O 1
ATOM 10367 N N . ALA C 1 21 ? 215.449 197.916 196.479 1.00 196.00 21 ALA D N 1
ATOM 10368 C CA . ALA C 1 21 ? 216.161 198.940 195.743 1.00 196.00 21 ALA D CA 1
ATOM 10369 C C . ALA C 1 21 ? 215.418 199.421 194.501 1.00 196.00 21 ALA D C 1
ATOM 10370 O O . ALA C 1 21 ? 215.361 200.634 194.260 1.00 196.00 21 ALA D O 1
ATOM 10377 N N . ILE C 1 22 ? 214.804 198.508 193.734 1.00 196.00 22 ILE D N 1
ATOM 10378 C CA . ILE C 1 22 ? 214.127 198.956 192.529 1.00 196.00 22 ILE D CA 1
ATOM 10379 C C . ILE C 1 22 ? 212.811 199.628 192.910 1.00 196.00 22 ILE D C 1
ATOM 10380 O O . ILE C 1 22 ? 212.415 200.625 192.297 1.00 196.00 22 ILE D O 1
ATOM 10396 N N . TYR C 1 23 ? 212.124 199.083 193.930 1.00 196.00 23 TYR D N 1
ATOM 10397 C CA . TYR C 1 23 ? 210.919 199.696 194.436 1.00 196.00 23 TYR D CA 1
ATOM 10398 C C . TYR C 1 23 ? 211.162 201.093 194.940 1.00 196.00 23 TYR D C 1
ATOM 10399 O O . TYR C 1 23 ? 210.441 202.011 194.569 1.00 196.00 23 TYR D O 1
ATOM 10417 N N . ARG C 1 24 ? 212.181 201.276 195.782 1.00 196.00 24 ARG D N 1
ATOM 10418 C CA . ARG C 1 24 ? 212.449 202.577 196.343 1.00 196.00 24 ARG D CA 1
ATOM 10419 C C . ARG C 1 24 ? 212.685 203.606 195.258 1.00 196.00 24 ARG D C 1
ATOM 10420 O O . ARG C 1 24 ? 212.159 204.721 195.350 1.00 196.00 24 ARG D O 1
ATOM 10441 N N . LEU C 1 25 ? 213.434 203.257 194.210 1.00 196.00 25 LEU D N 1
ATOM 10442 C CA . LEU C 1 25 ? 213.652 204.239 193.167 1.00 196.00 25 LEU D CA 1
ATOM 10443 C C . LEU C 1 25 ? 212.333 204.583 192.495 1.00 196.00 25 LEU D C 1
ATOM 10444 O O . LEU C 1 25 ? 212.020 205.760 192.289 1.00 196.00 25 LEU D O 1
ATOM 10460 N N . ALA C 1 26 ? 211.521 203.562 192.225 1.00 196.00 26 ALA D N 1
ATOM 10461 C CA . ALA C 1 26 ? 210.226 203.739 191.598 1.00 196.00 26 ALA D CA 1
ATOM 10462 C C . ALA C 1 26 ? 209.246 204.502 192.466 1.00 196.00 26 ALA D C 1
ATOM 10463 O O . ALA C 1 26 ? 208.379 205.196 191.947 1.00 196.00 26 ALA D O 1
ATOM 10470 N N . ASP C 1 27 ? 209.353 204.352 193.782 1.00 196.00 27 ASP D N 1
ATOM 10471 C CA . ASP C 1 27 ? 208.472 205.021 194.720 1.00 196.00 27 ASP D CA 1
ATOM 10472 C C . ASP C 1 27 ? 208.802 206.516 194.736 1.00 196.00 27 ASP D C 1
ATOM 10473 O O . ASP C 1 27 ? 207.908 207.357 194.849 1.00 196.00 27 ASP D O 1
ATOM 10482 N N . ASN C 1 28 ? 210.096 206.844 194.597 1.00 196.00 28 ASN D N 1
ATOM 10483 C CA . ASN C 1 28 ? 210.538 208.234 194.563 1.00 196.00 28 ASN D CA 1
ATOM 10484 C C . ASN C 1 28 ? 210.177 208.916 193.232 1.00 196.00 28 ASN D C 1
ATOM 10485 O O . ASN C 1 28 ? 209.895 210.118 193.196 1.00 196.00 28 ASN D O 1
ATOM 10496 N N . HIS C 1 29 ? 210.167 208.132 192.152 1.00 196.00 29 HIS D N 1
ATOM 10497 C CA . HIS C 1 29 ? 209.836 208.603 190.812 1.00 196.00 29 HIS D CA 1
ATOM 10498 C C . HIS C 1 29 ? 208.342 208.782 190.575 1.00 196.00 29 HIS D C 1
ATOM 10499 O O . HIS C 1 29 ? 207.505 208.111 191.168 1.00 196.00 29 HIS D O 1
ATOM 10513 N N . THR C 1 30 ? 207.999 209.684 189.658 1.00 196.00 30 THR D N 1
ATOM 10514 C CA . THR C 1 30 ? 206.603 209.885 189.275 1.00 196.00 30 THR D CA 1
ATOM 10515 C C . THR C 1 30 ? 206.332 209.359 187.864 1.00 196.00 30 THR D C 1
ATOM 10516 O O . THR C 1 30 ? 205.214 209.451 187.353 1.00 196.00 30 THR D O 1
ATOM 10527 N N . THR C 1 31 ? 207.377 208.826 187.239 1.00 196.00 31 THR D N 1
ATOM 10528 C CA . THR C 1 31 ? 207.342 208.300 185.882 1.00 196.00 31 THR D CA 1
ATOM 10529 C C . THR C 1 31 ? 206.693 206.915 185.865 1.00 196.00 31 THR D C 1
ATOM 10530 O O . THR C 1 31 ? 207.106 206.012 186.601 1.00 196.00 31 THR D O 1
ATOM 10541 N N . ASP C 1 32 ? 205.725 206.729 184.967 1.00 196.00 32 ASP D N 1
ATOM 10542 C CA . ASP C 1 32 ? 204.957 205.493 184.858 1.00 196.00 32 ASP D CA 1
ATOM 10543 C C . ASP C 1 32 ? 205.777 204.316 184.379 1.00 196.00 32 ASP D C 1
ATOM 10544 O O . ASP C 1 32 ? 205.626 203.189 184.860 1.00 196.00 32 ASP D O 1
ATOM 10553 N N . THR C 1 33 ? 206.709 204.628 183.519 1.00 196.00 33 THR D N 1
ATOM 10554 C CA . THR C 1 33 ? 207.620 203.698 182.906 1.00 196.00 33 THR D CA 1
ATOM 10555 C C . THR C 1 33 ? 208.553 203.106 183.946 1.00 196.00 33 THR D C 1
ATOM 10556 O O . THR C 1 33 ? 208.920 201.931 183.866 1.00 196.00 33 THR D O 1
ATOM 10567 N N . PHE C 1 34 ? 209.009 203.942 184.882 1.00 196.00 34 PHE D N 1
ATOM 10568 C CA . PHE C 1 34 ? 209.943 203.512 185.907 1.00 196.00 34 PHE D CA 1
ATOM 10569 C C . PHE C 1 34 ? 209.195 202.675 186.923 1.00 196.00 34 PHE D C 1
ATOM 10570 O O . PHE C 1 34 ? 209.728 201.680 187.435 1.00 196.00 34 PHE D O 1
ATOM 10587 N N . MET C 1 35 ? 207.952 203.066 187.216 1.00 196.00 35 MET D N 1
ATOM 10588 C CA . MET C 1 35 ? 207.170 202.278 188.135 1.00 196.00 35 MET D CA 1
ATOM 10589 C C . MET C 1 35 ? 206.933 200.908 187.533 1.00 196.00 35 MET D C 1
ATOM 10590 O O . MET C 1 35 ? 207.090 199.900 188.219 1.00 196.00 35 MET D O 1
ATOM 10604 N N . ALA C 1 36 ? 206.622 200.863 186.232 1.00 196.00 36 ALA D N 1
ATOM 10605 C CA . ALA C 1 36 ? 206.391 199.607 185.549 1.00 196.00 36 ALA D CA 1
ATOM 10606 C C . ALA C 1 36 ? 207.643 198.742 185.523 1.00 196.00 36 ALA D C 1
ATOM 10607 O O . ALA C 1 36 ? 207.543 197.518 185.667 1.00 196.00 36 ALA D O 1
ATOM 10614 N N . LYS C 1 37 ? 208.822 199.360 185.346 1.00 196.00 37 LYS D N 1
ATOM 10615 C CA . LYS C 1 37 ? 210.065 198.610 185.356 1.00 196.00 37 LYS D CA 1
ATOM 10616 C C . LYS C 1 37 ? 210.250 197.933 186.696 1.00 196.00 37 LYS D C 1
ATOM 10617 O O . LYS C 1 37 ? 210.605 196.752 186.752 1.00 196.00 37 LYS D O 1
ATOM 10636 N N . ALA C 1 38 ? 210.010 198.673 187.786 1.00 196.00 38 ALA D N 1
ATOM 10637 C CA . ALA C 1 38 ? 210.139 198.071 189.098 1.00 196.00 38 ALA D CA 1
ATOM 10638 C C . ALA C 1 38 ? 209.127 196.966 189.266 1.00 196.00 38 ALA D C 1
ATOM 10639 O O . ALA C 1 38 ? 209.453 195.907 189.768 1.00 196.00 38 ALA D O 1
ATOM 10646 N N . ILE C 1 39 ? 207.929 197.138 188.757 1.00 196.00 39 ILE D N 1
ATOM 10647 C CA . ILE C 1 39 ? 206.933 196.102 188.912 1.00 196.00 39 ILE D CA 1
ATOM 10648 C C . ILE C 1 39 ? 207.331 194.801 188.247 1.00 196.00 39 ILE D C 1
ATOM 10649 O O . ILE C 1 39 ? 207.155 193.721 188.832 1.00 196.00 39 ILE D O 1
ATOM 10665 N N . GLU C 1 40 ? 207.828 194.882 187.021 1.00 196.00 40 GLU D N 1
ATOM 10666 C CA . GLU C 1 40 ? 208.234 193.675 186.341 1.00 196.00 40 GLU D CA 1
ATOM 10667 C C . GLU C 1 40 ? 209.487 193.082 186.991 1.00 196.00 40 GLU D C 1
ATOM 10668 O O . GLU C 1 40 ? 209.582 191.858 187.128 1.00 196.00 40 GLU D O 1
ATOM 10680 N N . ALA C 1 41 ? 210.455 193.933 187.383 1.00 196.00 41 ALA D N 1
ATOM 10681 C CA . ALA C 1 41 ? 211.681 193.457 188.014 1.00 196.00 41 ALA D CA 1
ATOM 10682 C C . ALA C 1 41 ? 211.383 192.771 189.338 1.00 196.00 41 ALA D C 1
ATOM 10683 O O . ALA C 1 41 ? 211.953 191.725 189.643 1.00 196.00 41 ALA D O 1
ATOM 10690 N N . ILE C 1 42 ? 210.436 193.323 190.090 1.00 196.00 42 ILE D N 1
ATOM 10691 C CA . ILE C 1 42 ? 210.056 192.788 191.375 1.00 196.00 42 ILE D CA 1
ATOM 10692 C C . ILE C 1 42 ? 209.414 191.444 191.197 1.00 196.00 42 ILE D C 1
ATOM 10693 O O . ILE C 1 42 ? 209.717 190.523 191.966 1.00 196.00 42 ILE D O 1
ATOM 10709 N N . ALA C 1 43 ? 208.520 191.307 190.216 1.00 196.00 43 ALA D N 1
ATOM 10710 C CA . ALA C 1 43 ? 207.941 190.004 190.000 1.00 196.00 43 ALA D CA 1
ATOM 10711 C C . ALA C 1 43 ? 209.021 189.002 189.643 1.00 196.00 43 ALA D C 1
ATOM 10712 O O . ALA C 1 43 ? 209.052 187.914 190.198 1.00 196.00 43 ALA D O 1
ATOM 10719 N N . GLU C 1 44 ? 210.005 189.363 188.825 1.00 196.00 44 GLU D N 1
ATOM 10720 C CA . GLU C 1 44 ? 210.994 188.338 188.501 1.00 196.00 44 GLU D CA 1
ATOM 10721 C C . GLU C 1 44 ? 211.829 187.934 189.714 1.00 196.00 44 GLU D C 1
ATOM 10722 O O . GLU C 1 44 ? 212.086 186.742 189.940 1.00 196.00 44 GLU D O 1
ATOM 10734 N N . LEU C 1 45 ? 212.184 188.911 190.549 1.00 196.00 45 LEU D N 1
ATOM 10735 C CA . LEU C 1 45 ? 213.007 188.645 191.713 1.00 196.00 45 LEU D CA 1
ATOM 10736 C C . LEU C 1 45 ? 212.313 187.809 192.769 1.00 196.00 45 LEU D C 1
ATOM 10737 O O . LEU C 1 45 ? 212.890 186.832 193.271 1.00 196.00 45 LEU D O 1
ATOM 10753 N N . ALA C 1 46 ? 211.060 188.149 193.080 1.00 196.00 46 ALA D N 1
ATOM 10754 C CA . ALA C 1 46 ? 210.344 187.399 194.087 1.00 196.00 46 ALA D CA 1
ATOM 10755 C C . ALA C 1 46 ? 209.874 186.080 193.502 1.00 196.00 46 ALA D C 1
ATOM 10756 O O . ALA C 1 46 ? 209.861 185.069 194.184 1.00 196.00 46 ALA D O 1
ATOM 10763 N N . LYS C 1 47 ? 209.514 186.033 192.228 1.00 196.00 47 LYS D N 1
ATOM 10764 C CA . LYS C 1 47 ? 209.000 184.796 191.674 1.00 196.00 47 LYS D CA 1
ATOM 10765 C C . LYS C 1 47 ? 210.042 183.706 191.725 1.00 196.00 47 LYS D C 1
ATOM 10766 O O . LYS C 1 47 ? 209.742 182.581 192.142 1.00 196.00 47 LYS D O 1
ATOM 10785 N N . GLU C 1 48 ? 211.277 184.030 191.341 1.00 196.00 48 GLU D N 1
ATOM 10786 C CA . GLU C 1 48 ? 212.301 183.010 191.370 1.00 196.00 48 GLU D CA 1
ATOM 10787 C C . GLU C 1 48 ? 212.674 182.666 192.798 1.00 196.00 48 GLU D C 1
ATOM 10788 O O . GLU C 1 48 ? 212.855 181.490 193.133 1.00 196.00 48 GLU D O 1
ATOM 10800 N N . ALA C 1 49 ? 212.785 183.678 193.667 1.00 196.00 49 ALA D N 1
ATOM 10801 C CA . ALA C 1 49 ? 213.172 183.396 195.026 1.00 196.00 49 ALA D CA 1
ATOM 10802 C C . ALA C 1 49 ? 212.129 182.558 195.755 1.00 196.00 49 ALA D C 1
ATOM 10803 O O . ALA C 1 49 ? 212.484 181.614 196.458 1.00 196.00 49 ALA D O 1
ATOM 10810 N N . ILE C 1 50 ? 210.847 182.830 195.515 1.00 196.00 50 ILE D N 1
ATOM 10811 C CA . ILE C 1 50 ? 209.781 182.104 196.178 1.00 196.00 50 ILE D CA 1
ATOM 10812 C C . ILE C 1 50 ? 209.740 180.670 195.713 1.00 196.00 50 ILE D C 1
ATOM 10813 O O . ILE C 1 50 ? 209.592 179.767 196.543 1.00 196.00 50 ILE D O 1
ATOM 10829 N N . LYS C 1 51 ? 209.838 180.434 194.408 1.00 196.00 51 LYS D N 1
ATOM 10830 C CA . LYS C 1 51 ? 209.805 179.064 193.938 1.00 196.00 51 LYS D CA 1
ATOM 10831 C C . LYS C 1 51 ? 210.993 178.267 194.453 1.00 196.00 51 LYS D C 1
ATOM 10832 O O . LYS C 1 51 ? 210.831 177.123 194.893 1.00 196.00 51 LYS D O 1
ATOM 10851 N N . ALA C 1 52 ? 212.191 178.865 194.432 1.00 196.00 52 ALA D N 1
ATOM 10852 C CA . ALA C 1 52 ? 213.367 178.142 194.871 1.00 196.00 52 ALA D CA 1
ATOM 10853 C C . ALA C 1 52 ? 213.289 177.785 196.349 1.00 196.00 52 ALA D C 1
ATOM 10854 O O . ALA C 1 52 ? 213.603 176.653 196.731 1.00 196.00 52 ALA D O 1
ATOM 10861 N N . ILE C 1 53 ? 212.790 178.709 197.166 1.00 196.00 53 ILE D N 1
ATOM 10862 C CA . ILE C 1 53 ? 212.657 178.491 198.592 1.00 196.00 53 ILE D CA 1
ATOM 10863 C C . ILE C 1 53 ? 211.603 177.476 198.927 1.00 196.00 53 ILE D C 1
ATOM 10864 O O . ILE C 1 53 ? 211.809 176.630 199.805 1.00 196.00 53 ILE D O 1
ATOM 10880 N N . ALA C 1 54 ? 210.444 177.587 198.285 1.00 196.00 54 ALA D N 1
ATOM 10881 C CA . ALA C 1 54 ? 209.364 176.686 198.582 1.00 196.00 54 ALA D CA 1
ATOM 10882 C C . ALA C 1 54 ? 209.749 175.248 198.290 1.00 196.00 54 ALA D C 1
ATOM 10883 O O . ALA C 1 54 ? 209.465 174.361 199.100 1.00 196.00 54 ALA D O 1
ATOM 10890 N N . ASP C 1 55 ? 210.465 175.010 197.186 1.00 196.00 55 ASP D N 1
ATOM 10891 C CA . ASP C 1 55 ? 210.849 173.644 196.884 1.00 196.00 55 ASP D CA 1
ATOM 10892 C C . ASP C 1 55 ? 212.002 173.195 197.736 1.00 196.00 55 ASP D C 1
ATOM 10893 O O . ASP C 1 55 ? 212.090 172.030 198.098 1.00 196.00 55 ASP D O 1
ATOM 10902 N N . LEU C 1 56 ? 212.898 174.092 198.098 1.00 196.00 56 LEU D N 1
ATOM 10903 C CA . LEU C 1 56 ? 214.000 173.665 198.920 1.00 196.00 56 LEU D CA 1
ATOM 10904 C C . LEU C 1 56 ? 213.459 173.170 200.267 1.00 196.00 56 LEU D C 1
ATOM 10905 O O . LEU C 1 56 ? 213.767 172.071 200.723 1.00 196.00 56 LEU D O 1
ATOM 10921 N N . ALA C 1 57 ? 212.610 173.977 200.902 1.00 196.00 57 ALA D N 1
ATOM 10922 C CA . ALA C 1 57 ? 212.061 173.672 202.219 1.00 196.00 57 ALA D CA 1
ATOM 10923 C C . ALA C 1 57 ? 211.163 172.440 202.256 1.00 196.00 57 ALA D C 1
ATOM 10924 O O . ALA C 1 57 ? 211.139 171.699 203.242 1.00 196.00 57 ALA D O 1
ATOM 10931 N N . LYS C 1 58 ? 210.465 172.162 201.168 1.00 196.00 58 LYS D N 1
ATOM 10932 C CA . LYS C 1 58 ? 209.564 171.019 201.116 1.00 196.00 58 LYS D CA 1
ATOM 10933 C C . LYS C 1 58 ? 210.277 169.697 200.944 1.00 196.00 58 LYS D C 1
ATOM 10934 O O . LYS C 1 58 ? 209.645 168.643 200.948 1.00 196.00 58 LYS D O 1
ATOM 10953 N N . ASN C 1 59 ? 211.596 169.740 200.820 1.00 196.00 59 ASN D N 1
ATOM 10954 C CA . ASN C 1 59 ? 212.397 168.546 200.727 1.00 196.00 59 ASN D CA 1
ATOM 10955 C C . ASN C 1 59 ? 213.027 168.193 202.073 1.00 196.00 59 ASN D C 1
ATOM 10956 O O . ASN C 1 59 ? 213.951 167.363 202.147 1.00 196.00 59 ASN D O 1
ATOM 10967 N N . HIS C 1 60 ? 212.506 168.825 203.133 1.00 196.00 60 HIS D N 1
ATOM 10968 C CA . HIS C 1 60 ? 212.906 168.598 204.508 1.00 196.00 60 HIS D CA 1
ATOM 10969 C C . HIS C 1 60 ? 211.741 168.084 205.342 1.00 196.00 60 HIS D C 1
ATOM 10970 O O . HIS C 1 60 ? 210.571 168.248 204.996 1.00 196.00 60 HIS D O 1
ATOM 10984 N N . THR C 1 61 ? 212.079 167.429 206.446 1.00 196.00 61 THR D N 1
ATOM 10985 C CA . THR C 1 61 ? 211.117 166.818 207.355 1.00 196.00 61 THR D CA 1
ATOM 10986 C C . THR C 1 61 ? 210.974 167.576 208.669 1.00 196.00 61 THR D C 1
ATOM 10987 O O . THR C 1 61 ? 210.455 167.036 209.646 1.00 196.00 61 THR D O 1
ATOM 10998 N N . THR C 1 62 ? 211.495 168.795 208.710 1.00 196.00 62 THR D N 1
ATOM 10999 C CA . THR C 1 62 ? 211.491 169.600 209.929 1.00 196.00 62 THR D CA 1
ATOM 11000 C C . THR C 1 62 ? 210.981 171.014 209.806 1.00 196.00 62 THR D C 1
ATOM 11001 O O . THR C 1 62 ? 211.119 171.681 208.765 1.00 196.00 62 THR D O 1
ATOM 11012 N N . GLU C 1 63 ? 210.501 171.490 210.956 1.00 196.00 63 GLU D N 1
ATOM 11013 C CA . GLU C 1 63 ? 209.957 172.809 211.160 1.00 196.00 63 GLU D CA 1
ATOM 11014 C C . GLU C 1 63 ? 210.999 173.867 210.927 1.00 196.00 63 GLU D C 1
ATOM 11015 O O . GLU C 1 63 ? 210.654 175.006 210.650 1.00 196.00 63 GLU D O 1
ATOM 11027 N N . GLU C 1 64 ? 212.281 173.518 210.994 1.00 196.00 64 GLU D N 1
ATOM 11028 C CA . GLU C 1 64 ? 213.282 174.527 210.709 1.00 196.00 64 GLU D CA 1
ATOM 11029 C C . GLU C 1 64 ? 213.093 175.056 209.300 1.00 196.00 64 GLU D C 1
ATOM 11030 O O . GLU C 1 64 ? 213.211 176.257 209.051 1.00 196.00 64 GLU D O 1
ATOM 11042 N N . PHE C 1 65 ? 212.821 174.158 208.361 1.00 196.00 65 PHE D N 1
ATOM 11043 C CA . PHE C 1 65 ? 212.704 174.538 206.979 1.00 196.00 65 PHE D CA 1
ATOM 11044 C C . PHE C 1 65 ? 211.389 175.145 206.658 1.00 196.00 65 PHE D C 1
ATOM 11045 O O . PHE C 1 65 ? 211.330 176.128 205.909 1.00 196.00 65 PHE D O 1
ATOM 11062 N N . MET C 1 66 ? 210.318 174.605 207.222 1.00 196.00 66 MET D N 1
ATOM 11063 C CA . MET C 1 66 ? 209.065 175.255 206.938 1.00 196.00 66 MET D CA 1
ATOM 11064 C C . MET C 1 66 ? 209.126 176.655 207.559 1.00 196.00 66 MET D C 1
ATOM 11065 O O . MET C 1 66 ? 208.648 177.616 206.982 1.00 196.00 66 MET D O 1
ATOM 11079 N N . ALA C 1 67 ? 209.760 176.813 208.728 1.00 196.00 67 ALA D N 1
ATOM 11080 C CA . ALA C 1 67 ? 209.812 178.127 209.345 1.00 196.00 67 ALA D CA 1
ATOM 11081 C C . ALA C 1 67 ? 210.603 179.122 208.521 1.00 196.00 67 ALA D C 1
ATOM 11082 O O . ALA C 1 67 ? 210.164 180.266 208.335 1.00 196.00 67 ALA D O 1
ATOM 11089 N N . ARG C 1 68 ? 211.743 178.686 207.968 1.00 196.00 68 ARG D N 1
ATOM 11090 C CA . ARG C 1 68 ? 212.557 179.594 207.186 1.00 196.00 68 ARG D CA 1
ATOM 11091 C C . ARG C 1 68 ? 211.853 180.004 205.921 1.00 196.00 68 ARG D C 1
ATOM 11092 O O . ARG C 1 68 ? 211.880 181.178 205.548 1.00 196.00 68 ARG D O 1
ATOM 11113 N N . ALA C 1 69 ? 211.207 179.047 205.266 1.00 196.00 69 ALA D N 1
ATOM 11114 C CA . ALA C 1 69 ? 210.518 179.312 204.029 1.00 196.00 69 ALA D CA 1
ATOM 11115 C C . ALA C 1 69 ? 209.220 180.082 204.222 1.00 196.00 69 ALA D C 1
ATOM 11116 O O . ALA C 1 69 ? 208.880 180.929 203.403 1.00 196.00 69 ALA D O 1
ATOM 11123 N N . ILE C 1 70 ? 208.483 179.845 205.303 1.00 196.00 70 ILE D N 1
ATOM 11124 C CA . ILE C 1 70 ? 207.254 180.595 205.497 1.00 196.00 70 ILE D CA 1
ATOM 11125 C C . ILE C 1 70 ? 207.607 182.039 205.718 1.00 196.00 70 ILE D C 1
ATOM 11126 O O . ILE C 1 70 ? 207.032 182.913 205.070 1.00 196.00 70 ILE D O 1
ATOM 11142 N N . SER C 1 71 ? 208.581 182.311 206.587 1.00 196.00 71 SER D N 1
ATOM 11143 C CA . SER C 1 71 ? 208.947 183.694 206.802 1.00 196.00 71 SER D CA 1
ATOM 11144 C C . SER C 1 71 ? 209.584 184.308 205.563 1.00 196.00 71 SER D C 1
ATOM 11145 O O . SER C 1 71 ? 209.255 185.439 205.205 1.00 196.00 71 SER D O 1
ATOM 11153 N N . ALA C 1 72 ? 210.472 183.572 204.872 1.00 196.00 72 ALA D N 1
ATOM 11154 C CA . ALA C 1 72 ? 211.136 184.128 203.706 1.00 196.00 72 ALA D CA 1
ATOM 11155 C C . ALA C 1 72 ? 210.165 184.436 202.583 1.00 196.00 72 ALA D C 1
ATOM 11156 O O . ALA C 1 72 ? 210.252 185.495 201.957 1.00 196.00 72 ALA D O 1
ATOM 11163 N N . ILE C 1 73 ? 209.202 183.552 202.354 1.00 196.00 73 ILE D N 1
ATOM 11164 C CA . ILE C 1 73 ? 208.249 183.759 201.293 1.00 196.00 73 ILE D CA 1
ATOM 11165 C C . ILE C 1 73 ? 207.246 184.791 201.683 1.00 196.00 73 ILE D C 1
ATOM 11166 O O . ILE C 1 73 ? 206.885 185.625 200.862 1.00 196.00 73 ILE D O 1
ATOM 11182 N N . ALA C 1 74 ? 206.733 184.739 202.906 1.00 196.00 74 ALA D N 1
ATOM 11183 C CA . ALA C 1 74 ? 205.764 185.730 203.277 1.00 196.00 74 ALA D CA 1
ATOM 11184 C C . ALA C 1 74 ? 206.390 187.121 203.188 1.00 196.00 74 ALA D C 1
ATOM 11185 O O . ALA C 1 74 ? 205.722 188.051 202.723 1.00 196.00 74 ALA D O 1
ATOM 11192 N N . GLU C 1 75 ? 207.674 187.296 203.557 1.00 196.00 75 GLU D N 1
ATOM 11193 C CA . GLU C 1 75 ? 208.256 188.619 203.396 1.00 196.00 75 GLU D CA 1
ATOM 11194 C C . GLU C 1 75 ? 208.498 188.981 201.935 1.00 196.00 75 GLU D C 1
ATOM 11195 O O . GLU C 1 75 ? 208.206 190.109 201.539 1.00 196.00 75 GLU D O 1
ATOM 11207 N N . LEU C 1 76 ? 208.979 188.043 201.104 1.00 196.00 76 LEU D N 1
ATOM 11208 C CA . LEU C 1 76 ? 209.214 188.396 199.708 1.00 196.00 76 LEU D CA 1
ATOM 11209 C C . LEU C 1 76 ? 207.932 188.730 199.019 1.00 196.00 76 LEU D C 1
ATOM 11210 O O . LEU C 1 76 ? 207.850 189.705 198.276 1.00 196.00 76 LEU D O 1
ATOM 11226 N N . ALA C 1 77 ? 206.918 187.927 199.287 1.00 196.00 77 ALA D N 1
ATOM 11227 C CA . ALA C 1 77 ? 205.634 188.077 198.676 1.00 196.00 77 ALA D CA 1
ATOM 11228 C C . ALA C 1 77 ? 204.917 189.317 199.099 1.00 196.00 77 ALA D C 1
ATOM 11229 O O . ALA C 1 77 ? 204.349 190.010 198.259 1.00 196.00 77 ALA D O 1
ATOM 11236 N N . ARG C 1 78 ? 204.982 189.664 200.378 1.00 196.00 78 ARG D N 1
ATOM 11237 C CA . ARG C 1 78 ? 204.256 190.830 200.790 1.00 196.00 78 ARG D CA 1
ATOM 11238 C C . ARG C 1 78 ? 205.031 192.075 200.443 1.00 196.00 78 ARG D C 1
ATOM 11239 O O . ARG C 1 78 ? 204.429 193.075 200.063 1.00 196.00 78 ARG D O 1
ATOM 11260 N N . LYS C 1 79 ? 206.367 192.022 200.457 1.00 196.00 79 LYS D N 1
ATOM 11261 C CA . LYS C 1 79 ? 207.093 193.209 200.077 1.00 196.00 79 LYS D CA 1
ATOM 11262 C C . LYS C 1 79 ? 206.880 193.444 198.607 1.00 196.00 79 LYS D C 1
ATOM 11263 O O . LYS C 1 79 ? 206.672 194.582 198.184 1.00 196.00 79 LYS D O 1
ATOM 11282 N N . ALA C 1 80 ? 206.940 192.375 197.816 1.00 196.00 80 ALA D N 1
ATOM 11283 C CA . ALA C 1 80 ? 206.771 192.490 196.399 1.00 196.00 80 ALA D CA 1
ATOM 11284 C C . ALA C 1 80 ? 205.360 192.904 196.005 1.00 196.00 80 ALA D C 1
ATOM 11285 O O . ALA C 1 80 ? 205.212 193.743 195.123 1.00 196.00 80 ALA D O 1
ATOM 11292 N N . ILE C 1 81 ? 204.316 192.377 196.659 1.00 196.00 81 ILE D N 1
ATOM 11293 C CA . ILE C 1 81 ? 202.974 192.803 196.290 1.00 196.00 81 ILE D CA 1
ATOM 11294 C C . ILE C 1 81 ? 202.723 194.212 196.747 1.00 196.00 81 ILE D C 1
ATOM 11295 O O . ILE C 1 81 ? 202.114 194.972 195.995 1.00 196.00 81 ILE D O 1
ATOM 11311 N N . ASP C 1 82 ? 203.145 194.581 197.963 1.00 196.00 82 ASP D N 1
ATOM 11312 C CA . ASP C 1 82 ? 202.917 195.940 198.403 1.00 196.00 82 ASP D CA 1
ATOM 11313 C C . ASP C 1 82 ? 203.696 196.886 197.509 1.00 196.00 82 ASP D C 1
ATOM 11314 O O . ASP C 1 82 ? 203.194 197.948 197.154 1.00 196.00 82 ASP D O 1
ATOM 11323 N N . ALA C 1 83 ? 204.920 196.516 197.112 1.00 196.00 83 ALA D N 1
ATOM 11324 C CA . ALA C 1 83 ? 205.684 197.377 196.238 1.00 196.00 83 ALA D CA 1
ATOM 11325 C C . ALA C 1 83 ? 205.000 197.516 194.885 1.00 196.00 83 ALA D C 1
ATOM 11326 O O . ALA C 1 83 ? 204.818 198.626 194.381 1.00 196.00 83 ALA D O 1
ATOM 11333 N N . ILE C 1 84 ? 204.495 196.409 194.346 1.00 196.00 84 ILE D N 1
ATOM 11334 C CA . ILE C 1 84 ? 203.846 196.462 193.060 1.00 196.00 84 ILE D CA 1
ATOM 11335 C C . ILE C 1 84 ? 202.576 197.262 193.105 1.00 196.00 84 ILE D C 1
ATOM 11336 O O . ILE C 1 84 ? 202.338 198.046 192.200 1.00 196.00 84 ILE D O 1
ATOM 11352 N N . TYR C 1 85 ? 201.749 197.050 194.121 1.00 196.00 85 TYR D N 1
ATOM 11353 C CA . TYR C 1 85 ? 200.475 197.732 194.279 1.00 196.00 85 TYR D CA 1
ATOM 11354 C C . TYR C 1 85 ? 200.694 199.234 194.527 1.00 196.00 85 TYR D C 1
ATOM 11355 O O . TYR C 1 85 ? 200.006 200.083 193.937 1.00 196.00 85 TYR D O 1
ATOM 11373 N N . ARG C 1 86 ? 201.673 199.596 195.371 1.00 196.00 86 ARG D N 1
ATOM 11374 C CA . ARG C 1 86 ? 201.924 201.007 195.633 1.00 196.00 86 ARG D CA 1
ATOM 11375 C C . ARG C 1 86 ? 202.280 201.764 194.375 1.00 196.00 86 ARG D C 1
ATOM 11376 O O . ARG C 1 86 ? 201.930 202.946 194.258 1.00 196.00 86 ARG D O 1
ATOM 11397 N N . LEU C 1 87 ? 202.984 201.106 193.458 1.00 196.00 87 LEU D N 1
ATOM 11398 C CA . LEU C 1 87 ? 203.377 201.728 192.220 1.00 196.00 87 LEU D CA 1
ATOM 11399 C C . LEU C 1 87 ? 202.286 201.561 191.143 1.00 196.00 87 LEU D C 1
ATOM 11400 O O . LEU C 1 87 ? 202.002 202.477 190.375 1.00 196.00 87 LEU D O 1
ATOM 11416 N N . ALA C 1 88 ? 201.617 200.405 191.120 1.00 196.00 88 ALA D N 1
ATOM 11417 C CA . ALA C 1 88 ? 200.622 200.075 190.109 1.00 196.00 88 ALA D CA 1
ATOM 11418 C C . ALA C 1 88 ? 199.417 200.993 190.133 1.00 196.00 88 ALA D C 1
ATOM 11419 O O . ALA C 1 88 ? 198.862 201.354 189.089 1.00 196.00 88 ALA D O 1
ATOM 11426 N N . ARG C 1 89 ? 199.045 201.433 191.324 1.00 196.00 89 ARG D N 1
ATOM 11427 C CA . ARG C 1 89 ? 197.877 202.278 191.511 1.00 196.00 89 ARG D CA 1
ATOM 11428 C C . ARG C 1 89 ? 198.095 203.663 190.920 1.00 196.00 89 ARG D C 1
ATOM 11429 O O . ARG C 1 89 ? 197.156 204.453 190.836 1.00 196.00 89 ARG D O 1
ATOM 11450 N N . ASN C 1 90 ? 199.342 203.997 190.578 1.00 196.00 90 ASN D N 1
ATOM 11451 C CA . ASN C 1 90 ? 199.660 205.296 190.035 1.00 196.00 90 ASN D CA 1
ATOM 11452 C C . ASN C 1 90 ? 199.848 205.266 188.514 1.00 196.00 90 ASN D C 1
ATOM 11453 O O . ASN C 1 90 ? 200.302 206.255 187.928 1.00 196.00 90 ASN D O 1
ATOM 11464 N N . HIS C 1 91 ? 199.488 204.156 187.859 1.00 196.00 91 HIS D N 1
ATOM 11465 C CA . HIS C 1 91 ? 199.639 204.095 186.410 1.00 196.00 91 HIS D CA 1
ATOM 11466 C C . HIS C 1 91 ? 198.560 204.840 185.661 1.00 196.00 91 HIS D C 1
ATOM 11467 O O . HIS C 1 91 ? 197.412 204.928 186.098 1.00 196.00 91 HIS D O 1
ATOM 11481 N N . THR C 1 92 ? 198.938 205.333 184.484 1.00 196.00 92 THR D N 1
ATOM 11482 C CA . THR C 1 92 ? 198.033 206.014 183.581 1.00 196.00 92 THR D CA 1
ATOM 11483 C C . THR C 1 92 ? 197.812 205.293 182.245 1.00 196.00 92 THR D C 1
ATOM 11484 O O . THR C 1 92 ? 196.919 205.676 181.486 1.00 196.00 92 THR D O 1
ATOM 11495 N N . THR C 1 93 ? 198.606 204.255 181.938 1.00 196.00 93 THR D N 1
ATOM 11496 C CA . THR C 1 93 ? 198.481 203.599 180.638 1.00 196.00 93 THR D CA 1
ATOM 11497 C C . THR C 1 93 ? 198.029 202.160 180.787 1.00 196.00 93 THR D C 1
ATOM 11498 O O . THR C 1 93 ? 198.223 201.540 181.841 1.00 196.00 93 THR D O 1
ATOM 11509 N N . ASP C 1 94 ? 197.537 201.587 179.679 1.00 196.00 94 ASP D N 1
ATOM 11510 C CA . ASP C 1 94 ? 197.070 200.208 179.684 1.00 196.00 94 ASP D CA 1
ATOM 11511 C C . ASP C 1 94 ? 198.205 199.228 179.846 1.00 196.00 94 ASP D C 1
ATOM 11512 O O . ASP C 1 94 ? 198.057 198.194 180.499 1.00 196.00 94 ASP D O 1
ATOM 11521 N N . THR C 1 95 ? 199.348 199.554 179.242 1.00 196.00 95 THR D N 1
ATOM 11522 C CA . THR C 1 95 ? 200.494 198.666 179.248 1.00 196.00 95 THR D CA 1
ATOM 11523 C C . THR C 1 95 ? 201.008 198.454 180.639 1.00 196.00 95 THR D C 1
ATOM 11524 O O . THR C 1 95 ? 201.340 197.331 181.027 1.00 196.00 95 THR D O 1
ATOM 11535 N N . PHE C 1 96 ? 201.120 199.533 181.389 1.00 196.00 96 PHE D N 1
ATOM 11536 C CA . PHE C 1 96 ? 201.705 199.426 182.692 1.00 196.00 96 PHE D CA 1
ATOM 11537 C C . PHE C 1 96 ? 200.721 198.830 183.691 1.00 196.00 96 PHE D C 1
ATOM 11538 O O . PHE C 1 96 ? 201.124 198.059 184.574 1.00 196.00 96 PHE D O 1
ATOM 11555 N N . MET C 1 97 ? 199.429 199.155 183.556 1.00 196.00 97 MET D N 1
ATOM 11556 C CA . MET C 1 97 ? 198.446 198.555 184.440 1.00 196.00 97 MET D CA 1
ATOM 11557 C C . MET C 1 97 ? 198.404 197.053 184.178 1.00 196.00 97 MET D C 1
ATOM 11558 O O . MET C 1 97 ? 198.346 196.262 185.119 1.00 196.00 97 MET D O 1
ATOM 11572 N N . ALA C 1 98 ? 198.453 196.650 182.895 1.00 196.00 98 ALA D N 1
ATOM 11573 C CA . ALA C 1 98 ? 198.431 195.244 182.528 1.00 196.00 98 ALA D CA 1
ATOM 11574 C C . ALA C 1 98 ? 199.655 194.505 183.068 1.00 196.00 98 ALA D C 1
ATOM 11575 O O . ALA C 1 98 ? 199.527 193.358 183.515 1.00 196.00 98 ALA D O 1
ATOM 11582 N N . LYS C 1 99 ? 200.836 195.160 183.070 1.00 196.00 99 LYS D N 1
ATOM 11583 C CA . LYS C 1 99 ? 202.024 194.520 183.622 1.00 196.00 99 LYS D CA 1
ATOM 11584 C C . LYS C 1 99 ? 201.827 194.295 185.102 1.00 196.00 99 LYS D C 1
ATOM 11585 O O . LYS C 1 99 ? 202.168 193.226 185.612 1.00 196.00 99 LYS D O 1
ATOM 11604 N N . ALA C 1 100 ? 201.242 195.276 185.794 1.00 196.00 100 ALA D N 1
ATOM 11605 C CA . ALA C 1 100 ? 200.971 195.101 187.205 1.00 196.00 100 ALA D CA 1
ATOM 11606 C C . ALA C 1 100 ? 199.965 193.984 187.421 1.00 196.00 100 ALA D C 1
ATOM 11607 O O . ALA C 1 100 ? 200.160 193.134 188.277 1.00 196.00 100 ALA D O 1
ATOM 11614 N N . ILE C 1 101 ? 198.960 193.852 186.563 1.00 196.00 101 ILE D N 1
ATOM 11615 C CA . ILE C 1 101 ? 198.000 192.783 186.796 1.00 196.00 101 ILE D CA 1
ATOM 11616 C C . ILE C 1 101 ? 198.681 191.424 186.774 1.00 196.00 101 ILE D C 1
ATOM 11617 O O . ILE C 1 101 ? 198.422 190.578 187.650 1.00 196.00 101 ILE D O 1
ATOM 11633 N N . GLU C 1 102 ? 199.538 191.195 185.786 1.00 196.00 102 GLU D N 1
ATOM 11634 C CA . GLU C 1 102 ? 200.221 189.921 185.754 1.00 196.00 102 GLU D CA 1
ATOM 11635 C C . GLU C 1 102 ? 201.235 189.796 186.890 1.00 196.00 102 GLU D C 1
ATOM 11636 O O . GLU C 1 102 ? 201.268 188.771 187.568 1.00 196.00 102 GLU D O 1
ATOM 11648 N N . ALA C 1 103 ? 201.992 190.863 187.177 1.00 196.00 103 ALA D N 1
ATOM 11649 C CA . ALA C 1 103 ? 203.032 190.820 188.201 1.00 196.00 103 ALA D CA 1
ATOM 11650 C C . ALA C 1 103 ? 202.467 190.518 189.584 1.00 196.00 103 ALA D C 1
ATOM 11651 O O . ALA C 1 103 ? 203.038 189.726 190.345 1.00 196.00 103 ALA D O 1
ATOM 11658 N N . ILE C 1 104 ? 201.297 191.087 189.862 1.00 196.00 104 ILE D N 1
ATOM 11659 C CA . ILE C 1 104 ? 200.652 190.912 191.144 1.00 196.00 104 ILE D CA 1
ATOM 11660 C C . ILE C 1 104 ? 200.181 189.475 191.298 1.00 196.00 104 ILE D C 1
ATOM 11661 O O . ILE C 1 104 ? 200.430 188.857 192.342 1.00 196.00 104 ILE D O 1
ATOM 11677 N N . ALA C 1 105 ? 199.507 188.929 190.292 1.00 196.00 105 ALA D N 1
ATOM 11678 C CA . ALA C 1 105 ? 199.044 187.561 190.406 1.00 196.00 105 ALA D CA 1
ATOM 11679 C C . ALA C 1 105 ? 200.152 186.550 190.381 1.00 196.00 105 ALA D C 1
ATOM 11680 O O . ALA C 1 105 ? 200.109 185.579 191.133 1.00 196.00 105 ALA D O 1
ATOM 11687 N N . GLU C 1 106 ? 201.203 186.765 189.593 1.00 196.00 106 GLU D N 1
ATOM 11688 C CA . GLU C 1 106 ? 202.224 185.739 189.568 1.00 196.00 106 GLU D CA 1
ATOM 11689 C C . GLU C 1 106 ? 202.819 185.556 190.938 1.00 196.00 106 GLU D C 1
ATOM 11690 O O . GLU C 1 106 ? 203.006 184.423 191.390 1.00 196.00 106 GLU D O 1
ATOM 11702 N N . LEU C 1 107 ? 203.043 186.650 191.650 1.00 196.00 107 LEU D N 1
ATOM 11703 C CA . LEU C 1 107 ? 203.632 186.472 192.944 1.00 196.00 107 LEU D CA 1
ATOM 11704 C C . LEU C 1 107 ? 202.654 186.111 194.020 1.00 196.00 107 LEU D C 1
ATOM 11705 O O . LEU C 1 107 ? 202.996 185.320 194.898 1.00 196.00 107 LEU D O 1
ATOM 11721 N N . ALA C 1 108 ? 201.446 186.675 194.016 1.00 196.00 108 ALA D N 1
ATOM 11722 C CA . ALA C 1 108 ? 200.562 186.313 195.096 1.00 196.00 108 ALA D CA 1
ATOM 11723 C C . ALA C 1 108 ? 200.189 184.852 194.950 1.00 196.00 108 ALA D C 1
ATOM 11724 O O . ALA C 1 108 ? 200.251 184.090 195.904 1.00 196.00 108 ALA D O 1
ATOM 11731 N N . LYS C 1 109 ? 199.927 184.394 193.732 1.00 196.00 109 LYS D N 1
ATOM 11732 C CA . LYS C 1 109 ? 199.545 183.011 193.567 1.00 196.00 109 LYS D CA 1
ATOM 11733 C C . LYS C 1 109 ? 200.663 182.063 194.005 1.00 196.00 109 LYS D C 1
ATOM 11734 O O . LYS C 1 109 ? 200.410 181.111 194.755 1.00 196.00 109 LYS D O 1
ATOM 11753 N N . GLU C 1 110 ? 201.910 182.309 193.568 1.00 196.00 110 GLU D N 1
ATOM 11754 C CA . GLU C 1 110 ? 202.981 181.397 193.940 1.00 196.00 110 GLU D CA 1
ATOM 11755 C C . GLU C 1 110 ? 203.289 181.470 195.419 1.00 196.00 110 GLU D C 1
ATOM 11756 O O . GLU C 1 110 ? 203.567 180.447 196.056 1.00 196.00 110 GLU D O 1
ATOM 11768 N N . ALA C 1 111 ? 203.242 182.676 195.982 1.00 196.00 111 ALA D N 1
ATOM 11769 C CA . ALA C 1 111 ? 203.536 182.850 197.375 1.00 196.00 111 ALA D CA 1
ATOM 11770 C C . ALA C 1 111 ? 202.522 182.219 198.258 1.00 196.00 111 ALA D C 1
ATOM 11771 O O . ALA C 1 111 ? 202.873 181.556 199.216 1.00 196.00 111 ALA D O 1
ATOM 11778 N N . ILE C 1 112 ? 201.261 182.364 197.920 1.00 196.00 112 ILE D N 1
ATOM 11779 C CA . ILE C 1 112 ? 200.212 181.836 198.746 1.00 196.00 112 ILE D CA 1
ATOM 11780 C C . ILE C 1 112 ? 200.251 180.344 198.760 1.00 196.00 112 ILE D C 1
ATOM 11781 O O . ILE C 1 112 ? 200.097 179.718 199.816 1.00 196.00 112 ILE D O 1
ATOM 11797 N N . LYS C 1 113 ? 200.424 179.758 197.584 1.00 196.00 113 LYS D N 1
ATOM 11798 C CA . LYS C 1 113 ? 200.478 178.329 197.523 1.00 196.00 113 LYS D CA 1
ATOM 11799 C C . LYS C 1 113 ? 201.667 177.859 198.348 1.00 196.00 113 LYS D C 1
ATOM 11800 O O . LYS C 1 113 ? 201.527 176.957 199.166 1.00 196.00 113 LYS D O 1
ATOM 11819 N N . ALA C 1 114 ? 202.840 178.496 198.199 1.00 196.00 114 ALA D N 1
ATOM 11820 C CA . ALA C 1 114 ? 203.997 178.055 198.956 1.00 196.00 114 ALA D CA 1
ATOM 11821 C C . ALA C 1 114 ? 203.860 178.249 200.457 1.00 196.00 114 ALA D C 1
ATOM 11822 O O . ALA C 1 114 ? 204.160 177.332 201.225 1.00 196.00 114 ALA D O 1
ATOM 11829 N N . ILE C 1 115 ? 203.321 179.381 200.891 1.00 196.00 115 ILE D N 1
ATOM 11830 C CA . ILE C 1 115 ? 203.226 179.678 202.305 1.00 196.00 115 ILE D CA 1
ATOM 11831 C C . ILE C 1 115 ? 202.355 178.652 202.972 1.00 196.00 115 ILE D C 1
ATOM 11832 O O . ILE C 1 115 ? 202.682 178.165 204.059 1.00 196.00 115 ILE D O 1
ATOM 11848 N N . ALA C 1 116 ? 201.206 178.361 202.367 1.00 196.00 116 ALA D N 1
ATOM 11849 C CA . ALA C 1 116 ? 200.353 177.379 202.969 1.00 196.00 116 ALA D CA 1
ATOM 11850 C C . ALA C 1 116 ? 200.909 175.983 202.817 1.00 196.00 116 ALA D C 1
ATOM 11851 O O . ALA C 1 116 ? 200.919 175.231 203.774 1.00 196.00 116 ALA D O 1
ATOM 11858 N N . ASP C 1 117 ? 201.512 175.639 201.685 1.00 196.00 117 ASP D N 1
ATOM 11859 C CA . ASP C 1 117 ? 201.982 174.271 201.525 1.00 196.00 117 ASP D CA 1
ATOM 11860 C C . ASP C 1 117 ? 203.024 173.919 202.581 1.00 196.00 117 ASP D C 1
ATOM 11861 O O . ASP C 1 117 ? 203.087 172.775 203.055 1.00 196.00 117 ASP D O 1
ATOM 11870 N N . LEU C 1 118 ? 203.813 174.910 202.976 1.00 196.00 118 LEU D N 1
ATOM 11871 C CA . LEU C 1 118 ? 204.794 174.762 204.030 1.00 196.00 118 LEU D CA 1
ATOM 11872 C C . LEU C 1 118 ? 204.110 174.739 205.408 1.00 196.00 118 LEU D C 1
ATOM 11873 O O . LEU C 1 118 ? 204.358 173.864 206.232 1.00 196.00 118 LEU D O 1
ATOM 11889 N N . ALA C 1 119 ? 203.180 175.662 205.654 1.00 196.00 119 ALA D N 1
ATOM 11890 C CA . ALA C 1 119 ? 202.511 175.738 206.950 1.00 196.00 119 ALA D CA 1
ATOM 11891 C C . ALA C 1 119 ? 201.637 174.515 207.223 1.00 196.00 119 ALA D C 1
ATOM 11892 O O . ALA C 1 119 ? 201.550 174.043 208.353 1.00 196.00 119 ALA D O 1
ATOM 11899 N N . LYS C 1 120 ? 201.063 173.946 206.178 1.00 196.00 120 LYS D N 1
ATOM 11900 C CA . LYS C 1 120 ? 200.189 172.779 206.214 1.00 196.00 120 LYS D CA 1
ATOM 11901 C C . LYS C 1 120 ? 200.908 171.511 206.659 1.00 196.00 120 LYS D C 1
ATOM 11902 O O . LYS C 1 120 ? 200.264 170.479 206.895 1.00 196.00 120 LYS D O 1
ATOM 11921 N N . ASN C 1 121 ? 202.244 171.545 206.703 1.00 196.00 121 ASN D N 1
ATOM 11922 C CA . ASN C 1 121 ? 203.022 170.377 207.060 1.00 196.00 121 ASN D CA 1
ATOM 11923 C C . ASN C 1 121 ? 203.417 170.347 208.534 1.00 196.00 121 ASN D C 1
ATOM 11924 O O . ASN C 1 121 ? 204.240 169.522 208.939 1.00 196.00 121 ASN D O 1
ATOM 11935 N N . HIS C 1 122 ? 202.818 171.210 209.352 1.00 196.00 122 HIS D N 1
ATOM 11936 C CA . HIS C 1 122 ? 203.110 171.182 210.777 1.00 196.00 122 HIS D CA 1
ATOM 11937 C C . HIS C 1 122 ? 201.927 171.776 211.531 1.00 196.00 122 HIS D C 1
ATOM 11938 O O . HIS C 1 122 ? 201.280 172.695 211.049 1.00 196.00 122 HIS D O 1
ATOM 11952 N N . THR C 1 123 ? 201.654 171.292 212.732 1.00 196.00 123 THR D N 1
ATOM 11953 C CA . THR C 1 123 ? 200.543 171.824 213.508 1.00 196.00 123 THR D CA 1
ATOM 11954 C C . THR C 1 123 ? 200.867 173.052 214.362 1.00 196.00 123 THR D C 1
ATOM 11955 O O . THR C 1 123 ? 199.960 173.670 214.926 1.00 196.00 123 THR D O 1
ATOM 11966 N N . THR C 1 124 ? 202.134 173.459 214.447 1.00 196.00 124 THR D N 1
ATOM 11967 C CA . THR C 1 124 ? 202.447 174.617 215.284 1.00 196.00 124 THR D CA 1
ATOM 11968 C C . THR C 1 124 ? 201.652 175.849 214.888 1.00 196.00 124 THR D C 1
ATOM 11969 O O . THR C 1 124 ? 201.542 176.212 213.700 1.00 196.00 124 THR D O 1
ATOM 11980 N N . GLU C 1 125 ? 201.180 176.552 215.923 1.00 196.00 125 GLU D N 1
ATOM 11981 C CA . GLU C 1 125 ? 200.389 177.759 215.781 1.00 196.00 125 GLU D CA 1
ATOM 11982 C C . GLU C 1 125 ? 201.186 178.883 215.151 1.00 196.00 125 GLU D C 1
ATOM 11983 O O . GLU C 1 125 ? 200.606 179.830 214.623 1.00 196.00 125 GLU D O 1
ATOM 11995 N N . ASP C 1 126 ? 202.513 178.777 215.164 1.00 196.00 126 ASP D N 1
ATOM 11996 C CA . ASP C 1 126 ? 203.332 179.803 214.550 1.00 196.00 126 ASP D CA 1
ATOM 11997 C C . ASP C 1 126 ? 203.234 179.750 213.034 1.00 196.00 126 ASP D C 1
ATOM 11998 O O . ASP C 1 126 ? 203.338 180.778 212.360 1.00 196.00 126 ASP D O 1
ATOM 12007 N N . PHE C 1 127 ? 203.049 178.558 212.466 1.00 196.00 127 PHE D N 1
ATOM 12008 C CA . PHE C 1 127 ? 202.962 178.465 211.027 1.00 196.00 127 PHE D CA 1
ATOM 12009 C C . PHE C 1 127 ? 201.563 178.800 210.647 1.00 196.00 127 PHE D C 1
ATOM 12010 O O . PHE C 1 127 ? 201.329 179.493 209.660 1.00 196.00 127 PHE D O 1
ATOM 12027 N N . MET C 1 128 ? 200.611 178.320 211.445 1.00 196.00 128 MET D N 1
ATOM 12028 C CA . MET C 1 128 ? 199.233 178.591 211.122 1.00 196.00 128 MET D CA 1
ATOM 12029 C C . MET C 1 128 ? 198.951 180.071 211.196 1.00 196.00 128 MET D C 1
ATOM 12030 O O . MET C 1 128 ? 198.384 180.637 210.276 1.00 196.00 128 MET D O 1
ATOM 12044 N N . ASP C 1 129 ? 199.406 180.753 212.238 1.00 196.00 129 ASP D N 1
ATOM 12045 C CA . ASP C 1 129 ? 199.082 182.159 212.324 1.00 196.00 129 ASP D CA 1
ATOM 12046 C C . ASP C 1 129 ? 199.806 182.981 211.281 1.00 196.00 129 ASP D C 1
ATOM 12047 O O . ASP C 1 129 ? 199.187 183.846 210.647 1.00 196.00 129 ASP D O 1
ATOM 12056 N N . GLU C 1 130 ? 201.090 182.696 211.022 1.00 196.00 130 GLU D N 1
ATOM 12057 C CA . GLU C 1 130 ? 201.785 183.521 210.057 1.00 196.00 130 GLU D CA 1
ATOM 12058 C C . GLU C 1 130 ? 201.218 183.283 208.678 1.00 196.00 130 GLU D C 1
ATOM 12059 O O . GLU C 1 130 ? 201.018 184.229 207.919 1.00 196.00 130 GLU D O 1
ATOM 12071 N N . ALA C 1 131 ? 200.924 182.028 208.345 1.00 196.00 131 ALA D N 1
ATOM 12072 C CA . ALA C 1 131 ? 200.402 181.713 207.041 1.00 196.00 131 ALA D CA 1
ATOM 12073 C C . ALA C 1 131 ? 198.956 182.178 206.851 1.00 196.00 131 ALA D C 1
ATOM 12074 O O . ALA C 1 131 ? 198.612 182.706 205.798 1.00 196.00 131 ALA D O 1
ATOM 12081 N N . ILE C 1 132 ? 198.095 182.072 207.870 1.00 196.00 132 ILE D N 1
ATOM 12082 C CA . ILE C 1 132 ? 196.712 182.495 207.669 1.00 196.00 132 ILE D CA 1
ATOM 12083 C C . ILE C 1 132 ? 196.690 183.993 207.492 1.00 196.00 132 ILE D C 1
ATOM 12084 O O . ILE C 1 132 ? 196.033 184.500 206.579 1.00 196.00 132 ILE D O 1
ATOM 12100 N N . SER C 1 133 ? 197.402 184.705 208.363 1.00 196.00 133 SER D N 1
ATOM 12101 C CA . SER C 1 133 ? 197.453 186.147 208.297 1.00 196.00 133 SER D CA 1
ATOM 12102 C C . SER C 1 133 ? 198.125 186.631 207.019 1.00 196.00 133 SER D C 1
ATOM 12103 O O . SER C 1 133 ? 197.592 187.514 206.334 1.00 196.00 133 SER D O 1
ATOM 12111 N N . ALA C 1 134 ? 199.288 186.050 206.665 1.00 196.00 134 ALA D N 1
ATOM 12112 C CA . ALA C 1 134 ? 200.000 186.491 205.482 1.00 196.00 134 ALA D CA 1
ATOM 12113 C C . ALA C 1 134 ? 199.184 186.273 204.242 1.00 196.00 134 ALA D C 1
ATOM 12114 O O . ALA C 1 134 ? 199.140 187.147 203.381 1.00 196.00 134 ALA D O 1
ATOM 12121 N N . ILE C 1 135 ? 198.480 185.150 204.167 1.00 196.00 135 ILE D N 1
ATOM 12122 C CA . ILE C 1 135 ? 197.696 184.854 202.998 1.00 196.00 135 ILE D CA 1
ATOM 12123 C C . ILE C 1 135 ? 196.431 185.664 202.950 1.00 196.00 135 ILE D C 1
ATOM 12124 O O . ILE C 1 135 ? 196.059 186.158 201.896 1.00 196.00 135 ILE D O 1
ATOM 12140 N N . ALA C 1 136 ? 195.693 185.790 204.043 1.00 196.00 136 ALA D N 1
ATOM 12141 C CA . ALA C 1 136 ? 194.477 186.559 203.906 1.00 196.00 136 ALA D CA 1
ATOM 12142 C C . ALA C 1 136 ? 194.803 187.992 203.471 1.00 196.00 136 ALA D C 1
ATOM 12143 O O . ALA C 1 136 ? 194.115 188.542 202.603 1.00 196.00 136 ALA D O 1
ATOM 12150 N N . GLU C 1 137 ? 195.885 188.596 203.996 1.00 196.00 137 GLU D N 1
ATOM 12151 C CA . GLU C 1 137 ? 196.207 189.943 203.547 1.00 196.00 137 GLU D CA 1
ATOM 12152 C C . GLU C 1 137 ? 196.776 189.980 202.131 1.00 196.00 137 GLU D C 1
ATOM 12153 O O . GLU C 1 137 ? 196.391 190.839 201.332 1.00 196.00 137 GLU D O 1
ATOM 12165 N N . LEU C 1 138 ? 197.648 189.028 201.792 1.00 196.00 138 LEU D N 1
ATOM 12166 C CA . LEU C 1 138 ? 198.300 188.976 200.495 1.00 196.00 138 LEU D CA 1
ATOM 12167 C C . LEU C 1 138 ? 197.301 188.675 199.399 1.00 196.00 138 LEU D C 1
ATOM 12168 O O . LEU C 1 138 ? 197.308 189.320 198.347 1.00 196.00 138 LEU D O 1
ATOM 12184 N N . ALA C 1 139 ? 196.423 187.705 199.647 1.00 196.00 139 ALA D N 1
ATOM 12185 C CA . ALA C 1 139 ? 195.431 187.307 198.681 1.00 196.00 139 ALA D CA 1
ATOM 12186 C C . ALA C 1 139 ? 194.462 188.402 198.393 1.00 196.00 139 ALA D C 1
ATOM 12187 O O . ALA C 1 139 ? 194.170 188.675 197.228 1.00 196.00 139 ALA D O 1
ATOM 12194 N N . ARG C 1 140 ? 194.014 189.100 199.434 1.00 196.00 140 ARG D N 1
ATOM 12195 C CA . ARG C 1 140 ? 193.038 190.120 199.196 1.00 196.00 140 ARG D CA 1
ATOM 12196 C C . ARG C 1 140 ? 193.661 191.333 198.560 1.00 196.00 140 ARG D C 1
ATOM 12197 O O . ARG C 1 140 ? 193.086 191.868 197.620 1.00 196.00 140 ARG D O 1
ATOM 12218 N N . LYS C 1 141 ? 194.855 191.748 198.990 1.00 196.00 141 LYS D N 1
ATOM 12219 C CA . LYS C 1 141 ? 195.443 192.909 198.355 1.00 196.00 141 LYS D CA 1
ATOM 12220 C C . LYS C 1 141 ? 195.762 192.633 196.916 1.00 196.00 141 LYS D C 1
ATOM 12221 O O . LYS C 1 141 ? 195.558 193.492 196.061 1.00 196.00 141 LYS D O 1
ATOM 12240 N N . ALA C 1 142 ? 196.257 191.436 196.617 1.00 196.00 142 ALA D N 1
ATOM 12241 C CA . ALA C 1 142 ? 196.581 191.141 195.250 1.00 196.00 142 ALA D CA 1
ATOM 12242 C C . ALA C 1 142 ? 195.316 191.148 194.379 1.00 196.00 142 ALA D C 1
ATOM 12243 O O . ALA C 1 142 ? 195.289 191.770 193.316 1.00 196.00 142 ALA D O 1
ATOM 12250 N N . ILE C 1 143 ? 194.217 190.575 194.871 1.00 196.00 143 ILE D N 1
ATOM 12251 C CA . ILE C 1 143 ? 192.991 190.561 194.088 1.00 196.00 143 ILE D CA 1
ATOM 12252 C C . ILE C 1 143 ? 192.383 191.927 193.928 1.00 196.00 143 ILE D C 1
ATOM 12253 O O . ILE C 1 143 ? 191.945 192.294 192.835 1.00 196.00 143 ILE D O 1
ATOM 12269 N N . GLU C 1 144 ? 192.312 192.664 195.023 1.00 196.00 144 GLU D N 1
ATOM 12270 C CA . GLU C 1 144 ? 191.727 193.976 195.023 1.00 196.00 144 GLU D CA 1
ATOM 12271 C C . GLU C 1 144 ? 192.546 194.902 194.143 1.00 196.00 144 GLU D C 1
ATOM 12272 O O . GLU C 1 144 ? 191.972 195.697 193.401 1.00 196.00 144 GLU D O 1
ATOM 12284 N N . ALA C 1 145 ? 193.884 194.791 194.180 1.00 196.00 145 ALA D N 1
ATOM 12285 C CA . ALA C 1 145 ? 194.719 195.631 193.343 1.00 196.00 145 ALA D CA 1
ATOM 12286 C C . ALA C 1 145 ? 194.453 195.350 191.875 1.00 196.00 145 ALA D C 1
ATOM 12287 O O . ALA C 1 145 ? 194.305 196.278 191.077 1.00 196.00 145 ALA D O 1
ATOM 12294 N N . ILE C 1 146 ? 194.308 194.071 191.527 1.00 196.00 146 ILE D N 1
ATOM 12295 C CA . ILE C 1 146 ? 194.057 193.687 190.151 1.00 196.00 146 ILE D CA 1
ATOM 12296 C C . ILE C 1 146 ? 192.709 194.127 189.665 1.00 196.00 146 ILE D C 1
ATOM 12297 O O . ILE C 1 146 ? 192.587 194.636 188.547 1.00 196.00 146 ILE D O 1
ATOM 12313 N N . LEU C 1 147 ? 191.689 193.921 190.481 1.00 196.00 147 LEU D N 1
ATOM 12314 C CA . LEU C 1 147 ? 190.360 194.272 190.070 1.00 196.00 147 LEU D CA 1
ATOM 12315 C C . LEU C 1 147 ? 190.249 195.784 189.932 1.00 196.00 147 LEU D C 1
ATOM 12316 O O . LEU C 1 147 ? 189.573 196.276 189.023 1.00 196.00 147 LEU D O 1
ATOM 12332 N N . ARG C 1 148 ? 190.898 196.534 190.822 1.00 196.00 148 ARG D N 1
ATOM 12333 C CA . ARG C 1 148 ? 190.841 197.975 190.723 1.00 196.00 148 ARG D CA 1
ATOM 12334 C C . ARG C 1 148 ? 191.599 198.472 189.490 1.00 196.00 148 ARG D C 1
ATOM 12335 O O . ARG C 1 148 ? 191.127 199.381 188.813 1.00 196.00 148 ARG D O 1
ATOM 12356 N N . LEU C 1 149 ? 192.729 197.850 189.126 1.00 196.00 149 LEU D N 1
ATOM 12357 C CA . LEU C 1 149 ? 193.410 198.269 187.900 1.00 196.00 149 LEU D CA 1
ATOM 12358 C C . LEU C 1 149 ? 192.505 197.968 186.712 1.00 196.00 149 LEU D C 1
ATOM 12359 O O . LEU C 1 149 ? 192.373 198.760 185.778 1.00 196.00 149 LEU D O 1
ATOM 12375 N N . ALA C 1 150 ? 191.831 196.822 186.771 1.00 196.00 150 ALA D N 1
ATOM 12376 C CA . ALA C 1 150 ? 190.922 196.388 185.731 1.00 196.00 150 ALA D CA 1
ATOM 12377 C C . ALA C 1 150 ? 189.735 197.323 185.581 1.00 196.00 150 ALA D C 1
ATOM 12378 O O . ALA C 1 150 ? 189.240 197.542 184.485 1.00 196.00 150 ALA D O 1
ATOM 12385 N N . SER C 1 151 ? 189.298 197.945 186.666 1.00 196.00 151 SER D N 1
ATOM 12386 C CA . SER C 1 151 ? 188.144 198.831 186.616 1.00 196.00 151 SER D CA 1
ATOM 12387 C C . SER C 1 151 ? 188.413 200.062 185.753 1.00 196.00 151 SER D C 1
ATOM 12388 O O . SER C 1 151 ? 187.476 200.768 185.372 1.00 196.00 151 SER D O 1
ATOM 12396 N N . ASN C 1 152 ? 189.690 200.347 185.449 1.00 196.00 152 ASN D N 1
ATOM 12397 C CA . ASN C 1 152 ? 190.030 201.485 184.615 1.00 196.00 152 ASN D CA 1
ATOM 12398 C C . ASN C 1 152 ? 190.289 201.015 183.181 1.00 196.00 152 ASN D C 1
ATOM 12399 O O . ASN C 1 152 ? 190.588 201.820 182.292 1.00 196.00 152 ASN D O 1
ATOM 12410 N N . LEU C 1 153 ? 190.175 199.703 182.982 1.00 196.00 153 LEU D N 1
ATOM 12411 C CA . LEU C 1 153 ? 190.433 199.002 181.744 1.00 196.00 153 LEU D CA 1
ATOM 12412 C C . LEU C 1 153 ? 189.299 198.015 181.525 1.00 196.00 153 LEU D C 1
ATOM 12413 O O . LEU C 1 153 ? 189.482 196.814 181.707 1.00 196.00 153 LEU D O 1
ATOM 12429 N N . THR C 1 154 ? 188.139 198.488 181.118 1.00 196.00 154 THR D N 1
ATOM 12430 C CA . THR C 1 154 ? 186.956 197.640 181.144 1.00 196.00 154 THR D CA 1
ATOM 12431 C C . THR C 1 154 ? 186.692 196.821 179.887 1.00 196.00 154 THR D C 1
ATOM 12432 O O . THR C 1 154 ? 185.673 196.132 179.800 1.00 196.00 154 THR D O 1
ATOM 12443 N N . SER C 1 155 ? 187.576 196.923 178.899 1.00 196.00 155 SER D N 1
ATOM 12444 C CA . SER C 1 155 ? 187.428 196.145 177.678 1.00 196.00 155 SER D CA 1
ATOM 12445 C C . SER C 1 155 ? 187.777 194.697 178.015 1.00 196.00 155 SER D C 1
ATOM 12446 O O . SER C 1 155 ? 188.449 194.418 179.013 1.00 196.00 155 SER D O 1
ATOM 12454 N N . GLU C 1 156 ? 187.393 193.745 177.165 1.00 196.00 156 GLU D N 1
ATOM 12455 C CA . GLU C 1 156 ? 187.699 192.352 177.492 1.00 196.00 156 GLU D CA 1
ATOM 12456 C C . GLU C 1 156 ? 189.182 192.049 177.592 1.00 196.00 156 GLU D C 1
ATOM 12457 O O . GLU C 1 156 ? 189.599 191.292 178.461 1.00 196.00 156 GLU D O 1
ATOM 12469 N N . THR C 1 157 ? 190.016 192.682 176.780 1.00 196.00 157 THR D N 1
ATOM 12470 C CA . THR C 1 157 ? 191.435 192.356 176.815 1.00 196.00 157 THR D CA 1
ATOM 12471 C C . THR C 1 157 ? 192.001 192.432 178.226 1.00 196.00 157 THR D C 1
ATOM 12472 O O . THR C 1 157 ? 192.688 191.512 178.687 1.00 196.00 157 THR D O 1
ATOM 12483 N N . TYR C 1 158 ? 191.680 193.493 178.938 1.00 196.00 158 TYR D N 1
ATOM 12484 C CA . TYR C 1 158 ? 192.269 193.672 180.240 1.00 196.00 158 TYR D CA 1
ATOM 12485 C C . TYR C 1 158 ? 191.403 193.122 181.343 1.00 196.00 158 TYR D C 1
ATOM 12486 O O . TYR C 1 158 ? 191.936 192.676 182.364 1.00 196.00 158 TYR D O 1
ATOM 12504 N N . MET C 1 159 ? 190.077 193.138 181.161 1.00 196.00 159 MET D N 1
ATOM 12505 C CA . MET C 1 159 ? 189.200 192.647 182.199 1.00 196.00 159 MET D CA 1
ATOM 12506 C C . MET C 1 159 ? 189.365 191.133 182.291 1.00 196.00 159 MET D C 1
ATOM 12507 O O . MET C 1 159 ? 189.197 190.564 183.369 1.00 196.00 159 MET D O 1
ATOM 12521 N N . ARG C 1 160 ? 189.668 190.472 181.157 1.00 196.00 160 ARG D N 1
ATOM 12522 C CA . ARG C 1 160 ? 189.931 189.045 181.157 1.00 196.00 160 ARG D CA 1
ATOM 12523 C C . ARG C 1 160 ? 191.279 188.768 181.782 1.00 196.00 160 ARG D C 1
ATOM 12524 O O . ARG C 1 160 ? 191.371 187.905 182.649 1.00 196.00 160 ARG D O 1
ATOM 12545 N N . LYS C 1 161 ? 192.322 189.557 181.462 1.00 196.00 161 LYS D N 1
ATOM 12546 C CA . LYS C 1 161 ? 193.586 189.285 182.130 1.00 196.00 161 LYS D CA 1
ATOM 12547 C C . LYS C 1 161 ? 193.399 189.438 183.619 1.00 196.00 161 LYS D C 1
ATOM 12548 O O . LYS C 1 161 ? 193.938 188.654 184.401 1.00 196.00 161 LYS D O 1
ATOM 12567 N N . ALA C 1 162 ? 192.639 190.454 184.020 1.00 196.00 162 ALA D N 1
ATOM 12568 C CA . ALA C 1 162 ? 192.390 190.669 185.416 1.00 196.00 162 ALA D CA 1
ATOM 12569 C C . ALA C 1 162 ? 191.588 189.554 186.030 1.00 196.00 162 ALA D C 1
ATOM 12570 O O . ALA C 1 162 ? 191.933 189.094 187.111 1.00 196.00 162 ALA D O 1
ATOM 12577 N N . GLN C 1 163 ? 190.557 189.064 185.345 1.00 196.00 163 GLN D N 1
ATOM 12578 C CA . GLN C 1 163 ? 189.775 188.000 185.926 1.00 196.00 163 GLN D CA 1
ATOM 12579 C C . GLN C 1 163 ? 190.573 186.737 186.080 1.00 196.00 163 GLN D C 1
ATOM 12580 O O . GLN C 1 163 ? 190.455 186.069 187.106 1.00 196.00 163 GLN D O 1
ATOM 12594 N N . GLU C 1 164 ? 191.399 186.408 185.090 1.00 196.00 164 GLU D N 1
ATOM 12595 C CA . GLU C 1 164 ? 192.191 185.201 185.178 1.00 196.00 164 GLU D CA 1
ATOM 12596 C C . GLU C 1 164 ? 193.232 185.356 186.267 1.00 196.00 164 GLU D C 1
ATOM 12597 O O . GLU C 1 164 ? 193.497 184.414 187.017 1.00 196.00 164 GLU D O 1
ATOM 12609 N N . ALA C 1 165 ? 193.819 186.555 186.374 1.00 196.00 165 ALA D N 1
ATOM 12610 C CA . ALA C 1 165 ? 194.821 186.831 187.376 1.00 196.00 165 ALA D CA 1
ATOM 12611 C C . ALA C 1 165 ? 194.210 186.678 188.774 1.00 196.00 165 ALA D C 1
ATOM 12612 O O . ALA C 1 165 ? 194.828 186.079 189.664 1.00 196.00 165 ALA D O 1
ATOM 12619 N N . ILE C 1 166 ? 192.964 187.143 188.927 1.00 196.00 166 ILE D N 1
ATOM 12620 C CA . ILE C 1 166 ? 192.220 187.038 190.167 1.00 196.00 166 ILE D CA 1
ATOM 12621 C C . ILE C 1 166 ? 191.821 185.636 190.481 1.00 196.00 166 ILE D C 1
ATOM 12622 O O . ILE C 1 166 ? 191.958 185.231 191.621 1.00 196.00 166 ILE D O 1
ATOM 12638 N N . GLU C 1 167 ? 191.284 184.895 189.517 1.00 196.00 167 GLU D N 1
ATOM 12639 C CA . GLU C 1 167 ? 190.866 183.538 189.796 1.00 196.00 167 GLU D CA 1
ATOM 12640 C C . GLU C 1 167 ? 192.049 182.687 190.212 1.00 196.00 167 GLU D C 1
ATOM 12641 O O . GLU C 1 167 ? 191.948 181.862 191.121 1.00 196.00 167 GLU D O 1
ATOM 12653 N N . LYS C 1 168 ? 193.202 182.860 189.567 1.00 196.00 168 LYS D N 1
ATOM 12654 C CA . LYS C 1 168 ? 194.341 182.051 189.955 1.00 196.00 168 LYS D CA 1
ATOM 12655 C C . LYS C 1 168 ? 194.749 182.340 191.403 1.00 196.00 168 LYS D C 1
ATOM 12656 O O . LYS C 1 168 ? 194.970 181.398 192.187 1.00 196.00 168 LYS D O 1
ATOM 12675 N N . ILE C 1 169 ? 194.747 183.625 191.799 1.00 196.00 169 ILE D N 1
ATOM 12676 C CA . ILE C 1 169 ? 195.099 183.963 193.169 1.00 196.00 169 ILE D CA 1
ATOM 12677 C C . ILE C 1 169 ? 194.026 183.466 194.094 1.00 196.00 169 ILE D C 1
ATOM 12678 O O . ILE C 1 169 ? 194.319 182.861 195.120 1.00 196.00 169 ILE D O 1
ATOM 12694 N N . ALA C 1 170 ? 192.779 183.761 193.735 1.00 196.00 170 ALA D N 1
ATOM 12695 C CA . ALA C 1 170 ? 191.632 183.476 194.546 1.00 196.00 170 ALA D CA 1
ATOM 12696 C C . ALA C 1 170 ? 191.401 182.032 194.824 1.00 196.00 170 ALA D C 1
ATOM 12697 O O . ALA C 1 170 ? 191.046 181.694 195.948 1.00 196.00 170 ALA D O 1
ATOM 12704 N N . ARG C 1 171 ? 191.599 181.153 193.855 1.00 196.00 171 ARG D N 1
ATOM 12705 C CA . ARG C 1 171 ? 191.389 179.765 194.179 1.00 196.00 171 ARG D CA 1
ATOM 12706 C C . ARG C 1 171 ? 192.534 179.287 195.036 1.00 196.00 171 ARG D C 1
ATOM 12707 O O . ARG C 1 171 ? 192.323 178.556 196.005 1.00 196.00 171 ARG D O 1
ATOM 12728 N N . THR C 1 172 ? 193.747 179.753 194.747 1.00 196.00 172 THR D N 1
ATOM 12729 C CA . THR C 1 172 ? 194.878 179.323 195.526 1.00 196.00 172 THR D CA 1
ATOM 12730 C C . THR C 1 172 ? 194.679 179.745 196.974 1.00 196.00 172 THR D C 1
ATOM 12731 O O . THR C 1 172 ? 194.928 178.955 197.889 1.00 196.00 172 THR D O 1
ATOM 12742 N N . ALA C 1 173 ? 194.261 181.000 197.168 1.00 196.00 173 ALA D N 1
ATOM 12743 C CA . ALA C 1 173 ? 194.018 181.586 198.463 1.00 196.00 173 ALA D CA 1
ATOM 12744 C C . ALA C 1 173 ? 192.822 181.009 199.168 1.00 196.00 173 ALA D C 1
ATOM 12745 O O . ALA C 1 173 ? 192.884 180.767 200.366 1.00 196.00 173 ALA D O 1
ATOM 12752 N N . GLU C 1 174 ? 191.731 180.713 198.465 1.00 196.00 174 GLU D N 1
ATOM 12753 C CA . GLU C 1 174 ? 190.602 180.155 199.178 1.00 196.00 174 GLU D CA 1
ATOM 12754 C C . GLU C 1 174 ? 191.032 178.870 199.837 1.00 196.00 174 GLU D C 1
ATOM 12755 O O . GLU C 1 174 ? 190.730 178.632 201.011 1.00 196.00 174 GLU D O 1
ATOM 12767 N N . GLU C 1 175 ? 191.748 178.034 199.082 1.00 196.00 175 GLU D N 1
ATOM 12768 C CA . GLU C 1 175 ? 192.153 176.753 199.601 1.00 196.00 175 GLU D CA 1
ATOM 12769 C C . GLU C 1 175 ? 193.255 176.906 200.635 1.00 196.00 175 GLU D C 1
ATOM 12770 O O . GLU C 1 175 ? 193.217 176.300 201.705 1.00 196.00 175 GLU D O 1
ATOM 12782 N N . ALA C 1 176 ? 194.218 177.787 200.375 1.00 196.00 176 ALA D N 1
ATOM 12783 C CA . ALA C 1 176 ? 195.305 177.952 201.306 1.00 196.00 176 ALA D CA 1
ATOM 12784 C C . ALA C 1 176 ? 194.789 178.420 202.657 1.00 196.00 176 ALA D C 1
ATOM 12785 O O . ALA C 1 176 ? 195.138 177.869 203.704 1.00 196.00 176 ALA D O 1
ATOM 12792 N N . ILE C 1 177 ? 193.839 179.345 202.630 1.00 196.00 177 ILE D N 1
ATOM 12793 C CA . ILE C 1 177 ? 193.279 179.878 203.843 1.00 196.00 177 ILE D CA 1
ATOM 12794 C C . ILE C 1 177 ? 192.453 178.802 204.531 1.00 196.00 177 ILE D C 1
ATOM 12795 O O . ILE C 1 177 ? 192.513 178.673 205.754 1.00 196.00 177 ILE D O 1
ATOM 12811 N N . ARG C 1 178 ? 191.641 178.065 203.768 1.00 196.00 178 ARG D N 1
ATOM 12812 C CA . ARG C 1 178 ? 190.760 177.038 204.304 1.00 196.00 178 ARG D CA 1
ATOM 12813 C C . ARG C 1 178 ? 191.463 175.942 205.049 1.00 196.00 178 ARG D C 1
ATOM 12814 O O . ARG C 1 178 ? 191.040 175.564 206.148 1.00 196.00 178 ARG D O 1
ATOM 12835 N N . ASP C 1 179 ? 192.558 175.465 204.499 1.00 196.00 179 ASP D N 1
ATOM 12836 C CA . ASP C 1 179 ? 193.231 174.355 205.118 1.00 196.00 179 ASP D CA 1
ATOM 12837 C C . ASP C 1 179 ? 193.995 174.821 206.336 1.00 196.00 179 ASP D C 1
ATOM 12838 O O . ASP C 1 179 ? 194.010 174.145 207.371 1.00 196.00 179 ASP D O 1
ATOM 12847 N N . LEU C 1 180 ? 194.590 176.002 206.255 1.00 196.00 180 LEU D N 1
ATOM 12848 C CA . LEU C 1 180 ? 195.336 176.475 207.388 1.00 196.00 180 LEU D CA 1
ATOM 12849 C C . LEU C 1 180 ? 194.395 176.844 208.512 1.00 196.00 180 LEU D C 1
ATOM 12850 O O . LEU C 1 180 ? 194.674 176.562 209.674 1.00 196.00 180 LEU D O 1
ATOM 12866 N N . ALA C 1 181 ? 193.253 177.449 208.180 1.00 196.00 181 ALA D N 1
ATOM 12867 C CA . ALA C 1 181 ? 192.299 177.831 209.192 1.00 196.00 181 ALA D CA 1
ATOM 12868 C C . ALA C 1 181 ? 191.752 176.613 209.903 1.00 196.00 181 ALA D C 1
ATOM 12869 O O . ALA C 1 181 ? 191.659 176.597 211.128 1.00 196.00 181 ALA D O 1
ATOM 12876 N N . ARG C 1 182 ? 191.480 175.530 209.176 1.00 196.00 182 ARG D N 1
ATOM 12877 C CA . ARG C 1 182 ? 190.927 174.375 209.855 1.00 196.00 182 ARG D CA 1
ATOM 12878 C C . ARG C 1 182 ? 191.958 173.635 210.691 1.00 196.00 182 ARG D C 1
ATOM 12879 O O . ARG C 1 182 ? 191.602 172.983 211.682 1.00 196.00 182 ARG D O 1
ATOM 12900 N N . ASN C 1 183 ? 193.244 173.821 210.388 1.00 196.00 183 ASN D N 1
ATOM 12901 C CA . ASN C 1 183 ? 194.275 173.170 211.163 1.00 196.00 183 ASN D CA 1
ATOM 12902 C C . ASN C 1 183 ? 194.660 173.936 212.422 1.00 196.00 183 ASN D C 1
ATOM 12903 O O . ASN C 1 183 ? 195.526 173.476 213.170 1.00 196.00 183 ASN D O 1
ATOM 12914 N N . LEU C 1 184 ? 194.032 175.090 212.667 1.00 196.00 184 LEU D N 1
ATOM 12915 C CA . LEU C 1 184 ? 194.322 175.868 213.858 1.00 196.00 184 LEU D CA 1
ATOM 12916 C C . LEU C 1 184 ? 193.097 175.861 214.779 1.00 196.00 184 LEU D C 1
ATOM 12917 O O . LEU C 1 184 ? 191.989 176.190 214.364 1.00 196.00 184 LEU D O 1
ATOM 12933 N N . GLU C 1 185 ? 193.309 175.536 216.053 1.00 196.00 185 GLU D N 1
ATOM 12934 C CA . GLU C 1 185 ? 192.239 175.426 217.053 1.00 196.00 185 GLU D CA 1
ATOM 12935 C C . GLU C 1 185 ? 191.537 176.737 217.432 1.00 196.00 185 GLU D C 1
ATOM 12936 O O . GLU C 1 185 ? 190.512 176.724 218.115 1.00 196.00 185 GLU D O 1
ATOM 12948 N N . ASP C 1 186 ? 192.099 177.867 217.045 1.00 196.00 186 ASP D N 1
ATOM 12949 C CA . ASP C 1 186 ? 191.512 179.153 217.379 1.00 196.00 186 ASP D CA 1
ATOM 12950 C C . ASP C 1 186 ? 190.371 179.509 216.429 1.00 196.00 186 ASP D C 1
ATOM 12951 O O . ASP C 1 186 ? 190.585 179.836 215.249 1.00 196.00 186 ASP D O 1
ATOM 12960 N N . GLN C 1 187 ? 189.155 179.493 216.960 1.00 196.00 187 GLN D N 1
ATOM 12961 C CA . GLN C 1 187 ? 187.973 179.736 216.159 1.00 196.00 187 GLN D CA 1
ATOM 12962 C C . GLN C 1 187 ? 187.996 181.141 215.571 1.00 196.00 187 GLN D C 1
ATOM 12963 O O . GLN C 1 187 ? 187.369 181.356 214.537 1.00 196.00 187 GLN D O 1
ATOM 12977 N N . GLU C 1 188 ? 188.660 182.099 216.234 1.00 196.00 188 GLU D N 1
ATOM 12978 C CA . GLU C 1 188 ? 188.715 183.464 215.726 1.00 196.00 188 GLU D CA 1
ATOM 12979 C C . GLU C 1 188 ? 189.472 183.507 214.408 1.00 196.00 188 GLU D C 1
ATOM 12980 O O . GLU C 1 188 ? 189.134 184.298 213.520 1.00 196.00 188 GLU D O 1
ATOM 12992 N N . ARG C 1 189 ? 190.517 182.682 214.254 1.00 196.00 189 ARG D N 1
ATOM 12993 C CA . ARG C 1 189 ? 191.228 182.728 212.994 1.00 196.00 189 ARG D CA 1
ATOM 12994 C C . ARG C 1 189 ? 190.334 182.094 211.960 1.00 196.00 189 ARG D C 1
ATOM 12995 O O . ARG C 1 189 ? 190.289 182.554 210.825 1.00 196.00 189 ARG D O 1
ATOM 13016 N N . ARG C 1 190 ? 189.592 181.056 212.357 1.00 196.00 190 ARG D N 1
ATOM 13017 C CA . ARG C 1 190 ? 188.701 180.391 211.422 1.00 196.00 190 ARG D CA 1
ATOM 13018 C C . ARG C 1 190 ? 187.571 181.285 210.930 1.00 196.00 190 ARG D C 1
ATOM 13019 O O . ARG C 1 190 ? 187.207 181.217 209.750 1.00 196.00 190 ARG D O 1
ATOM 13040 N N . GLU C 1 191 ? 187.006 182.113 211.812 1.00 196.00 191 GLU D N 1
ATOM 13041 C CA . GLU C 1 191 ? 185.909 182.985 211.409 1.00 196.00 191 GLU D CA 1
ATOM 13042 C C . GLU C 1 191 ? 186.388 184.112 210.510 1.00 196.00 191 GLU D C 1
ATOM 13043 O O . GLU C 1 191 ? 185.734 184.435 209.509 1.00 196.00 191 GLU D O 1
ATOM 13055 N N . ARG C 1 192 ? 187.560 184.681 210.812 1.00 196.00 192 ARG D N 1
ATOM 13056 C CA . ARG C 1 192 ? 188.051 185.759 209.977 1.00 196.00 192 ARG D CA 1
ATOM 13057 C C . ARG C 1 192 ? 188.500 185.171 208.651 1.00 196.00 192 ARG D C 1
ATOM 13058 O O . ARG C 1 192 ? 188.315 185.778 207.588 1.00 196.00 192 ARG D O 1
ATOM 13079 N N . ALA C 1 193 ? 189.083 183.971 208.714 1.00 196.00 193 ALA D N 1
ATOM 13080 C CA . ALA C 1 193 ? 189.509 183.275 207.535 1.00 196.00 193 ALA D CA 1
ATOM 13081 C C . ALA C 1 193 ? 188.308 182.944 206.659 1.00 196.00 193 ALA D C 1
ATOM 13082 O O . ALA C 1 193 ? 188.365 183.189 205.460 1.00 196.00 193 ALA D O 1
ATOM 13089 N N . LYS C 1 194 ? 187.163 182.539 207.243 1.00 196.00 194 LYS D N 1
ATOM 13090 C CA . LYS C 1 194 ? 185.993 182.240 206.424 1.00 196.00 194 LYS D CA 1
ATOM 13091 C C . LYS C 1 194 ? 185.550 183.465 205.664 1.00 196.00 194 LYS D C 1
ATOM 13092 O O . LYS C 1 194 ? 185.232 183.361 204.475 1.00 196.00 194 LYS D O 1
ATOM 13111 N N . SER C 1 195 ? 185.556 184.632 206.313 1.00 196.00 195 SER D N 1
ATOM 13112 C CA . SER C 1 195 ? 185.143 185.829 205.606 1.00 196.00 195 SER D CA 1
ATOM 13113 C C . SER C 1 195 ? 186.103 186.115 204.461 1.00 196.00 195 SER D C 1
ATOM 13114 O O . SER C 1 195 ? 185.664 186.412 203.341 1.00 196.00 195 SER D O 1
ATOM 13122 N N . ALA C 1 196 ? 187.415 185.954 204.707 1.00 196.00 196 ALA D N 1
ATOM 13123 C CA . ALA C 1 196 ? 188.380 186.186 203.645 1.00 196.00 196 ALA D CA 1
ATOM 13124 C C . ALA C 1 196 ? 188.168 185.195 202.511 1.00 196.00 196 ALA D C 1
ATOM 13125 O O . ALA C 1 196 ? 188.199 185.567 201.343 1.00 196.00 196 ALA D O 1
ATOM 13132 N N . ARG C 1 197 ? 187.871 183.943 202.834 1.00 196.00 197 ARG D N 1
ATOM 13133 C CA . ARG C 1 197 ? 187.692 182.952 201.796 1.00 196.00 197 ARG D CA 1
ATOM 13134 C C . ARG C 1 197 ? 186.519 183.271 200.917 1.00 196.00 197 ARG D C 1
ATOM 13135 O O . ARG C 1 197 ? 186.607 183.171 199.688 1.00 196.00 197 ARG D O 1
ATOM 13156 N N . ASP C 1 198 ? 185.428 183.716 201.526 1.00 196.00 198 ASP D N 1
ATOM 13157 C CA . ASP C 1 198 ? 184.265 184.002 200.733 1.00 196.00 198 ASP D CA 1
ATOM 13158 C C . ASP C 1 198 ? 184.436 185.235 199.859 1.00 196.00 198 ASP D C 1
ATOM 13159 O O . ASP C 1 198 ? 183.993 185.220 198.708 1.00 196.00 198 ASP D O 1
ATOM 13168 N N . GLU C 1 199 ? 185.093 186.303 200.349 1.00 196.00 199 GLU D N 1
ATOM 13169 C CA . GLU C 1 199 ? 185.223 187.463 199.468 1.00 196.00 199 GLU D CA 1
ATOM 13170 C C . GLU C 1 199 ? 186.186 187.147 198.338 1.00 196.00 199 GLU D C 1
ATOM 13171 O O . GLU C 1 199 ? 186.013 187.625 197.220 1.00 196.00 199 GLU D O 1
ATOM 13183 N N . ILE C 1 200 ? 187.181 186.306 198.619 1.00 196.00 200 ILE D N 1
ATOM 13184 C CA . ILE C 1 200 ? 188.157 185.914 197.626 1.00 196.00 200 ILE D CA 1
ATOM 13185 C C . ILE C 1 200 ? 187.502 185.104 196.516 1.00 196.00 200 ILE D C 1
ATOM 13186 O O . ILE C 1 200 ? 187.690 185.406 195.325 1.00 196.00 200 ILE D O 1
ATOM 13202 N N . LYS C 1 201 ? 186.687 184.117 196.897 1.00 196.00 201 LYS D N 1
ATOM 13203 C CA . LYS C 1 201 ? 185.982 183.317 195.921 1.00 196.00 201 LYS D CA 1
ATOM 13204 C C . LYS C 1 201 ? 185.041 184.181 195.110 1.00 196.00 201 LYS D C 1
ATOM 13205 O O . LYS C 1 201 ? 184.997 184.074 193.880 1.00 196.00 201 LYS D O 1
ATOM 13224 N N . ARG C 1 202 ? 184.291 185.053 195.788 1.00 196.00 202 ARG D N 1
ATOM 13225 C CA . ARG C 1 202 ? 183.348 185.881 195.083 1.00 196.00 202 ARG D CA 1
ATOM 13226 C C . ARG C 1 202 ? 184.025 186.863 194.146 1.00 196.00 202 ARG D C 1
ATOM 13227 O O . ARG C 1 202 ? 183.548 187.058 193.037 1.00 196.00 202 ARG D O 1
ATOM 13248 N N . PHE C 1 203 ? 185.176 187.441 194.492 1.00 196.00 203 PHE D N 1
ATOM 13249 C CA . PHE C 1 203 ? 185.768 188.357 193.525 1.00 196.00 203 PHE D CA 1
ATOM 13250 C C . PHE C 1 203 ? 186.013 187.631 192.204 1.00 196.00 203 PHE D C 1
ATOM 13251 O O . PHE C 1 203 ? 185.749 188.187 191.126 1.00 196.00 203 PHE D O 1
ATOM 13268 N N . ALA C 1 204 ? 186.534 186.395 192.278 1.00 196.00 204 ALA D N 1
ATOM 13269 C CA . ALA C 1 204 ? 186.785 185.627 191.064 1.00 196.00 204 ALA D CA 1
ATOM 13270 C C . ALA C 1 204 ? 185.496 185.253 190.321 1.00 196.00 204 ALA D C 1
ATOM 13271 O O . ALA C 1 204 ? 185.452 185.340 189.088 1.00 196.00 204 ALA D O 1
ATOM 13278 N N . GLU C 1 205 ? 184.448 184.867 191.067 1.00 196.00 205 GLU D N 1
ATOM 13279 C CA . GLU C 1 205 ? 183.162 184.452 190.488 1.00 196.00 205 GLU D CA 1
ATOM 13280 C C . GLU C 1 205 ? 182.371 185.619 189.916 1.00 196.00 205 GLU D C 1
ATOM 13281 O O . GLU C 1 205 ? 181.665 185.483 188.916 1.00 196.00 205 GLU D O 1
ATOM 13293 N N . ASP C 1 206 ? 182.482 186.776 190.546 1.00 196.00 206 ASP D N 1
ATOM 13294 C CA . ASP C 1 206 ? 181.800 187.976 190.108 1.00 196.00 206 ASP D CA 1
ATOM 13295 C C . ASP C 1 206 ? 182.385 188.408 188.786 1.00 196.00 206 ASP D C 1
ATOM 13296 O O . ASP C 1 206 ? 181.649 188.657 187.821 1.00 196.00 206 ASP D O 1
ATOM 13305 N N . ALA C 1 207 ? 183.718 188.472 188.725 1.00 196.00 207 ALA D N 1
ATOM 13306 C CA . ALA C 1 207 ? 184.374 188.855 187.497 1.00 196.00 207 ALA D CA 1
ATOM 13307 C C . ALA C 1 207 ? 184.103 187.814 186.417 1.00 196.00 207 ALA D C 1
ATOM 13308 O O . ALA C 1 207 ? 183.880 188.161 185.253 1.00 196.00 207 ALA D O 1
ATOM 13315 N N . ARG C 1 208 ? 184.075 186.525 186.796 1.00 196.00 208 ARG D N 1
ATOM 13316 C CA . ARG C 1 208 ? 183.851 185.482 185.817 1.00 196.00 208 ARG D CA 1
ATOM 13317 C C . ARG C 1 208 ? 182.461 185.558 185.228 1.00 196.00 208 ARG D C 1
ATOM 13318 O O . ARG C 1 208 ? 182.304 185.513 184.008 1.00 196.00 208 ARG D O 1
ATOM 13339 N N . LYS C 1 209 ? 181.426 185.709 186.058 1.00 196.00 209 LYS D N 1
ATOM 13340 C CA . LYS C 1 209 ? 180.101 185.732 185.472 1.00 196.00 209 LYS D CA 1
ATOM 13341 C C . LYS C 1 209 ? 179.886 186.950 184.614 1.00 196.00 209 LYS D C 1
ATOM 13342 O O . LYS C 1 209 ? 179.292 186.848 183.535 1.00 196.00 209 LYS D O 1
ATOM 13361 N N . LYS C 1 210 ? 180.400 188.111 185.027 1.00 196.00 210 LYS D N 1
ATOM 13362 C CA . LYS C 1 210 ? 180.163 189.273 184.202 1.00 196.00 210 LYS D CA 1
ATOM 13363 C C . LYS C 1 210 ? 180.837 189.144 182.861 1.00 196.00 210 LYS D C 1
ATOM 13364 O O . LYS C 1 210 ? 180.217 189.423 181.835 1.00 196.00 210 LYS D O 1
ATOM 13383 N N . ILE C 1 211 ? 182.072 188.644 182.826 1.00 196.00 211 ILE D N 1
ATOM 13384 C CA . ILE C 1 211 ? 182.714 188.579 181.534 1.00 196.00 211 ILE D CA 1
ATOM 13385 C C . ILE C 1 211 ? 182.104 187.513 180.687 1.00 196.00 211 ILE D C 1
ATOM 13386 O O . ILE C 1 211 ? 181.778 187.764 179.535 1.00 196.00 211 ILE D O 1
ATOM 13402 N N . GLU C 1 212 ? 181.928 186.312 181.219 1.00 196.00 212 GLU D N 1
ATOM 13403 C CA . GLU C 1 212 ? 181.465 185.257 180.347 1.00 196.00 212 GLU D CA 1
ATOM 13404 C C . GLU C 1 212 ? 180.093 185.521 179.778 1.00 196.00 212 GLU D C 1
ATOM 13405 O O . GLU C 1 212 ? 179.909 185.430 178.565 1.00 196.00 212 GLU D O 1
ATOM 13417 N N . VAL C 1 213 ? 179.152 186.007 180.579 1.00 196.00 213 VAL D N 1
ATOM 13418 C CA . VAL C 1 213 ? 177.850 186.199 179.985 1.00 196.00 213 VAL D CA 1
ATOM 13419 C C . VAL C 1 213 ? 177.838 187.404 179.071 1.00 196.00 213 VAL D C 1
ATOM 13420 O O . VAL C 1 213 ? 177.259 187.339 177.986 1.00 196.00 213 VAL D O 1
ATOM 13433 N N . LEU C 1 214 ? 178.408 188.530 179.501 1.00 196.00 214 LEU D N 1
ATOM 13434 C CA . LEU C 1 214 ? 178.321 189.698 178.662 1.00 196.00 214 LEU D CA 1
ATOM 13435 C C . LEU C 1 214 ? 179.128 189.524 177.393 1.00 196.00 214 LEU D C 1
ATOM 13436 O O . LEU C 1 214 ? 178.686 189.959 176.329 1.00 196.00 214 LEU D O 1
ATOM 13452 N N . ALA C 1 215 ? 180.302 188.886 177.477 1.00 196.00 215 ALA D N 1
ATOM 13453 C CA . ALA C 1 215 ? 181.116 188.690 176.296 1.00 196.00 215 ALA D CA 1
ATOM 13454 C C . ALA C 1 215 ? 180.413 187.786 175.315 1.00 196.00 215 ALA D C 1
ATOM 13455 O O . ALA C 1 215 ? 180.431 188.045 174.112 1.00 196.00 215 ALA D O 1
ATOM 13462 N N . LEU C 1 216 ? 179.754 186.740 175.810 1.00 196.00 216 LEU D N 1
ATOM 13463 C CA . LEU C 1 216 ? 179.056 185.854 174.917 1.00 196.00 216 LEU D CA 1
ATOM 13464 C C . LEU C 1 216 ? 177.854 186.556 174.298 1.00 196.00 216 LEU D C 1
ATOM 13465 O O . LEU C 1 216 ? 177.583 186.357 173.111 1.00 196.00 216 LEU D O 1
ATOM 13481 N N . LEU C 1 217 ? 177.151 187.411 175.060 1.00 196.00 217 LEU D N 1
ATOM 13482 C CA . LEU C 1 217 ? 176.026 188.133 174.481 1.00 196.00 217 LEU D CA 1
ATOM 13483 C C . LEU C 1 217 ? 176.507 189.072 173.399 1.00 196.00 217 LEU D C 1
ATOM 13484 O O . LEU C 1 217 ? 175.858 189.183 172.353 1.00 196.00 217 LEU D O 1
ATOM 13500 N N . LYS C 1 218 ? 177.655 189.722 173.613 1.00 196.00 218 LYS D N 1
ATOM 13501 C CA . LYS C 1 218 ? 178.184 190.608 172.598 1.00 196.00 218 LYS D CA 1
ATOM 13502 C C . LYS C 1 218 ? 178.547 189.835 171.348 1.00 196.00 218 LYS D C 1
ATOM 13503 O O . LYS C 1 218 ? 178.211 190.274 170.249 1.00 196.00 218 LYS D O 1
ATOM 13522 N N . ARG C 1 219 ? 179.155 188.648 171.493 1.00 196.00 219 ARG D N 1
ATOM 13523 C CA . ARG C 1 219 ? 179.513 187.901 170.298 1.00 196.00 219 ARG D CA 1
ATOM 13524 C C . ARG C 1 219 ? 178.278 187.427 169.566 1.00 196.00 219 ARG D C 1
ATOM 13525 O O . ARG C 1 219 ? 178.258 187.453 168.334 1.00 196.00 219 ARG D O 1
ATOM 13546 N N . SER C 1 220 ? 177.234 187.012 170.300 1.00 196.00 220 SER D N 1
ATOM 13547 C CA . SER C 1 220 ? 176.023 186.542 169.653 1.00 196.00 220 SER D CA 1
ATOM 13548 C C . SER C 1 220 ? 175.354 187.677 168.896 1.00 196.00 220 SER D C 1
ATOM 13549 O O . SER C 1 220 ? 174.884 187.476 167.770 1.00 196.00 220 SER D O 1
ATOM 13557 N N . ARG C 1 221 ? 175.327 188.885 169.479 1.00 196.00 221 ARG D N 1
ATOM 13558 C CA . ARG C 1 221 ? 174.713 190.004 168.786 1.00 196.00 221 ARG D CA 1
ATOM 13559 C C . ARG C 1 221 ? 175.520 190.420 167.568 1.00 196.00 221 ARG D C 1
ATOM 13560 O O . ARG C 1 221 ? 174.940 190.734 166.523 1.00 196.00 221 ARG D O 1
ATOM 13581 N N . GLU C 1 222 ? 176.856 190.435 167.687 1.00 196.00 222 GLU D N 1
ATOM 13582 C CA . GLU C 1 222 ? 177.690 190.828 166.565 1.00 196.00 222 GLU D CA 1
ATOM 13583 C C . GLU C 1 222 ? 177.584 189.823 165.455 1.00 196.00 222 GLU D C 1
ATOM 13584 O O . GLU C 1 222 ? 177.478 190.194 164.288 1.00 196.00 222 GLU D O 1
ATOM 13596 N N . TYR C 1 223 ? 177.578 188.543 165.814 1.00 196.00 223 TYR D N 1
ATOM 13597 C CA . TYR C 1 223 ? 177.499 187.493 164.839 1.00 196.00 223 TYR D CA 1
ATOM 13598 C C . TYR C 1 223 ? 176.172 187.587 164.117 1.00 196.00 223 TYR D C 1
ATOM 13599 O O . TYR C 1 223 ? 176.143 187.522 162.893 1.00 196.00 223 TYR D O 1
ATOM 13617 N N . LEU C 1 224 ? 175.065 187.751 164.857 1.00 196.00 224 LEU D N 1
ATOM 13618 C CA . LEU C 1 224 ? 173.756 187.817 164.234 1.00 196.00 224 LEU D CA 1
ATOM 13619 C C . LEU C 1 224 ? 173.691 189.018 163.310 1.00 196.00 224 LEU D C 1
ATOM 13620 O O . LEU C 1 224 ? 173.164 188.894 162.202 1.00 196.00 224 LEU D O 1
ATOM 13636 N N . LYS C 1 225 ? 174.180 190.189 163.744 1.00 196.00 225 LYS D N 1
ATOM 13637 C CA . LYS C 1 225 ? 174.152 191.343 162.862 1.00 196.00 225 LYS D CA 1
ATOM 13638 C C . LYS C 1 225 ? 174.956 191.073 161.598 1.00 196.00 225 LYS D C 1
ATOM 13639 O O . LYS C 1 225 ? 174.493 191.396 160.502 1.00 196.00 225 LYS D O 1
ATOM 13658 N N . LYS C 1 226 ? 176.152 190.476 161.737 1.00 196.00 226 LYS D N 1
ATOM 13659 C CA . LYS C 1 226 ? 176.982 190.181 160.581 1.00 196.00 226 LYS D CA 1
ATOM 13660 C C . LYS C 1 226 ? 176.261 189.231 159.655 1.00 196.00 226 LYS D C 1
ATOM 13661 O O . LYS C 1 226 ? 176.292 189.423 158.440 1.00 196.00 226 LYS D O 1
ATOM 13680 N N . VAL C 1 227 ? 175.568 188.243 160.215 1.00 196.00 227 VAL D N 1
ATOM 13681 C CA . VAL C 1 227 ? 174.814 187.315 159.407 1.00 196.00 227 VAL D CA 1
ATOM 13682 C C . VAL C 1 227 ? 173.692 188.011 158.697 1.00 196.00 227 VAL D C 1
ATOM 13683 O O . VAL C 1 227 ? 173.489 187.764 157.514 1.00 196.00 227 VAL D O 1
ATOM 13696 N N . ALA C 1 228 ? 172.956 188.879 159.382 1.00 196.00 228 ALA D N 1
ATOM 13697 C CA . ALA C 1 228 ? 171.886 189.566 158.702 1.00 196.00 228 ALA D CA 1
ATOM 13698 C C . ALA C 1 228 ? 172.450 190.381 157.539 1.00 196.00 228 ALA D C 1
ATOM 13699 O O . ALA C 1 228 ? 171.850 190.397 156.464 1.00 196.00 228 ALA D O 1
ATOM 13706 N N . LEU C 1 229 ? 173.624 191.004 157.724 1.00 196.00 229 LEU D N 1
ATOM 13707 C CA . LEU C 1 229 ? 174.236 191.792 156.660 1.00 196.00 229 LEU D CA 1
ATOM 13708 C C . LEU C 1 229 ? 174.673 190.904 155.495 1.00 196.00 229 LEU D C 1
ATOM 13709 O O . LEU C 1 229 ? 174.475 191.274 154.333 1.00 196.00 229 LEU D O 1
ATOM 13725 N N . ILE C 1 230 ? 175.194 189.706 155.796 1.00 196.00 230 ILE D N 1
ATOM 13726 C CA . ILE C 1 230 ? 175.596 188.756 154.759 1.00 196.00 230 ILE D CA 1
ATOM 13727 C C . ILE C 1 230 ? 174.371 188.343 153.978 1.00 196.00 230 ILE D C 1
ATOM 13728 O O . ILE C 1 230 ? 174.416 188.268 152.747 1.00 196.00 230 ILE D O 1
ATOM 13744 N N . GLN C 1 231 ? 173.290 188.055 154.697 1.00 196.00 231 GLN D N 1
ATOM 13745 C CA . GLN C 1 231 ? 172.050 187.630 154.094 1.00 196.00 231 GLN D CA 1
ATOM 13746 C C . GLN C 1 231 ? 171.433 188.726 153.245 1.00 196.00 231 GLN D C 1
ATOM 13747 O O . GLN C 1 231 ? 170.856 188.419 152.203 1.00 196.00 231 GLN D O 1
ATOM 13761 N N . LEU C 1 232 ? 171.547 189.993 153.663 1.00 196.00 232 LEU D N 1
ATOM 13762 C CA . LEU C 1 232 ? 171.045 191.071 152.833 1.00 196.00 232 LEU D CA 1
ATOM 13763 C C . LEU C 1 232 ? 171.853 191.129 151.558 1.00 196.00 232 LEU D C 1
ATOM 13764 O O . LEU C 1 232 ? 171.279 191.219 150.474 1.00 196.00 232 LEU D O 1
ATOM 13780 N N . VAL C 1 233 ? 173.173 190.937 151.646 1.00 196.00 233 VAL D N 1
ATOM 13781 C CA . VAL C 1 233 ? 173.961 190.955 150.427 1.00 196.00 233 VAL D CA 1
ATOM 13782 C C . VAL C 1 233 ? 173.495 189.841 149.527 1.00 196.00 233 VAL D C 1
ATOM 13783 O O . VAL C 1 233 ? 173.343 190.070 148.327 1.00 196.00 233 VAL D O 1
ATOM 13796 N N . ILE C 1 234 ? 173.246 188.655 150.090 1.00 196.00 234 ILE D N 1
ATOM 13797 C CA . ILE C 1 234 ? 172.765 187.555 149.285 1.00 196.00 234 ILE D CA 1
ATOM 13798 C C . ILE C 1 234 ? 171.409 187.892 148.653 1.00 196.00 234 ILE D C 1
ATOM 13799 O O . ILE C 1 234 ? 171.202 187.639 147.464 1.00 196.00 234 ILE D O 1
ATOM 13815 N N . ALA C 1 235 ? 170.471 188.453 149.416 1.00 196.00 235 ALA D N 1
ATOM 13816 C CA . ALA C 1 235 ? 169.183 188.784 148.831 1.00 196.00 235 ALA D CA 1
ATOM 13817 C C . ALA C 1 235 ? 169.339 189.780 147.688 1.00 196.00 235 ALA D C 1
ATOM 13818 O O . ALA C 1 235 ? 168.702 189.626 146.638 1.00 196.00 235 ALA D O 1
ATOM 13825 N N . PHE C 1 236 ? 170.241 190.752 147.843 1.00 196.00 236 PHE D N 1
ATOM 13826 C CA . PHE C 1 236 ? 170.413 191.743 146.801 1.00 196.00 236 PHE D CA 1
ATOM 13827 C C . PHE C 1 236 ? 171.036 191.147 145.561 1.00 196.00 236 PHE D C 1
ATOM 13828 O O . PHE C 1 236 ? 170.605 191.477 144.455 1.00 196.00 236 PHE D O 1
ATOM 13845 N N . VAL C 1 237 ? 172.008 190.251 145.711 1.00 196.00 237 VAL D N 1
ATOM 13846 C CA . VAL C 1 237 ? 172.597 189.667 144.517 1.00 196.00 237 VAL D CA 1
ATOM 13847 C C . VAL C 1 237 ? 171.599 188.744 143.807 1.00 196.00 237 VAL D C 1
ATOM 13848 O O . VAL C 1 237 ? 171.647 188.649 142.578 1.00 196.00 237 VAL D O 1
ATOM 13861 N N . PHE C 1 238 ? 170.674 188.092 144.543 1.00 196.00 238 PHE D N 1
ATOM 13862 C CA . PHE C 1 238 ? 169.640 187.316 143.856 1.00 196.00 238 PHE D CA 1
ATOM 13863 C C . PHE C 1 238 ? 168.742 188.250 143.049 1.00 196.00 238 PHE D C 1
ATOM 13864 O O . PHE C 1 238 ? 168.380 187.929 141.913 1.00 196.00 238 PHE D O 1
ATOM 13881 N N . LEU C 1 239 ? 168.402 189.415 143.614 1.00 196.00 239 LEU D N 1
ATOM 13882 C CA . LEU C 1 239 ? 167.567 190.374 142.896 1.00 196.00 239 LEU D CA 1
ATOM 13883 C C . LEU C 1 239 ? 168.298 190.892 141.657 1.00 196.00 239 LEU D C 1
ATOM 13884 O O . LEU C 1 239 ? 167.679 191.073 140.598 1.00 196.00 239 LEU D O 1
ATOM 13900 N N . ILE C 1 240 ? 169.617 191.084 141.767 1.00 196.00 240 ILE D N 1
ATOM 13901 C CA . ILE C 1 240 ? 170.418 191.520 140.636 1.00 196.00 240 ILE D CA 1
ATOM 13902 C C . ILE C 1 240 ? 170.390 190.447 139.560 1.00 196.00 240 ILE D C 1
ATOM 13903 O O . ILE C 1 240 ? 170.222 190.753 138.386 1.00 196.00 240 ILE D O 1
ATOM 13919 N N . LEU C 1 241 ? 170.557 189.188 139.946 1.00 196.00 241 LEU D N 1
ATOM 13920 C CA . LEU C 1 241 ? 170.542 188.112 138.975 1.00 196.00 241 LEU D CA 1
ATOM 13921 C C . LEU C 1 241 ? 169.194 188.068 138.252 1.00 196.00 241 LEU D C 1
ATOM 13922 O O . LEU C 1 241 ? 169.162 187.896 137.029 1.00 196.00 241 LEU D O 1
ATOM 13938 N N . LEU C 1 242 ? 168.086 188.254 138.979 1.00 196.00 242 LEU D N 1
ATOM 13939 C CA . LEU C 1 242 ? 166.784 188.256 138.327 1.00 196.00 242 LEU D CA 1
ATOM 13940 C C . LEU C 1 242 ? 166.617 189.403 137.343 1.00 196.00 242 LEU D C 1
ATOM 13941 O O . LEU C 1 242 ? 166.096 189.189 136.239 1.00 196.00 242 LEU D O 1
ATOM 13957 N N . ILE C 1 243 ? 167.103 190.605 137.680 1.00 196.00 243 ILE D N 1
ATOM 13958 C CA . ILE C 1 243 ? 166.960 191.677 136.709 1.00 196.00 243 ILE D CA 1
ATOM 13959 C C . ILE C 1 243 ? 167.873 191.428 135.515 1.00 196.00 243 ILE D C 1
ATOM 13960 O O . ILE C 1 243 ? 167.484 191.745 134.389 1.00 196.00 243 ILE D O 1
ATOM 13976 N N . LEU C 1 244 ? 169.065 190.848 135.729 1.00 196.00 244 LEU D N 1
ATOM 13977 C CA . LEU C 1 244 ? 169.935 190.577 134.601 1.00 196.00 244 LEU D CA 1
ATOM 13978 C C . LEU C 1 244 ? 169.277 189.580 133.663 1.00 196.00 244 LEU D C 1
ATOM 13979 O O . LEU C 1 244 ? 169.323 189.773 132.451 1.00 196.00 244 LEU D O 1
ATOM 13995 N N . LEU C 1 245 ? 168.613 188.549 134.202 1.00 196.00 245 LEU D N 1
ATOM 13996 C CA . LEU C 1 245 ? 167.957 187.576 133.339 1.00 196.00 245 LEU D CA 1
ATOM 13997 C C . LEU C 1 245 ? 166.823 188.214 132.556 1.00 196.00 245 LEU D C 1
ATOM 13998 O O . LEU C 1 245 ? 166.671 187.944 131.359 1.00 196.00 245 LEU D O 1
ATOM 14014 N N . SER C 1 246 ? 166.061 189.101 133.203 1.00 196.00 246 SER D N 1
ATOM 14015 C CA . SER C 1 246 ? 164.967 189.775 132.528 1.00 196.00 246 SER D CA 1
ATOM 14016 C C . SER C 1 246 ? 165.502 190.644 131.393 1.00 196.00 246 SER D C 1
ATOM 14017 O O . SER C 1 246 ? 164.980 190.613 130.271 1.00 196.00 246 SER D O 1
ATOM 14025 N N . TRP C 1 247 ? 166.574 191.396 131.666 1.00 196.00 247 TRP D N 1
ATOM 14026 C CA . TRP C 1 247 ? 167.170 192.240 130.649 1.00 196.00 247 TRP D CA 1
ATOM 14027 C C . TRP C 1 247 ? 167.728 191.438 129.497 1.00 196.00 247 TRP D C 1
ATOM 14028 O O . TRP C 1 247 ? 167.528 191.822 128.344 1.00 196.00 247 TRP D O 1
ATOM 14049 N N . ARG C 1 248 ? 168.401 190.310 129.779 1.00 196.00 248 ARG D N 1
ATOM 14050 C CA . ARG C 1 248 ? 168.959 189.543 128.682 1.00 196.00 248 ARG D CA 1
ATOM 14051 C C . ARG C 1 248 ? 167.828 189.014 127.826 1.00 196.00 248 ARG D C 1
ATOM 14052 O O . ARG C 1 248 ? 167.907 189.067 126.603 1.00 196.00 248 ARG D O 1
ATOM 14073 N N . SER C 1 249 ? 166.720 188.594 128.440 1.00 196.00 249 SER D N 1
ATOM 14074 C CA . SER C 1 249 ? 165.614 188.075 127.654 1.00 196.00 249 SER D CA 1
ATOM 14075 C C . SER C 1 249 ? 165.123 189.131 126.676 1.00 196.00 249 SER D C 1
ATOM 14076 O O . SER C 1 249 ? 164.951 188.866 125.476 1.00 196.00 249 SER D O 1
ATOM 14084 N N . GLU C 1 250 ? 164.941 190.366 127.161 1.00 196.00 250 GLU D N 1
ATOM 14085 C CA . GLU C 1 250 ? 164.461 191.411 126.274 1.00 196.00 250 GLU D CA 1
ATOM 14086 C C . GLU C 1 250 ? 165.449 191.720 125.159 1.00 196.00 250 GLU D C 1
ATOM 14087 O O . GLU C 1 250 ? 165.049 191.875 124.002 1.00 196.00 250 GLU D O 1
ATOM 14099 N N . GLU C 1 251 ? 166.743 191.757 125.481 1.00 196.00 251 GLU D N 1
ATOM 14100 C CA . GLU C 1 251 ? 167.769 192.067 124.497 1.00 196.00 251 GLU D CA 1
ATOM 14101 C C . GLU C 1 251 ? 167.932 190.995 123.433 1.00 196.00 251 GLU D C 1
ATOM 14102 O O . GLU C 1 251 ? 168.076 191.308 122.247 1.00 196.00 251 GLU D O 1
ATOM 14114 N N . LEU C 1 252 ? 167.888 189.726 123.839 1.00 196.00 252 LEU D N 1
ATOM 14115 C CA . LEU C 1 252 ? 168.111 188.637 122.908 1.00 196.00 252 LEU D CA 1
ATOM 14116 C C . LEU C 1 252 ? 166.970 188.534 121.922 1.00 196.00 252 LEU D C 1
ATOM 14117 O O . LEU C 1 252 ? 167.197 188.358 120.720 1.00 196.00 252 LEU D O 1
ATOM 14133 N N . ILE C 1 253 ? 165.750 188.721 122.406 1.00 196.00 253 ILE D N 1
ATOM 14134 C CA . ILE C 1 253 ? 164.617 188.677 121.519 1.00 196.00 253 ILE D CA 1
ATOM 14135 C C . ILE C 1 253 ? 164.566 189.912 120.663 1.00 196.00 253 ILE D C 1
ATOM 14136 O O . ILE C 1 253 ? 164.355 189.814 119.456 1.00 196.00 253 ILE D O 1
ATOM 14152 N N . ARG C 1 254 ? 164.775 191.086 121.255 1.00 196.00 254 ARG D N 1
ATOM 14153 C CA . ARG C 1 254 ? 164.697 192.297 120.480 1.00 196.00 254 ARG D CA 1
ATOM 14154 C C . ARG C 1 254 ? 165.675 192.279 119.321 1.00 196.00 254 ARG D C 1
ATOM 14155 O O . ARG C 1 254 ? 165.294 192.642 118.210 1.00 196.00 254 ARG D O 1
ATOM 14176 N N . GLU C 1 255 ? 166.915 191.819 119.529 1.00 196.00 255 GLU D N 1
ATOM 14177 C CA . GLU C 1 255 ? 167.832 191.801 118.402 1.00 196.00 255 GLU D CA 1
ATOM 14178 C C . GLU C 1 255 ? 167.299 190.937 117.273 1.00 196.00 255 GLU D C 1
ATOM 14179 O O . GLU C 1 255 ? 167.314 191.348 116.106 1.00 196.00 255 GLU D O 1
ATOM 14191 N N . LEU C 1 256 ? 166.794 189.752 117.607 1.00 196.00 256 LEU D N 1
ATOM 14192 C CA . LEU C 1 256 ? 166.318 188.854 116.579 1.00 196.00 256 LEU D CA 1
ATOM 14193 C C . LEU C 1 256 ? 165.073 189.366 115.873 1.00 196.00 256 LEU D C 1
ATOM 14194 O O . LEU C 1 256 ? 164.956 189.224 114.645 1.00 196.00 256 LEU D O 1
ATOM 14210 N N . GLU C 1 257 ? 164.138 189.964 116.625 1.00 196.00 257 GLU D N 1
ATOM 14211 C CA . GLU C 1 257 ? 162.911 190.473 116.023 1.00 196.00 257 GLU D CA 1
ATOM 14212 C C . GLU C 1 257 ? 163.187 191.656 115.106 1.00 196.00 257 GLU D C 1
ATOM 14213 O O . GLU C 1 257 ? 162.607 191.745 114.023 1.00 196.00 257 GLU D O 1
ATOM 14225 N N . GLU C 1 258 ? 164.109 192.538 115.507 1.00 196.00 258 GLU D N 1
ATOM 14226 C CA . GLU C 1 258 ? 164.458 193.700 114.696 1.00 196.00 258 GLU D CA 1
ATOM 14227 C C . GLU C 1 258 ? 165.121 193.280 113.395 1.00 196.00 258 GLU D C 1
ATOM 14228 O O . GLU C 1 258 ? 164.860 193.856 112.337 1.00 196.00 258 GLU D O 1
ATOM 14240 N N . LYS C 1 259 ? 165.963 192.249 113.467 1.00 196.00 259 LYS D N 1
ATOM 14241 C CA . LYS C 1 259 ? 166.663 191.760 112.296 1.00 196.00 259 LYS D CA 1
ATOM 14242 C C . LYS C 1 259 ? 165.870 190.766 111.451 1.00 196.00 259 LYS D C 1
ATOM 14243 O O . LYS C 1 259 ? 166.145 190.626 110.258 1.00 196.00 259 LYS D O 1
ATOM 14262 N N . GLY C 1 260 ? 164.896 190.064 112.046 1.00 196.00 260 GLY D N 1
ATOM 14263 C CA . GLY C 1 260 ? 164.178 189.029 111.314 1.00 196.00 260 GLY D CA 1
ATOM 14264 C C . GLY C 1 260 ? 165.094 187.817 111.225 1.00 196.00 260 GLY D C 1
ATOM 14265 O O . GLY C 1 260 ? 165.089 187.064 110.252 1.00 196.00 260 GLY D O 1
ATOM 14269 N N . ALA C 1 261 ? 165.927 187.672 112.255 1.00 196.00 261 ALA D N 1
ATOM 14270 C CA . ALA C 1 261 ? 166.944 186.639 112.337 1.00 196.00 261 ALA D CA 1
ATOM 14271 C C . ALA C 1 261 ? 166.461 185.323 112.934 1.00 196.00 261 ALA D C 1
ATOM 14272 O O . ALA C 1 261 ? 167.253 184.395 113.096 1.00 196.00 261 ALA D O 1
ATOM 14279 N N . ALA C 1 262 ? 165.195 185.255 113.312 1.00 196.00 262 ALA D N 1
ATOM 14280 C CA . ALA C 1 262 ? 164.616 184.045 113.878 1.00 196.00 262 ALA D CA 1
ATOM 14281 C C . ALA C 1 262 ? 163.141 184.004 113.514 1.00 196.00 262 ALA D C 1
ATOM 14282 O O . ALA C 1 262 ? 162.489 185.050 113.428 1.00 196.00 262 ALA D O 1
ATOM 14289 N N . SER C 1 263 ? 162.607 182.801 113.337 1.00 196.00 263 SER D N 1
ATOM 14290 C CA . SER C 1 263 ? 161.185 182.650 113.058 1.00 196.00 263 SER D CA 1
ATOM 14291 C C . SER C 1 263 ? 160.428 182.857 114.339 1.00 196.00 263 SER D C 1
ATOM 14292 O O . SER C 1 263 ? 161.015 182.820 115.425 1.00 196.00 263 SER D O 1
ATOM 14300 N N . GLU C 1 264 ? 159.121 183.056 114.252 1.00 196.00 264 GLU D N 1
ATOM 14301 C CA . GLU C 1 264 ? 158.370 183.234 115.473 1.00 196.00 264 GLU D CA 1
ATOM 14302 C C . GLU C 1 264 ? 158.423 181.982 116.323 1.00 196.00 264 GLU D C 1
ATOM 14303 O O . GLU C 1 264 ? 158.436 182.081 117.546 1.00 196.00 264 GLU D O 1
ATOM 14315 N N . ALA C 1 265 ? 158.419 180.798 115.694 1.00 196.00 265 ALA D N 1
ATOM 14316 C CA . ALA C 1 265 ? 158.474 179.560 116.461 1.00 196.00 265 ALA D CA 1
ATOM 14317 C C . ALA C 1 265 ? 159.788 179.478 117.219 1.00 196.00 265 ALA D C 1
ATOM 14318 O O . ALA C 1 265 ? 159.809 179.103 118.395 1.00 196.00 265 ALA D O 1
ATOM 14325 N N . GLU C 1 266 ? 160.882 179.895 116.574 1.00 196.00 266 GLU D N 1
ATOM 14326 C CA . GLU C 1 266 ? 162.173 179.874 117.243 1.00 196.00 266 GLU D CA 1
ATOM 14327 C C . GLU C 1 266 ? 162.187 180.847 118.399 1.00 196.00 266 GLU D C 1
ATOM 14328 O O . GLU C 1 266 ? 162.681 180.520 119.484 1.00 196.00 266 GLU D O 1
ATOM 14340 N N . LEU C 1 267 ? 161.588 182.014 118.194 1.00 196.00 267 LEU D N 1
ATOM 14341 C CA . LEU C 1 267 ? 161.538 183.009 119.233 1.00 196.00 267 LEU D CA 1
ATOM 14342 C C . LEU C 1 267 ? 160.664 182.550 120.373 1.00 196.00 267 LEU D C 1
ATOM 14343 O O . LEU C 1 267 ? 161.025 182.752 121.525 1.00 196.00 267 LEU D O 1
ATOM 14359 N N . ALA C 1 268 ? 159.541 181.886 120.087 1.00 196.00 268 ALA D N 1
ATOM 14360 C CA . ALA C 1 268 ? 158.687 181.418 121.162 1.00 196.00 268 ALA D CA 1
ATOM 14361 C C . ALA C 1 268 ? 159.426 180.423 122.040 1.00 196.00 268 ALA D C 1
ATOM 14362 O O . ALA C 1 268 ? 159.298 180.455 123.272 1.00 196.00 268 ALA D O 1
ATOM 14369 N N . ARG C 1 269 ? 160.243 179.562 121.421 1.00 196.00 269 ARG D N 1
ATOM 14370 C CA . ARG C 1 269 ? 161.006 178.609 122.202 1.00 196.00 269 ARG D CA 1
ATOM 14371 C C . ARG C 1 269 ? 162.023 179.344 123.064 1.00 196.00 269 ARG D C 1
ATOM 14372 O O . ARG C 1 269 ? 162.175 179.023 124.246 1.00 196.00 269 ARG D O 1
ATOM 14393 N N . MET C 1 270 ? 162.683 180.360 122.491 1.00 196.00 270 MET D N 1
ATOM 14394 C CA . MET C 1 270 ? 163.663 181.135 123.237 1.00 196.00 270 MET D CA 1
ATOM 14395 C C . MET C 1 270 ? 163.003 181.859 124.393 1.00 196.00 270 MET D C 1
ATOM 14396 O O . MET C 1 270 ? 163.557 181.889 125.488 1.00 196.00 270 MET D O 1
ATOM 14410 N N . LYS C 1 271 ? 161.809 182.409 124.167 1.00 196.00 271 LYS D N 1
ATOM 14411 C CA . LYS C 1 271 ? 161.088 183.130 125.196 1.00 196.00 271 LYS D CA 1
ATOM 14412 C C . LYS C 1 271 ? 160.793 182.206 126.361 1.00 196.00 271 LYS D C 1
ATOM 14413 O O . LYS C 1 271 ? 160.976 182.603 127.518 1.00 196.00 271 LYS D O 1
ATOM 14432 N N . GLN C 1 272 ? 160.410 180.953 126.082 1.00 196.00 272 GLN D N 1
ATOM 14433 C CA . GLN C 1 272 ? 160.206 180.033 127.187 1.00 196.00 272 GLN D CA 1
ATOM 14434 C C . GLN C 1 272 ? 161.521 179.698 127.881 1.00 196.00 272 GLN D C 1
ATOM 14435 O O . GLN C 1 272 ? 161.541 179.553 129.105 1.00 196.00 272 GLN D O 1
ATOM 14449 N N . GLN C 1 273 ? 162.618 179.569 127.132 1.00 196.00 273 GLN D N 1
ATOM 14450 C CA . GLN C 1 273 ? 163.911 179.258 127.741 1.00 196.00 273 GLN D CA 1
ATOM 14451 C C . GLN C 1 273 ? 164.368 180.401 128.642 1.00 196.00 273 GLN D C 1
ATOM 14452 O O . GLN C 1 273 ? 164.946 180.169 129.713 1.00 196.00 273 GLN D O 1
ATOM 14466 N N . HIS C 1 274 ? 164.084 181.634 128.219 1.00 196.00 274 HIS D N 1
ATOM 14467 C CA . HIS C 1 274 ? 164.479 182.807 128.967 1.00 196.00 274 HIS D CA 1
ATOM 14468 C C . HIS C 1 274 ? 163.638 182.918 130.231 1.00 196.00 274 HIS D C 1
ATOM 14469 O O . HIS C 1 274 ? 164.161 183.203 131.317 1.00 196.00 274 HIS D O 1
ATOM 14483 N N . MET C 1 275 ? 162.333 182.632 130.106 1.00 196.00 275 MET D N 1
ATOM 14484 C CA . MET C 1 275 ? 161.443 182.693 131.246 1.00 196.00 275 MET D CA 1
ATOM 14485 C C . MET C 1 275 ? 161.715 181.540 132.187 1.00 196.00 275 MET D C 1
ATOM 14486 O O . MET C 1 275 ? 161.549 181.687 133.397 1.00 196.00 275 MET D O 1
ATOM 14500 N N . THR C 1 276 ? 162.147 180.402 131.647 1.00 196.00 276 THR D N 1
ATOM 14501 C CA . THR C 1 276 ? 162.480 179.260 132.467 1.00 196.00 276 THR D CA 1
ATOM 14502 C C . THR C 1 276 ? 163.729 179.599 133.282 1.00 196.00 276 THR D C 1
ATOM 14503 O O . THR C 1 276 ? 163.799 179.260 134.458 1.00 196.00 276 THR D O 1
ATOM 14514 N N . ALA C 1 277 ? 164.738 180.239 132.679 1.00 196.00 277 ALA D N 1
ATOM 14515 C CA . ALA C 1 277 ? 165.906 180.616 133.467 1.00 196.00 277 ALA D CA 1
ATOM 14516 C C . ALA C 1 277 ? 165.507 181.615 134.566 1.00 196.00 277 ALA D C 1
ATOM 14517 O O . ALA C 1 277 ? 165.986 181.511 135.700 1.00 196.00 277 ALA D O 1
ATOM 14524 N N . TYR C 1 278 ? 164.590 182.550 134.238 1.00 196.00 278 TYR D N 1
ATOM 14525 C CA . TYR C 1 278 ? 164.081 183.531 135.195 1.00 196.00 278 TYR D CA 1
ATOM 14526 C C . TYR C 1 278 ? 163.444 182.788 136.350 1.00 196.00 278 TYR D C 1
ATOM 14527 O O . TYR C 1 278 ? 163.704 183.085 137.518 1.00 196.00 278 TYR D O 1
ATOM 14545 N N . LEU C 1 279 ? 162.617 181.803 136.005 1.00 196.00 279 LEU D N 1
ATOM 14546 C CA . LEU C 1 279 ? 161.951 180.950 136.952 1.00 196.00 279 LEU D CA 1
ATOM 14547 C C . LEU C 1 279 ? 162.933 180.227 137.846 1.00 196.00 279 LEU D C 1
ATOM 14548 O O . LEU C 1 279 ? 162.848 180.332 139.066 1.00 196.00 279 LEU D O 1
ATOM 14564 N N . GLN C 1 280 ? 163.958 179.605 137.280 1.00 196.00 280 GLN D N 1
ATOM 14565 C CA . GLN C 1 280 ? 164.882 178.869 138.121 1.00 196.00 280 GLN D CA 1
ATOM 14566 C C . GLN C 1 280 ? 165.520 179.795 139.144 1.00 196.00 280 GLN D C 1
ATOM 14567 O O . GLN C 1 280 ? 165.656 179.432 140.327 1.00 196.00 280 GLN D O 1
ATOM 14581 N N . ALA C 1 281 ? 165.877 181.006 138.704 1.00 196.00 281 ALA D N 1
ATOM 14582 C CA . ALA C 1 281 ? 166.483 181.962 139.600 1.00 196.00 281 ALA D CA 1
ATOM 14583 C C . ALA C 1 281 ? 165.542 182.416 140.691 1.00 196.00 281 ALA D C 1
ATOM 14584 O O . ALA C 1 281 ? 165.932 182.522 141.858 1.00 196.00 281 ALA D O 1
ATOM 14591 N N . ALA C 1 282 ? 164.290 182.667 140.313 1.00 196.00 282 ALA D N 1
ATOM 14592 C CA . ALA C 1 282 ? 163.298 183.161 141.237 1.00 196.00 282 ALA D CA 1
ATOM 14593 C C . ALA C 1 282 ? 162.935 182.145 142.282 1.00 196.00 282 ALA D C 1
ATOM 14594 O O . ALA C 1 282 ? 162.849 182.462 143.470 1.00 196.00 282 ALA D O 1
ATOM 14601 N N . LEU C 1 283 ? 162.812 180.893 141.866 1.00 196.00 283 LEU D N 1
ATOM 14602 C CA . LEU C 1 283 ? 162.397 179.874 142.792 1.00 196.00 283 LEU D CA 1
ATOM 14603 C C . LEU C 1 283 ? 163.482 179.657 143.824 1.00 196.00 283 LEU D C 1
ATOM 14604 O O . LEU C 1 283 ? 163.191 179.490 145.017 1.00 196.00 283 LEU D O 1
ATOM 14620 N N . THR C 1 284 ? 164.741 179.674 143.372 1.00 196.00 284 THR D N 1
ATOM 14621 C CA . THR C 1 284 ? 165.846 179.474 144.280 1.00 196.00 284 THR D CA 1
ATOM 14622 C C . THR C 1 284 ? 166.016 180.658 145.205 1.00 196.00 284 THR D C 1
ATOM 14623 O O . THR C 1 284 ? 166.166 180.476 146.412 1.00 196.00 284 THR D O 1
ATOM 14634 N N . ALA C 1 285 ? 165.902 181.884 144.692 1.00 196.00 285 ALA D N 1
ATOM 14635 C CA . ALA C 1 285 ? 166.097 183.032 145.556 1.00 196.00 285 ALA D CA 1
ATOM 14636 C C . ALA C 1 285 ? 165.158 182.992 146.729 1.00 196.00 285 ALA D C 1
ATOM 14637 O O . ALA C 1 285 ? 165.538 183.283 147.867 1.00 196.00 285 ALA D O 1
ATOM 14644 N N . TRP C 1 286 ? 163.925 182.593 146.474 1.00 196.00 286 TRP D N 1
ATOM 14645 C CA . TRP C 1 286 ? 162.944 182.535 147.520 1.00 196.00 286 TRP D CA 1
ATOM 14646 C C . TRP C 1 286 ? 163.258 181.405 148.510 1.00 196.00 286 TRP D C 1
ATOM 14647 O O . TRP C 1 286 ? 163.142 181.601 149.728 1.00 196.00 286 TRP D O 1
ATOM 14668 N N . GLU C 1 287 ? 163.732 180.251 148.015 1.00 196.00 287 GLU D N 1
ATOM 14669 C CA . GLU C 1 287 ? 164.133 179.182 148.922 1.00 196.00 287 GLU D CA 1
ATOM 14670 C C . GLU C 1 287 ? 165.286 179.599 149.825 1.00 196.00 287 GLU D C 1
ATOM 14671 O O . GLU C 1 287 ? 165.287 179.292 151.024 1.00 196.00 287 GLU D O 1
ATOM 14683 N N . ILE C 1 288 ? 166.262 180.305 149.259 1.00 196.00 288 ILE D N 1
ATOM 14684 C CA . ILE C 1 288 ? 167.416 180.695 150.043 1.00 196.00 288 ILE D CA 1
ATOM 14685 C C . ILE C 1 288 ? 167.006 181.731 151.066 1.00 196.00 288 ILE D C 1
ATOM 14686 O O . ILE C 1 288 ? 167.465 181.665 152.203 1.00 196.00 288 ILE D O 1
ATOM 14702 N N . ILE C 1 289 ? 166.135 182.671 150.717 1.00 196.00 289 ILE D N 1
ATOM 14703 C CA . ILE C 1 289 ? 165.712 183.644 151.712 1.00 196.00 289 ILE D CA 1
ATOM 14704 C C . ILE C 1 289 ? 165.063 182.925 152.894 1.00 196.00 289 ILE D C 1
ATOM 14705 O O . ILE C 1 289 ? 165.294 183.318 154.040 1.00 196.00 289 ILE D O 1
ATOM 14721 N N . SER C 1 290 ? 164.229 181.908 152.638 1.00 196.00 290 SER D N 1
ATOM 14722 C CA . SER C 1 290 ? 163.637 181.154 153.739 1.00 196.00 290 SER D CA 1
ATOM 14723 C C . SER C 1 290 ? 164.743 180.512 154.612 1.00 196.00 290 SER D C 1
ATOM 14724 O O . SER C 1 290 ? 164.685 180.554 155.851 1.00 196.00 290 SER D O 1
ATOM 14732 N N . LYS C 1 291 ? 165.768 179.926 153.972 1.00 196.00 291 LYS D N 1
ATOM 14733 C CA . LYS C 1 291 ? 166.886 179.329 154.710 1.00 196.00 291 LYS D CA 1
ATOM 14734 C C . LYS C 1 291 ? 167.671 180.369 155.514 1.00 196.00 291 LYS D C 1
ATOM 14735 O O . LYS C 1 291 ? 168.133 180.075 156.626 1.00 196.00 291 LYS D O 1
ATOM 14754 N N . SER C 1 292 ? 167.811 181.577 154.958 1.00 196.00 292 SER D N 1
ATOM 14755 C CA . SER C 1 292 ? 168.497 182.679 155.612 1.00 196.00 292 SER D CA 1
ATOM 14756 C C . SER C 1 292 ? 167.751 183.070 156.886 1.00 196.00 292 SER D C 1
ATOM 14757 O O . SER C 1 292 ? 168.372 183.249 157.951 1.00 196.00 292 SER D O 1
ATOM 14765 N N . VAL C 1 293 ? 166.418 183.073 156.814 1.00 196.00 293 VAL D N 1
ATOM 14766 C CA . VAL C 1 293 ? 165.613 183.349 157.990 1.00 196.00 293 VAL D CA 1
ATOM 14767 C C . VAL C 1 293 ? 165.859 182.290 159.041 1.00 196.00 293 VAL D C 1
ATOM 14768 O O . VAL C 1 293 ? 166.009 182.631 160.216 1.00 196.00 293 VAL D O 1
ATOM 14781 N N . ILE C 1 294 ? 165.917 181.024 158.641 1.00 196.00 294 ILE D N 1
ATOM 14782 C CA . ILE C 1 294 ? 166.169 180.002 159.630 1.00 196.00 294 ILE D CA 1
ATOM 14783 C C . ILE C 1 294 ? 167.534 180.193 160.280 1.00 196.00 294 ILE D C 1
ATOM 14784 O O . ILE C 1 294 ? 167.654 180.086 161.498 1.00 196.00 294 ILE D O 1
ATOM 14800 N N . ALA C 1 295 ? 168.582 180.499 159.517 1.00 196.00 295 ALA D N 1
ATOM 14801 C CA . ALA C 1 295 ? 169.858 180.694 160.198 1.00 196.00 295 ALA D CA 1
ATOM 14802 C C . ALA C 1 295 ? 169.731 181.794 161.270 1.00 196.00 295 ALA D C 1
ATOM 14803 O O . ALA C 1 295 ? 170.252 181.645 162.383 1.00 196.00 295 ALA D O 1
ATOM 14810 N N . LEU C 1 296 ? 168.982 182.865 160.974 1.00 196.00 296 LEU D N 1
ATOM 14811 C CA . LEU C 1 296 ? 168.796 183.903 161.982 1.00 196.00 296 LEU D CA 1
ATOM 14812 C C . LEU C 1 296 ? 167.929 183.432 163.150 1.00 196.00 296 LEU D C 1
ATOM 14813 O O . LEU C 1 296 ? 168.190 183.843 164.284 1.00 196.00 296 LEU D O 1
ATOM 14829 N N . LEU C 1 297 ? 166.918 182.572 162.925 1.00 196.00 297 LEU D N 1
ATOM 14830 C CA . LEU C 1 297 ? 166.125 182.163 164.083 1.00 196.00 297 LEU D CA 1
ATOM 14831 C C . LEU C 1 297 ? 166.959 181.263 164.971 1.00 196.00 297 LEU D C 1
ATOM 14832 O O . LEU C 1 297 ? 166.793 181.290 166.189 1.00 196.00 297 LEU D O 1
ATOM 14848 N N . LEU C 1 298 ? 167.883 180.493 164.387 1.00 196.00 298 LEU D N 1
ATOM 14849 C CA . LEU C 1 298 ? 168.717 179.617 165.196 1.00 196.00 298 LEU D CA 1
ATOM 14850 C C . LEU C 1 298 ? 169.598 180.478 166.093 1.00 196.00 298 LEU D C 1
ATOM 14851 O O . LEU C 1 298 ? 169.805 180.166 167.277 1.00 196.00 298 LEU D O 1
ATOM 14867 N N . LEU C 1 299 ? 170.078 181.596 165.547 1.00 196.00 299 LEU D N 1
ATOM 14868 C CA . LEU C 1 299 ? 170.873 182.518 166.331 1.00 196.00 299 LEU D CA 1
ATOM 14869 C C . LEU C 1 299 ? 170.047 183.237 167.375 1.00 196.00 299 LEU D C 1
ATOM 14870 O O . LEU C 1 299 ? 170.549 183.498 168.472 1.00 196.00 299 LEU D O 1
ATOM 14886 N N . GLN C 1 300 ? 168.799 183.573 167.048 1.00 196.00 300 GLN D N 1
ATOM 14887 C CA . GLN C 1 300 ? 167.954 184.251 168.010 1.00 196.00 300 GLN D CA 1
ATOM 14888 C C . GLN C 1 300 ? 167.661 183.306 169.175 1.00 196.00 300 GLN D C 1
ATOM 14889 O O . GLN C 1 300 ? 167.627 183.748 170.323 1.00 196.00 300 GLN D O 1
ATOM 14903 N N . GLN C 1 301 ? 167.484 182.003 168.889 1.00 196.00 301 GLN D N 1
ATOM 14904 C CA . GLN C 1 301 ? 167.224 181.015 169.935 1.00 196.00 301 GLN D CA 1
ATOM 14905 C C . GLN C 1 301 ? 168.438 180.896 170.851 1.00 196.00 301 GLN D C 1
ATOM 14906 O O . GLN C 1 301 ? 168.299 180.849 172.078 1.00 196.00 301 GLN D O 1
ATOM 14920 N N . ASN C 1 302 ? 169.634 180.928 170.260 1.00 196.00 302 ASN D N 1
ATOM 14921 C CA . ASN C 1 302 ? 170.872 180.853 171.014 1.00 196.00 302 ASN D CA 1
ATOM 14922 C C . ASN C 1 302 ? 171.045 182.062 171.925 1.00 196.00 302 ASN D C 1
ATOM 14923 O O . ASN C 1 302 ? 171.385 181.924 173.109 1.00 196.00 302 ASN D O 1
ATOM 14934 N N . GLN C 1 303 ? 170.795 183.255 171.378 1.00 196.00 303 GLN D N 1
ATOM 14935 C CA . GLN C 1 303 ? 170.943 184.472 172.151 1.00 196.00 303 GLN D CA 1
ATOM 14936 C C . GLN C 1 303 ? 169.941 184.506 173.286 1.00 196.00 303 GLN D C 1
ATOM 14937 O O . GLN C 1 303 ? 170.281 184.914 174.401 1.00 196.00 303 GLN D O 1
ATOM 14951 N N . LEU C 1 304 ? 168.723 184.034 173.019 1.00 196.00 304 LEU D N 1
ATOM 14952 C CA . LEU C 1 304 ? 167.672 184.023 174.005 1.00 196.00 304 LEU D CA 1
ATOM 14953 C C . LEU C 1 304 ? 168.064 183.156 175.164 1.00 196.00 304 LEU D C 1
ATOM 14954 O O . LEU C 1 304 ? 167.944 183.563 176.320 1.00 196.00 304 LEU D O 1
ATOM 14970 N N . ASN C 1 305 ? 168.554 181.953 174.891 1.00 196.00 305 ASN D N 1
ATOM 14971 C CA . ASN C 1 305 ? 168.892 181.088 175.996 1.00 196.00 305 ASN D CA 1
ATOM 14972 C C . ASN C 1 305 ? 170.074 181.626 176.791 1.00 196.00 305 ASN D C 1
ATOM 14973 O O . ASN C 1 305 ? 170.102 181.481 178.017 1.00 196.00 305 ASN D O 1
ATOM 14984 N N . LEU C 1 306 ? 171.031 182.299 176.152 1.00 196.00 306 LEU D N 1
ATOM 14985 C CA . LEU C 1 306 ? 172.101 182.886 176.945 1.00 196.00 306 LEU D CA 1
ATOM 14986 C C . LEU C 1 306 ? 171.603 184.022 177.830 1.00 196.00 306 LEU D C 1
ATOM 14987 O O . LEU C 1 306 ? 171.933 184.071 179.022 1.00 196.00 306 LEU D O 1
ATOM 15003 N N . GLU C 1 307 ? 170.824 184.947 177.253 1.00 196.00 307 GLU D N 1
ATOM 15004 C CA . GLU C 1 307 ? 170.347 186.086 178.019 1.00 196.00 307 GLU D CA 1
ATOM 15005 C C . GLU C 1 307 ? 169.432 185.627 179.136 1.00 196.00 307 GLU D C 1
ATOM 15006 O O . GLU C 1 307 ? 169.490 186.158 180.237 1.00 196.00 307 GLU D O 1
ATOM 15018 N N . LEU C 1 308 ? 168.598 184.626 178.857 1.00 196.00 308 LEU D N 1
ATOM 15019 C CA . LEU C 1 308 ? 167.650 184.113 179.822 1.00 196.00 308 LEU D CA 1
ATOM 15020 C C . LEU C 1 308 ? 168.323 183.392 180.991 1.00 196.00 308 LEU D C 1
ATOM 15021 O O . LEU C 1 308 ? 167.913 183.580 182.140 1.00 196.00 308 LEU D O 1
ATOM 15037 N N . ARG C 1 309 ? 169.353 182.575 180.702 1.00 196.00 309 ARG D N 1
ATOM 15038 C CA . ARG C 1 309 ? 170.033 181.793 181.729 1.00 196.00 309 ARG D CA 1
ATOM 15039 C C . ARG C 1 309 ? 171.098 182.541 182.534 1.00 196.00 309 ARG D C 1
ATOM 15040 O O . ARG C 1 309 ? 171.322 182.188 183.691 1.00 196.00 309 ARG D O 1
ATOM 15061 N N . HIS C 1 310 ? 171.695 183.587 181.949 1.00 196.00 310 HIS D N 1
ATOM 15062 C CA . HIS C 1 310 ? 172.780 184.376 182.540 1.00 196.00 310 HIS D CA 1
ATOM 15063 C C . HIS C 1 310 ? 173.587 183.599 183.601 1.00 196.00 310 HIS D C 1
ATOM 15064 O O . HIS C 1 310 ? 174.484 182.828 183.247 1.00 196.00 310 HIS D O 1
ATOM 15079 N N . GLU D 1 1 ? 207.166 132.235 206.779 1.00 196.00 1 GLU F N 1
ATOM 15080 C CA . GLU D 1 1 ? 208.518 131.696 206.887 1.00 196.00 1 GLU F CA 1
ATOM 15081 C C . GLU D 1 1 ? 209.603 132.741 206.631 1.00 196.00 1 GLU F C 1
ATOM 15082 O O . GLU D 1 1 ? 209.305 133.910 206.330 1.00 196.00 1 GLU F O 1
ATOM 15096 N N . GLU D 1 2 ? 210.852 132.287 206.734 1.00 196.00 2 GLU F N 1
ATOM 15097 C CA . GLU D 1 2 ? 212.050 133.105 206.604 1.00 196.00 2 GLU F CA 1
ATOM 15098 C C . GLU D 1 2 ? 212.262 133.683 205.224 1.00 196.00 2 GLU F C 1
ATOM 15099 O O . GLU D 1 2 ? 212.762 134.797 205.093 1.00 196.00 2 GLU F O 1
ATOM 15111 N N . PHE D 1 3 ? 211.943 132.925 204.174 1.00 196.00 3 PHE F N 1
ATOM 15112 C CA . PHE D 1 3 ? 212.160 133.465 202.843 1.00 196.00 3 PHE F CA 1
ATOM 15113 C C . PHE D 1 3 ? 211.345 134.702 202.604 1.00 196.00 3 PHE F C 1
ATOM 15114 O O . PHE D 1 3 ? 211.860 135.701 202.109 1.00 196.00 3 PHE F O 1
ATOM 15131 N N . MET D 1 4 ? 210.067 134.627 202.909 1.00 196.00 4 MET F N 1
ATOM 15132 C CA . MET D 1 4 ? 209.172 135.725 202.649 1.00 196.00 4 MET F CA 1
ATOM 15133 C C . MET D 1 4 ? 209.594 136.926 203.508 1.00 196.00 4 MET F C 1
ATOM 15134 O O . MET D 1 4 ? 209.610 138.076 203.045 1.00 196.00 4 MET F O 1
ATOM 15148 N N . ALA D 1 5 ? 209.950 136.662 204.775 1.00 196.00 5 ALA F N 1
ATOM 15149 C CA . ALA D 1 5 ? 210.342 137.737 205.675 1.00 196.00 5 ALA F CA 1
ATOM 15150 C C . ALA D 1 5 ? 211.640 138.424 205.229 1.00 196.00 5 ALA F C 1
ATOM 15151 O O . ALA D 1 5 ? 211.738 139.665 205.238 1.00 196.00 5 ALA F O 1
ATOM 15158 N N . ARG D 1 6 ? 212.614 137.625 204.776 1.00 196.00 6 ARG F N 1
ATOM 15159 C CA . ARG D 1 6 ? 213.861 138.183 204.314 1.00 196.00 6 ARG F CA 1
ATOM 15160 C C . ARG D 1 6 ? 213.673 138.841 202.990 1.00 196.00 6 ARG F C 1
ATOM 15161 O O . ARG D 1 6 ? 214.301 139.857 202.737 1.00 196.00 6 ARG F O 1
ATOM 15182 N N . ALA D 1 7 ? 212.844 138.276 202.122 1.00 196.00 7 ALA F N 1
ATOM 15183 C CA . ALA D 1 7 ? 212.660 138.860 200.824 1.00 196.00 7 ALA F CA 1
ATOM 15184 C C . ALA D 1 7 ? 212.140 140.279 200.967 1.00 196.00 7 ALA F C 1
ATOM 15185 O O . ALA D 1 7 ? 212.653 141.180 200.323 1.00 196.00 7 ALA F O 1
ATOM 15192 N N . ILE D 1 8 ? 211.238 140.574 201.903 1.00 196.00 8 ILE F N 1
ATOM 15193 C CA . ILE D 1 8 ? 210.848 141.985 201.947 1.00 196.00 8 ILE F CA 1
ATOM 15194 C C . ILE D 1 8 ? 212.023 142.868 202.285 1.00 196.00 8 ILE F C 1
ATOM 15195 O O . ILE D 1 8 ? 212.212 143.929 201.669 1.00 196.00 8 ILE F O 1
ATOM 15211 N N . SER D 1 9 ? 212.804 142.466 203.283 1.00 196.00 9 SER F N 1
ATOM 15212 C CA . SER D 1 9 ? 213.926 143.304 203.640 1.00 196.00 9 SER F CA 1
ATOM 15213 C C . SER D 1 9 ? 214.953 143.380 202.521 1.00 196.00 9 SER F C 1
ATOM 15214 O O . SER D 1 9 ? 215.494 144.450 202.268 1.00 196.00 9 SER F O 1
ATOM 15222 N N . ALA D 1 10 ? 215.229 142.257 201.855 1.00 196.00 10 ALA F N 1
ATOM 15223 C CA . ALA D 1 10 ? 216.227 142.178 200.793 1.00 196.00 10 ALA F CA 1
ATOM 15224 C C . ALA D 1 10 ? 215.831 142.975 199.569 1.00 196.00 10 ALA F C 1
ATOM 15225 O O . ALA D 1 10 ? 216.664 143.629 198.940 1.00 196.00 10 ALA F O 1
ATOM 15232 N N . ILE D 1 11 ? 214.549 142.946 199.239 1.00 196.00 11 ILE F N 1
ATOM 15233 C CA . ILE D 1 11 ? 214.056 143.645 198.078 1.00 196.00 11 ILE F CA 1
ATOM 15234 C C . ILE D 1 11 ? 214.214 145.136 198.303 1.00 196.00 11 ILE F C 1
ATOM 15235 O O . ILE D 1 11 ? 214.735 145.852 197.433 1.00 196.00 11 ILE F O 1
ATOM 15251 N N . ALA D 1 12 ? 213.764 145.606 199.472 1.00 196.00 12 ALA F N 1
ATOM 15252 C CA . ALA D 1 12 ? 213.884 147.008 199.791 1.00 196.00 12 ALA F CA 1
ATOM 15253 C C . ALA D 1 12 ? 215.319 147.418 199.992 1.00 196.00 12 ALA F C 1
ATOM 15254 O O . ALA D 1 12 ? 215.693 148.521 199.627 1.00 196.00 12 ALA F O 1
ATOM 15261 N N . GLU D 1 13 ? 216.130 146.552 200.594 1.00 196.00 13 GLU F N 1
ATOM 15262 C CA . GLU D 1 13 ? 217.517 146.859 200.878 1.00 196.00 13 GLU F CA 1
ATOM 15263 C C . GLU D 1 13 ? 218.306 147.088 199.619 1.00 196.00 13 GLU F C 1
ATOM 15264 O O . GLU D 1 13 ? 219.083 148.043 199.534 1.00 196.00 13 GLU F O 1
ATOM 15276 N N . LEU D 1 14 ? 218.121 146.230 198.621 1.00 196.00 14 LEU F N 1
ATOM 15277 C CA . LEU D 1 14 ? 218.881 146.414 197.412 1.00 196.00 14 LEU F CA 1
ATOM 15278 C C . LEU D 1 14 ? 218.435 147.660 196.669 1.00 196.00 14 LEU F C 1
ATOM 15279 O O . LEU D 1 14 ? 219.279 148.418 196.170 1.00 196.00 14 LEU F O 1
ATOM 15295 N N . ALA D 1 15 ? 217.119 147.909 196.601 1.00 196.00 15 ALA F N 1
ATOM 15296 C CA . ALA D 1 15 ? 216.687 149.099 195.900 1.00 196.00 15 ALA F CA 1
ATOM 15297 C C . ALA D 1 15 ? 217.095 150.339 196.656 1.00 196.00 15 ALA F C 1
ATOM 15298 O O . ALA D 1 15 ? 217.555 151.292 196.047 1.00 196.00 15 ALA F O 1
ATOM 15305 N N . LYS D 1 16 ? 216.984 150.316 197.986 1.00 196.00 16 LYS F N 1
ATOM 15306 C CA . LYS D 1 16 ? 217.301 151.457 198.819 1.00 196.00 16 LYS F CA 1
ATOM 15307 C C . LYS D 1 16 ? 218.749 151.856 198.677 1.00 196.00 16 LYS F C 1
ATOM 15308 O O . LYS D 1 16 ? 219.046 153.047 198.550 1.00 196.00 16 LYS F O 1
ATOM 15327 N N . LYS D 1 17 ? 219.664 150.881 198.685 1.00 196.00 17 LYS F N 1
ATOM 15328 C CA . LYS D 1 17 ? 221.071 151.211 198.546 1.00 196.00 17 LYS F CA 1
ATOM 15329 C C . LYS D 1 17 ? 221.356 151.793 197.177 1.00 196.00 17 LYS F C 1
ATOM 15330 O O . LYS D 1 17 ? 222.107 152.766 197.059 1.00 196.00 17 LYS F O 1
ATOM 15349 N N . ALA D 1 18 ? 220.751 151.217 196.136 1.00 196.00 18 ALA F N 1
ATOM 15350 C CA . ALA D 1 18 ? 220.950 151.720 194.793 1.00 196.00 18 ALA F CA 1
ATOM 15351 C C . ALA D 1 18 ? 220.369 153.135 194.643 1.00 196.00 18 ALA F C 1
ATOM 15352 O O . ALA D 1 18 ? 220.955 153.972 193.944 1.00 196.00 18 ALA F O 1
ATOM 15359 N N . ILE D 1 19 ? 219.233 153.410 195.308 1.00 196.00 19 ILE F N 1
ATOM 15360 C CA . ILE D 1 19 ? 218.595 154.723 195.286 1.00 196.00 19 ILE F CA 1
ATOM 15361 C C . ILE D 1 19 ? 219.470 155.737 195.958 1.00 196.00 19 ILE F C 1
ATOM 15362 O O . ILE D 1 19 ? 219.692 156.815 195.407 1.00 196.00 19 ILE F O 1
ATOM 15378 N N . GLU D 1 20 ? 219.977 155.406 197.147 1.00 196.00 20 GLU F N 1
ATOM 15379 C CA . GLU D 1 20 ? 220.833 156.335 197.854 1.00 196.00 20 GLU F CA 1
ATOM 15380 C C . GLU D 1 20 ? 222.087 156.623 197.068 1.00 196.00 20 GLU F C 1
ATOM 15381 O O . GLU D 1 20 ? 222.533 157.769 197.020 1.00 196.00 20 GLU F O 1
ATOM 15393 N N . ALA D 1 21 ? 222.704 155.594 196.479 1.00 196.00 21 ALA F N 1
ATOM 15394 C CA . ALA D 1 21 ? 223.932 155.814 195.744 1.00 196.00 21 ALA F CA 1
ATOM 15395 C C . ALA D 1 21 ? 223.747 156.681 194.501 1.00 196.00 21 ALA F C 1
ATOM 15396 O O . ALA D 1 21 ? 224.564 157.578 194.261 1.00 196.00 21 ALA F O 1
ATOM 15403 N N . ILE D 1 22 ? 222.667 156.469 193.734 1.00 196.00 22 ILE F N 1
ATOM 15404 C CA . ILE D 1 22 ? 222.505 157.265 192.529 1.00 196.00 22 ILE F CA 1
ATOM 15405 C C . ILE D 1 22 ? 222.050 158.670 192.911 1.00 196.00 22 ILE F C 1
ATOM 15406 O O . ILE D 1 22 ? 222.475 159.655 192.297 1.00 196.00 22 ILE F O 1
ATOM 15422 N N . TYR D 1 23 ? 221.178 158.771 193.931 1.00 196.00 23 TYR F N 1
ATOM 15423 C CA . TYR D 1 23 ? 220.760 160.057 194.437 1.00 196.00 23 TYR F CA 1
ATOM 15424 C C . TYR D 1 23 ? 221.919 160.872 194.941 1.00 196.00 23 TYR F C 1
ATOM 15425 O O . TYR D 1 23 ? 222.058 162.031 194.570 1.00 196.00 23 TYR F O 1
ATOM 15443 N N . ARG D 1 24 ? 222.769 160.281 195.783 1.00 196.00 24 ARG F N 1
ATOM 15444 C CA . ARG D 1 24 ? 223.879 161.012 196.344 1.00 196.00 24 ARG F CA 1
ATOM 15445 C C . ARG D 1 24 ? 224.773 161.572 195.259 1.00 196.00 24 ARG F C 1
ATOM 15446 O O . ARG D 1 24 ? 225.189 162.732 195.351 1.00 196.00 24 ARG F O 1
ATOM 15467 N N . LEU D 1 25 ? 225.056 160.796 194.211 1.00 196.00 25 LEU F N 1
ATOM 15468 C CA . LEU D 1 25 ? 225.905 161.337 193.168 1.00 196.00 25 LEU F CA 1
ATOM 15469 C C . LEU D 1 25 ? 225.215 162.513 192.497 1.00 196.00 25 LEU F C 1
ATOM 15470 O O . LEU D 1 25 ? 225.826 163.566 192.291 1.00 196.00 25 LEU F O 1
ATOM 15486 N N . ALA D 1 26 ? 223.919 162.364 192.226 1.00 196.00 26 ALA F N 1
ATOM 15487 C CA . ALA D 1 26 ? 223.129 163.405 191.599 1.00 196.00 26 ALA F CA 1
ATOM 15488 C C . ALA D 1 26 ? 222.975 164.638 192.467 1.00 196.00 26 ALA F C 1
ATOM 15489 O O . ALA D 1 26 ? 222.852 165.742 191.949 1.00 196.00 26 ALA F O 1
ATOM 15496 N N . ASP D 1 27 ? 222.945 164.456 193.783 1.00 196.00 27 ASP F N 1
ATOM 15497 C CA . ASP D 1 27 ? 222.795 165.552 194.722 1.00 196.00 27 ASP F CA 1
ATOM 15498 C C . ASP D 1 27 ? 224.086 166.375 194.738 1.00 196.00 27 ASP F C 1
ATOM 15499 O O . ASP D 1 27 ? 224.048 167.602 194.851 1.00 196.00 27 ASP F O 1
ATOM 15508 N N . ASN D 1 28 ? 225.233 165.693 194.598 1.00 196.00 28 ASN F N 1
ATOM 15509 C CA . ASN D 1 28 ? 226.528 166.363 194.565 1.00 196.00 28 ASN F CA 1
ATOM 15510 C C . ASN D 1 28 ? 226.754 167.101 193.234 1.00 196.00 28 ASN F C 1
ATOM 15511 O O . ASN D 1 28 ? 227.405 168.150 193.198 1.00 196.00 28 ASN F O 1
ATOM 15522 N N . HIS D 1 29 ? 226.193 166.553 192.154 1.00 196.00 29 HIS F N 1
ATOM 15523 C CA . HIS D 1 29 ? 226.292 167.120 190.813 1.00 196.00 29 HIS F CA 1
ATOM 15524 C C . HIS D 1 29 ? 225.363 168.304 190.577 1.00 196.00 29 HIS F C 1
ATOM 15525 O O . HIS D 1 29 ? 224.296 168.421 191.170 1.00 196.00 29 HIS F O 1
ATOM 15539 N N . THR D 1 30 ? 225.758 169.184 189.660 1.00 196.00 30 THR F N 1
ATOM 15540 C CA . THR D 1 30 ? 224.913 170.313 189.277 1.00 196.00 30 THR F CA 1
ATOM 15541 C C . THR D 1 30 ? 224.350 170.133 187.866 1.00 196.00 30 THR F C 1
ATOM 15542 O O . THR D 1 30 ? 223.623 170.989 187.355 1.00 196.00 30 THR F O 1
ATOM 15553 N N . THR D 1 31 ? 224.712 169.017 187.241 1.00 196.00 31 THR F N 1
ATOM 15554 C CA . THR D 1 31 ? 224.314 168.670 185.884 1.00 196.00 31 THR F CA 1
ATOM 15555 C C . THR D 1 31 ? 222.876 168.150 185.867 1.00 196.00 31 THR F C 1
ATOM 15556 O O . THR D 1 31 ? 222.530 167.219 186.602 1.00 196.00 31 THR F O 1
ATOM 15567 N N . ASP D 1 32 ? 222.060 168.703 184.969 1.00 196.00 32 ASP F N 1
ATOM 15568 C CA . ASP D 1 32 ? 220.643 168.372 184.860 1.00 196.00 32 ASP F CA 1
ATOM 15569 C C . ASP D 1 32 ? 220.391 166.960 184.381 1.00 196.00 32 ASP F C 1
ATOM 15570 O O . ASP D 1 32 ? 219.487 166.270 184.861 1.00 196.00 32 ASP F O 1
ATOM 15579 N N . THR D 1 33 ? 221.271 166.522 183.520 1.00 196.00 33 THR F N 1
ATOM 15580 C CA . THR D 1 33 ? 221.257 165.220 182.907 1.00 196.00 33 THR F CA 1
ATOM 15581 C C . THR D 1 33 ? 221.499 164.141 183.947 1.00 196.00 33 THR F C 1
ATOM 15582 O O . THR D 1 33 ? 220.926 163.051 183.867 1.00 196.00 33 THR F O 1
ATOM 15593 N N . PHE D 1 34 ? 222.412 164.410 184.884 1.00 196.00 34 PHE F N 1
ATOM 15594 C CA . PHE D 1 34 ? 222.768 163.446 185.909 1.00 196.00 34 PHE F CA 1
ATOM 15595 C C . PHE D 1 34 ? 221.648 163.382 186.924 1.00 196.00 34 PHE F C 1
ATOM 15596 O O . PHE D 1 34 ? 221.321 162.302 187.436 1.00 196.00 34 PHE F O 1
ATOM 15613 N N . MET D 1 35 ? 221.044 164.538 187.217 1.00 196.00 35 MET F N 1
ATOM 15614 C CA . MET D 1 35 ? 219.935 164.534 188.136 1.00 196.00 35 MET F CA 1
ATOM 15615 C C . MET D 1 35 ? 218.799 163.732 187.534 1.00 196.00 35 MET F C 1
ATOM 15616 O O . MET D 1 35 ? 218.197 162.908 188.220 1.00 196.00 35 MET F O 1
ATOM 15630 N N . ALA D 1 36 ? 218.547 163.920 186.233 1.00 196.00 36 ALA F N 1
ATOM 15631 C CA . ALA D 1 36 ? 217.496 163.196 185.550 1.00 196.00 36 ALA F CA 1
ATOM 15632 C C . ALA D 1 36 ? 217.769 161.699 185.524 1.00 196.00 36 ALA F C 1
ATOM 15633 O O . ALA D 1 36 ? 216.833 160.904 185.667 1.00 196.00 36 ALA F O 1
ATOM 15640 N N . LYS D 1 37 ? 219.040 161.303 185.347 1.00 196.00 37 LYS F N 1
ATOM 15641 C CA . LYS D 1 37 ? 219.389 159.893 185.356 1.00 196.00 37 LYS F CA 1
ATOM 15642 C C . LYS D 1 37 ? 219.040 159.284 186.696 1.00 196.00 37 LYS F C 1
ATOM 15643 O O . LYS D 1 37 ? 218.457 158.198 186.753 1.00 196.00 37 LYS F O 1
ATOM 15662 N N . ALA D 1 38 ? 219.393 159.976 187.787 1.00 196.00 38 ALA F N 1
ATOM 15663 C CA . ALA D 1 38 ? 219.059 159.459 189.098 1.00 196.00 38 ALA F CA 1
ATOM 15664 C C . ALA D 1 38 ? 217.563 159.393 189.267 1.00 196.00 38 ALA F C 1
ATOM 15665 O O . ALA D 1 38 ? 217.044 158.414 189.769 1.00 196.00 38 ALA F O 1
ATOM 15672 N N . ILE D 1 39 ? 216.837 160.363 188.758 1.00 196.00 39 ILE F N 1
ATOM 15673 C CA . ILE D 1 39 ? 215.400 160.334 188.913 1.00 196.00 39 ILE F CA 1
ATOM 15674 C C . ILE D 1 39 ? 214.761 159.133 188.247 1.00 196.00 39 ILE F C 1
ATOM 15675 O O . ILE D 1 39 ? 213.873 158.493 188.833 1.00 196.00 39 ILE F O 1
ATOM 15691 N N . GLU D 1 40 ? 215.170 158.838 187.022 1.00 196.00 40 GLU F N 1
ATOM 15692 C CA . GLU D 1 40 ? 214.604 157.698 186.341 1.00 196.00 40 GLU F CA 1
ATOM 15693 C C . GLU D 1 40 ? 215.070 156.393 186.991 1.00 196.00 40 GLU F C 1
ATOM 15694 O O . GLU D 1 40 ? 214.272 155.460 187.128 1.00 196.00 40 GLU F O 1
ATOM 15706 N N . ALA D 1 41 ? 216.357 156.310 187.383 1.00 196.00 41 ALA F N 1
ATOM 15707 C CA . ALA D 1 41 ? 216.888 155.107 188.014 1.00 196.00 41 ALA F CA 1
ATOM 15708 C C . ALA D 1 41 ? 216.192 154.832 189.338 1.00 196.00 41 ALA F C 1
ATOM 15709 O O . ALA D 1 41 ? 215.854 153.689 189.643 1.00 196.00 41 ALA F O 1
ATOM 15716 N N . ILE D 1 42 ? 215.912 155.892 190.090 1.00 196.00 42 ILE F N 1
ATOM 15717 C CA . ILE D 1 42 ? 215.264 155.782 191.375 1.00 196.00 42 ILE F CA 1
ATOM 15718 C C . ILE D 1 42 ? 213.860 155.285 191.197 1.00 196.00 42 ILE F C 1
ATOM 15719 O O . ILE D 1 42 ? 213.423 154.421 191.966 1.00 196.00 42 ILE F O 1
ATOM 15735 N N . ALA D 1 43 ? 213.131 155.821 190.216 1.00 196.00 43 ALA F N 1
ATOM 15736 C CA . ALA D 1 43 ? 211.801 155.309 190.000 1.00 196.00 43 ALA F CA 1
ATOM 15737 C C . ALA D 1 43 ? 211.856 153.837 189.643 1.00 196.00 43 ALA F C 1
ATOM 15738 O O . ALA D 1 43 ? 211.109 153.046 190.198 1.00 196.00 43 ALA F O 1
ATOM 15745 N N . GLU D 1 44 ? 212.807 153.397 188.824 1.00 196.00 44 GLU F N 1
ATOM 15746 C CA . GLU D 1 44 ? 212.781 151.973 188.501 1.00 196.00 44 GLU F CA 1
ATOM 15747 C C . GLU D 1 44 ? 213.087 151.096 189.713 1.00 196.00 44 GLU F C 1
ATOM 15748 O O . GLU D 1 44 ? 212.424 150.072 189.939 1.00 196.00 44 GLU F O 1
ATOM 15760 N N . LEU D 1 45 ? 214.028 151.536 190.549 1.00 196.00 45 LEU F N 1
ATOM 15761 C CA . LEU D 1 45 ? 214.422 150.766 191.713 1.00 196.00 45 LEU F CA 1
ATOM 15762 C C . LEU D 1 45 ? 213.340 150.665 192.769 1.00 196.00 45 LEU F C 1
ATOM 15763 O O . LEU D 1 45 ? 213.057 149.566 193.270 1.00 196.00 45 LEU F O 1
ATOM 15779 N N . ALA D 1 46 ? 212.694 151.791 193.080 1.00 196.00 46 ALA F N 1
ATOM 15780 C CA . ALA D 1 46 ? 211.657 151.768 194.086 1.00 196.00 46 ALA F CA 1
ATOM 15781 C C . ALA D 1 46 ? 210.393 151.167 193.502 1.00 196.00 46 ALA F C 1
ATOM 15782 O O . ALA D 1 46 ? 209.669 150.462 194.183 1.00 196.00 46 ALA F O 1
ATOM 15789 N N . LYS D 1 47 ? 210.105 151.389 192.227 1.00 196.00 47 LYS F N 1
ATOM 15790 C CA . LYS D 1 47 ? 208.867 150.877 191.673 1.00 196.00 47 LYS F CA 1
ATOM 15791 C C . LYS D 1 47 ? 208.832 149.370 191.724 1.00 196.00 47 LYS F C 1
ATOM 15792 O O . LYS D 1 47 ? 207.825 148.786 192.141 1.00 196.00 47 LYS F O 1
ATOM 15811 N N . GLU D 1 48 ? 209.935 148.726 191.340 1.00 196.00 48 GLU F N 1
ATOM 15812 C CA . GLU D 1 48 ? 209.938 147.281 191.368 1.00 196.00 48 GLU F CA 1
ATOM 15813 C C . GLU D 1 48 ? 209.958 146.773 192.797 1.00 196.00 48 GLU F C 1
ATOM 15814 O O . GLU D 1 48 ? 209.255 145.813 193.132 1.00 196.00 48 GLU F O 1
ATOM 15826 N N . ALA D 1 49 ? 210.753 147.411 193.666 1.00 196.00 49 ALA F N 1
ATOM 15827 C CA . ALA D 1 49 ? 210.827 146.937 195.025 1.00 196.00 49 ALA F CA 1
ATOM 15828 C C . ALA D 1 49 ? 209.497 147.082 195.754 1.00 196.00 49 ALA F C 1
ATOM 15829 O O . ALA D 1 49 ? 209.080 146.163 196.457 1.00 196.00 49 ALA F O 1
ATOM 15836 N N . ILE D 1 50 ? 208.782 148.181 195.514 1.00 196.00 50 ILE F N 1
ATOM 15837 C CA . ILE D 1 50 ? 207.516 148.421 196.177 1.00 196.00 50 ILE F CA 1
ATOM 15838 C C . ILE D 1 50 ? 206.472 147.436 195.712 1.00 196.00 50 ILE F C 1
ATOM 15839 O O . ILE D 1 50 ? 205.730 146.902 196.542 1.00 196.00 50 ILE F O 1
ATOM 15855 N N . LYS D 1 51 ? 206.374 147.200 194.406 1.00 196.00 51 LYS F N 1
ATOM 15856 C CA . LYS D 1 51 ? 205.383 146.255 193.937 1.00 196.00 51 LYS F CA 1
ATOM 15857 C C . LYS D 1 51 ? 205.659 144.851 194.452 1.00 196.00 51 LYS F C 1
ATOM 15858 O O . LYS D 1 51 ? 204.736 144.157 194.892 1.00 196.00 51 LYS F O 1
ATOM 15877 N N . ALA D 1 52 ? 206.930 144.427 194.430 1.00 196.00 52 ALA F N 1
ATOM 15878 C CA . ALA D 1 52 ? 207.249 143.084 194.869 1.00 196.00 52 ALA F CA 1
ATOM 15879 C C . ALA D 1 52 ? 206.942 142.887 196.347 1.00 196.00 52 ALA F C 1
ATOM 15880 O O . ALA D 1 52 ? 206.363 141.864 196.729 1.00 196.00 52 ALA F O 1
ATOM 15887 N N . ILE D 1 53 ? 207.243 143.893 197.164 1.00 196.00 53 ILE F N 1
ATOM 15888 C CA . ILE D 1 53 ? 206.994 143.833 198.590 1.00 196.00 53 ILE F CA 1
ATOM 15889 C C . ILE D 1 53 ? 205.531 143.860 198.925 1.00 196.00 53 ILE F C 1
ATOM 15890 O O . ILE D 1 53 ? 205.079 143.116 199.803 1.00 196.00 53 ILE F O 1
ATOM 15906 N N . ALA D 1 54 ? 204.790 144.758 198.284 1.00 196.00 54 ALA F N 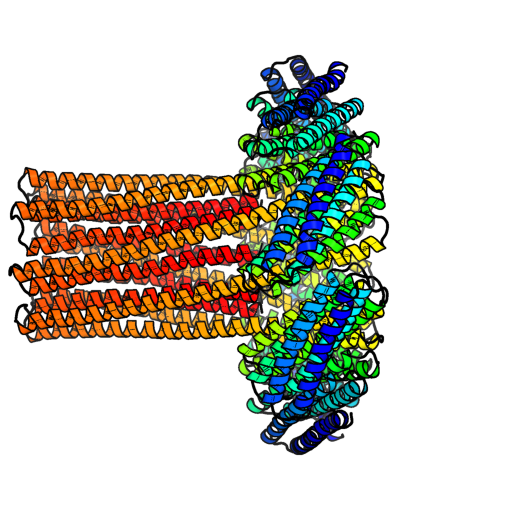1
ATOM 15907 C CA . ALA D 1 54 ? 203.390 144.884 198.581 1.00 196.00 54 ALA F CA 1
ATOM 15908 C C . ALA D 1 54 ? 202.645 143.595 198.288 1.00 196.00 54 ALA F C 1
ATOM 15909 O O . ALA D 1 54 ? 201.817 143.169 199.098 1.00 196.00 54 ALA F O 1
ATOM 15916 N N . ASP D 1 55 ? 202.983 142.921 197.184 1.00 196.00 55 ASP F N 1
ATOM 15917 C CA . ASP D 1 55 ? 202.288 141.684 196.882 1.00 196.00 55 ASP F CA 1
ATOM 15918 C C . ASP D 1 55 ? 202.786 140.551 197.734 1.00 196.00 55 ASP F C 1
ATOM 15919 O O . ASP D 1 55 ? 202.025 139.665 198.096 1.00 196.00 55 ASP F O 1
ATOM 15928 N N . LEU D 1 56 ? 204.054 140.552 198.095 1.00 196.00 56 LEU F N 1
ATOM 15929 C CA . LEU D 1 56 ? 204.531 139.470 198.918 1.00 196.00 56 LEU F CA 1
ATOM 15930 C C . LEU D 1 56 ? 203.799 139.503 200.265 1.00 196.00 56 LEU F C 1
ATOM 15931 O O . LEU D 1 56 ? 203.240 138.507 200.721 1.00 196.00 56 LEU F O 1
ATOM 15947 N N . ALA D 1 57 ? 203.769 140.673 200.900 1.00 196.00 57 ALA F N 1
ATOM 15948 C CA . ALA D 1 57 ? 203.166 140.846 202.217 1.00 196.00 57 ALA F CA 1
ATOM 15949 C C . ALA D 1 57 ? 201.659 140.610 202.254 1.00 196.00 57 ALA F C 1
ATOM 15950 O O . ALA D 1 57 ? 201.118 140.103 203.239 1.00 196.00 57 ALA F O 1
ATOM 15957 N N . LYS D 1 58 ? 200.969 140.908 201.166 1.00 196.00 58 LYS F N 1
ATOM 15958 C CA . LYS D 1 58 ? 199.524 140.736 201.113 1.00 196.00 58 LYS F CA 1
ATOM 15959 C C . LYS D 1 58 ? 199.094 139.297 200.942 1.00 196.00 58 LYS F C 1
ATOM 15960 O O . LYS D 1 58 ? 197.901 138.999 200.946 1.00 196.00 58 LYS F O 1
ATOM 15979 N N . ASN D 1 59 ? 200.056 138.395 200.817 1.00 196.00 59 ASN F N 1
ATOM 15980 C CA . ASN D 1 59 ? 199.778 136.983 200.724 1.00 196.00 59 ASN F CA 1
ATOM 15981 C C . ASN D 1 59 ? 199.974 136.288 202.071 1.00 196.00 59 ASN F C 1
ATOM 15982 O O . ASN D 1 59 ? 200.041 135.049 202.144 1.00 196.00 59 ASN F O 1
ATOM 15993 N N . HIS D 1 60 ? 200.053 137.103 203.130 1.00 196.00 60 HIS F N 1
ATOM 15994 C CA . HIS D 1 60 ? 200.174 136.660 204.506 1.00 196.00 60 HIS F CA 1
ATOM 15995 C C . HIS D 1 60 ? 198.987 137.121 205.339 1.00 196.00 60 HIS F C 1
ATOM 15996 O O . HIS D 1 60 ? 198.277 138.064 204.993 1.00 196.00 60 HIS F O 1
ATOM 16010 N N . THR D 1 61 ? 198.764 136.418 206.443 1.00 196.00 61 THR F N 1
ATOM 16011 C CA . THR D 1 61 ? 197.651 136.666 207.352 1.00 196.00 61 THR F CA 1
ATOM 16012 C C . THR D 1 61 ? 198.086 137.303 208.667 1.00 196.00 61 THR F C 1
ATOM 16013 O O . THR D 1 61 ? 197.337 137.288 209.643 1.00 196.00 61 THR F O 1
ATOM 16024 N N . THR D 1 62 ? 199.317 137.797 208.707 1.00 196.00 62 THR F N 1
ATOM 16025 C CA . THR D 1 62 ? 199.883 138.368 209.927 1.00 196.00 62 THR F CA 1
ATOM 16026 C C . THR D 1 62 ? 200.521 139.729 209.803 1.00 196.00 62 THR F C 1
ATOM 16027 O O . THR D 1 62 ? 201.091 140.103 208.763 1.00 196.00 62 THR F O 1
ATOM 16038 N N . GLU D 1 63 ? 200.519 140.405 210.954 1.00 196.00 63 GLU F N 1
ATOM 16039 C CA . GLU D 1 63 ? 201.067 141.723 211.158 1.00 196.00 63 GLU F CA 1
ATOM 16040 C C . GLU D 1 63 ? 202.552 141.734 210.925 1.00 196.00 63 GLU F C 1
ATOM 16041 O O . GLU D 1 63 ? 203.114 142.783 210.648 1.00 196.00 63 GLU F O 1
ATOM 16053 N N . GLU D 1 64 ? 203.212 140.580 210.992 1.00 196.00 64 GLU F N 1
ATOM 16054 C CA . GLU D 1 64 ? 204.633 140.587 210.707 1.00 196.00 64 GLU F CA 1
ATOM 16055 C C . GLU D 1 64 ? 204.874 141.094 209.297 1.00 196.00 64 GLU F C 1
ATOM 16056 O O . GLU D 1 64 ? 205.806 141.860 209.049 1.00 196.00 64 GLU F O 1
ATOM 16068 N N . PHE D 1 65 ? 204.046 140.651 208.359 1.00 196.00 65 PHE F N 1
ATOM 16069 C CA . PHE D 1 65 ? 204.232 141.003 206.977 1.00 196.00 65 PHE F CA 1
ATOM 16070 C C . PHE D 1 65 ? 203.731 142.362 206.656 1.00 196.00 65 PHE F C 1
ATOM 16071 O O . PHE D 1 65 ? 204.385 143.099 205.907 1.00 196.00 65 PHE F O 1
ATOM 16088 N N . MET D 1 66 ? 202.592 142.738 207.220 1.00 196.00 66 MET F N 1
ATOM 16089 C CA . MET D 1 66 ? 202.166 144.084 206.936 1.00 196.00 66 MET F CA 1
ATOM 16090 C C . MET D 1 66 ? 203.199 145.030 207.557 1.00 196.00 66 MET F C 1
ATOM 16091 O O . MET D 1 66 ? 203.541 146.048 206.981 1.00 196.00 66 MET F O 1
ATOM 16105 N N . ALA D 1 67 ? 203.759 144.693 208.726 1.00 196.00 67 ALA F N 1
ATOM 16106 C CA . ALA D 1 67 ? 204.724 145.586 209.343 1.00 196.00 67 ALA F CA 1
ATOM 16107 C C . ALA D 1 67 ? 205.988 145.729 208.520 1.00 196.00 67 ALA F C 1
ATOM 16108 O O . ALA D 1 67 ? 206.486 146.849 208.334 1.00 196.00 67 ALA F O 1
ATOM 16115 N N . ARG D 1 68 ? 206.486 144.615 207.966 1.00 196.00 68 ARG F N 1
ATOM 16116 C CA . ARG D 1 68 ? 207.703 144.682 207.185 1.00 196.00 68 ARG F CA 1
ATOM 16117 C C . ARG D 1 68 ? 207.495 145.469 205.919 1.00 196.00 68 ARG F C 1
ATOM 16118 O O . ARG D 1 68 ? 208.345 146.281 205.547 1.00 196.00 68 ARG F O 1
ATOM 16139 N N . ALA D 1 69 ? 206.362 145.250 205.265 1.00 196.00 69 ALA F N 1
ATOM 16140 C CA . ALA D 1 69 ? 206.062 145.925 204.028 1.00 196.00 69 ALA F CA 1
ATOM 16141 C C . ALA D 1 69 ? 205.689 147.387 204.220 1.00 196.00 69 ALA F C 1
ATOM 16142 O O . ALA D 1 69 ? 206.048 148.227 203.401 1.00 196.00 69 ALA F O 1
ATOM 16149 N N . ILE D 1 70 ? 205.000 147.740 205.302 1.00 196.00 70 ILE F N 1
ATOM 16150 C CA . ILE D 1 70 ? 204.661 149.140 205.496 1.00 196.00 70 ILE F CA 1
ATOM 16151 C C . ILE D 1 70 ? 205.932 149.911 205.717 1.00 196.00 70 ILE F C 1
ATOM 16152 O O . ILE D 1 70 ? 206.144 150.936 205.069 1.00 196.00 70 ILE F O 1
ATOM 16168 N N . SER D 1 71 ? 206.813 149.415 206.586 1.00 196.00 71 SER F N 1
ATOM 16169 C CA . SER D 1 71 ? 208.050 150.133 206.802 1.00 196.00 71 SER F CA 1
ATOM 16170 C C . SER D 1 71 ? 208.934 150.118 205.562 1.00 196.00 71 SER F C 1
ATOM 16171 O O . SER D 1 71 ? 209.502 151.150 205.204 1.00 196.00 71 SER F O 1
ATOM 16179 N N . ALA D 1 72 ? 209.042 148.969 204.871 1.00 196.00 72 ALA F N 1
ATOM 16180 C CA . ALA D 1 72 ? 209.905 148.894 203.705 1.00 196.00 72 ALA F CA 1
ATOM 16181 C C . ALA D 1 72 ? 209.436 149.798 202.582 1.00 196.00 72 ALA F C 1
ATOM 16182 O O . ALA D 1 72 ? 210.246 150.485 201.956 1.00 196.00 72 ALA F O 1
ATOM 16189 N N . ILE D 1 73 ? 208.129 149.854 202.353 1.00 196.00 73 ILE F N 1
ATOM 16190 C CA . ILE D 1 73 ? 207.602 150.674 201.292 1.00 196.00 73 ILE F CA 1
ATOM 16191 C C . ILE D 1 73 ? 207.623 152.113 201.682 1.00 196.00 73 ILE F C 1
ATOM 16192 O O . ILE D 1 73 ? 207.957 152.958 200.861 1.00 196.00 73 ILE F O 1
ATOM 16208 N N . ALA D 1 74 ? 207.224 152.439 202.906 1.00 196.00 74 ALA F N 1
ATOM 16209 C CA . ALA D 1 74 ? 207.238 153.825 203.276 1.00 196.00 74 ALA F CA 1
ATOM 16210 C C . ALA D 1 74 ? 208.665 154.366 203.187 1.00 196.00 74 ALA F C 1
ATOM 16211 O O . ALA D 1 74 ? 208.851 155.496 202.723 1.00 196.00 74 ALA F O 1
ATOM 16218 N N . GLU D 1 75 ? 209.696 153.582 203.557 1.00 196.00 75 GLU F N 1
ATOM 16219 C CA . GLU D 1 75 ? 211.044 154.105 203.395 1.00 196.00 75 GLU F CA 1
ATOM 16220 C C . GLU D 1 75 ? 211.471 154.190 201.935 1.00 196.00 75 GLU F C 1
ATOM 16221 O O . GLU D 1 75 ? 212.062 155.195 201.538 1.00 196.00 75 GLU F O 1
ATOM 16233 N N . LEU D 1 76 ? 211.148 153.188 201.103 1.00 196.00 76 LEU F N 1
ATOM 16234 C CA . LEU D 1 76 ? 211.564 153.271 199.708 1.00 196.00 76 LEU F CA 1
ATOM 16235 C C . LEU D 1 76 ? 210.893 154.414 199.019 1.00 196.00 76 LEU F C 1
ATOM 16236 O O . LEU D 1 76 ? 211.525 155.161 198.276 1.00 196.00 76 LEU F O 1
ATOM 16252 N N . ALA D 1 77 ? 209.608 154.562 199.287 1.00 196.00 77 ALA F N 1
ATOM 16253 C CA . ALA D 1 77 ? 208.807 155.577 198.676 1.00 196.00 77 ALA F CA 1
ATOM 16254 C C . ALA D 1 77 ? 209.176 156.961 199.099 1.00 196.00 77 ALA F C 1
ATOM 16255 O O . ALA D 1 77 ? 209.265 157.852 198.260 1.00 196.00 77 ALA F O 1
ATOM 16262 N N . ARG D 1 78 ? 209.468 157.160 200.378 1.00 196.00 78 ARG F N 1
ATOM 16263 C CA . ARG D 1 78 ? 209.779 158.498 200.790 1.00 196.00 78 ARG F CA 1
ATOM 16264 C C . ARG D 1 78 ? 211.208 158.830 200.443 1.00 196.00 78 ARG F C 1
ATOM 16265 O O . ARG D 1 78 ? 211.488 159.963 200.063 1.00 196.00 78 ARG F O 1
ATOM 16286 N N . LYS D 1 79 ? 212.114 157.848 200.457 1.00 196.00 79 LYS F N 1
ATOM 16287 C CA . LYS D 1 79 ? 213.467 158.174 200.077 1.00 196.00 79 LYS F CA 1
ATOM 16288 C C . LYS D 1 79 ? 213.483 158.491 198.608 1.00 196.00 79 LYS F C 1
ATOM 16289 O O . LYS D 1 79 ? 214.140 159.443 198.184 1.00 196.00 79 LYS F O 1
ATOM 16308 N N . ALA D 1 80 ? 212.769 157.693 197.816 1.00 196.00 80 ALA F N 1
ATOM 16309 C CA . ALA D 1 80 ? 212.731 157.894 196.399 1.00 196.00 80 ALA F CA 1
ATOM 16310 C C . ALA D 1 80 ? 212.026 159.184 196.005 1.00 196.00 80 ALA F C 1
ATOM 16311 O O . ALA D 1 80 ? 212.515 159.882 195.123 1.00 196.00 80 ALA F O 1
ATOM 16318 N N . ILE D 1 81 ? 210.915 159.550 196.659 1.00 196.00 81 ILE F N 1
ATOM 16319 C CA . ILE D 1 81 ? 210.267 160.800 196.290 1.00 196.00 81 ILE F CA 1
ATOM 16320 C C . ILE D 1 81 ? 211.086 161.974 196.747 1.00 196.00 81 ILE F C 1
ATOM 16321 O O . ILE D 1 81 ? 211.193 162.942 195.996 1.00 196.00 81 ILE F O 1
ATOM 16337 N N . ASP D 1 82 ? 211.646 161.935 197.963 1.00 196.00 82 ASP F N 1
ATOM 16338 C CA . ASP D 1 82 ? 212.446 163.058 198.403 1.00 196.00 82 ASP F CA 1
ATOM 16339 C C . ASP D 1 82 ? 213.665 163.177 197.510 1.00 196.00 82 ASP F C 1
ATOM 16340 O O . ASP D 1 82 ? 214.061 164.282 197.155 1.00 196.00 82 ASP F O 1
ATOM 16349 N N . ALA D 1 83 ? 214.268 162.049 197.113 1.00 196.00 83 ALA F N 1
ATOM 16350 C CA . ALA D 1 83 ? 215.418 162.118 196.239 1.00 196.00 83 ALA F CA 1
ATOM 16351 C C . ALA D 1 83 ? 215.033 162.700 194.886 1.00 196.00 83 ALA F C 1
ATOM 16352 O O . ALA D 1 83 ? 215.689 163.614 194.382 1.00 196.00 83 ALA F O 1
ATOM 16359 N N . ILE D 1 84 ? 213.893 162.274 194.346 1.00 196.00 84 ILE F N 1
ATOM 16360 C CA . ILE D 1 84 ? 213.471 162.771 193.061 1.00 196.00 84 ILE F CA 1
ATOM 16361 C C . ILE D 1 84 ? 213.139 164.235 193.106 1.00 196.00 84 ILE F C 1
ATOM 16362 O O . ILE D 1 84 ? 213.525 164.958 192.201 1.00 196.00 84 ILE F O 1
ATOM 16378 N N . TYR D 1 85 ? 212.404 164.669 194.122 1.00 196.00 85 TYR F N 1
ATOM 16379 C CA . TYR D 1 85 ? 211.986 166.052 194.280 1.00 196.00 85 TYR F CA 1
ATOM 16380 C C . TYR D 1 85 ? 213.203 166.959 194.528 1.00 196.00 85 TYR F C 1
ATOM 16381 O O . TYR D 1 85 ? 213.317 168.046 193.938 1.00 196.00 85 TYR F O 1
ATOM 16399 N N . ARG D 1 86 ? 214.151 166.523 195.372 1.00 196.00 86 ARG F N 1
ATOM 16400 C CA . ARG D 1 86 ? 215.326 167.343 195.634 1.00 196.00 86 ARG F CA 1
ATOM 16401 C C . ARG D 1 86 ? 216.113 167.628 194.376 1.00 196.00 86 ARG F C 1
ATOM 16402 O O . ARG D 1 86 ? 216.701 168.710 194.260 1.00 196.00 86 ARG F O 1
ATOM 16423 N N . LEU D 1 87 ? 216.145 166.664 193.460 1.00 196.00 87 LEU F N 1
ATOM 16424 C CA . LEU D 1 87 ? 216.863 166.827 192.221 1.00 196.00 87 LEU F CA 1
ATOM 16425 C C . LEU D 1 87 ? 215.974 167.479 191.144 1.00 196.00 87 LEU F C 1
ATOM 16426 O O . LEU D 1 87 ? 216.421 168.328 190.376 1.00 196.00 87 LEU F O 1
ATOM 16442 N N . ALA D 1 88 ? 214.684 167.135 191.122 1.00 196.00 88 ALA F N 1
ATOM 16443 C CA . ALA D 1 88 ? 213.746 167.606 190.110 1.00 196.00 88 ALA F CA 1
ATOM 16444 C C . ALA D 1 88 ? 213.544 169.107 190.135 1.00 196.00 88 ALA F C 1
ATOM 16445 O O . ALA D 1 88 ? 213.406 169.754 189.091 1.00 196.00 88 ALA F O 1
ATOM 16452 N N . ARG D 1 89 ? 213.592 169.681 191.325 1.00 196.00 89 ARG F N 1
ATOM 16453 C CA . ARG D 1 89 ? 213.363 171.105 191.513 1.00 196.00 89 ARG F CA 1
ATOM 16454 C C . ARG D 1 89 ? 214.497 171.930 190.922 1.00 196.00 89 ARG F C 1
ATOM 16455 O O . ARG D 1 89 ? 214.391 173.152 190.838 1.00 196.00 89 ARG F O 1
ATOM 16476 N N . ASN D 1 90 ? 215.614 171.284 190.580 1.00 196.00 90 ASN F N 1
ATOM 16477 C CA . ASN D 1 90 ? 216.758 171.978 190.037 1.00 196.00 90 ASN F CA 1
ATOM 16478 C C . ASN D 1 90 ? 216.870 171.824 188.516 1.00 196.00 90 ASN F C 1
ATOM 16479 O O . ASN D 1 90 ? 217.891 172.202 187.931 1.00 196.00 90 ASN F O 1
ATOM 16490 N N . HIS D 1 91 ? 215.831 171.294 187.861 1.00 196.00 91 HIS F N 1
ATOM 16491 C CA . HIS D 1 91 ? 215.895 171.144 186.412 1.00 196.00 91 HIS F CA 1
ATOM 16492 C C . HIS D 1 91 ? 215.658 172.433 185.663 1.00 196.00 91 HIS F C 1
ATOM 16493 O O . HIS D 1 91 ? 214.909 173.308 186.100 1.00 196.00 91 HIS F O 1
ATOM 16507 N N . THR D 1 92 ? 216.274 172.515 184.486 1.00 196.00 92 THR F N 1
ATOM 16508 C CA . THR D 1 92 ? 216.116 173.636 183.583 1.00 196.00 92 THR F CA 1
ATOM 16509 C C . THR D 1 92 ? 215.450 173.283 182.247 1.00 196.00 92 THR F C 1
ATOM 16510 O O . THR D 1 92 ? 215.089 174.186 181.488 1.00 196.00 92 THR F O 1
ATOM 16521 N N . THR D 1 93 ? 215.277 171.988 181.940 1.00 196.00 93 THR F N 1
ATOM 16522 C CA . THR D 1 93 ? 214.725 171.613 180.640 1.00 196.00 93 THR F CA 1
ATOM 16523 C C . THR D 1 93 ? 213.388 170.914 180.789 1.00 196.00 93 THR F C 1
ATOM 16524 O O . THR D 1 93 ? 213.087 170.339 181.843 1.00 196.00 93 THR F O 1
ATOM 16535 N N . ASP D 1 94 ? 212.635 170.858 179.681 1.00 196.00 94 ASP F N 1
ATOM 16536 C CA . ASP D 1 94 ? 211.330 170.213 179.686 1.00 196.00 94 ASP F CA 1
ATOM 16537 C C . ASP D 1 94 ? 211.440 168.717 179.847 1.00 196.00 94 ASP F C 1
ATOM 16538 O O . ASP D 1 94 ? 210.604 168.090 180.500 1.00 196.00 94 ASP F O 1
ATOM 16547 N N . THR D 1 95 ? 212.478 168.140 179.243 1.00 196.00 95 THR F N 1
ATOM 16548 C CA . THR D 1 95 ? 212.660 166.701 179.249 1.00 196.00 95 THR F CA 1
ATOM 16549 C C . THR D 1 95 ? 212.874 166.187 180.640 1.00 196.00 95 THR F C 1
ATOM 16550 O O . THR D 1 95 ? 212.315 165.159 181.028 1.00 196.00 95 THR F O 1
ATOM 16561 N N . PHE D 1 96 ? 213.716 166.871 181.390 1.00 196.00 96 PHE F N 1
ATOM 16562 C CA . PHE D 1 96 ? 214.054 166.382 182.694 1.00 196.00 96 PHE F CA 1
ATOM 16563 C C . PHE D 1 96 ? 212.937 166.656 183.692 1.00 196.00 96 PHE F C 1
ATOM 16564 O O . PHE D 1 96 ? 212.676 165.826 184.575 1.00 196.00 96 PHE F O 1
ATOM 16581 N N . MET D 1 97 ? 212.253 167.800 183.557 1.00 196.00 97 MET F N 1
ATOM 16582 C CA . MET D 1 97 ? 211.134 168.070 184.441 1.00 196.00 97 MET F CA 1
ATOM 16583 C C . MET D 1 97 ? 210.042 167.038 184.180 1.00 196.00 97 MET F C 1
ATOM 16584 O O . MET D 1 97 ? 209.442 166.520 185.120 1.00 196.00 97 MET F O 1
ATOM 16598 N N . ALA D 1 98 ? 209.791 166.718 182.896 1.00 196.00 98 ALA F N 1
ATOM 16599 C CA . ALA D 1 98 ? 208.781 165.740 182.529 1.00 196.00 98 ALA F CA 1
ATOM 16600 C C . ALA D 1 98 ? 209.125 164.352 183.069 1.00 196.00 98 ALA F C 1
ATOM 16601 O O . ALA D 1 98 ? 208.223 163.631 183.515 1.00 196.00 98 ALA F O 1
ATOM 16608 N N . LYS D 1 99 ? 210.423 163.980 183.071 1.00 196.00 99 LYS F N 1
ATOM 16609 C CA . LYS D 1 99 ? 210.810 162.687 183.623 1.00 196.00 99 LYS F CA 1
ATOM 16610 C C . LYS D 1 99 ? 210.512 162.667 185.102 1.00 196.00 99 LYS F C 1
ATOM 16611 O O . LYS D 1 99 ? 209.998 161.670 185.613 1.00 196.00 99 LYS F O 1
ATOM 16630 N N . ALA D 1 100 ? 210.791 163.774 185.795 1.00 196.00 100 ALA F N 1
ATOM 16631 C CA . ALA D 1 100 ? 210.476 163.842 187.206 1.00 196.00 100 ALA F CA 1
ATOM 16632 C C . ALA D 1 100 ? 208.975 163.764 187.422 1.00 196.00 100 ALA F C 1
ATOM 16633 O O . ALA D 1 100 ? 208.512 163.024 188.278 1.00 196.00 100 ALA F O 1
ATOM 16640 N N . ILE D 1 101 ? 208.171 164.381 186.563 1.00 196.00 101 ILE F N 1
ATOM 16641 C CA . ILE D 1 101 ? 206.737 164.304 186.797 1.00 196.00 101 ILE F CA 1
ATOM 16642 C C . ILE D 1 101 ? 206.257 162.861 186.775 1.00 196.00 101 ILE F C 1
ATOM 16643 O O . ILE D 1 101 ? 205.476 162.446 187.650 1.00 196.00 101 ILE F O 1
ATOM 16659 N N . GLU D 1 102 ? 206.701 162.094 185.787 1.00 196.00 102 GLU F N 1
ATOM 16660 C CA . GLU D 1 102 ? 206.284 160.710 185.754 1.00 196.00 102 GLU F CA 1
ATOM 16661 C C . GLU D 1 102 ? 206.912 159.904 186.890 1.00 196.00 102 GLU F C 1
ATOM 16662 O O . GLU D 1 102 ? 206.211 159.156 187.569 1.00 196.00 102 GLU F O 1
ATOM 16674 N N . ALA D 1 103 ? 208.202 160.123 187.177 1.00 196.00 103 ALA F N 1
ATOM 16675 C CA . ALA D 1 103 ? 208.907 159.358 188.201 1.00 196.00 103 ALA F CA 1
ATOM 16676 C C . ALA D 1 103 ? 208.294 159.543 189.584 1.00 196.00 103 ALA F C 1
ATOM 16677 O O . ALA D 1 103 ? 208.137 158.579 190.345 1.00 196.00 103 ALA F O 1
ATOM 16684 N N . ILE D 1 104 ? 207.868 160.773 189.862 1.00 196.00 104 ILE F N 1
ATOM 16685 C CA . ILE D 1 104 ? 207.289 161.106 191.145 1.00 196.00 104 ILE F CA 1
ATOM 16686 C C . ILE D 1 104 ? 205.940 160.422 191.298 1.00 196.00 104 ILE F C 1
ATOM 16687 O O . ILE D 1 104 ? 205.679 159.809 192.342 1.00 196.00 104 ILE F O 1
ATOM 16703 N N . ALA D 1 105 ? 205.077 160.513 190.292 1.00 196.00 105 ALA F N 1
ATOM 16704 C CA . ALA D 1 105 ? 203.782 159.873 190.406 1.00 196.00 105 ALA F CA 1
ATOM 16705 C C . ALA D 1 105 ? 203.850 158.374 190.381 1.00 196.00 105 ALA F C 1
ATOM 16706 O O . ALA D 1 105 ? 203.134 157.718 191.133 1.00 196.00 105 ALA F O 1
ATOM 16713 N N . GLU D 1 106 ? 204.746 157.783 189.593 1.00 196.00 106 GLU F N 1
ATOM 16714 C CA . GLU D 1 106 ? 204.743 156.336 189.568 1.00 196.00 106 GLU F CA 1
ATOM 16715 C C . GLU D 1 106 ? 205.034 155.785 190.938 1.00 196.00 106 GLU F C 1
ATOM 16716 O O . GLU D 1 106 ? 204.365 154.852 191.389 1.00 196.00 106 GLU F O 1
ATOM 16728 N N . LEU D 1 107 ? 205.966 156.401 191.650 1.00 196.00 107 LEU F N 1
ATOM 16729 C CA . LEU D 1 107 ? 206.256 155.859 192.944 1.00 196.00 107 LEU F CA 1
ATOM 16730 C C . LEU D 1 107 ? 205.310 156.295 194.020 1.00 196.00 107 LEU F C 1
ATOM 16731 O O . LEU D 1 107 ? 204.992 155.494 194.897 1.00 196.00 107 LEU F O 1
ATOM 16747 N N . ALA D 1 108 ? 204.855 157.547 194.016 1.00 196.00 108 ALA F N 1
ATOM 16748 C CA . ALA D 1 108 ? 203.973 157.916 195.096 1.00 196.00 108 ALA F CA 1
ATOM 16749 C C . ALA D 1 108 ? 202.676 157.147 194.950 1.00 196.00 108 ALA F C 1
ATOM 16750 O O . ALA D 1 108 ? 202.181 156.564 195.904 1.00 196.00 108 ALA F O 1
ATOM 16757 N N . LYS D 1 109 ? 202.167 157.008 193.731 1.00 196.00 109 LYS F N 1
ATOM 16758 C CA . LYS D 1 109 ? 200.919 156.301 193.566 1.00 196.00 109 LYS F CA 1
ATOM 16759 C C . LYS D 1 109 ? 201.039 154.839 194.004 1.00 196.00 109 LYS F C 1
ATOM 16760 O O . LYS D 1 109 ? 200.187 154.346 194.755 1.00 196.00 109 LYS F O 1
ATOM 16779 N N . GLU D 1 110 ? 202.095 154.132 193.567 1.00 196.00 110 GLU F N 1
ATOM 16780 C CA . GLU D 1 110 ? 202.208 152.729 193.940 1.00 196.00 110 GLU F CA 1
ATOM 16781 C C . GLU D 1 110 ? 202.477 152.563 195.418 1.00 196.00 110 GLU F C 1
ATOM 16782 O O . GLU D 1 110 ? 201.950 151.643 196.055 1.00 196.00 110 GLU F O 1
ATOM 16794 N N . ALA D 1 111 ? 203.296 153.449 195.981 1.00 196.00 111 ALA F N 1
ATOM 16795 C CA . ALA D 1 111 ? 203.627 153.365 197.375 1.00 196.00 111 ALA F CA 1
ATOM 16796 C C . ALA D 1 111 ? 202.464 153.635 198.257 1.00 196.00 111 ALA F C 1
ATOM 16797 O O . ALA D 1 111 ? 202.243 152.918 199.215 1.00 196.00 111 ALA F O 1
ATOM 16804 N N . ILE D 1 112 ? 201.675 154.629 197.920 1.00 196.00 112 ILE F N 1
ATOM 16805 C CA . ILE D 1 112 ? 200.559 154.998 198.746 1.00 196.00 112 ILE F CA 1
ATOM 16806 C C . ILE D 1 112 ? 199.533 153.915 198.759 1.00 196.00 112 ILE F C 1
ATOM 16807 O O . ILE D 1 112 ? 198.981 153.582 199.815 1.00 196.00 112 ILE F O 1
ATOM 16823 N N . LYS D 1 113 ? 199.240 153.378 197.583 1.00 196.00 113 LYS F N 1
ATOM 16824 C CA . LYS D 1 113 ? 198.268 152.330 197.522 1.00 196.00 113 LYS F CA 1
ATOM 16825 C C . LYS D 1 113 ? 198.776 151.157 198.347 1.00 196.00 113 LYS F C 1
ATOM 16826 O O . LYS D 1 113 ? 198.040 150.618 199.165 1.00 196.00 113 LYS F O 1
ATOM 16845 N N . ALA D 1 114 ? 200.056 150.778 198.198 1.00 196.00 114 ALA F N 1
ATOM 16846 C CA . ALA D 1 114 ? 200.563 149.648 198.955 1.00 196.00 114 ALA F CA 1
ATOM 16847 C C . ALA D 1 114 ? 200.603 149.881 200.456 1.00 196.00 114 ALA F C 1
ATOM 16848 O O . ALA D 1 114 ? 200.167 149.021 201.224 1.00 196.00 114 ALA F O 1
ATOM 16855 N N . ILE D 1 115 ? 201.022 151.064 200.890 1.00 196.00 115 ILE F N 1
ATOM 16856 C CA . ILE D 1 115 ? 201.165 151.341 202.304 1.00 196.00 115 ILE F CA 1
ATOM 16857 C C . ILE D 1 115 ? 199.824 151.231 202.971 1.00 196.00 115 ILE F C 1
ATOM 16858 O O . ILE D 1 115 ? 199.710 150.655 204.058 1.00 196.00 115 ILE F O 1
ATOM 16874 N N . ALA D 1 116 ? 198.805 151.837 202.366 1.00 196.00 116 ALA F N 1
ATOM 16875 C CA . ALA D 1 116 ? 197.507 151.746 202.968 1.00 196.00 116 ALA F CA 1
ATOM 16876 C C . ALA D 1 116 ? 196.913 150.366 202.816 1.00 196.00 116 ALA F C 1
ATOM 16877 O O . ALA D 1 116 ? 196.389 149.826 203.773 1.00 196.00 116 ALA F O 1
ATOM 16884 N N . ASP D 1 117 ? 197.097 149.696 201.684 1.00 196.00 117 ASP F N 1
ATOM 16885 C CA . ASP D 1 117 ? 196.462 148.396 201.523 1.00 196.00 117 ASP F CA 1
ATOM 16886 C C . ASP D 1 117 ? 196.950 147.411 202.579 1.00 196.00 117 ASP F C 1
ATOM 16887 O O . ASP D 1 117 ? 196.185 146.557 203.053 1.00 196.00 117 ASP F O 1
ATOM 16896 N N . LEU D 1 118 ? 198.209 147.554 202.974 1.00 196.00 118 LEU F N 1
ATOM 16897 C CA . LEU D 1 118 ? 198.797 146.755 204.029 1.00 196.00 118 LEU F CA 1
ATOM 16898 C C . LEU D 1 118 ? 198.298 147.222 205.406 1.00 196.00 118 LEU F C 1
ATOM 16899 O O . LEU D 1 118 ? 197.854 146.428 206.230 1.00 196.00 118 LEU F O 1
ATOM 16915 N N . ALA D 1 119 ? 198.293 148.532 205.653 1.00 196.00 119 ALA F N 1
ATOM 16916 C CA . ALA D 1 119 ? 197.873 149.059 206.949 1.00 196.00 119 ALA F CA 1
ATOM 16917 C C . ALA D 1 119 ? 196.390 148.812 207.221 1.00 196.00 119 ALA F C 1
ATOM 16918 O O . ALA D 1 119 ? 195.995 148.540 208.351 1.00 196.00 119 ALA F O 1
ATOM 16925 N N . LYS D 1 120 ? 195.582 148.816 206.177 1.00 196.00 120 LYS F N 1
ATOM 16926 C CA . LYS D 1 120 ? 194.138 148.609 206.212 1.00 196.00 120 LYS F CA 1
ATOM 16927 C C . LYS D 1 120 ? 193.751 147.204 206.658 1.00 196.00 120 LYS F C 1
ATOM 16928 O O . LYS D 1 120 ? 192.566 146.929 206.893 1.00 196.00 120 LYS F O 1
ATOM 16947 N N . ASN D 1 121 ? 194.720 146.283 206.702 1.00 196.00 121 ASN F N 1
ATOM 16948 C CA . ASN D 1 121 ? 194.444 144.907 207.058 1.00 196.00 121 ASN F CA 1
ATOM 16949 C C . ASN D 1 121 ? 194.702 144.606 208.532 1.00 196.00 121 ASN F C 1
ATOM 16950 O O . ASN D 1 121 ? 194.701 143.441 208.937 1.00 196.00 121 ASN F O 1
ATOM 16961 N N . HIS D 1 122 ? 194.888 145.640 209.350 1.00 196.00 122 HIS F N 1
ATOM 16962 C CA . HIS D 1 122 ? 195.075 145.413 210.775 1.00 196.00 122 HIS F CA 1
ATOM 16963 C C . HIS D 1 122 ? 194.658 146.669 211.529 1.00 196.00 122 HIS F C 1
ATOM 16964 O O . HIS D 1 122 ? 194.851 147.778 211.047 1.00 196.00 122 HIS F O 1
ATOM 16978 N N . THR D 1 123 ? 194.123 146.521 212.730 1.00 196.00 123 THR F N 1
ATOM 16979 C CA . THR D 1 123 ? 193.713 147.682 213.506 1.00 196.00 123 THR F CA 1
ATOM 16980 C C . THR D 1 123 ? 194.811 148.322 214.360 1.00 196.00 123 THR F C 1
ATOM 16981 O O . THR D 1 123 ? 194.607 149.400 214.925 1.00 196.00 123 THR F O 1
ATOM 16992 N N . THR D 1 124 ? 195.995 147.713 214.446 1.00 196.00 124 THR F N 1
ATOM 16993 C CA . THR D 1 124 ? 197.035 148.310 215.283 1.00 196.00 124 THR F CA 1
ATOM 16994 C C . THR D 1 124 ? 197.344 149.744 214.887 1.00 196.00 124 THR F C 1
ATOM 16995 O O . THR D 1 124 ? 197.523 150.079 213.699 1.00 196.00 124 THR F O 1
ATOM 17006 N N . GLU D 1 125 ? 197.507 150.575 215.922 1.00 196.00 125 GLU F N 1
ATOM 17007 C CA . GLU D 1 125 ? 197.801 151.988 215.780 1.00 196.00 125 GLU F CA 1
ATOM 17008 C C . GLU D 1 125 ? 199.160 152.219 215.150 1.00 196.00 125 GLU F C 1
ATOM 17009 O O . GLU D 1 125 ? 199.420 153.298 214.622 1.00 196.00 125 GLU F O 1
ATOM 17021 N N . ASP D 1 126 ? 200.023 151.205 215.163 1.00 196.00 126 ASP F N 1
ATOM 17022 C CA . ASP D 1 126 ? 201.328 151.352 214.549 1.00 196.00 126 ASP F CA 1
ATOM 17023 C C . ASP D 1 126 ? 201.221 151.384 213.033 1.00 196.00 126 ASP F C 1
ATOM 17024 O O . ASP D 1 126 ? 202.022 152.037 212.360 1.00 196.00 126 ASP F O 1
ATOM 17033 N N . PHE D 1 127 ? 200.248 150.672 212.465 1.00 196.00 127 PHE F N 1
ATOM 17034 C CA . PHE D 1 127 ? 200.120 150.668 211.026 1.00 196.00 127 PHE F CA 1
ATOM 17035 C C . PHE D 1 127 ? 199.368 151.894 210.646 1.00 196.00 127 PHE F C 1
ATOM 17036 O O . PHE D 1 127 ? 199.692 152.549 209.659 1.00 196.00 127 PHE F O 1
ATOM 17053 N N . MET D 1 128 ? 198.355 152.228 211.444 1.00 196.00 128 MET F N 1
ATOM 17054 C CA . MET D 1 128 ? 197.573 153.394 211.121 1.00 196.00 128 MET F CA 1
ATOM 17055 C C . MET D 1 128 ? 198.419 154.640 211.195 1.00 196.00 128 MET F C 1
ATOM 17056 O O . MET D 1 128 ? 198.419 155.441 210.276 1.00 196.00 128 MET F O 1
ATOM 17070 N N . ASP D 1 129 ? 199.224 154.800 212.238 1.00 196.00 129 ASP F N 1
ATOM 17071 C CA . ASP D 1 129 ? 199.989 156.024 212.323 1.00 196.00 129 ASP F CA 1
ATOM 17072 C C . ASP D 1 129 ? 201.082 156.093 211.280 1.00 196.00 129 ASP F C 1
ATOM 17073 O O . ASP D 1 129 ? 201.256 157.142 210.647 1.00 196.00 129 ASP F O 1
ATOM 17082 N N . GLU D 1 130 ? 201.788 154.983 211.022 1.00 196.00 130 GLU F N 1
ATOM 17083 C CA . GLU D 1 130 ? 202.863 155.076 210.057 1.00 196.00 130 GLU F CA 1
ATOM 17084 C C . GLU D 1 130 ? 202.294 155.309 208.677 1.00 196.00 130 GLU F C 1
ATOM 17085 O O . GLU D 1 130 ? 202.822 156.119 207.918 1.00 196.00 130 GLU F O 1
ATOM 17097 N N . ALA D 1 131 ? 201.199 154.628 208.345 1.00 196.00 131 ALA F N 1
ATOM 17098 C CA . ALA D 1 131 ? 200.606 154.776 207.041 1.00 196.00 131 ALA F CA 1
ATOM 17099 C C . ALA D 1 131 ? 199.913 156.127 206.851 1.00 196.00 131 ALA F C 1
ATOM 17100 O O . ALA D 1 131 ? 200.043 156.743 205.797 1.00 196.00 131 ALA F O 1
ATOM 17107 N N . ILE D 1 132 ? 199.229 156.660 207.870 1.00 196.00 132 ILE F N 1
ATOM 17108 C CA . ILE D 1 132 ? 198.550 157.938 207.668 1.00 196.00 132 ILE F CA 1
ATOM 17109 C C . ILE D 1 132 ? 199.594 159.013 207.492 1.00 196.00 132 ILE F C 1
ATOM 17110 O O . ILE D 1 132 ? 199.488 159.836 206.579 1.00 196.00 132 ILE F O 1
ATOM 17126 N N . SER D 1 133 ? 200.601 159.012 208.363 1.00 196.00 133 SER F N 1
ATOM 17127 C CA . SER D 1 133 ? 201.656 159.996 208.297 1.00 196.00 133 SER F CA 1
ATOM 17128 C C . SER D 1 133 ? 202.474 159.863 207.019 1.00 196.00 133 SER F C 1
ATOM 17129 O O . SER D 1 133 ? 202.722 160.865 206.334 1.00 196.00 133 SER F O 1
ATOM 17137 N N . ALA D 1 134 ? 202.886 158.630 206.665 1.00 196.00 134 ALA F N 1
ATOM 17138 C CA . ALA D 1 134 ? 203.702 158.438 205.482 1.00 196.00 134 ALA F CA 1
ATOM 17139 C C . ALA D 1 134 ? 202.970 158.862 204.242 1.00 196.00 134 ALA F C 1
ATOM 17140 O O . ALA D 1 134 ? 203.557 159.510 203.381 1.00 196.00 134 ALA F O 1
ATOM 17147 N N . ILE D 1 135 ? 201.678 158.565 204.166 1.00 196.00 135 ILE F N 1
ATOM 17148 C CA . ILE D 1 135 ? 200.915 158.910 202.998 1.00 196.00 135 ILE F CA 1
ATOM 17149 C C . ILE D 1 135 ? 200.593 160.377 202.950 1.00 196.00 135 ILE F C 1
ATOM 17150 O O . ILE D 1 135 ? 200.679 160.990 201.896 1.00 196.00 135 ILE F O 1
ATOM 17166 N N . ALA D 1 136 ? 200.160 160.988 204.043 1.00 196.00 136 ALA F N 1
ATOM 17167 C CA . ALA D 1 136 ? 199.844 162.392 203.906 1.00 196.00 136 ALA F CA 1
ATOM 17168 C C . ALA D 1 136 ? 201.087 163.175 203.472 1.00 196.00 136 ALA F C 1
ATOM 17169 O O . ALA D 1 136 ? 200.990 164.051 202.604 1.00 196.00 136 ALA F O 1
ATOM 17176 N N . GLU D 1 137 ? 202.280 162.836 203.996 1.00 196.00 137 GLU F N 1
ATOM 17177 C CA . GLU D 1 137 ? 203.460 163.562 203.547 1.00 196.00 137 GLU F CA 1
ATOM 17178 C C . GLU D 1 137 ? 203.889 163.185 202.131 1.00 196.00 137 GLU F C 1
ATOM 17179 O O . GLU D 1 137 ? 204.224 164.065 201.333 1.00 196.00 137 GLU F O 1
ATOM 17191 N N . LEU D 1 138 ? 203.832 161.896 201.793 1.00 196.00 138 LEU F N 1
ATOM 17192 C CA . LEU D 1 138 ? 204.257 161.398 200.495 1.00 196.00 138 LEU F CA 1
ATOM 17193 C C . LEU D 1 138 ? 203.337 161.892 199.399 1.00 196.00 138 LEU F C 1
ATOM 17194 O O . LEU D 1 138 ? 203.798 162.343 198.348 1.00 196.00 138 LEU F O 1
ATOM 17210 N N . ALA D 1 139 ? 202.031 161.827 199.647 1.00 196.00 139 ALA F N 1
ATOM 17211 C CA . ALA D 1 139 ? 201.047 162.247 198.681 1.00 196.00 139 ALA F CA 1
ATOM 17212 C C . ALA D 1 139 ? 201.137 163.706 198.393 1.00 196.00 139 ALA F C 1
ATOM 17213 O O . ALA D 1 139 ? 201.123 164.106 197.228 1.00 196.00 139 ALA F O 1
ATOM 17220 N N . ARG D 1 140 ? 201.314 164.517 199.435 1.00 196.00 140 ARG F N 1
ATOM 17221 C CA . ARG D 1 140 ? 201.345 165.928 199.197 1.00 196.00 140 ARG F CA 1
ATOM 17222 C C . ARG D 1 140 ? 202.642 166.346 198.561 1.00 196.00 140 ARG F C 1
ATOM 17223 O O . ARG D 1 140 ? 202.615 167.130 197.621 1.00 196.00 140 ARG F O 1
ATOM 17244 N N . LYS D 1 141 ? 203.780 165.794 198.991 1.00 196.00 141 LYS F N 1
ATOM 17245 C CA . LYS D 1 141 ? 205.018 166.200 198.356 1.00 196.00 141 LYS F CA 1
ATOM 17246 C C . LYS D 1 141 ? 205.047 165.779 196.917 1.00 196.00 141 LYS F C 1
ATOM 17247 O O . LYS D 1 141 ? 205.511 166.531 196.062 1.00 196.00 141 LYS F O 1
ATOM 17266 N N . ALA D 1 142 ? 204.551 164.582 196.618 1.00 196.00 142 ALA F N 1
ATOM 17267 C CA . ALA D 1 142 ? 204.572 164.145 195.251 1.00 196.00 142 ALA F CA 1
ATOM 17268 C C . ALA D 1 142 ? 203.682 165.044 194.380 1.00 196.00 142 ALA F C 1
ATOM 17269 O O . ALA D 1 142 ? 204.103 165.504 193.317 1.00 196.00 142 ALA F O 1
ATOM 17276 N N . ILE D 1 143 ? 202.500 165.416 194.872 1.00 196.00 143 ILE F N 1
ATOM 17277 C CA . ILE D 1 143 ? 201.623 166.274 194.089 1.00 196.00 143 ILE F CA 1
ATOM 17278 C C . ILE D 1 143 ? 202.159 167.669 193.929 1.00 196.00 143 ILE F C 1
ATOM 17279 O O . ILE D 1 143 ? 202.109 168.239 192.837 1.00 196.00 143 ILE F O 1
ATOM 17295 N N . GLU D 1 144 ? 202.631 168.241 195.024 1.00 196.00 144 GLU F N 1
ATOM 17296 C CA . GLU D 1 144 ? 203.144 169.582 195.025 1.00 196.00 144 GLU F CA 1
ATOM 17297 C C . GLU D 1 144 ? 204.378 169.658 194.145 1.00 196.00 144 GLU F C 1
ATOM 17298 O O . GLU D 1 144 ? 204.534 170.626 193.403 1.00 196.00 144 GLU F O 1
ATOM 17310 N N . ALA D 1 145 ? 205.246 168.634 194.181 1.00 196.00 145 ALA F N 1
ATOM 17311 C CA . ALA D 1 145 ? 206.430 168.637 193.344 1.00 196.00 145 ALA F CA 1
ATOM 17312 C C . ALA D 1 145 ? 206.043 168.627 191.876 1.00 196.00 145 ALA F C 1
ATOM 17313 O O . ALA D 1 145 ? 206.595 169.388 191.078 1.00 196.00 145 ALA F O 1
ATOM 17320 N N . ILE D 1 146 ? 205.036 167.825 191.528 1.00 196.00 146 ILE F N 1
ATOM 17321 C CA . ILE D 1 146 ? 204.588 167.731 190.152 1.00 196.00 146 ILE F CA 1
ATOM 17322 C C . ILE D 1 146 ? 203.945 168.995 189.667 1.00 196.00 146 ILE F C 1
ATOM 17323 O O . ILE D 1 146 ? 204.219 169.442 188.548 1.00 196.00 146 ILE F O 1
ATOM 17339 N N . LEU D 1 147 ? 203.078 169.570 190.483 1.00 196.00 147 LEU F N 1
ATOM 17340 C CA . LEU D 1 147 ? 202.387 170.759 190.071 1.00 196.00 147 LEU F CA 1
ATOM 17341 C C . LEU D 1 147 ? 203.378 171.907 189.934 1.00 196.00 147 LEU F C 1
ATOM 17342 O O . LEU D 1 147 ? 203.248 172.732 189.025 1.00 196.00 147 LEU F O 1
ATOM 17358 N N . ARG D 1 148 ? 204.367 171.978 190.824 1.00 196.00 148 ARG F N 1
ATOM 17359 C CA . ARG D 1 148 ? 205.345 173.037 190.725 1.00 196.00 148 ARG F CA 1
ATOM 17360 C C . ARG D 1 148 ? 206.233 172.852 189.492 1.00 196.00 148 ARG F C 1
ATOM 17361 O O . ARG D 1 148 ? 206.542 173.829 188.815 1.00 196.00 148 ARG F O 1
ATOM 17382 N N . LEU D 1 149 ? 206.592 171.614 189.128 1.00 196.00 149 LEU F N 1
ATOM 17383 C CA . LEU D 1 149 ? 207.370 171.429 187.902 1.00 196.00 149 LEU F CA 1
ATOM 17384 C C . LEU D 1 149 ? 206.518 171.856 186.714 1.00 196.00 149 LEU F C 1
ATOM 17385 O O . LEU D 1 149 ? 206.984 172.509 185.779 1.00 196.00 149 LEU F O 1
ATOM 17401 N N . ALA D 1 150 ? 205.231 171.522 186.773 1.00 196.00 150 ALA F N 1
ATOM 17402 C CA . ALA D 1 150 ? 204.281 171.858 185.733 1.00 196.00 150 ALA F CA 1
ATOM 17403 C C . ALA D 1 150 ? 204.103 173.358 185.582 1.00 196.00 150 ALA F C 1
ATOM 17404 O O . ALA D 1 150 ? 203.908 173.863 184.487 1.00 196.00 150 ALA F O 1
ATOM 17411 N N . SER D 1 151 ? 204.233 174.107 186.668 1.00 196.00 151 SER F N 1
ATOM 17412 C CA . SER D 1 151 ? 204.044 175.550 186.618 1.00 196.00 151 SER F CA 1
ATOM 17413 C C . SER D 1 151 ? 205.104 176.230 185.755 1.00 196.00 151 SER F C 1
ATOM 17414 O O . SER D 1 151 ? 204.941 177.392 185.374 1.00 196.00 151 SER F O 1
ATOM 17422 N N . ASN D 1 152 ? 206.209 175.529 185.451 1.00 196.00 152 ASN F N 1
ATOM 17423 C CA . ASN D 1 152 ? 207.254 176.093 184.617 1.00 196.00 152 ASN F CA 1
ATOM 17424 C C . ASN D 1 152 ? 207.105 175.578 183.183 1.00 196.00 152 ASN F C 1
ATOM 17425 O O . ASN D 1 152 ? 207.886 175.935 182.295 1.00 196.00 152 ASN F O 1
ATOM 17436 N N . LEU D 1 153 ? 206.097 174.730 182.984 1.00 196.00 153 LEU F N 1
ATOM 17437 C CA . LEU D 1 153 ? 205.784 174.053 181.746 1.00 196.00 153 LEU F CA 1
ATOM 17438 C C . LEU D 1 153 ? 204.284 174.156 181.527 1.00 196.00 153 LEU F C 1
ATOM 17439 O O . LEU D 1 153 ? 203.564 173.178 181.708 1.00 196.00 153 LEU F O 1
ATOM 17455 N N . THR D 1 154 ? 203.798 175.311 181.120 1.00 196.00 154 THR F N 1
ATOM 17456 C CA . THR D 1 154 ? 202.362 175.548 181.146 1.00 196.00 154 THR F CA 1
ATOM 17457 C C . THR D 1 154 ? 201.596 175.156 179.889 1.00 196.00 154 THR F C 1
ATOM 17458 O O . THR D 1 154 ? 200.388 175.389 179.802 1.00 196.00 154 THR F O 1
ATOM 17469 N N . SER D 1 155 ? 202.293 174.604 178.901 1.00 196.00 155 SER F N 1
ATOM 17470 C CA . SER D 1 155 ? 201.639 174.158 177.680 1.00 196.00 155 SER F CA 1
ATOM 17471 C C . SER D 1 155 ? 200.861 172.887 178.016 1.00 196.00 155 SER F C 1
ATOM 17472 O O . SER D 1 155 ? 201.140 172.214 179.015 1.00 196.00 155 SER F O 1
ATOM 17480 N N . GLU D 1 156 ? 199.917 172.486 177.167 1.00 196.00 156 GLU F N 1
ATOM 17481 C CA . GLU D 1 156 ? 199.149 171.284 177.494 1.00 196.00 156 GLU F CA 1
ATOM 17482 C C . GLU D 1 156 ? 199.983 170.022 177.593 1.00 196.00 156 GLU F C 1
ATOM 17483 O O . GLU D 1 156 ? 199.742 169.191 178.462 1.00 196.00 156 GLU F O 1
ATOM 17495 N N . THR D 1 157 ? 201.020 169.879 176.781 1.00 196.00 157 THR F N 1
ATOM 17496 C CA . THR D 1 157 ? 201.793 168.646 176.816 1.00 196.00 157 THR F CA 1
ATOM 17497 C C . THR D 1 157 ? 202.247 168.298 178.227 1.00 196.00 157 THR F C 1
ATOM 17498 O O . THR D 1 157 ? 202.082 167.162 178.688 1.00 196.00 157 THR F O 1
ATOM 17509 N N . TYR D 1 158 ? 202.770 169.276 178.939 1.00 196.00 158 TYR F N 1
ATOM 17510 C CA . TYR D 1 158 ? 203.313 168.986 180.241 1.00 196.00 158 TYR F CA 1
ATOM 17511 C C . TYR D 1 158 ? 202.311 169.209 181.344 1.00 196.00 158 TYR F C 1
ATOM 17512 O O . TYR D 1 158 ? 202.373 168.517 182.365 1.00 196.00 158 TYR F O 1
ATOM 17530 N N . MET D 1 159 ? 201.385 170.158 181.162 1.00 196.00 159 MET F N 1
ATOM 17531 C CA . MET D 1 159 ? 200.418 170.430 182.200 1.00 196.00 159 MET F CA 1
ATOM 17532 C C . MET D 1 159 ? 199.464 169.244 182.293 1.00 196.00 159 MET F C 1
ATOM 17533 O O . MET D 1 159 ? 198.942 168.960 183.370 1.00 196.00 159 MET F O 1
ATOM 17547 N N . ARG D 1 160 ? 199.211 168.562 181.158 1.00 196.00 160 ARG F N 1
ATOM 17548 C CA . ARG D 1 160 ? 198.388 167.367 181.158 1.00 196.00 160 ARG F CA 1
ATOM 17549 C C . ARG D 1 160 ? 199.145 166.218 181.783 1.00 196.00 160 ARG F C 1
ATOM 17550 O O . ARG D 1 160 ? 198.600 165.542 182.649 1.00 196.00 160 ARG F O 1
ATOM 17571 N N . LYS D 1 161 ? 200.441 166.038 181.462 1.00 196.00 161 LYS F N 1
ATOM 17572 C CA . LYS D 1 161 ? 201.142 164.952 182.131 1.00 196.00 161 LYS F CA 1
ATOM 17573 C C . LYS D 1 161 ? 201.118 165.193 183.620 1.00 196.00 161 LYS F C 1
ATOM 17574 O O . LYS D 1 161 ? 200.945 164.257 184.401 1.00 196.00 161 LYS F O 1
ATOM 17593 N N . ALA D 1 162 ? 201.299 166.449 184.020 1.00 196.00 162 ALA F N 1
ATOM 17594 C CA . ALA D 1 162 ? 201.275 166.776 185.417 1.00 196.00 162 ALA F CA 1
ATOM 17595 C C . ALA D 1 162 ? 199.920 166.555 186.031 1.00 196.00 162 ALA F C 1
ATOM 17596 O O . ALA D 1 162 ? 199.838 165.985 187.112 1.00 196.00 162 ALA F O 1
ATOM 17603 N N . GLN D 1 163 ? 198.844 166.937 185.346 1.00 196.00 163 GLN F N 1
ATOM 17604 C CA . GLN D 1 163 ? 197.538 166.738 185.927 1.00 196.00 163 GLN F CA 1
ATOM 17605 C C . GLN D 1 163 ? 197.210 165.281 186.080 1.00 196.00 163 GLN F C 1
ATOM 17606 O O . GLN D 1 163 ? 196.654 164.892 187.107 1.00 196.00 163 GLN F O 1
ATOM 17620 N N . GLU D 1 164 ? 197.561 164.464 185.090 1.00 196.00 164 GLU F N 1
ATOM 17621 C CA . GLU D 1 164 ? 197.268 163.051 185.178 1.00 196.00 164 GLU F CA 1
ATOM 17622 C C . GLU D 1 164 ? 198.114 162.424 186.267 1.00 196.00 164 GLU F C 1
ATOM 17623 O O . GLU D 1 164 ? 197.635 161.570 187.017 1.00 196.00 164 GLU F O 1
ATOM 17635 N N . ALA D 1 165 ? 199.376 162.856 186.374 1.00 196.00 165 ALA F N 1
ATOM 17636 C CA . ALA D 1 165 ? 200.280 162.343 187.377 1.00 196.00 165 ALA F CA 1
ATOM 17637 C C . ALA D 1 165 ? 199.740 162.667 188.774 1.00 196.00 165 ALA F C 1
ATOM 17638 O O . ALA D 1 165 ? 199.753 161.806 189.664 1.00 196.00 165 ALA F O 1
ATOM 17645 N N . ILE D 1 166 ? 199.188 163.877 188.927 1.00 196.00 166 ILE F N 1
ATOM 17646 C CA . ILE D 1 166 ? 198.587 164.328 190.167 1.00 196.00 166 ILE F CA 1
ATOM 17647 C C . ILE D 1 166 ? 197.314 163.619 190.482 1.00 196.00 166 ILE F C 1
ATOM 17648 O O . ILE D 1 166 ? 197.124 163.235 191.622 1.00 196.00 166 ILE F O 1
ATOM 17664 N N . GLU D 1 167 ? 196.410 163.475 189.518 1.00 196.00 167 GLU F N 1
ATOM 17665 C CA . GLU D 1 167 ? 195.155 162.811 189.796 1.00 196.00 167 GLU F CA 1
ATOM 17666 C C . GLU D 1 167 ? 195.390 161.372 190.212 1.00 196.00 167 GLU F C 1
ATOM 17667 O O . GLU D 1 167 ? 194.734 160.860 191.121 1.00 196.00 167 GLU F O 1
ATOM 17679 N N . LYS D 1 168 ? 196.327 160.680 189.567 1.00 196.00 168 LYS F N 1
ATOM 17680 C CA . LYS D 1 168 ? 196.560 159.302 189.955 1.00 196.00 168 LYS F CA 1
ATOM 17681 C C . LYS D 1 168 ? 197.053 159.218 191.403 1.00 196.00 168 LYS F C 1
ATOM 17682 O O . LYS D 1 168 ? 196.543 158.395 192.187 1.00 196.00 168 LYS F O 1
ATOM 17701 N N . ILE D 1 169 ? 197.960 160.128 191.799 1.00 196.00 169 ILE F N 1
ATOM 17702 C CA . ILE D 1 169 ? 198.448 160.118 193.169 1.00 196.00 169 ILE F CA 1
ATOM 17703 C C . ILE D 1 169 ? 197.338 160.525 194.094 1.00 196.00 169 ILE F C 1
ATOM 17704 O O . ILE D 1 169 ? 197.118 159.889 195.120 1.00 196.00 169 ILE F O 1
ATOM 17720 N N . ALA D 1 170 ? 196.665 161.615 193.735 1.00 196.00 170 ALA F N 1
ATOM 17721 C CA . ALA D 1 170 ? 195.652 162.225 194.546 1.00 196.00 170 ALA F CA 1
ATOM 17722 C C . ALA D 1 170 ? 194.468 161.367 194.824 1.00 196.00 170 ALA F C 1
ATOM 17723 O O . ALA D 1 170 ? 193.977 161.379 195.948 1.00 196.00 170 ALA F O 1
ATOM 17730 N N . ARG D 1 171 ? 193.986 160.606 193.855 1.00 196.00 171 ARG F N 1
ATOM 17731 C CA . ARG D 1 171 ? 192.856 159.773 194.179 1.00 196.00 171 ARG F CA 1
ATOM 17732 C C . ARG D 1 171 ? 193.328 158.625 195.036 1.00 196.00 171 ARG F C 1
ATOM 17733 O O . ARG D 1 171 ? 192.662 158.257 196.005 1.00 196.00 171 ARG F O 1
ATOM 17754 N N . THR D 1 172 ? 194.515 158.097 194.747 1.00 196.00 172 THR F N 1
ATOM 17755 C CA . THR D 1 172 ? 195.011 156.993 195.526 1.00 196.00 172 THR F CA 1
ATOM 17756 C C . THR D 1 172 ? 195.169 157.432 196.973 1.00 196.00 172 THR F C 1
ATOM 17757 O O . THR D 1 172 ? 194.786 156.697 197.889 1.00 196.00 172 THR F O 1
ATOM 17768 N N . ALA D 1 173 ? 195.761 158.614 197.168 1.00 196.00 173 ALA F N 1
ATOM 17769 C CA . ALA D 1 173 ? 196.003 159.201 198.463 1.00 196.00 173 ALA F CA 1
ATOM 17770 C C . ALA D 1 173 ? 194.749 159.638 199.167 1.00 196.00 173 ALA F C 1
ATOM 17771 O O . ALA D 1 173 ? 194.622 159.423 200.365 1.00 196.00 173 ALA F O 1
ATOM 17778 N N . GLU D 1 174 ? 193.769 160.201 198.465 1.00 196.00 174 GLU F N 1
ATOM 17779 C CA . GLU D 1 174 ? 192.576 160.604 199.177 1.00 196.00 174 GLU F CA 1
ATOM 17780 C C . GLU D 1 174 ? 191.971 159.392 199.837 1.00 196.00 174 GLU F C 1
ATOM 17781 O O . GLU D 1 174 ? 191.590 159.436 201.010 1.00 196.00 174 GLU F O 1
ATOM 17793 N N . GLU D 1 175 ? 191.886 158.294 199.082 1.00 196.00 175 GLU F N 1
ATOM 17794 C CA . GLU D 1 175 ? 191.267 157.102 199.600 1.00 196.00 175 GLU F CA 1
ATOM 17795 C C . GLU D 1 175 ? 192.154 156.430 200.634 1.00 196.00 175 GLU F C 1
ATOM 17796 O O . GLU D 1 175 ? 191.699 156.029 201.704 1.00 196.00 175 GLU F O 1
ATOM 17808 N N . ALA D 1 176 ? 193.458 156.373 200.375 1.00 196.00 176 ALA F N 1
ATOM 17809 C CA . ALA D 1 176 ? 194.344 155.721 201.305 1.00 196.00 176 ALA F CA 1
ATOM 17810 C C . ALA D 1 176 ? 194.309 156.416 202.656 1.00 196.00 176 ALA F C 1
ATOM 17811 O O . ALA D 1 176 ? 194.166 155.780 203.703 1.00 196.00 176 ALA F O 1
ATOM 17818 N N . ILE D 1 177 ? 194.292 157.742 202.630 1.00 196.00 177 ILE F N 1
ATOM 17819 C CA . ILE D 1 177 ? 194.273 158.515 203.843 1.00 196.00 177 ILE F CA 1
ATOM 17820 C C . ILE D 1 177 ? 192.928 158.338 204.531 1.00 196.00 177 ILE F C 1
ATOM 17821 O O . ILE D 1 177 ? 192.879 158.204 205.753 1.00 196.00 177 ILE F O 1
ATOM 17837 N N . ARG D 1 178 ? 191.832 158.392 203.767 1.00 196.00 178 ARG F N 1
ATOM 17838 C CA . ARG D 1 178 ? 190.483 158.288 204.304 1.00 196.00 178 ARG F CA 1
ATOM 17839 C C . ARG D 1 178 ? 190.206 157.016 205.048 1.00 196.00 178 ARG F C 1
ATOM 17840 O O . ARG D 1 178 ? 189.639 157.047 206.147 1.00 196.00 178 ARG F O 1
ATOM 17861 N N . ASP D 1 179 ? 190.642 155.904 204.498 1.00 196.00 179 ASP F N 1
ATOM 17862 C CA . ASP D 1 179 ? 190.333 154.643 205.117 1.00 196.00 179 ASP F CA 1
ATOM 17863 C C . ASP D 1 179 ? 191.203 154.432 206.335 1.00 196.00 179 ASP F C 1
ATOM 17864 O O . ASP D 1 179 ? 190.736 153.944 207.370 1.00 196.00 179 ASP F O 1
ATOM 17873 N N . LEU D 1 180 ? 192.458 154.847 206.255 1.00 196.00 180 LEU F N 1
ATOM 17874 C CA . LEU D 1 180 ? 193.320 154.654 207.387 1.00 196.00 180 LEU F CA 1
ATOM 17875 C C . LEU D 1 180 ? 192.916 155.580 208.512 1.00 196.00 180 LEU F C 1
ATOM 17876 O O . LEU D 1 180 ? 192.914 155.183 209.673 1.00 196.00 180 LEU F O 1
ATOM 17892 N N . ALA D 1 181 ? 192.537 156.815 208.179 1.00 196.00 181 ALA F N 1
ATOM 17893 C CA . ALA D 1 181 ? 192.132 157.760 209.192 1.00 196.00 181 ALA F CA 1
ATOM 17894 C C . ALA D 1 181 ? 190.884 157.285 209.903 1.00 196.00 181 ALA F C 1
ATOM 17895 O O . ALA D 1 181 ? 190.807 157.340 211.127 1.00 196.00 181 ALA F O 1
ATOM 17902 N N . ARG D 1 182 ? 189.927 156.712 209.175 1.00 196.00 182 ARG F N 1
ATOM 17903 C CA . ARG D 1 182 ? 188.718 156.285 209.854 1.00 196.00 182 ARG F CA 1
ATOM 17904 C C . ARG D 1 182 ? 188.923 155.034 210.690 1.00 196.00 182 ARG F C 1
ATOM 17905 O O . ARG D 1 182 ? 188.211 154.824 211.681 1.00 196.00 182 ARG F O 1
ATOM 17926 N N . ASN D 1 183 ? 189.965 154.256 210.387 1.00 196.00 183 ASN F N 1
ATOM 17927 C CA . ASN D 1 183 ? 190.233 153.067 211.162 1.00 196.00 183 ASN F CA 1
ATOM 17928 C C . ASN D 1 183 ? 191.047 153.336 212.421 1.00 196.00 183 ASN F C 1
ATOM 17929 O O . ASN D 1 183 ? 191.335 152.398 213.169 1.00 196.00 183 ASN F O 1
ATOM 17940 N N . LEU D 1 184 ? 191.419 154.596 212.666 1.00 196.00 184 LEU F N 1
ATOM 17941 C CA . LEU D 1 184 ? 192.174 154.940 213.857 1.00 196.00 184 LEU F CA 1
ATOM 17942 C C . LEU D 1 184 ? 191.303 155.801 214.778 1.00 196.00 184 LEU F C 1
ATOM 17943 O O . LEU D 1 184 ? 190.752 156.818 214.364 1.00 196.00 184 LEU F O 1
ATOM 17959 N N . GLU D 1 185 ? 191.223 155.422 216.052 1.00 196.00 185 GLU F N 1
ATOM 17960 C CA . GLU D 1 185 ? 190.389 156.101 217.052 1.00 196.00 185 GLU F CA 1
ATOM 17961 C C . GLU D 1 185 ? 190.819 157.524 217.432 1.00 196.00 185 GLU F C 1
ATOM 17962 O O . GLU D 1 185 ? 190.085 158.239 218.114 1.00 196.00 185 GLU F O 1
ATOM 17974 N N . ASP D 1 186 ? 192.016 157.926 217.045 1.00 196.00 186 ASP F N 1
ATOM 17975 C CA . ASP D 1 186 ? 192.510 159.250 217.379 1.00 196.00 186 ASP F CA 1
ATOM 17976 C C . ASP D 1 186 ? 191.955 160.309 216.429 1.00 196.00 186 ASP F C 1
ATOM 17977 O O . ASP D 1 186 ? 192.337 160.388 215.249 1.00 196.00 186 ASP F O 1
ATOM 17986 N N . GLN D 1 187 ? 191.083 161.157 216.960 1.00 196.00 187 GLN F N 1
ATOM 17987 C CA . GLN D 1 187 ? 190.420 162.165 216.159 1.00 196.00 187 GLN F CA 1
ATOM 17988 C C . GLN D 1 187 ? 191.430 163.143 215.571 1.00 196.00 187 GLN F C 1
ATOM 17989 O O . GLN D 1 187 ? 191.138 163.738 214.537 1.00 196.00 187 GLN F O 1
ATOM 18003 N N . GLU D 1 188 ? 192.577 163.350 216.235 1.00 196.00 188 GLU F N 1
ATOM 18004 C CA . GLU D 1 188 ? 193.580 164.276 215.726 1.00 196.00 188 GLU F CA 1
ATOM 18005 C C . GLU D 1 188 ? 194.146 163.772 214.408 1.00 196.00 188 GLU F C 1
ATOM 18006 O O . GLU D 1 188 ? 194.467 164.570 213.520 1.00 196.00 188 GLU F O 1
ATOM 18018 N N . ARG D 1 189 ? 194.302 162.449 214.254 1.00 196.00 189 ARG F N 1
ATOM 18019 C CA . ARG D 1 189 ? 194.837 161.979 212.994 1.00 196.00 189 ARG F CA 1
ATOM 18020 C C . ARG D 1 189 ? 193.757 162.163 211.960 1.00 196.00 189 ARG F C 1
ATOM 18021 O O . ARG D 1 189 ? 194.051 162.521 210.825 1.00 196.00 189 ARG F O 1
ATOM 18042 N N . ARG D 1 190 ? 192.498 161.954 212.357 1.00 196.00 190 ARG F N 1
ATOM 18043 C CA . ARG D 1 190 ? 191.398 162.114 211.422 1.00 196.00 190 ARG F CA 1
ATOM 18044 C C . ARG D 1 190 ? 191.231 163.545 210.930 1.00 196.00 190 ARG F C 1
ATOM 18045 O O . ARG D 1 190 ? 190.925 163.755 209.750 1.00 196.00 190 ARG F O 1
ATOM 18066 N N . GLU D 1 191 ? 191.417 164.530 211.813 1.00 196.00 191 GLU F N 1
ATOM 18067 C CA . GLU D 1 191 ? 191.258 165.922 211.410 1.00 196.00 191 GLU F CA 1
ATOM 18068 C C . GLU D 1 191 ? 192.394 166.381 210.510 1.00 196.00 191 GLU F C 1
ATOM 18069 O O . GLU D 1 191 ? 192.159 167.072 209.510 1.00 196.00 191 GLU F O 1
ATOM 18081 N N . ARG D 1 192 ? 193.624 165.954 210.813 1.00 196.00 192 ARG F N 1
ATOM 18082 C CA . ARG D 1 192 ? 194.734 166.370 209.978 1.00 196.00 192 ARG F CA 1
ATOM 18083 C C . ARG D 1 192 ? 194.636 165.636 208.652 1.00 196.00 192 ARG F C 1
ATOM 18084 O O . ARG D 1 192 ? 194.934 166.196 207.589 1.00 196.00 192 ARG F O 1
ATOM 18105 N N . ALA D 1 193 ? 194.199 164.375 208.714 1.00 196.00 193 ALA F N 1
ATOM 18106 C CA . ALA D 1 193 ? 194.008 163.582 207.535 1.00 196.00 193 ALA F CA 1
ATOM 18107 C C . ALA D 1 193 ? 192.926 164.197 206.660 1.00 196.00 193 ALA F C 1
ATOM 18108 O O . ALA D 1 193 ? 193.139 164.331 205.461 1.00 196.00 193 ALA F O 1
ATOM 18115 N N . LYS D 1 194 ? 191.830 164.721 207.244 1.00 196.00 194 LYS F N 1
ATOM 18116 C CA . LYS D 1 194 ? 190.791 165.337 206.424 1.00 196.00 194 LYS F CA 1
ATOM 18117 C C . LYS D 1 194 ? 191.343 166.517 205.664 1.00 196.00 194 LYS F C 1
ATOM 18118 O O . LYS D 1 194 ? 191.045 166.667 204.476 1.00 196.00 194 LYS F O 1
ATOM 18137 N N . SER D 1 195 ? 192.173 167.337 206.313 1.00 196.00 195 SER F N 1
ATOM 18138 C CA . SER D 1 195 ? 192.728 168.475 205.607 1.00 196.00 195 SER F CA 1
ATOM 18139 C C . SER D 1 195 ? 193.609 167.999 204.461 1.00 196.00 195 SER F C 1
ATOM 18140 O O . SER D 1 195 ? 193.508 168.520 203.342 1.00 196.00 195 SER F O 1
ATOM 18148 N N . ALA D 1 196 ? 194.422 166.958 204.708 1.00 196.00 196 ALA F N 1
ATOM 18149 C CA . ALA D 1 196 ? 195.269 166.439 203.646 1.00 196.00 196 ALA F CA 1
ATOM 18150 C C . ALA D 1 196 ? 194.418 165.888 202.511 1.00 196.00 196 ALA F C 1
ATOM 18151 O O . ALA D 1 196 ? 194.703 166.130 201.343 1.00 196.00 196 ALA F O 1
ATOM 18158 N N . ARG D 1 197 ? 193.323 165.214 202.835 1.00 196.00 197 ARG F N 1
ATOM 18159 C CA . ARG D 1 197 ? 192.496 164.639 201.797 1.00 196.00 197 ARG F CA 1
ATOM 18160 C C . ARG D 1 197 ? 191.892 165.695 200.918 1.00 196.00 197 ARG F C 1
ATOM 18161 O O . ARG D 1 197 ? 191.884 165.562 199.688 1.00 196.00 197 ARG F O 1
ATOM 18182 N N . ASP D 1 198 ? 191.435 166.780 201.526 1.00 196.00 198 ASP F N 1
ATOM 18183 C CA . ASP D 1 198 ? 190.815 167.805 200.734 1.00 196.00 198 ASP F CA 1
ATOM 18184 C C . ASP D 1 198 ? 191.808 168.556 199.860 1.00 196.00 198 ASP F C 1
ATOM 18185 O O . ASP D 1 198 ? 191.484 168.859 198.708 1.00 196.00 198 ASP F O 1
ATOM 18194 N N . GLU D 1 199 ? 193.027 168.847 200.350 1.00 196.00 199 GLU F N 1
ATOM 18195 C CA . GLU D 1 199 ? 193.940 169.576 199.469 1.00 196.00 199 GLU F CA 1
ATOM 18196 C C . GLU D 1 199 ? 194.397 168.671 198.339 1.00 196.00 199 GLU F C 1
ATOM 18197 O O . GLU D 1 199 ? 194.613 169.132 197.221 1.00 196.00 199 GLU F O 1
ATOM 18209 N N . ILE D 1 200 ? 194.506 167.373 198.619 1.00 196.00 200 ILE F N 1
ATOM 18210 C CA . ILE D 1 200 ? 194.919 166.406 197.627 1.00 196.00 200 ILE F CA 1
ATOM 18211 C C . ILE D 1 200 ? 193.883 166.296 196.517 1.00 196.00 200 ILE F C 1
ATOM 18212 O O . ILE D 1 200 ? 194.230 166.377 195.325 1.00 196.00 200 ILE F O 1
ATOM 18228 N N . LYS D 1 201 ? 192.610 166.174 196.898 1.00 196.00 201 LYS F N 1
ATOM 18229 C CA . LYS D 1 201 ? 191.545 166.107 195.922 1.00 196.00 201 LYS F CA 1
ATOM 18230 C C . LYS D 1 201 ? 191.490 167.384 195.110 1.00 196.00 201 LYS F C 1
ATOM 18231 O O . LYS D 1 201 ? 191.383 167.339 193.880 1.00 196.00 201 LYS F O 1
ATOM 18250 N N . ARG D 1 202 ? 191.576 168.531 195.789 1.00 196.00 202 ARG F N 1
ATOM 18251 C CA . ARG D 1 202 ? 191.495 169.782 195.084 1.00 196.00 202 ARG F CA 1
ATOM 18252 C C . ARG D 1 202 ? 192.668 169.999 194.147 1.00 196.00 202 ARG F C 1
ATOM 18253 O O . ARG D 1 202 ? 192.469 170.475 193.038 1.00 196.00 202 ARG F O 1
ATOM 18274 N N . PHE D 1 203 ? 193.892 169.593 194.493 1.00 196.00 203 PHE F N 1
ATOM 18275 C CA . PHE D 1 203 ? 194.958 169.823 193.527 1.00 196.00 203 PHE F CA 1
ATOM 18276 C C . PHE D 1 203 ? 194.617 169.136 192.205 1.00 196.00 203 PHE F C 1
ATOM 18277 O O . PHE D 1 203 ? 194.824 169.716 191.127 1.00 196.00 203 PHE F O 1
ATOM 18294 N N . ALA D 1 204 ? 194.111 167.894 192.279 1.00 196.00 204 ALA F N 1
ATOM 18295 C CA . ALA D 1 204 ? 193.747 167.174 191.065 1.00 196.00 204 ALA F CA 1
ATOM 18296 C C . ALA D 1 204 ? 192.571 167.820 190.322 1.00 196.00 204 ALA F C 1
ATOM 18297 O O . ALA D 1 204 ? 192.601 167.913 189.089 1.00 196.00 204 ALA F O 1
ATOM 18304 N N . GLU D 1 205 ? 191.556 168.289 191.067 1.00 196.00 205 GLU F N 1
ATOM 18305 C CA . GLU D 1 205 ? 190.353 168.904 190.489 1.00 196.00 205 GLU F CA 1
ATOM 18306 C C . GLU D 1 205 ? 190.620 170.289 189.917 1.00 196.00 205 GLU F C 1
ATOM 18307 O O . GLU D 1 205 ? 190.024 170.692 188.917 1.00 196.00 205 GLU F O 1
ATOM 18319 N N . ASP D 1 206 ? 191.516 171.028 190.547 1.00 196.00 206 ASP F N 1
ATOM 18320 C CA . ASP D 1 206 ? 191.882 172.359 190.109 1.00 196.00 206 ASP F CA 1
ATOM 18321 C C . ASP D 1 206 ? 192.601 172.252 188.787 1.00 196.00 206 ASP F C 1
ATOM 18322 O O . ASP D 1 206 ? 192.257 172.948 187.823 1.00 196.00 206 ASP F O 1
ATOM 18331 N N . ALA D 1 207 ? 193.590 171.354 188.726 1.00 196.00 207 ALA F N 1
ATOM 18332 C CA . ALA D 1 207 ? 194.324 171.161 187.498 1.00 196.00 207 ALA F CA 1
ATOM 18333 C C . ALA D 1 207 ? 193.396 170.617 186.418 1.00 196.00 207 ALA F C 1
ATOM 18334 O O . ALA D 1 207 ? 193.484 171.021 185.255 1.00 196.00 207 ALA F O 1
ATOM 18341 N N . ARG D 1 208 ? 192.466 169.725 186.797 1.00 196.00 208 ARG F N 1
ATOM 18342 C CA . ARG D 1 208 ? 191.569 169.147 185.818 1.00 196.00 208 ARG F CA 1
ATOM 18343 C C . ARG D 1 208 ? 190.640 170.183 185.229 1.00 196.00 208 ARG F C 1
ATOM 18344 O O . ARG D 1 208 ? 190.497 170.262 184.009 1.00 196.00 208 ARG F O 1
ATOM 18365 N N . LYS D 1 209 ? 190.015 171.022 186.059 1.00 196.00 209 LYS F N 1
ATOM 18366 C CA . LYS D 1 209 ? 189.094 171.975 185.473 1.00 196.00 209 LYS F CA 1
ATOM 18367 C C . LYS D 1 209 ? 189.804 172.989 184.615 1.00 196.00 209 LYS F C 1
ATOM 18368 O O . LYS D 1 209 ? 189.311 173.337 183.537 1.00 196.00 209 LYS F O 1
ATOM 18387 N N . LYS D 1 210 ? 190.988 173.445 185.029 1.00 196.00 210 LYS F N 1
ATOM 18388 C CA . LYS D 1 210 ? 191.643 174.435 184.203 1.00 196.00 210 LYS F CA 1
ATOM 18389 C C . LYS D 1 210 ? 192.027 173.867 182.863 1.00 196.00 210 LYS F C 1
ATOM 18390 O O . LYS D 1 210 ? 191.786 174.503 181.836 1.00 196.00 210 LYS F O 1
ATOM 18409 N N . ILE D 1 211 ? 192.548 172.640 182.827 1.00 196.00 211 ILE F N 1
ATOM 18410 C CA . ILE D 1 211 ? 192.955 172.140 181.536 1.00 196.00 211 ILE F CA 1
ATOM 18411 C C . ILE D 1 211 ? 191.770 171.819 180.688 1.00 196.00 211 ILE F C 1
ATOM 18412 O O . ILE D 1 211 ? 191.717 172.226 179.537 1.00 196.00 211 ILE F O 1
ATOM 18428 N N . GLU D 1 212 ? 190.797 171.093 181.220 1.00 196.00 212 GLU F N 1
ATOM 18429 C CA . GLU D 1 212 ? 189.723 170.674 180.348 1.00 196.00 212 GLU F CA 1
ATOM 18430 C C . GLU D 1 212 ? 188.939 171.832 179.779 1.00 196.00 212 GLU F C 1
ATOM 18431 O O . GLU D 1 212 ? 188.745 171.898 178.566 1.00 196.00 212 GLU F O 1
ATOM 18443 N N . VAL D 1 213 ? 188.618 172.841 180.581 1.00 196.00 213 VAL F N 1
ATOM 18444 C CA . VAL D 1 213 ? 187.833 173.898 179.986 1.00 196.00 213 VAL F CA 1
ATOM 18445 C C . VAL D 1 213 ? 188.676 174.758 179.072 1.00 196.00 213 VAL F C 1
ATOM 18446 O O . VAL D 1 213 ? 188.221 175.122 177.987 1.00 196.00 213 VAL F O 1
ATOM 18459 N N . LEU D 1 214 ? 189.876 175.151 179.503 1.00 196.00 214 LEU F N 1
ATOM 18460 C CA . LEU D 1 214 ? 190.640 176.039 178.664 1.00 196.00 214 LEU F CA 1
ATOM 18461 C C . LEU D 1 214 ? 191.087 175.345 177.395 1.00 196.00 214 LEU F C 1
ATOM 18462 O O . LEU D 1 214 ? 191.083 175.965 176.331 1.00 196.00 214 LEU F O 1
ATOM 18478 N N . ALA D 1 215 ? 191.467 174.064 177.478 1.00 196.00 215 ALA F N 1
ATOM 18479 C CA . ALA D 1 215 ? 191.904 173.350 176.297 1.00 196.00 215 ALA F CA 1
ATOM 18480 C C . ALA D 1 215 ? 190.767 173.208 175.316 1.00 196.00 215 ALA F C 1
ATOM 18481 O O . ALA D 1 215 ? 190.963 173.378 174.113 1.00 196.00 215 ALA F O 1
ATOM 18488 N N . LEU D 1 216 ? 189.562 172.935 175.811 1.00 196.00 216 LEU F N 1
ATOM 18489 C CA . LEU D 1 216 ? 188.442 172.801 174.918 1.00 196.00 216 LEU F CA 1
ATOM 18490 C C . LEU D 1 216 ? 188.088 174.147 174.299 1.00 196.00 216 LEU F C 1
ATOM 18491 O O . LEU D 1 216 ? 187.756 174.198 173.113 1.00 196.00 216 LEU F O 1
ATOM 18507 N N . LEU D 1 217 ? 188.196 175.249 175.062 1.00 196.00 217 LEU F N 1
ATOM 18508 C CA . LEU D 1 217 ? 187.911 176.555 174.483 1.00 196.00 217 LEU F CA 1
ATOM 18509 C C . LEU D 1 217 ? 188.915 176.880 173.400 1.00 196.00 217 LEU F C 1
ATOM 18510 O O . LEU D 1 217 ? 188.535 177.417 172.355 1.00 196.00 217 LEU F O 1
ATOM 18526 N N . LYS D 1 218 ? 190.187 176.527 173.615 1.00 196.00 218 LYS F N 1
ATOM 18527 C CA . LYS D 1 218 ? 191.187 176.780 172.599 1.00 196.00 218 LYS F CA 1
ATOM 18528 C C . LYS D 1 218 ? 190.897 175.976 171.349 1.00 196.00 218 LYS F C 1
ATOM 18529 O O . LYS D 1 218 ? 190.970 176.525 170.250 1.00 196.00 218 LYS F O 1
ATOM 18548 N N . ARG D 1 219 ? 190.488 174.708 171.494 1.00 196.00 219 ARG F N 1
ATOM 18549 C CA . ARG D 1 219 ? 190.213 173.926 170.299 1.00 196.00 219 ARG F CA 1
ATOM 18550 C C . ARG D 1 219 ? 189.004 174.464 169.567 1.00 196.00 219 ARG F C 1
ATOM 18551 O O . ARG D 1 219 ? 189.009 174.497 168.336 1.00 196.00 219 ARG F O 1
ATOM 18572 N N . SER D 1 220 ? 187.973 174.909 170.302 1.00 196.00 220 SER F N 1
ATOM 18573 C CA . SER D 1 220 ? 186.784 175.434 169.654 1.00 196.00 220 SER F CA 1
ATOM 18574 C C . SER D 1 220 ? 187.114 176.709 168.897 1.00 196.00 220 SER F C 1
ATOM 18575 O O . SER D 1 220 ? 186.639 176.899 167.771 1.00 196.00 220 SER F O 1
ATOM 18583 N N . ARG D 1 221 ? 187.949 177.582 169.481 1.00 196.00 221 ARG F N 1
ATOM 18584 C CA . ARG D 1 221 ? 188.306 178.808 168.788 1.00 196.00 221 ARG F CA 1
ATOM 18585 C C . ARG D 1 221 ? 189.171 178.531 167.570 1.00 196.00 221 ARG F C 1
ATOM 18586 O O . ARG D 1 221 ? 188.983 179.164 166.525 1.00 196.00 221 ARG F O 1
ATOM 18607 N N . GLU D 1 222 ? 190.126 177.597 167.688 1.00 196.00 222 GLU F N 1
ATOM 18608 C CA . GLU D 1 222 ? 190.993 177.286 166.566 1.00 196.00 222 GLU F CA 1
ATOM 18609 C C . GLU D 1 222 ? 190.208 176.649 165.456 1.00 196.00 222 GLU F C 1
ATOM 18610 O O . GLU D 1 222 ? 190.395 176.987 164.290 1.00 196.00 222 GLU F O 1
ATOM 18622 N N . TYR D 1 223 ? 189.298 175.749 165.816 1.00 196.00 223 TYR F N 1
ATOM 18623 C CA . TYR D 1 223 ? 188.501 175.063 164.841 1.00 196.00 223 TYR F CA 1
ATOM 18624 C C . TYR D 1 223 ? 187.629 176.068 164.119 1.00 196.00 223 TYR F C 1
ATOM 18625 O O . TYR D 1 223 ? 187.561 176.042 162.894 1.00 196.00 223 TYR F O 1
ATOM 18643 N N . LEU D 1 224 ? 186.962 176.965 164.858 1.00 196.00 224 LEU F N 1
ATOM 18644 C CA . LEU D 1 224 ? 186.082 177.939 164.236 1.00 196.00 224 LEU F CA 1
ATOM 18645 C C . LEU D 1 224 ? 186.886 178.833 163.312 1.00 196.00 224 LEU F C 1
ATOM 18646 O O . LEU D 1 224 ? 186.426 179.119 162.204 1.00 196.00 224 LEU F O 1
ATOM 18662 N N . LYS D 1 225 ? 188.060 179.315 163.746 1.00 196.00 225 LYS F N 1
ATOM 18663 C CA . LYS D 1 225 ? 188.856 180.152 162.864 1.00 196.00 225 LYS F CA 1
ATOM 18664 C C . LYS D 1 225 ? 189.234 179.392 161.600 1.00 196.00 225 LYS F C 1
ATOM 18665 O O . LYS D 1 225 ? 189.135 179.948 160.504 1.00 196.00 225 LYS F O 1
ATOM 18684 N N . LYS D 1 226 ? 189.657 178.124 161.739 1.00 196.00 226 LYS F N 1
ATOM 18685 C CA . LYS D 1 226 ? 190.036 177.329 160.583 1.00 196.00 226 LYS F CA 1
ATOM 18686 C C . LYS D 1 226 ? 188.854 177.167 159.656 1.00 196.00 226 LYS F C 1
ATOM 18687 O O . LYS D 1 226 ? 189.012 177.282 158.442 1.00 196.00 226 LYS F O 1
ATOM 18706 N N . VAL D 1 227 ? 187.665 176.959 160.217 1.00 196.00 227 VAL F N 1
ATOM 18707 C CA . VAL D 1 227 ? 186.476 176.836 159.409 1.00 196.00 227 VAL F CA 1
ATOM 18708 C C . VAL D 1 227 ? 186.175 178.121 158.699 1.00 196.00 227 VAL F C 1
ATOM 18709 O O . VAL D 1 227 ? 185.856 178.090 157.516 1.00 196.00 227 VAL F O 1
ATOM 18722 N N . ALA D 1 228 ? 186.268 179.255 159.384 1.00 196.00 228 ALA F N 1
ATOM 18723 C CA . ALA D 1 228 ? 185.997 180.498 158.704 1.00 196.00 228 ALA F CA 1
ATOM 18724 C C . ALA D 1 228 ? 186.972 180.675 157.541 1.00 196.00 228 ALA F C 1
ATOM 18725 O O . ALA D 1 228 ? 186.559 181.111 156.466 1.00 196.00 228 ALA F O 1
ATOM 18732 N N . LEU D 1 229 ? 188.243 180.286 157.726 1.00 196.00 229 LEU F N 1
ATOM 18733 C CA . LEU D 1 229 ? 189.233 180.410 156.662 1.00 196.00 229 LEU F CA 1
ATOM 18734 C C . LEU D 1 229 ? 188.914 179.474 155.497 1.00 196.00 229 LEU F C 1
ATOM 18735 O O . LEU D 1 229 ? 189.036 179.876 154.336 1.00 196.00 229 LEU F O 1
ATOM 18751 N N . ILE D 1 230 ? 188.436 178.258 155.797 1.00 196.00 230 ILE F N 1
ATOM 18752 C CA . ILE D 1 230 ? 188.049 177.302 154.761 1.00 196.00 230 ILE F CA 1
ATOM 18753 C C . ILE D 1 230 ? 186.890 177.877 153.979 1.00 196.00 230 ILE F C 1
ATOM 18754 O O . ILE D 1 230 ? 186.869 177.791 152.749 1.00 196.00 230 ILE F O 1
ATOM 18770 N N . GLN D 1 231 ? 185.922 178.437 154.698 1.00 196.00 231 GLN F N 1
ATOM 18771 C CA . GLN D 1 231 ? 184.745 179.013 154.096 1.00 196.00 231 GLN F CA 1
ATOM 18772 C C . GLN D 1 231 ? 185.083 180.224 153.247 1.00 196.00 231 GLN F C 1
ATOM 18773 O O . GLN D 1 231 ? 184.458 180.416 152.205 1.00 196.00 231 GLN F O 1
ATOM 18787 N N . LEU D 1 232 ? 186.059 181.041 153.665 1.00 196.00 232 LEU F N 1
ATOM 18788 C CA . LEU D 1 232 ? 186.467 182.158 152.835 1.00 196.00 232 LEU F CA 1
ATOM 18789 C C . LEU D 1 232 ? 187.079 181.627 151.560 1.00 196.00 232 LEU F C 1
ATOM 18790 O O . LEU D 1 232 ? 186.737 182.096 150.477 1.00 196.00 232 LEU F O 1
ATOM 18806 N N . VAL D 1 233 ? 187.877 180.558 151.648 1.00 196.00 233 VAL F N 1
ATOM 18807 C CA . VAL D 1 233 ? 188.447 180.014 150.429 1.00 196.00 233 VAL F CA 1
ATOM 18808 C C . VAL D 1 233 ? 187.330 179.555 149.529 1.00 196.00 233 VAL F C 1
ATOM 18809 O O . VAL D 1 233 ? 187.385 179.825 148.329 1.00 196.00 233 VAL F O 1
ATOM 18822 N N . ILE D 1 234 ? 186.315 178.894 150.092 1.00 196.00 234 ILE F N 1
ATOM 18823 C CA . ILE D 1 234 ? 185.197 178.456 149.287 1.00 196.00 234 ILE F CA 1
ATOM 18824 C C . ILE D 1 234 ? 184.477 179.653 148.655 1.00 196.00 234 ILE F C 1
ATOM 18825 O O . ILE D 1 234 ? 184.151 179.620 147.466 1.00 196.00 234 ILE F O 1
ATOM 18841 N N . ALA D 1 235 ? 184.210 180.713 149.418 1.00 196.00 235 ALA F N 1
ATOM 18842 C CA . ALA D 1 235 ? 183.533 181.857 148.833 1.00 196.00 235 ALA F CA 1
ATOM 18843 C C . ALA D 1 235 ? 184.348 182.452 147.691 1.00 196.00 235 ALA F C 1
ATOM 18844 O O . ALA D 1 235 ? 183.789 182.793 146.640 1.00 196.00 235 ALA F O 1
ATOM 18851 N N . PHE D 1 236 ? 185.673 182.502 147.845 1.00 196.00 236 PHE F N 1
ATOM 18852 C CA . PHE D 1 236 ? 186.495 183.080 146.803 1.00 196.00 236 PHE F CA 1
ATOM 18853 C C . PHE D 1 236 ? 186.514 182.219 145.563 1.00 196.00 236 PHE F C 1
ATOM 18854 O O . PHE D 1 236 ? 186.443 182.757 144.457 1.00 196.00 236 PHE F O 1
ATOM 18871 N N . VAL D 1 237 ? 186.569 180.897 145.714 1.00 196.00 237 VAL F N 1
ATOM 18872 C CA . VAL D 1 237 ? 186.572 180.068 144.519 1.00 196.00 237 VAL F CA 1
ATOM 18873 C C . VAL D 1 237 ? 185.214 180.121 143.809 1.00 196.00 237 VAL F C 1
ATOM 18874 O O . VAL D 1 237 ? 185.180 180.020 142.580 1.00 196.00 237 VAL F O 1
ATOM 18887 N N . PHE D 1 238 ? 184.099 180.314 144.545 1.00 196.00 238 PHE F N 1
ATOM 18888 C CA . PHE D 1 238 ? 182.818 180.497 143.858 1.00 196.00 238 PHE F CA 1
ATOM 18889 C C . PHE D 1 238 ? 182.844 181.792 143.051 1.00 196.00 238 PHE F C 1
ATOM 18890 O O . PHE D 1 238 ? 182.361 181.822 141.915 1.00 196.00 238 PHE F O 1
ATOM 18907 N N . LEU D 1 239 ? 183.428 182.857 143.616 1.00 196.00 239 LEU F N 1
ATOM 18908 C CA . LEU D 1 239 ? 183.515 184.125 142.899 1.00 196.00 239 LEU F CA 1
ATOM 18909 C C . LEU D 1 239 ? 184.399 183.974 141.659 1.00 196.00 239 LEU F C 1
ATOM 18910 O O . LEU D 1 239 ? 184.089 184.541 140.601 1.00 196.00 239 LEU F O 1
ATOM 18926 N N . ILE D 1 240 ? 185.467 183.178 141.769 1.00 196.00 240 ILE F N 1
ATOM 18927 C CA . ILE D 1 240 ? 186.341 182.920 140.638 1.00 196.00 240 ILE F CA 1
ATOM 18928 C C . ILE D 1 240 ? 185.563 182.181 139.562 1.00 196.00 240 ILE F C 1
ATOM 18929 O O . ILE D 1 240 ? 185.661 182.517 138.388 1.00 196.00 240 ILE F O 1
ATOM 18945 N N . LEU D 1 241 ? 184.791 181.173 139.948 1.00 196.00 241 LEU F N 1
ATOM 18946 C CA . LEU D 1 241 ? 184.019 180.422 138.977 1.00 196.00 241 LEU F CA 1
ATOM 18947 C C . LEU D 1 241 ? 183.035 181.344 138.255 1.00 196.00 241 LEU F C 1
ATOM 18948 O O . LEU D 1 241 ? 182.891 181.246 137.032 1.00 196.00 241 LEU F O 1
ATOM 18964 N N . LEU D 1 242 ? 182.384 182.260 138.981 1.00 196.00 242 LEU F N 1
ATOM 18965 C CA . LEU D 1 242 ? 181.464 183.182 138.329 1.00 196.00 242 LEU F CA 1
ATOM 18966 C C . LEU D 1 242 ? 182.157 184.111 137.345 1.00 196.00 242 LEU F C 1
ATOM 18967 O O . LEU D 1 242 ? 181.637 184.328 136.241 1.00 196.00 242 LEU F O 1
ATOM 18983 N N . ILE D 1 243 ? 183.350 184.617 137.682 1.00 196.00 243 ILE F N 1
ATOM 18984 C CA . ILE D 1 243 ? 184.007 185.477 136.712 1.00 196.00 243 ILE F CA 1
ATOM 18985 C C . ILE D 1 243 ? 184.477 184.655 135.517 1.00 196.00 243 ILE F C 1
ATOM 18986 O O . ILE D 1 243 ? 184.427 185.155 134.392 1.00 196.00 243 ILE F O 1
ATOM 19002 N N . LEU D 1 244 ? 184.910 183.402 135.732 1.00 196.00 244 LEU F N 1
ATOM 19003 C CA . LEU D 1 244 ? 185.334 182.595 134.603 1.00 196.00 244 LEU F CA 1
ATOM 19004 C C . LEU D 1 244 ? 184.163 182.356 133.666 1.00 196.00 244 LEU F C 1
ATOM 19005 O O . LEU D 1 244 ? 184.332 182.460 132.453 1.00 196.00 244 LEU F O 1
ATOM 19021 N N . LEU D 1 245 ? 182.965 182.096 134.205 1.00 196.00 245 LEU F N 1
ATOM 19022 C CA . LEU D 1 245 ? 181.812 181.872 133.341 1.00 196.00 245 LEU F CA 1
ATOM 19023 C C . LEU D 1 245 ? 181.462 183.125 132.558 1.00 196.00 245 LEU F C 1
ATOM 19024 O O . LEU D 1 245 ? 181.164 183.042 131.361 1.00 196.00 245 LEU F O 1
ATOM 19040 N N . SER D 1 246 ? 181.551 184.291 133.205 1.00 196.00 246 SER F N 1
ATOM 19041 C CA . SER D 1 246 ? 181.253 185.542 132.530 1.00 196.00 246 SER F CA 1
ATOM 19042 C C . SER D 1 246 ? 182.246 185.777 131.396 1.00 196.00 246 SER F C 1
ATOM 19043 O O . SER D 1 246 ? 181.855 186.125 130.273 1.00 196.00 246 SER F O 1
ATOM 19051 N N . TRP D 1 247 ? 183.536 185.551 131.669 1.00 196.00 247 TRP F N 1
ATOM 19052 C CA . TRP D 1 247 ? 184.554 185.727 130.652 1.00 196.00 247 TRP F CA 1
ATOM 19053 C C . TRP D 1 247 ? 184.382 184.765 129.500 1.00 196.00 247 TRP F C 1
ATOM 19054 O O . TRP D 1 247 ? 184.512 185.178 128.347 1.00 196.00 247 TRP F O 1
ATOM 19075 N N . ARG D 1 248 ? 184.061 183.492 129.781 1.00 196.00 248 ARG F N 1
ATOM 19076 C CA . ARG D 1 248 ? 183.913 182.555 128.684 1.00 196.00 248 ARG F CA 1
ATOM 19077 C C . ARG D 1 248 ? 182.738 182.981 127.828 1.00 196.00 248 ARG F C 1
ATOM 19078 O O . ARG D 1 248 ? 182.832 182.963 126.606 1.00 196.00 248 ARG F O 1
ATOM 19099 N N . SER D 1 249 ? 181.658 183.467 128.442 1.00 196.00 249 SER F N 1
ATOM 19100 C CA . SER D 1 249 ? 180.509 183.883 127.656 1.00 196.00 249 SER F CA 1
ATOM 19101 C C . SER D 1 249 ? 180.908 184.976 126.679 1.00 196.00 249 SER F C 1
ATOM 19102 O O . SER D 1 249 ? 180.600 184.911 125.479 1.00 196.00 249 SER F O 1
ATOM 19110 N N . GLU D 1 250 ? 181.653 185.978 127.164 1.00 196.00 250 GLU F N 1
ATOM 19111 C CA . GLU D 1 250 ? 182.053 187.057 126.277 1.00 196.00 250 GLU F CA 1
ATOM 19112 C C . GLU D 1 250 ? 182.970 186.577 125.162 1.00 196.00 250 GLU F C 1
ATOM 19113 O O . GLU D 1 250 ? 182.796 186.970 124.005 1.00 196.00 250 GLU F O 1
ATOM 19125 N N . GLU D 1 251 ? 183.911 185.688 125.484 1.00 196.00 251 GLU F N 1
ATOM 19126 C CA . GLU D 1 251 ? 184.856 185.182 124.499 1.00 196.00 251 GLU F CA 1
ATOM 19127 C C . GLU D 1 251 ? 184.213 184.308 123.435 1.00 196.00 251 GLU F C 1
ATOM 19128 O O . GLU D 1 251 ? 184.537 184.428 122.249 1.00 196.00 251 GLU F O 1
ATOM 19140 N N . LEU D 1 252 ? 183.284 183.442 123.842 1.00 196.00 252 LEU F N 1
ATOM 19141 C CA . LEU D 1 252 ? 182.672 182.514 122.910 1.00 196.00 252 LEU F CA 1
ATOM 19142 C C . LEU D 1 252 ? 181.792 183.249 121.924 1.00 196.00 252 LEU F C 1
ATOM 19143 O O . LEU D 1 252 ? 181.829 182.963 120.722 1.00 196.00 252 LEU F O 1
ATOM 19159 N N . ILE D 1 253 ? 181.063 184.244 122.408 1.00 196.00 253 ILE F N 1
ATOM 19160 C CA . ILE D 1 253 ? 180.230 185.013 121.521 1.00 196.00 253 ILE F CA 1
ATOM 19161 C C . ILE D 1 253 ? 181.067 185.924 120.665 1.00 196.00 253 ILE F C 1
ATOM 19162 O O . ILE D 1 253 ? 180.849 186.003 119.459 1.00 196.00 253 ILE F O 1
ATOM 19178 N N . ARG D 1 254 ? 182.045 186.606 121.257 1.00 196.00 254 ARG F N 1
ATOM 19179 C CA . ARG D 1 254 ? 182.846 187.516 120.483 1.00 196.00 254 ARG F CA 1
ATOM 19180 C C . ARG D 1 254 ? 183.525 186.812 119.324 1.00 196.00 254 ARG F C 1
ATOM 19181 O O . ARG D 1 254 ? 183.512 187.339 118.213 1.00 196.00 254 ARG F O 1
ATOM 19202 N N . GLU D 1 255 ? 184.077 185.611 119.531 1.00 196.00 255 GLU F N 1
ATOM 19203 C CA . GLU D 1 255 ? 184.712 184.950 118.405 1.00 196.00 255 GLU F CA 1
ATOM 19204 C C . GLU D 1 255 ? 183.725 184.716 117.275 1.00 196.00 255 GLU F C 1
ATOM 19205 O O . GLU D 1 255 ? 184.025 184.996 116.108 1.00 196.00 255 GLU F O 1
ATOM 19217 N N . LEU D 1 256 ? 182.529 184.235 117.609 1.00 196.00 256 LEU F N 1
ATOM 19218 C CA . LEU D 1 256 ? 181.559 183.937 116.581 1.00 196.00 256 LEU F CA 1
ATOM 19219 C C . LEU D 1 256 ? 181.040 185.179 115.875 1.00 196.00 256 LEU F C 1
ATOM 19220 O O . LEU D 1 256 ? 180.857 185.162 114.647 1.00 196.00 256 LEU F O 1
ATOM 19236 N N . GLU D 1 257 ? 180.801 186.263 116.628 1.00 196.00 257 GLU F N 1
ATOM 19237 C CA . GLU D 1 257 ? 180.294 187.490 116.026 1.00 196.00 257 GLU F CA 1
ATOM 19238 C C . GLU D 1 257 ? 181.325 188.132 115.108 1.00 196.00 257 GLU F C 1
ATOM 19239 O O . GLU D 1 257 ? 180.979 188.605 114.026 1.00 196.00 257 GLU F O 1
ATOM 19251 N N . GLU D 1 258 ? 182.601 188.104 115.509 1.00 196.00 258 GLU F N 1
ATOM 19252 C CA . GLU D 1 258 ? 183.669 188.679 114.699 1.00 196.00 258 GLU F CA 1
ATOM 19253 C C . GLU D 1 258 ? 183.841 187.913 113.398 1.00 196.00 258 GLU F C 1
ATOM 19254 O O . GLU D 1 258 ? 184.064 188.505 112.340 1.00 196.00 258 GLU F O 1
ATOM 19266 N N . LYS D 1 259 ? 183.708 186.588 113.469 1.00 196.00 259 LYS F N 1
ATOM 19267 C CA . LYS D 1 259 ? 183.857 185.748 112.298 1.00 196.00 259 LYS F CA 1
ATOM 19268 C C . LYS D 1 259 ? 182.593 185.607 111.454 1.00 196.00 259 LYS F C 1
ATOM 19269 O O . LYS D 1 259 ? 182.689 185.313 110.260 1.00 196.00 259 LYS F O 1
ATOM 19288 N N . GLY D 1 260 ? 181.408 185.798 112.049 1.00 196.00 260 GLY F N 1
ATOM 19289 C CA . GLY D 1 260 ? 180.169 185.574 111.316 1.00 196.00 260 GLY F CA 1
ATOM 19290 C C . GLY D 1 260 ? 179.960 184.070 111.228 1.00 196.00 260 GLY F C 1
ATOM 19291 O O . GLY D 1 260 ? 179.424 183.540 110.254 1.00 196.00 260 GLY F O 1
ATOM 19295 N N . ALA D 1 261 ? 180.446 183.378 112.257 1.00 196.00 261 ALA F N 1
ATOM 19296 C CA . ALA D 1 261 ? 180.434 181.929 112.339 1.00 196.00 261 ALA F CA 1
ATOM 19297 C C . ALA D 1 261 ? 179.162 181.339 112.936 1.00 196.00 261 ALA F C 1
ATOM 19298 O O . ALA D 1 261 ? 179.067 180.123 113.097 1.00 196.00 261 ALA F O 1
ATOM 19305 N N . ALA D 1 262 ? 178.219 182.187 113.314 1.00 196.00 262 ALA F N 1
ATOM 19306 C CA . ALA D 1 262 ? 176.954 181.740 113.880 1.00 196.00 262 ALA F CA 1
ATOM 19307 C C . ALA D 1 262 ? 175.882 182.754 113.516 1.00 196.00 262 ALA F C 1
ATOM 19308 O O . ALA D 1 262 ? 176.161 183.955 113.430 1.00 196.00 262 ALA F O 1
ATOM 19315 N N . SER D 1 263 ? 174.654 182.281 113.338 1.00 196.00 263 SER F N 1
ATOM 19316 C CA . SER D 1 263 ? 173.542 183.180 113.060 1.00 196.00 263 SER F CA 1
ATOM 19317 C C . SER D 1 263 ? 173.153 183.862 114.341 1.00 196.00 263 SER F C 1
ATOM 19318 O O . SER D 1 263 ? 173.542 183.419 115.427 1.00 196.00 263 SER F O 1
ATOM 19326 N N . GLU D 1 264 ? 172.369 184.926 114.254 1.00 196.00 264 GLU F N 1
ATOM 19327 C CA . GLU D 1 264 ? 171.964 185.583 115.475 1.00 196.00 264 GLU F CA 1
ATOM 19328 C C . GLU D 1 264 ? 171.116 184.660 116.325 1.00 196.00 264 GLU F C 1
ATOM 19329 O O . GLU D 1 264 ? 171.195 184.721 117.549 1.00 196.00 264 GLU F O 1
ATOM 19341 N N . ALA D 1 265 ? 170.276 183.826 115.696 1.00 196.00 265 ALA F N 1
ATOM 19342 C CA . ALA D 1 265 ? 169.439 182.911 116.463 1.00 196.00 265 ALA F CA 1
ATOM 19343 C C . ALA D 1 265 ? 170.310 181.925 117.221 1.00 196.00 265 ALA F C 1
ATOM 19344 O O . ALA D 1 265 ? 170.061 181.644 118.397 1.00 196.00 265 ALA F O 1
ATOM 19351 N N . GLU D 1 266 ? 171.380 181.446 116.576 1.00 196.00 266 GLU F N 1
ATOM 19352 C CA . GLU D 1 266 ? 172.277 180.517 117.244 1.00 196.00 266 GLU F CA 1
ATOM 19353 C C . GLU D 1 266 ? 172.975 181.196 118.401 1.00 196.00 266 GLU F C 1
ATOM 19354 O O . GLU D 1 266 ? 173.094 180.615 119.485 1.00 196.00 266 GLU F O 1
ATOM 19366 N N . LEU D 1 267 ? 173.377 182.445 118.196 1.00 196.00 267 LEU F N 1
ATOM 19367 C CA . LEU D 1 267 ? 174.045 183.183 119.235 1.00 196.00 267 LEU F CA 1
ATOM 19368 C C . LEU D 1 267 ? 173.102 183.477 120.375 1.00 196.00 267 LEU F C 1
ATOM 19369 O O . LEU D 1 267 ? 173.500 183.365 121.527 1.00 196.00 267 LEU F O 1
ATOM 19385 N N . ALA D 1 268 ? 171.839 183.801 120.090 1.00 196.00 268 ALA F N 1
ATOM 19386 C CA . ALA D 1 268 ? 170.904 184.074 121.164 1.00 196.00 268 ALA F CA 1
ATOM 19387 C C . ALA D 1 268 ? 170.723 182.847 122.042 1.00 196.00 268 ALA F C 1
ATOM 19388 O O . ALA D 1 268 ? 170.655 182.960 123.273 1.00 196.00 268 ALA F O 1
ATOM 19395 N N . ARG D 1 269 ? 170.692 181.661 121.422 1.00 196.00 269 ARG F N 1
ATOM 19396 C CA . ARG D 1 269 ? 170.558 180.448 122.203 1.00 196.00 269 ARG F CA 1
ATOM 19397 C C . ARG D 1 269 ? 171.796 180.248 123.065 1.00 196.00 269 ARG F C 1
ATOM 19398 O O . ARG D 1 269 ? 171.676 179.914 124.247 1.00 196.00 269 ARG F O 1
ATOM 19419 N N . MET D 1 270 ? 172.982 180.500 122.492 1.00 196.00 270 MET F N 1
ATOM 19420 C CA . MET D 1 270 ? 174.223 180.355 123.239 1.00 196.00 270 MET F CA 1
ATOM 19421 C C . MET D 1 270 ? 174.267 181.334 124.395 1.00 196.00 270 MET F C 1
ATOM 19422 O O . MET D 1 270 ? 174.680 180.963 125.490 1.00 196.00 270 MET F O 1
ATOM 19436 N N . LYS D 1 271 ? 173.812 182.567 124.169 1.00 196.00 271 LYS F N 1
ATOM 19437 C CA . LYS D 1 271 ? 173.813 183.586 125.198 1.00 196.00 271 LYS F CA 1
ATOM 19438 C C . LYS D 1 271 ? 172.950 183.141 126.363 1.00 196.00 271 LYS F C 1
ATOM 19439 O O . LYS D 1 271 ? 173.360 183.293 127.520 1.00 196.00 271 LYS F O 1
ATOM 19458 N N . GLN D 1 272 ? 171.793 182.526 126.084 1.00 196.00 272 GLN F N 1
ATOM 19459 C CA . GLN D 1 272 ? 170.998 182.020 127.189 1.00 196.00 272 GLN F CA 1
ATOM 19460 C C . GLN D 1 272 ? 171.691 180.853 127.883 1.00 196.00 272 GLN F C 1
ATOM 19461 O O . GLN D 1 272 ? 171.603 180.736 129.107 1.00 196.00 272 GLN F O 1
ATOM 19475 N N . GLN D 1 273 ? 172.376 179.986 127.133 1.00 196.00 273 GLN F N 1
ATOM 19476 C CA . GLN D 1 273 ? 173.070 178.852 127.743 1.00 196.00 273 GLN F CA 1
ATOM 19477 C C . GLN D 1 273 ? 174.202 179.337 128.644 1.00 196.00 273 GLN F C 1
ATOM 19478 O O . GLN D 1 273 ? 174.446 178.764 129.715 1.00 196.00 273 GLN F O 1
ATOM 19492 N N . HIS D 1 274 ? 174.873 180.409 128.220 1.00 196.00 274 HIS F N 1
ATOM 19493 C CA . HIS D 1 274 ? 175.981 180.960 128.969 1.00 196.00 274 HIS F CA 1
ATOM 19494 C C . HIS D 1 274 ? 175.465 181.633 130.233 1.00 196.00 274 HIS F C 1
ATOM 19495 O O . HIS D 1 274 ? 176.037 181.464 131.318 1.00 196.00 274 HIS F O 1
ATOM 19509 N N . MET D 1 275 ? 174.340 182.354 130.108 1.00 196.00 275 MET F N 1
ATOM 19510 C CA . MET D 1 275 ? 173.754 183.026 131.248 1.00 196.00 275 MET F CA 1
ATOM 19511 C C . MET D 1 275 ? 173.131 182.017 132.188 1.00 196.00 275 MET F C 1
ATOM 19512 O O . MET D 1 275 ? 173.117 182.239 133.399 1.00 196.00 275 MET F O 1
ATOM 19526 N N . THR D 1 276 ? 172.632 180.908 131.649 1.00 196.00 276 THR F N 1
ATOM 19527 C CA . THR D 1 276 ? 172.060 179.864 132.469 1.00 196.00 276 THR F CA 1
ATOM 19528 C C . THR D 1 276 ? 173.182 179.221 133.284 1.00 196.00 276 THR F C 1
ATOM 19529 O O . THR D 1 276 ? 172.992 178.932 134.460 1.00 196.00 276 THR F O 1
ATOM 19540 N N . ALA D 1 277 ? 174.349 178.960 132.680 1.00 196.00 277 ALA F N 1
ATOM 19541 C CA . ALA D 1 277 ? 175.441 178.400 133.468 1.00 196.00 277 ALA F CA 1
ATOM 19542 C C . ALA D 1 277 ? 175.865 179.389 134.568 1.00 196.00 277 ALA F C 1
ATOM 19543 O O . ALA D 1 277 ? 176.130 178.977 135.702 1.00 196.00 277 ALA F O 1
ATOM 19550 N N . TYR D 1 278 ? 175.878 180.699 134.240 1.00 196.00 278 TYR F N 1
ATOM 19551 C CA . TYR D 1 278 ? 176.212 181.752 135.197 1.00 196.00 278 TYR F CA 1
ATOM 19552 C C . TYR D 1 278 ? 175.235 181.677 136.352 1.00 196.00 278 TYR F C 1
ATOM 19553 O O . TYR D 1 278 ? 175.630 181.703 137.520 1.00 196.00 278 TYR F O 1
ATOM 19571 N N . LEU D 1 279 ? 173.955 181.565 136.007 1.00 196.00 279 LEU F N 1
ATOM 19572 C CA . LEU D 1 279 ? 172.880 181.433 136.954 1.00 196.00 279 LEU F CA 1
ATOM 19573 C C . LEU D 1 279 ? 173.064 180.227 137.847 1.00 196.00 279 LEU F C 1
ATOM 19574 O O . LEU D 1 279 ? 173.078 180.362 139.068 1.00 196.00 279 LEU F O 1
ATOM 19590 N N . GLN D 1 280 ? 173.348 179.063 137.281 1.00 196.00 280 GLN F N 1
ATOM 19591 C CA . GLN D 1 280 ? 173.481 177.889 138.123 1.00 196.00 280 GLN F CA 1
ATOM 19592 C C . GLN D 1 280 ? 174.588 178.093 139.146 1.00 196.00 280 GLN F C 1
ATOM 19593 O O . GLN D 1 280 ? 174.426 177.740 140.328 1.00 196.00 280 GLN F O 1
ATOM 19607 N N . ALA D 1 281 ? 175.697 178.696 138.706 1.00 196.00 281 ALA F N 1
ATOM 19608 C CA . ALA D 1 281 ? 176.801 178.944 139.602 1.00 196.00 281 ALA F CA 1
ATOM 19609 C C . ALA D 1 281 ? 176.456 179.930 140.692 1.00 196.00 281 ALA F C 1
ATOM 19610 O O . ALA D 1 281 ? 176.807 179.729 141.860 1.00 196.00 281 ALA F O 1
ATOM 19617 N N . ALA D 1 282 ? 175.749 180.993 140.315 1.00 196.00 282 ALA F N 1
ATOM 19618 C CA . ALA D 1 282 ? 175.396 182.044 141.239 1.00 196.00 282 ALA F CA 1
ATOM 19619 C C . ALA D 1 282 ? 174.421 181.582 142.284 1.00 196.00 282 ALA F C 1
ATOM 19620 O O . ALA D 1 282 ? 174.584 181.867 143.471 1.00 196.00 282 ALA F O 1
ATOM 19627 N N . LEU D 1 283 ? 173.449 180.783 141.868 1.00 196.00 283 LEU F N 1
ATOM 19628 C CA . LEU D 1 283 ? 172.435 180.356 142.794 1.00 196.00 283 LEU F CA 1
ATOM 19629 C C . LEU D 1 283 ? 173.049 179.435 143.826 1.00 196.00 283 LEU F C 1
ATOM 19630 O O . LEU D 1 283 ? 172.724 179.523 145.019 1.00 196.00 283 LEU F O 1
ATOM 19646 N N . THR D 1 284 ? 173.950 178.557 143.373 1.00 196.00 284 THR F N 1
ATOM 19647 C CA . THR D 1 284 ? 174.591 177.635 144.282 1.00 196.00 284 THR F CA 1
ATOM 19648 C C . THR D 1 284 ? 175.548 178.352 145.207 1.00 196.00 284 THR F C 1
ATOM 19649 O O . THR D 1 284 ? 175.526 178.117 146.413 1.00 196.00 284 THR F O 1
ATOM 19660 N N . ALA D 1 285 ? 176.334 179.299 144.694 1.00 196.00 285 ALA F N 1
ATOM 19661 C CA . ALA D 1 285 ? 177.284 179.972 145.558 1.00 196.00 285 ALA F CA 1
ATOM 19662 C C . ALA D 1 285 ? 176.592 180.608 146.731 1.00 196.00 285 ALA F C 1
ATOM 19663 O O . ALA D 1 285 ? 177.067 180.545 147.869 1.00 196.00 285 ALA F O 1
ATOM 19670 N N . TRP D 1 286 ? 175.438 181.198 146.476 1.00 196.00 286 TRP F N 1
ATOM 19671 C CA . TRP D 1 286 ? 174.703 181.851 147.522 1.00 196.00 286 TRP F CA 1
ATOM 19672 C C . TRP D 1 286 ? 174.126 180.829 148.511 1.00 196.00 286 TRP F C 1
ATOM 19673 O O . TRP D 1 286 ? 174.182 181.050 149.729 1.00 196.00 286 TRP F O 1
ATOM 19694 N N . GLU D 1 287 ? 173.645 179.679 148.016 1.00 196.00 287 GLU F N 1
ATOM 19695 C CA . GLU D 1 287 ? 173.173 178.639 148.924 1.00 196.00 287 GLU F CA 1
ATOM 19696 C C . GLU D 1 287 ? 174.283 178.118 149.826 1.00 196.00 287 GLU F C 1
ATOM 19697 O O . GLU D 1 287 ? 174.067 177.900 151.025 1.00 196.00 287 GLU F O 1
ATOM 19709 N N . ILE D 1 288 ? 175.473 177.927 149.261 1.00 196.00 288 ILE F N 1
ATOM 19710 C CA . ILE D 1 288 ? 176.564 177.387 150.044 1.00 196.00 288 ILE F CA 1
ATOM 19711 C C . ILE D 1 288 ? 177.006 178.409 151.067 1.00 196.00 288 ILE F C 1
ATOM 19712 O O . ILE D 1 288 ? 177.284 178.038 152.204 1.00 196.00 288 ILE F O 1
ATOM 19728 N N . ILE D 1 289 ? 177.055 179.690 150.719 1.00 196.00 289 ILE F N 1
ATOM 19729 C CA . ILE D 1 289 ? 177.445 180.677 151.714 1.00 196.00 289 ILE F CA 1
ATOM 19730 C C . ILE D 1 289 ? 176.477 180.627 152.896 1.00 196.00 289 ILE F C 1
ATOM 19731 O O . ILE D 1 289 ? 176.918 180.741 154.042 1.00 196.00 289 ILE F O 1
ATOM 19747 N N . SER D 1 290 ? 175.169 180.498 152.639 1.00 196.00 290 SER F N 1
ATOM 19748 C CA . SER D 1 290 ? 174.216 180.383 153.741 1.00 196.00 290 SER F CA 1
ATOM 19749 C C . SER D 1 290 ? 174.544 179.147 154.613 1.00 196.00 290 SER F C 1
ATOM 19750 O O . SER D 1 290 ? 174.533 179.218 155.852 1.00 196.00 290 SER F O 1
ATOM 19758 N N . LYS D 1 291 ? 174.855 178.008 153.974 1.00 196.00 291 LYS F N 1
ATOM 19759 C CA . LYS D 1 291 ? 175.223 176.795 154.711 1.00 196.00 291 LYS F CA 1
ATOM 19760 C C . LYS D 1 291 ? 176.514 176.975 155.515 1.00 196.00 291 LYS F C 1
ATOM 19761 O O . LYS D 1 291 ? 176.633 176.441 156.627 1.00 196.00 291 LYS F O 1
ATOM 19780 N N . SER D 1 292 ? 177.467 177.730 154.960 1.00 196.00 292 SER F N 1
ATOM 19781 C CA . SER D 1 292 ? 178.731 178.025 155.613 1.00 196.00 292 SER F CA 1
ATOM 19782 C C . SER D 1 292 ? 178.480 178.829 156.888 1.00 196.00 292 SER F C 1
ATOM 19783 O O . SER D 1 292 ? 179.046 178.516 157.953 1.00 196.00 292 SER F O 1
ATOM 19791 N N . VAL D 1 293 ? 177.540 179.773 156.816 1.00 196.00 293 VAL F N 1
ATOM 19792 C CA . VAL D 1 293 ? 177.165 180.537 157.992 1.00 196.00 293 VAL F CA 1
ATOM 19793 C C . VAL D 1 293 ? 176.591 179.615 159.043 1.00 196.00 293 VAL F C 1
ATOM 19794 O O . VAL D 1 293 ? 176.937 179.750 160.218 1.00 196.00 293 VAL F O 1
ATOM 19807 N N . ILE D 1 294 ? 175.737 178.678 158.643 1.00 196.00 294 ILE F N 1
ATOM 19808 C CA . ILE D 1 294 ? 175.192 177.777 159.631 1.00 196.00 294 ILE F CA 1
ATOM 19809 C C . ILE D 1 294 ? 176.293 176.947 160.282 1.00 196.00 294 ILE F C 1
ATOM 19810 O O . ILE D 1 294 ? 176.302 176.787 161.499 1.00 196.00 294 ILE F O 1
ATOM 19826 N N . ALA D 1 295 ? 177.249 176.423 159.518 1.00 196.00 295 ALA F N 1
ATOM 19827 C CA . ALA D 1 295 ? 178.290 175.658 160.200 1.00 196.00 295 ALA F CA 1
ATOM 19828 C C . ALA D 1 295 ? 178.977 176.526 161.271 1.00 196.00 295 ALA F C 1
ATOM 19829 O O . ALA D 1 295 ? 179.241 176.052 162.384 1.00 196.00 295 ALA F O 1
ATOM 19836 N N . LEU D 1 296 ? 179.206 177.813 160.976 1.00 196.00 296 LEU F N 1
ATOM 19837 C CA . LEU D 1 296 ? 179.808 178.678 161.984 1.00 196.00 296 LEU F CA 1
ATOM 19838 C C . LEU D 1 296 ? 178.862 178.958 163.152 1.00 196.00 296 LEU F C 1
ATOM 19839 O O . LEU D 1 296 ? 179.337 179.064 164.286 1.00 196.00 296 LEU F O 1
ATOM 19855 N N . LEU D 1 297 ? 177.539 179.065 162.927 1.00 196.00 297 LEU F N 1
ATOM 19856 C CA . LEU D 1 297 ? 176.688 179.336 164.084 1.00 196.00 297 LEU F CA 1
ATOM 19857 C C . LEU D 1 297 ? 176.642 178.109 164.972 1.00 196.00 297 LEU F C 1
ATOM 19858 O O . LEU D 1 297 ? 176.544 178.246 166.190 1.00 196.00 297 LEU F O 1
ATOM 19874 N N . LEU D 1 298 ? 176.751 176.913 164.388 1.00 196.00 298 LEU F N 1
ATOM 19875 C CA . LEU D 1 298 ? 176.721 175.703 165.198 1.00 196.00 298 LEU F CA 1
ATOM 19876 C C . LEU D 1 298 ? 177.953 175.689 166.095 1.00 196.00 298 LEU F C 1
ATOM 19877 O O . LEU D 1 298 ? 177.879 175.322 167.278 1.00 196.00 298 LEU F O 1
ATOM 19893 N N . LEU D 1 299 ? 179.083 176.140 165.548 1.00 196.00 299 LEU F N 1
ATOM 19894 C CA . LEU D 1 299 ? 180.298 176.230 166.332 1.00 196.00 299 LEU F CA 1
ATOM 19895 C C . LEU D 1 299 ? 180.222 177.322 167.376 1.00 196.00 299 LEU F C 1
ATOM 19896 O O . LEU D 1 299 ? 180.761 177.151 168.474 1.00 196.00 299 LEU F O 1
ATOM 19912 N N . GLN D 1 300 ? 179.576 178.442 167.049 1.00 196.00 300 GLN F N 1
ATOM 19913 C CA . GLN D 1 300 ? 179.459 179.519 168.012 1.00 196.00 300 GLN F CA 1
ATOM 19914 C C . GLN D 1 300 ? 178.583 179.058 169.177 1.00 196.00 300 GLN F C 1
ATOM 19915 O O . GLN D 1 300 ? 178.871 179.394 170.325 1.00 196.00 300 GLN F O 1
ATOM 19929 N N . GLN D 1 301 ? 177.536 178.261 168.890 1.00 196.00 301 GLN F N 1
ATOM 19930 C CA . GLN D 1 301 ? 176.654 177.746 169.936 1.00 196.00 301 GLN F CA 1
ATOM 19931 C C . GLN D 1 301 ? 177.428 176.804 170.853 1.00 196.00 301 GLN F C 1
ATOM 19932 O O . GLN D 1 301 ? 177.297 176.869 172.080 1.00 196.00 301 GLN F O 1
ATOM 19946 N N . ASN D 1 302 ? 178.297 175.981 170.261 1.00 196.00 302 ASN F N 1
ATOM 19947 C CA . ASN D 1 302 ? 179.119 175.052 171.015 1.00 196.00 302 ASN F CA 1
ATOM 19948 C C . ASN D 1 302 ? 180.096 175.785 171.926 1.00 196.00 302 ASN F C 1
ATOM 19949 O O . ASN D 1 302 ? 180.239 175.447 173.110 1.00 196.00 302 ASN F O 1
ATOM 19960 N N . GLN D 1 303 ? 180.764 176.805 171.380 1.00 196.00 303 GLN F N 1
ATOM 19961 C CA . GLN D 1 303 ? 181.727 177.561 172.152 1.00 196.00 303 GLN F CA 1
ATOM 19962 C C . GLN D 1 303 ? 181.044 178.294 173.287 1.00 196.00 303 GLN F C 1
ATOM 19963 O O . GLN D 1 303 ? 181.573 178.341 174.403 1.00 196.00 303 GLN F O 1
ATOM 19977 N N . LEU D 1 304 ? 179.849 178.821 173.021 1.00 196.00 304 LEU F N 1
ATOM 19978 C CA . LEU D 1 304 ? 179.097 179.556 174.006 1.00 196.00 304 LEU F CA 1
ATOM 19979 C C . LEU D 1 304 ? 178.762 178.666 175.166 1.00 196.00 304 LEU F C 1
ATOM 19980 O O . LEU D 1 304 ? 178.965 179.038 176.322 1.00 196.00 304 LEU F O 1
ATOM 19996 N N . ASN D 1 305 ? 178.257 177.469 174.892 1.00 196.00 305 ASN F N 1
ATOM 19997 C CA . ASN D 1 305 ? 177.885 176.618 175.997 1.00 196.00 305 ASN F CA 1
ATOM 19998 C C . ASN D 1 305 ? 179.101 176.162 176.793 1.00 196.00 305 ASN F C 1
ATOM 19999 O O . ASN D 1 305 ? 179.019 176.040 178.018 1.00 196.00 305 ASN F O 1
ATOM 20010 N N . LEU D 1 306 ? 180.254 175.962 176.153 1.00 196.00 306 LEU F N 1
ATOM 20011 C CA . LEU D 1 306 ? 181.425 175.620 176.947 1.00 196.00 306 LEU F CA 1
ATOM 20012 C C . LEU D 1 306 ? 181.877 176.775 177.831 1.00 196.00 306 LEU F C 1
ATOM 20013 O O . LEU D 1 306 ? 182.145 176.576 179.023 1.00 196.00 306 LEU F O 1
ATOM 20029 N N . GLU D 1 307 ? 181.980 177.980 177.254 1.00 196.00 307 GLU F N 1
ATOM 20030 C CA . GLU D 1 307 ? 182.448 179.123 178.021 1.00 196.00 307 GLU F CA 1
ATOM 20031 C C . GLU D 1 307 ? 181.476 179.445 179.138 1.00 196.00 307 GLU F C 1
ATOM 20032 O O . GLU D 1 307 ? 181.892 179.780 180.239 1.00 196.00 307 GLU F O 1
ATOM 20044 N N . LEU D 1 308 ? 180.179 179.328 178.859 1.00 196.00 308 LEU F N 1
ATOM 20045 C CA . LEU D 1 308 ? 179.145 179.634 179.824 1.00 196.00 308 LEU F CA 1
ATOM 20046 C C . LEU D 1 308 ? 179.111 178.649 180.993 1.00 196.00 308 LEU F C 1
ATOM 20047 O O . LEU D 1 308 ? 178.954 179.072 182.142 1.00 196.00 308 LEU F O 1
ATOM 20063 N N . ARG D 1 309 ? 179.262 177.343 180.704 1.00 196.00 309 ARG F N 1
ATOM 20064 C CA . ARG D 1 309 ? 179.190 176.309 181.730 1.00 196.00 309 ARG F CA 1
ATOM 20065 C C . ARG D 1 309 ? 180.472 176.085 182.535 1.00 196.00 309 ARG F C 1
ATOM 20066 O O . ARG D 1 309 ? 180.380 175.676 183.692 1.00 196.00 309 ARG F O 1
ATOM 20087 N N . HIS D 1 310 ? 181.633 176.402 181.951 1.00 196.00 310 HIS F N 1
ATOM 20088 C CA . HIS D 1 310 ? 182.959 176.193 182.541 1.00 196.00 310 HIS F CA 1
ATOM 20089 C C . HIS D 1 310 ? 182.980 175.073 183.603 1.00 196.00 310 HIS F C 1
ATOM 20090 O O . HIS D 1 310 ? 183.069 173.893 183.248 1.00 196.00 310 HIS F O 1
ATOM 20105 N N . GLU E 1 1 ? 170.403 115.006 206.773 1.00 196.00 1 GLU H N 1
ATOM 20106 C CA . GLU E 1 1 ? 170.978 113.669 206.881 1.00 196.00 1 GLU H CA 1
ATOM 20107 C C . GLU E 1 1 ? 172.485 113.641 206.624 1.00 196.00 1 GLU H C 1
ATOM 20108 O O . GLU E 1 1 ? 173.101 114.678 206.324 1.00 196.00 1 GLU H O 1
ATOM 20122 N N . GLU E 1 2 ? 173.047 112.437 206.727 1.00 196.00 2 GLU H N 1
ATOM 20123 C CA . GLU E 1 2 ? 174.472 112.168 206.597 1.00 196.00 2 GLU H CA 1
ATOM 20124 C C . GLU E 1 2 ? 175.031 112.427 205.217 1.00 196.00 2 GLU H C 1
ATOM 20125 O O . GLU E 1 2 ? 176.172 112.861 205.087 1.00 196.00 2 GLU H O 1
ATOM 20137 N N . PHE E 1 3 ? 174.269 112.116 204.167 1.00 196.00 3 PHE H N 1
ATOM 20138 C CA . PHE E 1 3 ? 174.805 112.345 202.837 1.00 196.00 3 PHE H CA 1
ATOM 20139 C C . PHE E 1 3 ? 175.103 113.796 202.597 1.00 196.00 3 PHE H C 1
ATOM 20140 O O . PHE E 1 3 ? 176.173 114.139 202.103 1.00 196.00 3 PHE H O 1
ATOM 20157 N N . MET E 1 4 ? 174.146 114.646 202.902 1.00 196.00 4 MET H N 1
ATOM 20158 C CA . MET E 1 4 ? 174.290 116.056 202.643 1.00 196.00 4 MET H CA 1
ATOM 20159 C C . MET E 1 4 ? 175.437 116.607 203.503 1.00 196.00 4 MET H C 1
ATOM 20160 O O . MET E 1 4 ? 176.262 117.409 203.039 1.00 196.00 4 MET H O 1
ATOM 20174 N N . ALA E 1 5 ? 175.502 116.169 204.769 1.00 196.00 5 ALA H N 1
ATOM 20175 C CA . ALA E 1 5 ? 176.540 116.651 205.669 1.00 196.00 5 ALA H CA 1
ATOM 20176 C C . ALA E 1 5 ? 177.943 116.219 205.223 1.00 196.00 5 ALA H C 1
ATOM 20177 O O . ALA E 1 5 ? 178.890 117.028 205.232 1.00 196.00 5 ALA H O 1
ATOM 20184 N N . ARG E 1 6 ? 178.067 114.965 204.770 1.00 196.00 6 ARG H N 1
ATOM 20185 C CA . ARG E 1 6 ? 179.343 114.478 204.308 1.00 196.00 6 ARG H CA 1
ATOM 20186 C C . ARG E 1 6 ? 179.676 115.077 202.984 1.00 196.00 6 ARG H C 1
ATOM 20187 O O . ARG E 1 6 ? 180.838 115.351 202.731 1.00 196.00 6 ARG H O 1
ATOM 20208 N N . ALA E 1 7 ? 178.690 115.264 202.116 1.00 196.00 7 ALA H N 1
ATOM 20209 C CA . ALA E 1 7 ? 178.973 115.807 200.818 1.00 196.00 7 ALA H CA 1
ATOM 20210 C C . ALA E 1 7 ? 179.609 117.178 200.961 1.00 196.00 7 ALA H C 1
ATOM 20211 O O . ALA E 1 7 ? 180.609 117.452 200.317 1.00 196.00 7 ALA H O 1
ATOM 20218 N N . ILE E 1 8 ? 179.179 118.024 201.897 1.00 196.00 8 ILE H N 1
ATOM 20219 C CA . ILE E 1 8 ? 179.902 119.298 201.941 1.00 196.00 8 ILE H CA 1
ATOM 20220 C C . ILE E 1 8 ? 181.356 119.091 202.279 1.00 196.00 8 ILE H C 1
ATOM 20221 O O . ILE E 1 8 ? 182.241 119.708 201.663 1.00 196.00 8 ILE H O 1
ATOM 20237 N N . SER E 1 9 ? 181.625 118.255 203.277 1.00 196.00 9 SER H N 1
ATOM 20238 C CA . SER E 1 9 ? 183.011 118.054 203.634 1.00 196.00 9 SER H CA 1
ATOM 20239 C C . SER E 1 9 ? 183.790 117.382 202.515 1.00 196.00 9 SER H C 1
ATOM 20240 O O . SER E 1 9 ? 184.929 117.755 202.263 1.00 196.00 9 SER H O 1
ATOM 20248 N N . ALA E 1 10 ? 183.191 116.392 201.849 1.00 196.00 10 ALA H N 1
ATOM 20249 C CA . ALA E 1 10 ? 183.842 115.631 200.787 1.00 196.00 10 ALA H CA 1
ATOM 20250 C C . ALA E 1 10 ? 184.125 116.474 199.563 1.00 196.00 10 ALA H C 1
ATOM 20251 O O . ALA E 1 10 ? 185.177 116.348 198.935 1.00 196.00 10 ALA H O 1
ATOM 20258 N N . ILE E 1 11 ? 183.198 117.361 199.233 1.00 196.00 11 ILE H N 1
ATOM 20259 C CA . ILE E 1 11 ? 183.344 118.204 198.072 1.00 196.00 11 ILE H CA 1
ATOM 20260 C C . ILE E 1 11 ? 184.510 119.146 198.298 1.00 196.00 11 ILE H C 1
ATOM 20261 O O . ILE E 1 11 ? 185.385 119.284 197.427 1.00 196.00 11 ILE H O 1
ATOM 20277 N N . ALA E 1 12 ? 184.524 119.796 199.467 1.00 196.00 12 ALA H N 1
ATOM 20278 C CA . ALA E 1 12 ? 185.600 120.703 199.785 1.00 196.00 12 ALA H CA 1
ATOM 20279 C C . ALA E 1 12 ? 186.905 119.978 199.987 1.00 196.00 12 ALA H C 1
ATOM 20280 O O . ALA E 1 12 ? 187.949 120.493 199.622 1.00 196.00 12 ALA H O 1
ATOM 20287 N N . GLU E 1 13 ? 186.866 118.792 200.588 1.00 196.00 13 GLU H N 1
ATOM 20288 C CA . GLU E 1 13 ? 188.064 118.028 200.873 1.00 196.00 13 GLU H CA 1
ATOM 20289 C C . GLU E 1 13 ? 188.783 117.633 199.613 1.00 196.00 13 GLU H C 1
ATOM 20290 O O . GLU E 1 13 ? 190.008 117.758 199.528 1.00 196.00 13 GLU H O 1
ATOM 20302 N N . LEU E 1 14 ? 188.046 117.157 198.616 1.00 196.00 14 LEU H N 1
ATOM 20303 C CA . LEU E 1 14 ? 188.714 116.750 197.407 1.00 196.00 14 LEU H CA 1
ATOM 20304 C C . LEU E 1 14 ? 189.279 117.946 196.664 1.00 196.00 14 LEU H C 1
ATOM 20305 O O . LEU E 1 14 ? 190.412 117.885 196.164 1.00 196.00 14 LEU H O 1
ATOM 20321 N N . ALA E 1 15 ? 188.524 119.053 196.596 1.00 196.00 15 ALA H N 1
ATOM 20322 C CA . ALA E 1 15 ? 189.060 120.200 195.895 1.00 196.00 15 ALA H CA 1
ATOM 20323 C C . ALA E 1 15 ? 190.226 120.788 196.651 1.00 196.00 15 ALA H C 1
ATOM 20324 O O . ALA E 1 15 ? 191.225 121.137 196.042 1.00 196.00 15 ALA H O 1
ATOM 20331 N N . LYS E 1 16 ? 190.131 120.850 197.981 1.00 196.00 16 LYS H N 1
ATOM 20332 C CA . LYS E 1 16 ? 191.162 121.433 198.814 1.00 196.00 16 LYS H CA 1
ATOM 20333 C C . LYS E 1 16 ? 192.468 120.691 198.672 1.00 196.00 16 LYS H C 1
ATOM 20334 O O . LYS E 1 16 ? 193.520 121.323 198.545 1.00 196.00 16 LYS H O 1
ATOM 20353 N N . LYS E 1 17 ? 192.426 119.354 198.680 1.00 196.00 17 LYS H N 1
ATOM 20354 C CA . LYS E 1 17 ? 193.653 118.593 198.541 1.00 196.00 17 LYS H CA 1
ATOM 20355 C C . LYS E 1 17 ? 194.267 118.803 197.172 1.00 196.00 17 LYS H C 1
ATOM 20356 O O . LYS E 1 17 ? 195.486 118.961 197.054 1.00 196.00 17 LYS H O 1
ATOM 20375 N N . ALA E 1 18 ? 193.433 118.824 196.131 1.00 196.00 18 ALA H N 1
ATOM 20376 C CA . ALA E 1 18 ? 193.928 119.039 194.788 1.00 196.00 18 ALA H CA 1
ATOM 20377 C C . ALA E 1 18 ? 194.518 120.451 194.638 1.00 196.00 18 ALA H C 1
ATOM 20378 O O . ALA E 1 18 ? 195.525 120.628 193.939 1.00 196.00 18 ALA H O 1
ATOM 20385 N N . ILE E 1 19 ? 193.909 121.448 195.303 1.00 196.00 19 ILE H N 1
ATOM 20386 C CA . ILE E 1 19 ? 194.386 122.828 195.281 1.00 196.00 19 ILE H CA 1
ATOM 20387 C C . ILE E 1 19 ? 195.722 122.925 195.954 1.00 196.00 19 ILE H C 1
ATOM 20388 O O . ILE E 1 19 ? 196.642 123.531 195.403 1.00 196.00 19 ILE H O 1
ATOM 20404 N N . GLU E 1 20 ? 195.847 122.333 197.143 1.00 196.00 20 GLU H N 1
ATOM 20405 C CA . GLU E 1 20 ? 197.109 122.385 197.850 1.00 196.00 20 GLU H CA 1
ATOM 20406 C C . GLU E 1 20 ? 198.199 121.701 197.063 1.00 196.00 20 GLU H C 1
ATOM 20407 O O . GLU E 1 20 ? 199.325 122.196 197.016 1.00 196.00 20 GLU H O 1
ATOM 20419 N N . ALA E 1 21 ? 197.908 120.538 196.474 1.00 196.00 21 ALA H N 1
ATOM 20420 C CA . ALA E 1 21 ? 198.932 119.825 195.739 1.00 196.00 21 ALA H CA 1
ATOM 20421 C C . ALA E 1 21 ? 199.414 120.569 194.497 1.00 196.00 21 ALA H C 1
ATOM 20422 O O . ALA E 1 21 ? 200.626 120.626 194.256 1.00 196.00 21 ALA H O 1
ATOM 20429 N N . ILE E 1 22 ? 198.501 121.183 193.730 1.00 196.00 22 ILE H N 1
ATOM 20430 C CA . ILE E 1 22 ? 198.949 121.860 192.525 1.00 196.00 22 ILE H CA 1
ATOM 20431 C C . ILE E 1 22 ? 199.621 123.176 192.906 1.00 196.00 22 ILE H C 1
ATOM 20432 O O . ILE E 1 22 ? 200.618 123.572 192.293 1.00 196.00 22 ILE H O 1
ATOM 20448 N N . TYR E 1 23 ? 199.076 123.863 193.926 1.00 196.00 23 TYR H N 1
ATOM 20449 C CA . TYR E 1 23 ? 199.689 125.068 194.433 1.00 196.00 23 TYR H CA 1
ATOM 20450 C C . TYR E 1 23 ? 201.085 124.825 194.937 1.00 196.00 23 TYR H C 1
ATOM 20451 O O . TYR E 1 23 ? 202.003 125.546 194.566 1.00 196.00 23 TYR H O 1
ATOM 20469 N N . ARG E 1 24 ? 201.268 123.806 195.778 1.00 196.00 24 ARG H N 1
ATOM 20470 C CA . ARG E 1 24 ? 202.569 123.538 196.339 1.00 196.00 24 ARG H CA 1
ATOM 20471 C C . ARG E 1 24 ? 203.599 123.302 195.254 1.00 196.00 24 ARG H C 1
ATOM 20472 O O . ARG E 1 24 ? 204.713 123.828 195.347 1.00 196.00 24 ARG H O 1
ATOM 20493 N N . LEU E 1 25 ? 203.249 122.553 194.206 1.00 196.00 25 LEU H N 1
ATOM 20494 C CA . LEU E 1 25 ? 204.232 122.336 193.164 1.00 196.00 25 LEU H CA 1
ATOM 20495 C C . LEU E 1 25 ? 204.576 123.655 192.492 1.00 196.00 25 LEU H C 1
ATOM 20496 O O . LEU E 1 25 ? 205.752 123.967 192.287 1.00 196.00 25 LEU H O 1
ATOM 20512 N N . ALA E 1 26 ? 203.555 124.466 192.221 1.00 196.00 26 ALA H N 1
ATOM 20513 C CA . ALA E 1 26 ? 203.732 125.761 191.595 1.00 196.00 26 ALA H CA 1
ATOM 20514 C C . ALA E 1 26 ? 204.495 126.741 192.464 1.00 196.00 26 ALA H C 1
ATOM 20515 O O . ALA E 1 26 ? 205.189 127.609 191.945 1.00 196.00 26 ALA H O 1
ATOM 20522 N N . ASP E 1 27 ? 204.345 126.634 193.779 1.00 196.00 27 ASP H N 1
ATOM 20523 C CA . ASP E 1 27 ? 205.014 127.515 194.718 1.00 196.00 27 ASP H CA 1
ATOM 20524 C C . ASP E 1 27 ? 206.508 127.185 194.734 1.00 196.00 27 ASP H C 1
ATOM 20525 O O . ASP E 1 27 ? 207.350 128.079 194.847 1.00 196.00 27 ASP H O 1
ATOM 20534 N N . ASN E 1 28 ? 206.837 125.891 194.594 1.00 196.00 28 ASN H N 1
ATOM 20535 C CA . ASN E 1 28 ? 208.227 125.449 194.561 1.00 196.00 28 ASN H CA 1
ATOM 20536 C C . ASN E 1 28 ? 208.908 125.811 193.230 1.00 196.00 28 ASN H C 1
ATOM 20537 O O . ASN E 1 28 ? 210.111 126.092 193.194 1.00 196.00 28 ASN H O 1
ATOM 20548 N N . HIS E 1 29 ? 208.125 125.820 192.150 1.00 196.00 29 HIS H N 1
ATOM 20549 C CA . HIS E 1 29 ? 208.596 126.152 190.810 1.00 196.00 29 HIS H CA 1
ATOM 20550 C C . HIS E 1 29 ? 208.775 127.646 190.574 1.00 196.00 29 HIS H C 1
ATOM 20551 O O . HIS E 1 29 ? 208.104 128.483 191.166 1.00 196.00 29 HIS H O 1
ATOM 20565 N N . THR E 1 30 ? 209.678 127.988 189.656 1.00 196.00 30 THR H N 1
ATOM 20566 C CA . THR E 1 30 ? 209.878 129.385 189.273 1.00 196.00 30 THR H CA 1
ATOM 20567 C C . THR E 1 30 ? 209.353 129.656 187.863 1.00 196.00 30 THR H C 1
ATOM 20568 O O . THR E 1 30 ? 209.444 130.775 187.352 1.00 196.00 30 THR H O 1
ATOM 20579 N N . THR E 1 31 ? 208.820 128.611 187.237 1.00 196.00 31 THR H N 1
ATOM 20580 C CA . THR E 1 31 ? 208.293 128.647 185.880 1.00 196.00 31 THR H CA 1
ATOM 20581 C C . THR E 1 31 ? 206.909 129.296 185.863 1.00 196.00 31 THR H C 1
ATOM 20582 O O . THR E 1 31 ? 206.006 128.882 186.599 1.00 196.00 31 THR H O 1
ATOM 20593 N N . ASP E 1 32 ? 206.723 130.264 184.965 1.00 196.00 32 ASP H N 1
ATOM 20594 C CA . ASP E 1 32 ? 205.487 131.032 184.857 1.00 196.00 32 ASP H CA 1
ATOM 20595 C C . ASP E 1 32 ? 204.310 130.212 184.377 1.00 196.00 32 ASP H C 1
ATOM 20596 O O . ASP E 1 32 ? 203.183 130.363 184.858 1.00 196.00 32 ASP H O 1
ATOM 20605 N N . THR E 1 33 ? 204.622 129.280 183.517 1.00 196.00 33 THR H N 1
ATOM 20606 C CA . THR E 1 33 ? 203.692 128.369 182.903 1.00 196.00 33 THR H CA 1
ATOM 20607 C C . THR E 1 33 ? 203.100 127.436 183.944 1.00 196.00 33 THR H C 1
ATOM 20608 O O . THR E 1 33 ? 201.925 127.069 183.863 1.00 196.00 33 THR H O 1
ATOM 20619 N N . PHE E 1 34 ? 203.936 126.980 184.880 1.00 196.00 34 PHE H N 1
ATOM 20620 C CA . PHE E 1 34 ? 203.506 126.046 185.905 1.00 196.00 34 PHE H CA 1
ATOM 20621 C C . PHE E 1 34 ? 202.668 126.793 186.920 1.00 196.00 34 PHE H C 1
ATOM 20622 O O . PHE E 1 34 ? 201.673 126.260 187.432 1.00 196.00 34 PHE H O 1
ATOM 20639 N N . MET E 1 35 ? 203.059 128.037 187.213 1.00 196.00 35 MET H N 1
ATOM 20640 C CA . MET E 1 35 ? 202.272 128.819 188.132 1.00 196.00 35 MET H CA 1
ATOM 20641 C C . MET E 1 35 ? 200.902 129.055 187.530 1.00 196.00 35 MET H C 1
ATOM 20642 O O . MET E 1 35 ? 199.893 128.898 188.216 1.00 196.00 35 MET H O 1
ATOM 20656 N N . ALA E 1 36 ? 200.856 129.366 186.230 1.00 196.00 36 ALA H N 1
ATOM 20657 C CA . ALA E 1 36 ? 199.601 129.597 185.546 1.00 196.00 36 ALA H CA 1
ATOM 20658 C C . ALA E 1 36 ? 198.736 128.346 185.520 1.00 196.00 36 ALA H C 1
ATOM 20659 O O . ALA E 1 36 ? 197.512 128.445 185.664 1.00 196.00 36 ALA H O 1
ATOM 20666 N N . LYS E 1 37 ? 199.354 127.167 185.343 1.00 196.00 37 LYS H N 1
ATOM 20667 C CA . LYS E 1 37 ? 198.604 125.923 185.352 1.00 196.00 37 LYS H CA 1
ATOM 20668 C C . LYS E 1 37 ? 197.927 125.739 186.692 1.00 196.00 37 LYS H C 1
ATOM 20669 O O . LYS E 1 37 ? 196.746 125.383 186.748 1.00 196.00 37 LYS H O 1
ATOM 20688 N N . ALA E 1 38 ? 198.666 125.978 187.783 1.00 196.00 38 ALA H N 1
ATOM 20689 C CA . ALA E 1 38 ? 198.064 125.849 189.094 1.00 196.00 38 ALA H CA 1
ATOM 20690 C C . ALA E 1 38 ? 196.959 126.861 189.263 1.00 196.00 38 ALA H C 1
ATOM 20691 O O . ALA E 1 38 ? 195.900 126.535 189.765 1.00 196.00 38 ALA H O 1
ATOM 20698 N N . ILE E 1 39 ? 197.132 128.059 188.754 1.00 196.00 39 ILE H N 1
ATOM 20699 C CA . ILE E 1 39 ? 196.095 129.055 188.909 1.00 196.00 39 ILE H CA 1
ATOM 20700 C C . ILE E 1 39 ? 194.794 128.657 188.243 1.00 196.00 39 ILE H C 1
ATOM 20701 O O . ILE E 1 39 ? 193.714 128.833 188.829 1.00 196.00 39 ILE H O 1
ATOM 20717 N N . GLU E 1 40 ? 194.875 128.160 187.018 1.00 196.00 40 GLU H N 1
ATOM 20718 C CA . GLU E 1 40 ? 193.669 127.754 186.337 1.00 196.00 40 GLU H CA 1
ATOM 20719 C C . GLU E 1 40 ? 193.075 126.502 186.987 1.00 196.00 40 GLU H C 1
ATOM 20720 O O . GLU E 1 40 ? 191.851 126.407 187.123 1.00 196.00 40 GLU H O 1
ATOM 20732 N N . ALA E 1 41 ? 193.926 125.534 187.378 1.00 196.00 41 ALA H N 1
ATOM 20733 C CA . ALA E 1 41 ? 193.451 124.307 188.010 1.00 196.00 41 ALA H CA 1
ATOM 20734 C C . ALA E 1 41 ? 192.765 124.605 189.333 1.00 196.00 41 ALA H C 1
ATOM 20735 O O . ALA E 1 41 ? 191.718 124.035 189.638 1.00 196.00 41 ALA H O 1
ATOM 20742 N N . ILE E 1 42 ? 193.316 125.552 190.085 1.00 196.00 42 ILE H N 1
ATOM 20743 C CA . ILE E 1 42 ? 192.781 125.932 191.371 1.00 196.00 42 ILE H CA 1
ATOM 20744 C C . ILE E 1 42 ? 191.436 126.573 191.193 1.00 196.00 42 ILE H C 1
ATOM 20745 O O . ILE E 1 42 ? 190.516 126.271 191.962 1.00 196.00 42 ILE H O 1
ATOM 20761 N N . ALA E 1 43 ? 191.300 127.468 190.211 1.00 196.00 43 ALA H N 1
ATOM 20762 C CA . ALA E 1 43 ? 189.998 128.047 189.996 1.00 196.00 43 ALA H CA 1
ATOM 20763 C C . ALA E 1 43 ? 188.995 126.967 189.639 1.00 196.00 43 ALA H C 1
ATOM 20764 O O . ALA E 1 43 ? 187.907 126.935 190.194 1.00 196.00 43 ALA H O 1
ATOM 20771 N N . GLU E 1 44 ? 189.356 125.983 188.820 1.00 196.00 44 GLU H N 1
ATOM 20772 C CA . GLU E 1 44 ? 188.331 124.995 188.496 1.00 196.00 44 GLU H CA 1
ATOM 20773 C C . GLU E 1 44 ? 187.927 124.159 189.708 1.00 196.00 44 GLU H C 1
ATOM 20774 O O . GLU E 1 44 ? 186.735 123.902 189.934 1.00 196.00 44 GLU H O 1
ATOM 20786 N N . LEU E 1 45 ? 188.904 123.804 190.544 1.00 196.00 45 LEU H N 1
ATOM 20787 C CA . LEU E 1 45 ? 188.638 122.980 191.708 1.00 196.00 45 LEU H CA 1
ATOM 20788 C C . LEU E 1 45 ? 187.802 123.674 192.764 1.00 196.00 45 LEU H C 1
ATOM 20789 O O . LEU E 1 45 ? 186.825 123.097 193.265 1.00 196.00 45 LEU H O 1
ATOM 20805 N N . ALA E 1 46 ? 188.141 124.927 193.075 1.00 196.00 46 ALA H N 1
ATOM 20806 C CA . ALA E 1 46 ? 187.391 125.644 194.082 1.00 196.00 46 ALA H CA 1
ATOM 20807 C C . ALA E 1 46 ? 186.073 126.113 193.497 1.00 196.00 46 ALA H C 1
ATOM 20808 O O . ALA E 1 46 ? 185.062 126.127 194.178 1.00 196.00 46 ALA H O 1
ATOM 20815 N N . LYS E 1 47 ? 186.026 126.474 192.222 1.00 196.00 47 LYS H N 1
ATOM 20816 C CA . LYS E 1 47 ? 184.788 126.988 191.669 1.00 196.00 47 LYS H CA 1
ATOM 20817 C C . LYS E 1 47 ? 183.698 125.946 191.719 1.00 196.00 47 LYS H C 1
ATOM 20818 O O . LYS E 1 47 ? 182.573 126.245 192.136 1.00 196.00 47 LYS H O 1
ATOM 20837 N N . GLU E 1 48 ? 184.023 124.711 191.335 1.00 196.00 48 GLU H N 1
ATOM 20838 C CA . GLU E 1 48 ? 183.003 123.687 191.364 1.00 196.00 48 GLU H CA 1
ATOM 20839 C C . GLU E 1 48 ? 182.658 123.314 192.792 1.00 196.00 48 GLU H C 1
ATOM 20840 O O . GLU E 1 48 ? 181.482 123.132 193.127 1.00 196.00 48 GLU H O 1
ATOM 20852 N N . ALA E 1 49 ? 183.671 123.203 193.661 1.00 196.00 49 ALA H N 1
ATOM 20853 C CA . ALA E 1 49 ? 183.388 122.815 195.020 1.00 196.00 49 ALA H CA 1
ATOM 20854 C C . ALA E 1 49 ? 182.550 123.858 195.749 1.00 196.00 49 ALA H C 1
ATOM 20855 O O . ALA E 1 49 ? 181.606 123.502 196.452 1.00 196.00 49 ALA H O 1
ATOM 20862 N N . ILE E 1 50 ? 182.822 125.140 195.509 1.00 196.00 50 ILE H N 1
ATOM 20863 C CA . ILE E 1 50 ? 182.096 126.205 196.172 1.00 196.00 50 ILE H CA 1
ATOM 20864 C C . ILE E 1 50 ? 180.662 126.247 195.707 1.00 196.00 50 ILE H C 1
ATOM 20865 O O . ILE E 1 50 ? 179.760 126.395 196.537 1.00 196.00 50 ILE H O 1
ATOM 20881 N N . LYS E 1 51 ? 180.426 126.149 194.402 1.00 196.00 51 LYS H N 1
ATOM 20882 C CA . LYS E 1 51 ? 179.057 126.182 193.932 1.00 196.00 51 LYS H CA 1
ATOM 20883 C C . LYS E 1 51 ? 178.259 124.994 194.447 1.00 196.00 51 LYS H C 1
ATOM 20884 O O . LYS E 1 51 ? 177.115 125.156 194.887 1.00 196.00 51 LYS H O 1
ATOM 20903 N N . ALA E 1 52 ? 178.858 123.796 194.425 1.00 196.00 52 ALA H N 1
ATOM 20904 C CA . ALA E 1 52 ? 178.134 122.620 194.864 1.00 196.00 52 ALA H CA 1
ATOM 20905 C C . ALA E 1 52 ? 177.777 122.698 196.342 1.00 196.00 52 ALA H C 1
ATOM 20906 O O . ALA E 1 52 ? 176.645 122.384 196.723 1.00 196.00 52 ALA H O 1
ATOM 20913 N N . ILE E 1 53 ? 178.701 123.197 197.159 1.00 196.00 53 ILE H N 1
ATOM 20914 C CA . ILE E 1 53 ? 178.483 123.330 198.585 1.00 196.00 53 ILE H CA 1
ATOM 20915 C C . ILE E 1 53 ? 177.468 124.383 198.921 1.00 196.00 53 ILE H C 1
ATOM 20916 O O . ILE E 1 53 ? 176.621 124.177 199.798 1.00 196.00 53 ILE H O 1
ATOM 20932 N N . ALA E 1 54 ? 177.579 125.543 198.279 1.00 196.00 54 ALA H N 1
ATOM 20933 C CA . ALA E 1 54 ? 176.678 126.622 198.576 1.00 196.00 54 ALA H CA 1
ATOM 20934 C C . ALA E 1 54 ? 175.240 126.237 198.284 1.00 196.00 54 ALA H C 1
ATOM 20935 O O . ALA E 1 54 ? 174.353 126.521 199.093 1.00 196.00 54 ALA H O 1
ATOM 20942 N N . ASP E 1 55 ? 175.002 125.521 197.179 1.00 196.00 55 ASP H N 1
ATOM 20943 C CA . ASP E 1 55 ? 173.636 125.138 196.877 1.00 196.00 55 ASP H CA 1
ATOM 20944 C C . ASP E 1 55 ? 173.187 123.985 197.729 1.00 196.00 55 ASP H C 1
ATOM 20945 O O . ASP E 1 55 ? 172.022 123.896 198.091 1.00 196.00 55 ASP H O 1
ATOM 20954 N N . LEU E 1 56 ? 174.084 123.089 198.090 1.00 196.00 56 LEU H N 1
ATOM 20955 C CA . LEU E 1 56 ? 173.657 121.986 198.913 1.00 196.00 56 LEU H CA 1
ATOM 20956 C C . LEU E 1 56 ? 173.162 122.527 200.259 1.00 196.00 56 LEU H C 1
ATOM 20957 O O . LEU E 1 56 ? 172.062 122.219 200.715 1.00 196.00 56 LEU H O 1
ATOM 20973 N N . ALA E 1 57 ? 173.968 123.376 200.895 1.00 196.00 57 ALA H N 1
ATOM 20974 C CA . ALA E 1 57 ? 173.664 123.924 202.212 1.00 196.00 57 ALA H CA 1
ATOM 20975 C C . ALA E 1 57 ? 172.432 124.823 202.249 1.00 196.00 57 ALA H C 1
ATOM 20976 O O . ALA E 1 57 ? 171.690 124.846 203.234 1.00 196.00 57 ALA H O 1
ATOM 20983 N N . LYS E 1 58 ? 172.154 125.521 201.161 1.00 196.00 58 LYS H N 1
ATOM 20984 C CA . LYS E 1 58 ? 171.011 126.422 201.108 1.00 196.00 58 LYS H CA 1
ATOM 20985 C C . LYS E 1 58 ? 169.689 125.708 200.937 1.00 196.00 58 LYS H C 1
ATOM 20986 O O . LYS E 1 58 ? 168.635 126.341 200.941 1.00 196.00 58 LYS H O 1
ATOM 21005 N N . ASN E 1 59 ? 169.732 124.390 200.812 1.00 196.00 59 ASN H N 1
ATOM 21006 C CA . ASN E 1 59 ? 168.537 123.589 200.719 1.00 196.00 59 ASN H CA 1
ATOM 21007 C C . ASN E 1 59 ? 168.184 122.958 202.065 1.00 196.00 59 ASN H C 1
ATOM 21008 O O . ASN E 1 59 ? 167.355 122.035 202.139 1.00 196.00 59 ASN H O 1
ATOM 21019 N N . HIS E 1 60 ? 168.816 123.479 203.125 1.00 196.00 60 HIS H N 1
ATOM 21020 C CA . HIS E 1 60 ? 168.589 123.080 204.500 1.00 196.00 60 HIS H CA 1
ATOM 21021 C C . HIS E 1 60 ? 168.075 124.245 205.334 1.00 196.00 60 HIS H C 1
ATOM 21022 O O . HIS E 1 60 ? 168.239 125.414 204.988 1.00 196.00 60 HIS H O 1
ATOM 21036 N N . THR E 1 61 ? 167.420 123.906 206.438 1.00 196.00 61 THR H N 1
ATOM 21037 C CA . THR E 1 61 ? 166.809 124.867 207.347 1.00 196.00 61 THR H CA 1
ATOM 21038 C C . THR E 1 61 ? 167.566 125.010 208.661 1.00 196.00 61 THR H C 1
ATOM 21039 O O . THR E 1 61 ? 167.027 125.529 209.638 1.00 196.00 61 THR H O 1
ATOM 21050 N N . THR E 1 62 ? 168.786 124.489 208.702 1.00 196.00 62 THR H N 1
ATOM 21051 C CA . THR E 1 62 ? 169.590 124.493 209.922 1.00 196.00 62 THR H CA 1
ATOM 21052 C C . THR E 1 62 ? 171.004 125.004 209.798 1.00 196.00 62 THR H C 1
ATOM 21053 O O . THR E 1 62 ? 171.671 124.865 208.758 1.00 196.00 62 THR H O 1
ATOM 21064 N N . GLU E 1 63 ? 171.480 125.483 210.949 1.00 196.00 63 GLU H N 1
ATOM 21065 C CA . GLU E 1 63 ? 172.799 126.027 211.153 1.00 196.00 63 GLU H CA 1
ATOM 21066 C C . GLU E 1 63 ? 173.858 124.985 210.920 1.00 196.00 63 GLU H C 1
ATOM 21067 O O . GLU E 1 63 ? 174.996 125.330 210.643 1.00 196.00 63 GLU H O 1
ATOM 21079 N N . GLU E 1 64 ? 173.509 123.703 210.986 1.00 196.00 64 GLU H N 1
ATOM 21080 C CA . GLU E 1 64 ? 174.518 122.702 210.702 1.00 196.00 64 GLU H CA 1
ATOM 21081 C C . GLU E 1 64 ? 175.047 122.891 209.292 1.00 196.00 64 GLU H C 1
ATOM 21082 O O . GLU E 1 64 ? 176.248 122.773 209.044 1.00 196.00 64 GLU H O 1
ATOM 21094 N N . PHE E 1 65 ? 174.148 123.164 208.354 1.00 196.00 65 PHE H N 1
ATOM 21095 C CA . PHE E 1 65 ? 174.529 123.280 206.972 1.00 196.00 65 PHE H CA 1
ATOM 21096 C C . PHE E 1 65 ? 175.136 124.596 206.651 1.00 196.00 65 PHE H C 1
ATOM 21097 O O . PHE E 1 65 ? 176.119 124.655 205.902 1.00 196.00 65 PHE H O 1
ATOM 21114 N N . MET E 1 66 ? 174.596 125.667 207.215 1.00 196.00 66 MET H N 1
ATOM 21115 C CA . MET E 1 66 ? 175.246 126.920 206.932 1.00 196.00 66 MET H CA 1
ATOM 21116 C C . MET E 1 66 ? 176.646 126.859 207.552 1.00 196.00 66 MET H C 1
ATOM 21117 O O . MET E 1 66 ? 177.607 127.337 206.976 1.00 196.00 66 MET H O 1
ATOM 21131 N N . ALA E 1 67 ? 176.803 126.225 208.721 1.00 196.00 67 ALA H N 1
ATOM 21132 C CA . ALA E 1 67 ? 178.117 126.173 209.338 1.00 196.00 67 ALA H CA 1
ATOM 21133 C C . ALA E 1 67 ? 179.112 125.381 208.515 1.00 196.00 67 ALA H C 1
ATOM 21134 O O . ALA E 1 67 ? 180.256 125.820 208.329 1.00 196.00 67 ALA H O 1
ATOM 21141 N N . ARG E 1 68 ? 178.677 124.241 207.961 1.00 196.00 68 ARG H N 1
ATOM 21142 C CA . ARG E 1 68 ? 179.584 123.427 207.180 1.00 196.00 68 ARG H CA 1
ATOM 21143 C C . ARG E 1 68 ? 179.995 124.132 205.914 1.00 196.00 68 ARG H C 1
ATOM 21144 O O . ARG E 1 68 ? 181.169 124.105 205.542 1.00 196.00 68 ARG H O 1
ATOM 21165 N N . ALA E 1 69 ? 179.038 124.778 205.260 1.00 196.00 69 ALA H N 1
ATOM 21166 C CA . ALA E 1 69 ? 179.303 125.467 204.023 1.00 196.00 69 ALA H CA 1
ATOM 21167 C C . ALA E 1 69 ? 180.073 126.765 204.216 1.00 196.00 69 ALA H C 1
ATOM 21168 O O . ALA E 1 69 ? 180.920 127.105 203.397 1.00 196.00 69 ALA H O 1
ATOM 21175 N N . ILE E 1 70 ? 179.836 127.502 205.298 1.00 196.00 70 ILE H N 1
ATOM 21176 C CA . ILE E 1 70 ? 180.586 128.731 205.492 1.00 196.00 70 ILE H CA 1
ATOM 21177 C C . ILE E 1 70 ? 182.030 128.378 205.712 1.00 196.00 70 ILE H C 1
ATOM 21178 O O . ILE E 1 70 ? 182.904 128.953 205.065 1.00 196.00 70 ILE H O 1
ATOM 21194 N N . SER E 1 71 ? 182.302 127.404 206.581 1.00 196.00 71 SER H N 1
ATOM 21195 C CA . SER E 1 71 ? 183.684 127.038 206.797 1.00 196.00 71 SER H CA 1
ATOM 21196 C C . SER E 1 71 ? 184.299 126.401 205.557 1.00 196.00 71 SER H C 1
ATOM 21197 O O . SER E 1 71 ? 185.430 126.730 205.200 1.00 196.00 71 SER H O 1
ATOM 21205 N N . ALA E 1 72 ? 183.563 125.513 204.867 1.00 196.00 72 ALA H N 1
ATOM 21206 C CA . ALA E 1 72 ? 184.120 124.850 203.701 1.00 196.00 72 ALA H CA 1
ATOM 21207 C C . ALA E 1 72 ? 184.428 125.821 202.578 1.00 196.00 72 ALA H C 1
ATOM 21208 O O . ALA E 1 72 ? 185.486 125.734 201.951 1.00 196.00 72 ALA H O 1
ATOM 21215 N N . ILE E 1 73 ? 183.543 126.784 202.348 1.00 196.00 73 ILE H N 1
ATOM 21216 C CA . ILE E 1 73 ? 183.751 127.737 201.288 1.00 196.00 73 ILE H CA 1
ATOM 21217 C C . ILE E 1 73 ? 184.783 128.739 201.678 1.00 196.00 73 ILE H C 1
ATOM 21218 O O . ILE E 1 73 ? 185.616 129.101 200.857 1.00 196.00 73 ILE H O 1
ATOM 21234 N N . ALA E 1 74 ? 184.731 129.252 202.902 1.00 196.00 74 ALA H N 1
ATOM 21235 C CA . ALA E 1 74 ? 185.721 130.222 203.272 1.00 196.00 74 ALA H CA 1
ATOM 21236 C C . ALA E 1 74 ? 187.113 129.595 203.183 1.00 196.00 74 ALA H C 1
ATOM 21237 O O . ALA E 1 74 ? 188.042 130.263 202.719 1.00 196.00 74 ALA H O 1
ATOM 21244 N N . GLU E 1 75 ? 187.287 128.312 203.553 1.00 196.00 75 GLU H N 1
ATOM 21245 C CA . GLU E 1 75 ? 188.610 127.730 203.391 1.00 196.00 75 GLU H CA 1
ATOM 21246 C C . GLU E 1 75 ? 188.972 127.487 201.931 1.00 196.00 75 GLU H C 1
ATOM 21247 O O . GLU E 1 75 ? 190.101 127.780 201.534 1.00 196.00 75 GLU H O 1
ATOM 21259 N N . LEU E 1 76 ? 188.035 127.007 201.099 1.00 196.00 76 LEU H N 1
ATOM 21260 C CA . LEU E 1 76 ? 188.388 126.772 199.703 1.00 196.00 76 LEU H CA 1
ATOM 21261 C C . LEU E 1 76 ? 188.722 128.054 199.015 1.00 196.00 76 LEU H C 1
ATOM 21262 O O . LEU E 1 76 ? 189.697 128.136 198.272 1.00 196.00 76 LEU H O 1
ATOM 21278 N N . ALA E 1 77 ? 187.918 129.068 199.282 1.00 196.00 77 ALA H N 1
ATOM 21279 C CA . ALA E 1 77 ? 188.069 130.352 198.672 1.00 196.00 77 ALA H CA 1
ATOM 21280 C C . ALA E 1 77 ? 189.309 131.069 199.095 1.00 196.00 77 ALA H C 1
ATOM 21281 O O . ALA E 1 77 ? 190.002 131.637 198.256 1.00 196.00 77 ALA H O 1
ATOM 21288 N N . ARG E 1 78 ? 189.656 131.004 2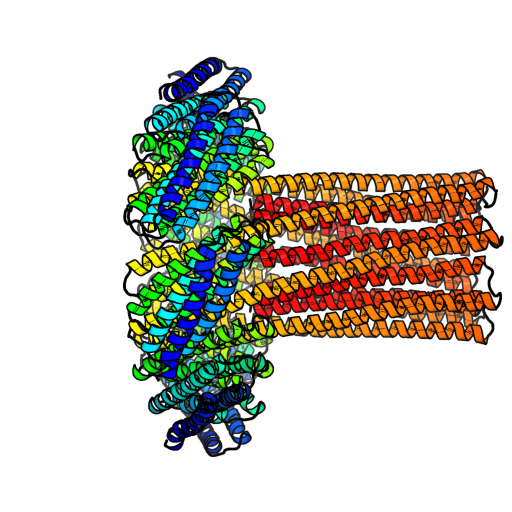00.374 1.00 196.00 78 ARG H N 1
ATOM 21289 C CA . ARG E 1 78 ? 190.822 131.730 200.786 1.00 196.00 78 ARG H CA 1
ATOM 21290 C C . ARG E 1 78 ? 192.067 130.955 200.439 1.00 196.00 78 ARG H C 1
ATOM 21291 O O . ARG E 1 78 ? 193.066 131.557 200.060 1.00 196.00 78 ARG H O 1
ATOM 21312 N N . LYS E 1 79 ? 192.014 129.619 200.454 1.00 196.00 79 LYS H N 1
ATOM 21313 C CA . LYS E 1 79 ? 193.201 128.893 200.073 1.00 196.00 79 LYS H CA 1
ATOM 21314 C C . LYS E 1 79 ? 193.436 129.107 198.604 1.00 196.00 79 LYS H C 1
ATOM 21315 O O . LYS E 1 79 ? 194.574 129.315 198.180 1.00 196.00 79 LYS H O 1
ATOM 21334 N N . ALA E 1 80 ? 192.367 129.046 197.813 1.00 196.00 80 ALA H N 1
ATOM 21335 C CA . ALA E 1 80 ? 192.482 129.216 196.395 1.00 196.00 80 ALA H CA 1
ATOM 21336 C C . ALA E 1 80 ? 192.896 130.627 196.001 1.00 196.00 80 ALA H C 1
ATOM 21337 O O . ALA E 1 80 ? 193.735 130.775 195.119 1.00 196.00 80 ALA H O 1
ATOM 21344 N N . ILE E 1 81 ? 192.369 131.671 196.655 1.00 196.00 81 ILE H N 1
ATOM 21345 C CA . ILE E 1 81 ? 192.795 133.013 196.287 1.00 196.00 81 ILE H CA 1
ATOM 21346 C C . ILE E 1 81 ? 194.204 133.264 196.744 1.00 196.00 81 ILE H C 1
ATOM 21347 O O . ILE E 1 81 ? 194.964 133.873 195.993 1.00 196.00 81 ILE H O 1
ATOM 21363 N N . ASP E 1 82 ? 194.573 132.841 197.960 1.00 196.00 82 ASP H N 1
ATOM 21364 C CA . ASP E 1 82 ? 195.932 133.069 198.400 1.00 196.00 82 ASP H CA 1
ATOM 21365 C C . ASP E 1 82 ? 196.878 132.291 197.507 1.00 196.00 82 ASP H C 1
ATOM 21366 O O . ASP E 1 82 ? 197.940 132.793 197.151 1.00 196.00 82 ASP H O 1
ATOM 21375 N N . ALA E 1 83 ? 196.508 131.067 197.109 1.00 196.00 83 ALA H N 1
ATOM 21376 C CA . ALA E 1 83 ? 197.369 130.303 196.235 1.00 196.00 83 ALA H CA 1
ATOM 21377 C C . ALA E 1 83 ? 197.508 130.987 194.882 1.00 196.00 83 ALA H C 1
ATOM 21378 O O . ALA E 1 83 ? 198.619 131.169 194.379 1.00 196.00 83 ALA H O 1
ATOM 21385 N N . ILE E 1 84 ? 196.402 131.492 194.343 1.00 196.00 84 ILE H N 1
ATOM 21386 C CA . ILE E 1 84 ? 196.454 132.142 193.057 1.00 196.00 84 ILE H CA 1
ATOM 21387 C C . ILE E 1 84 ? 197.255 133.412 193.102 1.00 196.00 84 ILE H C 1
ATOM 21388 O O . ILE E 1 84 ? 198.039 133.650 192.198 1.00 196.00 84 ILE H O 1
ATOM 21404 N N . TYR E 1 85 ? 197.043 134.238 194.119 1.00 196.00 85 TYR H N 1
ATOM 21405 C CA . TYR E 1 85 ? 197.724 135.512 194.277 1.00 196.00 85 TYR H CA 1
ATOM 21406 C C . TYR E 1 85 ? 199.226 135.293 194.525 1.00 196.00 85 TYR H C 1
ATOM 21407 O O . TYR E 1 85 ? 200.075 135.981 193.935 1.00 196.00 85 TYR H O 1
ATOM 21425 N N . ARG E 1 86 ? 199.588 134.314 195.369 1.00 196.00 86 ARG H N 1
ATOM 21426 C CA . ARG E 1 86 ? 200.999 134.062 195.631 1.00 196.00 86 ARG H CA 1
ATOM 21427 C C . ARG E 1 86 ? 201.757 133.707 194.373 1.00 196.00 86 ARG H C 1
ATOM 21428 O O . ARG E 1 86 ? 202.938 134.057 194.257 1.00 196.00 86 ARG H O 1
ATOM 21449 N N . LEU E 1 87 ? 201.098 133.004 193.456 1.00 196.00 87 LEU H N 1
ATOM 21450 C CA . LEU E 1 87 ? 201.721 132.611 192.218 1.00 196.00 87 LEU H CA 1
ATOM 21451 C C . LEU E 1 87 ? 201.554 133.701 191.141 1.00 196.00 87 LEU H C 1
ATOM 21452 O O . LEU E 1 87 ? 202.470 133.986 190.373 1.00 196.00 87 LEU H O 1
ATOM 21468 N N . ALA E 1 88 ? 200.398 134.370 191.119 1.00 196.00 88 ALA H N 1
ATOM 21469 C CA . ALA E 1 88 ? 200.068 135.366 190.107 1.00 196.00 88 ALA H CA 1
ATOM 21470 C C . ALA E 1 88 ? 200.986 136.570 190.132 1.00 196.00 88 ALA H C 1
ATOM 21471 O O . ALA E 1 88 ? 201.347 137.126 189.088 1.00 196.00 88 ALA H O 1
ATOM 21478 N N . ARG E 1 89 ? 201.426 136.943 191.322 1.00 196.00 89 ARG H N 1
ATOM 21479 C CA . ARG E 1 89 ? 202.271 138.111 191.510 1.00 196.00 89 ARG H CA 1
ATOM 21480 C C . ARG E 1 89 ? 203.656 137.893 190.919 1.00 196.00 89 ARG H C 1
ATOM 21481 O O . ARG E 1 89 ? 204.446 138.832 190.835 1.00 196.00 89 ARG H O 1
ATOM 21502 N N . ASN E 1 90 ? 203.990 136.646 190.577 1.00 196.00 90 ASN H N 1
ATOM 21503 C CA . ASN E 1 90 ? 205.289 136.328 190.035 1.00 196.00 90 ASN H CA 1
ATOM 21504 C C . ASN E 1 90 ? 205.259 136.140 188.513 1.00 196.00 90 ASN H C 1
ATOM 21505 O O . ASN E 1 90 ? 206.248 135.686 187.928 1.00 196.00 90 ASN H O 1
ATOM 21516 N N . HIS E 1 91 ? 204.150 136.500 187.858 1.00 196.00 91 HIS H N 1
ATOM 21517 C CA . HIS E 1 91 ? 204.089 136.349 186.409 1.00 196.00 91 HIS H CA 1
ATOM 21518 C C . HIS E 1 91 ? 204.834 137.429 185.660 1.00 196.00 91 HIS H C 1
ATOM 21519 O O . HIS E 1 91 ? 204.922 138.577 186.098 1.00 196.00 91 HIS H O 1
ATOM 21533 N N . THR E 1 92 ? 205.327 137.050 184.483 1.00 196.00 92 THR H N 1
ATOM 21534 C CA . THR E 1 92 ? 206.008 137.956 183.581 1.00 196.00 92 THR H CA 1
ATOM 21535 C C . THR E 1 92 ? 205.287 138.177 182.244 1.00 196.00 92 THR H C 1
ATOM 21536 O O . THR E 1 92 ? 205.671 139.070 181.486 1.00 196.00 92 THR H O 1
ATOM 21547 N N . THR E 1 93 ? 204.249 137.383 181.937 1.00 196.00 93 THR H N 1
ATOM 21548 C CA . THR E 1 93 ? 203.593 137.509 180.638 1.00 196.00 93 THR H CA 1
ATOM 21549 C C . THR E 1 93 ? 202.154 137.960 180.786 1.00 196.00 93 THR H C 1
ATOM 21550 O O . THR E 1 93 ? 201.535 137.766 181.840 1.00 196.00 93 THR H O 1
ATOM 21561 N N . ASP E 1 94 ? 201.581 138.453 179.678 1.00 196.00 94 ASP H N 1
ATOM 21562 C CA . ASP E 1 94 ? 200.203 138.920 179.684 1.00 196.00 94 ASP H CA 1
ATOM 21563 C C . ASP E 1 94 ? 199.223 137.784 179.845 1.00 196.00 94 ASP H C 1
ATOM 21564 O O . ASP E 1 94 ? 198.189 137.932 180.497 1.00 196.00 94 ASP H O 1
ATOM 21573 N N . THR E 1 95 ? 199.548 136.642 179.240 1.00 196.00 95 THR H N 1
ATOM 21574 C CA . THR E 1 95 ? 198.661 135.496 179.246 1.00 196.00 95 THR H CA 1
ATOM 21575 C C . THR E 1 95 ? 198.448 134.981 180.637 1.00 196.00 95 THR H C 1
ATOM 21576 O O . THR E 1 95 ? 197.326 134.649 181.024 1.00 196.00 95 THR H O 1
ATOM 21587 N N . PHE E 1 96 ? 199.527 134.869 181.387 1.00 196.00 96 PHE H N 1
ATOM 21588 C CA . PHE E 1 96 ? 199.421 134.284 182.691 1.00 196.00 96 PHE H CA 1
ATOM 21589 C C . PHE E 1 96 ? 198.824 135.268 183.689 1.00 196.00 96 PHE H C 1
ATOM 21590 O O . PHE E 1 96 ? 198.052 134.865 184.572 1.00 196.00 96 PHE H O 1
ATOM 21607 N N . MET E 1 97 ? 199.149 136.560 183.555 1.00 196.00 97 MET H N 1
ATOM 21608 C CA . MET E 1 97 ? 198.549 137.542 184.438 1.00 196.00 97 MET H CA 1
ATOM 21609 C C . MET E 1 97 ? 197.047 137.585 184.177 1.00 196.00 97 MET H C 1
ATOM 21610 O O . MET E 1 97 ? 196.256 137.643 185.117 1.00 196.00 97 MET H O 1
ATOM 21624 N N . ALA E 1 98 ? 196.644 137.536 182.893 1.00 196.00 98 ALA H N 1
ATOM 21625 C CA . ALA E 1 98 ? 195.238 137.559 182.526 1.00 196.00 98 ALA H CA 1
ATOM 21626 C C . ALA E 1 98 ? 194.499 136.334 183.066 1.00 196.00 98 ALA H C 1
ATOM 21627 O O . ALA E 1 98 ? 193.352 136.463 183.512 1.00 196.00 98 ALA H O 1
ATOM 21634 N N . LYS E 1 99 ? 195.154 135.153 183.067 1.00 196.00 99 LYS H N 1
ATOM 21635 C CA . LYS E 1 99 ? 194.514 133.965 183.620 1.00 196.00 99 LYS H CA 1
ATOM 21636 C C . LYS E 1 99 ? 194.288 134.162 185.099 1.00 196.00 99 LYS H C 1
ATOM 21637 O O . LYS E 1 99 ? 193.220 133.820 185.609 1.00 196.00 99 LYS H O 1
ATOM 21656 N N . ALA E 1 100 ? 195.269 134.747 185.792 1.00 196.00 100 ALA H N 1
ATOM 21657 C CA . ALA E 1 100 ? 195.094 135.017 187.203 1.00 196.00 100 ALA H CA 1
ATOM 21658 C C . ALA E 1 100 ? 193.977 136.024 187.419 1.00 196.00 100 ALA H C 1
ATOM 21659 O O . ALA E 1 100 ? 193.127 135.828 188.275 1.00 196.00 100 ALA H O 1
ATOM 21666 N N . ILE E 1 101 ? 193.846 137.029 186.560 1.00 196.00 101 ILE H N 1
ATOM 21667 C CA . ILE E 1 101 ? 192.776 137.988 186.794 1.00 196.00 101 ILE H CA 1
ATOM 21668 C C . ILE E 1 101 ? 191.417 137.308 186.772 1.00 196.00 101 ILE H C 1
ATOM 21669 O O . ILE E 1 101 ? 190.572 137.566 187.647 1.00 196.00 101 ILE H O 1
ATOM 21685 N N . GLU E 1 102 ? 191.188 136.451 185.784 1.00 196.00 102 GLU H N 1
ATOM 21686 C CA . GLU E 1 102 ? 189.915 135.767 185.751 1.00 196.00 102 GLU H CA 1
ATOM 21687 C C . GLU E 1 102 ? 189.789 134.753 186.887 1.00 196.00 102 GLU H C 1
ATOM 21688 O O . GLU E 1 102 ? 188.765 134.720 187.565 1.00 196.00 102 GLU H O 1
ATOM 21700 N N . ALA E 1 103 ? 190.856 133.997 187.174 1.00 196.00 103 ALA H N 1
ATOM 21701 C CA . ALA E 1 103 ? 190.814 132.957 188.198 1.00 196.00 103 ALA H CA 1
ATOM 21702 C C . ALA E 1 103 ? 190.511 133.520 189.580 1.00 196.00 103 ALA H C 1
ATOM 21703 O O . ALA E 1 103 ? 189.719 132.950 190.341 1.00 196.00 103 ALA H O 1
ATOM 21710 N N . ILE E 1 104 ? 191.080 134.691 189.859 1.00 196.00 104 ILE H N 1
ATOM 21711 C CA . ILE E 1 104 ? 190.905 135.336 191.141 1.00 196.00 104 ILE H CA 1
ATOM 21712 C C . ILE E 1 104 ? 189.468 135.806 191.295 1.00 196.00 104 ILE H C 1
ATOM 21713 O O . ILE E 1 104 ? 188.850 135.558 192.339 1.00 196.00 104 ILE H O 1
ATOM 21729 N N . ALA E 1 105 ? 188.922 136.480 190.289 1.00 196.00 105 ALA H N 1
ATOM 21730 C CA . ALA E 1 105 ? 187.555 136.944 190.403 1.00 196.00 105 ALA H CA 1
ATOM 21731 C C . ALA E 1 105 ? 186.543 135.836 190.378 1.00 196.00 105 ALA H C 1
ATOM 21732 O O . ALA E 1 105 ? 185.572 135.879 191.130 1.00 196.00 105 ALA H O 1
ATOM 21739 N N . GLU E 1 106 ? 186.758 134.785 189.590 1.00 196.00 106 GLU H N 1
ATOM 21740 C CA . GLU E 1 106 ? 185.732 133.764 189.564 1.00 196.00 106 GLU H CA 1
ATOM 21741 C C . GLU E 1 106 ? 185.549 133.168 190.934 1.00 196.00 106 GLU H C 1
ATOM 21742 O O . GLU E 1 106 ? 184.416 132.982 191.386 1.00 196.00 106 GLU H O 1
ATOM 21754 N N . LEU E 1 107 ? 186.643 132.945 191.646 1.00 196.00 107 LEU H N 1
ATOM 21755 C CA . LEU E 1 107 ? 186.465 132.356 192.940 1.00 196.00 107 LEU H CA 1
ATOM 21756 C C . LEU E 1 107 ? 186.104 133.333 194.016 1.00 196.00 107 LEU H C 1
ATOM 21757 O O . LEU E 1 107 ? 185.313 132.991 194.894 1.00 196.00 107 LEU H O 1
ATOM 21773 N N . ALA E 1 108 ? 186.668 134.541 194.012 1.00 196.00 108 ALA H N 1
ATOM 21774 C CA . ALA E 1 108 ? 186.305 135.425 195.093 1.00 196.00 108 ALA H CA 1
ATOM 21775 C C . ALA E 1 108 ? 184.844 135.798 194.946 1.00 196.00 108 ALA H C 1
ATOM 21776 O O . ALA E 1 108 ? 184.082 135.736 195.901 1.00 196.00 108 ALA H O 1
ATOM 21783 N N . LYS E 1 109 ? 184.386 136.060 193.728 1.00 196.00 109 LYS H N 1
ATOM 21784 C CA . LYS E 1 109 ? 183.003 136.442 193.563 1.00 196.00 109 LYS H CA 1
ATOM 21785 C C . LYS E 1 109 ? 182.055 135.324 194.001 1.00 196.00 109 LYS H C 1
ATOM 21786 O O . LYS E 1 109 ? 181.103 135.577 194.751 1.00 196.00 109 LYS H O 1
ATOM 21805 N N . GLU E 1 110 ? 182.302 134.077 193.563 1.00 196.00 110 GLU H N 1
ATOM 21806 C CA . GLU E 1 110 ? 181.389 133.006 193.936 1.00 196.00 110 GLU H CA 1
ATOM 21807 C C . GLU E 1 110 ? 181.462 132.698 195.414 1.00 196.00 110 GLU H C 1
ATOM 21808 O O . GLU E 1 110 ? 180.439 132.419 196.051 1.00 196.00 110 GLU H O 1
ATOM 21820 N N . ALA E 1 111 ? 182.668 132.744 195.977 1.00 196.00 111 ALA H N 1
ATOM 21821 C CA . ALA E 1 111 ? 182.842 132.451 197.371 1.00 196.00 111 ALA H CA 1
ATOM 21822 C C . ALA E 1 111 ? 182.211 133.464 198.253 1.00 196.00 111 ALA H C 1
ATOM 21823 O O . ALA E 1 111 ? 181.548 133.113 199.211 1.00 196.00 111 ALA H O 1
ATOM 21830 N N . ILE E 1 112 ? 182.356 134.725 197.916 1.00 196.00 112 ILE H N 1
ATOM 21831 C CA . ILE E 1 112 ? 181.828 135.775 198.742 1.00 196.00 112 ILE H CA 1
ATOM 21832 C C . ILE E 1 112 ? 180.336 135.735 198.756 1.00 196.00 112 ILE H C 1
ATOM 21833 O O . ILE E 1 112 ? 179.710 135.889 199.812 1.00 196.00 112 ILE H O 1
ATOM 21849 N N . LYS E 1 113 ? 179.750 135.562 197.580 1.00 196.00 113 LYS H N 1
ATOM 21850 C CA . LYS E 1 113 ? 178.321 135.509 197.519 1.00 196.00 113 LYS H CA 1
ATOM 21851 C C . LYS E 1 113 ? 177.851 134.320 198.344 1.00 196.00 113 LYS H C 1
ATOM 21852 O O . LYS E 1 113 ? 176.949 134.460 199.161 1.00 196.00 113 LYS H O 1
ATOM 21871 N N . ALA E 1 114 ? 178.488 133.147 198.194 1.00 196.00 114 ALA H N 1
ATOM 21872 C CA . ALA E 1 114 ? 178.047 131.989 198.951 1.00 196.00 114 ALA H CA 1
ATOM 21873 C C . ALA E 1 114 ? 178.240 132.126 200.452 1.00 196.00 114 ALA H C 1
ATOM 21874 O O . ALA E 1 114 ? 177.324 131.825 201.219 1.00 196.00 114 ALA H O 1
ATOM 21881 N N . ILE E 1 115 ? 179.373 132.665 200.886 1.00 196.00 115 ILE H N 1
ATOM 21882 C CA . ILE E 1 115 ? 179.670 132.760 202.300 1.00 196.00 115 ILE H CA 1
ATOM 21883 C C . ILE E 1 115 ? 178.644 133.631 202.967 1.00 196.00 115 ILE H C 1
ATOM 21884 O O . ILE E 1 115 ? 178.156 133.304 204.054 1.00 196.00 115 ILE H O 1
ATOM 21900 N N . ALA E 1 116 ? 178.352 134.780 202.362 1.00 196.00 116 ALA H N 1
ATOM 21901 C CA . ALA E 1 116 ? 177.370 135.633 202.965 1.00 196.00 116 ALA H CA 1
ATOM 21902 C C . ALA E 1 116 ? 175.974 135.077 202.812 1.00 196.00 116 ALA H C 1
ATOM 21903 O O . ALA E 1 116 ? 175.222 135.066 203.769 1.00 196.00 116 ALA H O 1
ATOM 21910 N N . ASP E 1 117 ? 175.630 134.473 201.680 1.00 196.00 117 ASP H N 1
ATOM 21911 C CA . ASP E 1 117 ? 174.262 134.004 201.519 1.00 196.00 117 ASP H CA 1
ATOM 21912 C C . ASP E 1 117 ? 173.911 132.961 202.575 1.00 196.00 117 ASP H C 1
ATOM 21913 O O . ASP E 1 117 ? 172.766 132.899 203.049 1.00 196.00 117 ASP H O 1
ATOM 21922 N N . LEU E 1 118 ? 174.902 132.173 202.970 1.00 196.00 118 LEU H N 1
ATOM 21923 C CA . LEU E 1 118 ? 174.753 131.191 204.024 1.00 196.00 118 LEU H CA 1
ATOM 21924 C C . LEU E 1 118 ? 174.730 131.875 205.402 1.00 196.00 118 LEU H C 1
ATOM 21925 O O . LEU E 1 118 ? 173.855 131.627 206.226 1.00 196.00 118 LEU H O 1
ATOM 21941 N N . ALA E 1 119 ? 175.653 132.805 205.649 1.00 196.00 119 ALA H N 1
ATOM 21942 C CA . ALA E 1 119 ? 175.729 133.473 206.945 1.00 196.00 119 ALA H CA 1
ATOM 21943 C C . ALA E 1 119 ? 174.506 134.348 207.217 1.00 196.00 119 ALA H C 1
ATOM 21944 O O . ALA E 1 119 ? 174.033 134.435 208.347 1.00 196.00 119 ALA H O 1
ATOM 21951 N N . LYS E 1 120 ? 173.937 134.921 206.173 1.00 196.00 120 LYS H N 1
ATOM 21952 C CA . LYS E 1 120 ? 172.770 135.796 206.209 1.00 196.00 120 LYS H CA 1
ATOM 21953 C C . LYS E 1 120 ? 171.502 135.077 206.654 1.00 196.00 120 LYS H C 1
ATOM 21954 O O . LYS E 1 120 ? 170.470 135.721 206.889 1.00 196.00 120 LYS H O 1
ATOM 21973 N N . ASN E 1 121 ? 171.536 133.741 206.698 1.00 196.00 121 ASN H N 1
ATOM 21974 C CA . ASN E 1 121 ? 170.368 132.963 207.053 1.00 196.00 121 ASN H CA 1
ATOM 21975 C C . ASN E 1 121 ? 170.337 132.567 208.528 1.00 196.00 121 ASN H C 1
ATOM 21976 O O . ASN E 1 121 ? 169.513 131.744 208.933 1.00 196.00 121 ASN H O 1
ATOM 21987 N N . HIS E 1 122 ? 171.200 133.167 209.346 1.00 196.00 122 HIS H N 1
ATOM 21988 C CA . HIS E 1 122 ? 171.172 132.874 210.771 1.00 196.00 122 HIS H CA 1
ATOM 21989 C C . HIS E 1 122 ? 171.766 134.056 211.526 1.00 196.00 122 HIS H C 1
ATOM 21990 O O . HIS E 1 122 ? 172.685 134.704 211.043 1.00 196.00 122 HIS H O 1
ATOM 22004 N N . THR E 1 123 ? 171.282 134.330 212.726 1.00 196.00 123 THR H N 1
ATOM 22005 C CA . THR E 1 123 ? 171.813 135.441 213.502 1.00 196.00 123 THR H CA 1
ATOM 22006 C C . THR E 1 123 ? 173.042 135.117 214.356 1.00 196.00 123 THR H C 1
ATOM 22007 O O . THR E 1 123 ? 173.660 136.023 214.921 1.00 196.00 123 THR H O 1
ATOM 22018 N N . THR E 1 124 ? 173.449 133.850 214.442 1.00 196.00 124 THR H N 1
ATOM 22019 C CA . THR E 1 124 ? 174.606 133.536 215.279 1.00 196.00 124 THR H CA 1
ATOM 22020 C C . THR E 1 124 ? 175.838 134.331 214.883 1.00 196.00 124 THR H C 1
ATOM 22021 O O . THR E 1 124 ? 176.202 134.442 213.695 1.00 196.00 124 THR H O 1
ATOM 22032 N N . GLU E 1 125 ? 176.542 134.803 215.918 1.00 196.00 125 GLU H N 1
ATOM 22033 C CA . GLU E 1 125 ? 177.748 135.594 215.776 1.00 196.00 125 GLU H CA 1
ATOM 22034 C C . GLU E 1 125 ? 178.873 134.798 215.146 1.00 196.00 125 GLU H C 1
ATOM 22035 O O . GLU E 1 125 ? 179.820 135.377 214.618 1.00 196.00 125 GLU H O 1
ATOM 22047 N N . ASP E 1 126 ? 178.766 133.470 215.159 1.00 196.00 126 ASP H N 1
ATOM 22048 C CA . ASP E 1 126 ? 179.793 132.652 214.545 1.00 196.00 126 ASP H CA 1
ATOM 22049 C C . ASP E 1 126 ? 179.740 132.750 213.029 1.00 196.00 126 ASP H C 1
ATOM 22050 O O . ASP E 1 126 ? 180.768 132.645 212.356 1.00 196.00 126 ASP H O 1
ATOM 22059 N N . PHE E 1 127 ? 178.548 132.934 212.461 1.00 196.00 127 PHE H N 1
ATOM 22060 C CA . PHE E 1 127 ? 178.456 133.022 211.023 1.00 196.00 127 PHE H CA 1
ATOM 22061 C C . PHE E 1 127 ? 178.790 134.421 210.643 1.00 196.00 127 PHE H C 1
ATOM 22062 O O . PHE E 1 127 ? 179.483 134.655 209.656 1.00 196.00 127 PHE H O 1
ATOM 22079 N N . MET E 1 128 ? 178.310 135.373 211.440 1.00 196.00 128 MET H N 1
ATOM 22080 C CA . MET E 1 128 ? 178.581 136.751 211.117 1.00 196.00 128 MET H CA 1
ATOM 22081 C C . MET E 1 128 ? 180.061 137.033 211.192 1.00 196.00 128 MET H C 1
ATOM 22082 O O . MET E 1 128 ? 180.628 137.600 210.273 1.00 196.00 128 MET H O 1
ATOM 22096 N N . ASP E 1 129 ? 180.743 136.577 212.234 1.00 196.00 129 ASP H N 1
ATOM 22097 C CA . ASP E 1 129 ? 182.149 136.902 212.320 1.00 196.00 129 ASP H CA 1
ATOM 22098 C C . ASP E 1 129 ? 182.971 136.178 211.277 1.00 196.00 129 ASP H C 1
ATOM 22099 O O . ASP E 1 129 ? 183.836 136.797 210.644 1.00 196.00 129 ASP H O 1
ATOM 22108 N N . GLU E 1 130 ? 182.686 134.894 211.018 1.00 196.00 130 GLU H N 1
ATOM 22109 C CA . GLU E 1 130 ? 183.512 134.200 210.053 1.00 196.00 130 GLU H CA 1
ATOM 22110 C C . GLU E 1 130 ? 183.274 134.767 208.674 1.00 196.00 130 GLU H C 1
ATOM 22111 O O . GLU E 1 130 ? 184.220 134.966 207.915 1.00 196.00 130 GLU H O 1
ATOM 22123 N N . ALA E 1 131 ? 182.018 135.060 208.341 1.00 196.00 131 ALA H N 1
ATOM 22124 C CA . ALA E 1 131 ? 181.704 135.583 207.037 1.00 196.00 131 ALA H CA 1
ATOM 22125 C C . ALA E 1 131 ? 182.169 137.029 206.847 1.00 196.00 131 ALA H C 1
ATOM 22126 O O . ALA E 1 131 ? 182.697 137.373 205.794 1.00 196.00 131 ALA H O 1
ATOM 22133 N N . ILE E 1 132 ? 182.062 137.890 207.867 1.00 196.00 132 ILE H N 1
ATOM 22134 C CA . ILE E 1 132 ? 182.486 139.273 207.665 1.00 196.00 132 ILE H CA 1
ATOM 22135 C C . ILE E 1 132 ? 183.984 139.295 207.489 1.00 196.00 132 ILE H C 1
ATOM 22136 O O . ILE E 1 132 ? 184.491 139.952 206.576 1.00 196.00 132 ILE H O 1
ATOM 22152 N N . SER E 1 133 ? 184.696 138.582 208.360 1.00 196.00 133 SER H N 1
ATOM 22153 C CA . SER E 1 133 ? 186.137 138.532 208.294 1.00 196.00 133 SER H CA 1
ATOM 22154 C C . SER E 1 133 ? 186.622 137.860 207.016 1.00 196.00 133 SER H C 1
ATOM 22155 O O . SER E 1 133 ? 187.505 138.393 206.331 1.00 196.00 133 SER H O 1
ATOM 22163 N N . ALA E 1 134 ? 186.041 136.697 206.661 1.00 196.00 134 ALA H N 1
ATOM 22164 C CA . ALA E 1 134 ? 186.482 135.985 205.479 1.00 196.00 134 ALA H CA 1
ATOM 22165 C C . ALA E 1 134 ? 186.264 136.801 204.239 1.00 196.00 134 ALA H C 1
ATOM 22166 O O . ALA E 1 134 ? 187.138 136.845 203.378 1.00 196.00 134 ALA H O 1
ATOM 22173 N N . ILE E 1 135 ? 185.141 137.505 204.163 1.00 196.00 135 ILE H N 1
ATOM 22174 C CA . ILE E 1 135 ? 184.846 138.289 202.995 1.00 196.00 135 ILE H CA 1
ATOM 22175 C C . ILE E 1 135 ? 185.655 139.554 202.947 1.00 196.00 135 ILE H C 1
ATOM 22176 O O . ILE E 1 135 ? 186.149 139.927 201.893 1.00 196.00 135 ILE H O 1
ATOM 22192 N N . ALA E 1 136 ? 185.781 140.292 204.040 1.00 196.00 136 ALA H N 1
ATOM 22193 C CA . ALA E 1 136 ? 186.550 141.508 203.904 1.00 196.00 136 ALA H CA 1
ATOM 22194 C C . ALA E 1 136 ? 187.983 141.183 203.469 1.00 196.00 136 ALA H C 1
ATOM 22195 O O . ALA E 1 136 ? 188.533 141.871 202.601 1.00 196.00 136 ALA H O 1
ATOM 22202 N N . GLU E 1 137 ? 188.587 140.100 203.994 1.00 196.00 137 GLU H N 1
ATOM 22203 C CA . GLU E 1 137 ? 189.934 139.779 203.545 1.00 196.00 137 GLU H CA 1
ATOM 22204 C C . GLU E 1 137 ? 189.971 139.209 202.129 1.00 196.00 137 GLU H C 1
ATOM 22205 O O . GLU E 1 137 ? 190.830 139.595 201.330 1.00 196.00 137 GLU H O 1
ATOM 22217 N N . LEU E 1 138 ? 189.019 138.338 201.790 1.00 196.00 138 LEU H N 1
ATOM 22218 C CA . LEU E 1 138 ? 188.968 137.686 200.492 1.00 196.00 138 LEU H CA 1
ATOM 22219 C C . LEU E 1 138 ? 188.667 138.686 199.396 1.00 196.00 138 LEU H C 1
ATOM 22220 O O . LEU E 1 138 ? 189.312 138.678 198.345 1.00 196.00 138 LEU H O 1
ATOM 22236 N N . ALA E 1 139 ? 187.697 139.563 199.644 1.00 196.00 139 ALA H N 1
ATOM 22237 C CA . ALA E 1 139 ? 187.299 140.556 198.679 1.00 196.00 139 ALA H CA 1
ATOM 22238 C C . ALA E 1 139 ? 188.394 141.524 198.391 1.00 196.00 139 ALA H C 1
ATOM 22239 O O . ALA E 1 139 ? 188.667 141.817 197.226 1.00 196.00 139 ALA H O 1
ATOM 22246 N N . ARG E 1 140 ? 189.092 141.972 199.432 1.00 196.00 140 ARG H N 1
ATOM 22247 C CA . ARG E 1 140 ? 190.112 142.948 199.195 1.00 196.00 140 ARG H CA 1
ATOM 22248 C C . ARG E 1 140 ? 191.325 142.326 198.559 1.00 196.00 140 ARG H C 1
ATOM 22249 O O . ARG E 1 140 ? 191.860 142.900 197.619 1.00 196.00 140 ARG H O 1
ATOM 22270 N N . LYS E 1 141 ? 191.739 141.131 198.989 1.00 196.00 141 LYS H N 1
ATOM 22271 C CA . LYS E 1 141 ? 192.901 140.543 198.354 1.00 196.00 141 LYS H CA 1
ATOM 22272 C C . LYS E 1 141 ? 192.625 140.225 196.914 1.00 196.00 141 LYS H C 1
ATOM 22273 O O . LYS E 1 141 ? 193.484 140.429 196.059 1.00 196.00 141 LYS H O 1
ATOM 22292 N N . ALA E 1 142 ? 191.428 139.729 196.615 1.00 196.00 142 ALA H N 1
ATOM 22293 C CA . ALA E 1 142 ? 191.133 139.406 195.248 1.00 196.00 142 ALA H CA 1
ATOM 22294 C C . ALA E 1 142 ? 191.140 140.671 194.377 1.00 196.00 142 ALA H C 1
ATOM 22295 O O . ALA E 1 142 ? 191.763 140.698 193.314 1.00 196.00 142 ALA H O 1
ATOM 22302 N N . ILE E 1 143 ? 190.567 141.770 194.870 1.00 196.00 143 ILE H N 1
ATOM 22303 C CA . ILE E 1 143 ? 190.554 142.996 194.086 1.00 196.00 143 ILE H CA 1
ATOM 22304 C C . ILE E 1 143 ? 191.919 143.604 193.927 1.00 196.00 143 ILE H C 1
ATOM 22305 O O . ILE E 1 143 ? 192.287 144.042 192.834 1.00 196.00 143 ILE H O 1
ATOM 22321 N N . GLU E 1 144 ? 192.657 143.675 195.022 1.00 196.00 144 GLU H N 1
ATOM 22322 C CA . GLU E 1 144 ? 193.968 144.260 195.022 1.00 196.00 144 GLU H CA 1
ATOM 22323 C C . GLU E 1 144 ? 194.894 143.441 194.143 1.00 196.00 144 GLU H C 1
ATOM 22324 O O . GLU E 1 144 ? 195.689 144.016 193.401 1.00 196.00 144 GLU H O 1
ATOM 22336 N N . ALA E 1 145 ? 194.784 142.104 194.179 1.00 196.00 145 ALA H N 1
ATOM 22337 C CA . ALA E 1 145 ? 195.623 141.268 193.342 1.00 196.00 145 ALA H CA 1
ATOM 22338 C C . ALA E 1 145 ? 195.343 141.535 191.874 1.00 196.00 145 ALA H C 1
ATOM 22339 O O . ALA E 1 145 ? 196.271 141.683 191.076 1.00 196.00 145 ALA H O 1
ATOM 22346 N N . ILE E 1 146 ? 194.064 141.680 191.525 1.00 196.00 146 ILE H N 1
ATOM 22347 C CA . ILE E 1 146 ? 193.680 141.931 190.149 1.00 196.00 146 ILE H CA 1
ATOM 22348 C C . ILE E 1 146 ? 194.120 143.279 189.664 1.00 196.00 146 ILE H C 1
ATOM 22349 O O . ILE E 1 146 ? 194.629 143.401 188.546 1.00 196.00 146 ILE H O 1
ATOM 22365 N N . LEU E 1 147 ? 193.914 144.299 190.481 1.00 196.00 147 LEU H N 1
ATOM 22366 C CA . LEU E 1 147 ? 194.265 145.628 190.069 1.00 196.00 147 LEU H CA 1
ATOM 22367 C C . LEU E 1 147 ? 195.777 145.739 189.932 1.00 196.00 147 LEU H C 1
ATOM 22368 O O . LEU E 1 147 ? 196.269 146.415 189.023 1.00 196.00 147 LEU H O 1
ATOM 22384 N N . ARG E 1 148 ? 196.527 145.090 190.822 1.00 196.00 148 ARG H N 1
ATOM 22385 C CA . ARG E 1 148 ? 197.968 145.147 190.723 1.00 196.00 148 ARG H CA 1
ATOM 22386 C C . ARG E 1 148 ? 198.465 144.389 189.490 1.00 196.00 148 ARG H C 1
ATOM 22387 O O . ARG E 1 148 ? 199.374 144.861 188.813 1.00 196.00 148 ARG H O 1
ATOM 22408 N N . LEU E 1 149 ? 197.843 143.259 189.126 1.00 196.00 149 LEU H N 1
ATOM 22409 C CA . LEU E 1 149 ? 198.263 142.579 187.900 1.00 196.00 149 LEU H CA 1
ATOM 22410 C C . LEU E 1 149 ? 197.962 143.484 186.712 1.00 196.00 149 LEU H C 1
ATOM 22411 O O . LEU E 1 149 ? 198.753 143.615 185.777 1.00 196.00 149 LEU H O 1
ATOM 22427 N N . ALA E 1 150 ? 196.816 144.157 186.771 1.00 196.00 150 ALA H N 1
ATOM 22428 C CA . ALA E 1 150 ? 196.381 145.067 185.731 1.00 196.00 150 ALA H CA 1
ATOM 22429 C C . ALA E 1 150 ? 197.316 146.254 185.581 1.00 196.00 150 ALA H C 1
ATOM 22430 O O . ALA E 1 150 ? 197.536 146.748 184.485 1.00 196.00 150 ALA H O 1
ATOM 22437 N N . SER E 1 151 ? 197.938 146.690 186.667 1.00 196.00 151 SER H N 1
ATOM 22438 C CA . SER E 1 151 ? 198.825 147.844 186.617 1.00 196.00 151 SER H CA 1
ATOM 22439 C C . SER E 1 151 ? 200.055 147.576 185.753 1.00 196.00 151 SER H C 1
ATOM 22440 O O . SER E 1 151 ? 200.762 148.513 185.373 1.00 196.00 151 SER H O 1
ATOM 22448 N N . ASN E 1 152 ? 200.341 146.299 185.449 1.00 196.00 152 ASN H N 1
ATOM 22449 C CA . ASN E 1 152 ? 201.478 145.959 184.616 1.00 196.00 152 ASN H CA 1
ATOM 22450 C C . ASN E 1 152 ? 201.009 145.700 183.182 1.00 196.00 152 ASN H C 1
ATOM 22451 O O . ASN E 1 152 ? 201.814 145.401 182.293 1.00 196.00 152 ASN H O 1
ATOM 22462 N N . LEU E 1 153 ? 199.697 145.814 182.983 1.00 196.00 153 LEU H N 1
ATOM 22463 C CA . LEU E 1 153 ? 198.996 145.557 181.744 1.00 196.00 153 LEU H CA 1
ATOM 22464 C C . LEU E 1 153 ? 198.009 146.690 181.526 1.00 196.00 153 LEU H C 1
ATOM 22465 O O . LEU E 1 153 ? 196.808 146.507 181.707 1.00 196.00 153 LEU H O 1
ATOM 22481 N N . THR E 1 154 ? 198.482 147.850 181.118 1.00 196.00 154 THR H N 1
ATOM 22482 C CA . THR E 1 154 ? 197.634 149.033 181.145 1.00 196.00 154 THR H CA 1
ATOM 22483 C C . THR E 1 154 ? 196.816 149.297 179.888 1.00 196.00 154 THR H C 1
ATOM 22484 O O . THR E 1 154 ? 196.126 150.316 179.801 1.00 196.00 154 THR H O 1
ATOM 22495 N N . SER E 1 155 ? 196.918 148.414 178.899 1.00 196.00 155 SER H N 1
ATOM 22496 C CA . SER E 1 155 ? 196.140 148.562 177.678 1.00 196.00 155 SER H CA 1
ATOM 22497 C C . SER E 1 155 ? 194.692 148.213 178.015 1.00 196.00 155 SER H C 1
ATOM 22498 O O . SER E 1 155 ? 194.413 147.541 179.013 1.00 196.00 155 SER H O 1
ATOM 22506 N N . GLU E 1 156 ? 193.740 148.597 177.165 1.00 196.00 156 GLU H N 1
ATOM 22507 C CA . GLU E 1 156 ? 192.347 148.291 177.492 1.00 196.00 156 GLU H CA 1
ATOM 22508 C C . GLU E 1 156 ? 192.044 146.808 177.591 1.00 196.00 156 GLU H C 1
ATOM 22509 O O . GLU E 1 156 ? 191.287 146.391 178.460 1.00 196.00 156 GLU H O 1
ATOM 22521 N N . THR E 1 157 ? 192.677 145.974 176.779 1.00 196.00 157 THR H N 1
ATOM 22522 C CA . THR E 1 157 ? 192.351 144.556 176.814 1.00 196.00 157 THR H CA 1
ATOM 22523 C C . THR E 1 157 ? 192.426 143.989 178.225 1.00 196.00 157 THR H C 1
ATOM 22524 O O . THR E 1 157 ? 191.507 143.302 178.685 1.00 196.00 157 THR H O 1
ATOM 22535 N N . TYR E 1 158 ? 193.488 144.310 178.937 1.00 196.00 158 TYR H N 1
ATOM 22536 C CA . TYR E 1 158 ? 193.667 143.721 180.239 1.00 196.00 158 TYR H CA 1
ATOM 22537 C C . TYR E 1 158 ? 193.116 144.587 181.342 1.00 196.00 158 TYR H C 1
ATOM 22538 O O . TYR E 1 158 ? 192.670 144.053 182.363 1.00 196.00 158 TYR H O 1
ATOM 22556 N N . MET E 1 159 ? 193.132 145.913 181.160 1.00 196.00 159 MET H N 1
ATOM 22557 C CA . MET E 1 159 ? 192.641 146.789 182.198 1.00 196.00 159 MET H CA 1
ATOM 22558 C C . MET E 1 159 ? 191.127 146.624 182.291 1.00 196.00 159 MET H C 1
ATOM 22559 O O . MET E 1 159 ? 190.558 146.793 183.369 1.00 196.00 159 MET H O 1
ATOM 22573 N N . ARG E 1 160 ? 190.466 146.322 181.156 1.00 196.00 160 ARG H N 1
ATOM 22574 C CA . ARG E 1 160 ? 189.040 146.058 181.156 1.00 196.00 160 ARG H CA 1
ATOM 22575 C C . ARG E 1 160 ? 188.762 144.710 181.781 1.00 196.00 160 ARG H C 1
ATOM 22576 O O . ARG E 1 160 ? 187.899 144.618 182.647 1.00 196.00 160 ARG H O 1
ATOM 22597 N N . LYS E 1 161 ? 189.551 143.667 181.460 1.00 196.00 161 LYS H N 1
ATOM 22598 C CA . LYS E 1 161 ? 189.279 142.404 182.129 1.00 196.00 161 LYS H CA 1
ATOM 22599 C C . LYS E 1 161 ? 189.432 142.590 183.618 1.00 196.00 161 LYS H C 1
ATOM 22600 O O . LYS E 1 161 ? 188.648 142.051 184.399 1.00 196.00 161 LYS H O 1
ATOM 22619 N N . ALA E 1 162 ? 190.448 143.350 184.018 1.00 196.00 162 ALA H N 1
ATOM 22620 C CA . ALA E 1 162 ? 190.663 143.599 185.415 1.00 196.00 162 ALA H CA 1
ATOM 22621 C C . ALA E 1 162 ? 189.548 144.401 186.029 1.00 196.00 162 ALA H C 1
ATOM 22622 O O . ALA E 1 162 ? 189.087 144.055 187.110 1.00 196.00 162 ALA H O 1
ATOM 22629 N N . GLN E 1 163 ? 189.057 145.432 185.344 1.00 196.00 163 GLN H N 1
ATOM 22630 C CA . GLN E 1 163 ? 187.994 146.214 185.925 1.00 196.00 163 GLN H CA 1
ATOM 22631 C C . GLN E 1 163 ? 186.731 145.416 186.078 1.00 196.00 163 GLN H C 1
ATOM 22632 O O . GLN E 1 163 ? 186.063 145.534 187.105 1.00 196.00 163 GLN H O 1
ATOM 22646 N N . GLU E 1 164 ? 186.402 144.589 185.088 1.00 196.00 164 GLU H N 1
ATOM 22647 C CA . GLU E 1 164 ? 185.195 143.798 185.176 1.00 196.00 164 GLU H CA 1
ATOM 22648 C C . GLU E 1 164 ? 185.350 142.756 186.264 1.00 196.00 164 GLU H C 1
ATOM 22649 O O . GLU E 1 164 ? 184.407 142.491 187.014 1.00 196.00 164 GLU H O 1
ATOM 22661 N N . ALA E 1 165 ? 186.549 142.169 186.372 1.00 196.00 165 ALA H N 1
ATOM 22662 C CA . ALA E 1 165 ? 186.824 141.167 187.374 1.00 196.00 165 ALA H CA 1
ATOM 22663 C C . ALA E 1 165 ? 186.672 141.778 188.771 1.00 196.00 165 ALA H C 1
ATOM 22664 O O . ALA E 1 165 ? 186.072 141.160 189.661 1.00 196.00 165 ALA H O 1
ATOM 22671 N N . ILE E 1 166 ? 187.137 143.024 188.925 1.00 196.00 166 ILE H N 1
ATOM 22672 C CA . ILE E 1 166 ? 187.031 143.768 190.165 1.00 196.00 166 ILE H CA 1
ATOM 22673 C C . ILE E 1 166 ? 185.629 144.166 190.479 1.00 196.00 166 ILE H C 1
ATOM 22674 O O . ILE E 1 166 ? 185.223 144.029 191.619 1.00 196.00 166 ILE H O 1
ATOM 22690 N N . GLU E 1 167 ? 184.889 144.704 189.515 1.00 196.00 167 GLU H N 1
ATOM 22691 C CA . GLU E 1 167 ? 183.531 145.122 189.794 1.00 196.00 167 GLU H CA 1
ATOM 22692 C C . GLU E 1 167 ? 182.680 143.939 190.209 1.00 196.00 167 GLU H C 1
ATOM 22693 O O . GLU E 1 167 ? 181.855 144.040 191.118 1.00 196.00 167 GLU H O 1
ATOM 22705 N N . LYS E 1 168 ? 182.853 142.786 189.565 1.00 196.00 168 LYS H N 1
ATOM 22706 C CA . LYS E 1 168 ? 182.044 141.647 189.952 1.00 196.00 168 LYS H CA 1
ATOM 22707 C C . LYS E 1 168 ? 182.332 141.239 191.400 1.00 196.00 168 LYS H C 1
ATOM 22708 O O . LYS E 1 168 ? 181.390 141.018 192.184 1.00 196.00 168 LYS H O 1
ATOM 22727 N N . ILE E 1 169 ? 183.618 141.240 191.796 1.00 196.00 169 ILE H N 1
ATOM 22728 C CA . ILE E 1 169 ? 183.956 140.888 193.166 1.00 196.00 169 ILE H CA 1
ATOM 22729 C C . ILE E 1 169 ? 183.458 141.962 194.092 1.00 196.00 169 ILE H C 1
ATOM 22730 O O . ILE E 1 169 ? 182.853 141.668 195.117 1.00 196.00 169 ILE H O 1
ATOM 22746 N N . ALA E 1 170 ? 183.754 143.208 193.733 1.00 196.00 170 ALA H N 1
ATOM 22747 C CA . ALA E 1 170 ? 183.468 144.355 194.544 1.00 196.00 170 ALA H CA 1
ATOM 22748 C C . ALA E 1 170 ? 182.024 144.586 194.822 1.00 196.00 170 ALA H C 1
ATOM 22749 O O . ALA E 1 170 ? 181.686 144.941 195.945 1.00 196.00 170 ALA H O 1
ATOM 22756 N N . ARG E 1 171 ? 181.145 144.388 193.852 1.00 196.00 171 ARG H N 1
ATOM 22757 C CA . ARG E 1 171 ? 179.757 144.598 194.177 1.00 196.00 171 ARG H CA 1
ATOM 22758 C C . ARG E 1 171 ? 179.279 143.453 195.033 1.00 196.00 171 ARG H C 1
ATOM 22759 O O . ARG E 1 171 ? 178.548 143.664 196.002 1.00 196.00 171 ARG H O 1
ATOM 22780 N N . THR E 1 172 ? 179.745 142.240 194.744 1.00 196.00 172 THR H N 1
ATOM 22781 C CA . THR E 1 172 ? 179.315 141.109 195.523 1.00 196.00 172 THR H CA 1
ATOM 22782 C C . THR E 1 172 ? 179.737 141.308 196.970 1.00 196.00 172 THR H C 1
ATOM 22783 O O . THR E 1 172 ? 178.947 141.059 197.886 1.00 196.00 172 THR H O 1
ATOM 22794 N N . ALA E 1 173 ? 180.992 141.725 197.165 1.00 196.00 173 ALA H N 1
ATOM 22795 C CA . ALA E 1 173 ? 181.578 141.968 198.460 1.00 196.00 173 ALA H CA 1
ATOM 22796 C C . ALA E 1 173 ? 181.001 143.164 199.165 1.00 196.00 173 ALA H C 1
ATOM 22797 O O . ALA E 1 173 ? 180.758 143.102 200.363 1.00 196.00 173 ALA H O 1
ATOM 22804 N N . GLU E 1 174 ? 180.705 144.256 198.462 1.00 196.00 174 GLU H N 1
ATOM 22805 C CA . GLU E 1 174 ? 180.147 145.384 199.175 1.00 196.00 174 GLU H CA 1
ATOM 22806 C C . GLU E 1 174 ? 178.862 144.954 199.834 1.00 196.00 174 GLU H C 1
ATOM 22807 O O . GLU E 1 174 ? 178.624 145.255 201.008 1.00 196.00 174 GLU H O 1
ATOM 22819 N N . GLU E 1 175 ? 178.025 144.238 199.079 1.00 196.00 175 GLU H N 1
ATOM 22820 C CA . GLU E 1 175 ? 176.745 143.833 199.597 1.00 196.00 175 GLU H CA 1
ATOM 22821 C C . GLU E 1 175 ? 176.897 142.731 200.631 1.00 196.00 175 GLU H C 1
ATOM 22822 O O . GLU E 1 175 ? 176.291 142.768 201.701 1.00 196.00 175 GLU H O 1
ATOM 22834 N N . ALA E 1 176 ? 177.779 141.768 200.372 1.00 196.00 176 ALA H N 1
ATOM 22835 C CA . ALA E 1 176 ? 177.944 140.680 201.302 1.00 196.00 176 ALA H CA 1
ATOM 22836 C C . ALA E 1 176 ? 178.411 141.197 202.653 1.00 196.00 176 ALA H C 1
ATOM 22837 O O . ALA E 1 176 ? 177.860 140.847 203.700 1.00 196.00 176 ALA H O 1
ATOM 22844 N N . ILE E 1 177 ? 179.336 142.146 202.627 1.00 196.00 177 ILE H N 1
ATOM 22845 C CA . ILE E 1 177 ? 179.870 142.706 203.840 1.00 196.00 177 ILE H CA 1
ATOM 22846 C C . ILE E 1 177 ? 178.793 143.532 204.528 1.00 196.00 177 ILE H C 1
ATOM 22847 O O . ILE E 1 177 ? 178.664 143.472 205.751 1.00 196.00 177 ILE H O 1
ATOM 22863 N N . ARG E 1 178 ? 178.056 144.345 203.765 1.00 196.00 178 ARG H N 1
ATOM 22864 C CA . ARG E 1 178 ? 177.029 145.225 204.301 1.00 196.00 178 ARG H CA 1
ATOM 22865 C C . ARG E 1 178 ? 175.933 144.522 205.045 1.00 196.00 178 ARG H C 1
ATOM 22866 O O . ARG E 1 178 ? 175.555 144.945 206.144 1.00 196.00 178 ARG H O 1
ATOM 22887 N N . ASP E 1 179 ? 175.456 143.427 204.495 1.00 196.00 179 ASP H N 1
ATOM 22888 C CA . ASP E 1 179 ? 174.346 142.754 205.114 1.00 196.00 179 ASP H CA 1
ATOM 22889 C C . ASP E 1 179 ? 174.812 141.989 206.332 1.00 196.00 179 ASP H C 1
ATOM 22890 O O . ASP E 1 179 ? 174.136 141.975 207.367 1.00 196.00 179 ASP H O 1
ATOM 22899 N N . LEU E 1 180 ? 175.993 141.395 206.252 1.00 196.00 180 LEU H N 1
ATOM 22900 C CA . LEU E 1 180 ? 176.465 140.649 207.384 1.00 196.00 180 LEU H CA 1
ATOM 22901 C C . LEU E 1 180 ? 176.835 141.589 208.509 1.00 196.00 180 LEU H C 1
ATOM 22902 O O . LEU E 1 180 ? 176.553 141.310 209.670 1.00 196.00 180 LEU H O 1
ATOM 22918 N N . ALA E 1 181 ? 177.440 142.731 208.176 1.00 196.00 181 ALA H N 1
ATOM 22919 C CA . ALA E 1 181 ? 177.821 143.685 209.189 1.00 196.00 181 ALA H CA 1
ATOM 22920 C C . ALA E 1 181 ? 176.603 144.232 209.900 1.00 196.00 181 ALA H C 1
ATOM 22921 O O . ALA E 1 181 ? 176.587 144.325 211.124 1.00 196.00 181 ALA H O 1
ATOM 22928 N N . ARG E 1 182 ? 175.521 144.504 209.172 1.00 196.00 182 ARG H N 1
ATOM 22929 C CA . ARG E 1 182 ? 174.365 145.057 209.852 1.00 196.00 182 ARG H CA 1
ATOM 22930 C C . ARG E 1 182 ? 173.625 144.027 210.687 1.00 196.00 182 ARG H C 1
ATOM 22931 O O . ARG E 1 182 ? 172.973 144.381 211.678 1.00 196.00 182 ARG H O 1
ATOM 22952 N N . ASN E 1 183 ? 173.811 142.740 210.384 1.00 196.00 183 ASN H N 1
ATOM 22953 C CA . ASN E 1 183 ? 173.160 141.709 211.159 1.00 196.00 183 ASN H CA 1
ATOM 22954 C C . ASN E 1 183 ? 173.926 141.324 212.418 1.00 196.00 183 ASN H C 1
ATOM 22955 O O . ASN E 1 183 ? 173.466 140.457 213.166 1.00 196.00 183 ASN H O 1
ATOM 22966 N N . LEU E 1 184 ? 175.080 141.952 212.663 1.00 196.00 184 LEU H N 1
ATOM 22967 C CA . LEU E 1 184 ? 175.857 141.661 213.854 1.00 196.00 184 LEU H CA 1
ATOM 22968 C C . LEU E 1 184 ? 175.850 142.886 214.775 1.00 196.00 184 LEU H C 1
ATOM 22969 O O . LEU E 1 184 ? 176.180 143.994 214.361 1.00 196.00 184 LEU H O 1
ATOM 22985 N N . GLU E 1 185 ? 175.525 142.674 216.050 1.00 196.00 185 GLU H N 1
ATOM 22986 C CA . GLU E 1 185 ? 175.416 143.744 217.050 1.00 196.00 185 GLU H CA 1
ATOM 22987 C C . GLU E 1 185 ? 176.726 144.446 217.429 1.00 196.00 185 GLU H C 1
ATOM 22988 O O . GLU E 1 185 ? 176.713 145.471 218.112 1.00 196.00 185 GLU H O 1
ATOM 23000 N N . ASP E 1 186 ? 177.857 143.884 217.042 1.00 196.00 186 ASP H N 1
ATOM 23001 C CA . ASP E 1 186 ? 179.143 144.471 217.377 1.00 196.00 186 ASP H CA 1
ATOM 23002 C C . ASP E 1 186 ? 179.498 145.612 216.426 1.00 196.00 186 ASP H C 1
ATOM 23003 O O . ASP E 1 186 ? 179.825 145.398 215.246 1.00 196.00 186 ASP H O 1
ATOM 23012 N N . GLN E 1 187 ? 179.482 146.828 216.957 1.00 196.00 187 GLN H N 1
ATOM 23013 C CA . GLN E 1 187 ? 179.725 148.010 216.157 1.00 196.00 187 GLN H CA 1
ATOM 23014 C C . GLN E 1 187 ? 181.131 147.987 215.569 1.00 196.00 187 GLN H C 1
ATOM 23015 O O . GLN E 1 187 ? 181.346 148.615 214.535 1.00 196.00 187 GLN H O 1
ATOM 23029 N N . GLU E 1 188 ? 182.089 147.323 216.233 1.00 196.00 188 GLU H N 1
ATOM 23030 C CA . GLU E 1 188 ? 183.453 147.268 215.724 1.00 196.00 188 GLU H CA 1
ATOM 23031 C C . GLU E 1 188 ? 183.497 146.512 214.406 1.00 196.00 188 GLU H C 1
ATOM 23032 O O . GLU E 1 188 ? 184.288 146.850 213.518 1.00 196.00 188 GLU H O 1
ATOM 23044 N N . ARG E 1 189 ? 182.672 145.466 214.252 1.00 196.00 189 ARG H N 1
ATOM 23045 C CA . ARG E 1 189 ? 182.718 144.756 212.992 1.00 196.00 189 ARG H CA 1
ATOM 23046 C C . ARG E 1 189 ? 182.084 145.650 211.958 1.00 196.00 189 ARG H C 1
ATOM 23047 O O . ARG E 1 189 ? 182.545 145.695 210.823 1.00 196.00 189 ARG H O 1
ATOM 23068 N N . ARG E 1 190 ? 181.046 146.391 212.355 1.00 196.00 190 ARG H N 1
ATOM 23069 C CA . ARG E 1 190 ? 180.381 147.283 211.419 1.00 196.00 190 ARG H CA 1
ATOM 23070 C C . ARG E 1 190 ? 181.275 148.413 210.929 1.00 196.00 190 ARG H C 1
ATOM 23071 O O . ARG E 1 190 ? 181.207 148.777 209.748 1.00 196.00 190 ARG H O 1
ATOM 23092 N N . GLU E 1 191 ? 182.103 148.978 211.811 1.00 196.00 191 GLU H N 1
ATOM 23093 C CA . GLU E 1 191 ? 182.975 150.075 211.408 1.00 196.00 191 GLU H CA 1
ATOM 23094 C C . GLU E 1 191 ? 184.102 149.596 210.508 1.00 196.00 191 GLU H C 1
ATOM 23095 O O . GLU E 1 191 ? 184.425 150.251 209.509 1.00 196.00 191 GLU H O 1
ATOM 23107 N N . ARG E 1 192 ? 184.671 148.424 210.811 1.00 196.00 192 ARG H N 1
ATOM 23108 C CA . ARG E 1 192 ? 185.749 147.933 209.976 1.00 196.00 192 ARG H CA 1
ATOM 23109 C C . ARG E 1 192 ? 185.161 147.484 208.650 1.00 196.00 192 ARG H C 1
ATOM 23110 O O . ARG E 1 192 ? 185.768 147.670 207.587 1.00 196.00 192 ARG H O 1
ATOM 23131 N N . ALA E 1 193 ? 183.961 146.902 208.712 1.00 196.00 193 ALA H N 1
ATOM 23132 C CA . ALA E 1 193 ? 183.265 146.476 207.533 1.00 196.00 193 ALA H CA 1
ATOM 23133 C C . ALA E 1 193 ? 182.935 147.677 206.658 1.00 196.00 193 ALA H C 1
ATOM 23134 O O . ALA E 1 193 ? 183.180 147.621 205.459 1.00 196.00 193 ALA H O 1
ATOM 23141 N N . LYS E 1 194 ? 182.530 148.821 207.242 1.00 196.00 194 LYS H N 1
ATOM 23142 C CA . LYS E 1 194 ? 182.231 149.992 206.423 1.00 196.00 194 LYS H CA 1
ATOM 23143 C C . LYS E 1 194 ? 183.456 150.435 205.663 1.00 196.00 194 LYS H C 1
ATOM 23144 O O . LYS E 1 194 ? 183.352 150.753 204.474 1.00 196.00 194 LYS H O 1
ATOM 23163 N N . SER E 1 195 ? 184.623 150.429 206.312 1.00 196.00 195 SER H N 1
ATOM 23164 C CA . SER E 1 195 ? 185.820 150.842 205.605 1.00 196.00 195 SER H CA 1
ATOM 23165 C C . SER E 1 195 ? 186.106 149.882 204.460 1.00 196.00 195 SER H C 1
ATOM 23166 O O . SER E 1 195 ? 186.403 150.322 203.340 1.00 196.00 195 SER H O 1
ATOM 23174 N N . ALA E 1 196 ? 185.945 148.571 204.706 1.00 196.00 196 ALA H N 1
ATOM 23175 C CA . ALA E 1 196 ? 186.177 147.606 203.644 1.00 196.00 196 ALA H CA 1
ATOM 23176 C C . ALA E 1 196 ? 185.186 147.818 202.509 1.00 196.00 196 ALA H C 1
ATOM 23177 O O . ALA E 1 196 ? 185.559 147.787 201.342 1.00 196.00 196 ALA H O 1
ATOM 23184 N N . ARG E 1 197 ? 183.935 148.115 202.833 1.00 196.00 197 ARG H N 1
ATOM 23185 C CA . ARG E 1 197 ? 182.943 148.293 201.795 1.00 196.00 197 ARG H CA 1
ATOM 23186 C C . ARG E 1 197 ? 183.263 149.467 200.916 1.00 196.00 197 ARG H C 1
ATOM 23187 O O . ARG E 1 197 ? 183.163 149.379 199.686 1.00 196.00 197 ARG H O 1
ATOM 23208 N N . ASP E 1 198 ? 183.707 150.557 201.525 1.00 196.00 198 ASP H N 1
ATOM 23209 C CA . ASP E 1 198 ? 183.994 151.721 200.733 1.00 196.00 198 ASP H CA 1
ATOM 23210 C C . ASP E 1 198 ? 185.227 151.550 199.859 1.00 196.00 198 ASP H C 1
ATOM 23211 O O . ASP E 1 198 ? 185.211 151.993 198.707 1.00 196.00 198 ASP H O 1
ATOM 23220 N N . GLU E 1 199 ? 186.294 150.893 200.348 1.00 196.00 199 GLU H N 1
ATOM 23221 C CA . GLU E 1 199 ? 187.455 150.763 199.467 1.00 196.00 199 GLU H CA 1
ATOM 23222 C C . GLU E 1 199 ? 187.139 149.800 198.338 1.00 196.00 199 GLU H C 1
ATOM 23223 O O . GLU E 1 199 ? 187.617 149.974 197.219 1.00 196.00 199 GLU H O 1
ATOM 23235 N N . ILE E 1 200 ? 186.298 148.805 198.618 1.00 196.00 200 ILE H N 1
ATOM 23236 C CA . ILE E 1 200 ? 185.906 147.830 197.625 1.00 196.00 200 ILE H CA 1
ATOM 23237 C C . ILE E 1 200 ? 185.096 148.485 196.515 1.00 196.00 200 ILE H C 1
ATOM 23238 O O . ILE E 1 200 ? 185.399 148.297 195.324 1.00 196.00 200 ILE H O 1
ATOM 23254 N N . LYS E 1 201 ? 184.110 149.299 196.896 1.00 196.00 201 LYS H N 1
ATOM 23255 C CA . LYS E 1 201 ? 183.309 150.004 195.920 1.00 196.00 201 LYS H CA 1
ATOM 23256 C C . LYS E 1 201 ? 184.173 150.946 195.109 1.00 196.00 201 LYS H C 1
ATOM 23257 O O . LYS E 1 201 ? 184.066 150.990 193.879 1.00 196.00 201 LYS H O 1
ATOM 23276 N N . ARG E 1 202 ? 185.045 151.696 195.787 1.00 196.00 202 ARG H N 1
ATOM 23277 C CA . ARG E 1 202 ? 185.873 152.638 195.082 1.00 196.00 202 ARG H CA 1
ATOM 23278 C C . ARG E 1 202 ? 186.855 151.963 194.146 1.00 196.00 202 ARG H C 1
ATOM 23279 O O . ARG E 1 202 ? 187.051 152.440 193.037 1.00 196.00 202 ARG H O 1
ATOM 23300 N N . PHE E 1 203 ? 187.434 150.811 194.492 1.00 196.00 203 PHE H N 1
ATOM 23301 C CA . PHE E 1 203 ? 188.350 150.219 193.525 1.00 196.00 203 PHE H CA 1
ATOM 23302 C C . PHE E 1 203 ? 187.624 149.974 192.204 1.00 196.00 203 PHE H C 1
ATOM 23303 O O . PHE E 1 203 ? 188.180 150.238 191.126 1.00 196.00 203 PHE H O 1
ATOM 23320 N N . ALA E 1 204 ? 186.388 149.454 192.278 1.00 196.00 204 ALA H N 1
ATOM 23321 C CA . ALA E 1 204 ? 185.620 149.202 191.063 1.00 196.00 204 ALA H CA 1
ATOM 23322 C C . ALA E 1 204 ? 185.246 150.491 190.320 1.00 196.00 204 ALA H C 1
ATOM 23323 O O . ALA E 1 204 ? 185.333 150.536 189.088 1.00 196.00 204 ALA H O 1
ATOM 23330 N N . GLU E 1 205 ? 184.860 151.540 191.066 1.00 196.00 205 GLU H N 1
ATOM 23331 C CA . GLU E 1 205 ? 184.445 152.826 190.488 1.00 196.00 205 GLU H CA 1
ATOM 23332 C C . GLU E 1 205 ? 185.612 153.617 189.916 1.00 196.00 205 GLU H C 1
ATOM 23333 O O . GLU E 1 205 ? 185.476 154.323 188.916 1.00 196.00 205 GLU H O 1
ATOM 23345 N N . ASP E 1 206 ? 186.769 153.506 190.546 1.00 196.00 206 ASP H N 1
ATOM 23346 C CA . ASP E 1 206 ? 187.969 154.188 190.108 1.00 196.00 206 ASP H CA 1
ATOM 23347 C C . ASP E 1 206 ? 188.401 153.604 188.786 1.00 196.00 206 ASP H C 1
ATOM 23348 O O . ASP E 1 206 ? 188.650 154.340 187.822 1.00 196.00 206 ASP H O 1
ATOM 23357 N N . ALA E 1 207 ? 188.466 152.270 188.725 1.00 196.00 207 ALA H N 1
ATOM 23358 C CA . ALA E 1 207 ? 188.848 151.614 187.497 1.00 196.00 207 ALA H CA 1
ATOM 23359 C C . ALA E 1 207 ? 187.808 151.886 186.417 1.00 196.00 207 ALA H C 1
ATOM 23360 O O . ALA E 1 207 ? 188.155 152.109 185.253 1.00 196.00 207 ALA H O 1
ATOM 23367 N N . ARG E 1 208 ? 186.519 151.913 186.795 1.00 196.00 208 ARG H N 1
ATOM 23368 C CA . ARG E 1 208 ? 185.476 152.138 185.816 1.00 196.00 208 ARG H CA 1
ATOM 23369 C C . ARG E 1 208 ? 185.552 153.528 185.228 1.00 196.00 208 ARG H C 1
ATOM 23370 O O . ARG E 1 208 ? 185.506 153.685 184.008 1.00 196.00 208 ARG H O 1
ATOM 23391 N N . LYS E 1 209 ? 185.703 154.563 186.058 1.00 196.00 209 LYS H N 1
ATOM 23392 C CA . LYS E 1 209 ? 185.726 155.888 185.472 1.00 196.00 209 LYS H CA 1
ATOM 23393 C C . LYS E 1 209 ? 186.944 156.103 184.614 1.00 196.00 209 LYS H C 1
ATOM 23394 O O . LYS E 1 209 ? 186.842 156.698 183.536 1.00 196.00 209 LYS H O 1
ATOM 23413 N N . LYS E 1 210 ? 188.104 155.589 185.028 1.00 196.00 210 LYS H N 1
ATOM 23414 C CA . LYS E 1 210 ? 189.267 155.825 184.203 1.00 196.00 210 LYS H CA 1
ATOM 23415 C C . LYS E 1 210 ? 189.138 155.152 182.862 1.00 196.00 210 LYS H C 1
ATOM 23416 O O . LYS E 1 210 ? 189.417 155.772 181.835 1.00 196.00 210 LYS H O 1
ATOM 23435 N N . ILE E 1 211 ? 188.638 153.917 182.826 1.00 196.00 211 ILE H N 1
ATOM 23436 C CA . ILE E 1 211 ? 188.573 153.275 181.535 1.00 196.00 211 ILE H CA 1
ATOM 23437 C C . ILE E 1 211 ? 187.507 153.886 180.687 1.00 196.00 211 ILE H C 1
ATOM 23438 O O . ILE E 1 211 ? 187.758 154.212 179.536 1.00 196.00 211 ILE H O 1
ATOM 23454 N N . GLU E 1 212 ? 186.306 154.061 181.219 1.00 196.00 212 GLU H N 1
ATOM 23455 C CA . GLU E 1 212 ? 185.251 154.524 180.347 1.00 196.00 212 GLU H CA 1
ATOM 23456 C C . GLU E 1 212 ? 185.515 155.897 179.778 1.00 196.00 212 GLU H C 1
ATOM 23457 O O . GLU E 1 212 ? 185.424 156.081 178.565 1.00 196.00 212 GLU H O 1
ATOM 23469 N N . VAL E 1 213 ? 186.002 156.837 180.580 1.00 196.00 213 VAL H N 1
ATOM 23470 C CA . VAL E 1 213 ? 186.194 158.140 179.986 1.00 196.00 213 VAL H CA 1
ATOM 23471 C C . VAL E 1 213 ? 187.398 158.152 179.072 1.00 196.00 213 VAL H C 1
ATOM 23472 O O . VAL E 1 213 ? 187.334 158.732 177.987 1.00 196.00 213 VAL H O 1
ATOM 23485 N N . LEU E 1 214 ? 188.524 157.582 179.502 1.00 196.00 214 LEU H N 1
ATOM 23486 C CA . LEU E 1 214 ? 189.692 157.669 178.663 1.00 196.00 214 LEU H CA 1
ATOM 23487 C C . LEU E 1 214 ? 189.518 156.863 177.394 1.00 196.00 214 LEU H C 1
ATOM 23488 O O . LEU E 1 214 ? 189.954 157.304 176.330 1.00 196.00 214 LEU H O 1
ATOM 23504 N N . ALA E 1 215 ? 188.881 155.688 177.477 1.00 196.00 215 ALA H N 1
ATOM 23505 C CA . ALA E 1 215 ? 188.685 154.874 176.296 1.00 196.00 215 ALA H CA 1
ATOM 23506 C C . ALA E 1 215 ? 187.781 155.578 175.315 1.00 196.00 215 ALA H C 1
ATOM 23507 O O . ALA E 1 215 ? 188.040 155.560 174.113 1.00 196.00 215 ALA H O 1
ATOM 23514 N N . LEU E 1 216 ? 186.735 156.237 175.811 1.00 196.00 216 LEU H N 1
ATOM 23515 C CA . LEU E 1 216 ? 185.849 156.934 174.917 1.00 196.00 216 LEU H CA 1
ATOM 23516 C C . LEU E 1 216 ? 186.551 158.137 174.298 1.00 196.00 216 LEU H C 1
ATOM 23517 O O . LEU E 1 216 ? 186.352 158.408 173.112 1.00 196.00 216 LEU H O 1
ATOM 23533 N N . LEU E 1 217 ? 187.406 158.839 175.061 1.00 196.00 217 LEU H N 1
ATOM 23534 C CA . LEU E 1 217 ? 188.128 159.964 174.483 1.00 196.00 217 LEU H CA 1
ATOM 23535 C C . LEU E 1 217 ? 189.068 159.484 173.400 1.00 196.00 217 LEU H C 1
ATOM 23536 O O . LEU E 1 217 ? 189.179 160.133 172.355 1.00 196.00 217 LEU H O 1
ATOM 23552 N N . LYS E 1 218 ? 189.718 158.336 173.614 1.00 196.00 218 LYS H N 1
ATOM 23553 C CA . LYS E 1 218 ? 190.604 157.807 172.599 1.00 196.00 218 LYS H CA 1
ATOM 23554 C C . LYS E 1 218 ? 189.830 157.444 171.349 1.00 196.00 218 LYS H C 1
ATOM 23555 O O . LYS E 1 218 ? 190.270 157.780 170.250 1.00 196.00 218 LYS H O 1
ATOM 23574 N N . ARG E 1 219 ? 188.644 156.837 171.494 1.00 196.00 219 ARG H N 1
ATOM 23575 C CA . ARG E 1 219 ? 187.897 156.478 170.298 1.00 196.00 219 ARG H CA 1
ATOM 23576 C C . ARG E 1 219 ? 187.423 157.714 169.567 1.00 196.00 219 ARG H C 1
ATOM 23577 O O . ARG E 1 219 ? 187.449 157.734 168.335 1.00 196.00 219 ARG H O 1
ATOM 23598 N N . SER E 1 220 ? 187.008 158.757 170.301 1.00 196.00 220 SER H N 1
ATOM 23599 C CA . SER E 1 220 ? 186.538 159.969 169.654 1.00 196.00 220 SER H CA 1
ATOM 23600 C C . SER E 1 220 ? 187.673 160.638 168.897 1.00 196.00 220 SER H C 1
ATOM 23601 O O . SER E 1 220 ? 187.472 161.108 167.771 1.00 196.00 220 SER H O 1
ATOM 23609 N N . ARG E 1 221 ? 188.881 160.665 169.481 1.00 196.00 221 ARG H N 1
ATOM 23610 C CA . ARG E 1 221 ? 190.000 161.279 168.788 1.00 196.00 221 ARG H CA 1
ATOM 23611 C C . ARG E 1 221 ? 190.416 160.472 167.570 1.00 196.00 221 ARG H C 1
ATOM 23612 O O . ARG E 1 221 ? 190.731 161.052 166.524 1.00 196.00 221 ARG H O 1
ATOM 23633 N N . GLU E 1 222 ? 190.431 159.136 167.688 1.00 196.00 222 GLU H N 1
ATOM 23634 C CA . GLU E 1 222 ? 190.825 158.303 166.566 1.00 196.00 222 GLU H CA 1
ATOM 23635 C C . GLU E 1 222 ? 189.819 158.408 165.456 1.00 196.00 222 GLU H C 1
ATOM 23636 O O . GLU E 1 222 ? 190.190 158.515 164.289 1.00 196.00 222 GLU H O 1
ATOM 23648 N N . TYR E 1 223 ? 188.539 158.415 165.815 1.00 196.00 223 TYR H N 1
ATOM 23649 C CA . TYR E 1 223 ? 187.490 158.493 164.840 1.00 196.00 223 TYR H CA 1
ATOM 23650 C C . TYR E 1 223 ? 187.584 159.821 164.118 1.00 196.00 223 TYR H C 1
ATOM 23651 O O . TYR E 1 223 ? 187.518 159.850 162.894 1.00 196.00 223 TYR H O 1
ATOM 23669 N N . LEU E 1 224 ? 187.747 160.927 164.858 1.00 196.00 224 LEU H N 1
ATOM 23670 C CA . LEU E 1 224 ? 187.814 162.237 164.235 1.00 196.00 224 LEU H CA 1
ATOM 23671 C C . LEU E 1 224 ? 189.015 162.302 163.312 1.00 196.00 224 LEU H C 1
ATOM 23672 O O . LEU E 1 224 ? 188.891 162.829 162.204 1.00 196.00 224 LEU H O 1
ATOM 23688 N N . LYS E 1 225 ? 190.186 161.812 163.746 1.00 196.00 225 LYS H N 1
ATOM 23689 C CA . LYS E 1 225 ? 191.340 161.841 162.864 1.00 196.00 225 LYS H CA 1
ATOM 23690 C C . LYS E 1 225 ? 191.070 161.037 161.600 1.00 196.00 225 LYS H C 1
ATOM 23691 O O . LYS E 1 225 ? 191.393 161.500 160.504 1.00 196.00 225 LYS H O 1
ATOM 23710 N N . LYS E 1 226 ? 190.473 159.841 161.739 1.00 196.00 226 LYS H N 1
ATOM 23711 C CA . LYS E 1 226 ? 190.178 159.011 160.582 1.00 196.00 226 LYS H CA 1
ATOM 23712 C C . LYS E 1 226 ? 189.228 159.732 159.656 1.00 196.00 226 LYS H C 1
ATOM 23713 O O . LYS E 1 226 ? 189.421 159.702 158.441 1.00 196.00 226 LYS H O 1
ATOM 23732 N N . VAL E 1 227 ? 188.240 160.426 160.217 1.00 196.00 227 VAL H N 1
ATOM 23733 C CA . VAL E 1 227 ? 187.312 161.180 159.409 1.00 196.00 227 VAL H CA 1
ATOM 23734 C C . VAL E 1 227 ? 188.009 162.301 158.699 1.00 196.00 227 VAL H C 1
ATOM 23735 O O . VAL E 1 227 ? 187.761 162.505 157.516 1.00 196.00 227 VAL H O 1
ATOM 23748 N N . ALA E 1 228 ? 188.876 163.038 159.384 1.00 196.00 228 ALA H N 1
ATOM 23749 C CA . ALA E 1 228 ? 189.564 164.108 158.705 1.00 196.00 228 ALA H CA 1
ATOM 23750 C C . ALA E 1 228 ? 190.378 163.544 157.541 1.00 196.00 228 ALA H C 1
ATOM 23751 O O . ALA E 1 228 ? 190.394 164.144 156.466 1.00 196.00 228 ALA H O 1
ATOM 23758 N N . LEU E 1 229 ? 191.002 162.369 157.726 1.00 196.00 229 LEU H N 1
ATOM 23759 C CA . LEU E 1 229 ? 191.789 161.758 156.662 1.00 196.00 229 LEU H CA 1
ATOM 23760 C C . LEU E 1 229 ? 190.902 161.321 155.497 1.00 196.00 229 LEU H C 1
ATOM 23761 O O . LEU E 1 229 ? 191.273 161.520 154.335 1.00 196.00 229 LEU H O 1
ATOM 23777 N N . ILE E 1 230 ? 189.704 160.800 155.797 1.00 196.00 230 ILE H N 1
ATOM 23778 C CA . ILE E 1 230 ? 188.754 160.398 154.760 1.00 196.00 230 ILE H CA 1
ATOM 23779 C C . ILE E 1 230 ? 188.341 161.624 153.979 1.00 196.00 230 ILE H C 1
ATOM 23780 O O . ILE E 1 230 ? 188.266 161.578 152.748 1.00 196.00 230 ILE H O 1
ATOM 23796 N N . GLN E 1 231 ? 188.053 162.704 154.698 1.00 196.00 231 GLN H N 1
ATOM 23797 C CA . GLN E 1 231 ? 187.628 163.944 154.096 1.00 196.00 231 GLN H CA 1
ATOM 23798 C C . GLN E 1 231 ? 188.724 164.561 153.247 1.00 196.00 231 GLN H C 1
ATOM 23799 O O . GLN E 1 231 ? 188.417 165.139 152.205 1.00 196.00 231 GLN H O 1
ATOM 23813 N N . LEU E 1 232 ? 189.991 164.448 153.666 1.00 196.00 232 LEU H N 1
ATOM 23814 C CA . LEU E 1 232 ? 191.069 164.950 152.836 1.00 196.00 232 LEU H CA 1
ATOM 23815 C C . LEU E 1 232 ? 191.127 164.142 151.560 1.00 196.00 232 LEU H C 1
ATOM 23816 O O . LEU E 1 232 ? 191.217 164.716 150.477 1.00 196.00 232 LEU H O 1
ATOM 23832 N N . VAL E 1 233 ? 190.935 162.822 151.649 1.00 196.00 233 VAL H N 1
ATOM 23833 C CA . VAL E 1 233 ? 190.954 162.034 150.429 1.00 196.00 233 VAL H CA 1
ATOM 23834 C C . VAL E 1 233 ? 189.839 162.500 149.529 1.00 196.00 233 VAL H C 1
ATOM 23835 O O . VAL E 1 233 ? 190.069 162.652 148.329 1.00 196.00 233 VAL H O 1
ATOM 23848 N N . ILE E 1 234 ? 188.654 162.750 150.092 1.00 196.00 234 ILE H N 1
ATOM 23849 C CA . ILE E 1 234 ? 187.554 163.231 149.287 1.00 196.00 234 ILE H CA 1
ATOM 23850 C C . ILE E 1 234 ? 187.891 164.587 148.656 1.00 196.00 234 ILE H C 1
ATOM 23851 O O . ILE E 1 234 ? 187.638 164.793 147.466 1.00 196.00 234 ILE H O 1
ATOM 23867 N N . ALA E 1 235 ? 188.452 165.525 149.419 1.00 196.00 235 ALA H N 1
ATOM 23868 C CA . ALA E 1 235 ? 188.783 166.813 148.834 1.00 196.00 235 ALA H CA 1
ATOM 23869 C C . ALA E 1 235 ? 189.779 166.657 147.691 1.00 196.00 235 ALA H C 1
ATOM 23870 O O . ALA E 1 235 ? 189.625 167.294 146.641 1.00 196.00 235 ALA H O 1
ATOM 23877 N N . PHE E 1 236 ? 190.751 165.755 147.846 1.00 196.00 236 PHE H N 1
ATOM 23878 C CA . PHE E 1 236 ? 191.742 165.582 146.804 1.00 196.00 236 PHE H CA 1
ATOM 23879 C C . PHE E 1 236 ? 191.146 164.960 145.563 1.00 196.00 236 PHE H C 1
ATOM 23880 O O . PHE E 1 236 ? 191.476 165.391 144.458 1.00 196.00 236 PHE H O 1
ATOM 23897 N N . VAL E 1 237 ? 190.250 163.988 145.714 1.00 196.00 237 VAL H N 1
ATOM 23898 C CA . VAL E 1 237 ? 189.667 163.399 144.519 1.00 196.00 237 VAL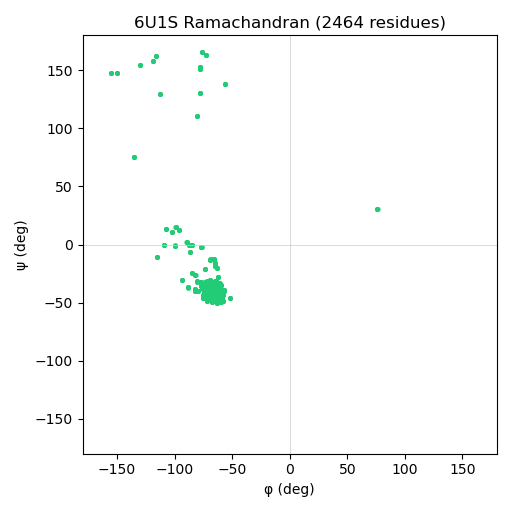 H CA 1
ATOM 23899 C C . VAL E 1 237 ? 188.743 164.397 143.809 1.00 196.00 237 VAL H C 1
ATOM 23900 O O . VAL E 1 237 ? 188.649 164.350 142.581 1.00 196.00 237 VAL H O 1
ATOM 23913 N N . PHE E 1 238 ? 188.092 165.322 144.546 1.00 196.00 238 PHE H N 1
ATOM 23914 C CA . PHE E 1 238 ? 187.315 166.357 143.858 1.00 196.00 238 PHE H CA 1
ATOM 23915 C C . PHE E 1 238 ? 188.249 167.254 143.052 1.00 196.00 238 PHE H C 1
ATOM 23916 O O . PHE E 1 238 ? 187.929 167.617 141.916 1.00 196.00 238 PHE H O 1
ATOM 23933 N N . LEU E 1 239 ? 189.415 167.594 143.617 1.00 196.00 239 LEU H N 1
ATOM 23934 C CA . LEU E 1 239 ? 190.373 168.429 142.900 1.00 196.00 239 LEU H CA 1
ATOM 23935 C C . LEU E 1 239 ? 190.892 167.698 141.660 1.00 196.00 239 LEU H C 1
ATOM 23936 O O . LEU E 1 239 ? 191.073 168.318 140.602 1.00 196.00 239 LEU H O 1
ATOM 23952 N N . ILE E 1 240 ? 191.084 166.380 141.770 1.00 196.00 240 ILE H N 1
ATOM 23953 C CA . ILE E 1 240 ? 191.520 165.579 140.638 1.00 196.00 240 ILE H CA 1
ATOM 23954 C C . ILE E 1 240 ? 190.447 165.607 139.563 1.00 196.00 240 ILE H C 1
ATOM 23955 O O . ILE E 1 240 ? 190.753 165.776 138.388 1.00 196.00 240 ILE H O 1
ATOM 23971 N N . LEU E 1 241 ? 189.188 165.440 139.948 1.00 196.00 241 LEU H N 1
ATOM 23972 C CA . LEU E 1 241 ? 188.112 165.455 138.977 1.00 196.00 241 LEU H CA 1
ATOM 23973 C C . LEU E 1 241 ? 188.068 166.803 138.255 1.00 196.00 241 LEU H C 1
ATOM 23974 O O . LEU E 1 241 ? 187.897 166.836 137.032 1.00 196.00 241 LEU H O 1
ATOM 23990 N N . LEU E 1 242 ? 188.255 167.911 138.981 1.00 196.00 242 LEU H N 1
ATOM 23991 C CA . LEU E 1 242 ? 188.257 169.213 138.330 1.00 196.00 242 LEU H CA 1
ATOM 23992 C C . LEU E 1 242 ? 189.404 169.380 137.346 1.00 196.00 242 LEU H C 1
ATOM 23993 O O . LEU E 1 242 ? 189.189 169.902 136.242 1.00 196.00 242 LEU H O 1
ATOM 24009 N N . ILE E 1 243 ? 190.605 168.895 137.683 1.00 196.00 243 ILE H N 1
ATOM 24010 C CA . ILE E 1 243 ? 191.677 169.038 136.713 1.00 196.00 243 ILE H CA 1
ATOM 24011 C C . ILE E 1 243 ? 191.429 168.125 135.518 1.00 196.00 243 ILE H C 1
ATOM 24012 O O . ILE E 1 243 ? 191.746 168.514 134.393 1.00 196.00 243 ILE H O 1
ATOM 24028 N N . LEU E 1 244 ? 190.849 166.933 135.732 1.00 196.00 244 LEU H N 1
ATOM 24029 C CA . LEU E 1 244 ? 190.578 166.063 134.604 1.00 196.00 244 LEU H CA 1
ATOM 24030 C C . LEU E 1 244 ? 189.581 166.721 133.666 1.00 196.00 244 LEU H C 1
ATOM 24031 O O . LEU E 1 244 ? 189.774 166.675 132.454 1.00 196.00 244 LEU H O 1
ATOM 24047 N N . LEU E 1 245 ? 188.550 167.385 134.205 1.00 196.00 245 LEU H N 1
ATOM 24048 C CA . LEU E 1 245 ? 187.577 168.042 133.342 1.00 196.00 245 LEU H CA 1
ATOM 24049 C C . LEU E 1 245 ? 188.215 169.176 132.559 1.00 196.00 245 LEU H C 1
ATOM 24050 O O . LEU E 1 245 ? 187.945 169.328 131.362 1.00 196.00 245 LEU H O 1
ATOM 24066 N N . SER E 1 246 ? 189.102 169.937 133.206 1.00 196.00 246 SER H N 1
ATOM 24067 C CA . SER E 1 246 ? 189.776 171.032 132.531 1.00 196.00 246 SER H CA 1
ATOM 24068 C C . SER E 1 246 ? 190.645 170.496 131.397 1.00 196.00 246 SER H C 1
ATOM 24069 O O . SER E 1 246 ? 190.614 171.019 130.274 1.00 196.00 246 SER H O 1
ATOM 24077 N N . TRP E 1 247 ? 191.397 169.425 131.670 1.00 196.00 247 TRP H N 1
ATOM 24078 C CA . TRP E 1 247 ? 192.242 168.829 130.653 1.00 196.00 247 TRP H CA 1
ATOM 24079 C C . TRP E 1 247 ? 191.439 168.271 129.501 1.00 196.00 247 TRP H C 1
ATOM 24080 O O . TRP E 1 247 ? 191.824 168.471 128.348 1.00 196.00 247 TRP H O 1
ATOM 24101 N N . ARG E 1 248 ? 190.312 167.598 129.782 1.00 196.00 248 ARG H N 1
ATOM 24102 C CA . ARG E 1 248 ? 189.545 167.040 128.684 1.00 196.00 248 ARG H CA 1
ATOM 24103 C C . ARG E 1 248 ? 189.016 168.172 127.829 1.00 196.00 248 ARG H C 1
ATOM 24104 O O . ARG E 1 248 ? 189.069 168.093 126.606 1.00 196.00 248 ARG H O 1
ATOM 24125 N N . SER E 1 249 ? 188.595 169.279 128.443 1.00 196.00 249 SER H N 1
ATOM 24126 C CA . SER E 1 249 ? 188.077 170.386 127.657 1.00 196.00 249 SER H CA 1
ATOM 24127 C C . SER E 1 249 ? 189.133 170.877 126.680 1.00 196.00 249 SER H C 1
ATOM 24128 O O . SER E 1 249 ? 188.868 171.048 125.480 1.00 196.00 249 SER H O 1
ATOM 24136 N N . GLU E 1 250 ? 190.368 171.058 127.165 1.00 196.00 250 GLU H N 1
ATOM 24137 C CA . GLU E 1 250 ? 191.413 171.539 126.278 1.00 196.00 250 GLU H CA 1
ATOM 24138 C C . GLU E 1 250 ? 191.722 170.550 125.163 1.00 196.00 250 GLU H C 1
ATOM 24139 O O . GLU E 1 250 ? 191.877 170.951 124.006 1.00 196.00 250 GLU H O 1
ATOM 24151 N N . GLU E 1 251 ? 191.759 169.257 125.485 1.00 196.00 251 GLU H N 1
ATOM 24152 C CA . GLU E 1 251 ? 192.070 168.231 124.500 1.00 196.00 251 GLU H CA 1
ATOM 24153 C C . GLU E 1 251 ? 190.997 168.068 123.436 1.00 196.00 251 GLU H C 1
ATOM 24154 O O . GLU E 1 251 ? 191.311 167.924 122.250 1.00 196.00 251 GLU H O 1
ATOM 24166 N N . LEU E 1 252 ? 189.728 168.112 123.842 1.00 196.00 252 LEU H N 1
ATOM 24167 C CA . LEU E 1 252 ? 188.639 167.889 122.910 1.00 196.00 252 LEU H CA 1
ATOM 24168 C C . LEU E 1 252 ? 188.537 169.031 121.925 1.00 196.00 252 LEU H C 1
ATOM 24169 O O . LEU E 1 252 ? 188.360 168.803 120.723 1.00 196.00 252 LEU H O 1
ATOM 24185 N N . ILE E 1 253 ? 188.724 170.250 122.409 1.00 196.00 253 ILE H N 1
ATOM 24186 C CA . ILE E 1 253 ? 188.679 171.383 121.522 1.00 196.00 253 ILE H CA 1
ATOM 24187 C C . ILE E 1 253 ? 189.915 171.435 120.667 1.00 196.00 253 ILE H C 1
ATOM 24188 O O . ILE E 1 253 ? 189.817 171.646 119.460 1.00 196.00 253 ILE H O 1
ATOM 24204 N N . ARG E 1 254 ? 191.089 171.226 121.258 1.00 196.00 254 ARG H N 1
ATOM 24205 C CA . ARG E 1 254 ? 192.299 171.303 120.484 1.00 196.00 254 ARG H CA 1
ATOM 24206 C C . ARG E 1 254 ? 192.281 170.326 119.325 1.00 196.00 254 ARG H C 1
ATOM 24207 O O . ARG E 1 254 ? 192.645 170.707 118.214 1.00 196.00 254 ARG H O 1
ATOM 24228 N N . GLU E 1 255 ? 191.822 169.086 119.532 1.00 196.00 255 GLU H N 1
ATOM 24229 C CA . GLU E 1 255 ? 191.804 168.169 118.405 1.00 196.00 255 GLU H CA 1
ATOM 24230 C C . GLU E 1 255 ? 190.940 168.702 117.276 1.00 196.00 255 GLU H C 1
ATOM 24231 O O . GLU E 1 255 ? 191.351 168.688 116.109 1.00 196.00 255 GLU H O 1
ATOM 24243 N N . LEU E 1 256 ? 189.755 169.208 117.610 1.00 196.00 256 LEU H N 1
ATOM 24244 C CA . LEU E 1 256 ? 188.858 169.683 116.582 1.00 196.00 256 LEU H CA 1
ATOM 24245 C C . LEU E 1 256 ? 189.369 170.929 115.876 1.00 196.00 256 LEU H C 1
ATOM 24246 O O . LEU E 1 256 ? 189.228 171.046 114.648 1.00 196.00 256 LEU H O 1
ATOM 24262 N N . GLU E 1 257 ? 189.968 171.864 116.629 1.00 196.00 257 GLU H N 1
ATOM 24263 C CA . GLU E 1 257 ? 190.476 173.090 116.027 1.00 196.00 257 GLU H CA 1
ATOM 24264 C C . GLU E 1 257 ? 191.659 172.815 115.110 1.00 196.00 257 GLU H C 1
ATOM 24265 O O . GLU E 1 257 ? 191.749 173.395 114.027 1.00 196.00 257 GLU H O 1
ATOM 24277 N N . GLU E 1 258 ? 192.542 171.892 115.511 1.00 196.00 258 GLU H N 1
ATOM 24278 C CA . GLU E 1 258 ? 193.704 171.544 114.700 1.00 196.00 258 GLU H CA 1
ATOM 24279 C C . GLU E 1 258 ? 193.283 170.881 113.399 1.00 196.00 258 GLU H C 1
ATOM 24280 O O . GLU E 1 258 ? 193.860 171.142 112.341 1.00 196.00 258 GLU H O 1
ATOM 24292 N N . LYS E 1 259 ? 192.253 170.039 113.470 1.00 196.00 259 LYS H N 1
ATOM 24293 C CA . LYS E 1 259 ? 191.764 169.339 112.299 1.00 196.00 259 LYS H CA 1
ATOM 24294 C C . LYS E 1 259 ? 190.770 170.133 111.455 1.00 196.00 259 LYS H C 1
ATOM 24295 O O . LYS E 1 259 ? 190.630 169.858 110.261 1.00 196.00 259 LYS H O 1
ATOM 24314 N N . GLY E 1 260 ? 190.068 171.106 112.050 1.00 196.00 260 GLY H N 1
ATOM 24315 C CA . GLY E 1 260 ? 189.033 171.824 111.317 1.00 196.00 260 GLY H CA 1
ATOM 24316 C C . GLY E 1 260 ? 187.821 170.908 111.229 1.00 196.00 260 GLY H C 1
ATOM 24317 O O . GLY E 1 260 ? 187.068 170.913 110.255 1.00 196.00 260 GLY H O 1
ATOM 24321 N N . ALA E 1 261 ? 187.676 170.075 112.258 1.00 196.00 261 ALA H N 1
ATOM 24322 C CA . ALA E 1 261 ? 186.643 169.058 112.340 1.00 196.00 261 ALA H CA 1
ATOM 24323 C C . ALA E 1 261 ? 185.326 169.541 112.937 1.00 196.00 261 ALA H C 1
ATOM 24324 O O . ALA E 1 261 ? 184.399 168.749 113.098 1.00 196.00 261 ALA H O 1
ATOM 24331 N N . ALA E 1 262 ? 185.259 170.807 113.315 1.00 196.00 262 ALA H N 1
ATOM 24332 C CA . ALA E 1 262 ? 184.049 171.386 113.881 1.00 196.00 262 ALA H CA 1
ATOM 24333 C C . ALA E 1 262 ? 184.008 172.861 113.517 1.00 196.00 262 ALA H C 1
ATOM 24334 O O . ALA E 1 262 ? 185.054 173.512 113.431 1.00 196.00 262 ALA H O 1
ATOM 24341 N N . SER E 1 263 ? 182.805 173.395 113.340 1.00 196.00 263 SER H N 1
ATOM 24342 C CA . SER E 1 263 ? 182.654 174.817 113.061 1.00 196.00 263 SER H CA 1
ATOM 24343 C C . SER E 1 263 ? 182.861 175.574 114.343 1.00 196.00 263 SER H C 1
ATOM 24344 O O . SER E 1 263 ? 182.823 174.986 115.429 1.00 196.00 263 SER H O 1
ATOM 24352 N N . GLU E 1 264 ? 183.059 176.880 114.256 1.00 196.00 264 GLU H N 1
ATOM 24353 C CA . GLU E 1 264 ? 183.237 177.631 115.477 1.00 196.00 264 GLU H CA 1
ATOM 24354 C C . GLU E 1 264 ? 181.985 177.578 116.327 1.00 196.00 264 GLU H C 1
ATOM 24355 O O . GLU E 1 264 ? 182.084 177.566 117.550 1.00 196.00 264 GLU H O 1
ATOM 24367 N N . ALA E 1 265 ? 180.801 177.583 115.697 1.00 196.00 265 ALA H N 1
ATOM 24368 C CA . ALA E 1 265 ? 179.563 177.528 116.465 1.00 196.00 265 ALA H CA 1
ATOM 24369 C C . ALA E 1 265 ? 179.481 176.214 117.222 1.00 196.00 265 ALA H C 1
ATOM 24370 O O . ALA E 1 265 ? 179.106 176.192 118.399 1.00 196.00 265 ALA H O 1
ATOM 24377 N N . GLU E 1 266 ? 179.899 175.119 116.577 1.00 196.00 266 GLU H N 1
ATOM 24378 C CA . GLU E 1 266 ? 179.877 173.828 117.245 1.00 196.00 266 GLU H CA 1
ATOM 24379 C C . GLU E 1 266 ? 180.850 173.814 118.402 1.00 196.00 266 GLU H C 1
ATOM 24380 O O . GLU E 1 266 ? 180.523 173.319 119.486 1.00 196.00 266 GLU H O 1
ATOM 24392 N N . LEU E 1 267 ? 182.017 174.413 118.197 1.00 196.00 267 LEU H N 1
ATOM 24393 C CA . LEU E 1 267 ? 183.012 174.463 119.236 1.00 196.00 267 LEU H CA 1
ATOM 24394 C C . LEU E 1 267 ? 182.553 175.337 120.377 1.00 196.00 267 LEU H C 1
ATOM 24395 O O . LEU E 1 267 ? 182.755 174.976 121.528 1.00 196.00 267 LEU H O 1
ATOM 24411 N N . ALA E 1 268 ? 181.889 176.459 120.091 1.00 196.00 268 ALA H N 1
ATOM 24412 C CA . ALA E 1 268 ? 181.421 177.314 121.165 1.00 196.00 268 ALA H CA 1
ATOM 24413 C C . ALA E 1 268 ? 180.425 176.574 122.043 1.00 196.00 268 ALA H C 1
ATOM 24414 O O . ALA E 1 268 ? 180.457 176.702 123.275 1.00 196.00 268 ALA H O 1
ATOM 24421 N N . ARG E 1 269 ? 179.564 175.757 121.424 1.00 196.00 269 ARG H N 1
ATOM 24422 C CA . ARG E 1 269 ? 178.612 174.994 122.204 1.00 196.00 269 ARG H CA 1
ATOM 24423 C C . ARG E 1 269 ? 179.346 173.977 123.066 1.00 196.00 269 ARG H C 1
ATOM 24424 O O . ARG E 1 269 ? 179.025 173.825 124.248 1.00 196.00 269 ARG H O 1
ATOM 24445 N N . MET E 1 270 ? 180.363 173.317 122.493 1.00 196.00 270 MET H N 1
ATOM 24446 C CA . MET E 1 270 ? 181.137 172.337 123.240 1.00 196.00 270 MET H CA 1
ATOM 24447 C C . MET E 1 270 ? 181.861 172.997 124.396 1.00 196.00 270 MET H C 1
ATOM 24448 O O . MET E 1 270 ? 181.891 172.443 125.491 1.00 196.00 270 MET H O 1
ATOM 24462 N N . LYS E 1 271 ? 182.411 174.191 124.170 1.00 196.00 271 LYS H N 1
ATOM 24463 C CA . LYS E 1 271 ? 183.132 174.911 125.199 1.00 196.00 271 LYS H CA 1
ATOM 24464 C C . LYS E 1 271 ? 182.208 175.207 126.364 1.00 196.00 271 LYS H C 1
ATOM 24465 O O . LYS E 1 271 ? 182.605 175.024 127.521 1.00 196.00 271 LYS H O 1
ATOM 24484 N N . GLN E 1 272 ? 180.955 175.589 126.086 1.00 196.00 272 GLN H N 1
ATOM 24485 C CA . GLN E 1 272 ? 180.034 175.793 127.190 1.00 196.00 272 GLN H CA 1
ATOM 24486 C C . GLN E 1 272 ? 179.700 174.479 127.884 1.00 196.00 272 GLN H C 1
ATOM 24487 O O . GLN E 1 272 ? 179.555 174.458 129.108 1.00 196.00 272 GLN H O 1
ATOM 24501 N N . GLN E 1 273 ? 179.571 173.381 127.134 1.00 196.00 273 GLN H N 1
ATOM 24502 C CA . GLN E 1 273 ? 179.259 172.089 127.743 1.00 196.00 273 GLN H CA 1
ATOM 24503 C C . GLN E 1 273 ? 180.403 171.631 128.644 1.00 196.00 273 GLN H C 1
ATOM 24504 O O . GLN E 1 273 ? 180.170 171.053 129.715 1.00 196.00 273 GLN H O 1
ATOM 24518 N N . HIS E 1 274 ? 181.635 171.915 128.221 1.00 196.00 274 HIS H N 1
ATOM 24519 C CA . HIS E 1 274 ? 182.808 171.520 128.970 1.00 196.00 274 HIS H CA 1
ATOM 24520 C C . HIS E 1 274 ? 182.919 172.361 130.234 1.00 196.00 274 HIS H C 1
ATOM 24521 O O . HIS E 1 274 ? 183.205 171.837 131.319 1.00 196.00 274 HIS H O 1
ATOM 24535 N N . MET E 1 275 ? 182.633 173.666 130.109 1.00 196.00 275 MET H N 1
ATOM 24536 C CA . MET E 1 275 ? 182.695 174.556 131.249 1.00 196.00 275 MET H CA 1
ATOM 24537 C C . MET E 1 275 ? 181.541 174.283 132.190 1.00 196.00 275 MET H C 1
ATOM 24538 O O . MET E 1 275 ? 181.688 174.449 133.400 1.00 196.00 275 MET H O 1
ATOM 24552 N N . THR E 1 276 ? 180.404 173.852 131.650 1.00 196.00 276 THR H N 1
ATOM 24553 C CA . THR E 1 276 ? 179.261 173.518 132.470 1.00 196.00 276 THR H CA 1
ATOM 24554 C C . THR E 1 276 ? 179.600 172.269 133.284 1.00 196.00 276 THR H C 1
ATOM 24555 O O . THR E 1 276 ? 179.261 172.199 134.460 1.00 196.00 276 THR H O 1
ATOM 24566 N N . ALA E 1 277 ? 180.240 171.260 132.681 1.00 196.00 277 ALA H N 1
ATOM 24567 C CA . ALA E 1 277 ? 180.617 170.092 133.469 1.00 196.00 277 ALA H CA 1
ATOM 24568 C C . ALA E 1 277 ? 181.615 170.491 134.568 1.00 196.00 277 ALA H C 1
ATOM 24569 O O . ALA E 1 277 ? 181.511 170.012 135.703 1.00 196.00 277 ALA H O 1
ATOM 24576 N N . TYR E 1 278 ? 182.551 171.408 134.240 1.00 196.00 278 TYR H N 1
ATOM 24577 C CA . TYR E 1 278 ? 183.532 171.917 135.198 1.00 196.00 278 TYR H CA 1
ATOM 24578 C C . TYR E 1 278 ? 182.788 172.554 136.353 1.00 196.00 278 TYR H C 1
ATOM 24579 O O . TYR E 1 278 ? 183.085 172.293 137.521 1.00 196.00 278 TYR H O 1
ATOM 24597 N N . LEU E 1 279 ? 181.803 173.381 136.008 1.00 196.00 279 LEU H N 1
ATOM 24598 C CA . LEU E 1 279 ? 180.950 174.047 136.955 1.00 196.00 279 LEU H CA 1
ATOM 24599 C C . LEU E 1 279 ? 180.227 173.064 137.848 1.00 196.00 279 LEU H C 1
ATOM 24600 O O . LEU E 1 279 ? 180.332 173.149 139.069 1.00 196.00 279 LEU H O 1
ATOM 24616 N N . GLN E 1 280 ? 179.605 172.040 137.282 1.00 196.00 280 GLN H N 1
ATOM 24617 C CA . GLN E 1 280 ? 178.869 171.116 138.123 1.00 196.00 280 GLN H CA 1
ATOM 24618 C C . GLN E 1 280 ? 179.795 170.477 139.146 1.00 196.00 280 GLN H C 1
ATOM 24619 O O . GLN E 1 280 ? 179.432 170.341 140.329 1.00 196.00 280 GLN H O 1
ATOM 24633 N N . ALA E 1 281 ? 181.006 170.120 138.707 1.00 196.00 281 ALA H N 1
ATOM 24634 C CA . ALA E 1 281 ? 181.963 169.514 139.602 1.00 196.00 281 ALA H CA 1
ATOM 24635 C C . ALA E 1 281 ? 182.416 170.455 140.693 1.00 196.00 281 ALA H C 1
ATOM 24636 O O . ALA E 1 281 ? 182.522 170.064 141.860 1.00 196.00 281 ALA H O 1
ATOM 24643 N N . ALA E 1 282 ? 182.667 171.707 140.316 1.00 196.00 282 ALA H N 1
ATOM 24644 C CA . ALA E 1 282 ? 183.161 172.699 141.240 1.00 196.00 282 ALA H CA 1
ATOM 24645 C C . ALA E 1 282 ? 182.144 173.062 142.285 1.00 196.00 282 ALA H C 1
ATOM 24646 O O . ALA E 1 282 ? 182.461 173.148 143.473 1.00 196.00 282 ALA H O 1
ATOM 24653 N N . LEU E 1 283 ? 180.893 173.184 141.869 1.00 196.00 283 LEU H N 1
ATOM 24654 C CA . LEU E 1 283 ? 179.874 173.599 142.795 1.00 196.00 283 LEU H CA 1
ATOM 24655 C C . LEU E 1 283 ? 179.657 172.514 143.827 1.00 196.00 283 LEU H C 1
ATOM 24656 O O . LEU E 1 283 ? 179.489 172.805 145.020 1.00 196.00 283 LEU H O 1
ATOM 24672 N N . THR E 1 284 ? 179.673 171.256 143.374 1.00 196.00 284 THR H N 1
ATOM 24673 C CA . THR E 1 284 ? 179.474 170.150 144.282 1.00 196.00 284 THR H CA 1
ATOM 24674 C C . THR E 1 284 ? 180.658 169.980 145.207 1.00 196.00 284 THR H C 1
ATOM 24675 O O . THR E 1 284 ? 180.476 169.830 146.414 1.00 196.00 284 THR H O 1
ATOM 24686 N N . ALA E 1 285 ? 181.883 170.094 144.694 1.00 196.00 285 ALA H N 1
ATOM 24687 C CA . ALA E 1 285 ? 183.031 169.899 145.559 1.00 196.00 285 ALA H CA 1
ATOM 24688 C C . ALA E 1 285 ? 182.991 170.838 146.732 1.00 196.00 285 ALA H C 1
ATOM 24689 O O . ALA E 1 285 ? 183.282 170.457 147.870 1.00 196.00 285 ALA H O 1
ATOM 24696 N N . TRP E 1 286 ? 182.592 172.071 146.477 1.00 196.00 286 TRP H N 1
ATOM 24697 C CA . TRP E 1 286 ? 182.534 173.052 147.523 1.00 196.00 286 TRP H CA 1
ATOM 24698 C C . TRP E 1 286 ? 181.404 172.737 148.512 1.00 196.00 286 TRP H C 1
ATOM 24699 O O . TRP E 1 286 ? 181.600 172.853 149.730 1.00 196.00 286 TRP H O 1
ATOM 24720 N N . GLU E 1 287 ? 180.250 172.264 148.017 1.00 196.00 287 GLU H N 1
ATOM 24721 C CA . GLU E 1 287 ? 179.181 171.863 148.925 1.00 196.00 287 GLU H CA 1
ATOM 24722 C C . GLU E 1 287 ? 179.598 170.709 149.827 1.00 196.00 287 GLU H C 1
ATOM 24723 O O . GLU E 1 287 ? 179.291 170.708 151.026 1.00 196.00 287 GLU H O 1
ATOM 24735 N N . ILE E 1 288 ? 180.304 169.733 149.261 1.00 196.00 288 ILE H N 1
ATOM 24736 C CA . ILE E 1 288 ? 180.693 168.579 150.045 1.00 196.00 288 ILE H CA 1
ATOM 24737 C C . ILE E 1 288 ? 181.729 168.989 151.068 1.00 196.00 288 ILE H C 1
ATOM 24738 O O . ILE E 1 288 ? 181.663 168.530 152.205 1.00 196.00 288 ILE H O 1
ATOM 24754 N N . ILE E 1 289 ? 182.669 169.860 150.719 1.00 196.00 289 ILE H N 1
ATOM 24755 C CA . ILE E 1 289 ? 183.642 170.283 151.714 1.00 196.00 289 ILE H CA 1
ATOM 24756 C C . ILE E 1 289 ? 182.923 170.932 152.897 1.00 196.00 289 ILE H C 1
ATOM 24757 O O . ILE E 1 289 ? 183.316 170.700 154.043 1.00 196.00 289 ILE H O 1
ATOM 24773 N N . SER E 1 290 ? 181.907 171.765 152.640 1.00 196.00 290 SER H N 1
ATOM 24774 C CA . SER E 1 290 ? 181.152 172.358 153.742 1.00 196.00 290 SER H CA 1
ATOM 24775 C C . SER E 1 290 ? 180.510 171.251 154.614 1.00 196.00 290 SER H C 1
ATOM 24776 O O . SER E 1 290 ? 180.552 171.310 155.853 1.00 196.00 290 SER H O 1
ATOM 24784 N N . LYS E 1 291 ? 179.924 170.227 153.974 1.00 196.00 291 LYS H N 1
ATOM 24785 C CA . LYS E 1 291 ? 179.327 169.108 154.711 1.00 196.00 291 LYS H CA 1
ATOM 24786 C C . LYS E 1 291 ? 180.367 168.323 155.515 1.00 196.00 291 LYS H C 1
ATOM 24787 O O . LYS E 1 291 ? 180.073 167.861 156.627 1.00 196.00 291 LYS H O 1
ATOM 24806 N N . SER E 1 292 ? 181.575 168.183 154.960 1.00 196.00 292 SER H N 1
ATOM 24807 C CA . SER E 1 292 ? 182.677 167.497 155.613 1.00 196.00 292 SER H CA 1
ATOM 24808 C C . SER E 1 292 ? 183.068 168.243 156.889 1.00 196.00 292 SER H C 1
ATOM 24809 O O . SER E 1 292 ? 183.247 167.622 157.953 1.00 196.00 292 SER H O 1
ATOM 24817 N N . VAL E 1 293 ? 183.071 169.576 156.816 1.00 196.00 293 VAL H N 1
ATOM 24818 C CA . VAL E 1 293 ? 183.346 170.381 157.993 1.00 196.00 293 VAL H CA 1
ATOM 24819 C C . VAL E 1 293 ? 182.288 170.134 159.043 1.00 196.00 293 VAL H C 1
ATOM 24820 O O . VAL E 1 293 ? 182.628 169.985 160.219 1.00 196.00 293 VAL H O 1
ATOM 24833 N N . ILE E 1 294 ? 181.021 170.076 158.643 1.00 196.00 294 ILE H N 1
ATOM 24834 C CA . ILE E 1 294 ? 179.999 169.824 159.632 1.00 196.00 294 ILE H CA 1
ATOM 24835 C C . ILE E 1 294 ? 180.190 168.459 160.282 1.00 196.00 294 ILE H C 1
ATOM 24836 O O . ILE E 1 294 ? 180.083 168.339 161.500 1.00 196.00 294 ILE H O 1
ATOM 24852 N N . ALA E 1 295 ? 180.496 167.412 159.519 1.00 196.00 295 ALA H N 1
ATOM 24853 C CA . ALA E 1 295 ? 180.691 166.135 160.200 1.00 196.00 295 ALA H CA 1
ATOM 24854 C C . ALA E 1 295 ? 181.791 166.262 161.271 1.00 196.00 295 ALA H C 1
ATOM 24855 O O . ALA E 1 295 ? 181.642 165.741 162.385 1.00 196.00 295 ALA H O 1
ATOM 24862 N N . LEU E 1 296 ? 182.863 167.012 160.976 1.00 196.00 296 LEU H N 1
ATOM 24863 C CA . LEU E 1 296 ? 183.900 167.197 161.984 1.00 196.00 296 LEU H CA 1
ATOM 24864 C C . LEU E 1 296 ? 183.429 168.064 163.152 1.00 196.00 296 LEU H C 1
ATOM 24865 O O . LEU E 1 296 ? 183.840 167.803 164.286 1.00 196.00 296 LEU H O 1
ATOM 24881 N N . LEU E 1 297 ? 182.569 169.075 162.927 1.00 196.00 297 LEU H N 1
ATOM 24882 C CA . LEU E 1 297 ? 182.159 169.868 164.085 1.00 196.00 297 LEU H CA 1
ATOM 24883 C C . LEU E 1 297 ? 181.259 169.033 164.973 1.00 196.00 297 LEU H C 1
ATOM 24884 O O . LEU E 1 297 ? 181.286 169.199 166.191 1.00 196.00 297 LEU H O 1
ATOM 24900 N N . LEU E 1 298 ? 180.490 168.110 164.389 1.00 196.00 298 LEU H N 1
ATOM 24901 C CA . LEU E 1 298 ? 179.614 167.276 165.198 1.00 196.00 298 LEU H CA 1
ATOM 24902 C C . LEU E 1 298 ? 180.475 166.395 166.095 1.00 196.00 298 LEU H C 1
ATOM 24903 O O . LEU E 1 298 ? 180.162 166.187 167.279 1.00 196.00 298 LEU H O 1
ATOM 24919 N N . LEU E 1 299 ? 181.592 165.915 165.548 1.00 196.00 299 LEU H N 1
ATOM 24920 C CA . LEU E 1 299 ? 182.515 165.119 166.332 1.00 196.00 299 LEU H CA 1
ATOM 24921 C C . LEU E 1 299 ? 183.233 165.945 167.376 1.00 196.00 299 LEU H C 1
ATOM 24922 O O . LEU E 1 299 ? 183.494 165.442 168.474 1.00 196.00 299 LEU H O 1
ATOM 24938 N N . GLN E 1 300 ? 183.569 167.194 167.050 1.00 196.00 300 GLN H N 1
ATOM 24939 C CA . GLN E 1 300 ? 184.247 168.038 168.012 1.00 196.00 300 GLN H CA 1
ATOM 24940 C C . GLN E 1 300 ? 183.302 168.331 169.177 1.00 196.00 300 GLN H C 1
ATOM 24941 O O . GLN E 1 300 ? 183.744 168.365 170.325 1.00 196.00 300 GLN H O 1
ATOM 24955 N N . GLN E 1 301 ? 181.999 168.508 168.891 1.00 196.00 301 GLN H N 1
ATOM 24956 C CA . GLN E 1 301 ? 181.010 168.768 169.937 1.00 196.00 301 GLN H CA 1
ATOM 24957 C C . GLN E 1 301 ? 180.892 167.553 170.853 1.00 196.00 301 GLN H C 1
ATOM 24958 O O . GLN E 1 301 ? 180.845 167.692 172.080 1.00 196.00 301 GLN H O 1
ATOM 24972 N N . ASN E 1 302 ? 180.924 166.357 170.261 1.00 196.00 302 ASN H N 1
ATOM 24973 C CA . ASN E 1 302 ? 180.848 165.119 171.015 1.00 196.00 302 ASN H CA 1
ATOM 24974 C C . ASN E 1 302 ? 182.058 164.946 171.926 1.00 196.00 302 ASN H C 1
ATOM 24975 O O . ASN E 1 302 ? 181.919 164.606 173.110 1.00 196.00 302 ASN H O 1
ATOM 24986 N N . GLN E 1 303 ? 183.251 165.196 171.380 1.00 196.00 303 GLN H N 1
ATOM 24987 C CA . GLN E 1 303 ? 184.467 165.049 172.153 1.00 196.00 303 GLN H CA 1
ATOM 24988 C C . GLN E 1 303 ? 184.502 166.050 173.288 1.00 196.00 303 GLN H C 1
ATOM 24989 O O . GLN E 1 303 ? 184.909 165.709 174.403 1.00 196.00 303 GLN H O 1
ATOM 25003 N N . LEU E 1 304 ? 184.030 167.268 173.021 1.00 196.00 304 LEU H N 1
ATOM 25004 C CA . LEU E 1 304 ? 184.018 168.319 174.007 1.00 196.00 304 LEU H CA 1
ATOM 25005 C C . LEU E 1 304 ? 183.151 167.926 175.166 1.00 196.00 304 LEU H C 1
ATOM 25006 O O . LEU E 1 304 ? 183.558 168.046 176.322 1.00 196.00 304 LEU H O 1
ATOM 25022 N N . ASN E 1 305 ? 181.948 167.437 174.892 1.00 196.00 305 ASN H N 1
ATOM 25023 C CA . ASN E 1 305 ? 181.083 167.099 175.997 1.00 196.00 305 ASN H CA 1
ATOM 25024 C C . ASN E 1 305 ? 181.621 165.916 176.793 1.00 196.00 305 ASN H C 1
ATOM 25025 O O . ASN E 1 305 ? 181.476 165.888 178.018 1.00 196.00 305 ASN H O 1
ATOM 25036 N N . LEU E 1 306 ? 182.294 164.959 176.153 1.00 196.00 306 LEU H N 1
ATOM 25037 C CA . LEU E 1 306 ? 182.881 163.889 176.947 1.00 196.00 306 LEU H CA 1
ATOM 25038 C C . LEU E 1 306 ? 184.017 164.387 177.831 1.00 196.00 306 LEU H C 1
ATOM 25039 O O . LEU E 1 306 ? 184.066 164.057 179.023 1.00 196.00 306 LEU H O 1
ATOM 25055 N N . GLU E 1 307 ? 184.942 165.166 177.255 1.00 196.00 307 GLU H N 1
ATOM 25056 C CA . GLU E 1 307 ? 186.081 165.643 178.021 1.00 196.00 307 GLU H CA 1
ATOM 25057 C C . GLU E 1 307 ? 185.621 166.558 179.138 1.00 196.00 307 GLU H C 1
ATOM 25058 O O . GLU E 1 307 ? 186.152 166.500 180.239 1.00 196.00 307 GLU H O 1
ATOM 25070 N N . LEU E 1 308 ? 184.621 167.392 178.859 1.00 196.00 308 LEU H N 1
ATOM 25071 C CA . LEU E 1 308 ? 184.107 168.339 179.825 1.00 196.00 308 LEU H CA 1
ATOM 25072 C C . LEU E 1 308 ? 183.386 167.666 180.993 1.00 196.00 308 LEU H C 1
ATOM 25073 O O . LEU E 1 308 ? 183.574 168.077 182.143 1.00 196.00 308 LEU H O 1
ATOM 25089 N N . ARG E 1 309 ? 182.570 166.637 180.704 1.00 196.00 309 ARG H N 1
ATOM 25090 C CA . ARG E 1 309 ? 181.788 165.956 181.730 1.00 196.00 309 ARG H CA 1
ATOM 25091 C C . ARG E 1 309 ? 182.535 164.892 182.535 1.00 196.00 309 ARG H C 1
ATOM 25092 O O . ARG E 1 309 ? 182.182 164.667 183.692 1.00 196.00 309 ARG H O 1
ATOM 25113 N N . HIS E 1 310 ? 183.581 164.295 181.951 1.00 196.00 310 HIS H N 1
ATOM 25114 C CA . HIS E 1 310 ? 184.370 163.209 182.541 1.00 196.00 310 HIS H CA 1
ATOM 25115 C C . HIS E 1 310 ? 183.593 162.402 183.603 1.00 196.00 310 HIS H C 1
ATOM 25116 O O . HIS E 1 310 ? 182.822 161.505 183.248 1.00 196.00 310 HIS H O 1
ATOM 25131 N N . GLU F 1 1 ? 132.226 128.819 206.767 1.00 196.00 1 GLU J N 1
ATOM 25132 C CA . GLU F 1 1 ? 131.686 127.467 206.875 1.00 196.00 1 GLU J CA 1
ATOM 25133 C C . GLU F 1 1 ? 132.732 126.381 206.618 1.00 196.00 1 GLU J C 1
ATOM 25134 O O . GLU F 1 1 ? 133.901 126.680 206.318 1.00 196.00 1 GLU J O 1
ATOM 25148 N N . GLU F 1 2 ? 132.278 125.133 206.721 1.00 196.00 2 GLU J N 1
ATOM 25149 C CA . GLU F 1 2 ? 133.096 123.935 206.591 1.00 196.00 2 GLU J CA 1
ATOM 25150 C C . GLU F 1 2 ? 133.674 123.723 205.211 1.00 196.00 2 GLU J C 1
ATOM 25151 O O . GLU F 1 2 ? 134.788 123.223 205.081 1.00 196.00 2 GLU J O 1
ATOM 25163 N N . PHE F 1 3 ? 132.916 124.042 204.161 1.00 196.00 3 PHE J N 1
ATOM 25164 C CA . PHE F 1 3 ? 133.456 123.825 202.830 1.00 196.00 3 PHE J CA 1
ATOM 25165 C C . PHE F 1 3 ? 134.693 124.640 202.591 1.00 196.00 3 PHE J C 1
ATOM 25166 O O . PHE F 1 3 ? 135.692 124.126 202.096 1.00 196.00 3 PHE J O 1
ATOM 25183 N N . MET F 1 4 ? 134.618 125.918 202.896 1.00 196.00 4 MET J N 1
ATOM 25184 C CA . MET F 1 4 ? 135.716 126.813 202.637 1.00 196.00 4 MET J CA 1
ATOM 25185 C C . MET F 1 4 ? 136.917 126.391 203.497 1.00 196.00 4 MET J C 1
ATOM 25186 O O . MET F 1 4 ? 138.067 126.375 203.033 1.00 196.00 4 MET J O 1
ATOM 25200 N N . ALA F 1 5 ? 136.653 126.035 204.763 1.00 196.00 5 ALA J N 1
ATOM 25201 C CA . ALA F 1 5 ? 137.728 125.643 205.663 1.00 196.00 5 ALA J CA 1
ATOM 25202 C C . ALA F 1 5 ? 138.415 124.345 205.217 1.00 196.00 5 ALA J C 1
ATOM 25203 O O . ALA F 1 5 ? 139.656 124.247 205.226 1.00 196.00 5 ALA J O 1
ATOM 25210 N N . ARG F 1 6 ? 137.616 123.371 204.764 1.00 196.00 6 ARG J N 1
ATOM 25211 C CA . ARG F 1 6 ? 138.174 122.124 204.301 1.00 196.00 6 ARG J CA 1
ATOM 25212 C C . ARG F 1 6 ? 138.832 122.313 202.978 1.00 196.00 6 ARG J C 1
ATOM 25213 O O . ARG F 1 6 ? 139.848 121.684 202.725 1.00 196.00 6 ARG J O 1
ATOM 25234 N N . ALA F 1 7 ? 138.268 123.142 202.110 1.00 196.00 7 ALA J N 1
ATOM 25235 C CA . ALA F 1 7 ? 138.852 123.326 200.812 1.00 196.00 7 ALA J CA 1
ATOM 25236 C C . ALA F 1 7 ? 140.271 123.846 200.955 1.00 196.00 7 ALA J C 1
ATOM 25237 O O . ALA F 1 7 ? 141.172 123.333 200.311 1.00 196.00 7 ALA J O 1
ATOM 25244 N N . ILE F 1 8 ? 140.566 124.748 201.891 1.00 196.00 8 ILE J N 1
ATOM 25245 C CA . ILE F 1 8 ? 141.977 125.138 201.935 1.00 196.00 8 ILE J CA 1
ATOM 25246 C C . ILE F 1 8 ? 142.859 123.963 202.273 1.00 196.00 8 ILE J C 1
ATOM 25247 O O . ILE F 1 8 ? 143.921 123.774 201.657 1.00 196.00 8 ILE J O 1
ATOM 25263 N N . SER F 1 9 ? 142.458 123.181 203.271 1.00 196.00 9 SER J N 1
ATOM 25264 C CA . SER F 1 9 ? 143.296 122.060 203.628 1.00 196.00 9 SER J CA 1
ATOM 25265 C C . SER F 1 9 ? 143.371 121.033 202.509 1.00 196.00 9 SER J C 1
ATOM 25266 O O . SER F 1 9 ? 144.441 120.492 202.256 1.00 196.00 9 SER J O 1
ATOM 25274 N N . ALA F 1 10 ? 142.248 120.757 201.842 1.00 196.00 10 ALA J N 1
ATOM 25275 C CA . ALA F 1 10 ? 142.170 119.759 200.781 1.00 196.00 10 ALA J CA 1
ATOM 25276 C C . ALA F 1 10 ? 142.967 120.155 199.557 1.00 196.00 10 ALA J C 1
ATOM 25277 O O . ALA F 1 10 ? 143.621 119.322 198.928 1.00 196.00 10 ALA J O 1
ATOM 25284 N N . ILE F 1 11 ? 142.938 121.437 199.227 1.00 196.00 11 ILE J N 1
ATOM 25285 C CA . ILE F 1 11 ? 143.637 121.930 198.066 1.00 196.00 11 ILE J CA 1
ATOM 25286 C C . ILE F 1 11 ? 145.128 121.773 198.292 1.00 196.00 11 ILE J C 1
ATOM 25287 O O . ILE F 1 11 ? 145.844 121.252 197.421 1.00 196.00 11 ILE J O 1
ATOM 25303 N N . ALA F 1 12 ? 145.598 122.222 199.461 1.00 196.00 12 ALA J N 1
ATOM 25304 C CA . ALA F 1 12 ? 147.000 122.102 199.779 1.00 196.00 12 ALA J CA 1
ATOM 25305 C C . ALA F 1 12 ? 147.409 120.667 199.981 1.00 196.00 12 ALA J C 1
ATOM 25306 O O . ALA F 1 12 ? 148.513 120.293 199.616 1.00 196.00 12 ALA J O 1
ATOM 25313 N N . GLU F 1 13 ? 146.543 119.856 200.582 1.00 196.00 13 GLU J N 1
ATOM 25314 C CA . GLU F 1 13 ? 146.851 118.468 200.866 1.00 196.00 13 GLU J CA 1
ATOM 25315 C C . GLU F 1 13 ? 147.080 117.680 199.607 1.00 196.00 13 GLU J C 1
ATOM 25316 O O . GLU F 1 13 ? 148.034 116.903 199.521 1.00 196.00 13 GLU J O 1
ATOM 25328 N N . LEU F 1 14 ? 146.222 117.865 198.609 1.00 196.00 14 LEU J N 1
ATOM 25329 C CA . LEU F 1 14 ? 146.406 117.106 197.400 1.00 196.00 14 LEU J CA 1
ATOM 25330 C C . LEU F 1 14 ? 147.652 117.552 196.657 1.00 196.00 14 LEU J C 1
ATOM 25331 O O . LEU F 1 14 ? 148.410 116.708 196.157 1.00 196.00 14 LEU J O 1
ATOM 25347 N N . ALA F 1 15 ? 147.901 118.868 196.589 1.00 196.00 15 ALA J N 1
ATOM 25348 C CA . ALA F 1 15 ? 149.091 119.300 195.888 1.00 196.00 15 ALA J CA 1
ATOM 25349 C C . ALA F 1 15 ? 150.331 118.891 196.645 1.00 196.00 15 ALA J C 1
ATOM 25350 O O . ALA F 1 15 ? 151.284 118.432 196.035 1.00 196.00 15 ALA J O 1
ATOM 25357 N N . LYS F 1 16 ? 150.308 119.002 197.975 1.00 196.00 16 LYS J N 1
ATOM 25358 C CA . LYS F 1 16 ? 151.449 118.685 198.808 1.00 196.00 16 LYS J CA 1
ATOM 25359 C C . LYS F 1 16 ? 151.848 117.237 198.665 1.00 196.00 16 LYS J C 1
ATOM 25360 O O . LYS F 1 16 ? 153.039 116.941 198.538 1.00 196.00 16 LYS J O 1
ATOM 25379 N N . LYS F 1 17 ? 150.873 116.322 198.674 1.00 196.00 17 LYS J N 1
ATOM 25380 C CA . LYS F 1 17 ? 151.203 114.916 198.534 1.00 196.00 17 LYS J CA 1
ATOM 25381 C C . LYS F 1 17 ? 151.785 114.630 197.165 1.00 196.00 17 LYS J C 1
ATOM 25382 O O . LYS F 1 17 ? 152.758 113.880 197.047 1.00 196.00 17 LYS J O 1
ATOM 25401 N N . ALA F 1 18 ? 151.210 115.236 196.124 1.00 196.00 18 ALA J N 1
ATOM 25402 C CA . ALA F 1 18 ? 151.712 115.037 194.781 1.00 196.00 18 ALA J CA 1
ATOM 25403 C C . ALA F 1 18 ? 153.128 115.618 194.631 1.00 196.00 18 ALA J C 1
ATOM 25404 O O . ALA F 1 18 ? 153.965 115.032 193.932 1.00 196.00 18 ALA J O 1
ATOM 25411 N N . ILE F 1 19 ? 153.402 116.754 195.297 1.00 196.00 19 ILE J N 1
ATOM 25412 C CA . ILE F 1 19 ? 154.715 117.392 195.275 1.00 196.00 19 ILE J CA 1
ATOM 25413 C C . ILE F 1 19 ? 155.729 116.517 195.947 1.00 196.00 19 ILE J C 1
ATOM 25414 O O . ILE F 1 19 ? 156.807 116.295 195.396 1.00 196.00 19 ILE J O 1
ATOM 25430 N N . GLU F 1 20 ? 155.398 116.009 197.136 1.00 196.00 20 GLU J N 1
ATOM 25431 C CA . GLU F 1 20 ? 156.327 115.154 197.843 1.00 196.00 20 GLU J CA 1
ATOM 25432 C C . GLU F 1 20 ? 156.615 113.899 197.056 1.00 196.00 20 GLU J C 1
ATOM 25433 O O . GLU F 1 20 ? 157.761 113.454 197.009 1.00 196.00 20 GLU J O 1
ATOM 25445 N N . ALA F 1 21 ? 155.586 113.283 196.467 1.00 196.00 21 ALA J N 1
ATOM 25446 C CA . ALA F 1 21 ? 155.807 112.055 195.732 1.00 196.00 21 ALA J CA 1
ATOM 25447 C C . ALA F 1 21 ? 156.673 112.240 194.490 1.00 196.00 21 ALA J C 1
ATOM 25448 O O . ALA F 1 21 ? 157.571 111.423 194.249 1.00 196.00 21 ALA J O 1
ATOM 25455 N N . ILE F 1 22 ? 156.462 113.320 193.723 1.00 196.00 22 ILE J N 1
ATOM 25456 C CA . ILE F 1 22 ? 157.257 113.482 192.518 1.00 196.00 22 ILE J CA 1
ATOM 25457 C C . ILE F 1 22 ? 158.663 113.938 192.900 1.00 196.00 22 ILE J C 1
ATOM 25458 O O . ILE F 1 22 ? 159.648 113.513 192.286 1.00 196.00 22 ILE J O 1
ATOM 25474 N N . TYR F 1 23 ? 158.764 114.809 193.919 1.00 196.00 23 TYR J N 1
ATOM 25475 C CA . TYR F 1 23 ? 160.049 115.227 194.426 1.00 196.00 23 TYR J CA 1
ATOM 25476 C C . TYR F 1 23 ? 160.865 114.068 194.930 1.00 196.00 23 TYR J C 1
ATOM 25477 O O . TYR F 1 23 ? 162.023 113.929 194.559 1.00 196.00 23 TYR J O 1
ATOM 25495 N N . ARG F 1 24 ? 160.273 113.218 195.771 1.00 196.00 24 ARG J N 1
ATOM 25496 C CA . ARG F 1 24 ? 161.004 112.108 196.332 1.00 196.00 24 ARG J CA 1
ATOM 25497 C C . ARG F 1 24 ? 161.565 111.213 195.247 1.00 196.00 24 ARG J C 1
ATOM 25498 O O . ARG F 1 24 ? 162.725 110.797 195.340 1.00 196.00 24 ARG J O 1
ATOM 25519 N N . LEU F 1 25 ? 160.788 110.931 194.199 1.00 196.00 25 LEU J N 1
ATOM 25520 C CA . LEU F 1 25 ? 161.329 110.083 193.157 1.00 196.00 25 LEU J CA 1
ATOM 25521 C C . LEU F 1 25 ? 162.505 110.772 192.485 1.00 196.00 25 LEU J C 1
ATOM 25522 O O . LEU F 1 25 ? 163.558 110.162 192.280 1.00 196.00 25 LEU J O 1
ATOM 25538 N N . ALA F 1 26 ? 162.357 112.068 192.215 1.00 196.00 26 ALA J N 1
ATOM 25539 C CA . ALA F 1 26 ? 163.398 112.859 191.589 1.00 196.00 26 ALA J CA 1
ATOM 25540 C C . ALA F 1 26 ? 164.630 113.012 192.457 1.00 196.00 26 ALA J C 1
ATOM 25541 O O . ALA F 1 26 ? 165.735 113.135 191.938 1.00 196.00 26 ALA J O 1
ATOM 25548 N N . ASP F 1 27 ? 164.448 113.042 193.773 1.00 196.00 27 ASP J N 1
ATOM 25549 C CA . ASP F 1 27 ? 165.544 113.192 194.711 1.00 196.00 27 ASP J CA 1
ATOM 25550 C C . ASP F 1 27 ? 166.368 111.901 194.727 1.00 196.00 27 ASP J C 1
ATOM 25551 O O . ASP F 1 27 ? 167.595 111.939 194.840 1.00 196.00 27 ASP J O 1
ATOM 25560 N N . ASN F 1 28 ? 165.685 110.754 194.587 1.00 196.00 28 ASN J N 1
ATOM 25561 C CA . ASN F 1 28 ? 166.356 109.459 194.554 1.00 196.00 28 ASN J CA 1
ATOM 25562 C C . ASN F 1 28 ? 167.093 109.233 193.223 1.00 196.00 28 ASN J C 1
ATOM 25563 O O . ASN F 1 28 ? 168.143 108.582 193.187 1.00 196.00 28 ASN J O 1
ATOM 25574 N N . HIS F 1 29 ? 166.546 109.794 192.143 1.00 196.00 29 HIS J N 1
ATOM 25575 C CA . HIS F 1 29 ? 167.113 109.696 190.803 1.00 196.00 29 HIS J CA 1
ATOM 25576 C C . HIS F 1 29 ? 168.297 110.625 190.567 1.00 196.00 29 HIS J C 1
ATOM 25577 O O . HIS F 1 29 ? 168.414 111.692 191.160 1.00 196.00 29 HIS J O 1
ATOM 25591 N N . THR F 1 30 ? 169.177 110.230 189.649 1.00 196.00 30 THR J N 1
ATOM 25592 C CA . THR F 1 30 ? 170.306 111.075 189.267 1.00 196.00 30 THR J CA 1
ATOM 25593 C C . THR F 1 30 ? 170.127 111.639 187.856 1.00 196.00 30 THR J C 1
ATOM 25594 O O . THR F 1 30 ? 170.982 112.365 187.346 1.00 196.00 30 THR J O 1
ATOM 25605 N N . THR F 1 31 ? 169.011 111.277 187.231 1.00 196.00 31 THR J N 1
ATOM 25606 C CA . THR F 1 31 ? 168.664 111.674 185.874 1.00 196.00 31 THR J CA 1
ATOM 25607 C C . THR F 1 31 ? 168.144 113.112 185.857 1.00 196.00 31 THR J C 1
ATOM 25608 O O . THR F 1 31 ? 167.213 113.458 186.592 1.00 196.00 31 THR J O 1
ATOM 25619 N N . ASP F 1 32 ? 168.697 113.928 184.959 1.00 196.00 32 ASP J N 1
ATOM 25620 C CA . ASP F 1 32 ? 168.366 115.346 184.851 1.00 196.00 32 ASP J CA 1
ATOM 25621 C C . ASP F 1 32 ? 166.954 115.598 184.371 1.00 196.00 32 ASP J C 1
ATOM 25622 O O . ASP F 1 32 ? 166.264 116.502 184.851 1.00 196.00 32 ASP J O 1
ATOM 25631 N N . THR F 1 33 ? 166.516 114.719 183.510 1.00 196.00 33 THR J N 1
ATOM 25632 C CA . THR F 1 33 ? 165.214 114.732 182.897 1.00 196.00 33 THR J CA 1
ATOM 25633 C C . THR F 1 33 ? 164.135 114.490 183.937 1.00 196.00 33 THR J C 1
ATOM 25634 O O . THR F 1 33 ? 163.045 115.063 183.856 1.00 196.00 33 THR J O 1
ATOM 25645 N N . PHE F 1 34 ? 164.404 113.577 184.873 1.00 196.00 34 PHE J N 1
ATOM 25646 C CA . PHE F 1 34 ? 163.440 113.221 185.898 1.00 196.00 34 PHE J CA 1
ATOM 25647 C C . PHE F 1 34 ? 163.376 114.341 186.914 1.00 196.00 34 PHE J C 1
ATOM 25648 O O . PHE F 1 34 ? 162.295 114.668 187.425 1.00 196.00 34 PHE J O 1
ATOM 25665 N N . MET F 1 35 ? 164.531 114.944 187.207 1.00 196.00 35 MET J N 1
ATOM 25666 C CA . MET F 1 35 ? 164.527 116.054 188.126 1.00 196.00 35 MET J CA 1
ATOM 25667 C C . MET F 1 35 ? 163.726 117.190 187.524 1.00 196.00 35 MET J C 1
ATOM 25668 O O . MET F 1 35 ? 162.901 117.792 188.210 1.00 196.00 35 MET J O 1
ATOM 25682 N N . ALA F 1 36 ? 163.914 117.442 186.223 1.00 196.00 36 ALA J N 1
ATOM 25683 C CA . ALA F 1 36 ? 163.189 118.493 185.540 1.00 196.00 36 ALA J CA 1
ATOM 25684 C C . ALA F 1 36 ? 161.693 118.220 185.514 1.00 196.00 36 ALA J C 1
ATOM 25685 O O . ALA F 1 36 ? 160.898 119.155 185.658 1.00 196.00 36 ALA J O 1
ATOM 25692 N N . LYS F 1 37 ? 161.296 116.949 185.337 1.00 196.00 37 LYS J N 1
ATOM 25693 C CA . LYS F 1 37 ? 159.887 116.600 185.346 1.00 196.00 37 LYS J CA 1
ATOM 25694 C C . LYS F 1 37 ? 159.277 116.948 186.686 1.00 196.00 37 LYS J C 1
ATOM 25695 O O . LYS F 1 37 ? 158.191 117.532 186.742 1.00 196.00 37 LYS J O 1
ATOM 25714 N N . ALA F 1 38 ? 159.969 116.595 187.776 1.00 196.00 38 ALA J N 1
ATOM 25715 C CA . ALA F 1 38 ? 159.452 116.929 189.088 1.00 196.00 38 ALA J CA 1
ATOM 25716 C C . ALA F 1 38 ? 159.387 118.425 189.257 1.00 196.00 38 ALA J C 1
ATOM 25717 O O . ALA F 1 38 ? 158.407 118.944 189.758 1.00 196.00 38 ALA J O 1
ATOM 25724 N N . ILE F 1 39 ? 160.356 119.151 188.748 1.00 196.00 39 ILE J N 1
ATOM 25725 C CA . ILE F 1 39 ? 160.327 120.588 188.903 1.00 196.00 39 ILE J CA 1
ATOM 25726 C C . ILE F 1 39 ? 159.126 121.227 188.237 1.00 196.00 39 ILE J C 1
ATOM 25727 O O . ILE F 1 39 ? 158.486 122.115 188.823 1.00 196.00 39 ILE J O 1
ATOM 25743 N N . GLU F 1 40 ? 158.832 120.818 187.012 1.00 196.00 40 GLU J N 1
ATOM 25744 C CA . GLU F 1 40 ? 157.692 121.384 186.331 1.00 196.00 40 GLU J CA 1
ATOM 25745 C C . GLU F 1 40 ? 156.386 120.918 186.981 1.00 196.00 40 GLU J C 1
ATOM 25746 O O . GLU F 1 40 ? 155.454 121.717 187.117 1.00 196.00 40 GLU J O 1
ATOM 25758 N N . ALA F 1 41 ? 156.304 119.632 187.372 1.00 196.00 41 ALA J N 1
ATOM 25759 C CA . ALA F 1 41 ? 155.100 119.101 188.003 1.00 196.00 41 ALA J CA 1
ATOM 25760 C C . ALA F 1 41 ? 154.825 119.796 189.327 1.00 196.00 41 ALA J C 1
ATOM 25761 O O . ALA F 1 41 ? 153.682 120.134 189.632 1.00 196.00 41 ALA J O 1
ATOM 25768 N N . ILE F 1 42 ? 155.885 120.076 190.079 1.00 196.00 42 ILE J N 1
ATOM 25769 C CA . ILE F 1 42 ? 155.775 120.723 191.365 1.00 196.00 42 ILE J CA 1
ATOM 25770 C C . ILE F 1 42 ? 155.278 122.127 191.187 1.00 196.00 42 ILE J C 1
ATOM 25771 O O . ILE F 1 42 ? 154.413 122.564 191.956 1.00 196.00 42 ILE J O 1
ATOM 25787 N N . ALA F 1 43 ? 155.814 122.857 190.206 1.00 196.00 43 ALA J N 1
ATOM 25788 C CA . ALA F 1 43 ? 155.303 124.187 189.990 1.00 196.00 43 ALA J CA 1
ATOM 25789 C C . ALA F 1 43 ? 153.830 124.132 189.633 1.00 196.00 43 ALA J C 1
ATOM 25790 O O . ALA F 1 43 ? 153.039 124.879 190.188 1.00 196.00 43 ALA J O 1
ATOM 25797 N N . GLU F 1 44 ? 153.390 123.181 188.814 1.00 196.00 44 GLU J N 1
ATOM 25798 C CA . GLU F 1 44 ? 151.966 123.207 188.490 1.00 196.00 44 GLU J CA 1
ATOM 25799 C C . GLU F 1 44 ? 151.090 122.901 189.702 1.00 196.00 44 GLU J C 1
ATOM 25800 O O . GLU F 1 44 ? 150.065 123.563 189.928 1.00 196.00 44 GLU J O 1
ATOM 25812 N N . LEU F 1 45 ? 151.529 121.960 190.538 1.00 196.00 45 LEU J N 1
ATOM 25813 C CA . LEU F 1 45 ? 150.758 121.565 191.702 1.00 196.00 45 LEU J CA 1
ATOM 25814 C C . LEU F 1 45 ? 150.658 122.647 192.758 1.00 196.00 45 LEU J C 1
ATOM 25815 O O . LEU F 1 45 ? 149.559 122.930 193.259 1.00 196.00 45 LEU J O 1
ATOM 25831 N N . ALA F 1 46 ? 151.784 123.293 193.069 1.00 196.00 46 ALA J N 1
ATOM 25832 C CA . ALA F 1 46 ? 151.760 124.330 194.076 1.00 196.00 46 ALA J CA 1
ATOM 25833 C C . ALA F 1 46 ? 151.160 125.595 193.492 1.00 196.00 46 ALA J C 1
ATOM 25834 O O . ALA F 1 46 ? 150.454 126.318 194.173 1.00 196.00 46 ALA J O 1
ATOM 25841 N N . LYS F 1 47 ? 151.382 125.882 192.217 1.00 196.00 47 LYS J N 1
ATOM 25842 C CA . LYS F 1 47 ? 150.870 127.121 191.663 1.00 196.00 47 LYS J CA 1
ATOM 25843 C C . LYS F 1 47 ? 149.363 127.155 191.714 1.00 196.00 47 LYS J C 1
ATOM 25844 O O . LYS F 1 47 ? 148.779 128.162 192.131 1.00 196.00 47 LYS J O 1
ATOM 25863 N N . GLU F 1 48 ? 148.719 126.052 191.329 1.00 196.00 48 GLU J N 1
ATOM 25864 C CA . GLU F 1 48 ? 147.274 126.050 191.358 1.00 196.00 48 GLU J CA 1
ATOM 25865 C C . GLU F 1 48 ? 146.766 126.029 192.786 1.00 196.00 48 GLU J C 1
ATOM 25866 O O . GLU F 1 48 ? 145.806 126.732 193.121 1.00 196.00 48 GLU J O 1
ATOM 25878 N N . ALA F 1 49 ? 147.404 125.234 193.655 1.00 196.00 49 ALA J N 1
ATOM 25879 C CA . ALA F 1 49 ? 146.930 125.160 195.014 1.00 196.00 49 ALA J CA 1
ATOM 25880 C C . ALA F 1 49 ? 147.074 126.490 195.743 1.00 196.00 49 ALA J C 1
ATOM 25881 O O . ALA F 1 49 ? 146.155 126.906 196.446 1.00 196.00 49 ALA J O 1
ATOM 25888 N N . ILE F 1 50 ? 148.173 127.204 195.504 1.00 196.00 50 ILE J N 1
ATOM 25889 C CA . ILE F 1 50 ? 148.413 128.471 196.167 1.00 196.00 50 ILE J CA 1
ATOM 25890 C C . ILE F 1 50 ? 147.429 129.515 195.702 1.00 196.00 50 ILE J C 1
ATOM 25891 O O . ILE F 1 50 ? 146.895 130.257 196.532 1.00 196.00 50 ILE J O 1
ATOM 25907 N N . LYS F 1 51 ? 147.193 129.613 194.396 1.00 196.00 51 LYS J N 1
ATOM 25908 C CA . LYS F 1 51 ? 146.248 130.604 193.927 1.00 196.00 51 LYS J CA 1
ATOM 25909 C C . LYS F 1 51 ? 144.843 130.328 194.442 1.00 196.00 51 LYS J C 1
ATOM 25910 O O . LYS F 1 51 ? 144.149 131.251 194.882 1.00 196.00 51 LYS J O 1
ATOM 25929 N N . ALA F 1 52 ? 144.419 129.057 194.420 1.00 196.00 52 ALA J N 1
ATOM 25930 C CA . ALA F 1 52 ? 143.077 128.738 194.859 1.00 196.00 52 ALA J CA 1
ATOM 25931 C C . ALA F 1 52 ? 142.879 129.045 196.337 1.00 196.00 52 ALA J C 1
ATOM 25932 O O . ALA F 1 52 ? 141.856 129.623 196.718 1.00 196.00 52 ALA J O 1
ATOM 25939 N N . ILE F 1 53 ? 143.885 128.744 197.154 1.00 196.00 53 ILE J N 1
ATOM 25940 C CA . ILE F 1 53 ? 143.825 128.992 198.579 1.00 196.00 53 ILE J CA 1
ATOM 25941 C C . ILE F 1 53 ? 143.852 130.455 198.915 1.00 196.00 53 ILE J C 1
ATOM 25942 O O . ILE F 1 53 ? 143.107 130.908 199.793 1.00 196.00 53 ILE J O 1
ATOM 25958 N N . ALA F 1 54 ? 144.750 131.196 198.274 1.00 196.00 54 ALA J N 1
ATOM 25959 C CA . ALA F 1 54 ? 144.876 132.597 198.571 1.00 196.00 54 ALA J CA 1
ATOM 25960 C C . ALA F 1 54 ? 143.587 133.342 198.279 1.00 196.00 54 ALA J C 1
ATOM 25961 O O . ALA F 1 54 ? 143.161 134.169 199.088 1.00 196.00 54 ALA J O 1
ATOM 25968 N N . ASP F 1 55 ? 142.913 133.004 197.174 1.00 196.00 55 ASP J N 1
ATOM 25969 C CA . ASP F 1 55 ? 141.676 133.698 196.872 1.00 196.00 55 ASP J CA 1
ATOM 25970 C C . ASP F 1 55 ? 140.543 133.200 197.724 1.00 196.00 55 ASP J C 1
ATOM 25971 O O . ASP F 1 55 ? 139.657 133.962 198.086 1.00 196.00 55 ASP J O 1
ATOM 25980 N N . LEU F 1 56 ? 140.544 131.932 198.085 1.00 196.00 56 LEU J N 1
ATOM 25981 C CA . LEU F 1 56 ? 139.462 131.455 198.907 1.00 196.00 56 LEU J CA 1
ATOM 25982 C C . LEU F 1 56 ? 139.495 132.187 200.254 1.00 196.00 56 LEU J C 1
ATOM 25983 O O . LEU F 1 56 ? 138.499 132.746 200.710 1.00 196.00 56 LEU J O 1
ATOM 25999 N N . ALA F 1 57 ? 140.665 132.217 200.890 1.00 196.00 57 ALA J N 1
ATOM 26000 C CA . ALA F 1 57 ? 140.837 132.820 202.207 1.00 196.00 57 ALA J CA 1
ATOM 26001 C C . ALA F 1 57 ? 140.601 134.326 202.244 1.00 196.00 57 ALA J C 1
ATOM 26002 O O . ALA F 1 57 ? 140.094 134.867 203.229 1.00 196.00 57 ALA J O 1
ATOM 26009 N N . LYS F 1 58 ? 140.899 135.017 201.156 1.00 196.00 58 LYS J N 1
ATOM 26010 C CA . LYS F 1 58 ? 140.728 136.462 201.104 1.00 196.00 58 LYS J CA 1
ATOM 26011 C C . LYS F 1 58 ? 139.288 136.892 200.932 1.00 196.00 58 LYS J C 1
ATOM 26012 O O . LYS F 1 58 ? 138.990 138.085 200.936 1.00 196.00 58 LYS J O 1
ATOM 26031 N N . ASN F 1 59 ? 138.386 135.930 200.807 1.00 196.00 59 ASN J N 1
ATOM 26032 C CA . ASN F 1 59 ? 136.975 136.208 200.714 1.00 196.00 59 ASN J CA 1
ATOM 26033 C C . ASN F 1 59 ? 136.280 136.011 202.060 1.00 196.00 59 ASN J C 1
ATOM 26034 O O . ASN F 1 59 ? 135.040 135.945 202.134 1.00 196.00 59 ASN J O 1
ATOM 26045 N N . HIS F 1 60 ? 137.095 135.933 203.120 1.00 196.00 60 HIS J N 1
ATOM 26046 C CA . HIS F 1 60 ? 136.652 135.811 204.495 1.00 196.00 60 HIS J CA 1
ATOM 26047 C C . HIS F 1 60 ? 137.112 136.998 205.329 1.00 196.00 60 HIS J C 1
ATOM 26048 O O . HIS F 1 60 ? 138.055 137.709 204.983 1.00 196.00 60 HIS J O 1
ATOM 26062 N N . THR F 1 61 ? 136.409 137.221 206.433 1.00 196.00 61 THR J N 1
ATOM 26063 C CA . THR F 1 61 ? 136.657 138.333 207.342 1.00 196.00 61 THR J CA 1
ATOM 26064 C C . THR F 1 61 ? 137.294 137.899 208.657 1.00 196.00 61 THR J C 1
ATOM 26065 O O . THR F 1 61 ? 137.279 138.647 209.633 1.00 196.00 61 THR J O 1
ATOM 26076 N N . THR F 1 62 ? 137.787 136.668 208.697 1.00 196.00 62 THR J N 1
ATOM 26077 C CA . THR F 1 62 ? 138.359 136.102 209.917 1.00 196.00 62 THR J CA 1
ATOM 26078 C C . THR F 1 62 ? 139.720 135.463 209.793 1.00 196.00 62 THR J C 1
ATOM 26079 O O . THR F 1 62 ? 140.093 134.894 208.753 1.00 196.00 62 THR J O 1
ATOM 26090 N N . GLU F 1 63 ? 140.395 135.465 210.944 1.00 196.00 63 GLU J N 1
ATOM 26091 C CA . GLU F 1 63 ? 141.713 134.917 211.149 1.00 196.00 63 GLU J CA 1
ATOM 26092 C C . GLU F 1 63 ? 141.724 133.432 210.915 1.00 196.00 63 GLU J C 1
ATOM 26093 O O . GLU F 1 63 ? 142.773 132.870 210.638 1.00 196.00 63 GLU J O 1
ATOM 26105 N N . GLU F 1 64 ? 140.571 132.772 210.981 1.00 196.00 64 GLU J N 1
ATOM 26106 C CA . GLU F 1 64 ? 140.577 131.351 210.696 1.00 196.00 64 GLU J CA 1
ATOM 26107 C C . GLU F 1 64 ? 141.085 131.111 209.287 1.00 196.00 64 GLU J C 1
ATOM 26108 O O . GLU F 1 64 ? 141.850 130.178 209.039 1.00 196.00 64 GLU J O 1
ATOM 26120 N N . PHE F 1 65 ? 140.642 131.939 208.349 1.00 196.00 65 PHE J N 1
ATOM 26121 C CA . PHE F 1 65 ? 140.993 131.753 206.967 1.00 196.00 65 PHE J CA 1
ATOM 26122 C C . PHE F 1 65 ? 142.353 132.254 206.646 1.00 196.00 65 PHE J C 1
ATOM 26123 O O . PHE F 1 65 ? 143.090 131.600 205.897 1.00 196.00 65 PHE J O 1
ATOM 26140 N N . MET F 1 66 ? 142.728 133.393 207.210 1.00 196.00 66 MET J N 1
ATOM 26141 C CA . MET F 1 66 ? 144.075 133.819 206.927 1.00 196.00 66 MET J CA 1
ATOM 26142 C C . MET F 1 66 ? 145.021 132.785 207.547 1.00 196.00 66 MET J C 1
ATOM 26143 O O . MET F 1 66 ? 146.038 132.444 206.971 1.00 196.00 66 MET J O 1
ATOM 26157 N N . ALA F 1 67 ? 144.684 132.226 208.716 1.00 196.00 67 ALA J N 1
ATOM 26158 C CA . ALA F 1 67 ? 145.576 131.260 209.333 1.00 196.00 67 ALA J CA 1
ATOM 26159 C C . ALA F 1 67 ? 145.720 129.997 208.510 1.00 196.00 67 ALA J C 1
ATOM 26160 O O . ALA F 1 67 ? 146.839 129.498 208.324 1.00 196.00 67 ALA J O 1
ATOM 26167 N N . ARG F 1 68 ? 144.606 129.499 207.956 1.00 196.00 68 ARG J N 1
ATOM 26168 C CA . ARG F 1 68 ? 144.672 128.281 207.174 1.00 196.00 68 ARG J CA 1
ATOM 26169 C C . ARG F 1 68 ? 145.460 128.489 205.909 1.00 196.00 68 ARG J C 1
ATOM 26170 O O . ARG F 1 68 ? 146.272 127.640 205.536 1.00 196.00 68 ARG J O 1
ATOM 26191 N N . ALA F 1 69 ? 145.241 129.624 205.255 1.00 196.00 69 ALA J N 1
ATOM 26192 C CA . ALA F 1 69 ? 145.916 129.923 204.018 1.00 196.00 69 ALA J CA 1
ATOM 26193 C C . ALA F 1 69 ? 147.378 130.297 204.211 1.00 196.00 69 ALA J C 1
ATOM 26194 O O . ALA F 1 69 ? 148.218 129.938 203.392 1.00 196.00 69 ALA J O 1
ATOM 26201 N N . ILE F 1 70 ? 147.731 130.985 205.292 1.00 196.00 70 ILE J N 1
ATOM 26202 C CA . ILE F 1 70 ? 149.131 131.324 205.487 1.00 196.00 70 ILE J CA 1
ATOM 26203 C C . ILE F 1 70 ? 149.902 130.053 205.707 1.00 196.00 70 ILE J C 1
ATOM 26204 O O . ILE F 1 70 ? 150.927 129.842 205.060 1.00 196.00 70 ILE J O 1
ATOM 26220 N N . SER F 1 71 ? 149.406 129.171 206.576 1.00 196.00 71 SER J N 1
ATOM 26221 C CA . SER F 1 71 ? 150.124 127.935 206.792 1.00 196.00 71 SER J CA 1
ATOM 26222 C C . SER F 1 71 ? 150.109 127.051 205.552 1.00 196.00 71 SER J C 1
ATOM 26223 O O . SER F 1 71 ? 151.141 126.483 205.194 1.00 196.00 71 SER J O 1
ATOM 26231 N N . ALA F 1 72 ? 148.960 126.943 204.861 1.00 196.00 72 ALA J N 1
ATOM 26232 C CA . ALA F 1 72 ? 148.885 126.081 203.695 1.00 196.00 72 ALA J CA 1
ATOM 26233 C C . ALA F 1 72 ? 149.790 126.550 202.572 1.00 196.00 72 ALA J C 1
ATOM 26234 O O . ALA F 1 72 ? 150.477 125.739 201.946 1.00 196.00 72 ALA J O 1
ATOM 26241 N N . ILE F 1 73 ? 149.845 127.856 202.343 1.00 196.00 73 ILE J N 1
ATOM 26242 C CA . ILE F 1 73 ? 150.666 128.383 201.283 1.00 196.00 73 ILE J CA 1
ATOM 26243 C C . ILE F 1 73 ? 152.104 128.362 201.673 1.00 196.00 73 ILE J C 1
ATOM 26244 O O . ILE F 1 73 ? 152.950 128.029 200.852 1.00 196.00 73 ILE J O 1
ATOM 26260 N N . ALA F 1 74 ? 152.430 128.762 202.896 1.00 196.00 74 ALA J N 1
ATOM 26261 C CA . ALA F 1 74 ? 153.816 128.747 203.267 1.00 196.00 74 ALA J CA 1
ATOM 26262 C C . ALA F 1 74 ? 154.357 127.320 203.178 1.00 196.00 74 ALA J C 1
ATOM 26263 O O . ALA F 1 74 ? 155.487 127.135 202.714 1.00 196.00 74 ALA J O 1
ATOM 26270 N N . GLU F 1 75 ? 153.573 126.289 203.547 1.00 196.00 75 GLU J N 1
ATOM 26271 C CA . GLU F 1 75 ? 154.097 124.942 203.385 1.00 196.00 75 GLU J CA 1
ATOM 26272 C C . GLU F 1 75 ? 154.181 124.515 201.925 1.00 196.00 75 GLU J C 1
ATOM 26273 O O . GLU F 1 75 ? 155.186 123.923 201.529 1.00 196.00 75 GLU J O 1
ATOM 26285 N N . LEU F 1 76 ? 153.179 124.838 201.093 1.00 196.00 76 LEU J N 1
ATOM 26286 C CA . LEU F 1 76 ? 153.263 124.423 199.698 1.00 196.00 76 LEU J CA 1
ATOM 26287 C C . LEU F 1 76 ? 154.405 125.093 199.009 1.00 196.00 76 LEU J C 1
ATOM 26288 O O . LEU F 1 76 ? 155.153 124.461 198.266 1.00 196.00 76 LEU J O 1
ATOM 26304 N N . ALA F 1 77 ? 154.554 126.378 199.277 1.00 196.00 77 ALA J N 1
ATOM 26305 C CA . ALA F 1 77 ? 155.569 127.180 198.667 1.00 196.00 77 ALA J CA 1
ATOM 26306 C C . ALA F 1 77 ? 156.952 126.810 199.089 1.00 196.00 77 ALA J C 1
ATOM 26307 O O . ALA F 1 77 ? 157.844 126.721 198.251 1.00 196.00 77 ALA J O 1
ATOM 26314 N N . ARG F 1 78 ? 157.152 126.518 200.369 1.00 196.00 78 ARG J N 1
ATOM 26315 C CA . ARG F 1 78 ? 158.490 126.207 200.781 1.00 196.00 78 ARG J CA 1
ATOM 26316 C C . ARG F 1 78 ? 158.821 124.778 200.434 1.00 196.00 78 ARG J C 1
ATOM 26317 O O . ARG F 1 78 ? 159.954 124.498 200.054 1.00 196.00 78 ARG J O 1
ATOM 26338 N N . LYS F 1 79 ? 157.840 123.872 200.448 1.00 196.00 79 LYS J N 1
ATOM 26339 C CA . LYS F 1 79 ? 158.165 122.519 200.068 1.00 196.00 79 LYS J CA 1
ATOM 26340 C C . LYS F 1 79 ? 158.483 122.504 198.598 1.00 196.00 79 LYS J C 1
ATOM 26341 O O . LYS F 1 79 ? 159.435 121.846 198.175 1.00 196.00 79 LYS J O 1
ATOM 26360 N N . ALA F 1 80 ? 157.685 123.217 197.807 1.00 196.00 80 ALA J N 1
ATOM 26361 C CA . ALA F 1 80 ? 157.886 123.255 196.390 1.00 196.00 80 ALA J CA 1
ATOM 26362 C C . ALA F 1 80 ? 159.176 123.960 195.996 1.00 196.00 80 ALA J C 1
ATOM 26363 O O . ALA F 1 80 ? 159.874 123.472 195.114 1.00 196.00 80 ALA J O 1
ATOM 26370 N N . ILE F 1 81 ? 159.542 125.071 196.650 1.00 196.00 81 ILE J N 1
ATOM 26371 C CA . ILE F 1 81 ? 160.792 125.720 196.282 1.00 196.00 81 ILE J CA 1
ATOM 26372 C C . ILE F 1 81 ? 161.966 124.901 196.739 1.00 196.00 81 ILE J C 1
ATOM 26373 O O . ILE F 1 81 ? 162.934 124.794 195.988 1.00 196.00 81 ILE J O 1
ATOM 26389 N N . ASP F 1 82 ? 161.927 124.341 197.954 1.00 196.00 82 ASP J N 1
ATOM 26390 C CA . ASP F 1 82 ? 163.050 123.541 198.395 1.00 196.00 82 ASP J CA 1
ATOM 26391 C C . ASP F 1 82 ? 163.169 122.321 197.501 1.00 196.00 82 ASP J C 1
ATOM 26392 O O . ASP F 1 82 ? 164.274 121.925 197.146 1.00 196.00 82 ASP J O 1
ATOM 26401 N N . ALA F 1 83 ? 162.041 121.718 197.104 1.00 196.00 83 ALA J N 1
ATOM 26402 C CA . ALA F 1 83 ? 162.110 120.569 196.229 1.00 196.00 83 ALA J CA 1
ATOM 26403 C C . ALA F 1 83 ? 162.692 120.954 194.877 1.00 196.00 83 ALA J C 1
ATOM 26404 O O . ALA F 1 83 ? 163.606 120.298 194.373 1.00 196.00 83 ALA J O 1
ATOM 26411 N N . ILE F 1 84 ? 162.267 122.094 194.337 1.00 196.00 84 ILE J N 1
ATOM 26412 C CA . ILE F 1 84 ? 162.763 122.516 193.051 1.00 196.00 84 ILE J CA 1
ATOM 26413 C C . ILE F 1 84 ? 164.228 122.848 193.097 1.00 196.00 84 ILE J C 1
ATOM 26414 O O . ILE F 1 84 ? 164.950 122.462 192.192 1.00 196.00 84 ILE J O 1
ATOM 26430 N N . TYR F 1 85 ? 164.662 123.583 194.113 1.00 196.00 85 TYR J N 1
ATOM 26431 C CA . TYR F 1 85 ? 166.044 124.001 194.272 1.00 196.00 85 TYR J CA 1
ATOM 26432 C C . TYR F 1 85 ? 166.952 122.784 194.520 1.00 196.00 85 TYR J C 1
ATOM 26433 O O . TYR F 1 85 ? 168.039 122.671 193.930 1.00 196.00 85 TYR J O 1
ATOM 26451 N N . ARG F 1 86 ? 166.515 121.836 195.363 1.00 196.00 86 ARG J N 1
ATOM 26452 C CA . ARG F 1 86 ? 167.335 120.660 195.625 1.00 196.00 86 ARG J CA 1
ATOM 26453 C C . ARG F 1 86 ? 167.620 119.874 194.367 1.00 196.00 86 ARG J C 1
ATOM 26454 O O . ARG F 1 86 ? 168.703 119.286 194.251 1.00 196.00 86 ARG J O 1
ATOM 26475 N N . LEU F 1 87 ? 166.657 119.842 193.451 1.00 196.00 87 LEU J N 1
ATOM 26476 C CA . LEU F 1 87 ? 166.819 119.124 192.212 1.00 196.00 87 LEU J CA 1
ATOM 26477 C C . LEU F 1 87 ? 167.472 120.014 191.135 1.00 196.00 87 LEU J C 1
ATOM 26478 O O . LEU F 1 87 ? 168.321 119.567 190.367 1.00 196.00 87 LEU J O 1
ATOM 26494 N N . ALA F 1 88 ? 167.128 121.304 191.113 1.00 196.00 88 ALA J N 1
ATOM 26495 C CA . ALA F 1 88 ? 167.599 122.241 190.102 1.00 196.00 88 ALA J CA 1
ATOM 26496 C C . ALA F 1 88 ? 169.100 122.444 190.126 1.00 196.00 88 ALA J C 1
ATOM 26497 O O . ALA F 1 88 ? 169.748 122.582 189.083 1.00 196.00 88 ALA J O 1
ATOM 26504 N N . ARG F 1 89 ? 169.674 122.396 191.317 1.00 196.00 89 ARG J N 1
ATOM 26505 C CA . ARG F 1 89 ? 171.097 122.624 191.505 1.00 196.00 89 ARG J CA 1
ATOM 26506 C C . ARG F 1 89 ? 171.923 121.491 190.914 1.00 196.00 89 ARG J C 1
ATOM 26507 O O . ARG F 1 89 ? 173.145 121.596 190.830 1.00 196.00 89 ARG J O 1
ATOM 26528 N N . ASN F 1 90 ? 171.277 120.373 190.571 1.00 196.00 90 ASN J N 1
ATOM 26529 C CA . ASN F 1 90 ? 171.971 119.230 190.029 1.00 196.00 90 ASN J CA 1
ATOM 26530 C C . ASN F 1 90 ? 171.817 119.118 188.508 1.00 196.00 90 ASN J C 1
ATOM 26531 O O . ASN F 1 90 ? 172.195 118.098 187.922 1.00 196.00 90 ASN J O 1
ATOM 26542 N N . HIS F 1 91 ? 171.287 120.157 187.852 1.00 196.00 91 HIS J N 1
ATOM 26543 C CA . HIS F 1 91 ? 171.137 120.094 186.404 1.00 196.00 91 HIS J CA 1
ATOM 26544 C C . HIS F 1 91 ? 172.427 120.330 185.654 1.00 196.00 91 HIS J C 1
ATOM 26545 O O . HIS F 1 91 ? 173.301 121.080 186.093 1.00 196.00 91 HIS J O 1
ATOM 26559 N N . THR F 1 92 ? 172.509 119.715 184.478 1.00 196.00 92 THR J N 1
ATOM 26560 C CA . THR F 1 92 ? 173.630 119.873 183.575 1.00 196.00 92 THR J CA 1
ATOM 26561 C C . THR F 1 92 ? 173.278 120.539 182.239 1.00 196.00 92 THR J C 1
ATOM 26562 O O . THR F 1 92 ? 174.180 120.900 181.480 1.00 196.00 92 THR J O 1
ATOM 26573 N N . THR F 1 93 ? 171.982 120.712 181.932 1.00 196.00 93 THR J N 1
ATOM 26574 C CA . THR F 1 93 ? 171.607 121.265 180.632 1.00 196.00 93 THR J CA 1
ATOM 26575 C C . THR F 1 93 ? 170.909 122.602 180.781 1.00 196.00 93 THR J C 1
ATOM 26576 O O . THR F 1 93 ? 170.333 122.902 181.835 1.00 196.00 93 THR J O 1
ATOM 26587 N N . ASP F 1 94 ? 170.852 123.355 179.673 1.00 196.00 94 ASP J N 1
ATOM 26588 C CA . ASP F 1 94 ? 170.207 124.660 179.678 1.00 196.00 94 ASP J CA 1
ATOM 26589 C C . ASP F 1 94 ? 168.712 124.550 179.839 1.00 196.00 94 ASP J C 1
ATOM 26590 O O . ASP F 1 94 ? 168.085 125.386 180.492 1.00 196.00 94 ASP J O 1
ATOM 26599 N N . THR F 1 95 ? 168.134 123.512 179.235 1.00 196.00 95 THR J N 1
ATOM 26600 C CA . THR F 1 95 ? 166.696 123.329 179.241 1.00 196.00 95 THR J CA 1
ATOM 26601 C C . THR F 1 95 ? 166.182 123.116 180.632 1.00 196.00 95 THR J C 1
ATOM 26602 O O . THR F 1 95 ? 165.153 123.675 181.019 1.00 196.00 95 THR J O 1
ATOM 26613 N N . PHE F 1 96 ? 166.866 122.273 181.382 1.00 196.00 96 PHE J N 1
ATOM 26614 C CA . PHE F 1 96 ? 166.376 121.935 182.685 1.00 196.00 96 PHE J CA 1
ATOM 26615 C C . PHE F 1 96 ? 166.650 123.052 183.684 1.00 196.00 96 PHE J C 1
ATOM 26616 O O . PHE F 1 96 ? 165.820 123.313 184.566 1.00 196.00 96 PHE J O 1
ATOM 26633 N N . MET F 1 97 ? 167.794 123.736 183.549 1.00 196.00 97 MET J N 1
ATOM 26634 C CA . MET F 1 97 ? 168.064 124.855 184.433 1.00 196.00 97 MET J CA 1
ATOM 26635 C C . MET F 1 97 ? 167.032 125.947 184.172 1.00 196.00 97 MET J C 1
ATOM 26636 O O . MET F 1 97 ? 166.514 126.547 185.112 1.00 196.00 97 MET J O 1
ATOM 26650 N N . ALA F 1 98 ? 166.713 126.198 182.888 1.00 196.00 98 ALA J N 1
ATOM 26651 C CA . ALA F 1 98 ? 165.734 127.208 182.521 1.00 196.00 98 ALA J CA 1
ATOM 26652 C C . ALA F 1 98 ? 164.346 126.864 183.061 1.00 196.00 98 ALA J C 1
ATOM 26653 O O . ALA F 1 98 ? 163.625 127.766 183.507 1.00 196.00 98 ALA J O 1
ATOM 26660 N N . LYS F 1 99 ? 163.974 125.566 183.062 1.00 196.00 99 LYS J N 1
ATOM 26661 C CA . LYS F 1 99 ? 162.681 125.179 183.614 1.00 196.00 99 LYS J CA 1
ATOM 26662 C C . LYS F 1 99 ? 162.661 125.477 185.094 1.00 196.00 99 LYS J C 1
ATOM 26663 O O . LYS F 1 99 ? 161.664 125.991 185.604 1.00 196.00 99 LYS J O 1
ATOM 26682 N N . ALA F 1 100 ? 163.768 125.197 185.787 1.00 196.00 100 ALA J N 1
ATOM 26683 C CA . ALA F 1 100 ? 163.835 125.512 187.197 1.00 196.00 100 ALA J CA 1
ATOM 26684 C C . ALA F 1 100 ? 163.757 127.013 187.414 1.00 196.00 100 ALA J C 1
ATOM 26685 O O . ALA F 1 100 ? 163.018 127.476 188.270 1.00 196.00 100 ALA J O 1
ATOM 26692 N N . ILE F 1 101 ? 164.375 127.817 186.555 1.00 196.00 101 ILE J N 1
ATOM 26693 C CA . ILE F 1 101 ? 164.297 129.252 186.790 1.00 196.00 101 ILE J CA 1
ATOM 26694 C C . ILE F 1 101 ? 162.855 129.732 186.767 1.00 196.00 101 ILE J C 1
ATOM 26695 O O . ILE F 1 101 ? 162.440 130.512 187.643 1.00 196.00 101 ILE J O 1
ATOM 26711 N N . GLU F 1 102 ? 162.087 129.288 185.779 1.00 196.00 102 GLU J N 1
ATOM 26712 C CA . GLU F 1 102 ? 160.704 129.705 185.746 1.00 196.00 102 GLU J CA 1
ATOM 26713 C C . GLU F 1 102 ? 159.898 129.077 186.882 1.00 196.00 102 GLU J C 1
ATOM 26714 O O . GLU F 1 102 ? 159.150 129.778 187.560 1.00 196.00 102 GLU J O 1
ATOM 26726 N N . ALA F 1 103 ? 160.117 127.787 187.169 1.00 196.00 103 ALA J N 1
ATOM 26727 C CA . ALA F 1 103 ? 159.351 127.081 188.193 1.00 196.00 103 ALA J CA 1
ATOM 26728 C C . ALA F 1 103 ? 159.536 127.694 189.575 1.00 196.00 103 ALA J C 1
ATOM 26729 O O . ALA F 1 103 ? 158.572 127.851 190.336 1.00 196.00 103 ALA J O 1
ATOM 26736 N N . ILE F 1 104 ? 160.766 128.120 189.854 1.00 196.00 104 ILE J N 1
ATOM 26737 C CA . ILE F 1 104 ? 161.099 128.699 191.136 1.00 196.00 104 ILE J CA 1
ATOM 26738 C C . ILE F 1 104 ? 160.415 130.048 191.290 1.00 196.00 104 ILE J C 1
ATOM 26739 O O . ILE F 1 104 ? 159.802 130.309 192.334 1.00 196.00 104 ILE J O 1
ATOM 26755 N N . ALA F 1 105 ? 160.506 130.910 190.284 1.00 196.00 105 ALA J N 1
ATOM 26756 C CA . ALA F 1 105 ? 159.866 132.206 190.398 1.00 196.00 105 ALA J CA 1
ATOM 26757 C C . ALA F 1 105 ? 158.367 132.137 190.373 1.00 196.00 105 ALA J C 1
ATOM 26758 O O . ALA F 1 105 ? 157.711 132.854 191.125 1.00 196.00 105 ALA J O 1
ATOM 26765 N N . GLU F 1 106 ? 157.776 131.242 189.585 1.00 196.00 106 GLU J N 1
ATOM 26766 C CA . GLU F 1 106 ? 156.329 131.245 189.559 1.00 196.00 106 GLU J CA 1
ATOM 26767 C C . GLU F 1 106 ? 155.778 130.954 190.929 1.00 196.00 106 GLU J C 1
ATOM 26768 O O . GLU F 1 106 ? 154.845 131.623 191.381 1.00 196.00 106 GLU J O 1
ATOM 26780 N N . LEU F 1 107 ? 156.394 130.022 191.641 1.00 196.00 107 LEU J N 1
ATOM 26781 C CA . LEU F 1 107 ? 155.851 129.731 192.935 1.00 196.00 107 LEU J CA 1
ATOM 26782 C C . LEU F 1 107 ? 156.287 130.677 194.011 1.00 196.00 107 LEU J C 1
ATOM 26783 O O . LEU F 1 107 ? 155.486 130.995 194.889 1.00 196.00 107 LEU J O 1
ATOM 26799 N N . ALA F 1 108 ? 157.540 131.133 194.007 1.00 196.00 108 ALA J N 1
ATOM 26800 C CA . ALA F 1 108 ? 157.908 132.014 195.088 1.00 196.00 108 ALA J CA 1
ATOM 26801 C C . ALA F 1 108 ? 157.140 133.311 194.942 1.00 196.00 108 ALA J C 1
ATOM 26802 O O . ALA F 1 108 ? 156.556 133.806 195.896 1.00 196.00 108 ALA J O 1
ATOM 26809 N N . LYS F 1 109 ? 157.001 133.820 193.724 1.00 196.00 109 LYS J N 1
ATOM 26810 C CA . LYS F 1 109 ? 156.293 135.068 193.559 1.00 196.00 109 LYS J CA 1
ATOM 26811 C C . LYS F 1 109 ? 154.832 134.948 193.996 1.00 196.00 109 LYS J C 1
ATOM 26812 O O . LYS F 1 109 ? 154.338 135.800 194.747 1.00 196.00 109 LYS J O 1
ATOM 26831 N N . GLU F 1 110 ? 154.124 133.892 193.559 1.00 196.00 110 GLU J N 1
ATOM 26832 C CA . GLU F 1 110 ? 152.722 133.780 193.931 1.00 196.00 110 GLU J CA 1
ATOM 26833 C C . GLU F 1 110 ? 152.555 133.510 195.410 1.00 196.00 110 GLU J C 1
ATOM 26834 O O . GLU F 1 110 ? 151.635 134.037 196.046 1.00 196.00 110 GLU J O 1
ATOM 26846 N N . ALA F 1 111 ? 153.441 132.690 195.973 1.00 196.00 111 ALA J N 1
ATOM 26847 C CA . ALA F 1 111 ? 153.357 132.360 197.366 1.00 196.00 111 ALA J CA 1
ATOM 26848 C C . ALA F 1 111 ? 153.627 133.522 198.249 1.00 196.00 111 ALA J C 1
ATOM 26849 O O . ALA F 1 111 ? 152.910 133.743 199.207 1.00 196.00 111 ALA J O 1
ATOM 26856 N N . ILE F 1 112 ? 154.621 134.312 197.912 1.00 196.00 112 ILE J N 1
ATOM 26857 C CA . ILE F 1 112 ? 154.990 135.427 198.738 1.00 196.00 112 ILE J CA 1
ATOM 26858 C C . ILE F 1 112 ? 153.907 136.453 198.751 1.00 196.00 112 ILE J C 1
ATOM 26859 O O . ILE F 1 112 ? 153.573 137.005 199.807 1.00 196.00 112 ILE J O 1
ATOM 26875 N N . LYS F 1 113 ? 153.370 136.747 197.575 1.00 196.00 113 LYS J N 1
ATOM 26876 C CA . LYS F 1 113 ? 152.322 137.719 197.515 1.00 196.00 113 LYS J CA 1
ATOM 26877 C C . LYS F 1 113 ? 151.149 137.210 198.339 1.00 196.00 113 LYS J C 1
ATOM 26878 O O . LYS F 1 113 ? 150.610 137.947 199.157 1.00 196.00 113 LYS J O 1
ATOM 26897 N N . ALA F 1 114 ? 150.770 135.931 198.189 1.00 196.00 114 ALA J N 1
ATOM 26898 C CA . ALA F 1 114 ? 149.640 135.424 198.946 1.00 196.00 114 ALA J CA 1
ATOM 26899 C C . ALA F 1 114 ? 149.873 135.383 200.448 1.00 196.00 114 ALA J C 1
ATOM 26900 O O . ALA F 1 114 ? 149.012 135.819 201.215 1.00 196.00 114 ALA J O 1
ATOM 26907 N N . ILE F 1 115 ? 151.055 134.964 200.882 1.00 196.00 115 ILE J N 1
ATOM 26908 C CA . ILE F 1 115 ? 151.332 134.821 202.296 1.00 196.00 115 ILE J CA 1
ATOM 26909 C C . ILE F 1 115 ? 151.222 136.162 202.963 1.00 196.00 115 ILE J C 1
ATOM 26910 O O . ILE F 1 115 ? 150.646 136.275 204.050 1.00 196.00 115 ILE J O 1
ATOM 26926 N N . ALA F 1 116 ? 151.829 137.181 202.358 1.00 196.00 116 ALA J N 1
ATOM 26927 C CA . ALA F 1 116 ? 151.737 138.478 202.961 1.00 196.00 116 ALA J CA 1
ATOM 26928 C C . ALA F 1 116 ? 150.357 139.072 202.808 1.00 196.00 116 ALA J C 1
ATOM 26929 O O . ALA F 1 116 ? 149.817 139.596 203.765 1.00 196.00 116 ALA J O 1
ATOM 26936 N N . ASP F 1 117 ? 149.687 138.889 201.676 1.00 196.00 117 ASP J N 1
ATOM 26937 C CA . ASP F 1 117 ? 148.388 139.524 201.515 1.00 196.00 117 ASP J CA 1
ATOM 26938 C C . ASP F 1 117 ? 147.402 139.035 202.571 1.00 196.00 117 ASP J C 1
ATOM 26939 O O . ASP F 1 117 ? 146.548 139.800 203.045 1.00 196.00 117 ASP J O 1
ATOM 26948 N N . LEU F 1 118 ? 147.545 137.777 202.966 1.00 196.00 118 LEU J N 1
ATOM 26949 C CA . LEU F 1 118 ? 146.746 137.188 204.020 1.00 196.00 118 LEU J CA 1
ATOM 26950 C C . LEU F 1 118 ? 147.213 137.687 205.398 1.00 196.00 118 LEU J C 1
ATOM 26951 O O . LEU F 1 118 ? 146.419 138.131 206.222 1.00 196.00 118 LEU J O 1
ATOM 26967 N N . ALA F 1 119 ? 148.523 137.692 205.644 1.00 196.00 119 ALA J N 1
ATOM 26968 C CA . ALA F 1 119 ? 149.050 138.111 206.940 1.00 196.00 119 ALA J CA 1
ATOM 26969 C C . ALA F 1 119 ? 148.803 139.595 207.213 1.00 196.00 119 ALA J C 1
ATOM 26970 O O . ALA F 1 119 ? 148.530 139.990 208.343 1.00 196.00 119 ALA J O 1
ATOM 26977 N N . LYS F 1 120 ? 148.806 140.403 206.169 1.00 196.00 120 LYS J N 1
ATOM 26978 C CA . LYS F 1 120 ? 148.600 141.846 206.205 1.00 196.00 120 LYS J CA 1
ATOM 26979 C C . LYS F 1 120 ? 147.194 142.234 206.650 1.00 196.00 120 LYS J C 1
ATOM 26980 O O . LYS F 1 120 ? 146.920 143.419 206.885 1.00 196.00 120 LYS J O 1
ATOM 26999 N N . ASN F 1 121 ? 146.274 141.265 206.694 1.00 196.00 121 ASN J N 1
ATOM 27000 C CA . ASN F 1 121 ? 144.898 141.541 207.050 1.00 196.00 121 ASN J CA 1
ATOM 27001 C C . ASN F 1 121 ? 144.597 141.283 208.524 1.00 196.00 121 ASN J C 1
ATOM 27002 O O . ASN F 1 121 ? 143.431 141.284 208.929 1.00 196.00 121 ASN J O 1
ATOM 27013 N N . HIS F 1 122 ? 145.630 141.096 209.342 1.00 196.00 122 HIS J N 1
ATOM 27014 C CA . HIS F 1 122 ? 145.403 140.909 210.767 1.00 196.00 122 HIS J CA 1
ATOM 27015 C C . HIS F 1 122 ? 146.659 141.326 211.522 1.00 196.00 122 HIS J C 1
ATOM 27016 O O . HIS F 1 122 ? 147.768 141.133 211.039 1.00 196.00 122 HIS J O 1
ATOM 27030 N N . THR F 1 123 ? 146.511 141.861 212.723 1.00 196.00 123 THR J N 1
ATOM 27031 C CA . THR F 1 123 ? 147.672 142.270 213.498 1.00 196.00 123 THR J CA 1
ATOM 27032 C C . THR F 1 123 ? 148.311 141.172 214.353 1.00 196.00 123 THR J C 1
ATOM 27033 O O . THR F 1 123 ? 149.389 141.376 214.917 1.00 196.00 123 THR J O 1
ATOM 27044 N N . THR F 1 124 ? 147.703 139.989 214.438 1.00 196.00 124 THR J N 1
ATOM 27045 C CA . THR F 1 124 ? 148.300 138.948 215.275 1.00 196.00 124 THR J CA 1
ATOM 27046 C C . THR F 1 124 ? 149.733 138.640 214.879 1.00 196.00 124 THR J C 1
ATOM 27047 O O . THR F 1 124 ? 150.069 138.461 213.691 1.00 196.00 124 THR J O 1
ATOM 27058 N N . GLU F 1 125 ? 150.565 138.476 215.914 1.00 196.00 125 GLU J N 1
ATOM 27059 C CA . GLU F 1 125 ? 151.977 138.182 215.772 1.00 196.00 125 GLU J CA 1
ATOM 27060 C C . GLU F 1 125 ? 152.209 136.824 215.142 1.00 196.00 125 GLU J C 1
ATOM 27061 O O . GLU F 1 125 ? 153.288 136.564 214.614 1.00 196.00 125 GLU J O 1
ATOM 27073 N N . ASP F 1 126 ? 151.195 135.960 215.155 1.00 196.00 126 ASP J N 1
ATOM 27074 C CA . ASP F 1 126 ? 151.342 134.656 214.540 1.00 196.00 126 ASP J CA 1
ATOM 27075 C C . ASP F 1 126 ? 151.374 134.762 213.025 1.00 196.00 126 ASP J C 1
ATOM 27076 O O . ASP F 1 126 ? 152.027 133.962 212.351 1.00 196.00 126 ASP J O 1
ATOM 27085 N N . PHE F 1 127 ? 150.662 135.736 212.457 1.00 196.00 127 PHE J N 1
ATOM 27086 C CA . PHE F 1 127 ? 150.658 135.864 211.018 1.00 196.00 127 PHE J CA 1
ATOM 27087 C C . PHE F 1 127 ? 151.884 136.616 210.638 1.00 196.00 127 PHE J C 1
ATOM 27088 O O . PHE F 1 127 ? 152.540 136.292 209.651 1.00 196.00 127 PHE J O 1
ATOM 27105 N N . MET F 1 128 ? 152.218 137.628 211.436 1.00 196.00 128 MET J N 1
ATOM 27106 C CA . MET F 1 128 ? 153.384 138.411 211.113 1.00 196.00 128 MET J CA 1
ATOM 27107 C C . MET F 1 128 ? 154.630 137.565 211.187 1.00 196.00 128 MET J C 1
ATOM 27108 O O . MET F 1 128 ? 155.432 137.565 210.269 1.00 196.00 128 MET J O 1
ATOM 27122 N N . ASP F 1 129 ? 154.790 136.760 212.230 1.00 196.00 129 ASP J N 1
ATOM 27123 C CA . ASP F 1 129 ? 156.014 135.995 212.316 1.00 196.00 129 ASP J CA 1
ATOM 27124 C C . ASP F 1 129 ? 156.083 134.902 211.272 1.00 196.00 129 ASP J C 1
ATOM 27125 O O . ASP F 1 129 ? 157.133 134.728 210.639 1.00 196.00 129 ASP J O 1
ATOM 27134 N N . GLU F 1 130 ? 154.973 134.196 211.014 1.00 196.00 130 GLU J N 1
ATOM 27135 C CA . GLU F 1 130 ? 155.066 133.121 210.049 1.00 196.00 130 GLU J CA 1
ATOM 27136 C C . GLU F 1 130 ? 155.299 133.690 208.669 1.00 196.00 130 GLU J C 1
ATOM 27137 O O . GLU F 1 130 ? 156.109 133.163 207.910 1.00 196.00 130 GLU J O 1
ATOM 27149 N N . ALA F 1 131 ? 154.619 134.786 208.337 1.00 196.00 131 ALA J N 1
ATOM 27150 C CA . ALA F 1 131 ? 154.766 135.378 207.033 1.00 196.00 131 ALA J CA 1
ATOM 27151 C C . ALA F 1 131 ? 156.118 136.072 206.843 1.00 196.00 131 ALA J C 1
ATOM 27152 O O . ALA F 1 131 ? 156.734 135.942 205.790 1.00 196.00 131 ALA J O 1
ATOM 27159 N N . ILE F 1 132 ? 156.651 136.756 207.863 1.00 196.00 132 ILE J N 1
ATOM 27160 C CA . ILE F 1 132 ? 157.928 137.434 207.661 1.00 196.00 132 ILE J CA 1
ATOM 27161 C C . ILE F 1 132 ? 159.003 136.391 207.485 1.00 196.00 132 ILE J C 1
ATOM 27162 O O . ILE F 1 132 ? 159.826 136.497 206.572 1.00 196.00 132 ILE J O 1
ATOM 27178 N N . SER F 1 133 ? 159.003 135.383 208.356 1.00 196.00 133 SER J N 1
ATOM 27179 C CA . SER F 1 133 ? 159.986 134.328 208.289 1.00 196.00 133 SER J CA 1
ATOM 27180 C C . SER F 1 133 ? 159.854 133.511 207.012 1.00 196.00 133 SER J C 1
ATOM 27181 O O . SER F 1 133 ? 160.855 133.263 206.326 1.00 196.00 133 SER J O 1
ATOM 27189 N N . ALA F 1 134 ? 158.621 133.099 206.657 1.00 196.00 134 ALA J N 1
ATOM 27190 C CA . ALA F 1 134 ? 158.429 132.284 205.474 1.00 196.00 134 ALA J CA 1
ATOM 27191 C C . ALA F 1 134 ? 158.853 133.015 204.235 1.00 196.00 134 ALA J C 1
ATOM 27192 O O . ALA F 1 134 ? 159.502 132.428 203.374 1.00 196.00 134 ALA J O 1
ATOM 27199 N N . ILE F 1 135 ? 158.556 134.307 204.159 1.00 196.00 135 ILE J N 1
ATOM 27200 C CA . ILE F 1 135 ? 158.902 135.070 202.990 1.00 196.00 135 ILE J CA 1
ATOM 27201 C C . ILE F 1 135 ? 160.368 135.393 202.943 1.00 196.00 135 ILE J C 1
ATOM 27202 O O . ILE F 1 135 ? 160.981 135.307 201.889 1.00 196.00 135 ILE J O 1
ATOM 27218 N N . ALA F 1 136 ? 160.979 135.825 204.036 1.00 196.00 136 ALA J N 1
ATOM 27219 C CA . ALA F 1 136 ? 162.383 136.141 203.900 1.00 196.00 136 ALA J CA 1
ATOM 27220 C C . ALA F 1 136 ? 163.166 134.898 203.465 1.00 196.00 136 ALA J C 1
ATOM 27221 O O . ALA F 1 136 ? 164.042 134.996 202.597 1.00 196.00 136 ALA J O 1
ATOM 27228 N N . GLU F 1 137 ? 162.827 133.705 203.989 1.00 196.00 137 GLU J N 1
ATOM 27229 C CA . GLU F 1 137 ? 163.553 132.525 203.540 1.00 196.00 137 GLU J CA 1
ATOM 27230 C C . GLU F 1 137 ? 163.177 132.097 202.124 1.00 196.00 137 GLU J C 1
ATOM 27231 O O . GLU F 1 137 ? 164.057 131.762 201.326 1.00 196.00 137 GLU J O 1
ATOM 27243 N N . LEU F 1 138 ? 161.887 132.154 201.785 1.00 196.00 138 LEU J N 1
ATOM 27244 C CA . LEU F 1 138 ? 161.390 131.729 200.488 1.00 196.00 138 LEU J CA 1
ATOM 27245 C C . LEU F 1 138 ? 161.884 132.649 199.392 1.00 196.00 138 LEU J C 1
ATOM 27246 O O . LEU F 1 138 ? 162.335 132.188 198.340 1.00 196.00 138 LEU J O 1
ATOM 27262 N N . ALA F 1 139 ? 161.819 133.955 199.640 1.00 196.00 139 ALA J N 1
ATOM 27263 C CA . ALA F 1 139 ? 162.239 134.939 198.674 1.00 196.00 139 ALA J CA 1
ATOM 27264 C C . ALA F 1 139 ? 163.698 134.849 198.386 1.00 196.00 139 ALA J C 1
ATOM 27265 O O . ALA F 1 139 ? 164.098 134.864 197.222 1.00 196.00 139 ALA J O 1
ATOM 27272 N N . ARG F 1 140 ? 164.509 134.673 199.428 1.00 196.00 140 ARG J N 1
ATOM 27273 C CA . ARG F 1 140 ? 165.920 134.641 199.191 1.00 196.00 140 ARG J CA 1
ATOM 27274 C C . ARG F 1 140 ? 166.338 133.344 198.554 1.00 196.00 140 ARG J C 1
ATOM 27275 O O . ARG F 1 140 ? 167.122 133.372 197.615 1.00 196.00 140 ARG J O 1
ATOM 27296 N N . LYS F 1 141 ? 165.786 132.206 198.984 1.00 196.00 141 LYS J N 1
ATOM 27297 C CA . LYS F 1 141 ? 166.192 130.969 198.349 1.00 196.00 141 LYS J CA 1
ATOM 27298 C C . LYS F 1 141 ? 165.771 130.939 196.909 1.00 196.00 141 LYS J C 1
ATOM 27299 O O . LYS F 1 141 ? 166.523 130.476 196.055 1.00 196.00 141 LYS J O 1
ATOM 27318 N N . ALA F 1 142 ? 164.575 131.435 196.610 1.00 196.00 142 ALA J N 1
ATOM 27319 C CA . ALA F 1 142 ? 164.137 131.415 195.243 1.00 196.00 142 ALA J CA 1
ATOM 27320 C C . ALA F 1 142 ? 165.037 132.305 194.373 1.00 196.00 142 ALA J C 1
ATOM 27321 O O . ALA F 1 142 ? 165.496 131.884 193.310 1.00 196.00 142 ALA J O 1
ATOM 27328 N N . ILE F 1 143 ? 165.409 133.487 194.866 1.00 196.00 143 ILE J N 1
ATOM 27329 C CA . ILE F 1 143 ? 166.266 134.364 194.082 1.00 196.00 143 ILE J CA 1
ATOM 27330 C C . ILE F 1 143 ? 167.662 133.828 193.923 1.00 196.00 143 ILE J C 1
ATOM 27331 O O . ILE F 1 143 ? 168.232 133.878 192.830 1.00 196.00 143 ILE J O 1
ATOM 27347 N N . GLU F 1 144 ? 168.233 133.356 195.018 1.00 196.00 144 GLU J N 1
ATOM 27348 C CA . GLU F 1 144 ? 169.575 132.843 195.018 1.00 196.00 144 GLU J CA 1
ATOM 27349 C C . GLU F 1 144 ? 169.650 131.609 194.138 1.00 196.00 144 GLU J C 1
ATOM 27350 O O . GLU F 1 144 ? 170.619 131.453 193.396 1.00 196.00 144 GLU J O 1
ATOM 27362 N N . ALA F 1 145 ? 168.626 130.742 194.174 1.00 196.00 145 ALA J N 1
ATOM 27363 C CA . ALA F 1 145 ? 168.629 129.557 193.337 1.00 196.00 145 ALA J CA 1
ATOM 27364 C C . ALA F 1 145 ? 168.620 129.944 191.869 1.00 196.00 145 ALA J C 1
ATOM 27365 O O . ALA F 1 145 ? 169.380 129.393 191.071 1.00 196.00 145 ALA J O 1
ATOM 27372 N N . ILE F 1 146 ? 167.818 130.951 191.521 1.00 196.00 146 ILE J N 1
ATOM 27373 C CA . ILE F 1 146 ? 167.724 131.400 190.145 1.00 196.00 146 ILE J CA 1
ATOM 27374 C C . ILE F 1 146 ? 168.988 132.042 189.660 1.00 196.00 146 ILE J C 1
ATOM 27375 O O . ILE F 1 146 ? 169.435 131.769 188.542 1.00 196.00 146 ILE J O 1
ATOM 27391 N N . LEU F 1 147 ? 169.563 132.909 190.476 1.00 196.00 147 LEU J N 1
ATOM 27392 C CA . LEU F 1 147 ? 170.752 133.601 190.065 1.00 196.00 147 LEU J CA 1
ATOM 27393 C C . LEU F 1 147 ? 171.900 132.610 189.928 1.00 196.00 147 LEU J C 1
ATOM 27394 O O . LEU F 1 147 ? 172.726 132.740 189.019 1.00 196.00 147 LEU J O 1
ATOM 27410 N N . ARG F 1 148 ? 171.971 131.621 190.818 1.00 196.00 148 ARG J N 1
ATOM 27411 C CA . ARG F 1 148 ? 173.030 130.642 190.719 1.00 196.00 148 ARG J CA 1
ATOM 27412 C C . ARG F 1 148 ? 172.845 129.755 189.485 1.00 196.00 148 ARG J C 1
ATOM 27413 O O . ARG F 1 148 ? 173.822 129.446 188.808 1.00 196.00 148 ARG J O 1
ATOM 27434 N N . LEU F 1 149 ? 171.607 129.396 189.122 1.00 196.00 149 LEU J N 1
ATOM 27435 C CA . LEU F 1 149 ? 171.423 128.618 187.895 1.00 196.00 149 LEU J CA 1
ATOM 27436 C C . LEU F 1 149 ? 171.850 129.471 186.707 1.00 196.00 149 LEU J C 1
ATOM 27437 O O . LEU F 1 149 ? 172.502 129.005 185.773 1.00 196.00 149 LEU J O 1
ATOM 27453 N N . ALA F 1 150 ? 171.515 130.758 186.767 1.00 196.00 150 ALA J N 1
ATOM 27454 C CA . ALA F 1 150 ? 171.851 131.708 185.727 1.00 196.00 150 ALA J CA 1
ATOM 27455 C C . ALA F 1 150 ? 173.352 131.886 185.577 1.00 196.00 150 ALA J C 1
ATOM 27456 O O . ALA F 1 150 ? 173.857 132.081 184.481 1.00 196.00 150 ALA J O 1
ATOM 27463 N N . SER F 1 151 ? 174.100 131.755 186.662 1.00 196.00 151 SER J N 1
ATOM 27464 C CA . SER F 1 151 ? 175.543 131.944 186.612 1.00 196.00 151 SER J CA 1
ATOM 27465 C C . SER F 1 151 ? 176.224 130.884 185.749 1.00 196.00 151 SER J C 1
ATOM 27466 O O . SER F 1 151 ? 177.386 131.047 185.369 1.00 196.00 151 SER J O 1
ATOM 27474 N N . ASN F 1 152 ? 175.523 129.780 185.445 1.00 196.00 152 ASN J N 1
ATOM 27475 C CA . ASN F 1 152 ? 176.086 128.735 184.611 1.00 196.00 152 ASN J CA 1
ATOM 27476 C C . ASN F 1 152 ? 175.572 128.884 183.177 1.00 196.00 152 ASN J C 1
ATOM 27477 O O . ASN F 1 152 ? 175.930 128.104 182.288 1.00 196.00 152 ASN J O 1
ATOM 27488 N N . LEU F 1 153 ? 174.724 129.892 182.978 1.00 196.00 153 LEU J N 1
ATOM 27489 C CA . LEU F 1 153 ? 174.047 130.206 181.740 1.00 196.00 153 LEU J CA 1
ATOM 27490 C C . LEU F 1 153 ? 174.151 131.706 181.521 1.00 196.00 153 LEU J C 1
ATOM 27491 O O . LEU F 1 153 ? 173.172 132.425 181.703 1.00 196.00 153 LEU J O 1
ATOM 27507 N N . THR F 1 154 ? 175.305 132.191 181.114 1.00 196.00 154 THR J N 1
ATOM 27508 C CA . THR F 1 154 ? 175.542 133.628 181.141 1.00 196.00 154 THR J CA 1
ATOM 27509 C C . THR F 1 154 ? 175.150 134.393 179.884 1.00 196.00 154 THR J C 1
ATOM 27510 O O . THR F 1 154 ? 175.383 135.601 179.797 1.00 196.00 154 THR J O 1
ATOM 27521 N N . SER F 1 155 ? 174.598 133.697 178.895 1.00 196.00 155 SER J N 1
ATOM 27522 C CA . SER F 1 155 ? 174.153 134.351 177.675 1.00 196.00 155 SER J CA 1
ATOM 27523 C C . SER F 1 155 ? 172.882 135.129 178.011 1.00 196.00 155 SER J C 1
ATOM 27524 O O . SER F 1 155 ? 172.209 134.850 179.009 1.00 196.00 155 SER J O 1
ATOM 27532 N N . GLU F 1 156 ? 172.481 136.073 177.162 1.00 196.00 156 GLU J N 1
ATOM 27533 C CA . GLU F 1 156 ? 171.279 136.842 177.488 1.00 196.00 156 GLU J CA 1
ATOM 27534 C C . GLU F 1 156 ? 170.016 136.007 177.588 1.00 196.00 156 GLU J C 1
ATOM 27535 O O . GLU F 1 156 ? 169.186 136.248 178.457 1.00 196.00 156 GLU J O 1
ATOM 27547 N N . THR F 1 157 ? 169.874 134.970 176.775 1.00 196.00 157 THR J N 1
ATOM 27548 C CA . THR F 1 157 ? 168.640 134.198 176.810 1.00 196.00 157 THR J CA 1
ATOM 27549 C C . THR F 1 157 ? 168.293 133.743 178.221 1.00 196.00 157 THR J C 1
ATOM 27550 O O . THR F 1 157 ? 167.157 133.908 178.681 1.00 196.00 157 THR J O 1
ATOM 27561 N N . TYR F 1 158 ? 169.271 133.220 178.933 1.00 196.00 158 TYR J N 1
ATOM 27562 C CA . TYR F 1 158 ? 168.981 132.677 180.235 1.00 196.00 158 TYR J CA 1
ATOM 27563 C C . TYR F 1 158 ? 169.203 133.678 181.338 1.00 196.00 158 TYR J C 1
ATOM 27564 O O . TYR F 1 158 ? 168.511 133.616 182.358 1.00 196.00 158 TYR J O 1
ATOM 27582 N N . MET F 1 159 ? 170.152 134.604 181.156 1.00 196.00 159 MET J N 1
ATOM 27583 C CA . MET F 1 159 ? 170.425 135.572 182.194 1.00 196.00 159 MET J CA 1
ATOM 27584 C C . MET F 1 159 ? 169.238 136.525 182.287 1.00 196.00 159 MET J C 1
ATOM 27585 O O . MET F 1 159 ? 168.954 137.047 183.365 1.00 196.00 159 MET J O 1
ATOM 27599 N N . ARG F 1 160 ? 168.556 136.779 181.152 1.00 196.00 160 ARG J N 1
ATOM 27600 C CA . ARG F 1 160 ? 167.362 137.601 181.152 1.00 196.00 160 ARG J CA 1
ATOM 27601 C C . ARG F 1 160 ? 166.212 136.844 181.777 1.00 196.00 160 ARG J C 1
ATOM 27602 O O . ARG F 1 160 ? 165.536 137.389 182.643 1.00 196.00 160 ARG J O 1
ATOM 27623 N N . LYS F 1 161 ? 166.032 135.548 181.456 1.00 196.00 161 LYS J N 1
ATOM 27624 C CA . LYS F 1 161 ? 164.946 134.848 182.125 1.00 196.00 161 LYS J CA 1
ATOM 27625 C C . LYS F 1 161 ? 165.187 134.871 183.614 1.00 196.00 161 LYS J C 1
ATOM 27626 O O . LYS F 1 161 ? 164.251 135.044 184.395 1.00 196.00 161 LYS J O 1
ATOM 27645 N N . ALA F 1 162 ? 166.443 134.690 184.014 1.00 196.00 162 ALA J N 1
ATOM 27646 C CA . ALA F 1 162 ? 166.770 134.714 185.411 1.00 196.00 162 ALA J CA 1
ATOM 27647 C C . ALA F 1 162 ? 166.549 136.069 186.025 1.00 196.00 162 ALA J C 1
ATOM 27648 O O . ALA F 1 162 ? 165.978 136.150 187.106 1.00 196.00 162 ALA J O 1
ATOM 27655 N N . GLN F 1 163 ? 166.931 137.145 185.340 1.00 196.00 163 GLN J N 1
ATOM 27656 C CA . GLN F 1 163 ? 166.732 138.450 185.922 1.00 196.00 163 GLN J CA 1
ATOM 27657 C C . GLN F 1 163 ? 165.275 138.779 186.075 1.00 196.00 163 GLN J C 1
ATOM 27658 O O . GLN F 1 163 ? 164.886 139.334 187.101 1.00 196.00 163 GLN J O 1
ATOM 27672 N N . GLU F 1 164 ? 164.458 138.427 185.084 1.00 196.00 164 GLU J N 1
ATOM 27673 C CA . GLU F 1 164 ? 163.044 138.721 185.172 1.00 196.00 164 GLU J CA 1
ATOM 27674 C C . GLU F 1 164 ? 162.417 137.875 186.261 1.00 196.00 164 GLU J C 1
ATOM 27675 O O . GLU F 1 164 ? 161.563 138.354 187.011 1.00 196.00 164 GLU J O 1
ATOM 27687 N N . ALA F 1 165 ? 162.850 136.612 186.368 1.00 196.00 165 ALA J N 1
ATOM 27688 C CA . ALA F 1 165 ? 162.336 135.709 187.370 1.00 196.00 165 ALA J CA 1
ATOM 27689 C C . ALA F 1 165 ? 162.660 136.248 188.767 1.00 196.00 165 ALA J C 1
ATOM 27690 O O . ALA F 1 165 ? 161.799 136.235 189.657 1.00 196.00 165 ALA J O 1
ATOM 27697 N N . ILE F 1 166 ? 163.870 136.800 188.921 1.00 196.00 166 ILE J N 1
ATOM 27698 C CA . ILE F 1 166 ? 164.321 137.401 190.161 1.00 196.00 166 ILE J CA 1
ATOM 27699 C C . ILE F 1 166 ? 163.612 138.674 190.476 1.00 196.00 166 ILE J C 1
ATOM 27700 O O . ILE F 1 166 ? 163.228 138.864 191.616 1.00 196.00 166 ILE J O 1
ATOM 27716 N N . GLU F 1 167 ? 163.468 139.578 189.512 1.00 196.00 167 GLU J N 1
ATOM 27717 C CA . GLU F 1 167 ? 162.804 140.833 189.790 1.00 196.00 167 GLU J CA 1
ATOM 27718 C C . GLU F 1 167 ? 161.365 140.598 190.206 1.00 196.00 167 GLU J C 1
ATOM 27719 O O . GLU F 1 167 ? 160.853 141.253 191.115 1.00 196.00 167 GLU J O 1
ATOM 27731 N N . LYS F 1 168 ? 160.673 139.661 189.561 1.00 196.00 168 LYS J N 1
ATOM 27732 C CA . LYS F 1 168 ? 159.295 139.427 189.948 1.00 196.00 168 LYS J CA 1
ATOM 27733 C C . LYS F 1 168 ? 159.211 138.935 191.396 1.00 196.00 168 LYS J C 1
ATOM 27734 O O . LYS F 1 168 ? 158.388 139.444 192.181 1.00 196.00 168 LYS J O 1
ATOM 27753 N N . ILE F 1 169 ? 160.120 138.027 191.792 1.00 196.00 169 ILE J N 1
ATOM 27754 C CA . ILE F 1 169 ? 160.111 137.539 193.162 1.00 196.00 169 ILE J CA 1
ATOM 27755 C C . ILE F 1 169 ? 160.518 138.649 194.088 1.00 196.00 169 ILE J C 1
ATOM 27756 O O . ILE F 1 169 ? 159.882 138.869 195.113 1.00 196.00 169 ILE J O 1
ATOM 27772 N N . ALA F 1 170 ? 161.608 139.322 193.729 1.00 196.00 170 ALA J N 1
ATOM 27773 C CA . ALA F 1 170 ? 162.217 140.335 194.541 1.00 196.00 170 ALA J CA 1
ATOM 27774 C C . ALA F 1 170 ? 161.360 141.519 194.818 1.00 196.00 170 ALA J C 1
ATOM 27775 O O . ALA F 1 170 ? 161.371 142.009 195.942 1.00 196.00 170 ALA J O 1
ATOM 27782 N N . ARG F 1 171 ? 160.598 142.001 193.849 1.00 196.00 171 ARG J N 1
ATOM 27783 C CA . ARG F 1 171 ? 159.765 143.131 194.174 1.00 196.00 171 ARG J CA 1
ATOM 27784 C C . ARG F 1 171 ? 158.617 142.659 195.030 1.00 196.00 171 ARG J C 1
ATOM 27785 O O . ARG F 1 171 ? 158.249 143.325 195.999 1.00 196.00 171 ARG J O 1
ATOM 27806 N N . THR F 1 172 ? 158.089 141.472 194.740 1.00 196.00 172 THR J N 1
ATOM 27807 C CA . THR F 1 172 ? 156.985 140.976 195.519 1.00 196.00 172 THR J CA 1
ATOM 27808 C C . THR F 1 172 ? 157.424 140.818 196.967 1.00 196.00 172 THR J C 1
ATOM 27809 O O . THR F 1 172 ? 156.689 141.200 197.882 1.00 196.00 172 THR J O 1
ATOM 27820 N N . ALA F 1 173 ? 158.606 140.226 197.161 1.00 196.00 173 ALA J N 1
ATOM 27821 C CA . ALA F 1 173 ? 159.192 139.983 198.456 1.00 196.00 173 ALA J CA 1
ATOM 27822 C C . ALA F 1 173 ? 159.630 141.237 199.161 1.00 196.00 173 ALA J C 1
ATOM 27823 O O . ALA F 1 173 ? 159.415 141.364 200.359 1.00 196.00 173 ALA J O 1
ATOM 27830 N N . GLU F 1 174 ? 160.193 142.218 198.459 1.00 196.00 174 GLU J N 1
ATOM 27831 C CA . GLU F 1 174 ? 160.596 143.410 199.172 1.00 196.00 174 GLU J CA 1
ATOM 27832 C C . GLU F 1 174 ? 159.383 144.015 199.831 1.00 196.00 174 GLU J C 1
ATOM 27833 O O . GLU F 1 174 ? 159.428 144.396 201.005 1.00 196.00 174 GLU J O 1
ATOM 27845 N N . GLU F 1 175 ? 158.285 144.100 199.076 1.00 196.00 175 GLU J N 1
ATOM 27846 C CA . GLU F 1 175 ? 157.093 144.719 199.594 1.00 196.00 175 GLU J CA 1
ATOM 27847 C C . GLU F 1 175 ? 156.422 143.832 200.628 1.00 196.00 175 GLU J C 1
ATOM 27848 O O . GLU F 1 175 ? 156.020 144.287 201.698 1.00 196.00 175 GLU J O 1
ATOM 27860 N N . ALA F 1 176 ? 156.365 142.528 200.368 1.00 196.00 176 ALA J N 1
ATOM 27861 C CA . ALA F 1 176 ? 155.712 141.642 201.299 1.00 196.00 176 ALA J CA 1
ATOM 27862 C C . ALA F 1 176 ? 156.408 141.677 202.650 1.00 196.00 176 ALA J C 1
ATOM 27863 O O . ALA F 1 176 ? 155.771 141.819 203.697 1.00 196.00 176 ALA J O 1
ATOM 27870 N N . ILE F 1 177 ? 157.733 141.694 202.623 1.00 196.00 177 ILE J N 1
ATOM 27871 C CA . ILE F 1 177 ? 158.506 141.712 203.837 1.00 196.00 177 ILE J CA 1
ATOM 27872 C C . ILE F 1 177 ? 158.329 143.058 204.525 1.00 196.00 177 ILE J C 1
ATOM 27873 O O . ILE F 1 177 ? 158.195 143.106 205.748 1.00 196.00 177 ILE J O 1
ATOM 27889 N N . ARG F 1 178 ? 158.383 144.153 203.761 1.00 196.00 178 ARG J N 1
ATOM 27890 C CA . ARG F 1 178 ? 158.279 145.503 204.298 1.00 196.00 178 ARG J CA 1
ATOM 27891 C C . ARG F 1 178 ? 157.007 145.779 205.042 1.00 196.00 178 ARG J C 1
ATOM 27892 O O . ARG F 1 178 ? 157.038 146.346 206.141 1.00 196.00 178 ARG J O 1
ATOM 27913 N N . ASP F 1 179 ? 155.895 145.343 204.492 1.00 196.00 179 ASP J N 1
ATOM 27914 C CA . ASP F 1 179 ? 154.634 145.652 205.111 1.00 196.00 179 ASP J CA 1
ATOM 27915 C C . ASP F 1 179 ? 154.423 144.781 206.329 1.00 196.00 179 ASP J C 1
ATOM 27916 O O . ASP F 1 179 ? 153.935 145.249 207.364 1.00 196.00 179 ASP J O 1
ATOM 27925 N N . LEU F 1 180 ? 154.838 143.526 206.248 1.00 196.00 180 LEU J N 1
ATOM 27926 C CA . LEU F 1 180 ? 154.644 142.664 207.381 1.00 196.00 180 LEU J CA 1
ATOM 27927 C C . LEU F 1 180 ? 155.570 143.068 208.505 1.00 196.00 180 LEU J C 1
ATOM 27928 O O . LEU F 1 180 ? 155.174 143.070 209.666 1.00 196.00 180 LEU J O 1
ATOM 27944 N N . ALA F 1 181 ? 156.806 143.448 208.173 1.00 196.00 181 ALA J N 1
ATOM 27945 C CA . ALA F 1 181 ? 157.750 143.852 209.186 1.00 196.00 181 ALA J CA 1
ATOM 27946 C C . ALA F 1 181 ? 157.276 145.101 209.897 1.00 196.00 181 ALA J C 1
ATOM 27947 O O . ALA F 1 181 ? 157.330 145.177 211.121 1.00 196.00 181 ALA J O 1
ATOM 27954 N N . ARG F 1 182 ? 156.702 146.058 209.169 1.00 196.00 182 ARG J N 1
ATOM 27955 C CA . ARG F 1 182 ? 156.276 147.266 209.849 1.00 196.00 182 ARG J CA 1
ATOM 27956 C C . ARG F 1 182 ? 155.024 147.061 210.684 1.00 196.00 182 ARG J C 1
ATOM 27957 O O . ARG F 1 182 ? 154.814 147.773 211.676 1.00 196.00 182 ARG J O 1
ATOM 27978 N N . ASN F 1 183 ? 154.246 146.019 210.381 1.00 196.00 183 ASN J N 1
ATOM 27979 C CA . ASN F 1 183 ? 153.057 145.751 211.156 1.00 196.00 183 ASN J CA 1
ATOM 27980 C C . ASN F 1 183 ? 153.326 144.936 212.415 1.00 196.00 183 ASN J C 1
ATOM 27981 O O . ASN F 1 183 ? 152.388 144.649 213.163 1.00 196.00 183 ASN J O 1
ATOM 27992 N N . LEU F 1 184 ? 154.586 144.565 212.660 1.00 196.00 184 LEU J N 1
ATOM 27993 C CA . LEU F 1 184 ? 154.930 143.809 213.851 1.00 196.00 184 LEU J CA 1
ATOM 27994 C C . LEU F 1 184 ? 155.791 144.680 214.772 1.00 196.00 184 LEU J C 1
ATOM 27995 O O . LEU F 1 184 ? 156.808 145.231 214.358 1.00 196.00 184 LEU J O 1
ATOM 28011 N N . GLU F 1 185 ? 155.411 144.760 216.046 1.00 196.00 185 GLU J N 1
ATOM 28012 C CA . GLU F 1 185 ? 156.090 145.594 217.047 1.00 196.00 185 GLU J CA 1
ATOM 28013 C C . GLU F 1 185 ? 157.513 145.164 217.426 1.00 196.00 185 GLU J C 1
ATOM 28014 O O . GLU F 1 185 ? 158.229 145.897 218.109 1.00 196.00 185 GLU J O 1
ATOM 28026 N N . ASP F 1 186 ? 157.915 143.967 217.039 1.00 196.00 186 ASP J N 1
ATOM 28027 C CA . ASP F 1 186 ? 159.240 143.472 217.373 1.00 196.00 186 ASP J CA 1
ATOM 28028 C C . ASP F 1 186 ? 160.298 144.028 216.423 1.00 196.00 186 ASP J C 1
ATOM 28029 O O . ASP F 1 186 ? 160.378 143.646 215.243 1.00 196.00 186 ASP J O 1
ATOM 28038 N N . GLN F 1 187 ? 161.147 144.899 216.954 1.00 196.00 187 GLN J N 1
ATOM 28039 C CA . GLN F 1 187 ? 162.154 145.563 216.154 1.00 196.00 187 GLN J CA 1
ATOM 28040 C C . GLN F 1 187 ? 163.132 144.553 215.566 1.00 196.00 187 GLN J C 1
ATOM 28041 O O . GLN F 1 187 ? 163.728 144.845 214.532 1.00 196.00 187 GLN J O 1
ATOM 28055 N N . GLU F 1 188 ? 163.340 143.407 216.229 1.00 196.00 188 GLU J N 1
ATOM 28056 C CA . GLU F 1 188 ? 164.266 142.403 215.721 1.00 196.00 188 GLU J CA 1
ATOM 28057 C C . GLU F 1 188 ? 163.762 141.837 214.403 1.00 196.00 188 GLU J C 1
ATOM 28058 O O . GLU F 1 188 ? 164.560 141.517 213.515 1.00 196.00 188 GLU J O 1
ATOM 28070 N N . ARG F 1 189 ? 162.439 141.681 214.249 1.00 196.00 189 ARG J N 1
ATOM 28071 C CA . ARG F 1 189 ? 161.969 141.147 212.988 1.00 196.00 189 ARG J CA 1
ATOM 28072 C C . ARG F 1 189 ? 162.153 142.227 211.955 1.00 196.00 189 ARG J C 1
ATOM 28073 O O . ARG F 1 189 ? 162.511 141.933 210.819 1.00 196.00 189 ARG J O 1
ATOM 28094 N N . ARG F 1 190 ? 161.944 143.485 212.352 1.00 196.00 190 ARG J N 1
ATOM 28095 C CA . ARG F 1 190 ? 162.104 144.586 211.416 1.00 196.00 190 ARG J CA 1
ATOM 28096 C C . ARG F 1 190 ? 163.535 144.753 210.926 1.00 196.00 190 ARG J C 1
ATOM 28097 O O . ARG F 1 190 ? 163.745 145.059 209.745 1.00 196.00 190 ARG J O 1
ATOM 28118 N N . GLU F 1 191 ? 164.520 144.567 211.808 1.00 196.00 191 GLU J N 1
ATOM 28119 C CA . GLU F 1 191 ? 165.912 144.726 211.405 1.00 196.00 191 GLU J CA 1
ATOM 28120 C C . GLU F 1 191 ? 166.371 143.590 210.505 1.00 196.00 191 GLU J C 1
ATOM 28121 O O . GLU F 1 191 ? 167.062 143.825 209.506 1.00 196.00 191 GLU J O 1
ATOM 28133 N N . ARG F 1 192 ? 165.945 142.360 210.808 1.00 196.00 192 ARG J N 1
ATOM 28134 C CA . ARG F 1 192 ? 166.360 141.250 209.973 1.00 196.00 192 ARG J CA 1
ATOM 28135 C C . ARG F 1 192 ? 165.626 141.349 208.647 1.00 196.00 192 ARG J C 1
ATOM 28136 O O . ARG F 1 192 ? 166.187 141.051 207.584 1.00 196.00 192 ARG J O 1
ATOM 28157 N N . ALA F 1 193 ? 164.366 141.785 208.709 1.00 196.00 193 ALA J N 1
ATOM 28158 C CA . ALA F 1 193 ? 163.573 141.976 207.530 1.00 196.00 193 ALA J CA 1
ATOM 28159 C C . ALA F 1 193 ? 164.188 143.059 206.655 1.00 196.00 193 ALA J C 1
ATOM 28160 O O . ALA F 1 193 ? 164.322 142.846 205.456 1.00 196.00 193 ALA J O 1
ATOM 28167 N N . LYS F 1 194 ? 164.711 144.155 207.239 1.00 196.00 194 LYS J N 1
ATOM 28168 C CA . LYS F 1 194 ? 165.327 145.194 206.420 1.00 196.00 194 LYS J CA 1
ATOM 28169 C C . LYS F 1 194 ? 166.508 144.642 205.660 1.00 196.00 194 LYS J C 1
ATOM 28170 O O . LYS F 1 194 ? 166.659 144.940 204.471 1.00 196.00 194 LYS J O 1
ATOM 28189 N N . SER F 1 195 ? 167.328 143.812 206.309 1.00 196.00 195 SER J N 1
ATOM 28190 C CA . SER F 1 195 ? 168.466 143.257 205.602 1.00 196.00 195 SER J CA 1
ATOM 28191 C C . SER F 1 195 ? 167.990 142.376 204.457 1.00 196.00 195 SER J C 1
ATOM 28192 O O . SER F 1 195 ? 168.511 142.478 203.337 1.00 196.00 195 SER J O 1
ATOM 28200 N N . ALA F 1 196 ? 166.949 141.563 204.703 1.00 196.00 196 ALA J N 1
ATOM 28201 C CA . ALA F 1 196 ? 166.431 140.717 203.641 1.00 196.00 196 ALA J CA 1
ATOM 28202 C C . ALA F 1 196 ? 165.880 141.568 202.506 1.00 196.00 196 ALA J C 1
ATOM 28203 O O . ALA F 1 196 ? 166.122 141.282 201.338 1.00 196.00 196 ALA J O 1
ATOM 28210 N N . ARG F 1 197 ? 165.205 142.663 202.830 1.00 196.00 197 ARG J N 1
ATOM 28211 C CA . ARG F 1 197 ? 164.630 143.490 201.792 1.00 196.00 197 ARG J CA 1
ATOM 28212 C C . ARG F 1 197 ? 165.686 144.094 200.913 1.00 196.00 197 ARG J C 1
ATOM 28213 O O . ARG F 1 197 ? 165.554 144.102 199.683 1.00 196.00 197 ARG J O 1
ATOM 28234 N N . ASP F 1 198 ? 166.772 144.551 201.522 1.00 196.00 198 ASP J N 1
ATOM 28235 C CA . ASP F 1 198 ? 167.797 145.171 200.730 1.00 196.00 198 ASP J CA 1
ATOM 28236 C C . ASP F 1 198 ? 168.548 144.178 199.856 1.00 196.00 198 ASP J C 1
ATOM 28237 O O . ASP F 1 198 ? 168.851 144.503 198.704 1.00 196.00 198 ASP J O 1
ATOM 28246 N N . GLU F 1 199 ? 168.838 142.959 200.345 1.00 196.00 199 GLU J N 1
ATOM 28247 C CA . GLU F 1 199 ? 169.567 142.046 199.464 1.00 196.00 199 GLU J CA 1
ATOM 28248 C C . GLU F 1 199 ? 168.663 141.589 198.335 1.00 196.00 199 GLU J C 1
ATOM 28249 O O . GLU F 1 199 ? 169.124 141.374 197.216 1.00 196.00 199 GLU J O 1
ATOM 28261 N N . ILE F 1 200 ? 167.365 141.480 198.614 1.00 196.00 200 ILE J N 1
ATOM 28262 C CA . ILE F 1 200 ? 166.398 141.068 197.622 1.00 196.00 200 ILE J CA 1
ATOM 28263 C C . ILE F 1 200 ? 166.288 142.104 196.512 1.00 196.00 200 ILE J C 1
ATOM 28264 O O . ILE F 1 200 ? 166.369 141.757 195.320 1.00 196.00 200 ILE J O 1
ATOM 28280 N N . LYS F 1 201 ? 166.167 143.377 196.893 1.00 196.00 201 LYS J N 1
ATOM 28281 C CA . LYS F 1 201 ? 166.099 144.442 195.917 1.00 196.00 201 LYS J CA 1
ATOM 28282 C C . LYS F 1 201 ? 167.376 144.497 195.106 1.00 196.00 201 LYS J C 1
ATOM 28283 O O . LYS F 1 201 ? 167.332 144.604 193.876 1.00 196.00 201 LYS J O 1
ATOM 28302 N N . ARG F 1 202 ? 168.523 144.410 195.784 1.00 196.00 202 ARG J N 1
ATOM 28303 C CA . ARG F 1 202 ? 169.775 144.492 195.080 1.00 196.00 202 ARG J CA 1
ATOM 28304 C C . ARG F 1 202 ? 169.992 143.319 194.143 1.00 196.00 202 ARG J C 1
ATOM 28305 O O . ARG F 1 202 ? 170.467 143.518 193.034 1.00 196.00 202 ARG J O 1
ATOM 28326 N N . PHE F 1 203 ? 169.586 142.096 194.489 1.00 196.00 203 PHE J N 1
ATOM 28327 C CA . PHE F 1 203 ? 169.815 141.030 193.522 1.00 196.00 203 PHE J CA 1
ATOM 28328 C C . PHE F 1 203 ? 169.129 141.370 192.200 1.00 196.00 203 PHE J C 1
ATOM 28329 O O . PHE F 1 203 ? 169.709 141.164 191.122 1.00 196.00 203 PHE J O 1
ATOM 28346 N N . ALA F 1 204 ? 167.887 141.876 192.274 1.00 196.00 204 ALA J N 1
ATOM 28347 C CA . ALA F 1 204 ? 167.167 142.241 191.060 1.00 196.00 204 ALA J CA 1
ATOM 28348 C C . ALA F 1 204 ? 167.813 143.417 190.317 1.00 196.00 204 ALA J C 1
ATOM 28349 O O . ALA F 1 204 ? 167.906 143.387 189.085 1.00 196.00 204 ALA J O 1
ATOM 28356 N N . GLU F 1 205 ? 168.282 144.432 191.063 1.00 196.00 205 GLU J N 1
ATOM 28357 C CA . GLU F 1 205 ? 168.897 145.635 190.485 1.00 196.00 205 GLU J CA 1
ATOM 28358 C C . GLU F 1 205 ? 170.282 145.368 189.913 1.00 196.00 205 GLU J C 1
ATOM 28359 O O . GLU F 1 205 ? 170.686 145.964 188.914 1.00 196.00 205 GLU J O 1
ATOM 28371 N N . ASP F 1 206 ? 171.022 144.472 190.543 1.00 196.00 206 ASP J N 1
ATOM 28372 C CA . ASP F 1 206 ? 172.352 144.106 190.105 1.00 196.00 206 ASP J CA 1
ATOM 28373 C C . ASP F 1 206 ? 172.245 143.387 188.783 1.00 196.00 206 ASP J C 1
ATOM 28374 O O . ASP F 1 206 ? 172.942 143.732 187.819 1.00 196.00 206 ASP J O 1
ATOM 28383 N N . ALA F 1 207 ? 171.348 142.399 188.722 1.00 196.00 207 ALA J N 1
ATOM 28384 C CA . ALA F 1 207 ? 171.154 141.664 187.494 1.00 196.00 207 ALA J CA 1
ATOM 28385 C C . ALA F 1 207 ? 170.611 142.592 186.414 1.00 196.00 207 ALA J C 1
ATOM 28386 O O . ALA F 1 207 ? 171.014 142.505 185.250 1.00 196.00 207 ALA J O 1
ATOM 28393 N N . ARG F 1 208 ? 169.719 143.523 186.792 1.00 196.00 208 ARG J N 1
ATOM 28394 C CA . ARG F 1 208 ? 169.140 144.420 185.814 1.00 196.00 208 ARG J CA 1
ATOM 28395 C C . ARG F 1 208 ? 170.177 145.349 185.226 1.00 196.00 208 ARG J C 1
ATOM 28396 O O . ARG F 1 208 ? 170.256 145.492 184.005 1.00 196.00 208 ARG J O 1
ATOM 28417 N N . LYS F 1 209 ? 171.015 145.974 186.055 1.00 196.00 209 LYS J N 1
ATOM 28418 C CA . LYS F 1 209 ? 171.969 146.894 185.469 1.00 196.00 209 LYS J CA 1
ATOM 28419 C C . LYS F 1 209 ? 172.982 146.185 184.611 1.00 196.00 209 LYS J C 1
ATOM 28420 O O . LYS F 1 209 ? 173.331 146.678 183.533 1.00 196.00 209 LYS J O 1
ATOM 28439 N N . LYS F 1 210 ? 173.439 145.001 185.025 1.00 196.00 210 LYS J N 1
ATOM 28440 C CA . LYS F 1 210 ? 174.429 144.346 184.200 1.00 196.00 210 LYS J CA 1
ATOM 28441 C C . LYS F 1 210 ? 173.861 143.962 182.859 1.00 196.00 210 LYS J C 1
ATOM 28442 O O . LYS F 1 210 ? 174.497 144.203 181.833 1.00 196.00 210 LYS J O 1
ATOM 28461 N N . ILE F 1 211 ? 172.634 143.442 182.823 1.00 196.00 211 ILE J N 1
ATOM 28462 C CA . ILE F 1 211 ? 172.135 143.034 181.532 1.00 196.00 211 ILE J CA 1
ATOM 28463 C C . ILE F 1 211 ? 171.813 144.220 180.684 1.00 196.00 211 ILE J C 1
ATOM 28464 O O . ILE F 1 211 ? 172.221 144.273 179.533 1.00 196.00 211 ILE J O 1
ATOM 28480 N N . GLU F 1 212 ? 171.087 145.193 181.217 1.00 196.00 212 GLU J N 1
ATOM 28481 C CA . GLU F 1 212 ? 170.669 146.267 180.345 1.00 196.00 212 GLU J CA 1
ATOM 28482 C C . GLU F 1 212 ? 171.826 147.050 179.776 1.00 196.00 212 GLU J C 1
ATOM 28483 O O . GLU F 1 212 ? 171.893 147.245 178.563 1.00 196.00 212 GLU J O 1
ATOM 28495 N N . VAL F 1 213 ? 172.835 147.372 180.577 1.00 196.00 213 VAL J N 1
ATOM 28496 C CA . VAL F 1 213 ? 173.892 148.156 179.984 1.00 196.00 213 VAL J CA 1
ATOM 28497 C C . VAL F 1 213 ? 174.753 147.314 179.069 1.00 196.00 213 VAL J C 1
ATOM 28498 O O . VAL F 1 213 ? 175.117 147.769 177.984 1.00 196.00 213 VAL J O 1
ATOM 28511 N N . LEU F 1 214 ? 175.145 146.114 179.500 1.00 196.00 214 LEU J N 1
ATOM 28512 C CA . LEU F 1 214 ? 176.033 145.350 178.661 1.00 196.00 214 LEU J CA 1
ATOM 28513 C C . LEU F 1 214 ? 175.340 144.903 177.392 1.00 196.00 214 LEU J C 1
ATOM 28514 O O . LEU F 1 214 ? 175.960 144.907 176.328 1.00 196.00 214 LEU J O 1
ATOM 28530 N N . ALA F 1 215 ? 174.059 144.524 177.475 1.00 196.00 215 ALA J N 1
ATOM 28531 C CA . ALA F 1 215 ? 173.345 144.087 176.293 1.00 196.00 215 ALA J CA 1
ATOM 28532 C C . ALA F 1 215 ? 173.203 145.223 175.313 1.00 196.00 215 ALA J C 1
ATOM 28533 O O . ALA F 1 215 ? 173.373 145.028 174.110 1.00 196.00 215 ALA J O 1
ATOM 28540 N N . LEU F 1 216 ? 172.930 146.428 175.808 1.00 196.00 216 LEU J N 1
ATOM 28541 C CA . LEU F 1 216 ? 172.796 147.549 174.915 1.00 196.00 216 LEU J CA 1
ATOM 28542 C C . LEU F 1 216 ? 174.143 147.902 174.296 1.00 196.00 216 LEU J C 1
ATOM 28543 O O . LEU F 1 216 ? 174.194 148.235 173.110 1.00 196.00 216 LEU J O 1
ATOM 28559 N N . LEU F 1 217 ? 175.244 147.795 175.059 1.00 196.00 217 LEU J N 1
ATOM 28560 C CA . LEU F 1 217 ? 176.550 148.080 174.480 1.00 196.00 217 LEU J CA 1
ATOM 28561 C C . LEU F 1 217 ? 176.875 147.076 173.398 1.00 196.00 217 LEU J C 1
ATOM 28562 O O . LEU F 1 217 ? 177.413 147.456 172.352 1.00 196.00 217 LEU J O 1
ATOM 28578 N N . LYS F 1 218 ? 176.523 145.804 173.612 1.00 196.00 218 LYS J N 1
ATOM 28579 C CA . LYS F 1 218 ? 176.775 144.804 172.596 1.00 196.00 218 LYS J CA 1
ATOM 28580 C C . LYS F 1 218 ? 175.972 145.094 171.346 1.00 196.00 218 LYS J C 1
ATOM 28581 O O . LYS F 1 218 ? 176.521 145.021 170.247 1.00 196.00 218 LYS J O 1
ATOM 28600 N N . ARG F 1 219 ? 174.703 145.504 171.491 1.00 196.00 219 ARG J N 1
ATOM 28601 C CA . ARG F 1 219 ? 173.922 145.778 170.296 1.00 196.00 219 ARG J CA 1
ATOM 28602 C C . ARG F 1 219 ? 174.460 146.988 169.565 1.00 196.00 219 ARG J C 1
ATOM 28603 O O . ARG F 1 219 ? 174.493 146.983 168.333 1.00 196.00 219 ARG J O 1
ATOM 28624 N N . SER F 1 220 ? 174.904 148.019 170.299 1.00 196.00 220 SER J N 1
ATOM 28625 C CA . SER F 1 220 ? 175.429 149.207 169.652 1.00 196.00 220 SER J CA 1
ATOM 28626 C C . SER F 1 220 ? 176.705 148.878 168.895 1.00 196.00 220 SER J C 1
ATOM 28627 O O . SER F 1 220 ? 176.895 149.353 167.769 1.00 196.00 220 SER J O 1
ATOM 28635 N N . ARG F 1 221 ? 177.578 148.043 169.479 1.00 196.00 221 ARG J N 1
ATOM 28636 C CA . ARG F 1 221 ? 178.804 147.686 168.786 1.00 196.00 221 ARG J CA 1
ATOM 28637 C C . ARG F 1 221 ? 178.527 146.821 167.567 1.00 196.00 221 ARG J C 1
ATOM 28638 O O . ARG F 1 221 ? 179.160 147.009 166.522 1.00 196.00 221 ARG J O 1
ATOM 28659 N N . GLU F 1 222 ? 177.593 145.866 167.686 1.00 196.00 222 GLU J N 1
ATOM 28660 C CA . GLU F 1 222 ? 177.282 144.999 166.563 1.00 196.00 222 GLU J CA 1
ATOM 28661 C C . GLU F 1 222 ? 176.646 145.785 165.454 1.00 196.00 222 GLU J C 1
ATOM 28662 O O . GLU F 1 222 ? 176.984 145.598 164.287 1.00 196.00 222 GLU J O 1
ATOM 28674 N N . TYR F 1 223 ? 175.745 146.694 165.813 1.00 196.00 223 TYR J N 1
ATOM 28675 C CA . TYR F 1 223 ? 175.059 147.492 164.838 1.00 196.00 223 TYR J CA 1
ATOM 28676 C C . TYR F 1 223 ? 176.064 148.364 164.116 1.00 196.00 223 TYR J C 1
ATOM 28677 O O . TYR F 1 223 ? 176.039 148.431 162.892 1.00 196.00 223 TYR J O 1
ATOM 28695 N N . LEU F 1 224 ? 176.962 149.031 164.856 1.00 196.00 224 LEU J N 1
ATOM 28696 C CA . LEU F 1 224 ? 177.935 149.910 164.234 1.00 196.00 224 LEU J CA 1
ATOM 28697 C C . LEU F 1 224 ? 178.830 149.107 163.310 1.00 196.00 224 LEU J C 1
ATOM 28698 O O . LEU F 1 224 ? 179.116 149.567 162.202 1.00 196.00 224 LEU J O 1
ATOM 28714 N N . LYS F 1 225 ? 179.312 147.933 163.744 1.00 196.00 225 LYS J N 1
ATOM 28715 C CA . LYS F 1 225 ? 180.149 147.137 162.862 1.00 196.00 225 LYS J CA 1
ATOM 28716 C C . LYS F 1 225 ? 179.390 146.759 161.598 1.00 196.00 225 LYS J C 1
ATOM 28717 O O . LYS F 1 225 ? 179.945 146.858 160.502 1.00 196.00 225 LYS J O 1
ATOM 28736 N N . LYS F 1 226 ? 178.121 146.336 161.736 1.00 196.00 226 LYS J N 1
ATOM 28737 C CA . LYS F 1 226 ? 177.326 145.958 160.580 1.00 196.00 226 LYS J CA 1
ATOM 28738 C C . LYS F 1 226 ? 177.164 147.140 159.654 1.00 196.00 226 LYS J C 1
ATOM 28739 O O . LYS F 1 226 ? 177.279 146.982 158.439 1.00 196.00 226 LYS J O 1
ATOM 28758 N N . VAL F 1 227 ? 176.956 148.328 160.215 1.00 196.00 227 VAL J N 1
ATOM 28759 C CA . VAL F 1 227 ? 176.833 149.517 159.407 1.00 196.00 227 VAL J CA 1
ATOM 28760 C C . VAL F 1 227 ? 178.119 149.818 158.697 1.00 196.00 227 VAL J C 1
ATOM 28761 O O . VAL F 1 227 ? 178.088 150.137 157.514 1.00 196.00 227 VAL J O 1
ATOM 28774 N N . ALA F 1 228 ? 179.253 149.726 159.382 1.00 196.00 228 ALA J N 1
ATOM 28775 C CA . ALA F 1 228 ? 180.496 149.996 158.703 1.00 196.00 228 ALA J CA 1
ATOM 28776 C C . ALA F 1 228 ? 180.673 149.021 157.539 1.00 196.00 228 ALA J C 1
ATOM 28777 O O . ALA F 1 228 ? 181.109 149.435 156.464 1.00 196.00 228 ALA J O 1
ATOM 28784 N N . LEU F 1 229 ? 180.283 147.750 157.724 1.00 196.00 229 LEU J N 1
ATOM 28785 C CA . LEU F 1 229 ? 180.408 146.761 156.660 1.00 196.00 229 LEU J CA 1
ATOM 28786 C C . LEU F 1 229 ? 179.472 147.080 155.495 1.00 196.00 229 LEU J C 1
ATOM 28787 O O . LEU F 1 229 ? 179.874 146.958 154.333 1.00 196.00 229 LEU J O 1
ATOM 28803 N N . ILE F 1 230 ? 178.256 147.558 155.795 1.00 196.00 230 ILE J N 1
ATOM 28804 C CA . ILE F 1 230 ? 177.300 147.946 154.758 1.00 196.00 230 ILE J CA 1
ATOM 28805 C C . ILE F 1 230 ? 177.875 149.105 153.977 1.00 196.00 230 ILE J C 1
ATOM 28806 O O . ILE F 1 230 ? 177.790 149.126 152.747 1.00 196.00 230 ILE J O 1
ATOM 28822 N N . GLN F 1 231 ? 178.435 150.073 154.697 1.00 196.00 231 GLN J N 1
ATOM 28823 C CA . GLN F 1 231 ? 179.012 151.250 154.094 1.00 196.00 231 GLN J CA 1
ATOM 28824 C C . GLN F 1 231 ? 180.223 150.911 153.246 1.00 196.00 231 GLN J C 1
ATOM 28825 O O . GLN F 1 231 ? 180.414 151.537 152.204 1.00 196.00 231 GLN J O 1
ATOM 28839 N N . LEU F 1 232 ? 181.039 149.935 153.664 1.00 196.00 232 LEU J N 1
ATOM 28840 C CA . LEU F 1 232 ? 182.156 149.528 152.834 1.00 196.00 232 LEU J CA 1
ATOM 28841 C C . LEU F 1 232 ? 181.626 148.915 151.558 1.00 196.00 232 LEU J C 1
ATOM 28842 O O . LEU F 1 232 ? 182.095 149.258 150.475 1.00 196.00 232 LEU J O 1
ATOM 28858 N N . VAL F 1 233 ? 180.556 148.118 151.647 1.00 196.00 233 VAL J N 1
ATOM 28859 C CA . VAL F 1 233 ? 180.012 147.548 150.427 1.00 196.00 233 VAL J CA 1
ATOM 28860 C C . VAL F 1 233 ? 179.554 148.665 149.527 1.00 196.00 233 VAL J C 1
ATOM 28861 O O . VAL F 1 233 ? 179.824 148.611 148.327 1.00 196.00 233 VAL J O 1
ATOM 28874 N N . ILE F 1 234 ? 178.892 149.680 150.090 1.00 196.00 234 ILE J N 1
ATOM 28875 C CA . ILE F 1 234 ? 178.455 150.798 149.285 1.00 196.00 234 ILE J CA 1
ATOM 28876 C C . ILE F 1 234 ? 179.652 151.519 148.654 1.00 196.00 234 ILE J C 1
ATOM 28877 O O . ILE F 1 234 ? 179.619 151.844 147.465 1.00 196.00 234 ILE J O 1
ATOM 28893 N N . ALA F 1 235 ? 180.711 151.785 149.417 1.00 196.00 235 ALA J N 1
ATOM 28894 C CA . ALA F 1 235 ? 181.856 152.462 148.832 1.00 196.00 235 ALA J CA 1
ATOM 28895 C C . ALA F 1 235 ? 182.451 151.648 147.690 1.00 196.00 235 ALA J C 1
ATOM 28896 O O . ALA F 1 235 ? 182.793 152.207 146.640 1.00 196.00 235 ALA J O 1
ATOM 28903 N N . PHE F 1 236 ? 182.501 150.323 147.844 1.00 196.00 236 PHE J N 1
ATOM 28904 C CA . PHE F 1 236 ? 183.079 149.500 146.802 1.00 196.00 236 PHE J CA 1
ATOM 28905 C C . PHE F 1 236 ? 182.218 149.482 145.562 1.00 196.00 236 PHE J C 1
ATOM 28906 O O . PHE F 1 236 ? 182.756 149.553 144.456 1.00 196.00 236 PHE J O 1
ATOM 28923 N N . VAL F 1 237 ? 180.897 149.427 145.712 1.00 196.00 237 VAL J N 1
ATOM 28924 C CA . VAL F 1 237 ? 180.068 149.424 144.517 1.00 196.00 237 VAL J CA 1
ATOM 28925 C C . VAL F 1 237 ? 180.121 150.783 143.807 1.00 196.00 237 VAL J C 1
ATOM 28926 O O . VAL F 1 237 ? 180.020 150.816 142.579 1.00 196.00 237 VAL J O 1
ATOM 28939 N N . PHE F 1 238 ? 180.314 151.897 144.544 1.00 196.00 238 PHE J N 1
ATOM 28940 C CA . PHE F 1 238 ? 180.496 153.178 143.857 1.00 196.00 238 PHE J CA 1
ATOM 28941 C C . PHE F 1 238 ? 181.792 153.152 143.051 1.00 196.00 238 PHE J C 1
ATOM 28942 O O . PHE F 1 238 ? 181.821 153.636 141.914 1.00 196.00 238 PHE J O 1
ATOM 28959 N N . LEU F 1 239 ? 182.856 152.569 143.615 1.00 196.00 239 LEU J N 1
ATOM 28960 C CA . LEU F 1 239 ? 184.124 152.482 142.898 1.00 196.00 239 LEU J CA 1
ATOM 28961 C C . LEU F 1 239 ? 183.974 151.598 141.658 1.00 196.00 239 LEU J C 1
ATOM 28962 O O . LEU F 1 239 ? 184.541 151.908 140.600 1.00 196.00 239 LEU J O 1
ATOM 28978 N N . ILE F 1 240 ? 183.178 150.530 141.768 1.00 196.00 240 ILE J N 1
ATOM 28979 C CA . ILE F 1 240 ? 182.920 149.656 140.637 1.00 196.00 240 ILE J CA 1
ATOM 28980 C C . ILE F 1 240 ? 182.181 150.434 139.561 1.00 196.00 240 ILE J C 1
ATOM 28981 O O . ILE F 1 240 ? 182.517 150.337 138.387 1.00 196.00 240 ILE J O 1
ATOM 28997 N N . LEU F 1 241 ? 181.173 151.206 139.946 1.00 196.00 241 LEU J N 1
ATOM 28998 C CA . LEU F 1 241 ? 180.423 151.978 138.976 1.00 196.00 241 LEU J CA 1
ATOM 28999 C C . LEU F 1 241 ? 181.345 152.962 138.254 1.00 196.00 241 LEU J C 1
ATOM 29000 O O . LEU F 1 241 ? 181.247 153.107 137.031 1.00 196.00 241 LEU J O 1
ATOM 29016 N N . LEU F 1 242 ? 182.260 153.614 138.980 1.00 196.00 242 LEU J N 1
ATOM 29017 C CA . LEU F 1 242 ? 183.182 154.533 138.329 1.00 196.00 242 LEU J CA 1
ATOM 29018 C C . LEU F 1 242 ? 184.112 153.840 137.345 1.00 196.00 242 LEU J C 1
ATOM 29019 O O . LEU F 1 242 ? 184.329 154.361 136.241 1.00 196.00 242 LEU J O 1
ATOM 29035 N N . ILE F 1 243 ? 184.618 152.647 137.682 1.00 196.00 243 ILE J N 1
ATOM 29036 C CA . ILE F 1 243 ? 185.477 151.990 136.711 1.00 196.00 243 ILE J CA 1
ATOM 29037 C C . ILE F 1 243 ? 184.656 151.521 135.516 1.00 196.00 243 ILE J C 1
ATOM 29038 O O . ILE F 1 243 ? 185.155 151.571 134.391 1.00 196.00 243 ILE J O 1
ATOM 29054 N N . LEU F 1 244 ? 183.403 151.088 135.731 1.00 196.00 244 LEU J N 1
ATOM 29055 C CA . LEU F 1 244 ? 182.596 150.665 134.602 1.00 196.00 244 LEU J CA 1
ATOM 29056 C C . LEU F 1 244 ? 182.357 151.835 133.665 1.00 196.00 244 LEU J C 1
ATOM 29057 O O . LEU F 1 244 ? 182.461 151.666 132.452 1.00 196.00 244 LEU J O 1
ATOM 29073 N N . LEU F 1 245 ? 182.097 153.033 134.204 1.00 196.00 245 LEU J N 1
ATOM 29074 C CA . LEU F 1 245 ? 181.873 154.186 133.340 1.00 196.00 245 LEU J CA 1
ATOM 29075 C C . LEU F 1 245 ? 183.126 154.537 132.558 1.00 196.00 245 LEU J C 1
ATOM 29076 O O . LEU F 1 245 ? 183.043 154.835 131.361 1.00 196.00 245 LEU J O 1
ATOM 29092 N N . SER F 1 246 ? 184.292 154.448 133.205 1.00 196.00 246 SER J N 1
ATOM 29093 C CA . SER F 1 246 ? 185.543 154.745 132.530 1.00 196.00 246 SER J CA 1
ATOM 29094 C C . SER F 1 246 ? 185.778 153.752 131.396 1.00 196.00 246 SER J C 1
ATOM 29095 O O . SER F 1 246 ? 186.126 154.144 130.273 1.00 196.00 246 SER J O 1
ATOM 29103 N N . TRP F 1 247 ? 185.553 152.463 131.668 1.00 196.00 247 TRP J N 1
ATOM 29104 C CA . TRP F 1 247 ? 185.729 151.444 130.652 1.00 196.00 247 TRP J CA 1
ATOM 29105 C C . TRP F 1 247 ? 184.767 151.617 129.499 1.00 196.00 247 TRP J C 1
ATOM 29106 O O . TRP F 1 247 ? 185.180 151.487 128.346 1.00 196.00 247 TRP J O 1
ATOM 29127 N N . ARG F 1 248 ? 183.493 151.938 129.780 1.00 196.00 248 ARG J N 1
ATOM 29128 C CA . ARG F 1 248 ? 182.557 152.087 128.683 1.00 196.00 248 ARG J CA 1
ATOM 29129 C C . ARG F 1 248 ? 182.983 153.261 127.827 1.00 196.00 248 ARG J C 1
ATOM 29130 O O . ARG F 1 248 ? 182.965 153.168 126.605 1.00 196.00 248 ARG J O 1
ATOM 29151 N N . SER F 1 249 ? 183.468 154.341 128.442 1.00 196.00 249 SER J N 1
ATOM 29152 C CA . SER F 1 249 ? 183.884 155.491 127.656 1.00 196.00 249 SER J CA 1
ATOM 29153 C C . SER F 1 249 ? 184.978 155.091 126.679 1.00 196.00 249 SER J C 1
ATOM 29154 O O . SER F 1 249 ? 184.913 155.400 125.479 1.00 196.00 249 SER J O 1
ATOM 29162 N N . GLU F 1 250 ? 185.980 154.346 127.164 1.00 196.00 250 GLU J N 1
ATOM 29163 C CA . GLU F 1 250 ? 187.059 153.947 126.277 1.00 196.00 250 GLU J CA 1
ATOM 29164 C C . GLU F 1 250 ? 186.579 153.029 125.161 1.00 196.00 250 GLU J C 1
ATOM 29165 O O . GLU F 1 250 ? 186.972 153.204 124.005 1.00 196.00 250 GLU J O 1
ATOM 29177 N N . GLU F 1 251 ? 185.690 152.089 125.484 1.00 196.00 251 GLU J N 1
ATOM 29178 C CA . GLU F 1 251 ? 185.184 151.144 124.499 1.00 196.00 251 GLU J CA 1
ATOM 29179 C C . GLU F 1 251 ? 184.311 151.787 123.434 1.00 196.00 251 GLU J C 1
ATOM 29180 O O . GLU F 1 251 ? 184.431 151.464 122.249 1.00 196.00 251 GLU J O 1
ATOM 29192 N N . LEU F 1 252 ? 183.444 152.716 123.841 1.00 196.00 252 LEU J N 1
ATOM 29193 C CA . LEU F 1 252 ? 182.517 153.328 122.909 1.00 196.00 252 LEU J CA 1
ATOM 29194 C C . LEU F 1 252 ? 183.252 154.208 121.924 1.00 196.00 252 LEU J C 1
ATOM 29195 O O . LEU F 1 252 ? 182.966 154.172 120.721 1.00 196.00 252 LEU J O 1
ATOM 29211 N N . ILE F 1 253 ? 184.246 154.938 122.408 1.00 196.00 253 ILE J N 1
ATOM 29212 C CA . ILE F 1 253 ? 185.016 155.770 121.521 1.00 196.00 253 ILE J CA 1
ATOM 29213 C C . ILE F 1 253 ? 185.926 154.933 120.666 1.00 196.00 253 ILE J C 1
ATOM 29214 O O . ILE F 1 253 ? 186.006 155.152 119.459 1.00 196.00 253 ILE J O 1
ATOM 29230 N N . ARG F 1 254 ? 186.608 153.955 121.257 1.00 196.00 254 ARG J N 1
ATOM 29231 C CA . ARG F 1 254 ? 187.519 153.154 120.483 1.00 196.00 254 ARG J CA 1
ATOM 29232 C C . ARG F 1 254 ? 186.815 152.476 119.324 1.00 196.00 254 ARG J C 1
ATOM 29233 O O . ARG F 1 254 ? 187.342 152.489 118.212 1.00 196.00 254 ARG J O 1
ATOM 29254 N N . GLU F 1 255 ? 185.614 151.924 119.531 1.00 196.00 255 GLU J N 1
ATOM 29255 C CA . GLU F 1 255 ? 184.953 151.289 118.404 1.00 196.00 255 GLU J CA 1
ATOM 29256 C C . GLU F 1 255 ? 184.719 152.276 117.275 1.00 196.00 255 GLU J C 1
ATOM 29257 O O . GLU F 1 255 ? 184.999 151.976 116.108 1.00 196.00 255 GLU J O 1
ATOM 29269 N N . LEU F 1 256 ? 184.238 153.472 117.609 1.00 196.00 256 LEU J N 1
ATOM 29270 C CA . LEU F 1 256 ? 183.940 154.443 116.581 1.00 196.00 256 LEU J CA 1
ATOM 29271 C C . LEU F 1 256 ? 185.183 154.962 115.875 1.00 196.00 256 LEU J C 1
ATOM 29272 O O . LEU F 1 256 ? 185.166 155.145 114.647 1.00 196.00 256 LEU J O 1
ATOM 29288 N N . GLU F 1 257 ? 186.267 155.200 116.628 1.00 196.00 257 GLU J N 1
ATOM 29289 C CA . GLU F 1 257 ? 187.494 155.708 116.026 1.00 196.00 257 GLU J CA 1
ATOM 29290 C C . GLU F 1 257 ? 188.135 154.676 115.109 1.00 196.00 257 GLU J C 1
ATOM 29291 O O . GLU F 1 257 ? 188.609 155.023 114.026 1.00 196.00 257 GLU J O 1
ATOM 29303 N N . GLU F 1 258 ? 188.107 153.400 115.510 1.00 196.00 258 GLU J N 1
ATOM 29304 C CA . GLU F 1 258 ? 188.683 152.332 114.699 1.00 196.00 258 GLU J CA 1
ATOM 29305 C C . GLU F 1 258 ? 187.917 152.161 113.398 1.00 196.00 258 GLU J C 1
ATOM 29306 O O . GLU F 1 258 ? 188.509 151.938 112.340 1.00 196.00 258 GLU J O 1
ATOM 29318 N N . LYS F 1 259 ? 186.592 152.294 113.469 1.00 196.00 259 LYS J N 1
ATOM 29319 C CA . LYS F 1 259 ? 185.752 152.145 112.298 1.00 196.00 259 LYS J CA 1
ATOM 29320 C C . LYS F 1 259 ? 185.611 153.409 111.454 1.00 196.00 259 LYS J C 1
ATOM 29321 O O . LYS F 1 259 ? 185.317 153.314 110.260 1.00 196.00 259 LYS J O 1
ATOM 29340 N N . GLY F 1 260 ? 185.802 154.594 112.049 1.00 196.00 260 GLY J N 1
ATOM 29341 C CA . GLY F 1 260 ? 185.578 155.834 111.316 1.00 196.00 260 GLY J CA 1
ATOM 29342 C C . GLY F 1 260 ? 184.074 156.042 111.228 1.00 196.00 260 GLY J C 1
ATOM 29343 O O . GLY F 1 260 ? 183.545 156.579 110.254 1.00 196.00 260 GLY J O 1
ATOM 29347 N N . ALA F 1 261 ? 183.382 155.556 112.257 1.00 196.00 261 ALA J N 1
ATOM 29348 C CA . ALA F 1 261 ? 181.933 155.568 112.339 1.00 196.00 261 ALA J CA 1
ATOM 29349 C C . ALA F 1 261 ? 181.343 156.840 112.936 1.00 196.00 261 ALA J C 1
ATOM 29350 O O . ALA F 1 261 ? 180.127 156.935 113.097 1.00 196.00 261 ALA J O 1
ATOM 29357 N N . ALA F 1 262 ? 182.190 157.783 113.314 1.00 196.00 262 ALA J N 1
ATOM 29358 C CA . ALA F 1 262 ? 181.744 159.048 113.880 1.00 196.00 262 ALA J CA 1
ATOM 29359 C C . ALA F 1 262 ? 182.758 160.120 113.517 1.00 196.00 262 ALA J C 1
ATOM 29360 O O . ALA F 1 262 ? 183.958 159.841 113.431 1.00 196.00 262 ALA J O 1
ATOM 29367 N N . SER F 1 263 ? 182.284 161.348 113.339 1.00 196.00 263 SER J N 1
ATOM 29368 C CA . SER F 1 263 ? 183.183 162.460 113.061 1.00 196.00 263 SER J CA 1
ATOM 29369 C C . SER F 1 263 ? 183.865 162.849 114.343 1.00 196.00 263 SER J C 1
ATOM 29370 O O . SER F 1 263 ? 183.423 162.460 115.428 1.00 196.00 263 SER J O 1
ATOM 29378 N N . GLU F 1 264 ? 184.929 163.633 114.256 1.00 196.00 264 GLU J N 1
ATOM 29379 C CA . GLU F 1 264 ? 185.586 164.038 115.477 1.00 196.00 264 GLU J CA 1
ATOM 29380 C C . GLU F 1 264 ? 184.663 164.885 116.327 1.00 196.00 264 GLU J C 1
ATOM 29381 O O . GLU F 1 264 ? 184.724 164.806 117.550 1.00 196.00 264 GLU J O 1
ATOM 29393 N N . ALA F 1 265 ? 183.829 165.726 115.698 1.00 196.00 265 ALA J N 1
ATOM 29394 C CA . ALA F 1 265 ? 182.915 166.562 116.465 1.00 196.00 265 ALA J CA 1
ATOM 29395 C C . ALA F 1 265 ? 181.928 165.691 117.222 1.00 196.00 265 ALA J C 1
ATOM 29396 O O . ALA F 1 265 ? 181.647 165.940 118.399 1.00 196.00 265 ALA J O 1
ATOM 29403 N N . GLU F 1 266 ? 181.449 164.621 116.577 1.00 196.00 266 GLU J N 1
ATOM 29404 C CA . GLU F 1 266 ? 180.521 163.724 117.245 1.00 196.00 266 GLU J CA 1
ATOM 29405 C C . GLU F 1 266 ? 181.199 163.026 118.402 1.00 196.00 266 GLU J C 1
ATOM 29406 O O . GLU F 1 266 ? 180.618 162.907 119.486 1.00 196.00 266 GLU J O 1
ATOM 29418 N N . LEU F 1 267 ? 182.448 162.624 118.197 1.00 196.00 267 LEU J N 1
ATOM 29419 C CA . LEU F 1 267 ? 183.186 161.956 119.236 1.00 196.00 267 LEU J CA 1
ATOM 29420 C C . LEU F 1 267 ? 183.480 162.898 120.377 1.00 196.00 267 LEU J C 1
ATOM 29421 O O . LEU F 1 267 ? 183.367 162.500 121.528 1.00 196.00 267 LEU J O 1
ATOM 29437 N N . ALA F 1 268 ? 183.804 164.162 120.091 1.00 196.00 268 ALA J N 1
ATOM 29438 C CA . ALA F 1 268 ? 184.077 165.097 121.165 1.00 196.00 268 ALA J CA 1
ATOM 29439 C C . ALA F 1 268 ? 182.850 165.277 122.043 1.00 196.00 268 ALA J C 1
ATOM 29440 O O . ALA F 1 268 ? 182.963 165.345 123.275 1.00 196.00 268 ALA J O 1
ATOM 29447 N N . ARG F 1 269 ? 181.664 165.309 121.424 1.00 196.00 269 ARG J N 1
ATOM 29448 C CA . ARG F 1 269 ? 180.450 165.443 122.204 1.00 196.00 269 ARG J CA 1
ATOM 29449 C C . ARG F 1 269 ? 180.251 164.204 123.066 1.00 196.00 269 ARG J C 1
ATOM 29450 O O . ARG F 1 269 ? 179.916 164.324 124.248 1.00 196.00 269 ARG J O 1
ATOM 29471 N N . MET F 1 270 ? 180.503 163.018 122.493 1.00 196.00 270 MET J N 1
ATOM 29472 C CA . MET F 1 270 ? 180.357 161.778 123.239 1.00 196.00 270 MET J CA 1
ATOM 29473 C C . MET F 1 270 ? 181.336 161.733 124.395 1.00 196.00 270 MET J C 1
ATOM 29474 O O . MET F 1 270 ? 180.965 161.319 125.490 1.00 196.00 270 MET J O 1
ATOM 29488 N N . LYS F 1 271 ? 182.569 162.188 124.170 1.00 196.00 271 LYS J N 1
ATOM 29489 C CA . LYS F 1 271 ? 183.588 162.187 125.199 1.00 196.00 271 LYS J CA 1
ATOM 29490 C C . LYS F 1 271 ? 183.143 163.050 126.364 1.00 196.00 271 LYS J C 1
ATOM 29491 O O . LYS F 1 271 ? 183.295 162.639 127.521 1.00 196.00 271 LYS J O 1
ATOM 29510 N N . GLN F 1 272 ? 182.528 164.206 126.086 1.00 196.00 272 GLN J N 1
ATOM 29511 C CA . GLN F 1 272 ? 182.021 165.001 127.190 1.00 196.00 272 GLN J CA 1
ATOM 29512 C C . GLN F 1 272 ? 180.855 164.308 127.884 1.00 196.00 272 GLN J C 1
ATOM 29513 O O . GLN F 1 272 ? 180.738 164.396 129.108 1.00 196.00 272 GLN J O 1
ATOM 29527 N N . GLN F 1 273 ? 179.988 163.623 127.134 1.00 196.00 273 GLN J N 1
ATOM 29528 C CA . GLN F 1 273 ? 178.854 162.929 127.743 1.00 196.00 273 GLN J CA 1
ATOM 29529 C C . GLN F 1 273 ? 179.339 161.797 128.644 1.00 196.00 273 GLN J C 1
ATOM 29530 O O . GLN F 1 273 ? 178.766 161.553 129.715 1.00 196.00 273 GLN J O 1
ATOM 29544 N N . HIS F 1 274 ? 180.411 161.127 128.221 1.00 196.00 274 HIS J N 1
ATOM 29545 C CA . HIS F 1 274 ? 180.961 160.018 128.969 1.00 196.00 274 HIS J CA 1
ATOM 29546 C C . HIS F 1 274 ? 181.634 160.534 130.233 1.00 196.00 274 HIS J C 1
ATOM 29547 O O . HIS F 1 274 ? 181.465 159.962 131.319 1.00 196.00 274 HIS J O 1
ATOM 29561 N N . MET F 1 275 ? 182.355 161.659 130.109 1.00 196.00 275 MET J N 1
ATOM 29562 C CA . MET F 1 275 ? 183.027 162.245 131.249 1.00 196.00 275 MET J CA 1
ATOM 29563 C C . MET F 1 275 ? 182.019 162.868 132.189 1.00 196.00 275 MET J C 1
ATOM 29564 O O . MET F 1 275 ? 182.240 162.881 133.400 1.00 196.00 275 MET J O 1
ATOM 29578 N N . THR F 1 276 ? 180.910 163.367 131.650 1.00 196.00 276 THR J N 1
ATOM 29579 C CA . THR F 1 276 ? 179.866 163.938 132.470 1.00 196.00 276 THR J CA 1
ATOM 29580 C C . THR F 1 276 ? 179.222 162.816 133.284 1.00 196.00 276 THR J C 1
ATOM 29581 O O . THR F 1 276 ? 178.932 163.006 134.460 1.00 196.00 276 THR J O 1
ATOM 29592 N N . ALA F 1 277 ? 178.961 161.650 132.680 1.00 196.00 277 ALA J N 1
ATOM 29593 C CA . ALA F 1 277 ? 178.401 160.557 133.469 1.00 196.00 277 ALA J CA 1
ATOM 29594 C C . ALA F 1 277 ? 179.389 160.133 134.568 1.00 196.00 277 ALA J C 1
ATOM 29595 O O . ALA F 1 277 ? 178.978 159.868 135.702 1.00 196.00 277 ALA J O 1
ATOM 29602 N N . TYR F 1 278 ? 180.700 160.120 134.240 1.00 196.00 278 TYR J N 1
ATOM 29603 C CA . TYR F 1 278 ? 181.753 159.786 135.198 1.00 196.00 278 TYR J CA 1
ATOM 29604 C C . TYR F 1 278 ? 181.678 160.762 136.352 1.00 196.00 278 TYR J C 1
ATOM 29605 O O . TYR F 1 278 ? 181.703 160.368 137.521 1.00 196.00 278 TYR J O 1
ATOM 29623 N N . LEU F 1 279 ? 181.566 162.043 136.008 1.00 196.00 279 LEU J N 1
ATOM 29624 C CA . LEU F 1 279 ? 181.434 163.117 136.955 1.00 196.00 279 LEU J CA 1
ATOM 29625 C C . LEU F 1 279 ? 180.228 162.934 137.848 1.00 196.00 279 LEU J C 1
ATOM 29626 O O . LEU F 1 279 ? 180.362 162.919 139.068 1.00 196.00 279 LEU J O 1
ATOM 29642 N N . GLN F 1 280 ? 179.063 162.649 137.282 1.00 196.00 280 GLN J N 1
ATOM 29643 C CA . GLN F 1 280 ? 177.889 162.516 138.123 1.00 196.00 280 GLN J CA 1
ATOM 29644 C C . GLN F 1 280 ? 178.093 161.410 139.146 1.00 196.00 280 GLN J C 1
ATOM 29645 O O . GLN F 1 280 ? 177.740 161.571 140.328 1.00 196.00 280 GLN J O 1
ATOM 29659 N N . ALA F 1 281 ? 178.697 160.301 138.706 1.00 196.00 281 ALA J N 1
ATOM 29660 C CA . ALA F 1 281 ? 178.945 159.196 139.602 1.00 196.00 281 ALA J CA 1
ATOM 29661 C C . ALA F 1 281 ? 179.930 159.541 140.692 1.00 196.00 281 ALA J C 1
ATOM 29662 O O . ALA F 1 281 ? 179.729 159.190 141.860 1.00 196.00 281 ALA J O 1
ATOM 29669 N N . ALA F 1 282 ? 180.993 160.248 140.315 1.00 196.00 282 ALA J N 1
ATOM 29670 C CA . ALA F 1 282 ? 182.043 160.601 141.240 1.00 196.00 282 ALA J CA 1
ATOM 29671 C C . ALA F 1 282 ? 181.582 161.576 142.284 1.00 196.00 282 ALA J C 1
ATOM 29672 O O . ALA F 1 282 ? 181.866 161.412 143.472 1.00 196.00 282 ALA J O 1
ATOM 29679 N N . LEU F 1 283 ? 180.783 162.548 141.868 1.00 196.00 283 LEU J N 1
ATOM 29680 C CA . LEU F 1 283 ? 180.356 163.561 142.795 1.00 196.00 283 LEU J CA 1
ATOM 29681 C C . LEU F 1 283 ? 179.435 162.948 143.826 1.00 196.00 283 LEU J C 1
ATOM 29682 O O . LEU F 1 283 ? 179.522 163.272 145.019 1.00 196.00 283 LEU J O 1
ATOM 29698 N N . THR F 1 284 ? 178.557 162.046 143.374 1.00 196.00 284 THR J N 1
ATOM 29699 C CA . THR F 1 284 ? 177.634 161.405 144.282 1.00 196.00 284 THR J CA 1
ATOM 29700 C C . THR F 1 284 ? 178.351 160.448 145.207 1.00 196.00 284 THR J C 1
ATOM 29701 O O . THR F 1 284 ? 178.116 160.470 146.413 1.00 196.00 284 THR J O 1
ATOM 29712 N N . ALA F 1 285 ? 179.298 159.662 144.694 1.00 196.00 285 ALA J N 1
ATOM 29713 C CA . ALA F 1 285 ? 179.972 158.712 145.558 1.00 196.00 285 ALA J CA 1
ATOM 29714 C C . ALA F 1 285 ? 180.607 159.404 146.731 1.00 196.00 285 ALA J C 1
ATOM 29715 O O . ALA F 1 285 ? 180.544 158.929 147.869 1.00 196.00 285 ALA J O 1
ATOM 29722 N N . TRP F 1 286 ? 181.197 160.558 146.476 1.00 196.00 286 TRP J N 1
ATOM 29723 C CA . TRP F 1 286 ? 181.850 161.293 147.523 1.00 196.00 286 TRP J CA 1
ATOM 29724 C C . TRP F 1 286 ? 180.828 161.869 148.512 1.00 196.00 286 TRP J C 1
ATOM 29725 O O . TRP F 1 286 ? 181.048 161.813 149.730 1.00 196.00 286 TRP J O 1
ATOM 29746 N N . GLU F 1 287 ? 179.678 162.350 148.017 1.00 196.00 287 GLU J N 1
ATOM 29747 C CA . GLU F 1 287 ? 178.638 162.823 148.924 1.00 196.00 287 GLU J CA 1
ATOM 29748 C C . GLU F 1 287 ? 178.117 161.712 149.826 1.00 196.00 287 GLU J C 1
ATOM 29749 O O . GLU F 1 287 ? 177.899 161.928 151.025 1.00 196.00 287 GLU J O 1
ATOM 29761 N N . ILE F 1 288 ? 177.926 160.523 149.261 1.00 196.00 288 ILE J N 1
ATOM 29762 C CA . ILE F 1 288 ? 177.385 159.431 150.044 1.00 196.00 288 ILE J CA 1
ATOM 29763 C C . ILE F 1 288 ? 178.408 158.989 151.067 1.00 196.00 288 ILE J C 1
ATOM 29764 O O . ILE F 1 288 ? 178.036 158.711 152.204 1.00 196.00 288 ILE J O 1
ATOM 29780 N N . ILE F 1 289 ? 179.688 158.940 150.719 1.00 196.00 289 ILE J N 1
ATOM 29781 C CA . ILE F 1 289 ? 180.675 158.550 151.714 1.00 196.00 289 ILE J CA 1
ATOM 29782 C C . ILE F 1 289 ? 180.626 159.518 152.896 1.00 196.00 289 ILE J C 1
ATOM 29783 O O . ILE F 1 289 ? 180.739 159.076 154.042 1.00 196.00 289 ILE J O 1
ATOM 29799 N N . SER F 1 290 ? 180.496 160.826 152.640 1.00 196.00 290 SER J N 1
ATOM 29800 C CA . SER F 1 290 ? 180.381 161.778 153.742 1.00 196.00 290 SER J CA 1
ATOM 29801 C C . SER F 1 290 ? 179.145 161.450 154.614 1.00 196.00 290 SER J C 1
ATOM 29802 O O . SER F 1 290 ? 179.216 161.461 155.853 1.00 196.00 290 SER J O 1
ATOM 29810 N N . LYS F 1 291 ? 178.006 161.140 153.974 1.00 196.00 291 LYS J N 1
ATOM 29811 C CA . LYS F 1 291 ? 176.793 160.771 154.711 1.00 196.00 291 LYS J CA 1
ATOM 29812 C C . LYS F 1 291 ? 176.973 159.480 155.515 1.00 196.00 291 LYS J C 1
ATOM 29813 O O . LYS F 1 291 ? 176.439 159.361 156.626 1.00 196.00 291 LYS J O 1
ATOM 29832 N N . SER F 1 292 ? 177.728 158.527 154.959 1.00 196.00 292 SER J N 1
ATOM 29833 C CA . SER F 1 292 ? 178.023 157.263 155.613 1.00 196.00 292 SER J CA 1
ATOM 29834 C C . SER F 1 292 ? 178.827 157.514 156.888 1.00 196.00 292 SER J C 1
ATOM 29835 O O . SER F 1 292 ? 178.514 156.948 157.952 1.00 196.00 292 SER J O 1
ATOM 29843 N N . VAL F 1 293 ? 179.771 158.454 156.816 1.00 196.00 293 VAL J N 1
ATOM 29844 C CA . VAL F 1 293 ? 180.535 158.828 157.992 1.00 196.00 293 VAL J CA 1
ATOM 29845 C C . VAL F 1 293 ? 179.612 159.402 159.043 1.00 196.00 293 VAL J C 1
ATOM 29846 O O . VAL F 1 293 ? 179.747 159.056 160.218 1.00 196.00 293 VAL J O 1
ATOM 29859 N N . ILE F 1 294 ? 178.675 160.257 158.643 1.00 196.00 294 ILE J N 1
ATOM 29860 C CA . ILE F 1 294 ? 177.775 160.801 159.632 1.00 196.00 294 ILE J CA 1
ATOM 29861 C C . ILE F 1 294 ? 176.944 159.701 160.281 1.00 196.00 294 ILE J C 1
ATOM 29862 O O . ILE F 1 294 ? 176.784 159.692 161.499 1.00 196.00 294 ILE J O 1
ATOM 29878 N N . ALA F 1 295 ? 176.420 158.744 159.518 1.00 196.00 295 ALA J N 1
ATOM 29879 C CA . ALA F 1 295 ? 175.655 157.704 160.199 1.00 196.00 295 ALA J CA 1
ATOM 29880 C C . ALA F 1 295 ? 176.523 157.016 161.270 1.00 196.00 295 ALA J C 1
ATOM 29881 O O . ALA F 1 295 ? 176.049 156.752 162.384 1.00 196.00 295 ALA J O 1
ATOM 29888 N N . LEU F 1 296 ? 177.810 156.788 160.975 1.00 196.00 296 LEU J N 1
ATOM 29889 C CA . LEU F 1 296 ? 178.675 156.185 161.983 1.00 196.00 296 LEU J CA 1
ATOM 29890 C C . LEU F 1 296 ? 178.955 157.131 163.151 1.00 196.00 296 LEU J C 1
ATOM 29891 O O . LEU F 1 296 ? 179.061 156.656 164.285 1.00 196.00 296 LEU J O 1
ATOM 29907 N N . LEU F 1 297 ? 179.062 158.454 162.927 1.00 196.00 297 LEU J N 1
ATOM 29908 C CA . LEU F 1 297 ? 179.333 159.304 164.084 1.00 196.00 297 LEU J CA 1
ATOM 29909 C C . LEU F 1 297 ? 178.106 159.350 164.972 1.00 196.00 297 LEU J C 1
ATOM 29910 O O . LEU F 1 297 ? 178.242 159.448 166.190 1.00 196.00 297 LEU J O 1
ATOM 29926 N N . LEU F 1 298 ? 176.909 159.242 164.388 1.00 196.00 298 LEU J N 1
ATOM 29927 C CA . LEU F 1 298 ? 175.700 159.271 165.197 1.00 196.00 298 LEU J CA 1
ATOM 29928 C C . LEU F 1 298 ? 175.686 158.039 166.094 1.00 196.00 298 LEU J C 1
ATOM 29929 O O . LEU F 1 298 ? 175.318 158.114 167.278 1.00 196.00 298 LEU J O 1
ATOM 29945 N N . LEU F 1 299 ? 176.136 156.910 165.547 1.00 196.00 299 LEU J N 1
ATOM 29946 C CA . LEU F 1 299 ? 176.226 155.695 166.331 1.00 196.00 299 LEU J CA 1
ATOM 29947 C C . LEU F 1 299 ? 177.318 155.770 167.375 1.00 196.00 299 LEU J C 1
ATOM 29948 O O . LEU F 1 299 ? 177.147 155.230 168.473 1.00 196.00 299 LEU J O 1
ATOM 29964 N N . GLN F 1 300 ? 178.438 156.416 167.049 1.00 196.00 300 GLN J N 1
ATOM 29965 C CA . GLN F 1 300 ? 179.515 156.533 168.011 1.00 196.00 300 GLN J CA 1
ATOM 29966 C C . GLN F 1 300 ? 179.054 157.408 169.176 1.00 196.00 300 GLN J C 1
ATOM 29967 O O . GLN F 1 300 ? 179.390 157.120 170.324 1.00 196.00 300 GLN J O 1
ATOM 29981 N N . GLN F 1 301 ? 178.257 158.456 168.890 1.00 196.00 301 GLN J N 1
ATOM 29982 C CA . GLN F 1 301 ? 177.742 159.338 169.936 1.00 196.00 301 GLN J CA 1
ATOM 29983 C C . GLN F 1 301 ? 176.799 158.563 170.852 1.00 196.00 301 GLN J C 1
ATOM 29984 O O . GLN F 1 301 ? 176.864 158.694 172.079 1.00 196.00 301 GLN J O 1
ATOM 29998 N N . ASN F 1 302 ? 175.977 157.695 170.260 1.00 196.00 302 ASN J N 1
ATOM 29999 C CA . ASN F 1 302 ? 175.048 156.872 171.014 1.00 196.00 302 ASN J CA 1
ATOM 30000 C C . ASN F 1 302 ? 175.781 155.895 171.925 1.00 196.00 302 ASN J C 1
ATOM 30001 O O . ASN F 1 302 ? 175.443 155.752 173.109 1.00 196.00 302 ASN J O 1
ATOM 30012 N N . GLN F 1 303 ? 176.801 155.228 171.379 1.00 196.00 303 GLN J N 1
ATOM 30013 C CA . GLN F 1 303 ? 177.557 154.264 172.151 1.00 196.00 303 GLN J CA 1
ATOM 30014 C C . GLN F 1 303 ? 178.289 154.947 173.286 1.00 196.00 303 GLN J C 1
ATOM 30015 O O . GLN F 1 303 ? 178.337 154.418 174.402 1.00 196.00 303 GLN J O 1
ATOM 30029 N N . LEU F 1 304 ? 178.817 156.142 173.020 1.00 196.00 304 LEU J N 1
ATOM 30030 C CA . LEU F 1 304 ? 179.551 156.894 174.006 1.00 196.00 304 LEU J CA 1
ATOM 30031 C C . LEU F 1 304 ? 178.661 157.229 175.165 1.00 196.00 304 LEU J C 1
ATOM 30032 O O . LEU F 1 304 ? 179.033 157.026 176.321 1.00 196.00 304 LEU J O 1
ATOM 30048 N N . ASN F 1 305 ? 177.464 157.733 174.891 1.00 196.00 305 ASN J N 1
ATOM 30049 C CA . ASN F 1 305 ? 176.613 158.106 175.997 1.00 196.00 305 ASN J CA 1
ATOM 30050 C C . ASN F 1 305 ? 176.157 156.889 176.792 1.00 196.00 305 ASN J C 1
ATOM 30051 O O . ASN F 1 305 ? 176.035 156.971 178.017 1.00 196.00 305 ASN J O 1
ATOM 30062 N N . LEU F 1 306 ? 175.957 155.736 176.152 1.00 196.00 306 LEU J N 1
ATOM 30063 C CA . LEU F 1 306 ? 175.615 154.565 176.945 1.00 196.00 306 LEU J CA 1
ATOM 30064 C C . LEU F 1 306 ? 176.770 154.114 177.830 1.00 196.00 306 LEU J C 1
ATOM 30065 O O . LEU F 1 306 ? 176.571 153.845 179.022 1.00 196.00 306 LEU J O 1
ATOM 30081 N N . GLU F 1 307 ? 177.975 154.011 177.253 1.00 196.00 307 GLU J N 1
ATOM 30082 C CA . GLU F 1 307 ? 179.118 153.542 178.020 1.00 196.00 307 GLU J CA 1
ATOM 30083 C C . GLU F 1 307 ? 179.440 154.514 179.137 1.00 196.00 307 GLU J C 1
ATOM 30084 O O . GLU F 1 307 ? 179.774 154.097 180.238 1.00 196.00 307 GLU J O 1
ATOM 30096 N N . LEU F 1 308 ? 179.322 155.811 178.858 1.00 196.00 308 LEU J N 1
ATOM 30097 C CA . LEU F 1 308 ? 179.629 156.844 179.824 1.00 196.00 308 LEU J CA 1
ATOM 30098 C C . LEU F 1 308 ? 178.643 156.878 180.992 1.00 196.00 308 LEU J C 1
ATOM 30099 O O . LEU F 1 308 ? 179.066 157.035 182.142 1.00 196.00 308 LEU J O 1
ATOM 30115 N N . ARG F 1 309 ? 177.338 156.728 180.703 1.00 196.00 309 ARG J N 1
ATOM 30116 C CA . ARG F 1 309 ? 176.303 156.799 181.729 1.00 196.00 309 ARG J CA 1
ATOM 30117 C C . ARG F 1 309 ? 176.079 155.518 182.534 1.00 196.00 309 ARG J C 1
ATOM 30118 O O . ARG F 1 309 ? 175.670 155.609 183.691 1.00 196.00 309 ARG J O 1
ATOM 30139 N N . HIS F 1 310 ? 176.397 154.356 181.949 1.00 196.00 310 HIS J N 1
ATOM 30140 C CA . HIS F 1 310 ? 176.187 153.030 182.540 1.00 196.00 310 HIS J CA 1
ATOM 30141 C C . HIS F 1 310 ? 175.067 153.009 183.601 1.00 196.00 310 HIS J C 1
ATOM 30142 O O . HIS F 1 310 ? 173.887 152.920 183.247 1.00 196.00 310 HIS J O 1
ATOM 30157 N N . GLU G 1 1 ? 114.997 165.582 206.765 1.00 196.00 1 GLU L N 1
ATOM 30158 C CA . GLU G 1 1 ? 113.660 165.007 206.872 1.00 196.00 1 GLU L CA 1
ATOM 30159 C C . GLU G 1 1 ? 113.631 163.500 206.616 1.00 196.00 1 GLU L C 1
ATOM 30160 O O . GLU G 1 1 ? 114.669 162.884 206.316 1.00 196.00 1 GLU L O 1
ATOM 30174 N N . GLU G 1 2 ? 112.428 162.938 206.719 1.00 196.00 2 GLU L N 1
ATOM 30175 C CA . GLU G 1 2 ? 112.159 161.513 206.588 1.00 196.00 2 GLU L CA 1
ATOM 30176 C C . GLU G 1 2 ? 112.418 160.954 205.208 1.00 196.00 2 GLU L C 1
ATOM 30177 O O . GLU G 1 2 ? 112.852 159.813 205.078 1.00 196.00 2 GLU L O 1
ATOM 30189 N N . PHE G 1 3 ? 112.107 161.716 204.158 1.00 196.00 3 PHE L N 1
ATOM 30190 C CA . PHE G 1 3 ? 112.336 161.181 202.828 1.00 196.00 3 PHE L CA 1
ATOM 30191 C C . PHE G 1 3 ? 113.787 160.882 202.588 1.00 196.00 3 PHE L C 1
ATOM 30192 O O . PHE G 1 3 ? 114.130 159.812 202.094 1.00 196.00 3 PHE L O 1
ATOM 30209 N N . MET G 1 4 ? 114.638 161.839 202.894 1.00 196.00 4 MET L N 1
ATOM 30210 C CA . MET G 1 4 ? 116.047 161.696 202.634 1.00 196.00 4 MET L CA 1
ATOM 30211 C C . MET G 1 4 ? 116.598 160.548 203.494 1.00 196.00 4 MET L C 1
ATOM 30212 O O . MET G 1 4 ? 117.400 159.724 203.030 1.00 196.00 4 MET L O 1
ATOM 30226 N N . ALA G 1 5 ? 116.160 160.483 204.760 1.00 196.00 5 ALA L N 1
ATOM 30227 C CA . ALA G 1 5 ? 116.642 159.445 205.661 1.00 196.00 5 ALA L CA 1
ATOM 30228 C C . ALA G 1 5 ? 116.210 158.042 205.214 1.00 196.00 5 ALA L C 1
ATOM 30229 O O . ALA G 1 5 ? 117.019 157.095 205.223 1.00 196.00 5 ALA L O 1
ATOM 30236 N N . ARG G 1 6 ? 114.956 157.918 204.761 1.00 196.00 6 ARG L N 1
ATOM 30237 C CA . ARG G 1 6 ? 114.469 156.642 204.298 1.00 196.00 6 ARG L CA 1
ATOM 30238 C C . ARG G 1 6 ? 115.068 156.310 202.975 1.00 196.00 6 ARG L C 1
ATOM 30239 O O . ARG G 1 6 ? 115.342 155.147 202.721 1.00 196.00 6 ARG L O 1
ATOM 30260 N N . ALA G 1 7 ? 115.256 157.295 202.107 1.00 196.00 7 ALA L N 1
ATOM 30261 C CA . ALA G 1 7 ? 115.798 157.013 200.809 1.00 196.00 7 ALA L CA 1
ATOM 30262 C C . ALA G 1 7 ? 117.169 156.377 200.952 1.00 196.00 7 ALA L C 1
ATOM 30263 O O . ALA G 1 7 ? 117.444 155.377 200.308 1.00 196.00 7 ALA L O 1
ATOM 30270 N N . ILE G 1 8 ? 118.016 156.807 201.888 1.00 196.00 8 ILE L N 1
ATOM 30271 C CA . ILE G 1 8 ? 119.289 156.084 201.932 1.00 196.00 8 ILE L CA 1
ATOM 30272 C C . ILE G 1 8 ? 119.082 154.629 202.270 1.00 196.00 8 ILE L C 1
ATOM 30273 O O . ILE G 1 8 ? 119.700 153.745 201.654 1.00 196.00 8 ILE L O 1
ATOM 30289 N N . SER G 1 9 ? 118.246 154.360 203.268 1.00 196.00 9 SER L N 1
ATOM 30290 C CA . SER G 1 9 ? 118.045 152.975 203.625 1.00 196.00 9 SER L CA 1
ATOM 30291 C C . SER G 1 9 ? 117.373 152.195 202.505 1.00 196.00 9 SER L C 1
ATOM 30292 O O . SER G 1 9 ? 117.747 151.056 202.253 1.00 196.00 9 SER L O 1
ATOM 30300 N N . ALA G 1 10 ? 116.384 152.794 201.839 1.00 196.00 10 ALA L N 1
ATOM 30301 C CA . ALA G 1 10 ? 115.622 152.144 200.777 1.00 196.00 10 ALA L CA 1
ATOM 30302 C C . ALA G 1 10 ? 116.466 151.861 199.553 1.00 196.00 10 ALA L C 1
ATOM 30303 O O . ALA G 1 10 ? 116.340 150.809 198.924 1.00 196.00 10 ALA L O 1
ATOM 30310 N N . ILE G 1 11 ? 117.352 152.788 199.223 1.00 196.00 11 ILE L N 1
ATOM 30311 C CA . ILE G 1 11 ? 118.196 152.642 198.063 1.00 196.00 11 ILE L CA 1
ATOM 30312 C C . ILE G 1 11 ? 119.138 151.477 198.288 1.00 196.00 11 ILE L C 1
ATOM 30313 O O . ILE G 1 11 ? 119.276 150.602 197.417 1.00 196.00 11 ILE L O 1
ATOM 30329 N N . ALA G 1 12 ? 119.788 151.462 199.457 1.00 196.00 12 ALA L N 1
ATOM 30330 C CA . ALA G 1 12 ? 120.695 150.386 199.776 1.00 196.00 12 ALA L CA 1
ATOM 30331 C C . ALA G 1 12 ? 119.969 149.081 199.977 1.00 196.00 12 ALA L C 1
ATOM 30332 O O . ALA G 1 12 ? 120.485 148.037 199.612 1.00 196.00 12 ALA L O 1
ATOM 30339 N N . GLU G 1 13 ? 118.784 149.120 200.578 1.00 196.00 13 GLU L N 1
ATOM 30340 C CA . GLU G 1 13 ? 118.020 147.922 200.862 1.00 196.00 13 GLU L CA 1
ATOM 30341 C C . GLU G 1 13 ? 117.624 147.203 199.603 1.00 196.00 13 GLU L C 1
ATOM 30342 O O . GLU G 1 13 ? 117.750 145.978 199.517 1.00 196.00 13 GLU L O 1
ATOM 30354 N N . LEU G 1 14 ? 117.149 147.940 198.605 1.00 196.00 14 LEU L N 1
ATOM 30355 C CA . LEU G 1 14 ? 116.742 147.273 197.396 1.00 196.00 14 LEU L CA 1
ATOM 30356 C C . LEU G 1 14 ? 117.938 146.708 196.653 1.00 196.00 14 LEU L C 1
ATOM 30357 O O . LEU G 1 14 ? 117.878 145.575 196.153 1.00 196.00 14 LEU L O 1
ATOM 30373 N N . ALA G 1 15 ? 119.045 147.462 196.585 1.00 196.00 15 ALA L N 1
ATOM 30374 C CA . ALA G 1 15 ? 120.192 146.927 195.884 1.00 196.00 15 ALA L CA 1
ATOM 30375 C C . ALA G 1 15 ? 120.780 145.760 196.641 1.00 196.00 15 ALA L C 1
ATOM 30376 O O . ALA G 1 15 ? 121.129 144.761 196.031 1.00 196.00 15 ALA L O 1
ATOM 30383 N N . LYS G 1 16 ? 120.842 145.855 197.970 1.00 196.00 16 LYS L N 1
ATOM 30384 C CA . LYS G 1 16 ? 121.425 144.824 198.804 1.00 196.00 16 LYS L CA 1
ATOM 30385 C C . LYS G 1 16 ? 120.683 143.518 198.661 1.00 196.00 16 LYS L C 1
ATOM 30386 O O . LYS G 1 16 ? 121.315 142.466 198.534 1.00 196.00 16 LYS L O 1
ATOM 30405 N N . LYS G 1 17 ? 119.346 143.561 198.669 1.00 196.00 17 LYS L N 1
ATOM 30406 C CA . LYS G 1 17 ? 118.585 142.333 198.530 1.00 196.00 17 LYS L CA 1
ATOM 30407 C C . LYS G 1 17 ? 118.795 141.719 197.161 1.00 196.00 17 LYS L C 1
ATOM 30408 O O . LYS G 1 17 ? 118.953 140.501 197.042 1.00 196.00 17 LYS L O 1
ATOM 30427 N N . ALA G 1 18 ? 118.816 142.554 196.120 1.00 196.00 18 ALA L N 1
ATOM 30428 C CA . ALA G 1 18 ? 119.031 142.059 194.776 1.00 196.00 18 ALA L CA 1
ATOM 30429 C C . ALA G 1 18 ? 120.443 141.469 194.626 1.00 196.00 18 ALA L C 1
ATOM 30430 O O . ALA G 1 18 ? 120.620 140.463 193.927 1.00 196.00 18 ALA L O 1
ATOM 30437 N N . ILE G 1 19 ? 121.440 142.078 195.292 1.00 196.00 19 ILE L N 1
ATOM 30438 C CA . ILE G 1 19 ? 122.820 141.601 195.270 1.00 196.00 19 ILE L CA 1
ATOM 30439 C C . ILE G 1 19 ? 122.918 140.264 195.942 1.00 196.00 19 ILE L C 1
ATOM 30440 O O . ILE G 1 19 ? 123.523 139.345 195.391 1.00 196.00 19 ILE L O 1
ATOM 30456 N N . GLU G 1 20 ? 122.325 140.140 197.131 1.00 196.00 20 GLU L N 1
ATOM 30457 C CA . GLU G 1 20 ? 122.377 138.878 197.838 1.00 196.00 20 GLU L CA 1
ATOM 30458 C C . GLU G 1 20 ? 121.693 137.787 197.051 1.00 196.00 20 GLU L C 1
ATOM 30459 O O . GLU G 1 20 ? 122.188 136.662 197.004 1.00 196.00 20 GLU L O 1
ATOM 30471 N N . ALA G 1 21 ? 120.530 138.079 196.462 1.00 196.00 21 ALA L N 1
ATOM 30472 C CA . ALA G 1 21 ? 119.818 137.055 195.727 1.00 196.00 21 ALA L CA 1
ATOM 30473 C C . ALA G 1 21 ? 120.561 136.573 194.484 1.00 196.00 21 ALA L C 1
ATOM 30474 O O . ALA G 1 21 ? 120.619 135.361 194.244 1.00 196.00 21 ALA L O 1
ATOM 30481 N N . ILE G 1 22 ? 121.176 137.487 193.718 1.00 196.00 22 ILE L N 1
ATOM 30482 C CA . ILE G 1 22 ? 121.853 137.039 192.513 1.00 196.00 22 ILE L CA 1
ATOM 30483 C C . ILE G 1 22 ? 123.169 136.367 192.894 1.00 196.00 22 ILE L C 1
ATOM 30484 O O . ILE G 1 22 ? 123.565 135.370 192.281 1.00 196.00 22 ILE L O 1
ATOM 30500 N N . TYR G 1 23 ? 123.856 136.912 193.914 1.00 196.00 23 TYR L N 1
ATOM 30501 C CA . TYR G 1 23 ? 125.061 136.298 194.421 1.00 196.00 23 TYR L CA 1
ATOM 30502 C C . TYR G 1 23 ? 124.818 134.902 194.925 1.00 196.00 23 TYR L C 1
ATOM 30503 O O . TYR G 1 23 ? 125.539 133.984 194.554 1.00 196.00 23 TYR L O 1
ATOM 30521 N N . ARG G 1 24 ? 123.798 134.719 195.766 1.00 196.00 24 ARG L N 1
ATOM 30522 C CA . ARG G 1 24 ? 123.530 133.417 196.327 1.00 196.00 24 ARG L CA 1
ATOM 30523 C C . ARG G 1 24 ? 123.294 132.388 195.242 1.00 196.00 24 ARG L C 1
ATOM 30524 O O . ARG G 1 24 ? 123.820 131.274 195.334 1.00 196.00 24 ARG L O 1
ATOM 30545 N N . LEU G 1 25 ? 122.546 132.738 194.194 1.00 196.00 25 LEU L N 1
ATOM 30546 C CA . LEU G 1 25 ? 122.328 131.755 193.151 1.00 196.00 25 LEU L CA 1
ATOM 30547 C C . LEU G 1 25 ? 123.647 131.411 192.480 1.00 196.00 25 LEU L C 1
ATOM 30548 O O . LEU G 1 25 ? 123.960 130.235 192.274 1.00 196.00 25 LEU L O 1
ATOM 30564 N N . ALA G 1 26 ? 124.459 132.433 192.209 1.00 196.00 26 ALA L N 1
ATOM 30565 C CA . ALA G 1 26 ? 125.754 132.256 191.583 1.00 196.00 26 ALA L CA 1
ATOM 30566 C C . ALA G 1 26 ? 126.734 131.493 192.451 1.00 196.00 26 ALA L C 1
ATOM 30567 O O . ALA G 1 26 ? 127.602 130.799 191.932 1.00 196.00 26 ALA L O 1
ATOM 30574 N N . ASP G 1 27 ? 126.627 131.642 193.767 1.00 196.00 27 ASP L N 1
ATOM 30575 C CA . ASP G 1 27 ? 127.507 130.973 194.706 1.00 196.00 27 ASP L CA 1
ATOM 30576 C C . ASP G 1 27 ? 127.177 129.479 194.721 1.00 196.00 27 ASP L C 1
ATOM 30577 O O . ASP G 1 27 ? 128.071 128.637 194.834 1.00 196.00 27 ASP L O 1
ATOM 30586 N N . ASN G 1 28 ? 125.883 129.150 194.581 1.00 196.00 28 ASN L N 1
ATOM 30587 C CA . ASN G 1 28 ? 125.442 127.760 194.548 1.00 196.00 28 ASN L CA 1
ATOM 30588 C C . ASN G 1 28 ? 125.803 127.079 193.217 1.00 196.00 28 ASN L C 1
ATOM 30589 O O . ASN G 1 28 ? 126.085 125.877 193.181 1.00 196.00 28 ASN L O 1
ATOM 30600 N N . HIS G 1 29 ? 125.813 127.863 192.137 1.00 196.00 29 HIS L N 1
ATOM 30601 C CA . HIS G 1 29 ? 126.145 127.392 190.796 1.00 196.00 29 HIS L CA 1
ATOM 30602 C C . HIS G 1 29 ? 127.639 127.212 190.560 1.00 196.00 29 HIS L C 1
ATOM 30603 O O . HIS G 1 29 ? 128.476 127.884 191.153 1.00 196.00 29 HIS L O 1
ATOM 30617 N N . THR G 1 30 ? 127.982 126.310 189.643 1.00 196.00 30 THR L N 1
ATOM 30618 C CA . THR G 1 30 ? 129.378 126.110 189.260 1.00 196.00 30 THR L CA 1
ATOM 30619 C C . THR G 1 30 ? 129.649 126.635 187.850 1.00 196.00 30 THR L C 1
ATOM 30620 O O . THR G 1 30 ? 130.768 126.544 187.339 1.00 196.00 30 THR L O 1
ATOM 30631 N N . THR G 1 31 ? 128.604 127.169 187.224 1.00 196.00 31 THR L N 1
ATOM 30632 C CA . THR G 1 31 ? 128.640 127.695 185.868 1.00 196.00 31 THR L CA 1
ATOM 30633 C C . THR G 1 31 ? 129.289 129.080 185.851 1.00 196.00 31 THR L C 1
ATOM 30634 O O . THR G 1 31 ? 128.876 129.983 186.586 1.00 196.00 31 THR L O 1
ATOM 30645 N N . ASP G 1 32 ? 130.257 129.266 184.953 1.00 196.00 32 ASP L N 1
ATOM 30646 C CA . ASP G 1 32 ? 131.026 130.502 184.845 1.00 196.00 32 ASP L CA 1
ATOM 30647 C C . ASP G 1 32 ? 130.206 131.679 184.365 1.00 196.00 32 ASP L C 1
ATOM 30648 O O . ASP G 1 32 ? 130.357 132.806 184.846 1.00 196.00 32 ASP L O 1
ATOM 30657 N N . THR G 1 33 ? 129.274 131.367 183.505 1.00 196.00 33 THR L N 1
ATOM 30658 C CA . THR G 1 33 ? 128.363 132.298 182.891 1.00 196.00 33 THR L CA 1
ATOM 30659 C C . THR G 1 33 ? 127.430 132.889 183.932 1.00 196.00 33 THR L C 1
ATOM 30660 O O . THR G 1 33 ? 127.063 134.064 183.851 1.00 196.00 33 THR L O 1
ATOM 30671 N N . PHE G 1 34 ? 126.974 132.053 184.868 1.00 196.00 34 PHE L N 1
ATOM 30672 C CA . PHE G 1 34 ? 126.040 132.483 185.892 1.00 196.00 34 PHE L CA 1
ATOM 30673 C C . PHE G 1 34 ? 126.787 133.320 186.908 1.00 196.00 34 PHE L C 1
ATOM 30674 O O . PHE G 1 34 ? 126.254 134.315 187.420 1.00 196.00 34 PHE L O 1
ATOM 30691 N N . MET G 1 35 ? 128.030 132.929 187.201 1.00 196.00 35 MET L N 1
ATOM 30692 C CA . MET G 1 35 ? 128.812 133.717 188.120 1.00 196.00 35 MET L CA 1
ATOM 30693 C C . MET G 1 35 ? 129.049 135.087 187.519 1.00 196.00 35 MET L C 1
ATOM 30694 O O . MET G 1 35 ? 128.891 136.095 188.205 1.00 196.00 35 MET L O 1
ATOM 30708 N N . ALA G 1 36 ? 129.360 135.132 186.218 1.00 196.00 36 ALA L N 1
ATOM 30709 C CA . ALA G 1 36 ? 129.591 136.388 185.535 1.00 196.00 36 ALA L CA 1
ATOM 30710 C C . ALA G 1 36 ? 128.339 137.253 185.509 1.00 196.00 36 ALA L C 1
ATOM 30711 O O . ALA G 1 36 ? 128.439 138.476 185.653 1.00 196.00 36 ALA L O 1
ATOM 30718 N N . LYS G 1 37 ? 127.160 136.635 185.332 1.00 196.00 37 LYS L N 1
ATOM 30719 C CA . LYS G 1 37 ? 125.917 137.385 185.341 1.00 196.00 37 LYS L CA 1
ATOM 30720 C C . LYS G 1 37 ? 125.732 138.062 186.681 1.00 196.00 37 LYS L C 1
ATOM 30721 O O . LYS G 1 37 ? 125.377 139.242 186.737 1.00 196.00 37 LYS L O 1
ATOM 30740 N N . ALA G 1 38 ? 125.972 137.322 187.771 1.00 196.00 38 ALA L N 1
ATOM 30741 C CA . ALA G 1 38 ? 125.842 137.924 189.083 1.00 196.00 38 ALA L CA 1
ATOM 30742 C C . ALA G 1 38 ? 126.854 139.029 189.252 1.00 196.00 38 ALA L C 1
ATOM 30743 O O . ALA G 1 38 ? 126.528 140.088 189.754 1.00 196.00 38 ALA L O 1
ATOM 30750 N N . ILE G 1 39 ? 128.052 138.856 188.743 1.00 196.00 39 ILE L N 1
ATOM 30751 C CA . ILE G 1 39 ? 129.049 139.893 188.898 1.00 196.00 39 ILE L CA 1
ATOM 30752 C C . ILE G 1 39 ? 128.651 141.194 188.233 1.00 196.00 39 ILE L C 1
ATOM 30753 O O . ILE G 1 39 ? 128.826 142.274 188.819 1.00 196.00 39 ILE L O 1
ATOM 30769 N N . GLU G 1 40 ? 128.154 141.113 187.007 1.00 196.00 40 GLU L N 1
ATOM 30770 C CA . GLU G 1 40 ? 127.748 142.319 186.327 1.00 196.00 40 GLU L CA 1
ATOM 30771 C C . GLU G 1 40 ? 126.495 142.913 186.976 1.00 196.00 40 GLU L C 1
ATOM 30772 O O . GLU G 1 40 ? 126.400 144.137 187.113 1.00 196.00 40 GLU L O 1
ATOM 30784 N N . ALA G 1 41 ? 125.527 142.062 187.368 1.00 196.00 41 ALA L N 1
ATOM 30785 C CA . ALA G 1 41 ? 124.300 142.537 187.999 1.00 196.00 41 ALA L CA 1
ATOM 30786 C C . ALA G 1 41 ? 124.598 143.223 189.323 1.00 196.00 41 ALA L C 1
ATOM 30787 O O . ALA G 1 41 ? 124.028 144.270 189.628 1.00 196.00 41 ALA L O 1
ATOM 30794 N N . ILE G 1 42 ? 125.545 142.671 190.075 1.00 196.00 42 ILE L N 1
ATOM 30795 C CA . ILE G 1 42 ? 125.925 143.207 191.361 1.00 196.00 42 ILE L CA 1
ATOM 30796 C C . ILE G 1 42 ? 126.566 144.551 191.182 1.00 196.00 42 ILE L C 1
ATOM 30797 O O . ILE G 1 42 ? 126.264 145.471 191.952 1.00 196.00 42 ILE L O 1
ATOM 30813 N N . ALA G 1 43 ? 127.461 144.688 190.202 1.00 196.00 43 ALA L N 1
ATOM 30814 C CA . ALA G 1 43 ? 128.040 145.990 189.986 1.00 196.00 43 ALA L CA 1
ATOM 30815 C C . ALA G 1 43 ? 126.960 146.993 189.629 1.00 196.00 43 ALA L C 1
ATOM 30816 O O . ALA G 1 43 ? 126.928 148.080 190.184 1.00 196.00 43 ALA L O 1
ATOM 30823 N N . GLU G 1 44 ? 125.976 146.632 188.810 1.00 196.00 44 GLU L N 1
ATOM 30824 C CA . GLU G 1 44 ? 124.988 147.657 188.486 1.00 196.00 44 GLU L CA 1
ATOM 30825 C C . GLU G 1 44 ? 124.152 148.060 189.699 1.00 196.00 44 GLU L C 1
ATOM 30826 O O . GLU G 1 44 ? 123.895 149.253 189.924 1.00 196.00 44 GLU L O 1
ATOM 30838 N N . LEU G 1 45 ? 123.797 147.084 190.534 1.00 196.00 45 LEU L N 1
ATOM 30839 C CA . LEU G 1 45 ? 122.973 147.350 191.698 1.00 196.00 45 LEU L CA 1
ATOM 30840 C C . LEU G 1 45 ? 123.667 148.186 192.754 1.00 196.00 45 LEU L C 1
ATOM 30841 O O . LEU G 1 45 ? 123.089 149.163 193.256 1.00 196.00 45 LEU L O 1
ATOM 30857 N N . ALA G 1 46 ? 124.920 147.846 193.066 1.00 196.00 46 ALA L N 1
ATOM 30858 C CA . ALA G 1 46 ? 125.636 148.596 194.072 1.00 196.00 46 ALA L CA 1
ATOM 30859 C C . ALA G 1 46 ? 126.106 149.915 193.488 1.00 196.00 46 ALA L C 1
ATOM 30860 O O . ALA G 1 46 ? 126.119 150.925 194.169 1.00 196.00 46 ALA L O 1
ATOM 30867 N N . LYS G 1 47 ? 126.467 149.961 192.213 1.00 196.00 47 LYS L N 1
ATOM 30868 C CA . LYS G 1 47 ? 126.980 151.199 191.660 1.00 196.00 47 LYS L CA 1
ATOM 30869 C C . LYS G 1 47 ? 125.939 152.289 191.710 1.00 196.00 47 LYS L C 1
ATOM 30870 O O . LYS G 1 47 ? 126.238 153.414 192.128 1.00 196.00 47 LYS L O 1
ATOM 30889 N N . GLU G 1 48 ? 124.704 151.965 191.326 1.00 196.00 48 GLU L N 1
ATOM 30890 C CA . GLU G 1 48 ? 123.680 152.985 191.355 1.00 196.00 48 GLU L CA 1
ATOM 30891 C C . GLU G 1 48 ? 123.307 153.329 192.783 1.00 196.00 48 GLU L C 1
ATOM 30892 O O . GLU G 1 48 ? 123.125 154.505 193.118 1.00 196.00 48 GLU L O 1
ATOM 30904 N N . ALA G 1 49 ? 123.195 152.316 193.652 1.00 196.00 49 ALA L N 1
ATOM 30905 C CA . ALA G 1 49 ? 122.808 152.599 195.011 1.00 196.00 49 ALA L CA 1
ATOM 30906 C C . ALA G 1 49 ? 123.850 153.437 195.740 1.00 196.00 49 ALA L C 1
ATOM 30907 O O . ALA G 1 49 ? 123.494 154.381 196.443 1.00 196.00 49 ALA L O 1
ATOM 30914 N N . ILE G 1 50 ? 125.133 153.165 195.500 1.00 196.00 50 ILE L N 1
ATOM 30915 C CA . ILE G 1 50 ? 126.197 153.890 196.164 1.00 196.00 50 ILE L CA 1
ATOM 30916 C C . ILE G 1 50 ? 126.240 155.325 195.699 1.00 196.00 50 ILE L C 1
ATOM 30917 O O . ILE G 1 50 ? 126.387 156.227 196.530 1.00 196.00 50 ILE L O 1
ATOM 30933 N N . LYS G 1 51 ? 126.142 155.561 194.394 1.00 196.00 51 LYS L N 1
ATOM 30934 C CA . LYS G 1 51 ? 126.175 156.930 193.924 1.00 196.00 51 LYS L CA 1
ATOM 30935 C C . LYS G 1 51 ? 124.986 157.728 194.439 1.00 196.00 51 LYS L C 1
ATOM 30936 O O . LYS G 1 51 ? 125.148 158.872 194.879 1.00 196.00 51 LYS L O 1
ATOM 30955 N N . ALA G 1 52 ? 123.788 157.129 194.417 1.00 196.00 52 ALA L N 1
ATOM 30956 C CA . ALA G 1 52 ? 122.613 157.853 194.856 1.00 196.00 52 ALA L CA 1
ATOM 30957 C C . ALA G 1 52 ? 122.690 158.210 196.334 1.00 196.00 52 ALA L C 1
ATOM 30958 O O . ALA G 1 52 ? 122.376 159.342 196.715 1.00 196.00 52 ALA L O 1
ATOM 30965 N N . ILE G 1 53 ? 123.189 157.285 197.151 1.00 196.00 53 ILE L N 1
ATOM 30966 C CA . ILE G 1 53 ? 123.322 157.503 198.577 1.00 196.00 53 ILE L CA 1
ATOM 30967 C C . ILE G 1 53 ? 124.375 158.518 198.913 1.00 196.00 53 ILE L C 1
ATOM 30968 O O . ILE G 1 53 ? 124.169 159.365 199.791 1.00 196.00 53 ILE L O 1
ATOM 30984 N N . ALA G 1 54 ? 125.534 158.408 198.271 1.00 196.00 54 ALA L N 1
ATOM 30985 C CA . ALA G 1 54 ? 126.614 159.309 198.569 1.00 196.00 54 ALA L CA 1
ATOM 30986 C C . ALA G 1 54 ? 126.229 160.747 198.277 1.00 196.00 54 ALA L C 1
ATOM 30987 O O . ALA G 1 54 ? 126.513 161.633 199.086 1.00 196.00 54 ALA L O 1
ATOM 30994 N N . ASP G 1 55 ? 125.513 160.985 197.172 1.00 196.00 55 ASP L N 1
ATOM 30995 C CA . ASP G 1 55 ? 125.130 162.351 196.870 1.00 196.00 55 ASP L CA 1
ATOM 30996 C C . ASP G 1 55 ? 123.977 162.800 197.722 1.00 196.00 55 ASP L C 1
ATOM 30997 O O . ASP G 1 55 ? 123.888 163.965 198.084 1.00 196.00 55 ASP L O 1
ATOM 31006 N N . LEU G 1 56 ? 123.081 161.902 198.083 1.00 196.00 56 LEU L N 1
ATOM 31007 C CA . LEU G 1 56 ? 121.978 162.330 198.905 1.00 196.00 56 LEU L CA 1
ATOM 31008 C C . LEU G 1 56 ? 122.519 162.824 200.252 1.00 196.00 56 LEU L C 1
ATOM 31009 O O . LEU G 1 56 ? 122.210 163.923 200.708 1.00 196.00 56 LEU L O 1
ATOM 31025 N N . ALA G 1 57 ? 123.367 162.017 200.888 1.00 196.00 57 ALA L N 1
ATOM 31026 C CA . ALA G 1 57 ? 123.916 162.322 202.205 1.00 196.00 57 ALA L CA 1
ATOM 31027 C C . ALA G 1 57 ? 124.814 163.554 202.242 1.00 196.00 57 ALA L C 1
ATOM 31028 O O . ALA G 1 57 ? 124.838 164.295 203.228 1.00 196.00 57 ALA L O 1
ATOM 31035 N N . LYS G 1 58 ? 125.513 163.832 201.154 1.00 196.00 58 LYS L N 1
ATOM 31036 C CA . LYS G 1 58 ? 126.414 164.975 201.102 1.00 196.00 58 LYS L CA 1
ATOM 31037 C C . LYS G 1 58 ? 125.700 166.297 200.931 1.00 196.00 58 LYS L C 1
ATOM 31038 O O . LYS G 1 58 ? 126.333 167.351 200.935 1.00 196.00 58 LYS L O 1
ATOM 31057 N N . ASN G 1 59 ? 124.382 166.254 200.806 1.00 196.00 59 ASN L N 1
ATOM 31058 C CA . ASN G 1 59 ? 123.580 167.449 200.713 1.00 196.00 59 ASN L CA 1
ATOM 31059 C C . ASN G 1 59 ? 122.950 167.801 202.059 1.00 196.00 59 ASN L C 1
ATOM 31060 O O . ASN G 1 59 ? 122.026 168.631 202.132 1.00 196.00 59 ASN L O 1
ATOM 31071 N N . HIS G 1 60 ? 123.470 167.169 203.118 1.00 196.00 60 HIS L N 1
ATOM 31072 C CA . HIS G 1 60 ? 123.071 167.396 204.494 1.00 196.00 60 HIS L CA 1
ATOM 31073 C C . HIS G 1 60 ? 124.236 167.910 205.328 1.00 196.00 60 HIS L C 1
ATOM 31074 O O . HIS G 1 60 ? 125.405 167.746 204.982 1.00 196.00 60 HIS L O 1
ATOM 31088 N N . THR G 1 61 ? 123.897 168.565 206.432 1.00 196.00 61 THR L N 1
ATOM 31089 C CA . THR G 1 61 ? 124.858 169.176 207.341 1.00 196.00 61 THR L CA 1
ATOM 31090 C C . THR G 1 61 ? 125.001 168.418 208.655 1.00 196.00 61 THR L C 1
ATOM 31091 O O . THR G 1 61 ? 125.519 168.958 209.632 1.00 196.00 61 THR L O 1
ATOM 31102 N N . THR G 1 62 ? 124.480 167.199 208.696 1.00 196.00 62 THR L N 1
ATOM 31103 C CA . THR G 1 62 ? 124.483 166.394 209.915 1.00 196.00 62 THR L CA 1
ATOM 31104 C C . THR G 1 62 ? 124.994 164.980 209.792 1.00 196.00 62 THR L C 1
ATOM 31105 O O . THR G 1 62 ? 124.856 164.313 208.751 1.00 196.00 62 THR L O 1
ATOM 31116 N N . GLU G 1 63 ? 125.473 164.504 210.943 1.00 196.00 63 GLU L N 1
ATOM 31117 C CA . GLU G 1 63 ? 126.017 163.185 211.147 1.00 196.00 63 GLU L CA 1
ATOM 31118 C C . GLU G 1 63 ? 124.975 162.127 210.913 1.00 196.00 63 GLU L C 1
ATOM 31119 O O . GLU G 1 63 ? 125.320 160.988 210.636 1.00 196.00 63 GLU L O 1
ATOM 31131 N N . GLU G 1 64 ? 123.693 162.475 210.979 1.00 196.00 64 GLU L N 1
ATOM 31132 C CA . GLU G 1 64 ? 122.692 161.466 210.694 1.00 196.00 64 GLU L CA 1
ATOM 31133 C C . GLU G 1 64 ? 122.882 160.937 209.285 1.00 196.00 64 GLU L C 1
ATOM 31134 O O . GLU G 1 64 ? 122.764 159.737 209.036 1.00 196.00 64 GLU L O 1
ATOM 31146 N N . PHE G 1 65 ? 123.154 161.836 208.347 1.00 196.00 65 PHE L N 1
ATOM 31147 C CA . PHE G 1 65 ? 123.271 161.456 206.965 1.00 196.00 65 PHE L CA 1
ATOM 31148 C C . PHE G 1 65 ? 124.587 160.849 206.643 1.00 196.00 65 PHE L C 1
ATOM 31149 O O . PHE G 1 65 ? 124.646 159.866 205.895 1.00 196.00 65 PHE L O 1
ATOM 31166 N N . MET G 1 66 ? 125.658 161.389 207.208 1.00 196.00 66 MET L N 1
ATOM 31167 C CA . MET G 1 66 ? 126.911 160.739 206.925 1.00 196.00 66 MET L CA 1
ATOM 31168 C C . MET G 1 66 ? 126.849 159.339 207.545 1.00 196.00 66 MET L C 1
ATOM 31169 O O . MET G 1 66 ? 127.327 158.378 206.969 1.00 196.00 66 MET L O 1
ATOM 31183 N N . ALA G 1 67 ? 126.215 159.181 208.714 1.00 196.00 67 ALA L N 1
ATOM 31184 C CA . ALA G 1 67 ? 126.163 157.867 209.331 1.00 196.00 67 ALA L CA 1
ATOM 31185 C C . ALA G 1 67 ? 125.372 156.872 208.507 1.00 196.00 67 ALA L C 1
ATOM 31186 O O . ALA G 1 67 ? 125.811 155.728 208.321 1.00 196.00 67 ALA L O 1
ATOM 31193 N N . ARG G 1 68 ? 124.232 157.308 207.953 1.00 196.00 68 ARG L N 1
ATOM 31194 C CA . ARG G 1 68 ? 123.418 156.400 207.171 1.00 196.00 68 ARG L CA 1
ATOM 31195 C C . ARG G 1 68 ? 124.122 155.990 205.906 1.00 196.00 68 ARG L C 1
ATOM 31196 O O . ARG G 1 68 ? 124.096 154.816 205.533 1.00 196.00 68 ARG L O 1
ATOM 31217 N N . ALA G 1 69 ? 124.769 156.947 205.252 1.00 196.00 69 ALA L N 1
ATOM 31218 C CA . ALA G 1 69 ? 125.459 156.682 204.015 1.00 196.00 69 ALA L CA 1
ATOM 31219 C C . ALA G 1 69 ? 126.757 155.912 204.208 1.00 196.00 69 ALA L C 1
ATOM 31220 O O . ALA G 1 69 ? 127.096 155.065 203.389 1.00 196.00 69 ALA L O 1
ATOM 31227 N N . ILE G 1 70 ? 127.493 156.149 205.290 1.00 196.00 70 ILE L N 1
ATOM 31228 C CA . ILE G 1 70 ? 128.722 155.399 205.484 1.00 196.00 70 ILE L CA 1
ATOM 31229 C C . ILE G 1 70 ? 128.369 153.955 205.704 1.00 196.00 70 ILE L C 1
ATOM 31230 O O . ILE G 1 70 ? 128.944 153.081 205.057 1.00 196.00 70 ILE L O 1
ATOM 31246 N N . SER G 1 71 ? 127.395 153.683 206.573 1.00 196.00 71 SER L N 1
ATOM 31247 C CA . SER G 1 71 ? 127.028 152.300 206.788 1.00 196.00 71 SER L CA 1
ATOM 31248 C C . SER G 1 71 ? 126.392 151.686 205.548 1.00 196.00 71 SER L C 1
ATOM 31249 O O . SER G 1 71 ? 126.721 150.555 205.191 1.00 196.00 71 SER L O 1
ATOM 31257 N N . ALA G 1 72 ? 125.504 152.422 204.858 1.00 196.00 72 ALA L N 1
ATOM 31258 C CA . ALA G 1 72 ? 124.841 151.866 203.692 1.00 196.00 72 ALA L CA 1
ATOM 31259 C C . ALA G 1 72 ? 125.812 151.558 202.569 1.00 196.00 72 ALA L C 1
ATOM 31260 O O . ALA G 1 72 ? 125.725 150.499 201.942 1.00 196.00 72 ALA L O 1
ATOM 31267 N N . ILE G 1 73 ? 126.775 152.442 202.340 1.00 196.00 73 ILE L N 1
ATOM 31268 C CA . ILE G 1 73 ? 127.728 152.235 201.280 1.00 196.00 73 ILE L CA 1
ATOM 31269 C C . ILE G 1 73 ? 128.731 151.203 201.670 1.00 196.00 73 ILE L C 1
ATOM 31270 O O . ILE G 1 73 ? 129.093 150.369 200.848 1.00 196.00 73 ILE L O 1
ATOM 31286 N N . ALA G 1 74 ? 129.244 151.255 202.893 1.00 196.00 74 ALA L N 1
ATOM 31287 C CA . ALA G 1 74 ? 130.213 150.264 203.264 1.00 196.00 74 ALA L CA 1
ATOM 31288 C C . ALA G 1 74 ? 129.587 148.873 203.174 1.00 196.00 74 ALA L C 1
ATOM 31289 O O . ALA G 1 74 ? 130.255 147.943 202.710 1.00 196.00 74 ALA L O 1
ATOM 31296 N N . GLU G 1 75 ? 128.303 148.698 203.544 1.00 196.00 75 GLU L N 1
ATOM 31297 C CA . GLU G 1 75 ? 127.721 147.375 203.382 1.00 196.00 75 GLU L CA 1
ATOM 31298 C C . GLU G 1 75 ? 127.479 147.014 201.921 1.00 196.00 75 GLU L C 1
ATOM 31299 O O . GLU G 1 75 ? 127.771 145.885 201.525 1.00 196.00 75 GLU L O 1
ATOM 31311 N N . LEU G 1 76 ? 126.998 147.951 201.090 1.00 196.00 76 LEU L N 1
ATOM 31312 C CA . LEU G 1 76 ? 126.764 147.598 199.694 1.00 196.00 76 LEU L CA 1
ATOM 31313 C C . LEU G 1 76 ? 128.046 147.264 199.005 1.00 196.00 76 LEU L C 1
ATOM 31314 O O . LEU G 1 76 ? 128.128 146.289 198.262 1.00 196.00 76 LEU L O 1
ATOM 31330 N N . ALA G 1 77 ? 129.060 148.068 199.273 1.00 196.00 77 ALA L N 1
ATOM 31331 C CA . ALA G 1 77 ? 130.344 147.917 198.663 1.00 196.00 77 ALA L CA 1
ATOM 31332 C C . ALA G 1 77 ? 131.061 146.678 199.086 1.00 196.00 77 ALA L C 1
ATOM 31333 O O . ALA G 1 77 ? 131.629 145.984 198.247 1.00 196.00 77 ALA L O 1
ATOM 31340 N N . ARG G 1 78 ? 130.996 146.330 200.365 1.00 196.00 78 ARG L N 1
ATOM 31341 C CA . ARG G 1 78 ? 131.722 145.164 200.777 1.00 196.00 78 ARG L CA 1
ATOM 31342 C C . ARG G 1 78 ? 130.946 143.919 200.430 1.00 196.00 78 ARG L C 1
ATOM 31343 O O . ARG G 1 78 ? 131.549 142.920 200.050 1.00 196.00 78 ARG L O 1
ATOM 31364 N N . LYS G 1 79 ? 129.611 143.972 200.444 1.00 196.00 79 LYS L N 1
ATOM 31365 C CA . LYS G 1 79 ? 128.885 142.785 200.063 1.00 196.00 79 LYS L CA 1
ATOM 31366 C C . LYS G 1 79 ? 129.099 142.550 198.594 1.00 196.00 79 LYS L C 1
ATOM 31367 O O . LYS G 1 79 ? 129.307 141.413 198.170 1.00 196.00 79 LYS L O 1
ATOM 31386 N N . ALA G 1 80 ? 129.038 143.619 197.803 1.00 196.00 80 ALA L N 1
ATOM 31387 C CA . ALA G 1 80 ? 129.208 143.504 196.386 1.00 196.00 80 ALA L CA 1
ATOM 31388 C C . ALA G 1 80 ? 130.619 143.090 195.991 1.00 196.00 80 ALA L C 1
ATOM 31389 O O . ALA G 1 80 ? 130.767 142.252 195.109 1.00 196.00 80 ALA L O 1
ATOM 31396 N N . ILE G 1 81 ? 131.663 143.617 196.646 1.00 196.00 81 ILE L N 1
ATOM 31397 C CA . ILE G 1 81 ? 133.005 143.192 196.277 1.00 196.00 81 ILE L CA 1
ATOM 31398 C C . ILE G 1 81 ? 133.256 141.783 196.734 1.00 196.00 81 ILE L C 1
ATOM 31399 O O . ILE G 1 81 ? 133.865 141.023 195.983 1.00 196.00 81 ILE L O 1
ATOM 31415 N N . ASP G 1 82 ? 132.833 141.414 197.950 1.00 196.00 82 ASP L N 1
ATOM 31416 C CA . ASP G 1 82 ? 133.061 140.054 198.390 1.00 196.00 82 ASP L CA 1
ATOM 31417 C C . ASP G 1 82 ? 132.283 139.108 197.496 1.00 196.00 82 ASP L C 1
ATOM 31418 O O . ASP G 1 82 ? 132.785 138.046 197.141 1.00 196.00 82 ASP L O 1
ATOM 31427 N N . ALA G 1 83 ? 131.059 139.479 197.099 1.00 196.00 83 ALA L N 1
ATOM 31428 C CA . ALA G 1 83 ? 130.295 138.618 196.224 1.00 196.00 83 ALA L CA 1
ATOM 31429 C C . ALA G 1 83 ? 130.979 138.479 194.872 1.00 196.00 83 ALA L C 1
ATOM 31430 O O . ALA G 1 83 ? 131.161 137.368 194.368 1.00 196.00 83 ALA L O 1
ATOM 31437 N N . ILE G 1 84 ? 131.485 139.585 194.333 1.00 196.00 84 ILE L N 1
ATOM 31438 C CA . ILE G 1 84 ? 132.134 139.533 193.047 1.00 196.00 84 ILE L CA 1
ATOM 31439 C C . ILE G 1 84 ? 133.404 138.732 193.092 1.00 196.00 84 ILE L C 1
ATOM 31440 O O . ILE G 1 84 ? 133.643 137.949 192.187 1.00 196.00 84 ILE L O 1
ATOM 31456 N N . TYR G 1 85 ? 134.231 138.945 194.109 1.00 196.00 85 TYR L N 1
ATOM 31457 C CA . TYR G 1 85 ? 135.504 138.263 194.267 1.00 196.00 85 TYR L CA 1
ATOM 31458 C C . TYR G 1 85 ? 135.285 136.761 194.515 1.00 196.00 85 TYR L C 1
ATOM 31459 O O . TYR G 1 85 ? 135.974 135.912 193.925 1.00 196.00 85 TYR L O 1
ATOM 31477 N N . ARG G 1 86 ? 134.306 136.399 195.358 1.00 196.00 86 ARG L N 1
ATOM 31478 C CA . ARG G 1 86 ? 134.055 134.988 195.620 1.00 196.00 86 ARG L CA 1
ATOM 31479 C C . ARG G 1 86 ? 133.700 134.230 194.362 1.00 196.00 86 ARG L C 1
ATOM 31480 O O . ARG G 1 86 ? 134.050 133.049 194.246 1.00 196.00 86 ARG L O 1
ATOM 31501 N N . LEU G 1 87 ? 132.996 134.889 193.445 1.00 196.00 87 LEU L N 1
ATOM 31502 C CA . LEU G 1 87 ? 132.604 134.267 192.207 1.00 196.00 87 LEU L CA 1
ATOM 31503 C C . LEU G 1 87 ? 133.694 134.434 191.130 1.00 196.00 87 LEU L C 1
ATOM 31504 O O . LEU G 1 87 ? 133.979 133.518 190.362 1.00 196.00 87 LEU L O 1
ATOM 31520 N N . ALA G 1 88 ? 134.363 135.590 191.108 1.00 196.00 88 ALA L N 1
ATOM 31521 C CA . ALA G 1 88 ? 135.359 135.920 190.097 1.00 196.00 88 ALA L CA 1
ATOM 31522 C C . ALA G 1 88 ? 136.563 135.002 190.121 1.00 196.00 88 ALA L C 1
ATOM 31523 O O . ALA G 1 88 ? 137.119 134.641 189.078 1.00 196.00 88 ALA L O 1
ATOM 31530 N N . ARG G 1 89 ? 136.936 134.561 191.312 1.00 196.00 89 ARG L N 1
ATOM 31531 C CA . ARG G 1 89 ? 138.104 133.717 191.500 1.00 196.00 89 ARG L CA 1
ATOM 31532 C C . ARG G 1 89 ? 137.886 132.331 190.909 1.00 196.00 89 ARG L C 1
ATOM 31533 O O . ARG G 1 89 ? 138.825 131.542 190.825 1.00 196.00 89 ARG L O 1
ATOM 31554 N N . ASN G 1 90 ? 136.639 131.998 190.566 1.00 196.00 90 ASN L N 1
ATOM 31555 C CA . ASN G 1 90 ? 136.321 130.699 190.023 1.00 196.00 90 ASN L CA 1
ATOM 31556 C C . ASN G 1 90 ? 136.133 130.729 188.502 1.00 196.00 90 ASN L C 1
ATOM 31557 O O . ASN G 1 90 ? 135.679 129.740 187.916 1.00 196.00 90 ASN L O 1
ATOM 31568 N N . HIS G 1 91 ? 136.493 131.839 187.847 1.00 196.00 91 HIS L N 1
ATOM 31569 C CA . HIS G 1 91 ? 136.343 131.900 186.398 1.00 196.00 91 HIS L CA 1
ATOM 31570 C C . HIS G 1 91 ? 137.422 131.155 185.649 1.00 196.00 91 HIS L C 1
ATOM 31571 O O . HIS G 1 91 ? 138.570 131.067 186.087 1.00 196.00 91 HIS L O 1
ATOM 31585 N N . THR G 1 92 ? 137.044 130.662 184.472 1.00 196.00 92 THR L N 1
ATOM 31586 C CA . THR G 1 92 ? 137.950 129.981 183.570 1.00 196.00 92 THR L CA 1
ATOM 31587 C C . THR G 1 92 ? 138.171 130.702 182.233 1.00 196.00 92 THR L C 1
ATOM 31588 O O . THR G 1 92 ? 139.065 130.319 181.475 1.00 196.00 92 THR L O 1
ATOM 31599 N N . THR G 1 93 ? 137.377 131.740 181.926 1.00 196.00 93 THR L N 1
ATOM 31600 C CA . THR G 1 93 ? 137.503 132.396 180.627 1.00 196.00 93 THR L CA 1
ATOM 31601 C C . THR G 1 93 ? 137.955 133.835 180.776 1.00 196.00 93 THR L C 1
ATOM 31602 O O . THR G 1 93 ? 137.760 134.455 181.830 1.00 196.00 93 THR L O 1
ATOM 31613 N N . ASP G 1 94 ? 138.447 134.408 179.668 1.00 196.00 94 ASP L N 1
ATOM 31614 C CA . ASP G 1 94 ? 138.914 135.787 179.674 1.00 196.00 94 ASP L CA 1
ATOM 31615 C C . ASP G 1 94 ? 137.779 136.767 179.835 1.00 196.00 94 ASP L C 1
ATOM 31616 O O . ASP G 1 94 ? 137.927 137.801 180.488 1.00 196.00 94 ASP L O 1
ATOM 31625 N N . THR G 1 95 ? 136.637 136.441 179.230 1.00 196.00 95 THR L N 1
ATOM 31626 C CA . THR G 1 95 ? 135.490 137.329 179.236 1.00 196.00 95 THR L CA 1
ATOM 31627 C C . THR G 1 95 ? 134.976 137.541 180.627 1.00 196.00 95 THR L C 1
ATOM 31628 O O . THR G 1 95 ? 134.644 138.664 181.014 1.00 196.00 95 THR L O 1
ATOM 31639 N N . PHE G 1 96 ? 134.863 136.462 181.377 1.00 196.00 96 PHE L N 1
ATOM 31640 C CA . PHE G 1 96 ? 134.278 136.569 182.680 1.00 196.00 96 PHE L CA 1
ATOM 31641 C C . PHE G 1 96 ? 135.262 137.165 183.679 1.00 196.00 96 PHE L C 1
ATOM 31642 O O . PHE G 1 96 ? 134.859 137.936 184.562 1.00 196.00 96 PHE L O 1
ATOM 31659 N N . MET G 1 97 ? 136.554 136.840 183.544 1.00 196.00 97 MET L N 1
ATOM 31660 C CA . MET G 1 97 ? 137.536 137.440 184.429 1.00 196.00 97 MET L CA 1
ATOM 31661 C C . MET G 1 97 ? 137.579 138.942 184.167 1.00 196.00 97 MET L C 1
ATOM 31662 O O . MET G 1 97 ? 137.637 139.733 185.107 1.00 196.00 97 MET L O 1
ATOM 31676 N N . ALA G 1 98 ? 137.530 139.345 182.884 1.00 196.00 98 ALA L N 1
ATOM 31677 C CA . ALA G 1 98 ? 137.553 140.751 182.517 1.00 196.00 98 ALA L CA 1
ATOM 31678 C C . ALA G 1 98 ? 136.328 141.490 183.057 1.00 196.00 98 ALA L C 1
ATOM 31679 O O . ALA G 1 98 ? 136.457 142.637 183.503 1.00 196.00 98 ALA L O 1
ATOM 31686 N N . LYS G 1 99 ? 135.147 140.835 183.058 1.00 196.00 99 LYS L N 1
ATOM 31687 C CA . LYS G 1 99 ? 133.959 141.475 183.610 1.00 196.00 99 LYS L CA 1
ATOM 31688 C C . LYS G 1 99 ? 134.155 141.700 185.089 1.00 196.00 99 LYS L C 1
ATOM 31689 O O . LYS G 1 99 ? 133.814 142.769 185.600 1.00 196.00 99 LYS L O 1
ATOM 31708 N N . ALA G 1 100 ? 134.741 140.719 185.782 1.00 196.00 100 ALA L N 1
ATOM 31709 C CA . ALA G 1 100 ? 135.011 140.894 187.193 1.00 196.00 100 ALA L CA 1
ATOM 31710 C C . ALA G 1 100 ? 136.017 142.011 187.410 1.00 196.00 100 ALA L C 1
ATOM 31711 O O . ALA G 1 100 ? 135.822 142.861 188.266 1.00 196.00 100 ALA L O 1
ATOM 31718 N N . ILE G 1 101 ? 137.022 142.143 186.551 1.00 196.00 101 ILE L N 1
ATOM 31719 C CA . ILE G 1 101 ? 137.982 143.212 186.786 1.00 196.00 101 ILE L CA 1
ATOM 31720 C C . ILE G 1 101 ? 137.301 144.571 186.763 1.00 196.00 101 ILE L C 1
ATOM 31721 O O . ILE G 1 101 ? 137.559 145.416 187.639 1.00 196.00 101 ILE L O 1
ATOM 31737 N N . GLU G 1 102 ? 136.445 144.800 185.775 1.00 196.00 102 GLU L N 1
ATOM 31738 C CA . GLU G 1 102 ? 135.761 146.074 185.743 1.00 196.00 102 GLU L CA 1
ATOM 31739 C C . GLU G 1 102 ? 134.747 146.199 186.878 1.00 196.00 102 GLU L C 1
ATOM 31740 O O . GLU G 1 102 ? 134.714 147.224 187.557 1.00 196.00 102 GLU L O 1
ATOM 31752 N N . ALA G 1 103 ? 133.990 145.132 187.165 1.00 196.00 103 ALA L N 1
ATOM 31753 C CA . ALA G 1 103 ? 132.950 145.174 188.189 1.00 196.00 103 ALA L CA 1
ATOM 31754 C C . ALA G 1 103 ? 133.514 145.477 189.571 1.00 196.00 103 ALA L C 1
ATOM 31755 O O . ALA G 1 103 ? 132.943 146.269 190.333 1.00 196.00 103 ALA L O 1
ATOM 31762 N N . ILE G 1 104 ? 134.684 144.908 189.850 1.00 196.00 104 ILE L N 1
ATOM 31763 C CA . ILE G 1 104 ? 135.329 145.082 191.133 1.00 196.00 104 ILE L CA 1
ATOM 31764 C C . ILE G 1 104 ? 135.799 146.520 191.287 1.00 196.00 104 ILE L C 1
ATOM 31765 O O . ILE G 1 104 ? 135.550 147.138 192.330 1.00 196.00 104 ILE L O 1
ATOM 31781 N N . ALA G 1 105 ? 136.474 147.066 190.281 1.00 196.00 105 ALA L N 1
ATOM 31782 C CA . ALA G 1 105 ? 136.937 148.433 190.395 1.00 196.00 105 ALA L CA 1
ATOM 31783 C C . ALA G 1 105 ? 135.829 149.445 190.370 1.00 196.00 105 ALA L C 1
ATOM 31784 O O . ALA G 1 105 ? 135.872 150.416 191.122 1.00 196.00 105 ALA L O 1
ATOM 31791 N N . GLU G 1 106 ? 134.778 149.230 189.582 1.00 196.00 106 GLU L N 1
ATOM 31792 C CA . GLU G 1 106 ? 133.757 150.256 189.556 1.00 196.00 106 GLU L CA 1
ATOM 31793 C C . GLU G 1 106 ? 133.161 150.439 190.926 1.00 196.00 106 GLU L C 1
ATOM 31794 O O . GLU G 1 106 ? 132.974 151.572 191.378 1.00 196.00 106 GLU L O 1
ATOM 31806 N N . LEU G 1 107 ? 132.938 149.344 191.638 1.00 196.00 107 LEU L N 1
ATOM 31807 C CA . LEU G 1 107 ? 132.348 149.522 192.932 1.00 196.00 107 LEU L CA 1
ATOM 31808 C C . LEU G 1 107 ? 133.326 149.883 194.008 1.00 196.00 107 LEU L C 1
ATOM 31809 O O . LEU G 1 107 ? 132.984 150.674 194.886 1.00 196.00 107 LEU L O 1
ATOM 31825 N N . ALA G 1 108 ? 134.533 149.319 194.004 1.00 196.00 108 ALA L N 1
ATOM 31826 C CA . ALA G 1 108 ? 135.417 149.682 195.085 1.00 196.00 108 ALA L CA 1
ATOM 31827 C C . ALA G 1 108 ? 135.791 151.143 194.939 1.00 196.00 108 ALA L C 1
ATOM 31828 O O . ALA G 1 108 ? 135.728 151.905 195.893 1.00 196.00 108 ALA L O 1
ATOM 31835 N N . LYS G 1 109 ? 136.053 151.601 193.721 1.00 196.00 109 LYS L N 1
ATOM 31836 C CA . LYS G 1 109 ? 136.435 152.984 193.556 1.00 196.00 109 LYS L CA 1
ATOM 31837 C C . LYS G 1 109 ? 135.316 153.932 193.994 1.00 196.00 109 LYS L C 1
ATOM 31838 O O . LYS G 1 109 ? 135.570 154.884 194.744 1.00 196.00 109 LYS L O 1
ATOM 31857 N N . GLU G 1 110 ? 134.070 153.686 193.556 1.00 196.00 110 GLU L N 1
ATOM 31858 C CA . GLU G 1 110 ? 132.998 154.598 193.929 1.00 196.00 110 GLU L CA 1
ATOM 31859 C C . GLU G 1 110 ? 132.690 154.525 195.407 1.00 196.00 110 GLU L C 1
ATOM 31860 O O . GLU G 1 110 ? 132.412 155.547 196.044 1.00 196.00 110 GLU L O 1
ATOM 31872 N N . ALA G 1 111 ? 132.737 153.319 195.970 1.00 196.00 111 ALA L N 1
ATOM 31873 C CA . ALA G 1 111 ? 132.443 153.144 197.363 1.00 196.00 111 ALA L CA 1
ATOM 31874 C C . ALA G 1 111 ? 133.456 153.775 198.246 1.00 196.00 111 ALA L C 1
ATOM 31875 O O . ALA G 1 111 ? 133.105 154.439 199.204 1.00 196.00 111 ALA L O 1
ATOM 31882 N N . ILE G 1 112 ? 134.717 153.630 197.909 1.00 196.00 112 ILE L N 1
ATOM 31883 C CA . ILE G 1 112 ? 135.767 154.159 198.735 1.00 196.00 112 ILE L CA 1
ATOM 31884 C C . ILE G 1 112 ? 135.727 155.650 198.749 1.00 196.00 112 ILE L C 1
ATOM 31885 O O . ILE G 1 112 ? 135.881 156.276 199.805 1.00 196.00 112 ILE L O 1
ATOM 31901 N N . LYS G 1 113 ? 135.554 156.237 197.573 1.00 196.00 113 LYS L N 1
ATOM 31902 C CA . LYS G 1 113 ? 135.501 157.666 197.512 1.00 196.00 113 LYS L CA 1
ATOM 31903 C C . LYS G 1 113 ? 134.312 158.135 198.337 1.00 196.00 113 LYS L C 1
ATOM 31904 O O . LYS G 1 113 ? 134.451 159.037 199.155 1.00 196.00 113 LYS L O 1
ATOM 31923 N N . ALA G 1 114 ? 133.139 157.499 198.187 1.00 196.00 114 ALA L N 1
ATOM 31924 C CA . ALA G 1 114 ? 131.981 157.939 198.944 1.00 196.00 114 ALA L CA 1
ATOM 31925 C C . ALA G 1 114 ? 132.117 157.746 200.445 1.00 196.00 114 ALA L C 1
ATOM 31926 O O . ALA G 1 114 ? 131.817 158.662 201.213 1.00 196.00 114 ALA L O 1
ATOM 31933 N N . ILE G 1 115 ? 132.657 156.613 200.879 1.00 196.00 115 ILE L N 1
ATOM 31934 C CA . ILE G 1 115 ? 132.751 156.316 202.293 1.00 196.00 115 ILE L CA 1
ATOM 31935 C C . ILE G 1 115 ? 133.622 157.342 202.960 1.00 196.00 115 ILE L C 1
ATOM 31936 O O . ILE G 1 115 ? 133.295 157.829 204.048 1.00 196.00 115 ILE L O 1
ATOM 31952 N N . ALA G 1 116 ? 134.771 157.633 202.355 1.00 196.00 116 ALA L N 1
ATOM 31953 C CA . ALA G 1 116 ? 135.624 158.615 202.958 1.00 196.00 116 ALA L CA 1
ATOM 31954 C C . ALA G 1 116 ? 135.068 160.011 202.806 1.00 196.00 116 ALA L C 1
ATOM 31955 O O . ALA G 1 116 ? 135.057 160.763 203.763 1.00 196.00 116 ALA L O 1
ATOM 31962 N N . ASP G 1 117 ? 134.465 160.356 201.674 1.00 196.00 117 ASP L N 1
ATOM 31963 C CA . ASP G 1 117 ? 133.995 161.723 201.513 1.00 196.00 117 ASP L CA 1
ATOM 31964 C C . ASP G 1 117 ? 132.953 162.075 202.569 1.00 196.00 117 ASP L C 1
ATOM 31965 O O . ASP G 1 117 ? 132.890 163.219 203.043 1.00 196.00 117 ASP L O 1
ATOM 31974 N N . LEU G 1 118 ? 132.164 161.084 202.964 1.00 196.00 118 LEU L N 1
ATOM 31975 C CA . LEU G 1 118 ? 131.183 161.232 204.018 1.00 196.00 118 LEU L CA 1
ATOM 31976 C C . LEU G 1 118 ? 131.866 161.255 205.396 1.00 196.00 118 LEU L C 1
ATOM 31977 O O . LEU G 1 118 ? 131.618 162.130 206.220 1.00 196.00 118 LEU L O 1
ATOM 31993 N N . ALA G 1 119 ? 132.796 160.332 205.642 1.00 196.00 119 ALA L N 1
ATOM 31994 C CA . ALA G 1 119 ? 133.464 160.256 206.938 1.00 196.00 119 ALA L CA 1
ATOM 31995 C C . ALA G 1 119 ? 134.339 161.479 207.212 1.00 196.00 119 ALA L C 1
ATOM 31996 O O . ALA G 1 119 ? 134.425 161.951 208.342 1.00 196.00 119 ALA L O 1
ATOM 32003 N N . LYS G 1 120 ? 134.912 162.048 206.167 1.00 196.00 120 LYS L N 1
ATOM 32004 C CA . LYS G 1 120 ? 135.787 163.215 206.203 1.00 196.00 120 LYS L CA 1
ATOM 32005 C C . LYS G 1 120 ? 135.068 164.483 206.648 1.00 196.00 120 LYS L C 1
ATOM 32006 O O . LYS G 1 120 ? 135.711 165.515 206.884 1.00 196.00 120 LYS L O 1
ATOM 32025 N N . ASN G 1 121 ? 133.731 164.449 206.692 1.00 196.00 121 ASN L N 1
ATOM 32026 C CA . ASN G 1 121 ? 132.953 165.617 207.048 1.00 196.00 121 ASN L CA 1
ATOM 32027 C C . ASN G 1 121 ? 132.558 165.647 208.522 1.00 196.00 121 ASN L C 1
ATOM 32028 O O . ASN G 1 121 ? 131.735 166.472 208.928 1.00 196.00 121 ASN L O 1
ATOM 32039 N N . HIS G 1 122 ? 133.157 164.784 209.341 1.00 196.00 122 HIS L N 1
ATOM 32040 C CA . HIS G 1 122 ? 132.864 164.812 210.766 1.00 196.00 122 HIS L CA 1
ATOM 32041 C C . HIS G 1 122 ? 134.047 164.218 211.520 1.00 196.00 122 HIS L C 1
ATOM 32042 O O . HIS G 1 122 ? 134.695 163.299 211.038 1.00 196.00 122 HIS L O 1
ATOM 32056 N N . THR G 1 123 ? 134.320 164.702 212.721 1.00 196.00 123 THR L N 1
ATOM 32057 C CA . THR G 1 123 ? 135.430 164.170 213.497 1.00 196.00 123 THR L CA 1
ATOM 32058 C C . THR G 1 123 ? 135.106 162.941 214.351 1.00 196.00 123 THR L C 1
ATOM 32059 O O . THR G 1 123 ? 136.013 162.323 214.915 1.00 196.00 123 THR L O 1
ATOM 32070 N N . THR G 1 124 ? 133.839 162.535 214.436 1.00 196.00 124 THR L N 1
ATOM 32071 C CA . THR G 1 124 ? 133.525 161.377 215.273 1.00 196.00 124 THR L CA 1
ATOM 32072 C C . THR G 1 124 ? 134.321 160.145 214.877 1.00 196.00 124 THR L C 1
ATOM 32073 O O . THR G 1 124 ? 134.431 159.782 213.689 1.00 196.00 124 THR L O 1
ATOM 32084 N N . GLU G 1 125 ? 134.793 159.441 215.912 1.00 196.00 125 GLU L N 1
ATOM 32085 C CA . GLU G 1 125 ? 135.584 158.235 215.770 1.00 196.00 125 GLU L CA 1
ATOM 32086 C C . GLU G 1 125 ? 134.787 157.111 215.140 1.00 196.00 125 GLU L C 1
ATOM 32087 O O . GLU G 1 125 ? 135.367 156.164 214.611 1.00 196.00 125 GLU L O 1
ATOM 32099 N N . ASP G 1 126 ? 133.459 157.217 215.152 1.00 196.00 126 ASP L N 1
ATOM 32100 C CA . ASP G 1 126 ? 132.641 156.190 214.538 1.00 196.00 126 ASP L CA 1
ATOM 32101 C C . ASP G 1 126 ? 132.740 156.244 213.022 1.00 196.00 126 ASP L C 1
ATOM 32102 O O . ASP G 1 126 ? 132.635 155.216 212.348 1.00 196.00 126 ASP L O 1
ATOM 32111 N N . PHE G 1 127 ? 132.924 157.435 212.454 1.00 196.00 127 PHE L N 1
ATOM 32112 C CA . PHE G 1 127 ? 133.012 157.528 211.016 1.00 196.00 127 PHE L CA 1
ATOM 32113 C C . PHE G 1 127 ? 134.411 157.194 210.636 1.00 196.00 127 PHE L C 1
ATOM 32114 O O . PHE G 1 127 ? 134.645 156.501 209.649 1.00 196.00 127 PHE L O 1
ATOM 32131 N N . MET G 1 128 ? 135.363 157.674 211.434 1.00 196.00 128 MET L N 1
ATOM 32132 C CA . MET G 1 128 ? 136.741 157.403 211.111 1.00 196.00 128 MET L CA 1
ATOM 32133 C C . MET G 1 128 ? 137.023 155.923 211.185 1.00 196.00 128 MET L C 1
ATOM 32134 O O . MET G 1 128 ? 137.591 155.356 210.266 1.00 196.00 128 MET L O 1
ATOM 32148 N N . ASP G 1 129 ? 136.567 155.241 212.228 1.00 196.00 129 ASP L N 1
ATOM 32149 C CA . ASP G 1 129 ? 136.892 153.834 212.313 1.00 196.00 129 ASP L CA 1
ATOM 32150 C C . ASP G 1 129 ? 136.168 153.013 211.270 1.00 196.00 129 ASP L C 1
ATOM 32151 O O . ASP G 1 129 ? 136.787 152.148 210.637 1.00 196.00 129 ASP L O 1
ATOM 32160 N N . GLU G 1 130 ? 134.884 153.298 211.011 1.00 196.00 130 GLU L N 1
ATOM 32161 C CA . GLU G 1 130 ? 134.190 152.473 210.046 1.00 196.00 130 GLU L CA 1
ATOM 32162 C C . GLU G 1 130 ? 134.757 152.711 208.666 1.00 196.00 130 GLU L C 1
ATOM 32163 O O . GLU G 1 130 ? 134.957 151.765 207.907 1.00 196.00 130 GLU L O 1
ATOM 32175 N N . ALA G 1 131 ? 135.051 153.966 208.334 1.00 196.00 131 ALA L N 1
ATOM 32176 C CA . ALA G 1 131 ? 135.574 154.281 207.030 1.00 196.00 131 ALA L CA 1
ATOM 32177 C C . ALA G 1 131 ? 137.020 153.816 206.840 1.00 196.00 131 ALA L C 1
ATOM 32178 O O . ALA G 1 131 ? 137.364 153.288 205.787 1.00 196.00 131 ALA L O 1
ATOM 32185 N N . ILE G 1 132 ? 137.880 153.922 207.860 1.00 196.00 132 ILE L N 1
ATOM 32186 C CA . ILE G 1 132 ? 139.264 153.499 207.659 1.00 196.00 132 ILE L CA 1
ATOM 32187 C C . ILE G 1 132 ? 139.286 152.001 207.482 1.00 196.00 132 ILE L C 1
ATOM 32188 O O . ILE G 1 132 ? 139.943 151.494 206.569 1.00 196.00 132 ILE L O 1
ATOM 32204 N N . SER G 1 133 ? 138.573 151.289 208.353 1.00 196.00 133 SER L N 1
ATOM 32205 C CA . SER G 1 133 ? 138.522 149.847 208.286 1.00 196.00 133 SER L CA 1
ATOM 32206 C C . SER G 1 133 ? 137.851 149.363 207.009 1.00 196.00 133 SER L C 1
ATOM 32207 O O . SER G 1 133 ? 138.384 148.480 206.323 1.00 196.00 133 SER L O 1
ATOM 32215 N N . ALA G 1 134 ? 136.688 149.944 206.654 1.00 196.00 134 ALA L N 1
ATOM 32216 C CA . ALA G 1 134 ? 135.976 149.503 205.471 1.00 196.00 134 ALA L CA 1
ATOM 32217 C C . ALA G 1 134 ? 136.793 149.721 204.231 1.00 196.00 134 ALA L C 1
ATOM 32218 O O . ALA G 1 134 ? 136.836 148.847 203.370 1.00 196.00 134 ALA L O 1
ATOM 32225 N N . ILE G 1 135 ? 137.497 150.844 204.156 1.00 196.00 135 ILE L N 1
ATOM 32226 C CA . ILE G 1 135 ? 138.280 151.140 202.987 1.00 196.00 135 ILE L CA 1
ATOM 32227 C C . ILE G 1 135 ? 139.545 150.331 202.940 1.00 196.00 135 ILE L C 1
ATOM 32228 O O . ILE G 1 135 ? 139.918 149.837 201.886 1.00 196.00 135 ILE L O 1
ATOM 32244 N N . ALA G 1 136 ? 140.283 150.204 204.033 1.00 196.00 136 ALA L N 1
ATOM 32245 C CA . ALA G 1 136 ? 141.499 149.435 203.897 1.00 196.00 136 ALA L CA 1
ATOM 32246 C C . ALA G 1 136 ? 141.174 148.003 203.462 1.00 196.00 136 ALA L C 1
ATOM 32247 O O . ALA G 1 136 ? 141.862 147.452 202.594 1.00 196.00 136 ALA L O 1
ATOM 32254 N N . GLU G 1 137 ? 140.091 147.399 203.986 1.00 196.00 137 GLU L N 1
ATOM 32255 C CA . GLU G 1 137 ? 139.770 146.051 203.537 1.00 196.00 137 GLU L CA 1
ATOM 32256 C C . GLU G 1 137 ? 139.201 146.014 202.121 1.00 196.00 137 GLU L C 1
ATOM 32257 O O . GLU G 1 137 ? 139.586 145.156 201.322 1.00 196.00 137 GLU L O 1
ATOM 32269 N N . LEU G 1 138 ? 138.329 146.967 201.782 1.00 196.00 138 LEU L N 1
ATOM 32270 C CA . LEU G 1 138 ? 137.677 147.018 200.484 1.00 196.00 138 LEU L CA 1
ATOM 32271 C C . LEU G 1 138 ? 138.677 147.319 199.388 1.00 196.00 138 LEU L C 1
ATOM 32272 O O . LEU G 1 138 ? 138.670 146.674 198.337 1.00 196.00 138 LEU L O 1
ATOM 32288 N N . ALA G 1 139 ? 139.555 148.289 199.637 1.00 196.00 139 ALA L N 1
ATOM 32289 C CA . ALA G 1 139 ? 140.548 148.688 198.671 1.00 196.00 139 ALA L CA 1
ATOM 32290 C C . ALA G 1 139 ? 141.516 147.592 198.383 1.00 196.00 139 ALA L C 1
ATOM 32291 O O . ALA G 1 139 ? 141.809 147.320 197.218 1.00 196.00 139 ALA L O 1
ATOM 32298 N N . ARG G 1 140 ? 141.964 146.894 199.425 1.00 196.00 140 ARG L N 1
ATOM 32299 C CA . ARG G 1 140 ? 142.940 145.874 199.187 1.00 196.00 140 ARG L CA 1
ATOM 32300 C C . ARG G 1 140 ? 142.318 144.661 198.551 1.00 196.00 140 ARG L C 1
ATOM 32301 O O . ARG G 1 140 ? 142.892 144.126 197.611 1.00 196.00 140 ARG L O 1
ATOM 32322 N N . LYS G 1 141 ? 141.123 144.247 198.981 1.00 196.00 141 LYS L N 1
ATOM 32323 C CA . LYS G 1 141 ? 140.535 143.085 198.345 1.00 196.00 141 LYS L CA 1
ATOM 32324 C C . LYS G 1 141 ? 140.217 143.362 196.906 1.00 196.00 141 LYS L C 1
ATOM 32325 O O . LYS G 1 141 ? 140.421 142.503 196.051 1.00 196.00 141 LYS L O 1
ATOM 32344 N N . ALA G 1 142 ? 139.722 144.559 196.607 1.00 196.00 142 ALA L N 1
ATOM 32345 C CA . ALA G 1 142 ? 139.398 144.854 195.240 1.00 196.00 142 ALA L CA 1
ATOM 32346 C C . ALA G 1 142 ? 140.663 144.847 194.369 1.00 196.00 142 ALA L C 1
ATOM 32347 O O . ALA G 1 142 ? 140.690 144.225 193.306 1.00 196.00 142 ALA L O 1
ATOM 32354 N N . ILE G 1 143 ? 141.762 145.420 194.862 1.00 196.00 143 ILE L N 1
ATOM 32355 C CA . ILE G 1 143 ? 142.989 145.434 194.079 1.00 196.00 143 ILE L CA 1
ATOM 32356 C C . ILE G 1 143 ? 143.596 144.068 193.919 1.00 196.00 143 ILE L C 1
ATOM 32357 O O . ILE G 1 143 ? 144.035 143.701 192.827 1.00 196.00 143 ILE L O 1
ATOM 32373 N N . GLU G 1 144 ? 143.667 143.330 195.014 1.00 196.00 144 GLU L N 1
ATOM 32374 C CA . GLU G 1 144 ? 144.253 142.019 195.014 1.00 196.00 144 GLU L CA 1
ATOM 32375 C C . GLU G 1 144 ? 143.433 141.093 194.134 1.00 196.00 144 GLU L C 1
ATOM 32376 O O . GLU G 1 144 ? 144.008 140.298 193.392 1.00 196.00 144 GLU L O 1
ATOM 32388 N N . ALA G 1 145 ? 142.096 141.203 194.170 1.00 196.00 145 ALA L N 1
ATOM 32389 C CA . ALA G 1 145 ? 141.261 140.364 193.333 1.00 196.00 145 ALA L CA 1
ATOM 32390 C C . ALA G 1 145 ? 141.528 140.645 191.865 1.00 196.00 145 ALA L C 1
ATOM 32391 O O . ALA G 1 145 ? 141.676 139.717 191.067 1.00 196.00 145 ALA L O 1
ATOM 32398 N N . ILE G 1 146 ? 141.673 141.924 191.517 1.00 196.00 146 ILE L N 1
ATOM 32399 C CA . ILE G 1 146 ? 141.924 142.307 190.141 1.00 196.00 146 ILE L CA 1
ATOM 32400 C C . ILE G 1 146 ? 143.272 141.868 189.656 1.00 196.00 146 ILE L C 1
ATOM 32401 O O . ILE G 1 146 ? 143.395 141.359 188.538 1.00 196.00 146 ILE L O 1
ATOM 32417 N N . LEU G 1 147 ? 144.292 142.074 190.473 1.00 196.00 147 LEU L N 1
ATOM 32418 C CA . LEU G 1 147 ? 145.621 141.722 190.061 1.00 196.00 147 LEU L CA 1
ATOM 32419 C C . LEU G 1 147 ? 145.732 140.210 189.924 1.00 196.00 147 LEU L C 1
ATOM 32420 O O . LEU G 1 147 ? 146.408 139.719 189.015 1.00 196.00 147 LEU L O 1
ATOM 32436 N N . ARG G 1 148 ? 145.083 139.461 190.814 1.00 196.00 148 ARG L N 1
ATOM 32437 C CA . ARG G 1 148 ? 145.140 138.020 190.715 1.00 196.00 148 ARG L CA 1
ATOM 32438 C C . ARG G 1 148 ? 144.382 137.523 189.481 1.00 196.00 148 ARG L C 1
ATOM 32439 O O . ARG G 1 148 ? 144.855 136.614 188.804 1.00 196.00 148 ARG L O 1
ATOM 32460 N N . LEU G 1 149 ? 143.252 138.145 189.117 1.00 196.00 149 LEU L N 1
ATOM 32461 C CA . LEU G 1 149 ? 142.572 137.725 187.890 1.00 196.00 149 LEU L CA 1
ATOM 32462 C C . LEU G 1 149 ? 143.477 138.027 186.703 1.00 196.00 149 LEU L C 1
ATOM 32463 O O . LEU G 1 149 ? 143.609 137.235 185.768 1.00 196.00 149 LEU L O 1
ATOM 32479 N N . ALA G 1 150 ? 144.151 139.173 186.762 1.00 196.00 150 ALA L N 1
ATOM 32480 C CA . ALA G 1 150 ? 145.060 139.607 185.722 1.00 196.00 150 ALA L CA 1
ATOM 32481 C C . ALA G 1 150 ? 146.247 138.672 185.572 1.00 196.00 150 ALA L C 1
ATOM 32482 O O . ALA G 1 150 ? 146.742 138.453 184.477 1.00 196.00 150 ALA L O 1
ATOM 32489 N N . SER G 1 151 ? 146.684 138.050 186.658 1.00 196.00 151 SER L N 1
ATOM 32490 C CA . SER G 1 151 ? 147.838 137.164 186.608 1.00 196.00 151 SER L CA 1
ATOM 32491 C C . SER G 1 151 ? 147.570 135.933 185.745 1.00 196.00 151 SER L C 1
ATOM 32492 O O . SER G 1 151 ? 148.507 135.227 185.364 1.00 196.00 151 SER L O 1
ATOM 32500 N N . ASN G 1 152 ? 146.293 135.648 185.441 1.00 196.00 152 ASN L N 1
ATOM 32501 C CA . ASN G 1 152 ? 145.952 134.510 184.607 1.00 196.00 152 ASN L CA 1
ATOM 32502 C C . ASN G 1 152 ? 145.694 134.980 183.173 1.00 196.00 152 ASN L C 1
ATOM 32503 O O . ASN G 1 152 ? 145.395 134.175 182.284 1.00 196.00 152 ASN L O 1
ATOM 32514 N N . LEU G 1 153 ? 145.808 136.292 182.974 1.00 196.00 153 LEU L N 1
ATOM 32515 C CA . LEU G 1 153 ? 145.551 136.993 181.735 1.00 196.00 153 LEU L CA 1
ATOM 32516 C C . LEU G 1 153 ? 146.685 137.980 181.517 1.00 196.00 153 LEU L C 1
ATOM 32517 O O . LEU G 1 153 ? 146.502 139.181 181.698 1.00 196.00 153 LEU L O 1
ATOM 32533 N N . THR G 1 154 ? 147.845 137.507 181.110 1.00 196.00 154 THR L N 1
ATOM 32534 C CA . THR G 1 154 ? 149.027 138.355 181.137 1.00 196.00 154 THR L CA 1
ATOM 32535 C C . THR G 1 154 ? 149.292 139.174 179.880 1.00 196.00 154 THR L C 1
ATOM 32536 O O . THR G 1 154 ? 150.311 139.864 179.793 1.00 196.00 154 THR L O 1
ATOM 32547 N N . SER G 1 155 ? 148.409 139.072 178.891 1.00 196.00 155 SER L N 1
ATOM 32548 C CA . SER G 1 155 ? 148.556 139.850 177.671 1.00 196.00 155 SER L CA 1
ATOM 32549 C C . SER G 1 155 ? 148.208 141.299 178.007 1.00 196.00 155 SER L C 1
ATOM 32550 O O . SER G 1 155 ? 147.535 141.577 179.005 1.00 196.00 155 SER L O 1
ATOM 32558 N N . GLU G 1 156 ? 148.592 142.250 177.158 1.00 196.00 156 GLU L N 1
ATOM 32559 C CA . GLU G 1 156 ? 148.286 143.643 177.485 1.00 196.00 156 GLU L CA 1
ATOM 32560 C C . GLU G 1 156 ? 146.803 143.946 177.584 1.00 196.00 156 GLU L C 1
ATOM 32561 O O . GLU G 1 156 ? 146.386 144.703 178.453 1.00 196.00 156 GLU L O 1
ATOM 32573 N N . THR G 1 157 ? 145.969 143.313 176.771 1.00 196.00 157 THR L N 1
ATOM 32574 C CA . THR G 1 157 ? 144.550 143.639 176.807 1.00 196.00 157 THR L CA 1
ATOM 32575 C C . THR G 1 157 ? 143.983 143.564 178.217 1.00 196.00 157 THR L C 1
ATOM 32576 O O . THR G 1 157 ? 143.297 144.483 178.678 1.00 196.00 157 THR L O 1
ATOM 32587 N N . TYR G 1 158 ? 144.304 142.502 178.929 1.00 196.00 158 TYR L N 1
ATOM 32588 C CA . TYR G 1 158 ? 143.716 142.323 180.231 1.00 196.00 158 TYR L CA 1
ATOM 32589 C C . TYR G 1 158 ? 144.581 142.873 181.334 1.00 196.00 158 TYR L C 1
ATOM 32590 O O . TYR G 1 158 ? 144.047 143.319 182.355 1.00 196.00 158 TYR L O 1
ATOM 32608 N N . MET G 1 159 ? 145.907 142.857 181.152 1.00 196.00 159 MET L N 1
ATOM 32609 C CA . MET G 1 159 ? 146.783 143.349 182.191 1.00 196.00 159 MET L CA 1
ATOM 32610 C C . MET G 1 159 ? 146.619 144.862 182.284 1.00 196.00 159 MET L C 1
ATOM 32611 O O . MET G 1 159 ? 146.787 145.431 183.362 1.00 196.00 159 MET L O 1
ATOM 32625 N N . ARG G 1 160 ? 146.316 145.523 181.149 1.00 196.00 160 ARG L N 1
ATOM 32626 C CA . ARG G 1 160 ? 146.053 146.950 181.149 1.00 196.00 160 ARG L CA 1
ATOM 32627 C C . ARG G 1 160 ? 144.705 147.227 181.774 1.00 196.00 160 ARG L C 1
ATOM 32628 O O . ARG G 1 160 ? 144.612 148.090 182.640 1.00 196.00 160 ARG L O 1
ATOM 32649 N N . LYS G 1 161 ? 143.661 146.438 181.453 1.00 196.00 161 LYS L N 1
ATOM 32650 C CA . LYS G 1 161 ? 142.398 146.710 182.121 1.00 196.00 161 LYS L CA 1
ATOM 32651 C C . LYS G 1 161 ? 142.584 146.557 183.610 1.00 196.00 161 LYS L C 1
ATOM 32652 O O . LYS G 1 161 ? 142.045 147.341 184.392 1.00 196.00 161 LYS L O 1
ATOM 32671 N N . ALA G 1 162 ? 143.344 145.541 184.011 1.00 196.00 162 ALA L N 1
ATOM 32672 C CA . ALA G 1 162 ? 143.593 145.326 185.407 1.00 196.00 162 ALA L CA 1
ATOM 32673 C C . ALA G 1 162 ? 144.394 146.441 186.021 1.00 196.00 162 ALA L C 1
ATOM 32674 O O . ALA G 1 162 ? 144.049 146.901 187.103 1.00 196.00 162 ALA L O 1
ATOM 32681 N N . GLN G 1 163 ? 145.426 146.931 185.337 1.00 196.00 163 GLN L N 1
ATOM 32682 C CA . GLN G 1 163 ? 146.208 147.995 185.918 1.00 196.00 163 GLN L CA 1
ATOM 32683 C C . GLN G 1 163 ? 145.410 149.258 186.072 1.00 196.00 163 GLN L C 1
ATOM 32684 O O . GLN G 1 163 ? 145.527 149.925 187.098 1.00 196.00 163 GLN L O 1
ATOM 32698 N N . GLU G 1 164 ? 144.583 149.587 185.081 1.00 196.00 164 GLU L N 1
ATOM 32699 C CA . GLU G 1 164 ? 143.792 150.794 185.169 1.00 196.00 164 GLU L CA 1
ATOM 32700 C C . GLU G 1 164 ? 142.750 150.639 186.258 1.00 196.00 164 GLU L C 1
ATOM 32701 O O . GLU G 1 164 ? 142.485 151.581 187.008 1.00 196.00 164 GLU L O 1
ATOM 32713 N N . ALA G 1 165 ? 142.163 149.440 186.365 1.00 196.00 165 ALA L N 1
ATOM 32714 C CA . ALA G 1 165 ? 141.161 149.164 187.367 1.00 196.00 165 ALA L CA 1
ATOM 32715 C C . ALA G 1 165 ? 141.771 149.316 188.764 1.00 196.00 165 ALA L C 1
ATOM 32716 O O . ALA G 1 165 ? 141.153 149.916 189.654 1.00 196.00 165 ALA L O 1
ATOM 32723 N N . ILE G 1 166 ? 143.018 148.851 188.918 1.00 196.00 166 ILE L N 1
ATOM 32724 C CA . ILE G 1 166 ? 143.761 148.957 190.158 1.00 196.00 166 ILE L CA 1
ATOM 32725 C C . ILE G 1 166 ? 144.159 150.359 190.473 1.00 196.00 166 ILE L C 1
ATOM 32726 O O . ILE G 1 166 ? 144.022 150.764 191.613 1.00 196.00 166 ILE L O 1
ATOM 32742 N N . GLU G 1 167 ? 144.697 151.099 189.509 1.00 196.00 167 GLU L N 1
ATOM 32743 C CA . GLU G 1 167 ? 145.115 152.456 189.788 1.00 196.00 167 GLU L CA 1
ATOM 32744 C C . GLU G 1 167 ? 143.932 153.308 190.203 1.00 196.00 167 GLU L C 1
ATOM 32745 O O . GLU G 1 167 ? 144.033 154.133 191.113 1.00 196.00 167 GLU L O 1
ATOM 32757 N N . LYS G 1 168 ? 142.780 153.135 189.558 1.00 196.00 168 LYS L N 1
ATOM 32758 C CA . LYS G 1 168 ? 141.640 153.944 189.946 1.00 196.00 168 LYS L CA 1
ATOM 32759 C C . LYS G 1 168 ? 141.232 153.655 191.394 1.00 196.00 168 LYS L C 1
ATOM 32760 O O . LYS G 1 168 ? 141.011 154.597 192.178 1.00 196.00 168 LYS L O 1
ATOM 32779 N N . ILE G 1 169 ? 141.233 152.370 191.790 1.00 196.00 169 ILE L N 1
ATOM 32780 C CA . ILE G 1 169 ? 140.881 152.032 193.159 1.00 196.00 169 ILE L CA 1
ATOM 32781 C C . ILE G 1 169 ? 141.954 152.529 194.085 1.00 196.00 169 ILE L C 1
ATOM 32782 O O . ILE G 1 169 ? 141.660 153.134 195.110 1.00 196.00 169 ILE L O 1
ATOM 32798 N N . ALA G 1 170 ? 143.201 152.233 193.726 1.00 196.00 170 ALA L N 1
ATOM 32799 C CA . ALA G 1 170 ? 144.348 152.519 194.538 1.00 196.00 170 ALA L CA 1
ATOM 32800 C C . ALA G 1 170 ? 144.579 153.963 194.816 1.00 196.00 170 ALA L C 1
ATOM 32801 O O . ALA G 1 170 ? 144.933 154.301 195.940 1.00 196.00 170 ALA L O 1
ATOM 32808 N N . ARG G 1 171 ? 144.381 154.842 193.847 1.00 196.00 171 ARG L N 1
ATOM 32809 C CA . ARG G 1 171 ? 144.591 156.230 194.171 1.00 196.00 171 ARG L CA 1
ATOM 32810 C C . ARG G 1 171 ? 143.446 156.708 195.028 1.00 196.00 171 ARG L C 1
ATOM 32811 O O . ARG G 1 171 ? 143.656 157.438 195.997 1.00 196.00 171 ARG L O 1
ATOM 32832 N N . THR G 1 172 ? 142.233 156.242 194.738 1.00 196.00 172 THR L N 1
ATOM 32833 C CA . THR G 1 172 ? 141.102 156.672 195.517 1.00 196.00 172 THR L CA 1
ATOM 32834 C C . THR G 1 172 ? 141.300 156.249 196.965 1.00 196.00 172 THR L C 1
ATOM 32835 O O . THR G 1 172 ? 141.051 157.039 197.880 1.00 196.00 172 THR L O 1
ATOM 32846 N N . ALA G 1 173 ? 141.717 154.995 197.159 1.00 196.00 173 ALA L N 1
ATOM 32847 C CA . ALA G 1 173 ? 141.960 154.408 198.454 1.00 196.00 173 ALA L CA 1
ATOM 32848 C C . ALA G 1 173 ? 143.156 154.986 199.159 1.00 196.00 173 ALA L C 1
ATOM 32849 O O . ALA G 1 173 ? 143.094 155.228 200.357 1.00 196.00 173 ALA L O 1
ATOM 32856 N N . GLU G 1 174 ? 144.248 155.281 198.457 1.00 196.00 174 GLU L N 1
ATOM 32857 C CA . GLU G 1 174 ? 145.376 155.839 199.170 1.00 196.00 174 GLU L CA 1
ATOM 32858 C C . GLU G 1 174 ? 144.946 157.124 199.829 1.00 196.00 174 GLU L C 1
ATOM 32859 O O . GLU G 1 174 ? 145.247 157.362 201.003 1.00 196.00 174 GLU L O 1
ATOM 32871 N N . GLU G 1 175 ? 144.230 157.961 199.074 1.00 196.00 175 GLU L N 1
ATOM 32872 C CA . GLU G 1 175 ? 143.825 159.242 199.592 1.00 196.00 175 GLU L CA 1
ATOM 32873 C C . GLU G 1 175 ? 142.722 159.089 200.626 1.00 196.00 175 GLU L C 1
ATOM 32874 O O . GLU G 1 175 ? 142.760 159.694 201.696 1.00 196.00 175 GLU L O 1
ATOM 32886 N N . ALA G 1 176 ? 141.760 158.207 200.366 1.00 196.00 176 ALA L N 1
ATOM 32887 C CA . ALA G 1 176 ? 140.672 158.042 201.297 1.00 196.00 176 ALA L CA 1
ATOM 32888 C C . ALA G 1 176 ? 141.188 157.575 202.648 1.00 196.00 176 ALA L C 1
ATOM 32889 O O . ALA G 1 176 ? 140.838 158.125 203.695 1.00 196.00 176 ALA L O 1
ATOM 32896 N N . ILE G 1 177 ? 142.138 156.649 202.621 1.00 196.00 177 ILE L N 1
ATOM 32897 C CA . ILE G 1 177 ? 142.697 156.116 203.835 1.00 196.00 177 ILE L CA 1
ATOM 32898 C C . ILE G 1 177 ? 143.524 157.192 204.523 1.00 196.00 177 ILE L C 1
ATOM 32899 O O . ILE G 1 177 ? 143.463 157.321 205.745 1.00 196.00 177 ILE L O 1
ATOM 32915 N N . ARG G 1 178 ? 144.336 157.929 203.759 1.00 196.00 178 ARG L N 1
ATOM 32916 C CA . ARG G 1 178 ? 145.217 158.957 204.296 1.00 196.00 178 ARG L CA 1
ATOM 32917 C C . ARG G 1 178 ? 144.513 160.052 205.041 1.00 196.00 178 ARG L C 1
ATOM 32918 O O . ARG G 1 178 ? 144.936 160.430 206.140 1.00 196.00 178 ARG L O 1
ATOM 32939 N N . ASP G 1 179 ? 143.418 160.529 204.491 1.00 196.00 179 ASP L N 1
ATOM 32940 C CA . ASP G 1 179 ? 142.745 161.640 205.110 1.00 196.00 179 ASP L CA 1
ATOM 32941 C C . ASP G 1 179 ? 141.980 161.173 206.327 1.00 196.00 179 ASP L C 1
ATOM 32942 O O . ASP G 1 179 ? 141.966 161.849 207.362 1.00 196.00 179 ASP L O 1
ATOM 32951 N N . LEU G 1 180 ? 141.386 159.992 206.246 1.00 196.00 180 LEU L N 1
ATOM 32952 C CA . LEU G 1 180 ? 140.640 159.519 207.379 1.00 196.00 180 LEU L CA 1
ATOM 32953 C C . LEU G 1 180 ? 141.580 159.150 208.504 1.00 196.00 180 LEU L C 1
ATOM 32954 O O . LEU G 1 180 ? 141.301 159.432 209.665 1.00 196.00 180 LEU L O 1
ATOM 32970 N N . ALA G 1 181 ? 142.722 158.545 208.171 1.00 196.00 181 ALA L N 1
ATOM 32971 C CA . ALA G 1 181 ? 143.676 158.163 209.184 1.00 196.00 181 ALA L CA 1
ATOM 32972 C C . ALA G 1 181 ? 144.223 159.381 209.895 1.00 196.00 181 ALA L C 1
ATOM 32973 O O . ALA G 1 181 ? 144.315 159.397 211.120 1.00 196.00 181 ALA L O 1
ATOM 32980 N N . ARG G 1 182 ? 144.494 160.463 209.168 1.00 196.00 182 ARG L N 1
ATOM 32981 C CA . ARG G 1 182 ? 145.047 161.619 209.847 1.00 196.00 182 ARG L CA 1
ATOM 32982 C C . ARG G 1 182 ? 144.017 162.359 210.683 1.00 196.00 182 ARG L C 1
ATOM 32983 O O . ARG G 1 182 ? 144.372 163.011 211.674 1.00 196.00 182 ARG L O 1
ATOM 33004 N N . ASN G 1 183 ? 142.730 162.173 210.379 1.00 196.00 183 ASN L N 1
ATOM 33005 C CA . ASN G 1 183 ? 141.700 162.824 211.154 1.00 196.00 183 ASN L CA 1
ATOM 33006 C C . ASN G 1 183 ? 141.314 162.058 212.413 1.00 196.00 183 ASN L C 1
ATOM 33007 O O . ASN G 1 183 ? 140.447 162.517 213.161 1.00 196.00 183 ASN L O 1
ATOM 33018 N N . LEU G 1 184 ? 141.942 160.904 212.658 1.00 196.00 184 LEU L N 1
ATOM 33019 C CA . LEU G 1 184 ? 141.651 160.126 213.849 1.00 196.00 184 LEU L CA 1
ATOM 33020 C C . LEU G 1 184 ? 142.876 160.133 214.770 1.00 196.00 184 LEU L C 1
ATOM 33021 O O . LEU G 1 184 ? 143.984 159.804 214.356 1.00 196.00 184 LEU L O 1
ATOM 33037 N N . GLU G 1 185 ? 142.663 160.458 216.045 1.00 196.00 185 GLU L N 1
ATOM 33038 C CA . GLU G 1 185 ? 143.733 160.567 217.045 1.00 196.00 185 GLU L CA 1
ATOM 33039 C C . GLU G 1 185 ? 144.435 159.257 217.424 1.00 196.00 185 GLU L C 1
ATOM 33040 O O . GLU G 1 185 ? 145.460 159.270 218.107 1.00 196.00 185 GLU L O 1
ATOM 33052 N N . ASP G 1 186 ? 143.873 158.126 217.037 1.00 196.00 186 ASP L N 1
ATOM 33053 C CA . ASP G 1 186 ? 144.460 156.840 217.371 1.00 196.00 186 ASP L CA 1
ATOM 33054 C C . ASP G 1 186 ? 145.602 156.485 216.421 1.00 196.00 186 ASP L C 1
ATOM 33055 O O . ASP G 1 186 ? 145.388 156.158 215.241 1.00 196.00 186 ASP L O 1
ATOM 33064 N N . GLN G 1 187 ? 146.818 156.501 216.952 1.00 196.00 187 GLN L N 1
ATOM 33065 C CA . GLN G 1 187 ? 147.999 156.258 216.152 1.00 196.00 187 GLN L CA 1
ATOM 33066 C C . GLN G 1 187 ? 147.977 154.852 215.564 1.00 196.00 187 GLN L C 1
ATOM 33067 O O . GLN G 1 187 ? 148.604 154.638 214.530 1.00 196.00 187 GLN L O 1
ATOM 33081 N N . GLU G 1 188 ? 147.313 153.894 216.227 1.00 196.00 188 GLU L N 1
ATOM 33082 C CA . GLU G 1 188 ? 147.258 152.530 215.719 1.00 196.00 188 GLU L CA 1
ATOM 33083 C C . GLU G 1 188 ? 146.502 152.487 214.400 1.00 196.00 188 GLU L C 1
ATOM 33084 O O . GLU G 1 188 ? 146.839 151.696 213.512 1.00 196.00 188 GLU L O 1
ATOM 33096 N N . ARG G 1 189 ? 145.456 153.311 214.246 1.00 196.00 189 ARG L N 1
ATOM 33097 C CA . ARG G 1 189 ? 144.746 153.266 212.986 1.00 196.00 189 ARG L CA 1
ATOM 33098 C C . ARG G 1 189 ? 145.640 153.900 211.952 1.00 196.00 189 ARG L C 1
ATOM 33099 O O . ARG G 1 189 ? 145.685 153.439 210.817 1.00 196.00 189 ARG L O 1
ATOM 33120 N N . ARG G 1 190 ? 146.381 154.938 212.350 1.00 196.00 190 ARG L N 1
ATOM 33121 C CA . ARG G 1 190 ? 147.273 155.603 211.414 1.00 196.00 190 ARG L CA 1
ATOM 33122 C C . ARG G 1 190 ? 148.403 154.709 210.923 1.00 196.00 190 ARG L C 1
ATOM 33123 O O . ARG G 1 190 ? 148.768 154.777 209.743 1.00 196.00 190 ARG L O 1
ATOM 33144 N N . GLU G 1 191 ? 148.968 153.881 211.806 1.00 196.00 191 GLU L N 1
ATOM 33145 C CA . GLU G 1 191 ? 150.065 153.009 211.403 1.00 196.00 191 GLU L CA 1
ATOM 33146 C C . GLU G 1 191 ? 149.586 151.882 210.503 1.00 196.00 191 GLU L C 1
ATOM 33147 O O . GLU G 1 191 ? 150.241 151.559 209.503 1.00 196.00 191 GLU L O 1
ATOM 33159 N N . ARG G 1 192 ? 148.415 151.313 210.805 1.00 196.00 192 ARG L N 1
ATOM 33160 C CA . ARG G 1 192 ? 147.924 150.235 209.970 1.00 196.00 192 ARG L CA 1
ATOM 33161 C C . ARG G 1 192 ? 147.475 150.823 208.644 1.00 196.00 192 ARG L C 1
ATOM 33162 O O . ARG G 1 192 ? 147.661 150.216 207.581 1.00 196.00 192 ARG L O 1
ATOM 33183 N N . ALA G 1 193 ? 146.892 152.023 208.706 1.00 196.00 193 ALA L N 1
ATOM 33184 C CA . ALA G 1 193 ? 146.467 152.719 207.527 1.00 196.00 193 ALA L CA 1
ATOM 33185 C C . ALA G 1 193 ? 147.667 153.050 206.652 1.00 196.00 193 ALA L C 1
ATOM 33186 O O . ALA G 1 193 ? 147.611 152.805 205.453 1.00 196.00 193 ALA L O 1
ATOM 33193 N N . LYS G 1 194 ? 148.812 153.455 207.237 1.00 196.00 194 LYS L N 1
ATOM 33194 C CA . LYS G 1 194 ? 149.982 153.754 206.417 1.00 196.00 194 LYS L CA 1
ATOM 33195 C C . LYS G 1 194 ? 150.426 152.529 205.657 1.00 196.00 194 LYS L C 1
ATOM 33196 O O . LYS G 1 194 ? 150.744 152.633 204.469 1.00 196.00 194 LYS L O 1
ATOM 33215 N N . SER G 1 195 ? 150.420 151.362 206.306 1.00 196.00 195 SER L N 1
ATOM 33216 C CA . SER G 1 195 ? 150.832 150.165 205.599 1.00 196.00 195 SER L CA 1
ATOM 33217 C C . SER G 1 195 ? 149.873 149.879 204.454 1.00 196.00 195 SER L C 1
ATOM 33218 O O . SER G 1 195 ? 150.313 149.582 203.334 1.00 196.00 195 SER L O 1
ATOM 33226 N N . ALA G 1 196 ? 148.562 150.041 204.700 1.00 196.00 196 ALA L N 1
ATOM 33227 C CA . ALA G 1 196 ? 147.597 149.808 203.638 1.00 196.00 196 ALA L CA 1
ATOM 33228 C C . ALA G 1 196 ? 147.809 150.800 202.503 1.00 196.00 196 ALA L C 1
ATOM 33229 O O . ALA G 1 196 ? 147.778 150.427 201.336 1.00 196.00 196 ALA L O 1
ATOM 33236 N N . ARG G 1 197 ? 148.106 152.051 202.827 1.00 196.00 197 ARG L N 1
ATOM 33237 C CA . ARG G 1 197 ? 148.285 153.043 201.789 1.00 196.00 197 ARG L CA 1
ATOM 33238 C C . ARG G 1 197 ? 149.458 152.723 200.911 1.00 196.00 197 ARG L C 1
ATOM 33239 O O . ARG G 1 197 ? 149.371 152.823 199.681 1.00 196.00 197 ARG L O 1
ATOM 33260 N N . ASP G 1 198 ? 150.549 152.279 201.519 1.00 196.00 198 ASP L N 1
ATOM 33261 C CA . ASP G 1 198 ? 151.712 151.992 200.727 1.00 196.00 198 ASP L CA 1
ATOM 33262 C C . ASP G 1 198 ? 151.542 150.759 199.853 1.00 196.00 198 ASP L C 1
ATOM 33263 O O . ASP G 1 198 ? 151.985 150.775 198.702 1.00 196.00 198 ASP L O 1
ATOM 33272 N N . GLU G 1 199 ? 150.885 149.692 200.342 1.00 196.00 199 GLU L N 1
ATOM 33273 C CA . GLU G 1 199 ? 150.755 148.531 199.461 1.00 196.00 199 GLU L CA 1
ATOM 33274 C C . GLU G 1 199 ? 149.792 148.848 198.332 1.00 196.00 199 GLU L C 1
ATOM 33275 O O . GLU G 1 199 ? 149.966 148.370 197.213 1.00 196.00 199 GLU L O 1
ATOM 33287 N N . ILE G 1 200 ? 148.797 149.688 198.612 1.00 196.00 200 ILE L N 1
ATOM 33288 C CA . ILE G 1 200 ? 147.822 150.080 197.619 1.00 196.00 200 ILE L CA 1
ATOM 33289 C C . ILE G 1 200 ? 148.477 150.891 196.509 1.00 196.00 200 ILE L C 1
ATOM 33290 O O . ILE G 1 200 ? 148.289 150.588 195.318 1.00 196.00 200 ILE L O 1
ATOM 33306 N N . LYS G 1 201 ? 149.291 151.877 196.890 1.00 196.00 201 LYS L N 1
ATOM 33307 C CA . LYS G 1 201 ? 149.997 152.678 195.915 1.00 196.00 201 LYS L CA 1
ATOM 33308 C C . LYS G 1 201 ? 150.938 151.814 195.104 1.00 196.00 201 LYS L C 1
ATOM 33309 O O . LYS G 1 201 ? 150.983 151.921 193.874 1.00 196.00 201 LYS L O 1
ATOM 33328 N N . ARG G 1 202 ? 151.688 150.942 195.782 1.00 196.00 202 ARG L N 1
ATOM 33329 C CA . ARG G 1 202 ? 152.631 150.114 195.077 1.00 196.00 202 ARG L CA 1
ATOM 33330 C C . ARG G 1 202 ? 151.955 149.132 194.140 1.00 196.00 202 ARG L C 1
ATOM 33331 O O . ARG G 1 202 ? 152.432 148.936 193.031 1.00 196.00 202 ARG L O 1
ATOM 33352 N N . PHE G 1 203 ? 150.803 148.553 194.486 1.00 196.00 203 PHE L N 1
ATOM 33353 C CA . PHE G 1 203 ? 150.212 147.637 193.519 1.00 196.00 203 PHE L CA 1
ATOM 33354 C C . PHE G 1 203 ? 149.967 148.364 192.198 1.00 196.00 203 PHE L C 1
ATOM 33355 O O . PHE G 1 203 ? 150.231 147.808 191.119 1.00 196.00 203 PHE L O 1
ATOM 33372 N N . ALA G 1 204 ? 149.446 149.600 192.272 1.00 196.00 204 ALA L N 1
ATOM 33373 C CA . ALA G 1 204 ? 149.195 150.367 191.057 1.00 196.00 204 ALA L CA 1
ATOM 33374 C C . ALA G 1 204 ? 150.485 150.742 190.315 1.00 196.00 204 ALA L C 1
ATOM 33375 O O . ALA G 1 204 ? 150.529 150.655 189.082 1.00 196.00 204 ALA L O 1
ATOM 33382 N N . GLU G 1 205 ? 151.533 151.128 191.061 1.00 196.00 205 GLU L N 1
ATOM 33383 C CA . GLU G 1 205 ? 152.819 151.543 190.482 1.00 196.00 205 GLU L CA 1
ATOM 33384 C C . GLU G 1 205 ? 153.610 150.375 189.911 1.00 196.00 205 GLU L C 1
ATOM 33385 O O . GLU G 1 205 ? 154.317 150.512 188.911 1.00 196.00 205 GLU L O 1
ATOM 33397 N N . ASP G 1 206 ? 153.499 149.219 190.540 1.00 196.00 206 ASP L N 1
ATOM 33398 C CA . ASP G 1 206 ? 154.181 148.019 190.103 1.00 196.00 206 ASP L CA 1
ATOM 33399 C C . ASP G 1 206 ? 153.597 147.587 188.780 1.00 196.00 206 ASP L C 1
ATOM 33400 O O . ASP G 1 206 ? 154.333 147.338 187.816 1.00 196.00 206 ASP L O 1
ATOM 33409 N N . ALA G 1 207 ? 152.263 147.523 188.719 1.00 196.00 207 ALA L N 1
ATOM 33410 C CA . ALA G 1 207 ? 151.607 147.140 187.491 1.00 196.00 207 ALA L CA 1
ATOM 33411 C C . ALA G 1 207 ? 151.880 148.181 186.411 1.00 196.00 207 ALA L C 1
ATOM 33412 O O . ALA G 1 207 ? 152.103 147.834 185.247 1.00 196.00 207 ALA L O 1
ATOM 33419 N N . ARG G 1 208 ? 151.907 149.469 186.790 1.00 196.00 208 ARG L N 1
ATOM 33420 C CA . ARG G 1 208 ? 152.132 150.513 185.811 1.00 196.00 208 ARG L CA 1
ATOM 33421 C C . ARG G 1 208 ? 153.522 150.437 185.223 1.00 196.00 208 ARG L C 1
ATOM 33422 O O . ARG G 1 208 ? 153.679 150.483 184.003 1.00 196.00 208 ARG L O 1
ATOM 33443 N N . LYS G 1 209 ? 154.556 150.286 186.053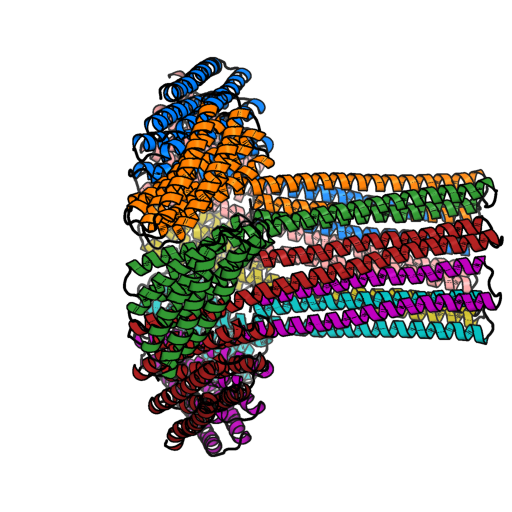 1.00 196.00 209 LYS L N 1
ATOM 33444 C CA . LYS G 1 209 ? 155.882 150.263 185.467 1.00 196.00 209 LYS L CA 1
ATOM 33445 C C . LYS G 1 209 ? 156.097 149.045 184.609 1.00 196.00 209 LYS L C 1
ATOM 33446 O O . LYS G 1 209 ? 156.692 149.147 183.531 1.00 196.00 209 LYS L O 1
ATOM 33465 N N . LYS G 1 210 ? 155.582 147.884 185.022 1.00 196.00 210 LYS L N 1
ATOM 33466 C CA . LYS G 1 210 ? 155.819 146.722 184.197 1.00 196.00 210 LYS L CA 1
ATOM 33467 C C . LYS G 1 210 ? 155.146 146.851 182.856 1.00 196.00 210 LYS L C 1
ATOM 33468 O O . LYS G 1 210 ? 155.766 146.573 181.830 1.00 196.00 210 LYS L O 1
ATOM 33487 N N . ILE G 1 211 ? 153.911 147.351 182.820 1.00 196.00 211 ILE L N 1
ATOM 33488 C CA . ILE G 1 211 ? 153.270 147.417 181.529 1.00 196.00 211 ILE L CA 1
ATOM 33489 C C . ILE G 1 211 ? 153.880 148.482 180.681 1.00 196.00 211 ILE L C 1
ATOM 33490 O O . ILE G 1 211 ? 154.206 148.231 179.530 1.00 196.00 211 ILE L O 1
ATOM 33506 N N . GLU G 1 212 ? 154.055 149.683 181.214 1.00 196.00 212 GLU L N 1
ATOM 33507 C CA . GLU G 1 212 ? 154.519 150.739 180.342 1.00 196.00 212 GLU L CA 1
ATOM 33508 C C . GLU G 1 212 ? 155.891 150.474 179.773 1.00 196.00 212 GLU L C 1
ATOM 33509 O O . GLU G 1 212 ? 156.076 150.566 178.560 1.00 196.00 212 GLU L O 1
ATOM 33521 N N . VAL G 1 213 ? 156.832 149.988 180.575 1.00 196.00 213 VAL L N 1
ATOM 33522 C CA . VAL G 1 213 ? 158.134 149.796 179.981 1.00 196.00 213 VAL L CA 1
ATOM 33523 C C . VAL G 1 213 ? 158.147 148.592 179.067 1.00 196.00 213 VAL L C 1
ATOM 33524 O O . VAL G 1 213 ? 158.726 148.656 177.982 1.00 196.00 213 VAL L O 1
ATOM 33537 N N . LEU G 1 214 ? 157.576 147.466 179.497 1.00 196.00 214 LEU L N 1
ATOM 33538 C CA . LEU G 1 214 ? 157.664 146.298 178.658 1.00 196.00 214 LEU L CA 1
ATOM 33539 C C . LEU G 1 214 ? 156.857 146.472 177.389 1.00 196.00 214 LEU L C 1
ATOM 33540 O O . LEU G 1 214 ? 157.299 146.037 176.325 1.00 196.00 214 LEU L O 1
ATOM 33556 N N . ALA G 1 215 ? 155.683 147.110 177.472 1.00 196.00 215 ALA L N 1
ATOM 33557 C CA . ALA G 1 215 ? 154.869 147.306 176.291 1.00 196.00 215 ALA L CA 1
ATOM 33558 C C . ALA G 1 215 ? 155.573 148.210 175.310 1.00 196.00 215 ALA L C 1
ATOM 33559 O O . ALA G 1 215 ? 155.555 147.951 174.107 1.00 196.00 215 ALA L O 1
ATOM 33566 N N . LEU G 1 216 ? 156.232 149.255 175.805 1.00 196.00 216 LEU L N 1
ATOM 33567 C CA . LEU G 1 216 ? 156.930 150.142 174.912 1.00 196.00 216 LEU L CA 1
ATOM 33568 C C . LEU G 1 216 ? 158.132 149.440 174.294 1.00 196.00 216 LEU L C 1
ATOM 33569 O O . LEU G 1 216 ? 158.403 149.639 173.107 1.00 196.00 216 LEU L O 1
ATOM 33585 N N . LEU G 1 217 ? 158.834 148.585 175.056 1.00 196.00 217 LEU L N 1
ATOM 33586 C CA . LEU G 1 217 ? 159.960 147.863 174.478 1.00 196.00 217 LEU L CA 1
ATOM 33587 C C . LEU G 1 217 ? 159.480 146.923 173.395 1.00 196.00 217 LEU L C 1
ATOM 33588 O O . LEU G 1 217 ? 160.129 146.812 172.350 1.00 196.00 217 LEU L O 1
ATOM 33604 N N . LYS G 1 218 ? 158.331 146.273 173.609 1.00 196.00 218 LYS L N 1
ATOM 33605 C CA . LYS G 1 218 ? 157.802 145.387 172.593 1.00 196.00 218 LYS L CA 1
ATOM 33606 C C . LYS G 1 218 ? 157.440 146.161 171.343 1.00 196.00 218 LYS L C 1
ATOM 33607 O O . LYS G 1 218 ? 157.776 145.721 170.244 1.00 196.00 218 LYS L O 1
ATOM 33626 N N . ARG G 1 219 ? 156.832 147.347 171.488 1.00 196.00 219 ARG L N 1
ATOM 33627 C CA . ARG G 1 219 ? 156.474 148.094 170.293 1.00 196.00 219 ARG L CA 1
ATOM 33628 C C . ARG G 1 219 ? 157.710 148.569 169.562 1.00 196.00 219 ARG L C 1
ATOM 33629 O O . ARG G 1 219 ? 157.730 148.543 168.330 1.00 196.00 219 ARG L O 1
ATOM 33650 N N . SER G 1 220 ? 158.753 148.984 170.297 1.00 196.00 220 SER L N 1
ATOM 33651 C CA . SER G 1 220 ? 159.965 149.453 169.649 1.00 196.00 220 SER L CA 1
ATOM 33652 C C . SER G 1 220 ? 160.634 148.319 168.892 1.00 196.00 220 SER L C 1
ATOM 33653 O O . SER G 1 220 ? 161.104 148.520 167.766 1.00 196.00 220 SER L O 1
ATOM 33661 N N . ARG G 1 221 ? 160.661 147.111 169.476 1.00 196.00 221 ARG L N 1
ATOM 33662 C CA . ARG G 1 221 ? 161.275 145.992 168.783 1.00 196.00 221 ARG L CA 1
ATOM 33663 C C . ARG G 1 221 ? 160.468 145.576 167.564 1.00 196.00 221 ARG L C 1
ATOM 33664 O O . ARG G 1 221 ? 161.048 145.261 166.519 1.00 196.00 221 ARG L O 1
ATOM 33685 N N . GLU G 1 222 ? 159.132 145.561 167.683 1.00 196.00 222 GLU L N 1
ATOM 33686 C CA . GLU G 1 222 ? 158.299 145.168 166.560 1.00 196.00 222 GLU L CA 1
ATOM 33687 C C . GLU G 1 222 ? 158.405 146.173 165.451 1.00 196.00 222 GLU L C 1
ATOM 33688 O O . GLU G 1 222 ? 158.512 145.802 164.284 1.00 196.00 222 GLU L O 1
ATOM 33700 N N . TYR G 1 223 ? 158.411 147.453 165.810 1.00 196.00 223 TYR L N 1
ATOM 33701 C CA . TYR G 1 223 ? 158.490 148.502 164.835 1.00 196.00 223 TYR L CA 1
ATOM 33702 C C . TYR G 1 223 ? 159.817 148.409 164.113 1.00 196.00 223 TYR L C 1
ATOM 33703 O O . TYR G 1 223 ? 159.847 148.474 162.889 1.00 196.00 223 TYR L O 1
ATOM 33721 N N . LEU G 1 224 ? 160.924 148.245 164.853 1.00 196.00 224 LEU L N 1
ATOM 33722 C CA . LEU G 1 224 ? 162.234 148.179 164.231 1.00 196.00 224 LEU L CA 1
ATOM 33723 C C . LEU G 1 224 ? 162.299 146.978 163.307 1.00 196.00 224 LEU L C 1
ATOM 33724 O O . LEU G 1 224 ? 162.826 147.102 162.199 1.00 196.00 224 LEU L O 1
ATOM 33740 N N . LYS G 1 225 ? 161.809 145.807 163.741 1.00 196.00 225 LYS L N 1
ATOM 33741 C CA . LYS G 1 225 ? 161.838 144.653 162.859 1.00 196.00 225 LYS L CA 1
ATOM 33742 C C . LYS G 1 225 ? 161.034 144.923 161.595 1.00 196.00 225 LYS L C 1
ATOM 33743 O O . LYS G 1 225 ? 161.497 144.600 160.499 1.00 196.00 225 LYS L O 1
ATOM 33762 N N . LYS G 1 226 ? 159.838 145.520 161.733 1.00 196.00 226 LYS L N 1
ATOM 33763 C CA . LYS G 1 226 ? 159.008 145.815 160.577 1.00 196.00 226 LYS L CA 1
ATOM 33764 C C . LYS G 1 226 ? 159.730 146.766 159.651 1.00 196.00 226 LYS L C 1
ATOM 33765 O O . LYS G 1 226 ? 159.699 146.573 158.436 1.00 196.00 226 LYS L O 1
ATOM 33784 N N . VAL G 1 227 ? 160.423 147.753 160.212 1.00 196.00 227 VAL L N 1
ATOM 33785 C CA . VAL G 1 227 ? 161.177 148.681 159.404 1.00 196.00 227 VAL L CA 1
ATOM 33786 C C . VAL G 1 227 ? 162.299 147.985 158.694 1.00 196.00 227 VAL L C 1
ATOM 33787 O O . VAL G 1 227 ? 162.502 148.232 157.511 1.00 196.00 227 VAL L O 1
ATOM 33800 N N . ALA G 1 228 ? 163.035 147.117 159.380 1.00 196.00 228 ALA L N 1
ATOM 33801 C CA . ALA G 1 228 ? 164.105 146.430 158.700 1.00 196.00 228 ALA L CA 1
ATOM 33802 C C . ALA G 1 228 ? 163.541 145.616 157.536 1.00 196.00 228 ALA L C 1
ATOM 33803 O O . ALA G 1 228 ? 164.142 145.600 156.462 1.00 196.00 228 ALA L O 1
ATOM 33810 N N . LEU G 1 229 ? 162.367 144.992 157.721 1.00 196.00 229 LEU L N 1
ATOM 33811 C CA . LEU G 1 229 ? 161.755 144.205 156.657 1.00 196.00 229 LEU L CA 1
ATOM 33812 C C . LEU G 1 229 ? 161.319 145.093 155.492 1.00 196.00 229 LEU L C 1
ATOM 33813 O O . LEU G 1 229 ? 161.518 144.722 154.330 1.00 196.00 229 LEU L O 1
ATOM 33829 N N . ILE G 1 230 ? 160.798 146.290 155.792 1.00 196.00 230 ILE L N 1
ATOM 33830 C CA . ILE G 1 230 ? 160.396 147.240 154.756 1.00 196.00 230 ILE L CA 1
ATOM 33831 C C . ILE G 1 230 ? 161.622 147.653 153.975 1.00 196.00 230 ILE L C 1
ATOM 33832 O O . ILE G 1 230 ? 161.577 147.729 152.744 1.00 196.00 230 ILE L O 1
ATOM 33848 N N . GLN G 1 231 ? 162.702 147.942 154.694 1.00 196.00 231 GLN L N 1
ATOM 33849 C CA . GLN G 1 231 ? 163.942 148.366 154.092 1.00 196.00 231 GLN L CA 1
ATOM 33850 C C . GLN G 1 231 ? 164.559 147.271 153.243 1.00 196.00 231 GLN L C 1
ATOM 33851 O O . GLN G 1 231 ? 165.137 147.578 152.201 1.00 196.00 231 GLN L O 1
ATOM 33865 N N . LEU G 1 232 ? 164.446 146.003 153.661 1.00 196.00 232 LEU L N 1
ATOM 33866 C CA . LEU G 1 232 ? 164.948 144.925 152.831 1.00 196.00 232 LEU L CA 1
ATOM 33867 C C . LEU G 1 232 ? 164.140 144.868 151.556 1.00 196.00 232 LEU L C 1
ATOM 33868 O O . LEU G 1 232 ? 164.714 144.778 150.472 1.00 196.00 232 LEU L O 1
ATOM 33884 N N . VAL G 1 233 ? 162.820 145.060 151.644 1.00 196.00 233 VAL L N 1
ATOM 33885 C CA . VAL G 1 233 ? 162.032 145.041 150.424 1.00 196.00 233 VAL L CA 1
ATOM 33886 C C . VAL G 1 233 ? 162.499 146.156 149.524 1.00 196.00 233 VAL L C 1
ATOM 33887 O O . VAL G 1 233 ? 162.651 145.926 148.325 1.00 196.00 233 VAL L O 1
ATOM 33900 N N . ILE G 1 234 ? 162.748 147.341 150.087 1.00 196.00 234 ILE L N 1
ATOM 33901 C CA . ILE G 1 234 ? 163.229 148.441 149.283 1.00 196.00 234 ILE L CA 1
ATOM 33902 C C . ILE G 1 234 ? 164.586 148.105 148.651 1.00 196.00 234 ILE L C 1
ATOM 33903 O O . ILE G 1 234 ? 164.792 148.358 147.462 1.00 196.00 234 ILE L O 1
ATOM 33919 N N . ALA G 1 235 ? 165.523 147.544 149.415 1.00 196.00 235 ALA L N 1
ATOM 33920 C CA . ALA G 1 235 ? 166.811 147.213 148.830 1.00 196.00 235 ALA L CA 1
ATOM 33921 C C . ALA G 1 235 ? 166.656 146.217 147.687 1.00 196.00 235 ALA L C 1
ATOM 33922 O O . ALA G 1 235 ? 167.293 146.371 146.637 1.00 196.00 235 ALA L O 1
ATOM 33929 N N . PHE G 1 236 ? 165.754 145.244 147.841 1.00 196.00 236 PHE L N 1
ATOM 33930 C CA . PHE G 1 236 ? 165.581 144.254 146.799 1.00 196.00 236 PHE L CA 1
ATOM 33931 C C . PHE G 1 236 ? 164.960 144.850 145.559 1.00 196.00 236 PHE L C 1
ATOM 33932 O O . PHE G 1 236 ? 165.391 144.520 144.453 1.00 196.00 236 PHE L O 1
ATOM 33949 N N . VAL G 1 237 ? 163.987 145.746 145.709 1.00 196.00 237 VAL L N 1
ATOM 33950 C CA . VAL G 1 237 ? 163.398 146.329 144.514 1.00 196.00 237 VAL L CA 1
ATOM 33951 C C . VAL G 1 237 ? 164.397 147.253 143.805 1.00 196.00 237 VAL L C 1
ATOM 33952 O O . VAL G 1 237 ? 164.349 147.348 142.576 1.00 196.00 237 VAL L O 1
ATOM 33965 N N . PHE G 1 238 ? 165.321 147.905 144.542 1.00 196.00 238 PHE L N 1
ATOM 33966 C CA . PHE G 1 238 ? 166.356 148.681 143.855 1.00 196.00 238 PHE L CA 1
ATOM 33967 C C . PHE G 1 238 ? 167.254 147.747 143.048 1.00 196.00 238 PHE L C 1
ATOM 33968 O O . PHE G 1 238 ? 167.617 148.068 141.912 1.00 196.00 238 PHE L O 1
ATOM 33985 N N . LEU G 1 239 ? 167.594 146.582 143.613 1.00 196.00 239 LEU L N 1
ATOM 33986 C CA . LEU G 1 239 ? 168.429 145.623 142.896 1.00 196.00 239 LEU L CA 1
ATOM 33987 C C . LEU G 1 239 ? 167.698 145.105 141.656 1.00 196.00 239 LEU L C 1
ATOM 33988 O O . LEU G 1 239 ? 168.318 144.924 140.598 1.00 196.00 239 LEU L O 1
ATOM 34004 N N . ILE G 1 240 ? 166.379 144.913 141.765 1.00 196.00 240 ILE L N 1
ATOM 34005 C CA . ILE G 1 240 ? 165.579 144.477 140.634 1.00 196.00 240 ILE L CA 1
ATOM 34006 C C . ILE G 1 240 ? 165.607 145.550 139.558 1.00 196.00 240 ILE L C 1
ATOM 34007 O O . ILE G 1 240 ? 165.776 145.244 138.384 1.00 196.00 240 ILE L O 1
ATOM 34023 N N . LEU G 1 241 ? 165.440 146.809 139.944 1.00 196.00 241 LEU L N 1
ATOM 34024 C CA . LEU G 1 241 ? 165.456 147.885 138.973 1.00 196.00 241 LEU L CA 1
ATOM 34025 C C . LEU G 1 241 ? 166.804 147.929 138.251 1.00 196.00 241 LEU L C 1
ATOM 34026 O O . LEU G 1 241 ? 166.836 148.101 137.028 1.00 196.00 241 LEU L O 1
ATOM 34042 N N . LEU G 1 242 ? 167.911 147.743 138.978 1.00 196.00 242 LEU L N 1
ATOM 34043 C CA . LEU G 1 242 ? 169.214 147.741 138.327 1.00 196.00 242 LEU L CA 1
ATOM 34044 C C . LEU G 1 242 ? 169.381 146.594 137.342 1.00 196.00 242 LEU L C 1
ATOM 34045 O O . LEU G 1 242 ? 169.902 146.809 136.238 1.00 196.00 242 LEU L O 1
ATOM 34061 N N . ILE G 1 243 ? 168.895 145.392 137.679 1.00 196.00 243 ILE L N 1
ATOM 34062 C CA . ILE G 1 243 ? 169.038 144.320 136.709 1.00 196.00 243 ILE L CA 1
ATOM 34063 C C . ILE G 1 243 ? 168.126 144.569 135.514 1.00 196.00 243 ILE L C 1
ATOM 34064 O O . ILE G 1 243 ? 168.515 144.252 134.388 1.00 196.00 243 ILE L O 1
ATOM 34080 N N . LEU G 1 244 ? 166.934 145.149 135.728 1.00 196.00 244 LEU L N 1
ATOM 34081 C CA . LEU G 1 244 ? 166.064 145.420 134.599 1.00 196.00 244 LEU L CA 1
ATOM 34082 C C . LEU G 1 244 ? 166.722 146.417 133.662 1.00 196.00 244 LEU L C 1
ATOM 34083 O O . LEU G 1 244 ? 166.676 146.224 132.449 1.00 196.00 244 LEU L O 1
ATOM 34099 N N . LEU G 1 245 ? 167.386 147.448 134.201 1.00 196.00 245 LEU L N 1
ATOM 34100 C CA . LEU G 1 245 ? 168.043 148.422 133.338 1.00 196.00 245 LEU L CA 1
ATOM 34101 C C . LEU G 1 245 ? 169.177 147.784 132.555 1.00 196.00 245 LEU L C 1
ATOM 34102 O O . LEU G 1 245 ? 169.329 148.053 131.358 1.00 196.00 245 LEU L O 1
ATOM 34118 N N . SER G 1 246 ? 169.938 146.896 133.203 1.00 196.00 246 SER L N 1
ATOM 34119 C CA . SER G 1 246 ? 171.033 146.222 132.528 1.00 196.00 246 SER L CA 1
ATOM 34120 C C . SER G 1 246 ? 170.497 145.354 131.393 1.00 196.00 246 SER L C 1
ATOM 34121 O O . SER G 1 246 ? 171.020 145.385 130.271 1.00 196.00 246 SER L O 1
ATOM 34129 N N . TRP G 1 247 ? 169.426 144.601 131.665 1.00 196.00 247 TRP L N 1
ATOM 34130 C CA . TRP G 1 247 ? 168.830 143.757 130.649 1.00 196.00 247 TRP L CA 1
ATOM 34131 C C . TRP G 1 247 ? 168.272 144.560 129.496 1.00 196.00 247 TRP L C 1
ATOM 34132 O O . TRP G 1 247 ? 168.473 144.176 128.343 1.00 196.00 247 TRP L O 1
ATOM 34153 N N . ARG G 1 248 ? 167.599 145.687 129.778 1.00 196.00 248 ARG L N 1
ATOM 34154 C CA . ARG G 1 248 ? 167.042 146.454 128.680 1.00 196.00 248 ARG L CA 1
ATOM 34155 C C . ARG G 1 248 ? 168.173 146.983 127.825 1.00 196.00 248 ARG L C 1
ATOM 34156 O O . ARG G 1 248 ? 168.095 146.931 126.603 1.00 196.00 248 ARG L O 1
ATOM 34177 N N . SER G 1 249 ? 169.280 147.404 128.440 1.00 196.00 249 SER L N 1
ATOM 34178 C CA . SER G 1 249 ? 170.387 147.923 127.654 1.00 196.00 249 SER L CA 1
ATOM 34179 C C . SER G 1 249 ? 170.879 146.867 126.676 1.00 196.00 249 SER L C 1
ATOM 34180 O O . SER G 1 249 ? 171.050 147.131 125.476 1.00 196.00 249 SER L O 1
ATOM 34188 N N . GLU G 1 250 ? 171.060 145.632 127.161 1.00 196.00 250 GLU L N 1
ATOM 34189 C CA . GLU G 1 250 ? 171.541 144.586 126.274 1.00 196.00 250 GLU L CA 1
ATOM 34190 C C . GLU G 1 250 ? 170.552 144.277 125.159 1.00 196.00 250 GLU L C 1
ATOM 34191 O O . GLU G 1 250 ? 170.954 144.123 124.002 1.00 196.00 250 GLU L O 1
ATOM 34203 N N . GLU G 1 251 ? 169.259 144.240 125.481 1.00 196.00 251 GLU L N 1
ATOM 34204 C CA . GLU G 1 251 ? 168.233 143.930 124.496 1.00 196.00 251 GLU L CA 1
ATOM 34205 C C . GLU G 1 251 ? 168.070 145.003 123.432 1.00 196.00 251 GLU L C 1
ATOM 34206 O O . GLU G 1 251 ? 167.927 144.689 122.246 1.00 196.00 251 GLU L O 1
ATOM 34218 N N . LEU G 1 252 ? 168.115 146.272 123.838 1.00 196.00 252 LEU L N 1
ATOM 34219 C CA . LEU G 1 252 ? 167.891 147.361 122.907 1.00 196.00 252 LEU L CA 1
ATOM 34220 C C . LEU G 1 252 ? 169.033 147.464 121.922 1.00 196.00 252 LEU L C 1
ATOM 34221 O O . LEU G 1 252 ? 168.806 147.640 120.719 1.00 196.00 252 LEU L O 1
ATOM 34237 N N . ILE G 1 253 ? 170.253 147.276 122.406 1.00 196.00 253 ILE L N 1
ATOM 34238 C CA . ILE G 1 253 ? 171.386 147.321 121.519 1.00 196.00 253 ILE L CA 1
ATOM 34239 C C . ILE G 1 253 ? 171.438 146.085 120.663 1.00 196.00 253 ILE L C 1
ATOM 34240 O O . ILE G 1 253 ? 171.649 146.184 119.456 1.00 196.00 253 ILE L O 1
ATOM 34256 N N . ARG G 1 254 ? 171.228 144.912 121.255 1.00 196.00 254 ARG L N 1
ATOM 34257 C CA . ARG G 1 254 ? 171.306 143.701 120.480 1.00 196.00 254 ARG L CA 1
ATOM 34258 C C . ARG G 1 254 ? 170.329 143.719 119.321 1.00 196.00 254 ARG L C 1
ATOM 34259 O O . ARG G 1 254 ? 170.710 143.356 118.210 1.00 196.00 254 ARG L O 1
ATOM 34280 N N . GLU G 1 255 ? 169.089 144.179 119.528 1.00 196.00 255 GLU L N 1
ATOM 34281 C CA . GLU G 1 255 ? 168.172 144.197 118.401 1.00 196.00 255 GLU L CA 1
ATOM 34282 C C . GLU G 1 255 ? 168.705 145.061 117.272 1.00 196.00 255 GLU L C 1
ATOM 34283 O O . GLU G 1 255 ? 168.691 144.651 116.105 1.00 196.00 255 GLU L O 1
ATOM 34295 N N . LEU G 1 256 ? 169.211 146.246 117.606 1.00 196.00 256 LEU L N 1
ATOM 34296 C CA . LEU G 1 256 ? 169.686 147.144 116.579 1.00 196.00 256 LEU L CA 1
ATOM 34297 C C . LEU G 1 256 ? 170.932 146.632 115.873 1.00 196.00 256 LEU L C 1
ATOM 34298 O O . LEU G 1 256 ? 171.050 146.774 114.645 1.00 196.00 256 LEU L O 1
ATOM 34314 N N . GLU G 1 257 ? 171.867 146.034 116.626 1.00 196.00 257 GLU L N 1
ATOM 34315 C CA . GLU G 1 257 ? 173.093 145.525 116.024 1.00 196.00 257 GLU L CA 1
ATOM 34316 C C . GLU G 1 257 ? 172.818 144.342 115.106 1.00 196.00 257 GLU L C 1
ATOM 34317 O O . GLU G 1 257 ? 173.398 144.253 114.024 1.00 196.00 257 GLU L O 1
ATOM 34329 N N . GLU G 1 258 ? 171.896 143.460 115.507 1.00 196.00 258 GLU L N 1
ATOM 34330 C CA . GLU G 1 258 ? 171.548 142.298 114.696 1.00 196.00 258 GLU L CA 1
ATOM 34331 C C . GLU G 1 258 ? 170.885 142.718 113.395 1.00 196.00 258 GLU L C 1
ATOM 34332 O O . GLU G 1 258 ? 171.146 142.142 112.337 1.00 196.00 258 GLU L O 1
ATOM 34344 N N . LYS G 1 259 ? 170.042 143.749 113.466 1.00 196.00 259 LYS L N 1
ATOM 34345 C CA . LYS G 1 259 ? 169.343 144.238 112.295 1.00 196.00 259 LYS L CA 1
ATOM 34346 C C . LYS G 1 259 ? 170.137 145.232 111.451 1.00 196.00 259 LYS L C 1
ATOM 34347 O O . LYS G 1 259 ? 169.862 145.372 110.257 1.00 196.00 259 LYS L O 1
ATOM 34366 N N . GLY G 1 260 ? 171.110 145.935 112.046 1.00 196.00 260 GLY L N 1
ATOM 34367 C CA . GLY G 1 260 ? 171.828 146.970 111.314 1.00 196.00 260 GLY L CA 1
ATOM 34368 C C . GLY G 1 260 ? 170.912 148.181 111.225 1.00 196.00 260 GLY L C 1
ATOM 34369 O O . GLY G 1 260 ? 170.917 148.934 110.252 1.00 196.00 260 GLY L O 1
ATOM 34373 N N . ALA G 1 261 ? 170.079 148.326 112.255 1.00 196.00 261 ALA L N 1
ATOM 34374 C CA . ALA G 1 261 ? 169.062 149.359 112.337 1.00 196.00 261 ALA L CA 1
ATOM 34375 C C . ALA G 1 261 ? 169.545 150.676 112.934 1.00 196.00 261 ALA L C 1
ATOM 34376 O O . ALA G 1 261 ? 168.753 151.603 113.095 1.00 196.00 261 ALA L O 1
ATOM 34383 N N . ALA G 1 262 ? 170.811 150.743 113.312 1.00 196.00 262 ALA L N 1
ATOM 34384 C CA . ALA G 1 262 ? 171.390 151.953 113.878 1.00 196.00 262 ALA L CA 1
ATOM 34385 C C . ALA G 1 262 ? 172.864 151.994 113.515 1.00 196.00 262 ALA L C 1
ATOM 34386 O O . ALA G 1 262 ? 173.516 150.948 113.429 1.00 196.00 262 ALA L O 1
ATOM 34393 N N . SER G 1 263 ? 173.398 153.197 113.338 1.00 196.00 263 SER L N 1
ATOM 34394 C CA . SER G 1 263 ? 174.821 153.348 113.059 1.00 196.00 263 SER L CA 1
ATOM 34395 C C . SER G 1 263 ? 175.578 153.141 114.341 1.00 196.00 263 SER L C 1
ATOM 34396 O O . SER G 1 263 ? 174.990 153.178 115.427 1.00 196.00 263 SER L O 1
ATOM 34404 N N . GLU G 1 264 ? 176.884 152.943 114.254 1.00 196.00 264 GLU L N 1
ATOM 34405 C CA . GLU G 1 264 ? 177.635 152.764 115.475 1.00 196.00 264 GLU L CA 1
ATOM 34406 C C . GLU G 1 264 ? 177.582 154.016 116.326 1.00 196.00 264 GLU L C 1
ATOM 34407 O O . GLU G 1 264 ? 177.569 153.917 117.549 1.00 196.00 264 GLU L O 1
ATOM 34419 N N . ALA G 1 265 ? 177.586 155.200 115.696 1.00 196.00 265 ALA L N 1
ATOM 34420 C CA . ALA G 1 265 ? 177.531 156.438 116.464 1.00 196.00 265 ALA L CA 1
ATOM 34421 C C . ALA G 1 265 ? 176.217 156.520 117.221 1.00 196.00 265 ALA L C 1
ATOM 34422 O O . ALA G 1 265 ? 176.195 156.895 118.398 1.00 196.00 265 ALA L O 1
ATOM 34429 N N . GLU G 1 266 ? 175.122 156.103 116.576 1.00 196.00 266 GLU L N 1
ATOM 34430 C CA . GLU G 1 266 ? 173.831 156.124 117.244 1.00 196.00 266 GLU L CA 1
ATOM 34431 C C . GLU G 1 266 ? 173.817 155.151 118.401 1.00 196.00 266 GLU L C 1
ATOM 34432 O O . GLU G 1 266 ? 173.322 155.478 119.485 1.00 196.00 266 GLU L O 1
ATOM 34444 N N . LEU G 1 267 ? 174.416 153.984 118.195 1.00 196.00 267 LEU L N 1
ATOM 34445 C CA . LEU G 1 267 ? 174.466 152.989 119.234 1.00 196.00 267 LEU L CA 1
ATOM 34446 C C . LEU G 1 267 ? 175.340 153.448 120.375 1.00 196.00 267 LEU L C 1
ATOM 34447 O O . LEU G 1 267 ? 174.978 153.246 121.526 1.00 196.00 267 LEU L O 1
ATOM 34463 N N . ALA G 1 268 ? 176.462 154.112 120.090 1.00 196.00 268 ALA L N 1
ATOM 34464 C CA . ALA G 1 268 ? 177.316 154.580 121.164 1.00 196.00 268 ALA L CA 1
ATOM 34465 C C . ALA G 1 268 ? 176.576 155.575 122.042 1.00 196.00 268 ALA L C 1
ATOM 34466 O O . ALA G 1 268 ? 176.704 155.543 123.274 1.00 196.00 268 ALA L O 1
ATOM 34473 N N . ARG G 1 269 ? 175.760 156.436 121.423 1.00 196.00 269 ARG L N 1
ATOM 34474 C CA . ARG G 1 269 ? 174.997 157.389 122.203 1.00 196.00 269 ARG L CA 1
ATOM 34475 C C . ARG G 1 269 ? 173.980 156.654 123.065 1.00 196.00 269 ARG L C 1
ATOM 34476 O O . ARG G 1 269 ? 173.828 156.975 124.247 1.00 196.00 269 ARG L O 1
ATOM 34497 N N . MET G 1 270 ? 173.319 155.637 122.492 1.00 196.00 270 MET L N 1
ATOM 34498 C CA . MET G 1 270 ? 172.339 154.863 123.238 1.00 196.00 270 MET L CA 1
ATOM 34499 C C . MET G 1 270 ? 173.000 154.139 124.394 1.00 196.00 270 MET L C 1
ATOM 34500 O O . MET G 1 270 ? 172.445 154.109 125.489 1.00 196.00 270 MET L O 1
ATOM 34514 N N . LYS G 1 271 ? 174.193 153.589 124.168 1.00 196.00 271 LYS L N 1
ATOM 34515 C CA . LYS G 1 271 ? 174.913 152.867 125.198 1.00 196.00 271 LYS L CA 1
ATOM 34516 C C . LYS G 1 271 ? 175.209 153.792 126.363 1.00 196.00 271 LYS L C 1
ATOM 34517 O O . LYS G 1 271 ? 175.025 153.394 127.519 1.00 196.00 271 LYS L O 1
ATOM 34536 N N . GLN G 1 272 ? 175.591 155.045 126.084 1.00 196.00 272 GLN L N 1
ATOM 34537 C CA . GLN G 1 272 ? 175.795 155.965 127.189 1.00 196.00 272 GLN L CA 1
ATOM 34538 C C . GLN G 1 272 ? 174.480 156.300 127.882 1.00 196.00 272 GLN L C 1
ATOM 34539 O O . GLN G 1 272 ? 174.460 156.444 129.107 1.00 196.00 272 GLN L O 1
ATOM 34553 N N . GLN G 1 273 ? 173.383 156.429 127.133 1.00 196.00 273 GLN L N 1
ATOM 34554 C CA . GLN G 1 273 ? 172.090 156.740 127.742 1.00 196.00 273 GLN L CA 1
ATOM 34555 C C . GLN G 1 273 ? 171.633 155.596 128.643 1.00 196.00 273 GLN L C 1
ATOM 34556 O O . GLN G 1 273 ? 171.055 155.829 129.714 1.00 196.00 273 GLN L O 1
ATOM 34570 N N . HIS G 1 274 ? 171.917 154.364 128.219 1.00 196.00 274 HIS L N 1
ATOM 34571 C CA . HIS G 1 274 ? 171.522 153.191 128.967 1.00 196.00 274 HIS L CA 1
ATOM 34572 C C . HIS G 1 274 ? 172.363 153.080 130.232 1.00 196.00 274 HIS L C 1
ATOM 34573 O O . HIS G 1 274 ? 171.838 152.794 131.317 1.00 196.00 274 HIS L O 1
ATOM 34587 N N . MET G 1 275 ? 173.668 153.365 130.107 1.00 196.00 275 MET L N 1
ATOM 34588 C CA . MET G 1 275 ? 174.557 153.304 131.247 1.00 196.00 275 MET L CA 1
ATOM 34589 C C . MET G 1 275 ? 174.284 154.458 132.188 1.00 196.00 275 MET L C 1
ATOM 34590 O O . MET G 1 275 ? 174.450 154.311 133.398 1.00 196.00 275 MET L O 1
ATOM 34604 N N . THR G 1 276 ? 173.853 155.595 131.649 1.00 196.00 276 THR L N 1
ATOM 34605 C CA . THR G 1 276 ? 173.519 156.737 132.468 1.00 196.00 276 THR L CA 1
ATOM 34606 C C . THR G 1 276 ? 172.270 156.399 133.283 1.00 196.00 276 THR L C 1
ATOM 34607 O O . THR G 1 276 ? 172.200 156.738 134.459 1.00 196.00 276 THR L O 1
ATOM 34618 N N . ALA G 1 277 ? 171.261 155.759 132.679 1.00 196.00 277 ALA L N 1
ATOM 34619 C CA . ALA G 1 277 ? 170.093 155.381 133.467 1.00 196.00 277 ALA L CA 1
ATOM 34620 C C . ALA G 1 277 ? 170.492 154.383 134.566 1.00 196.00 277 ALA L C 1
ATOM 34621 O O . ALA G 1 277 ? 170.013 154.486 135.701 1.00 196.00 277 ALA L O 1
ATOM 34628 N N . TYR G 1 278 ? 171.409 153.447 134.238 1.00 196.00 278 TYR L N 1
ATOM 34629 C CA . TYR G 1 278 ? 171.917 152.466 135.196 1.00 196.00 278 TYR L CA 1
ATOM 34630 C C . TYR G 1 278 ? 172.555 153.209 136.351 1.00 196.00 278 TYR L C 1
ATOM 34631 O O . TYR G 1 278 ? 172.294 152.912 137.519 1.00 196.00 278 TYR L O 1
ATOM 34649 N N . LEU G 1 279 ? 173.381 154.194 136.006 1.00 196.00 279 LEU L N 1
ATOM 34650 C CA . LEU G 1 279 ? 174.047 155.047 136.954 1.00 196.00 279 LEU L CA 1
ATOM 34651 C C . LEU G 1 279 ? 173.065 155.770 137.847 1.00 196.00 279 LEU L C 1
ATOM 34652 O O . LEU G 1 279 ? 173.150 155.665 139.067 1.00 196.00 279 LEU L O 1
ATOM 34668 N N . GLN G 1 280 ? 172.040 156.392 137.281 1.00 196.00 280 GLN L N 1
ATOM 34669 C CA . GLN G 1 280 ? 171.116 157.128 138.122 1.00 196.00 280 GLN L CA 1
ATOM 34670 C C . GLN G 1 280 ? 170.477 156.202 139.145 1.00 196.00 280 GLN L C 1
ATOM 34671 O O . GLN G 1 280 ? 170.341 156.565 140.327 1.00 196.00 280 GLN L O 1
ATOM 34685 N N . ALA G 1 281 ? 170.120 154.991 138.705 1.00 196.00 281 ALA L N 1
ATOM 34686 C CA . ALA G 1 281 ? 169.515 154.035 139.600 1.00 196.00 281 ALA L CA 1
ATOM 34687 C C . ALA G 1 281 ? 170.455 153.581 140.691 1.00 196.00 281 ALA L C 1
ATOM 34688 O O . ALA G 1 281 ? 170.064 153.475 141.858 1.00 196.00 281 ALA L O 1
ATOM 34695 N N . ALA G 1 282 ? 171.707 153.330 140.314 1.00 196.00 282 ALA L N 1
ATOM 34696 C CA . ALA G 1 282 ? 172.699 152.836 141.238 1.00 196.00 282 ALA L CA 1
ATOM 34697 C C . ALA G 1 282 ? 173.062 153.852 142.283 1.00 196.00 282 ALA L C 1
ATOM 34698 O O . ALA G 1 282 ? 173.147 153.535 143.471 1.00 196.00 282 ALA L O 1
ATOM 34705 N N . LEU G 1 283 ? 173.184 155.104 141.867 1.00 196.00 283 LEU L N 1
ATOM 34706 C CA . LEU G 1 283 ? 173.599 156.122 142.794 1.00 196.00 283 LEU L CA 1
ATOM 34707 C C . LEU G 1 283 ? 172.514 156.340 143.825 1.00 196.00 283 LEU L C 1
ATOM 34708 O O . LEU G 1 283 ? 172.804 156.507 145.018 1.00 196.00 283 LEU L O 1
ATOM 34724 N N . THR G 1 284 ? 171.255 156.323 143.373 1.00 196.00 284 THR L N 1
ATOM 34725 C CA . THR G 1 284 ? 170.150 156.523 144.281 1.00 196.00 284 THR L CA 1
ATOM 34726 C C . THR G 1 284 ? 169.980 155.338 145.205 1.00 196.00 284 THR L C 1
ATOM 34727 O O . THR G 1 284 ? 169.829 155.520 146.412 1.00 196.00 284 THR L O 1
ATOM 34738 N N . ALA G 1 285 ? 170.094 154.113 144.692 1.00 196.00 285 ALA L N 1
ATOM 34739 C CA . ALA G 1 285 ? 169.898 152.965 145.556 1.00 196.00 285 ALA L CA 1
ATOM 34740 C C . ALA G 1 285 ? 170.837 153.005 146.730 1.00 196.00 285 ALA L C 1
ATOM 34741 O O . ALA G 1 285 ? 170.456 152.713 147.867 1.00 196.00 285 ALA L O 1
ATOM 34748 N N . TRP G 1 286 ? 172.070 153.404 146.475 1.00 196.00 286 TRP L N 1
ATOM 34749 C CA . TRP G 1 286 ? 173.051 153.461 147.521 1.00 196.00 286 TRP L CA 1
ATOM 34750 C C . TRP G 1 286 ? 172.736 154.592 148.511 1.00 196.00 286 TRP L C 1
ATOM 34751 O O . TRP G 1 286 ? 172.852 154.396 149.728 1.00 196.00 286 TRP L O 1
ATOM 34772 N N . GLU G 1 287 ? 172.263 155.745 148.016 1.00 196.00 287 GLU L N 1
ATOM 34773 C CA . GLU G 1 287 ? 171.861 156.815 148.923 1.00 196.00 287 GLU L CA 1
ATOM 34774 C C . GLU G 1 287 ? 170.707 156.397 149.825 1.00 196.00 287 GLU L C 1
ATOM 34775 O O . GLU G 1 287 ? 170.707 156.704 151.024 1.00 196.00 287 GLU L O 1
ATOM 34787 N N . ILE G 1 288 ? 169.732 155.691 149.259 1.00 196.00 288 ILE L N 1
ATOM 34788 C CA . ILE G 1 288 ? 168.578 155.302 150.042 1.00 196.00 288 ILE L CA 1
ATOM 34789 C C . ILE G 1 288 ? 168.988 154.266 151.065 1.00 196.00 288 ILE L C 1
ATOM 34790 O O . ILE G 1 288 ? 168.528 154.332 152.202 1.00 196.00 288 ILE L O 1
ATOM 34806 N N . ILE G 1 289 ? 169.859 153.326 150.717 1.00 196.00 289 ILE L N 1
ATOM 34807 C CA . ILE G 1 289 ? 170.281 152.352 151.712 1.00 196.00 289 ILE L CA 1
ATOM 34808 C C . ILE G 1 289 ? 170.930 153.071 152.895 1.00 196.00 289 ILE L C 1
ATOM 34809 O O . ILE G 1 289 ? 170.698 152.679 154.040 1.00 196.00 289 ILE L O 1
ATOM 34825 N N . SER G 1 290 ? 171.764 154.088 152.638 1.00 196.00 290 SER L N 1
ATOM 34826 C CA . SER G 1 290 ? 172.356 154.843 153.740 1.00 196.00 290 SER L CA 1
ATOM 34827 C C . SER G 1 290 ? 171.249 155.485 154.612 1.00 196.00 290 SER L C 1
ATOM 34828 O O . SER G 1 290 ? 171.307 155.442 155.851 1.00 196.00 290 SER L O 1
ATOM 34836 N N . LYS G 1 291 ? 170.225 156.070 153.972 1.00 196.00 291 LYS L N 1
ATOM 34837 C CA . LYS G 1 291 ? 169.106 156.668 154.709 1.00 196.00 291 LYS L CA 1
ATOM 34838 C C . LYS G 1 291 ? 168.321 155.628 155.513 1.00 196.00 291 LYS L C 1
ATOM 34839 O O . LYS G 1 291 ? 167.859 155.921 156.625 1.00 196.00 291 LYS L O 1
ATOM 34858 N N . SER G 1 292 ? 168.181 154.419 154.958 1.00 196.00 292 SER L N 1
ATOM 34859 C CA . SER G 1 292 ? 167.495 153.317 155.611 1.00 196.00 292 SER L CA 1
ATOM 34860 C C . SER G 1 292 ? 168.241 152.926 156.886 1.00 196.00 292 SER L C 1
ATOM 34861 O O . SER G 1 292 ? 167.619 152.747 157.951 1.00 196.00 292 SER L O 1
ATOM 34869 N N . VAL G 1 293 ? 169.574 152.923 156.814 1.00 196.00 293 VAL L N 1
ATOM 34870 C CA . VAL G 1 293 ? 170.378 152.648 157.990 1.00 196.00 293 VAL L CA 1
ATOM 34871 C C . VAL G 1 293 ? 170.132 153.706 159.041 1.00 196.00 293 VAL L C 1
ATOM 34872 O O . VAL G 1 293 ? 169.982 153.365 160.216 1.00 196.00 293 VAL L O 1
ATOM 34885 N N . ILE G 1 294 ? 170.074 154.973 158.641 1.00 196.00 294 ILE L N 1
ATOM 34886 C CA . ILE G 1 294 ? 169.821 155.994 159.630 1.00 196.00 294 ILE L CA 1
ATOM 34887 C C . ILE G 1 294 ? 168.456 155.803 160.280 1.00 196.00 294 ILE L C 1
ATOM 34888 O O . ILE G 1 294 ? 168.336 155.910 161.498 1.00 196.00 294 ILE L O 1
ATOM 34904 N N . ALA G 1 295 ? 167.409 155.497 159.516 1.00 196.00 295 ALA L N 1
ATOM 34905 C CA . ALA G 1 295 ? 166.132 155.303 160.197 1.00 196.00 295 ALA L CA 1
ATOM 34906 C C . ALA G 1 295 ? 166.259 154.202 161.268 1.00 196.00 295 ALA L C 1
ATOM 34907 O O . ALA G 1 295 ? 165.738 154.351 162.382 1.00 196.00 295 ALA L O 1
ATOM 34914 N N . LEU G 1 296 ? 167.009 153.131 160.973 1.00 196.00 296 LEU L N 1
ATOM 34915 C CA . LEU G 1 296 ? 167.194 152.093 161.981 1.00 196.00 296 LEU L CA 1
ATOM 34916 C C . LEU G 1 296 ? 168.061 152.563 163.149 1.00 196.00 296 LEU L C 1
ATOM 34917 O O . LEU G 1 296 ? 167.800 152.153 164.283 1.00 196.00 296 LEU L O 1
ATOM 34933 N N . LEU G 1 297 ? 169.072 153.424 162.925 1.00 196.00 297 LEU L N 1
ATOM 34934 C CA . LEU G 1 297 ? 169.864 153.833 164.083 1.00 196.00 297 LEU L CA 1
ATOM 34935 C C . LEU G 1 297 ? 169.030 154.733 164.970 1.00 196.00 297 LEU L C 1
ATOM 34936 O O . LEU G 1 297 ? 169.195 154.706 166.189 1.00 196.00 297 LEU L O 1
ATOM 34952 N N . LEU G 1 298 ? 168.107 155.503 164.386 1.00 196.00 298 LEU L N 1
ATOM 34953 C CA . LEU G 1 298 ? 167.272 156.379 165.196 1.00 196.00 298 LEU L CA 1
ATOM 34954 C C . LEU G 1 298 ? 166.391 155.517 166.092 1.00 196.00 298 LEU L C 1
ATOM 34955 O O . LEU G 1 298 ? 166.184 155.830 167.276 1.00 196.00 298 LEU L O 1
ATOM 34971 N N . LEU G 1 299 ? 165.911 154.400 165.546 1.00 196.00 299 LEU L N 1
ATOM 34972 C CA . LEU G 1 299 ? 165.115 153.477 166.329 1.00 196.00 299 LEU L CA 1
ATOM 34973 C C . LEU G 1 299 ? 165.941 152.759 167.373 1.00 196.00 299 LEU L C 1
ATOM 34974 O O . LEU G 1 299 ? 165.439 152.497 168.471 1.00 196.00 299 LEU L O 1
ATOM 34990 N N . GLN G 1 300 ? 167.190 152.423 167.047 1.00 196.00 300 GLN L N 1
ATOM 34991 C CA . GLN G 1 300 ? 168.034 151.744 168.009 1.00 196.00 300 GLN L CA 1
ATOM 34992 C C . GLN G 1 300 ? 168.327 152.689 169.174 1.00 196.00 300 GLN L C 1
ATOM 34993 O O . GLN G 1 300 ? 168.361 152.247 170.322 1.00 196.00 300 GLN L O 1
ATOM 35007 N N . GLN G 1 301 ? 168.504 153.993 168.888 1.00 196.00 301 GLN L N 1
ATOM 35008 C CA . GLN G 1 301 ? 168.764 154.981 169.934 1.00 196.00 301 GLN L CA 1
ATOM 35009 C C . GLN G 1 301 ? 167.549 155.100 170.851 1.00 196.00 301 GLN L C 1
ATOM 35010 O O . GLN G 1 301 ? 167.688 155.146 172.078 1.00 196.00 301 GLN L O 1
ATOM 35024 N N . ASN G 1 302 ? 166.353 155.068 170.258 1.00 196.00 302 ASN L N 1
ATOM 35025 C CA . ASN G 1 302 ? 165.115 155.143 171.013 1.00 196.00 302 ASN L CA 1
ATOM 35026 C C . ASN G 1 302 ? 164.942 153.933 171.923 1.00 196.00 302 ASN L C 1
ATOM 35027 O O . ASN G 1 302 ? 164.602 154.072 173.107 1.00 196.00 302 ASN L O 1
ATOM 35038 N N . GLN G 1 303 ? 165.192 152.740 171.377 1.00 196.00 303 GLN L N 1
ATOM 35039 C CA . GLN G 1 303 ? 165.044 151.524 172.149 1.00 196.00 303 GLN L CA 1
ATOM 35040 C C . GLN G 1 303 ? 166.045 151.489 173.284 1.00 196.00 303 GLN L C 1
ATOM 35041 O O . GLN G 1 303 ? 165.705 151.082 174.400 1.00 196.00 303 GLN L O 1
ATOM 35055 N N . LEU G 1 304 ? 167.263 151.961 173.018 1.00 196.00 304 LEU L N 1
ATOM 35056 C CA . LEU G 1 304 ? 168.314 151.973 174.004 1.00 196.00 304 LEU L CA 1
ATOM 35057 C C . LEU G 1 304 ? 167.921 152.839 175.164 1.00 196.00 304 LEU L C 1
ATOM 35058 O O . LEU G 1 304 ? 168.041 152.433 176.319 1.00 196.00 304 LEU L O 1
ATOM 35074 N N . ASN G 1 305 ? 167.432 154.043 174.890 1.00 196.00 305 ASN L N 1
ATOM 35075 C CA . ASN G 1 305 ? 167.094 154.908 175.995 1.00 196.00 305 ASN L CA 1
ATOM 35076 C C . ASN G 1 305 ? 165.911 154.370 176.790 1.00 196.00 305 ASN L C 1
ATOM 35077 O O . ASN G 1 305 ? 165.882 154.514 178.016 1.00 196.00 305 ASN L O 1
ATOM 35088 N N . LEU G 1 306 ? 164.954 153.696 176.150 1.00 196.00 306 LEU L N 1
ATOM 35089 C CA . LEU G 1 306 ? 163.884 153.110 176.943 1.00 196.00 306 LEU L CA 1
ATOM 35090 C C . LEU G 1 306 ? 164.382 151.973 177.828 1.00 196.00 306 LEU L C 1
ATOM 35091 O O . LEU G 1 306 ? 164.051 151.924 179.020 1.00 196.00 306 LEU L O 1
ATOM 35107 N N . GLU G 1 307 ? 165.161 151.049 177.251 1.00 196.00 307 GLU L N 1
ATOM 35108 C CA . GLU G 1 307 ? 165.638 149.909 178.017 1.00 196.00 307 GLU L CA 1
ATOM 35109 C C . GLU G 1 307 ? 166.552 150.369 179.135 1.00 196.00 307 GLU L C 1
ATOM 35110 O O . GLU G 1 307 ? 166.494 149.837 180.236 1.00 196.00 307 GLU L O 1
ATOM 35122 N N . LEU G 1 308 ? 167.387 151.369 178.856 1.00 196.00 308 LEU L N 1
ATOM 35123 C CA . LEU G 1 308 ? 168.334 151.883 179.822 1.00 196.00 308 LEU L CA 1
ATOM 35124 C C . LEU G 1 308 ? 167.661 152.604 180.990 1.00 196.00 308 LEU L C 1
ATOM 35125 O O . LEU G 1 308 ? 168.071 152.415 182.140 1.00 196.00 308 LEU L O 1
ATOM 35141 N N . ARG G 1 309 ? 166.631 153.420 180.701 1.00 196.00 309 ARG L N 1
ATOM 35142 C CA . ARG G 1 309 ? 165.950 154.202 181.728 1.00 196.00 309 ARG L CA 1
ATOM 35143 C C . ARG G 1 309 ? 164.886 153.454 182.532 1.00 196.00 309 ARG L C 1
ATOM 35144 O O . ARG G 1 309 ? 164.661 153.807 183.689 1.00 196.00 309 ARG L O 1
ATOM 35165 N N . HIS G 1 310 ? 164.289 152.409 181.947 1.00 196.00 310 HIS L N 1
ATOM 35166 C CA . HIS G 1 310 ? 163.203 151.619 182.538 1.00 196.00 310 HIS L CA 1
ATOM 35167 C C . HIS G 1 310 ? 162.396 152.396 183.599 1.00 196.00 310 HIS L C 1
ATOM 35168 O O . HIS G 1 310 ? 161.499 153.167 183.245 1.00 196.00 310 HIS L O 1
ATOM 35183 N N . GLU H 1 1 ? 128.810 203.759 206.768 1.00 196.00 1 GLU N N 1
ATOM 35184 C CA . GLU H 1 1 ? 127.458 204.298 206.876 1.00 196.00 1 GLU N CA 1
ATOM 35185 C C . GLU H 1 1 ? 126.372 203.253 206.619 1.00 196.00 1 GLU N C 1
ATOM 35186 O O . GLU H 1 1 ? 126.670 202.084 206.319 1.00 196.00 1 GLU N O 1
ATOM 35200 N N . GLU H 1 2 ? 125.123 203.707 206.722 1.00 196.00 2 GLU N N 1
ATOM 35201 C CA . GLU H 1 2 ? 123.926 202.889 206.591 1.00 196.00 2 GLU N CA 1
ATOM 35202 C C . GLU H 1 2 ? 123.714 202.311 205.211 1.00 196.00 2 GLU N C 1
ATOM 35203 O O . GLU H 1 2 ? 123.214 201.197 205.080 1.00 196.00 2 GLU N O 1
ATOM 35215 N N . PHE H 1 3 ? 124.033 203.070 204.161 1.00 196.00 3 PHE N N 1
ATOM 35216 C CA . PHE H 1 3 ? 123.816 202.529 202.830 1.00 196.00 3 PHE N CA 1
ATOM 35217 C C . PHE H 1 3 ? 124.631 201.292 202.591 1.00 196.00 3 PHE N C 1
ATOM 35218 O O . PHE H 1 3 ? 124.118 200.293 202.096 1.00 196.00 3 PHE N O 1
ATOM 35235 N N . MET H 1 4 ? 125.909 201.367 202.897 1.00 196.00 4 MET N N 1
ATOM 35236 C CA . MET H 1 4 ? 126.805 200.269 202.637 1.00 196.00 4 MET N CA 1
ATOM 35237 C C . MET H 1 4 ? 126.383 199.069 203.496 1.00 196.00 4 MET N C 1
ATOM 35238 O O . MET H 1 4 ? 126.367 197.918 203.033 1.00 196.00 4 MET N O 1
ATOM 35252 N N . ALA H 1 5 ? 126.027 199.332 204.763 1.00 196.00 5 ALA N N 1
ATOM 35253 C CA . ALA H 1 5 ? 125.634 198.257 205.663 1.00 196.00 5 ALA N CA 1
ATOM 35254 C C . ALA H 1 5 ? 124.336 197.570 205.216 1.00 196.00 5 ALA N C 1
ATOM 35255 O O . ALA H 1 5 ? 124.238 196.329 205.225 1.00 196.00 5 ALA N O 1
ATOM 35262 N N . ARG H 1 6 ? 123.362 198.369 204.763 1.00 196.00 6 ARG N N 1
ATOM 35263 C CA . ARG H 1 6 ? 122.115 197.811 204.300 1.00 196.00 6 ARG N CA 1
ATOM 35264 C C . ARG H 1 6 ? 122.304 197.153 202.977 1.00 196.00 6 ARG N C 1
ATOM 35265 O O . ARG H 1 6 ? 121.676 196.137 202.723 1.00 196.00 6 ARG N O 1
ATOM 35286 N N . ALA H 1 7 ? 123.133 197.718 202.109 1.00 196.00 7 ALA N N 1
ATOM 35287 C CA . ALA H 1 7 ? 123.317 197.134 200.811 1.00 196.00 7 ALA N CA 1
ATOM 35288 C C . ALA H 1 7 ? 123.837 195.715 200.954 1.00 196.00 7 ALA N C 1
ATOM 35289 O O . ALA H 1 7 ? 123.324 194.814 200.310 1.00 196.00 7 ALA N O 1
ATOM 35296 N N . ILE H 1 8 ? 124.740 195.420 201.890 1.00 196.00 8 ILE N N 1
ATOM 35297 C CA . ILE H 1 8 ? 125.129 194.009 201.934 1.00 196.00 8 ILE N CA 1
ATOM 35298 C C . ILE H 1 8 ? 123.954 193.127 202.272 1.00 196.00 8 ILE N C 1
ATOM 35299 O O . ILE H 1 8 ? 123.765 192.065 201.656 1.00 196.00 8 ILE N O 1
ATOM 35315 N N . SER H 1 9 ? 123.172 193.528 203.269 1.00 196.00 9 SER N N 1
ATOM 35316 C CA . SER H 1 9 ? 122.051 192.690 203.626 1.00 196.00 9 SER N CA 1
ATOM 35317 C C . SER H 1 9 ? 121.024 192.614 202.507 1.00 196.00 9 SER N C 1
ATOM 35318 O O . SER H 1 9 ? 120.483 191.544 202.254 1.00 196.00 9 SER N O 1
ATOM 35326 N N . ALA H 1 10 ? 120.748 193.737 201.840 1.00 196.00 10 ALA N N 1
ATOM 35327 C CA . ALA H 1 10 ? 119.751 193.816 200.779 1.00 196.00 10 ALA N CA 1
ATOM 35328 C C . ALA H 1 10 ? 120.147 193.019 199.555 1.00 196.00 10 ALA N C 1
ATOM 35329 O O . ALA H 1 10 ? 119.314 192.365 198.926 1.00 196.00 10 ALA N O 1
ATOM 35336 N N . ILE H 1 11 ? 121.429 193.048 199.225 1.00 196.00 11 ILE N N 1
ATOM 35337 C CA . ILE H 1 11 ? 121.922 192.349 198.064 1.00 196.00 11 ILE N CA 1
ATOM 35338 C C . ILE H 1 11 ? 121.765 190.858 198.290 1.00 196.00 11 ILE N C 1
ATOM 35339 O O . ILE H 1 11 ? 121.244 190.142 197.419 1.00 196.00 11 ILE N O 1
ATOM 35355 N N . ALA H 1 12 ? 122.214 190.389 199.458 1.00 196.00 12 ALA N N 1
ATOM 35356 C CA . ALA H 1 12 ? 122.094 188.986 199.777 1.00 196.00 12 ALA N CA 1
ATOM 35357 C C . ALA H 1 12 ? 120.658 188.577 199.978 1.00 196.00 12 ALA N C 1
ATOM 35358 O O . ALA H 1 12 ? 120.285 187.473 199.613 1.00 196.00 12 ALA N O 1
ATOM 35365 N N . GLU H 1 13 ? 119.848 189.442 200.579 1.00 196.00 13 GLU N N 1
ATOM 35366 C CA . GLU H 1 13 ? 118.460 189.135 200.863 1.00 196.00 13 GLU N CA 1
ATOM 35367 C C . GLU H 1 13 ? 117.672 188.906 199.604 1.00 196.00 13 GLU N C 1
ATOM 35368 O O . GLU H 1 13 ? 116.895 187.952 199.518 1.00 196.00 13 GLU N O 1
ATOM 35380 N N . LEU H 1 14 ? 117.857 189.764 198.606 1.00 196.00 14 LEU N N 1
ATOM 35381 C CA . LEU H 1 14 ? 117.098 189.580 197.397 1.00 196.00 14 LEU N CA 1
ATOM 35382 C C . LEU H 1 14 ? 117.544 188.335 196.654 1.00 196.00 14 LEU N C 1
ATOM 35383 O O . LEU H 1 14 ? 116.700 187.577 196.154 1.00 196.00 14 LEU N O 1
ATOM 35399 N N . ALA H 1 15 ? 118.860 188.086 196.586 1.00 196.00 15 ALA N N 1
ATOM 35400 C CA . ALA H 1 15 ? 119.293 186.896 195.885 1.00 196.00 15 ALA N CA 1
ATOM 35401 C C . ALA H 1 15 ? 118.883 185.656 196.641 1.00 196.00 15 ALA N C 1
ATOM 35402 O O . ALA H 1 15 ? 118.424 184.702 196.031 1.00 196.00 15 ALA N O 1
ATOM 35409 N N . LYS H 1 16 ? 118.994 185.679 197.971 1.00 196.00 16 LYS N N 1
ATOM 35410 C CA . LYS H 1 16 ? 118.677 184.537 198.804 1.00 196.00 16 LYS N CA 1
ATOM 35411 C C . LYS H 1 16 ? 117.229 184.138 198.661 1.00 196.00 16 LYS N C 1
ATOM 35412 O O . LYS H 1 16 ? 116.932 182.947 198.534 1.00 196.00 16 LYS N O 1
ATOM 35431 N N . LYS H 1 17 ? 116.314 185.114 198.669 1.00 196.00 17 LYS N N 1
ATOM 35432 C CA . LYS H 1 17 ? 114.908 184.784 198.530 1.00 196.00 17 LYS N CA 1
ATOM 35433 C C . LYS H 1 17 ? 114.622 184.201 197.161 1.00 196.00 17 LYS N C 1
ATOM 35434 O O . LYS H 1 17 ? 113.872 183.228 197.042 1.00 196.00 17 LYS N O 1
ATOM 35453 N N . ALA H 1 18 ? 115.228 184.777 196.120 1.00 196.00 18 ALA N N 1
ATOM 35454 C CA . ALA H 1 18 ? 115.029 184.275 194.777 1.00 196.00 18 ALA N CA 1
ATOM 35455 C C . ALA H 1 18 ? 115.611 182.859 194.626 1.00 196.00 18 ALA N C 1
ATOM 35456 O O . ALA H 1 18 ? 115.025 182.023 193.927 1.00 196.00 18 ALA N O 1
ATOM 35463 N N . ILE H 1 19 ? 116.747 182.585 195.292 1.00 196.00 19 ILE N N 1
ATOM 35464 C CA . ILE H 1 19 ? 117.385 181.272 195.270 1.00 196.00 19 ILE N CA 1
ATOM 35465 C C . ILE H 1 19 ? 116.509 180.258 195.942 1.00 196.00 19 ILE N C 1
ATOM 35466 O O . ILE H 1 19 ? 116.287 179.180 195.391 1.00 196.00 19 ILE N O 1
ATOM 35482 N N . GLU H 1 20 ? 116.001 180.589 197.131 1.00 196.00 20 GLU N N 1
ATOM 35483 C CA . GLU H 1 20 ? 115.146 179.660 197.838 1.00 196.00 20 GLU N CA 1
ATOM 35484 C C . GLU H 1 20 ? 113.892 179.372 197.051 1.00 196.00 20 GLU N C 1
ATOM 35485 O O . GLU H 1 20 ? 113.446 178.226 197.003 1.00 196.00 20 GLU N O 1
ATOM 35497 N N . ALA H 1 21 ? 113.275 180.400 196.462 1.00 196.00 21 ALA N N 1
ATOM 35498 C CA . ALA H 1 21 ? 112.047 180.180 195.726 1.00 196.00 21 ALA N CA 1
ATOM 35499 C C . ALA H 1 21 ? 112.233 179.314 194.484 1.00 196.00 21 ALA N C 1
ATOM 35500 O O . ALA H 1 21 ? 111.416 178.416 194.243 1.00 196.00 21 ALA N O 1
ATOM 35507 N N . ILE H 1 22 ? 113.313 179.526 193.717 1.00 196.00 22 ILE N N 1
ATOM 35508 C CA . ILE H 1 22 ? 113.475 178.730 192.512 1.00 196.00 22 ILE N CA 1
ATOM 35509 C C . ILE H 1 22 ? 113.930 177.324 192.894 1.00 196.00 22 ILE N C 1
ATOM 35510 O O . ILE H 1 22 ? 113.505 176.340 192.280 1.00 196.00 22 ILE N O 1
ATOM 35526 N N . TYR H 1 23 ? 114.802 177.224 193.914 1.00 196.00 23 TYR N N 1
ATOM 35527 C CA . TYR H 1 23 ? 115.220 175.938 194.420 1.00 196.00 23 TYR N CA 1
ATOM 35528 C C . TYR H 1 23 ? 114.061 175.122 194.924 1.00 196.00 23 TYR N C 1
ATOM 35529 O O . TYR H 1 23 ? 113.921 173.964 194.553 1.00 196.00 23 TYR N O 1
ATOM 35547 N N . ARG H 1 24 ? 113.210 175.714 195.765 1.00 196.00 24 ARG N N 1
ATOM 35548 C CA . ARG H 1 24 ? 112.100 174.983 196.326 1.00 196.00 24 ARG N CA 1
ATOM 35549 C C . ARG H 1 24 ? 111.206 174.422 195.241 1.00 196.00 24 ARG N C 1
ATOM 35550 O O . ARG H 1 24 ? 110.790 173.262 195.333 1.00 196.00 24 ARG N O 1
ATOM 35571 N N . LEU H 1 25 ? 110.924 175.199 194.193 1.00 196.00 25 LEU N N 1
ATOM 35572 C CA . LEU H 1 25 ? 110.075 174.658 193.150 1.00 196.00 25 LEU N CA 1
ATOM 35573 C C . LEU H 1 25 ? 110.765 173.482 192.478 1.00 196.00 25 LEU N C 1
ATOM 35574 O O . LEU H 1 25 ? 110.154 172.429 192.272 1.00 196.00 25 LEU N O 1
ATOM 35590 N N . ALA H 1 26 ? 112.061 173.631 192.208 1.00 196.00 26 ALA N N 1
ATOM 35591 C CA . ALA H 1 26 ? 112.852 172.589 191.582 1.00 196.00 26 ALA N CA 1
ATOM 35592 C C . ALA H 1 26 ? 113.005 171.357 192.450 1.00 196.00 26 ALA N C 1
ATOM 35593 O O . ALA H 1 26 ? 113.128 170.253 191.931 1.00 196.00 26 ALA N O 1
ATOM 35600 N N . ASP H 1 27 ? 113.035 171.539 193.766 1.00 196.00 27 ASP N N 1
ATOM 35601 C CA . ASP H 1 27 ? 113.185 170.443 194.704 1.00 196.00 27 ASP N CA 1
ATOM 35602 C C . ASP H 1 27 ? 111.894 169.619 194.720 1.00 196.00 27 ASP N C 1
ATOM 35603 O O . ASP H 1 27 ? 111.931 168.392 194.832 1.00 196.00 27 ASP N O 1
ATOM 35612 N N . ASN H 1 28 ? 110.747 170.302 194.580 1.00 196.00 28 ASN N N 1
ATOM 35613 C CA . ASN H 1 28 ? 109.452 169.632 194.546 1.00 196.00 28 ASN N CA 1
ATOM 35614 C C . ASN H 1 28 ? 109.226 168.894 193.215 1.00 196.00 28 ASN N C 1
ATOM 35615 O O . ASN H 1 28 ? 108.575 167.845 193.179 1.00 196.00 28 ASN N O 1
ATOM 35626 N N . HIS H 1 29 ? 109.787 169.442 192.135 1.00 196.00 29 HIS N N 1
ATOM 35627 C CA . HIS H 1 29 ? 109.689 168.875 190.795 1.00 196.00 29 HIS N CA 1
ATOM 35628 C C . HIS H 1 29 ? 110.618 167.691 190.559 1.00 196.00 29 HIS N C 1
ATOM 35629 O O . HIS H 1 29 ? 111.685 167.574 191.152 1.00 196.00 29 HIS N O 1
ATOM 35643 N N . THR H 1 30 ? 110.223 166.811 189.641 1.00 196.00 30 THR N N 1
ATOM 35644 C CA . THR H 1 30 ? 111.068 165.682 189.258 1.00 196.00 30 THR N CA 1
ATOM 35645 C C . THR H 1 30 ? 111.632 165.862 187.848 1.00 196.00 30 THR N C 1
ATOM 35646 O O . THR H 1 30 ? 112.359 165.006 187.337 1.00 196.00 30 THR N O 1
ATOM 35657 N N . THR H 1 31 ? 111.270 166.978 187.222 1.00 196.00 31 THR N N 1
ATOM 35658 C CA . THR H 1 31 ? 111.668 167.325 185.866 1.00 196.00 31 THR N CA 1
ATOM 35659 C C . THR H 1 31 ? 113.106 167.845 185.849 1.00 196.00 31 THR N C 1
ATOM 35660 O O . THR H 1 31 ? 113.452 168.776 186.585 1.00 196.00 31 THR N O 1
ATOM 35671 N N . ASP H 1 32 ? 113.922 167.292 184.951 1.00 196.00 32 ASP N N 1
ATOM 35672 C CA . ASP H 1 32 ? 115.339 167.623 184.843 1.00 196.00 32 ASP N CA 1
ATOM 35673 C C . ASP H 1 32 ? 115.592 169.035 184.364 1.00 196.00 32 ASP N C 1
ATOM 35674 O O . ASP H 1 32 ? 116.495 169.725 184.844 1.00 196.00 32 ASP N O 1
ATOM 35683 N N . THR H 1 33 ? 114.713 169.474 183.503 1.00 196.00 33 THR N N 1
ATOM 35684 C CA . THR H 1 33 ? 114.726 170.775 182.890 1.00 196.00 33 THR N CA 1
ATOM 35685 C C . THR H 1 33 ? 114.484 171.854 183.930 1.00 196.00 33 THR N C 1
ATOM 35686 O O . THR H 1 33 ? 115.057 172.944 183.850 1.00 196.00 33 THR N O 1
ATOM 35697 N N . PHE H 1 34 ? 113.571 171.585 184.866 1.00 196.00 34 PHE N N 1
ATOM 35698 C CA . PHE H 1 34 ? 113.215 172.549 185.891 1.00 196.00 34 PHE N CA 1
ATOM 35699 C C . PHE H 1 34 ? 114.334 172.613 186.907 1.00 196.00 34 PHE N C 1
ATOM 35700 O O . PHE H 1 34 ? 114.661 173.693 187.419 1.00 196.00 34 PHE N O 1
ATOM 35717 N N . MET H 1 35 ? 114.938 171.457 187.200 1.00 196.00 35 MET N N 1
ATOM 35718 C CA . MET H 1 35 ? 116.047 171.461 188.119 1.00 196.00 35 MET N CA 1
ATOM 35719 C C . MET H 1 35 ? 117.183 172.262 187.518 1.00 196.00 35 MET N C 1
ATOM 35720 O O . MET H 1 35 ? 117.785 173.087 188.204 1.00 196.00 35 MET N O 1
ATOM 35734 N N . ALA H 1 36 ? 117.436 172.075 186.217 1.00 196.00 36 ALA N N 1
ATOM 35735 C CA . ALA H 1 36 ? 118.487 172.799 185.534 1.00 196.00 36 ALA N CA 1
ATOM 35736 C C . ALA H 1 36 ? 118.214 174.296 185.508 1.00 196.00 36 ALA N C 1
ATOM 35737 O O . ALA H 1 36 ? 119.149 175.090 185.652 1.00 196.00 36 ALA N O 1
ATOM 35744 N N . LYS H 1 37 ? 116.943 174.692 185.331 1.00 196.00 37 LYS N N 1
ATOM 35745 C CA . LYS H 1 37 ? 116.594 176.102 185.340 1.00 196.00 37 LYS N CA 1
ATOM 35746 C C . LYS H 1 37 ? 116.942 176.711 186.680 1.00 196.00 37 LYS N C 1
ATOM 35747 O O . LYS H 1 37 ? 117.525 177.797 186.737 1.00 196.00 37 LYS N O 1
ATOM 35766 N N . ALA H 1 38 ? 116.588 176.019 187.771 1.00 196.00 38 ALA N N 1
ATOM 35767 C CA . ALA H 1 38 ? 116.922 176.536 189.082 1.00 196.00 38 ALA N CA 1
ATOM 35768 C C . ALA H 1 38 ? 118.418 176.601 189.251 1.00 196.00 38 ALA N C 1
ATOM 35769 O O . ALA H 1 38 ? 118.937 177.581 189.753 1.00 196.00 38 ALA N O 1
ATOM 35776 N N . ILE H 1 39 ? 119.144 175.632 188.742 1.00 196.00 39 ILE N N 1
ATOM 35777 C CA . ILE H 1 39 ? 120.582 175.661 188.898 1.00 196.00 39 ILE N CA 1
ATOM 35778 C C . ILE H 1 39 ? 121.220 176.862 188.232 1.00 196.00 39 ILE N C 1
ATOM 35779 O O . ILE H 1 39 ? 122.108 177.502 188.818 1.00 196.00 39 ILE N O 1
ATOM 35795 N N . GLU H 1 40 ? 120.812 177.157 187.007 1.00 196.00 40 GLU N N 1
ATOM 35796 C CA . GLU H 1 40 ? 121.378 178.297 186.327 1.00 196.00 40 GLU N CA 1
ATOM 35797 C C . GLU H 1 40 ? 120.912 179.602 186.976 1.00 196.00 40 GLU N C 1
ATOM 35798 O O . GLU H 1 40 ? 121.710 180.535 187.113 1.00 196.00 40 GLU N O 1
ATOM 35810 N N . ALA H 1 41 ? 119.625 179.685 187.368 1.00 196.00 41 ALA N N 1
ATOM 35811 C CA . ALA H 1 41 ? 119.094 180.888 187.999 1.00 196.00 41 ALA N CA 1
ATOM 35812 C C . ALA H 1 41 ? 119.790 181.163 189.323 1.00 196.00 41 ALA N C 1
ATOM 35813 O O . ALA H 1 41 ? 120.127 182.306 189.628 1.00 196.00 41 ALA N O 1
ATOM 35820 N N . ILE H 1 42 ? 120.069 180.102 190.075 1.00 196.00 42 ILE N N 1
ATOM 35821 C CA . ILE H 1 42 ? 120.716 180.213 191.361 1.00 196.00 42 ILE N CA 1
ATOM 35822 C C . ILE H 1 42 ? 122.120 180.710 191.183 1.00 196.00 42 ILE N C 1
ATOM 35823 O O . ILE H 1 42 ? 122.557 181.574 191.952 1.00 196.00 42 ILE N O 1
ATOM 35839 N N . ALA H 1 43 ? 122.850 180.174 190.202 1.00 196.00 43 ALA N N 1
ATOM 35840 C CA . ALA H 1 43 ? 124.180 180.685 189.986 1.00 196.00 43 ALA N CA 1
ATOM 35841 C C . ALA H 1 43 ? 124.125 182.158 189.629 1.00 196.00 43 ALA N C 1
ATOM 35842 O O . ALA H 1 43 ? 124.872 182.949 190.185 1.00 196.00 43 ALA N O 1
ATOM 35849 N N . GLU H 1 44 ? 123.174 182.598 188.811 1.00 196.00 44 GLU N N 1
ATOM 35850 C CA . GLU H 1 44 ? 123.200 184.022 188.487 1.00 196.00 44 GLU N CA 1
ATOM 35851 C C . GLU H 1 44 ? 122.894 184.898 189.699 1.00 196.00 44 GLU N C 1
ATOM 35852 O O . GLU H 1 44 ? 123.557 185.923 189.925 1.00 196.00 44 GLU N O 1
ATOM 35864 N N . LEU H 1 45 ? 121.953 184.459 190.535 1.00 196.00 45 LEU N N 1
ATOM 35865 C CA . LEU H 1 45 ? 121.558 185.229 191.699 1.00 196.00 45 LEU N CA 1
ATOM 35866 C C . LEU H 1 45 ? 122.640 185.330 192.755 1.00 196.00 45 LEU N C 1
ATOM 35867 O O . LEU H 1 45 ? 122.922 186.429 193.256 1.00 196.00 45 LEU N O 1
ATOM 35883 N N . ALA H 1 46 ? 123.286 184.203 193.066 1.00 196.00 46 ALA N N 1
ATOM 35884 C CA . ALA H 1 46 ? 124.322 184.227 194.073 1.00 196.00 46 ALA N CA 1
ATOM 35885 C C . ALA H 1 46 ? 125.587 184.827 193.489 1.00 196.00 46 ALA N C 1
ATOM 35886 O O . ALA H 1 46 ? 126.311 185.533 194.170 1.00 196.00 46 ALA N O 1
ATOM 35893 N N . LYS H 1 47 ? 125.875 184.605 192.214 1.00 196.00 47 LYS N N 1
ATOM 35894 C CA . LYS H 1 47 ? 127.114 185.118 191.661 1.00 196.00 47 LYS N CA 1
ATOM 35895 C C . LYS H 1 47 ? 127.148 186.625 191.711 1.00 196.00 47 LYS N C 1
ATOM 35896 O O . LYS H 1 47 ? 128.155 187.209 192.129 1.00 196.00 47 LYS N O 1
ATOM 35915 N N . GLU H 1 48 ? 126.045 187.269 191.327 1.00 196.00 48 GLU N N 1
ATOM 35916 C CA . GLU H 1 48 ? 126.043 188.714 191.356 1.00 196.00 48 GLU N CA 1
ATOM 35917 C C . GLU H 1 48 ? 126.022 189.221 192.784 1.00 196.00 48 GLU N C 1
ATOM 35918 O O . GLU H 1 48 ? 126.725 190.181 193.119 1.00 196.00 48 GLU N O 1
ATOM 35930 N N . ALA H 1 49 ? 125.227 188.584 193.653 1.00 196.00 49 ALA N N 1
ATOM 35931 C CA . ALA H 1 49 ? 125.153 189.057 195.012 1.00 196.00 49 ALA N CA 1
ATOM 35932 C C . ALA H 1 49 ? 126.482 188.913 195.741 1.00 196.00 49 ALA N C 1
ATOM 35933 O O . ALA H 1 49 ? 126.898 189.832 196.445 1.00 196.00 49 ALA N O 1
ATOM 35940 N N . ILE H 1 50 ? 127.197 187.813 195.502 1.00 196.00 50 ILE N N 1
ATOM 35941 C CA . ILE H 1 50 ? 128.463 187.574 196.165 1.00 196.00 50 ILE N CA 1
ATOM 35942 C C . ILE H 1 50 ? 129.507 188.558 195.701 1.00 196.00 50 ILE N C 1
ATOM 35943 O O . ILE H 1 50 ? 130.249 189.092 196.531 1.00 196.00 50 ILE N O 1
ATOM 35959 N N . LYS H 1 51 ? 129.605 188.794 194.395 1.00 196.00 51 LYS N N 1
ATOM 35960 C CA . LYS H 1 51 ? 130.597 189.740 193.926 1.00 196.00 51 LYS N CA 1
ATOM 35961 C C . LYS H 1 51 ? 130.320 191.144 194.441 1.00 196.00 51 LYS N C 1
ATOM 35962 O O . LYS H 1 51 ? 131.243 191.838 194.881 1.00 196.00 51 LYS N O 1
ATOM 35981 N N . ALA H 1 52 ? 129.050 191.568 194.419 1.00 196.00 52 ALA N N 1
ATOM 35982 C CA . ALA H 1 52 ? 128.730 192.910 194.858 1.00 196.00 52 ALA N CA 1
ATOM 35983 C C . ALA H 1 52 ? 129.037 193.108 196.336 1.00 196.00 52 ALA N C 1
ATOM 35984 O O . ALA H 1 52 ? 129.615 194.130 196.717 1.00 196.00 52 ALA N O 1
ATOM 35991 N N . ILE H 1 53 ? 128.736 192.102 197.153 1.00 196.00 53 ILE N N 1
ATOM 35992 C CA . ILE H 1 53 ? 128.984 192.162 198.578 1.00 196.00 53 ILE N CA 1
ATOM 35993 C C . ILE H 1 53 ? 130.447 192.134 198.914 1.00 196.00 53 ILE N C 1
ATOM 35994 O O . ILE H 1 53 ? 130.899 192.879 199.792 1.00 196.00 53 ILE N O 1
ATOM 36010 N N . ALA H 1 54 ? 131.188 191.236 198.273 1.00 196.00 54 ALA N N 1
ATOM 36011 C CA . ALA H 1 54 ? 132.589 191.110 198.570 1.00 196.00 54 ALA N CA 1
ATOM 36012 C C . ALA H 1 54 ? 133.334 192.399 198.278 1.00 196.00 54 ALA N C 1
ATOM 36013 O O . ALA H 1 54 ? 134.161 192.825 199.088 1.00 196.00 54 ALA N O 1
ATOM 36020 N N . ASP H 1 55 ? 132.996 193.074 197.174 1.00 196.00 55 ASP N N 1
ATOM 36021 C CA . ASP H 1 55 ? 133.690 194.311 196.872 1.00 196.00 55 ASP N CA 1
ATOM 36022 C C . ASP H 1 55 ? 133.192 195.444 197.724 1.00 196.00 55 ASP N C 1
ATOM 36023 O O . ASP H 1 55 ? 133.954 196.330 198.086 1.00 196.00 55 ASP N O 1
ATOM 36032 N N . LEU H 1 56 ? 131.924 195.443 198.085 1.00 196.00 56 LEU N N 1
ATOM 36033 C CA . LEU H 1 56 ? 131.447 196.524 198.908 1.00 196.00 56 LEU N CA 1
ATOM 36034 C C . LEU H 1 56 ? 132.179 196.491 200.254 1.00 196.00 56 LEU N C 1
ATOM 36035 O O . LEU H 1 56 ? 132.738 197.487 200.711 1.00 196.00 56 LEU N O 1
ATOM 36051 N N . ALA H 1 57 ? 132.208 195.321 200.890 1.00 196.00 57 ALA N N 1
ATOM 36052 C CA . ALA H 1 57 ? 132.812 195.148 202.207 1.00 196.00 57 ALA N CA 1
ATOM 36053 C C . ALA H 1 57 ? 134.318 195.384 202.244 1.00 196.00 57 ALA N C 1
ATOM 36054 O O . ALA H 1 57 ? 134.859 195.892 203.230 1.00 196.00 57 ALA N O 1
ATOM 36061 N N . LYS H 1 58 ? 135.008 195.087 201.156 1.00 196.00 58 LYS N N 1
ATOM 36062 C CA . LYS H 1 58 ? 136.454 195.258 201.104 1.00 196.00 58 LYS N CA 1
ATOM 36063 C C . LYS H 1 58 ? 136.884 196.698 200.933 1.00 196.00 58 LYS N C 1
ATOM 36064 O O . LYS H 1 58 ? 138.077 196.995 200.937 1.00 196.00 58 LYS N O 1
ATOM 36083 N N . ASN H 1 59 ? 135.921 197.599 200.808 1.00 196.00 59 ASN N N 1
ATOM 36084 C CA . ASN H 1 59 ? 136.199 199.011 200.715 1.00 196.00 59 ASN N CA 1
ATOM 36085 C C . ASN H 1 59 ? 136.003 199.706 202.062 1.00 196.00 59 ASN N C 1
ATOM 36086 O O . ASN H 1 59 ? 135.936 200.946 202.135 1.00 196.00 59 ASN N O 1
ATOM 36097 N N . HIS H 1 60 ? 135.924 198.891 203.121 1.00 196.00 60 HIS N N 1
ATOM 36098 C CA . HIS H 1 60 ? 135.802 199.334 204.497 1.00 196.00 60 HIS N CA 1
ATOM 36099 C C . HIS H 1 60 ? 136.989 198.873 205.331 1.00 196.00 60 HIS N C 1
ATOM 36100 O O . HIS H 1 60 ? 137.700 197.931 204.985 1.00 196.00 60 HIS N O 1
ATOM 36114 N N . THR H 1 61 ? 137.212 199.576 206.435 1.00 196.00 61 THR N N 1
ATOM 36115 C CA . THR H 1 61 ? 138.324 199.328 207.344 1.00 196.00 61 THR N CA 1
ATOM 36116 C C . THR H 1 61 ? 137.889 198.691 208.658 1.00 196.00 61 THR N C 1
ATOM 36117 O O . THR H 1 61 ? 138.637 198.706 209.635 1.00 196.00 61 THR N O 1
ATOM 36128 N N . THR H 1 62 ? 136.658 198.197 208.699 1.00 196.00 62 THR N N 1
ATOM 36129 C CA . THR H 1 62 ? 136.092 197.626 209.918 1.00 196.00 62 THR N CA 1
ATOM 36130 C C . THR H 1 62 ? 135.453 196.265 209.794 1.00 196.00 62 THR N C 1
ATOM 36131 O O . THR H 1 62 ? 134.884 195.891 208.753 1.00 196.00 62 THR N O 1
ATOM 36142 N N . GLU H 1 63 ? 135.456 195.589 210.945 1.00 196.00 63 GLU N N 1
ATOM 36143 C CA . GLU H 1 63 ? 134.907 194.271 211.149 1.00 196.00 63 GLU N CA 1
ATOM 36144 C C . GLU H 1 63 ? 133.422 194.260 210.915 1.00 196.00 63 GLU N C 1
ATOM 36145 O O . GLU H 1 63 ? 132.861 193.211 210.638 1.00 196.00 63 GLU N O 1
ATOM 36157 N N . GLU H 1 64 ? 132.762 195.413 210.981 1.00 196.00 64 GLU N N 1
ATOM 36158 C CA . GLU H 1 64 ? 131.341 195.407 210.696 1.00 196.00 64 GLU N CA 1
ATOM 36159 C C . GLU H 1 64 ? 131.101 194.900 209.287 1.00 196.00 64 GLU N C 1
ATOM 36160 O O . GLU H 1 64 ? 130.169 194.134 209.038 1.00 196.00 64 GLU N O 1
ATOM 36172 N N . PHE H 1 65 ? 131.929 195.343 208.349 1.00 196.00 65 PHE N N 1
ATOM 36173 C CA . PHE H 1 65 ? 131.743 194.991 206.967 1.00 196.00 65 PHE N CA 1
ATOM 36174 C C . PHE H 1 65 ? 132.244 193.632 206.645 1.00 196.00 65 PHE N C 1
ATOM 36175 O O . PHE H 1 65 ? 131.591 192.895 205.897 1.00 196.00 65 PHE N O 1
ATOM 36192 N N . MET H 1 66 ? 133.383 193.256 207.210 1.00 196.00 66 MET N N 1
ATOM 36193 C CA . MET H 1 66 ? 133.810 191.910 206.926 1.00 196.00 66 MET N CA 1
ATOM 36194 C C . MET H 1 66 ? 132.776 190.964 207.547 1.00 196.00 66 MET N C 1
ATOM 36195 O O . MET H 1 66 ? 132.435 189.946 206.970 1.00 196.00 66 MET N O 1
ATOM 36209 N N . ALA H 1 67 ? 132.216 191.301 208.716 1.00 196.00 67 ALA N N 1
ATOM 36210 C CA . ALA H 1 67 ? 131.251 190.408 209.332 1.00 196.00 67 ALA N CA 1
ATOM 36211 C C . ALA H 1 67 ? 129.987 190.264 208.509 1.00 196.00 67 ALA N C 1
ATOM 36212 O O . ALA H 1 67 ? 129.489 189.145 208.322 1.00 196.00 67 ALA N O 1
ATOM 36219 N N . ARG H 1 68 ? 129.489 191.379 207.955 1.00 196.00 68 ARG N N 1
ATOM 36220 C CA . ARG H 1 68 ? 128.272 191.312 207.173 1.00 196.00 68 ARG N CA 1
ATOM 36221 C C . ARG H 1 68 ? 128.480 190.525 205.907 1.00 196.00 68 ARG N C 1
ATOM 36222 O O . ARG H 1 68 ? 127.631 189.713 205.535 1.00 196.00 68 ARG N O 1
ATOM 36243 N N . ALA H 1 69 ? 129.614 190.744 205.253 1.00 196.00 69 ALA N N 1
ATOM 36244 C CA . ALA H 1 69 ? 129.914 190.069 204.016 1.00 196.00 69 ALA N CA 1
ATOM 36245 C C . ALA H 1 69 ? 130.288 188.607 204.209 1.00 196.00 69 ALA N C 1
ATOM 36246 O O . ALA H 1 69 ? 129.929 187.768 203.390 1.00 196.00 69 ALA N O 1
ATOM 36253 N N . ILE H 1 70 ? 130.976 188.254 205.291 1.00 196.00 70 ILE N N 1
ATOM 36254 C CA . ILE H 1 70 ? 131.315 186.854 205.485 1.00 196.00 70 ILE N CA 1
ATOM 36255 C C . ILE H 1 70 ? 130.044 186.083 205.705 1.00 196.00 70 ILE N C 1
ATOM 36256 O O . ILE H 1 70 ? 129.833 185.058 205.057 1.00 196.00 70 ILE N O 1
ATOM 36272 N N . SER H 1 71 ? 129.162 186.579 206.574 1.00 196.00 71 SER N N 1
ATOM 36273 C CA . SER H 1 71 ? 127.926 185.861 206.789 1.00 196.00 71 SER N CA 1
ATOM 36274 C C . SER H 1 71 ? 127.042 185.876 205.549 1.00 196.00 71 SER N C 1
ATOM 36275 O O . SER H 1 71 ? 126.474 184.844 205.192 1.00 196.00 71 SER N O 1
ATOM 36283 N N . ALA H 1 72 ? 126.934 187.025 204.859 1.00 196.00 72 ALA N N 1
ATOM 36284 C CA . ALA H 1 72 ? 126.072 187.100 203.693 1.00 196.00 72 ALA N CA 1
ATOM 36285 C C . ALA H 1 72 ? 126.541 186.196 202.570 1.00 196.00 72 ALA N C 1
ATOM 36286 O O . ALA H 1 72 ? 125.731 185.509 201.943 1.00 196.00 72 ALA N O 1
ATOM 36293 N N . ILE H 1 73 ? 127.848 186.140 202.341 1.00 196.00 73 ILE N N 1
ATOM 36294 C CA . ILE H 1 73 ? 128.375 185.320 201.280 1.00 196.00 73 ILE N CA 1
ATOM 36295 C C . ILE H 1 73 ? 128.354 183.881 201.670 1.00 196.00 73 ILE N C 1
ATOM 36296 O O . ILE H 1 73 ? 128.020 183.036 200.849 1.00 196.00 73 ILE N O 1
ATOM 36312 N N . ALA H 1 74 ? 128.753 183.555 202.894 1.00 196.00 74 ALA N N 1
ATOM 36313 C CA . ALA H 1 74 ? 128.738 182.170 203.264 1.00 196.00 74 ALA N CA 1
ATOM 36314 C C . ALA H 1 74 ? 127.311 181.628 203.175 1.00 196.00 74 ALA N C 1
ATOM 36315 O O . ALA H 1 74 ? 127.126 180.499 202.710 1.00 196.00 74 ALA N O 1
ATOM 36322 N N . GLU H 1 75 ? 126.280 182.412 203.544 1.00 196.00 75 GLU N N 1
ATOM 36323 C CA . GLU H 1 75 ? 124.933 181.889 203.382 1.00 196.00 75 GLU N CA 1
ATOM 36324 C C . GLU H 1 75 ? 124.506 181.804 201.922 1.00 196.00 75 GLU N C 1
ATOM 36325 O O . GLU H 1 75 ? 123.915 180.799 201.525 1.00 196.00 75 GLU N O 1
ATOM 36337 N N . LEU H 1 76 ? 124.829 182.807 201.090 1.00 196.00 76 LEU N N 1
ATOM 36338 C CA . LEU H 1 76 ? 124.414 182.723 199.694 1.00 196.00 76 LEU N CA 1
ATOM 36339 C C . LEU H 1 76 ? 125.085 181.581 199.005 1.00 196.00 76 LEU N C 1
ATOM 36340 O O . LEU H 1 76 ? 124.453 180.833 198.262 1.00 196.00 76 LEU N O 1
ATOM 36356 N N . ALA H 1 77 ? 126.370 181.432 199.274 1.00 196.00 77 ALA N N 1
ATOM 36357 C CA . ALA H 1 77 ? 127.172 180.418 198.663 1.00 196.00 77 ALA N CA 1
ATOM 36358 C C . ALA H 1 77 ? 126.802 179.034 199.086 1.00 196.00 77 ALA N C 1
ATOM 36359 O O . ALA H 1 77 ? 126.713 178.142 198.247 1.00 196.00 77 ALA N O 1
ATOM 36366 N N . ARG H 1 78 ? 126.510 178.834 200.365 1.00 196.00 78 ARG N N 1
ATOM 36367 C CA . ARG H 1 78 ? 126.199 177.496 200.777 1.00 196.00 78 ARG N CA 1
ATOM 36368 C C . ARG H 1 78 ? 124.770 177.165 200.429 1.00 196.00 78 ARG N C 1
ATOM 36369 O O . ARG H 1 78 ? 124.489 176.032 200.049 1.00 196.00 78 ARG N O 1
ATOM 36390 N N . LYS H 1 79 ? 123.863 178.146 200.444 1.00 196.00 79 LYS N N 1
ATOM 36391 C CA . LYS H 1 79 ? 122.510 177.821 200.063 1.00 196.00 79 LYS N CA 1
ATOM 36392 C C . LYS H 1 79 ? 122.496 177.503 198.593 1.00 196.00 79 LYS N C 1
ATOM 36393 O O . LYS H 1 79 ? 121.838 176.552 198.170 1.00 196.00 79 LYS N O 1
ATOM 36412 N N . ALA H 1 80 ? 123.209 178.302 197.802 1.00 196.00 80 ALA N N 1
ATOM 36413 C CA . ALA H 1 80 ? 123.248 178.101 196.385 1.00 196.00 80 ALA N CA 1
ATOM 36414 C C . ALA H 1 80 ? 123.953 176.810 195.991 1.00 196.00 80 ALA N C 1
ATOM 36415 O O . ALA H 1 80 ? 123.465 176.113 195.109 1.00 196.00 80 ALA N O 1
ATOM 36422 N N . ILE H 1 81 ? 125.064 176.445 196.646 1.00 196.00 81 ILE N N 1
ATOM 36423 C CA . ILE H 1 81 ? 125.712 175.195 196.277 1.00 196.00 81 ILE N CA 1
ATOM 36424 C C . ILE H 1 81 ? 124.893 174.021 196.734 1.00 196.00 81 ILE N C 1
ATOM 36425 O O . ILE H 1 81 ? 124.786 173.053 195.982 1.00 196.00 81 ILE N O 1
ATOM 36441 N N . ASP H 1 82 ? 124.333 174.059 197.949 1.00 196.00 82 ASP N N 1
ATOM 36442 C CA . ASP H 1 82 ? 123.533 172.936 198.389 1.00 196.00 82 ASP N CA 1
ATOM 36443 C C . ASP H 1 82 ? 122.313 172.818 197.495 1.00 196.00 82 ASP N C 1
ATOM 36444 O O . ASP H 1 82 ? 121.917 171.712 197.140 1.00 196.00 82 ASP N O 1
ATOM 36453 N N . ALA H 1 83 ? 121.710 173.945 197.098 1.00 196.00 83 ALA N N 1
ATOM 36454 C CA . ALA H 1 83 ? 120.561 173.877 196.224 1.00 196.00 83 ALA N CA 1
ATOM 36455 C C . ALA H 1 83 ? 120.947 173.295 194.871 1.00 196.00 83 ALA N C 1
ATOM 36456 O O . ALA H 1 83 ? 120.290 172.381 194.367 1.00 196.00 83 ALA N O 1
ATOM 36463 N N . ILE H 1 84 ? 122.086 173.720 194.332 1.00 196.00 84 ILE N N 1
ATOM 36464 C CA . ILE H 1 84 ? 122.509 173.224 193.046 1.00 196.00 84 ILE N CA 1
ATOM 36465 C C . ILE H 1 84 ? 122.841 171.760 193.091 1.00 196.00 84 ILE N C 1
ATOM 36466 O O . ILE H 1 84 ? 122.455 171.037 192.186 1.00 196.00 84 ILE N O 1
ATOM 36482 N N . TYR H 1 85 ? 123.575 171.325 194.108 1.00 196.00 85 TYR N N 1
ATOM 36483 C CA . TYR H 1 85 ? 123.994 169.943 194.266 1.00 196.00 85 TYR N CA 1
ATOM 36484 C C . TYR H 1 85 ? 122.776 169.035 194.513 1.00 196.00 85 TYR N C 1
ATOM 36485 O O . TYR H 1 85 ? 122.663 167.948 193.924 1.00 196.00 85 TYR N O 1
ATOM 36503 N N . ARG H 1 86 ? 121.828 169.471 195.357 1.00 196.00 86 ARG N N 1
ATOM 36504 C CA . ARG H 1 86 ? 120.653 168.651 195.619 1.00 196.00 86 ARG N CA 1
ATOM 36505 C C . ARG H 1 86 ? 119.866 168.367 194.361 1.00 196.00 86 ARG N C 1
ATOM 36506 O O . ARG H 1 86 ? 119.278 167.284 194.244 1.00 196.00 86 ARG N O 1
ATOM 36527 N N . LEU H 1 87 ? 119.834 169.331 193.444 1.00 196.00 87 LEU N N 1
ATOM 36528 C CA . LEU H 1 87 ? 119.117 169.168 192.206 1.00 196.00 87 LEU N CA 1
ATOM 36529 C C . LEU H 1 87 ? 120.006 168.515 191.129 1.00 196.00 87 LEU N C 1
ATOM 36530 O O . LEU H 1 87 ? 119.560 167.667 190.361 1.00 196.00 87 LEU N O 1
ATOM 36546 N N . ALA H 1 88 ? 121.297 168.860 191.107 1.00 196.00 88 ALA N N 1
ATOM 36547 C CA . ALA H 1 88 ? 122.234 168.389 190.096 1.00 196.00 88 ALA N CA 1
ATOM 36548 C C . ALA H 1 88 ? 122.437 166.888 190.120 1.00 196.00 88 ALA N C 1
ATOM 36549 O O . ALA H 1 88 ? 122.575 166.240 189.076 1.00 196.00 88 ALA N O 1
ATOM 36556 N N . ARG H 1 89 ? 122.389 166.313 191.310 1.00 196.00 89 ARG N N 1
ATOM 36557 C CA . ARG H 1 89 ? 122.617 164.890 191.498 1.00 196.00 89 ARG N CA 1
ATOM 36558 C C . ARG H 1 89 ? 121.484 164.064 190.907 1.00 196.00 89 ARG N C 1
ATOM 36559 O O . ARG H 1 89 ? 121.589 162.842 190.822 1.00 196.00 89 ARG N O 1
ATOM 36580 N N . ASN H 1 90 ? 120.366 164.711 190.564 1.00 196.00 90 ASN N N 1
ATOM 36581 C CA . ASN H 1 90 ? 119.223 164.017 190.021 1.00 196.00 90 ASN N CA 1
ATOM 36582 C C . ASN H 1 90 ? 119.111 164.171 188.500 1.00 196.00 90 ASN N C 1
ATOM 36583 O O . ASN H 1 90 ? 118.091 163.793 187.914 1.00 196.00 90 ASN N O 1
ATOM 36594 N N . HIS H 1 91 ? 120.151 164.701 187.845 1.00 196.00 91 HIS N N 1
ATOM 36595 C CA . HIS H 1 91 ? 120.087 164.851 186.396 1.00 196.00 91 HIS N CA 1
ATOM 36596 C C . HIS H 1 91 ? 120.324 163.561 185.647 1.00 196.00 91 HIS N C 1
ATOM 36597 O O . HIS H 1 91 ? 121.073 162.687 186.085 1.00 196.00 91 HIS N O 1
ATOM 36611 N N . THR H 1 92 ? 119.708 163.480 184.470 1.00 196.00 92 THR N N 1
ATOM 36612 C CA . THR H 1 92 ? 119.867 162.359 183.567 1.00 196.00 92 THR N CA 1
ATOM 36613 C C . THR H 1 92 ? 120.534 162.712 182.231 1.00 196.00 92 THR N C 1
ATOM 36614 O O . THR H 1 92 ? 120.894 161.809 181.472 1.00 196.00 92 THR N O 1
ATOM 36625 N N . THR H 1 93 ? 120.706 164.008 181.924 1.00 196.00 93 THR N N 1
ATOM 36626 C CA . THR H 1 93 ? 121.259 164.383 180.625 1.00 196.00 93 THR N CA 1
ATOM 36627 C C . THR H 1 93 ? 122.596 165.081 180.774 1.00 196.00 93 THR N C 1
ATOM 36628 O O . THR H 1 93 ? 122.897 165.656 181.828 1.00 196.00 93 THR N O 1
ATOM 36639 N N . ASP H 1 94 ? 123.350 165.138 179.666 1.00 196.00 94 ASP N N 1
ATOM 36640 C CA . ASP H 1 94 ? 124.655 165.782 179.672 1.00 196.00 94 ASP N CA 1
ATOM 36641 C C . ASP H 1 94 ? 124.545 167.278 179.833 1.00 196.00 94 ASP N C 1
ATOM 36642 O O . ASP H 1 94 ? 125.381 167.905 180.486 1.00 196.00 94 ASP N O 1
ATOM 36651 N N . THR H 1 95 ? 123.507 167.856 179.229 1.00 196.00 95 THR N N 1
ATOM 36652 C CA . THR H 1 95 ? 123.324 169.294 179.235 1.00 196.00 95 THR N CA 1
ATOM 36653 C C . THR H 1 95 ? 123.110 169.808 180.626 1.00 196.00 95 THR N C 1
ATOM 36654 O O . THR H 1 95 ? 123.669 170.836 181.013 1.00 196.00 95 THR N O 1
ATOM 36665 N N . PHE H 1 96 ? 122.267 169.124 181.375 1.00 196.00 96 PHE N N 1
ATOM 36666 C CA . PHE H 1 96 ? 121.929 169.613 182.679 1.00 196.00 96 PHE N CA 1
ATOM 36667 C C . PHE H 1 96 ? 123.046 169.339 183.678 1.00 196.00 96 PHE N C 1
ATOM 36668 O O . PHE H 1 96 ? 123.307 170.169 184.561 1.00 196.00 96 PHE N O 1
ATOM 36685 N N . MET H 1 97 ? 123.730 168.195 183.543 1.00 196.00 97 MET N N 1
ATOM 36686 C CA . MET H 1 97 ? 124.849 167.925 184.427 1.00 196.00 97 MET N CA 1
ATOM 36687 C C . MET H 1 97 ? 125.941 168.957 184.166 1.00 196.00 97 MET N C 1
ATOM 36688 O O . MET H 1 97 ? 126.541 169.475 185.106 1.00 196.00 97 MET N O 1
ATOM 36702 N N . ALA H 1 98 ? 126.192 169.277 182.883 1.00 196.00 98 ALA N N 1
ATOM 36703 C CA . ALA H 1 98 ? 127.202 170.255 182.516 1.00 196.00 98 ALA N CA 1
ATOM 36704 C C . ALA H 1 98 ? 126.858 171.643 183.056 1.00 196.00 98 ALA N C 1
ATOM 36705 O O . ALA H 1 98 ? 127.760 172.364 183.503 1.00 196.00 98 ALA N O 1
ATOM 36712 N N . LYS H 1 99 ? 125.560 172.015 183.057 1.00 196.00 99 LYS N N 1
ATOM 36713 C CA . LYS H 1 99 ? 125.173 173.308 183.609 1.00 196.00 99 LYS N CA 1
ATOM 36714 C C . LYS H 1 99 ? 125.471 173.328 185.089 1.00 196.00 99 LYS N C 1
ATOM 36715 O O . LYS H 1 99 ? 125.985 174.325 185.599 1.00 196.00 99 LYS N O 1
ATOM 36734 N N . ALA H 1 100 ? 125.191 172.221 185.782 1.00 196.00 100 ALA N N 1
ATOM 36735 C CA . ALA H 1 100 ? 125.506 172.153 187.192 1.00 196.00 100 ALA N CA 1
ATOM 36736 C C . ALA H 1 100 ? 127.007 172.231 187.409 1.00 196.00 100 ALA N C 1
ATOM 36737 O O . ALA H 1 100 ? 127.470 172.970 188.265 1.00 196.00 100 ALA N O 1
ATOM 36744 N N . ILE H 1 101 ? 127.811 171.614 186.551 1.00 196.00 101 ILE N N 1
ATOM 36745 C CA . ILE H 1 101 ? 129.245 171.691 186.785 1.00 196.00 101 ILE N CA 1
ATOM 36746 C C . ILE H 1 101 ? 129.725 173.133 186.763 1.00 196.00 101 ILE N C 1
ATOM 36747 O O . ILE H 1 101 ? 130.505 173.549 187.639 1.00 196.00 101 ILE N O 1
ATOM 36763 N N . GLU H 1 102 ? 129.281 173.901 185.775 1.00 196.00 102 GLU N N 1
ATOM 36764 C CA . GLU H 1 102 ? 129.699 175.285 185.742 1.00 196.00 102 GLU N CA 1
ATOM 36765 C C . GLU H 1 102 ? 129.070 176.091 186.878 1.00 196.00 102 GLU N C 1
ATOM 36766 O O . GLU H 1 102 ? 129.771 176.838 187.557 1.00 196.00 102 GLU N O 1
ATOM 36778 N N . ALA H 1 103 ? 127.780 175.871 187.164 1.00 196.00 103 ALA N N 1
ATOM 36779 C CA . ALA H 1 103 ? 127.075 176.637 188.189 1.00 196.00 103 ALA N CA 1
ATOM 36780 C C . ALA H 1 103 ? 127.687 176.452 189.571 1.00 196.00 103 ALA N C 1
ATOM 36781 O O . ALA H 1 103 ? 127.844 177.415 190.332 1.00 196.00 103 ALA N O 1
ATOM 36788 N N . ILE H 1 104 ? 128.113 175.222 189.850 1.00 196.00 104 ILE N N 1
ATOM 36789 C CA . ILE H 1 104 ? 128.692 174.889 191.132 1.00 196.00 104 ILE N CA 1
ATOM 36790 C C . ILE H 1 104 ? 130.041 175.573 191.286 1.00 196.00 104 ILE N C 1
ATOM 36791 O O . ILE H 1 104 ? 130.302 176.186 192.330 1.00 196.00 104 ILE N O 1
ATOM 36807 N N . ALA H 1 105 ? 130.904 175.482 190.280 1.00 196.00 105 ALA N N 1
ATOM 36808 C CA . ALA H 1 105 ? 132.199 176.121 190.395 1.00 196.00 105 ALA N CA 1
ATOM 36809 C C . ALA H 1 105 ? 132.130 177.620 190.370 1.00 196.00 105 ALA N C 1
ATOM 36810 O O . ALA H 1 105 ? 132.847 178.277 191.122 1.00 196.00 105 ALA N O 1
ATOM 36817 N N . GLU H 1 106 ? 131.235 178.212 189.582 1.00 196.00 106 GLU N N 1
ATOM 36818 C CA . GLU H 1 106 ? 131.238 179.659 189.556 1.00 196.00 106 GLU N CA 1
ATOM 36819 C C . GLU H 1 106 ? 130.947 180.210 190.926 1.00 196.00 106 GLU N C 1
ATOM 36820 O O . GLU H 1 106 ? 131.616 181.143 191.378 1.00 196.00 106 GLU N O 1
ATOM 36832 N N . LEU H 1 107 ? 130.015 179.594 191.638 1.00 196.00 107 LEU N N 1
ATOM 36833 C CA . LEU H 1 107 ? 129.724 180.136 192.932 1.00 196.00 107 LEU N CA 1
ATOM 36834 C C . LEU H 1 107 ? 130.670 179.700 194.008 1.00 196.00 107 LEU N C 1
ATOM 36835 O O . LEU H 1 107 ? 130.988 180.501 194.886 1.00 196.00 107 LEU N O 1
ATOM 36851 N N . ALA H 1 108 ? 131.125 178.447 194.004 1.00 196.00 108 ALA N N 1
ATOM 36852 C CA . ALA H 1 108 ? 132.007 178.079 195.085 1.00 196.00 108 ALA N CA 1
ATOM 36853 C C . ALA H 1 108 ? 133.304 178.847 194.939 1.00 196.00 108 ALA N C 1
ATOM 36854 O O . ALA H 1 108 ? 133.798 179.431 195.894 1.00 196.00 108 ALA N O 1
ATOM 36861 N N . LYS H 1 109 ? 133.813 178.986 193.721 1.00 196.00 109 LYS N N 1
ATOM 36862 C CA . LYS H 1 109 ? 135.061 179.694 193.556 1.00 196.00 109 LYS N CA 1
ATOM 36863 C C . LYS H 1 109 ? 134.940 181.155 193.994 1.00 196.00 109 LYS N C 1
ATOM 36864 O O . LYS H 1 109 ? 135.792 181.649 194.745 1.00 196.00 109 LYS N O 1
ATOM 36883 N N . GLU H 1 110 ? 133.885 181.863 193.557 1.00 196.00 110 GLU N N 1
ATOM 36884 C CA . GLU H 1 110 ? 133.772 183.265 193.929 1.00 196.00 110 GLU N CA 1
ATOM 36885 C C . GLU H 1 110 ? 133.503 183.431 195.408 1.00 196.00 110 GLU N C 1
ATOM 36886 O O . GLU H 1 110 ? 134.029 184.351 196.045 1.00 196.00 110 GLU N O 1
ATOM 36898 N N . ALA H 1 111 ? 132.683 182.545 195.970 1.00 196.00 111 ALA N N 1
ATOM 36899 C CA . ALA H 1 111 ? 132.352 182.630 197.364 1.00 196.00 111 ALA N CA 1
ATOM 36900 C C . ALA H 1 111 ? 133.514 182.359 198.247 1.00 196.00 111 ALA N C 1
ATOM 36901 O O . ALA H 1 111 ? 133.735 183.076 199.205 1.00 196.00 111 ALA N O 1
ATOM 36908 N N . ILE H 1 112 ? 134.304 181.365 197.909 1.00 196.00 112 ILE N N 1
ATOM 36909 C CA . ILE H 1 112 ? 135.419 180.997 198.736 1.00 196.00 112 ILE N CA 1
ATOM 36910 C C . ILE H 1 112 ? 136.445 182.079 198.750 1.00 196.00 112 ILE N C 1
ATOM 36911 O O . ILE H 1 112 ? 136.997 182.413 199.806 1.00 196.00 112 ILE N O 1
ATOM 36927 N N . LYS H 1 113 ? 136.739 182.616 197.574 1.00 196.00 113 LYS N N 1
ATOM 36928 C CA . LYS H 1 113 ? 137.711 183.665 197.513 1.00 196.00 113 LYS N CA 1
ATOM 36929 C C . LYS H 1 113 ? 137.202 184.837 198.338 1.00 196.00 113 LYS N C 1
ATOM 36930 O O . LYS H 1 113 ? 137.938 185.376 199.156 1.00 196.00 113 LYS N O 1
ATOM 36949 N N . ALA H 1 114 ? 135.923 185.216 198.188 1.00 196.00 114 ALA N N 1
ATOM 36950 C CA . ALA H 1 114 ? 135.416 186.347 198.945 1.00 196.00 114 ALA N CA 1
ATOM 36951 C C . ALA H 1 114 ? 135.375 186.113 200.446 1.00 196.00 114 ALA N C 1
ATOM 36952 O O . ALA H 1 114 ? 135.810 186.973 201.214 1.00 196.00 114 ALA N O 1
ATOM 36959 N N . ILE H 1 115 ? 134.955 184.931 200.880 1.00 196.00 115 ILE N N 1
ATOM 36960 C CA . ILE H 1 115 ? 134.812 184.654 202.294 1.00 196.00 115 ILE N CA 1
ATOM 36961 C C . ILE H 1 115 ? 136.153 184.763 202.961 1.00 196.00 115 ILE N C 1
ATOM 36962 O O . ILE H 1 115 ? 136.266 185.339 204.049 1.00 196.00 115 ILE N O 1
ATOM 36978 N N . ALA H 1 116 ? 137.172 184.157 202.356 1.00 196.00 116 ALA N N 1
ATOM 36979 C CA . ALA H 1 116 ? 138.470 184.248 202.960 1.00 196.00 116 ALA N CA 1
ATOM 36980 C C . ALA H 1 116 ? 139.063 185.628 202.807 1.00 196.00 116 ALA N C 1
ATOM 36981 O O . ALA H 1 116 ? 139.587 186.168 203.765 1.00 196.00 116 ALA N O 1
ATOM 36988 N N . ASP H 1 117 ? 138.880 186.299 201.675 1.00 196.00 117 ASP N N 1
ATOM 36989 C CA . ASP H 1 117 ? 139.515 187.598 201.515 1.00 196.00 117 ASP N CA 1
ATOM 36990 C C . ASP H 1 117 ? 139.027 188.584 202.571 1.00 196.00 117 ASP N C 1
ATOM 36991 O O . ASP H 1 117 ? 139.791 189.437 203.045 1.00 196.00 117 ASP N O 1
ATOM 37000 N N . LEU H 1 118 ? 137.768 188.441 202.965 1.00 196.00 118 LEU N N 1
ATOM 37001 C CA . LEU H 1 118 ? 137.179 189.239 204.020 1.00 196.00 118 LEU N CA 1
ATOM 37002 C C . LEU H 1 118 ? 137.678 188.772 205.397 1.00 196.00 118 LEU N C 1
ATOM 37003 O O . LEU H 1 118 ? 138.122 189.566 206.222 1.00 196.00 118 LEU N O 1
ATOM 37019 N N . ALA H 1 119 ? 137.683 187.462 205.644 1.00 196.00 119 ALA N N 1
ATOM 37020 C CA . ALA H 1 119 ? 138.102 186.935 206.940 1.00 196.00 119 ALA N CA 1
ATOM 37021 C C . ALA H 1 119 ? 139.585 187.182 207.213 1.00 196.00 119 ALA N C 1
ATOM 37022 O O . ALA H 1 119 ? 139.980 187.454 208.343 1.00 196.00 119 ALA N O 1
ATOM 37029 N N . LYS H 1 120 ? 140.393 187.178 206.169 1.00 196.00 120 LYS N N 1
ATOM 37030 C CA . LYS H 1 120 ? 141.837 187.385 206.205 1.00 196.00 120 LYS N CA 1
ATOM 37031 C C . LYS H 1 120 ? 142.225 188.790 206.650 1.00 196.00 120 LYS N C 1
ATOM 37032 O O . LYS H 1 120 ? 143.410 189.065 206.886 1.00 196.00 120 LYS N O 1
ATOM 37051 N N . ASN H 1 121 ? 141.256 189.711 206.694 1.00 196.00 121 ASN N N 1
ATOM 37052 C CA . ASN H 1 121 ? 141.532 191.087 207.050 1.00 196.00 121 ASN N CA 1
ATOM 37053 C C . ASN H 1 121 ? 141.273 191.388 208.524 1.00 196.00 121 ASN N C 1
ATOM 37054 O O . ASN H 1 121 ? 141.274 192.553 208.930 1.00 196.00 121 ASN N O 1
ATOM 37065 N N . HIS H 1 122 ? 141.087 190.354 209.343 1.00 196.00 122 HIS N N 1
ATOM 37066 C CA . HIS H 1 122 ? 140.899 190.581 210.768 1.00 196.00 122 HIS N CA 1
ATOM 37067 C C . HIS H 1 122 ? 141.316 189.325 211.522 1.00 196.00 122 HIS N C 1
ATOM 37068 O O . HIS H 1 122 ? 141.124 188.216 211.039 1.00 196.00 122 HIS N O 1
ATOM 37082 N N . THR H 1 123 ? 141.851 189.473 212.723 1.00 196.00 123 THR N N 1
ATOM 37083 C CA . THR H 1 123 ? 142.260 188.312 213.499 1.00 196.00 123 THR N CA 1
ATOM 37084 C C . THR H 1 123 ? 141.162 187.672 214.352 1.00 196.00 123 THR N C 1
ATOM 37085 O O . THR H 1 123 ? 141.366 186.594 214.917 1.00 196.00 123 THR N O 1
ATOM 37096 N N . THR H 1 124 ? 139.978 188.280 214.438 1.00 196.00 124 THR N N 1
ATOM 37097 C CA . THR H 1 124 ? 138.938 187.683 215.274 1.00 196.00 124 THR N CA 1
ATOM 37098 C C . THR H 1 124 ? 138.629 186.250 214.878 1.00 196.00 124 THR N C 1
ATOM 37099 O O . THR H 1 124 ? 138.451 185.915 213.690 1.00 196.00 124 THR N O 1
ATOM 37110 N N . GLU H 1 125 ? 138.465 185.418 215.913 1.00 196.00 125 GLU N N 1
ATOM 37111 C CA . GLU H 1 125 ? 138.172 184.006 215.771 1.00 196.00 125 GLU N CA 1
ATOM 37112 C C . GLU H 1 125 ? 136.813 183.775 215.140 1.00 196.00 125 GLU N C 1
ATOM 37113 O O . GLU H 1 125 ? 136.553 182.695 214.612 1.00 196.00 125 GLU N O 1
ATOM 37125 N N . ASP H 1 126 ? 135.950 184.789 215.153 1.00 196.00 126 ASP N N 1
ATOM 37126 C CA . ASP H 1 126 ? 134.645 184.641 214.539 1.00 196.00 126 ASP N CA 1
ATOM 37127 C C . ASP H 1 126 ? 134.752 184.610 213.023 1.00 196.00 126 ASP N C 1
ATOM 37128 O O . ASP H 1 126 ? 133.952 183.957 212.349 1.00 196.00 126 ASP N O 1
ATOM 37137 N N . PHE H 1 127 ? 135.726 185.322 212.456 1.00 196.00 127 PHE N N 1
ATOM 37138 C CA . PHE H 1 127 ? 135.854 185.326 211.017 1.00 196.00 127 PHE N CA 1
ATOM 37139 C C . PHE H 1 127 ? 136.607 184.100 210.637 1.00 196.00 127 PHE N C 1
ATOM 37140 O O . PHE H 1 127 ? 136.282 183.444 209.650 1.00 196.00 127 PHE N O 1
ATOM 37157 N N . MET H 1 128 ? 137.619 183.766 211.435 1.00 196.00 128 MET N N 1
ATOM 37158 C CA . MET H 1 128 ? 138.401 182.600 211.112 1.00 196.00 128 MET N CA 1
ATOM 37159 C C . MET H 1 128 ? 137.555 181.354 211.186 1.00 196.00 128 MET N C 1
ATOM 37160 O O . MET H 1 128 ? 137.555 180.552 210.267 1.00 196.00 128 MET N O 1
ATOM 37174 N N . ASP H 1 129 ? 136.750 181.194 212.228 1.00 196.00 129 ASP N N 1
ATOM 37175 C CA . ASP H 1 129 ? 135.985 179.970 212.313 1.00 196.00 129 ASP N CA 1
ATOM 37176 C C . ASP H 1 129 ? 134.892 179.901 211.270 1.00 196.00 129 ASP N C 1
ATOM 37177 O O . ASP H 1 129 ? 134.719 178.851 210.637 1.00 196.00 129 ASP N O 1
ATOM 37186 N N . GLU H 1 130 ? 134.186 181.011 211.012 1.00 196.00 130 GLU N N 1
ATOM 37187 C CA . GLU H 1 130 ? 133.112 180.918 210.046 1.00 196.00 130 GLU N CA 1
ATOM 37188 C C . GLU H 1 130 ? 133.681 180.685 208.667 1.00 196.00 130 GLU N C 1
ATOM 37189 O O . GLU H 1 130 ? 133.153 179.875 207.907 1.00 196.00 130 GLU N O 1
ATOM 37201 N N . ALA H 1 131 ? 134.776 181.366 208.335 1.00 196.00 131 ALA N N 1
ATOM 37202 C CA . ALA H 1 131 ? 135.369 181.218 207.031 1.00 196.00 131 ALA N CA 1
ATOM 37203 C C . ALA H 1 131 ? 136.063 179.867 206.841 1.00 196.00 131 ALA N C 1
ATOM 37204 O O . ALA H 1 131 ? 135.933 179.251 205.787 1.00 196.00 131 ALA N O 1
ATOM 37211 N N . ILE H 1 132 ? 136.746 179.334 207.860 1.00 196.00 132 ILE N N 1
ATOM 37212 C CA . ILE H 1 132 ? 137.425 178.056 207.659 1.00 196.00 132 ILE N CA 1
ATOM 37213 C C . ILE H 1 132 ? 136.381 176.981 207.482 1.00 196.00 132 ILE N C 1
ATOM 37214 O O . ILE H 1 132 ? 136.487 176.158 206.569 1.00 196.00 132 ILE N O 1
ATOM 37230 N N . SER H 1 133 ? 135.374 176.982 208.353 1.00 196.00 133 SER N N 1
ATOM 37231 C CA . SER H 1 133 ? 134.319 175.998 208.286 1.00 196.00 133 SER N CA 1
ATOM 37232 C C . SER H 1 133 ? 133.501 176.131 207.008 1.00 196.00 133 SER N C 1
ATOM 37233 O O . SER H 1 133 ? 133.254 175.129 206.323 1.00 196.00 133 SER N O 1
ATOM 37241 N N . ALA H 1 134 ? 133.090 177.364 206.654 1.00 196.00 134 ALA N N 1
ATOM 37242 C CA . ALA H 1 134 ? 132.274 177.556 205.471 1.00 196.00 134 ALA N CA 1
ATOM 37243 C C . ALA H 1 134 ? 133.006 177.132 204.231 1.00 196.00 134 ALA N C 1
ATOM 37244 O O . ALA H 1 134 ? 132.419 176.484 203.370 1.00 196.00 134 ALA N O 1
ATOM 37251 N N . ILE H 1 135 ? 134.298 177.429 204.156 1.00 196.00 135 ILE N N 1
ATOM 37252 C CA . ILE H 1 135 ? 135.062 177.084 202.987 1.00 196.00 135 ILE N CA 1
ATOM 37253 C C . ILE H 1 135 ? 135.384 175.617 202.940 1.00 196.00 135 ILE N C 1
ATOM 37254 O O . ILE H 1 135 ? 135.298 175.004 201.886 1.00 196.00 135 ILE N O 1
ATOM 37270 N N . ALA H 1 136 ? 135.816 175.006 204.033 1.00 196.00 136 ALA N N 1
ATOM 37271 C CA . ALA H 1 136 ? 136.132 173.602 203.896 1.00 196.00 136 ALA N CA 1
ATOM 37272 C C . ALA H 1 136 ? 134.889 172.820 203.461 1.00 196.00 136 ALA N C 1
ATOM 37273 O O . ALA H 1 136 ? 134.987 171.944 202.593 1.00 196.00 136 ALA N O 1
ATOM 37280 N N . GLU H 1 137 ? 133.697 173.158 203.986 1.00 196.00 137 GLU N N 1
ATOM 37281 C CA . GLU H 1 137 ? 132.517 172.432 203.536 1.00 196.00 137 GLU N CA 1
ATOM 37282 C C . GLU H 1 137 ? 132.088 172.809 202.120 1.00 196.00 137 GLU N C 1
ATOM 37283 O O . GLU H 1 137 ? 131.754 171.929 201.322 1.00 196.00 137 GLU N O 1
ATOM 37295 N N . LEU H 1 138 ? 132.146 174.098 201.781 1.00 196.00 138 LEU N N 1
ATOM 37296 C CA . LEU H 1 138 ? 131.721 174.596 200.484 1.00 196.00 138 LEU N CA 1
ATOM 37297 C C . LEU H 1 138 ? 132.641 174.102 199.388 1.00 196.00 138 LEU N C 1
ATOM 37298 O O . LEU H 1 138 ? 132.180 173.652 198.336 1.00 196.00 138 LEU N O 1
ATOM 37314 N N . ALA H 1 139 ? 133.947 174.168 199.637 1.00 196.00 139 ALA N N 1
ATOM 37315 C CA . ALA H 1 139 ? 134.931 173.747 198.671 1.00 196.00 139 ALA N CA 1
ATOM 37316 C C . ALA H 1 139 ? 134.841 172.288 198.383 1.00 196.00 139 ALA N C 1
ATOM 37317 O O . ALA H 1 139 ? 134.856 171.889 197.218 1.00 196.00 139 ALA N O 1
ATOM 37324 N N . ARG H 1 140 ? 134.664 171.477 199.424 1.00 196.00 140 ARG N N 1
ATOM 37325 C CA . ARG H 1 140 ? 134.633 170.066 199.186 1.00 196.00 140 ARG N CA 1
ATOM 37326 C C . ARG H 1 140 ? 133.336 169.649 198.550 1.00 196.00 140 ARG N C 1
ATOM 37327 O O . ARG H 1 140 ? 133.364 168.864 197.610 1.00 196.00 140 ARG N O 1
ATOM 37348 N N . LYS H 1 141 ? 132.198 170.201 198.980 1.00 196.00 141 LYS N N 1
ATOM 37349 C CA . LYS H 1 141 ? 130.961 169.795 198.344 1.00 196.00 141 LYS N CA 1
ATOM 37350 C C . LYS H 1 141 ? 130.931 170.215 196.905 1.00 196.00 141 LYS N C 1
ATOM 37351 O O . LYS H 1 141 ? 130.468 169.464 196.050 1.00 196.00 141 LYS N O 1
ATOM 37370 N N . ALA H 1 142 ? 131.428 171.412 196.606 1.00 196.00 142 ALA N N 1
ATOM 37371 C CA . ALA H 1 142 ? 131.407 171.850 195.239 1.00 196.00 142 ALA N CA 1
ATOM 37372 C C . ALA H 1 142 ? 132.297 170.950 194.369 1.00 196.00 142 ALA N C 1
ATOM 37373 O O . ALA H 1 142 ? 131.876 170.491 193.305 1.00 196.00 142 ALA N O 1
ATOM 37380 N N . ILE H 1 143 ? 133.479 170.578 194.861 1.00 196.00 143 ILE N N 1
ATOM 37381 C CA . ILE H 1 143 ? 134.356 169.721 194.078 1.00 196.00 143 ILE N CA 1
ATOM 37382 C C . ILE H 1 143 ? 133.821 168.325 193.918 1.00 196.00 143 ILE N C 1
ATOM 37383 O O . ILE H 1 143 ? 133.871 167.756 192.826 1.00 196.00 143 ILE N O 1
ATOM 37399 N N . GLU H 1 144 ? 133.349 167.754 195.013 1.00 196.00 144 GLU N N 1
ATOM 37400 C CA . GLU H 1 144 ? 132.836 166.412 195.013 1.00 196.00 144 GLU N CA 1
ATOM 37401 C C . GLU H 1 144 ? 131.601 166.337 194.133 1.00 196.00 144 GLU N C 1
ATOM 37402 O O . GLU H 1 144 ? 131.446 165.368 193.391 1.00 196.00 144 GLU N O 1
ATOM 37414 N N . ALA H 1 145 ? 130.734 167.361 194.169 1.00 196.00 145 ALA N N 1
ATOM 37415 C CA . ALA H 1 145 ? 129.550 167.358 193.332 1.00 196.00 145 ALA N CA 1
ATOM 37416 C C . ALA H 1 145 ? 129.937 167.368 191.864 1.00 196.00 145 ALA N C 1
ATOM 37417 O O . ALA H 1 145 ? 129.386 166.607 191.066 1.00 196.00 145 ALA N O 1
ATOM 37424 N N . ILE H 1 146 ? 130.944 168.170 191.516 1.00 196.00 146 ILE N N 1
ATOM 37425 C CA . ILE H 1 146 ? 131.393 168.264 190.140 1.00 196.00 146 ILE N CA 1
ATOM 37426 C C . ILE H 1 146 ? 132.036 166.999 189.655 1.00 196.00 146 ILE N C 1
ATOM 37427 O O . ILE H 1 146 ? 131.762 166.553 188.537 1.00 196.00 146 ILE N O 1
ATOM 37443 N N . LEU H 1 147 ? 132.902 166.424 190.471 1.00 196.00 147 LEU N N 1
ATOM 37444 C CA . LEU H 1 147 ? 133.594 165.236 190.060 1.00 196.00 147 LEU N CA 1
ATOM 37445 C C . LEU H 1 147 ? 132.603 164.088 189.922 1.00 196.00 147 LEU N C 1
ATOM 37446 O O . LEU H 1 147 ? 132.733 163.262 189.013 1.00 196.00 147 LEU N O 1
ATOM 37462 N N . ARG H 1 148 ? 131.614 164.017 190.812 1.00 196.00 148 ARG N N 1
ATOM 37463 C CA . ARG H 1 148 ? 130.635 162.958 190.713 1.00 196.00 148 ARG N CA 1
ATOM 37464 C C . ARG H 1 148 ? 129.748 163.143 189.479 1.00 196.00 148 ARG N C 1
ATOM 37465 O O . ARG H 1 148 ? 129.440 162.166 188.802 1.00 196.00 148 ARG N O 1
ATOM 37486 N N . LEU H 1 149 ? 129.389 164.381 189.115 1.00 196.00 149 LEU N N 1
ATOM 37487 C CA . LEU H 1 149 ? 128.612 164.566 187.889 1.00 196.00 149 LEU N CA 1
ATOM 37488 C C . LEU H 1 149 ? 129.464 164.139 186.701 1.00 196.00 149 LEU N C 1
ATOM 37489 O O . LEU H 1 149 ? 128.998 163.486 185.767 1.00 196.00 149 LEU N O 1
ATOM 37505 N N . ALA H 1 150 ? 130.751 164.473 186.761 1.00 196.00 150 ALA N N 1
ATOM 37506 C CA . ALA H 1 150 ? 131.702 164.137 185.721 1.00 196.00 150 ALA N CA 1
ATOM 37507 C C . ALA H 1 150 ? 131.880 162.637 185.571 1.00 196.00 150 ALA N C 1
ATOM 37508 O O . ALA H 1 150 ? 132.075 162.132 184.475 1.00 196.00 150 ALA N O 1
ATOM 37515 N N . SER H 1 151 ? 131.749 161.888 186.656 1.00 196.00 151 SER N N 1
ATOM 37516 C CA . SER H 1 151 ? 131.938 160.445 186.606 1.00 196.00 151 SER N CA 1
ATOM 37517 C C . SER H 1 151 ? 130.878 159.765 185.743 1.00 196.00 151 SER N C 1
ATOM 37518 O O . SER H 1 151 ? 131.041 158.603 185.362 1.00 196.00 151 SER N O 1
ATOM 37526 N N . ASN H 1 152 ? 129.773 160.466 185.438 1.00 196.00 152 ASN N N 1
ATOM 37527 C CA . ASN H 1 152 ? 128.729 159.903 184.604 1.00 196.00 152 ASN N CA 1
ATOM 37528 C C . ASN H 1 152 ? 128.878 160.417 183.170 1.00 196.00 152 ASN N C 1
ATOM 37529 O O . ASN H 1 152 ? 128.098 160.060 182.281 1.00 196.00 152 ASN N O 1
ATOM 37540 N N . LEU H 1 153 ? 129.886 161.265 182.972 1.00 196.00 153 LEU N N 1
ATOM 37541 C CA . LEU H 1 153 ? 130.200 161.942 181.733 1.00 196.00 153 LEU N CA 1
ATOM 37542 C C . LEU H 1 153 ? 131.700 161.839 181.515 1.00 196.00 153 LEU N C 1
ATOM 37543 O O . LEU H 1 153 ? 132.420 162.817 181.697 1.00 196.00 153 LEU N O 1
ATOM 37559 N N . THR H 1 154 ? 132.186 160.684 181.108 1.00 196.00 154 THR N N 1
ATOM 37560 C CA . THR H 1 154 ? 133.622 160.447 181.135 1.00 196.00 154 THR N CA 1
ATOM 37561 C C . THR H 1 154 ? 134.388 160.839 179.878 1.00 196.00 154 THR N C 1
ATOM 37562 O O . THR H 1 154 ? 135.596 160.606 179.791 1.00 196.00 154 THR N O 1
ATOM 37573 N N . SER H 1 155 ? 133.691 161.392 178.889 1.00 196.00 155 SER N N 1
ATOM 37574 C CA . SER H 1 155 ? 134.346 161.837 177.669 1.00 196.00 155 SER N CA 1
ATOM 37575 C C . SER H 1 155 ? 135.124 163.108 178.005 1.00 196.00 155 SER N C 1
ATOM 37576 O O . SER H 1 155 ? 134.845 163.781 179.004 1.00 196.00 155 SER N O 1
ATOM 37584 N N . GLU H 1 156 ? 136.068 163.510 177.156 1.00 196.00 156 GLU N N 1
ATOM 37585 C CA . GLU H 1 156 ? 136.836 164.711 177.483 1.00 196.00 156 GLU N CA 1
ATOM 37586 C C . GLU H 1 156 ? 136.002 165.974 177.583 1.00 196.00 156 GLU N C 1
ATOM 37587 O O . GLU H 1 156 ? 136.243 166.804 178.452 1.00 196.00 156 GLU N O 1
ATOM 37599 N N . THR H 1 157 ? 134.965 166.116 176.770 1.00 196.00 157 THR N N 1
ATOM 37600 C CA . THR H 1 157 ? 134.193 167.350 176.805 1.00 196.00 157 THR N CA 1
ATOM 37601 C C . THR H 1 157 ? 133.738 167.697 178.216 1.00 196.00 157 THR N C 1
ATOM 37602 O O . THR H 1 157 ? 133.903 168.833 178.677 1.00 196.00 157 THR N O 1
ATOM 37613 N N . TYR H 1 158 ? 133.214 166.719 178.928 1.00 196.00 158 TYR N N 1
ATOM 37614 C CA . TYR H 1 158 ? 132.671 167.009 180.230 1.00 196.00 158 TYR N CA 1
ATOM 37615 C C . TYR H 1 158 ? 133.673 166.786 181.333 1.00 196.00 158 TYR N C 1
ATOM 37616 O O . TYR H 1 158 ? 133.610 167.479 182.354 1.00 196.00 158 TYR N O 1
ATOM 37634 N N . MET H 1 159 ? 134.599 165.837 181.151 1.00 196.00 159 MET N N 1
ATOM 37635 C CA . MET H 1 159 ? 135.566 165.565 182.189 1.00 196.00 159 MET N CA 1
ATOM 37636 C C . MET H 1 159 ? 136.520 166.751 182.282 1.00 196.00 159 MET N C 1
ATOM 37637 O O . MET H 1 159 ? 137.041 167.035 183.360 1.00 196.00 159 MET N O 1
ATOM 37651 N N . ARG H 1 160 ? 136.773 167.433 181.148 1.00 196.00 160 ARG N N 1
ATOM 37652 C CA . ARG H 1 160 ? 137.596 168.628 181.148 1.00 196.00 160 ARG N CA 1
ATOM 37653 C C . ARG H 1 160 ? 136.839 169.777 181.773 1.00 196.00 160 ARG N C 1
ATOM 37654 O O . ARG H 1 160 ? 137.383 170.453 182.639 1.00 196.00 160 ARG N O 1
ATOM 37675 N N . LYS H 1 161 ? 135.543 169.957 181.452 1.00 196.00 161 LYS N N 1
ATOM 37676 C CA . LYS H 1 161 ? 134.842 171.043 182.120 1.00 196.00 161 LYS N CA 1
ATOM 37677 C C . LYS H 1 161 ? 134.865 170.802 183.609 1.00 196.00 161 LYS N C 1
ATOM 37678 O O . LYS H 1 161 ? 135.038 171.738 184.391 1.00 196.00 161 LYS N O 1
ATOM 37697 N N . ALA H 1 162 ? 134.684 169.546 184.010 1.00 196.00 162 ALA N N 1
ATOM 37698 C CA . ALA H 1 162 ? 134.707 169.219 185.406 1.00 196.00 162 ALA N CA 1
ATOM 37699 C C . ALA H 1 162 ? 136.063 169.440 186.020 1.00 196.00 162 ALA N C 1
ATOM 37700 O O . ALA H 1 162 ? 136.144 170.010 187.102 1.00 196.00 162 ALA N O 1
ATOM 37707 N N . GLN H 1 163 ? 137.139 169.058 185.336 1.00 196.00 163 GLN N N 1
ATOM 37708 C CA . GLN H 1 163 ? 138.444 169.257 185.918 1.00 196.00 163 GLN N CA 1
ATOM 37709 C C . GLN H 1 163 ? 138.772 170.714 186.071 1.00 196.00 163 GLN N C 1
ATOM 37710 O O . GLN H 1 163 ? 139.328 171.103 187.098 1.00 196.00 163 GLN N O 1
ATOM 37724 N N . GLU H 1 164 ? 138.421 171.531 185.081 1.00 196.00 164 GLU N N 1
ATOM 37725 C CA . GLU H 1 164 ? 138.715 172.944 185.169 1.00 196.00 164 GLU N CA 1
ATOM 37726 C C . GLU H 1 164 ? 137.868 173.571 186.257 1.00 196.00 164 GLU N C 1
ATOM 37727 O O . GLU H 1 164 ? 138.347 174.425 187.008 1.00 196.00 164 GLU N O 1
ATOM 37739 N N . ALA H 1 165 ? 136.606 173.139 186.364 1.00 196.00 165 ALA N N 1
ATOM 37740 C CA . ALA H 1 165 ? 135.702 173.652 187.367 1.00 196.00 165 ALA N CA 1
ATOM 37741 C C . ALA H 1 165 ? 136.241 173.328 188.764 1.00 196.00 165 ALA N C 1
ATOM 37742 O O . ALA H 1 165 ? 136.228 174.189 189.654 1.00 196.00 165 ALA N O 1
ATOM 37749 N N . ILE H 1 166 ? 136.794 172.118 188.917 1.00 196.00 166 ILE N N 1
ATOM 37750 C CA . ILE H 1 166 ? 137.394 171.667 190.158 1.00 196.00 166 ILE N CA 1
ATOM 37751 C C . ILE H 1 166 ? 138.667 172.376 190.472 1.00 196.00 166 ILE N C 1
ATOM 37752 O O . ILE H 1 166 ? 138.856 172.760 191.612 1.00 196.00 166 ILE N O 1
ATOM 37768 N N . GLU H 1 167 ? 139.571 172.520 189.509 1.00 196.00 167 GLU N N 1
ATOM 37769 C CA . GLU H 1 167 ? 140.826 173.183 189.788 1.00 196.00 167 GLU N CA 1
ATOM 37770 C C . GLU H 1 167 ? 140.591 174.622 190.203 1.00 196.00 167 GLU N C 1
ATOM 37771 O O . GLU H 1 167 ? 141.246 175.134 191.113 1.00 196.00 167 GLU N O 1
ATOM 37783 N N . LYS H 1 168 ? 139.654 175.315 189.558 1.00 196.00 168 LYS N N 1
ATOM 37784 C CA . LYS H 1 168 ? 139.421 176.693 189.946 1.00 196.00 168 LYS N CA 1
ATOM 37785 C C . LYS H 1 168 ? 138.928 176.777 191.394 1.00 196.00 168 LYS N C 1
ATOM 37786 O O . LYS H 1 168 ? 139.437 177.599 192.178 1.00 196.00 168 LYS N O 1
ATOM 37805 N N . ILE H 1 169 ? 138.020 175.867 191.790 1.00 196.00 169 ILE N N 1
ATOM 37806 C CA . ILE H 1 169 ? 137.532 175.877 193.159 1.00 196.00 169 ILE N CA 1
ATOM 37807 C C . ILE H 1 169 ? 138.642 175.469 194.085 1.00 196.00 169 ILE N C 1
ATOM 37808 O O . ILE H 1 169 ? 138.862 176.105 195.110 1.00 196.00 169 ILE N O 1
ATOM 37824 N N . ALA H 1 170 ? 139.314 174.379 193.726 1.00 196.00 170 ALA N N 1
ATOM 37825 C CA . ALA H 1 170 ? 140.327 173.770 194.538 1.00 196.00 170 ALA N CA 1
ATOM 37826 C C . ALA H 1 170 ? 141.512 174.627 194.816 1.00 196.00 170 ALA N C 1
ATOM 37827 O O . ALA H 1 170 ? 142.002 174.616 195.940 1.00 196.00 170 ALA N O 1
ATOM 37834 N N . ARG H 1 171 ? 141.993 175.389 193.847 1.00 196.00 171 ARG N N 1
ATOM 37835 C CA . ARG H 1 171 ? 143.123 176.222 194.172 1.00 196.00 171 ARG N CA 1
ATOM 37836 C C . ARG H 1 171 ? 142.652 177.370 195.028 1.00 196.00 171 ARG N C 1
ATOM 37837 O O . ARG H 1 171 ? 143.317 177.738 195.997 1.00 196.00 171 ARG N O 1
ATOM 37858 N N . THR H 1 172 ? 141.464 177.898 194.738 1.00 196.00 172 THR N N 1
ATOM 37859 C CA . THR H 1 172 ? 140.968 179.001 195.518 1.00 196.00 172 THR N CA 1
ATOM 37860 C C . THR H 1 172 ? 140.810 178.563 196.965 1.00 196.00 172 THR N C 1
ATOM 37861 O O . THR H 1 172 ? 141.192 179.297 197.880 1.00 196.00 172 THR N O 1
ATOM 37872 N N . ALA H 1 173 ? 140.218 177.380 197.159 1.00 196.00 173 ALA N N 1
ATOM 37873 C CA . ALA H 1 173 ? 139.975 176.794 198.454 1.00 196.00 173 ALA N CA 1
ATOM 37874 C C . ALA H 1 173 ? 141.229 176.356 199.159 1.00 196.00 173 ALA N C 1
ATOM 37875 O O . ALA H 1 173 ? 141.356 176.571 200.357 1.00 196.00 173 ALA N O 1
ATOM 37882 N N . GLU H 1 174 ? 142.210 175.793 198.457 1.00 196.00 174 GLU N N 1
ATOM 37883 C CA . GLU H 1 174 ? 143.402 175.390 199.170 1.00 196.00 174 GLU N CA 1
ATOM 37884 C C . GLU H 1 174 ? 144.006 176.603 199.829 1.00 196.00 174 GLU N C 1
ATOM 37885 O O . GLU H 1 174 ? 144.388 176.558 201.003 1.00 196.00 174 GLU N O 1
ATOM 37897 N N . GLU H 1 175 ? 144.092 177.701 199.075 1.00 196.00 175 GLU N N 1
ATOM 37898 C CA . GLU H 1 175 ? 144.711 178.893 199.593 1.00 196.00 175 GLU N CA 1
ATOM 37899 C C . GLU H 1 175 ? 143.824 179.564 200.627 1.00 196.00 175 GLU N C 1
ATOM 37900 O O . GLU H 1 175 ? 144.278 179.966 201.697 1.00 196.00 175 GLU N O 1
ATOM 37912 N N . ALA H 1 176 ? 142.519 179.621 200.367 1.00 196.00 176 ALA N N 1
ATOM 37913 C CA . ALA H 1 176 ? 141.633 180.274 201.297 1.00 196.00 176 ALA N CA 1
ATOM 37914 C C . ALA H 1 176 ? 141.668 179.578 202.648 1.00 196.00 176 ALA N C 1
ATOM 37915 O O . ALA H 1 176 ? 141.810 180.215 203.695 1.00 196.00 176 ALA N O 1
ATOM 37922 N N . ILE H 1 177 ? 141.685 178.252 202.621 1.00 196.00 177 ILE N N 1
ATOM 37923 C CA . ILE H 1 177 ? 141.703 177.479 203.835 1.00 196.00 177 ILE N CA 1
ATOM 37924 C C . ILE H 1 177 ? 143.049 177.656 204.523 1.00 196.00 177 ILE N C 1
ATOM 37925 O O . ILE H 1 177 ? 143.097 177.790 205.746 1.00 196.00 177 ILE N O 1
ATOM 37941 N N . ARG H 1 178 ? 144.144 177.603 203.760 1.00 196.00 178 ARG N N 1
ATOM 37942 C CA . ARG H 1 178 ? 145.494 177.706 204.297 1.00 196.00 178 ARG N CA 1
ATOM 37943 C C . ARG H 1 178 ? 145.770 178.979 205.041 1.00 196.00 178 ARG N C 1
ATOM 37944 O O . ARG H 1 178 ? 146.337 178.947 206.140 1.00 196.00 178 ARG N O 1
ATOM 37965 N N . ASP H 1 179 ? 145.334 180.090 204.491 1.00 196.00 179 ASP N N 1
ATOM 37966 C CA . ASP H 1 179 ? 145.643 181.351 205.110 1.00 196.00 179 ASP N CA 1
ATOM 37967 C C . ASP H 1 179 ? 144.772 181.562 206.328 1.00 196.00 179 ASP N C 1
ATOM 37968 O O . ASP H 1 179 ? 145.240 182.050 207.363 1.00 196.00 179 ASP N O 1
ATOM 37977 N N . LEU H 1 180 ? 143.517 181.147 206.247 1.00 196.00 180 LEU N N 1
ATOM 37978 C CA . LEU H 1 180 ? 142.655 181.340 207.380 1.00 196.00 180 LEU N CA 1
ATOM 37979 C C . LEU H 1 180 ? 143.059 180.414 208.504 1.00 196.00 180 LEU N C 1
ATOM 37980 O O . LEU H 1 180 ? 143.060 180.811 209.665 1.00 196.00 180 LEU N O 1
ATOM 37996 N N . ALA H 1 181 ? 143.438 179.179 208.172 1.00 196.00 181 ALA N N 1
ATOM 37997 C CA . ALA H 1 181 ? 143.843 178.234 209.184 1.00 196.00 181 ALA N CA 1
ATOM 37998 C C . ALA H 1 181 ? 145.091 178.709 209.896 1.00 196.00 181 ALA N C 1
ATOM 37999 O O . ALA H 1 181 ? 145.168 178.654 211.120 1.00 196.00 181 ALA N O 1
ATOM 38006 N N . ARG H 1 182 ? 146.048 179.282 209.169 1.00 196.00 182 ARG N N 1
ATOM 38007 C CA . ARG H 1 182 ? 147.256 179.708 209.848 1.00 196.00 182 ARG N CA 1
ATOM 38008 C C . ARG H 1 182 ? 147.051 180.960 210.684 1.00 196.00 182 ARG N C 1
ATOM 38009 O O . ARG H 1 182 ? 147.763 181.170 211.675 1.00 196.00 182 ARG N O 1
ATOM 38030 N N . ASN H 1 183 ? 146.010 181.738 210.380 1.00 196.00 183 ASN N N 1
ATOM 38031 C CA . ASN H 1 183 ? 145.741 182.927 211.155 1.00 196.00 183 ASN N CA 1
ATOM 38032 C C . ASN H 1 183 ? 144.926 182.658 212.414 1.00 196.00 183 ASN N C 1
ATOM 38033 O O . ASN H 1 183 ? 144.639 183.596 213.162 1.00 196.00 183 ASN N O 1
ATOM 38044 N N . LEU H 1 184 ? 144.555 181.398 212.659 1.00 196.00 184 LEU N N 1
ATOM 38045 C CA . LEU H 1 184 ? 143.799 181.053 213.850 1.00 196.00 184 LEU N CA 1
ATOM 38046 C C . LEU H 1 184 ? 144.670 180.192 214.771 1.00 196.00 184 LEU N C 1
ATOM 38047 O O . LEU H 1 184 ? 145.221 179.176 214.357 1.00 196.00 184 LEU N O 1
ATOM 38063 N N . GLU H 1 185 ? 144.749 180.572 216.046 1.00 196.00 185 GLU N N 1
ATOM 38064 C CA . GLU H 1 185 ? 145.583 179.893 217.046 1.00 196.00 185 GLU N CA 1
ATOM 38065 C C . GLU H 1 185 ? 145.153 178.470 217.425 1.00 196.00 185 GLU N C 1
ATOM 38066 O O . GLU H 1 185 ? 145.887 177.754 218.108 1.00 196.00 185 GLU N O 1
ATOM 38078 N N . ASP H 1 186 ? 143.956 178.068 217.038 1.00 196.00 186 ASP N N 1
ATOM 38079 C CA . ASP H 1 186 ? 143.462 176.743 217.371 1.00 196.00 186 ASP N CA 1
ATOM 38080 C C . ASP H 1 186 ? 144.018 175.685 216.421 1.00 196.00 186 ASP N C 1
ATOM 38081 O O . ASP H 1 186 ? 143.635 175.605 215.241 1.00 196.00 186 ASP N O 1
ATOM 38090 N N . GLN H 1 187 ? 144.889 174.836 216.952 1.00 196.00 187 GLN N N 1
ATOM 38091 C CA . GLN H 1 187 ? 145.553 173.829 216.152 1.00 196.00 187 GLN N CA 1
ATOM 38092 C C . GLN H 1 187 ? 144.543 172.851 215.564 1.00 196.00 187 GLN N C 1
ATOM 38093 O O . GLN H 1 187 ? 144.835 172.256 214.530 1.00 196.00 187 GLN N O 1
ATOM 38107 N N . GLU H 1 188 ? 143.396 172.643 216.227 1.00 196.00 188 GLU N N 1
ATOM 38108 C CA . GLU H 1 188 ? 142.392 171.718 215.718 1.00 196.00 188 GLU N CA 1
ATOM 38109 C C . GLU H 1 188 ? 141.827 172.222 214.400 1.00 196.00 188 GLU N C 1
ATOM 38110 O O . GLU H 1 188 ? 141.507 171.424 213.512 1.00 196.00 188 GLU N O 1
ATOM 38122 N N . ARG H 1 189 ? 141.671 173.544 214.246 1.00 196.00 189 ARG N N 1
ATOM 38123 C CA . ARG H 1 189 ? 141.137 174.014 212.986 1.00 196.00 189 ARG N CA 1
ATOM 38124 C C . ARG H 1 189 ? 142.217 173.831 211.952 1.00 196.00 189 ARG N C 1
ATOM 38125 O O . ARG H 1 189 ? 141.923 173.473 210.817 1.00 196.00 189 ARG N O 1
ATOM 38146 N N . ARG H 1 190 ? 143.475 174.040 212.350 1.00 196.00 190 ARG N N 1
ATOM 38147 C CA . ARG H 1 190 ? 144.576 173.880 211.414 1.00 196.00 190 ARG N CA 1
ATOM 38148 C C . ARG H 1 190 ? 144.744 172.449 210.923 1.00 196.00 190 ARG N C 1
ATOM 38149 O O . ARG H 1 190 ? 145.049 172.239 209.743 1.00 196.00 190 ARG N O 1
ATOM 38170 N N . GLU H 1 191 ? 144.557 171.463 211.805 1.00 196.00 191 GLU N N 1
ATOM 38171 C CA . GLU H 1 191 ? 144.716 170.072 211.403 1.00 196.00 191 GLU N CA 1
ATOM 38172 C C . GLU H 1 191 ? 143.581 169.613 210.502 1.00 196.00 191 GLU N C 1
ATOM 38173 O O . GLU H 1 191 ? 143.816 168.922 209.502 1.00 196.00 191 GLU N O 1
ATOM 38185 N N . ARG H 1 192 ? 142.350 170.039 210.804 1.00 196.00 192 ARG N N 1
ATOM 38186 C CA . ARG H 1 192 ? 141.240 169.624 209.969 1.00 196.00 192 ARG N CA 1
ATOM 38187 C C . ARG H 1 192 ? 141.339 170.358 208.643 1.00 196.00 192 ARG N C 1
ATOM 38188 O O . ARG H 1 192 ? 141.041 169.798 207.580 1.00 196.00 192 ARG N O 1
ATOM 38209 N N . ALA H 1 193 ? 141.776 171.619 208.706 1.00 196.00 193 ALA N N 1
ATOM 38210 C CA . ALA H 1 193 ? 141.967 172.412 207.527 1.00 196.00 193 ALA N CA 1
ATOM 38211 C C . ALA H 1 193 ? 143.050 171.797 206.652 1.00 196.00 193 ALA N C 1
ATOM 38212 O O . ALA H 1 193 ? 142.837 171.663 205.453 1.00 196.00 193 ALA N O 1
ATOM 38219 N N . LYS H 1 194 ? 144.145 171.273 207.236 1.00 196.00 194 LYS N N 1
ATOM 38220 C CA . LYS H 1 194 ? 145.185 170.658 206.417 1.00 196.00 194 LYS N CA 1
ATOM 38221 C C . LYS H 1 194 ? 144.632 169.478 205.657 1.00 196.00 194 LYS N C 1
ATOM 38222 O O . LYS H 1 194 ? 144.931 169.327 204.468 1.00 196.00 194 LYS N O 1
ATOM 38241 N N . SER H 1 195 ? 143.803 168.657 206.306 1.00 196.00 195 SER N N 1
ATOM 38242 C CA . SER H 1 195 ? 143.248 167.519 205.599 1.00 196.00 195 SER N CA 1
ATOM 38243 C C . SER H 1 195 ? 142.367 167.995 204.453 1.00 196.00 195 SER N C 1
ATOM 38244 O O . SER H 1 195 ? 142.469 167.474 203.334 1.00 196.00 195 SER N O 1
ATOM 38252 N N . ALA H 1 196 ? 141.554 169.037 204.699 1.00 196.00 196 ALA N N 1
ATOM 38253 C CA . ALA H 1 196 ? 140.708 169.555 203.637 1.00 196.00 196 ALA N CA 1
ATOM 38254 C C . ALA H 1 196 ? 141.559 170.106 202.503 1.00 196.00 196 ALA N C 1
ATOM 38255 O O . ALA H 1 196 ? 141.274 169.864 201.335 1.00 196.00 196 ALA N O 1
ATOM 38262 N N . ARG H 1 197 ? 142.654 170.780 202.827 1.00 196.00 197 ARG N N 1
ATOM 38263 C CA . ARG H 1 197 ? 143.482 171.355 201.789 1.00 196.00 197 ARG N CA 1
ATOM 38264 C C . ARG H 1 197 ? 144.085 170.300 200.910 1.00 196.00 197 ARG N C 1
ATOM 38265 O O . ARG H 1 197 ? 144.094 170.432 199.680 1.00 196.00 197 ARG N O 1
ATOM 38286 N N . ASP H 1 198 ? 144.542 169.214 201.519 1.00 196.00 198 ASP N N 1
ATOM 38287 C CA . ASP H 1 198 ? 145.162 168.189 200.727 1.00 196.00 198 ASP N CA 1
ATOM 38288 C C . ASP H 1 198 ? 144.170 167.438 199.852 1.00 196.00 198 ASP N C 1
ATOM 38289 O O . ASP H 1 198 ? 144.495 167.136 198.701 1.00 196.00 198 ASP N O 1
ATOM 38298 N N . GLU H 1 199 ? 142.951 167.148 200.342 1.00 196.00 199 GLU N N 1
ATOM 38299 C CA . GLU H 1 199 ? 142.038 166.419 199.460 1.00 196.00 199 GLU N CA 1
ATOM 38300 C C . GLU H 1 199 ? 141.581 167.324 198.331 1.00 196.00 199 GLU N C 1
ATOM 38301 O O . GLU H 1 199 ? 141.366 166.863 197.212 1.00 196.00 199 GLU N O 1
ATOM 38313 N N . ILE H 1 200 ? 141.472 168.622 198.611 1.00 196.00 200 ILE N N 1
ATOM 38314 C CA . ILE H 1 200 ? 141.060 169.589 197.619 1.00 196.00 200 ILE N CA 1
ATOM 38315 C C . ILE H 1 200 ? 142.096 169.698 196.509 1.00 196.00 200 ILE N C 1
ATOM 38316 O O . ILE H 1 200 ? 141.749 169.618 195.317 1.00 196.00 200 ILE N O 1
ATOM 38332 N N . LYS H 1 201 ? 143.369 169.820 196.890 1.00 196.00 201 LYS N N 1
ATOM 38333 C CA . LYS H 1 201 ? 144.434 169.888 195.914 1.00 196.00 201 LYS N CA 1
ATOM 38334 C C . LYS H 1 201 ? 144.489 168.611 195.103 1.00 196.00 201 LYS N C 1
ATOM 38335 O O . LYS H 1 201 ? 144.596 168.655 193.873 1.00 196.00 201 LYS N O 1
ATOM 38354 N N . ARG H 1 202 ? 144.403 167.464 195.781 1.00 196.00 202 ARG N N 1
ATOM 38355 C CA . ARG H 1 202 ? 144.484 166.212 195.076 1.00 196.00 202 ARG N CA 1
ATOM 38356 C C . ARG H 1 202 ? 143.312 165.996 194.139 1.00 196.00 202 ARG N C 1
ATOM 38357 O O . ARG H 1 202 ? 143.511 165.520 193.030 1.00 196.00 202 ARG N O 1
ATOM 38378 N N . PHE H 1 203 ? 142.088 166.401 194.485 1.00 196.00 203 PHE N N 1
ATOM 38379 C CA . PHE H 1 203 ? 141.022 166.172 193.518 1.00 196.00 203 PHE N CA 1
ATOM 38380 C C . PHE H 1 203 ? 141.363 166.859 192.197 1.00 196.00 203 PHE N C 1
ATOM 38381 O O . PHE H 1 203 ? 141.157 166.279 191.118 1.00 196.00 203 PHE N O 1
ATOM 38398 N N . ALA H 1 204 ? 141.869 168.101 192.271 1.00 196.00 204 ALA N N 1
ATOM 38399 C CA . ALA H 1 204 ? 142.234 168.821 191.056 1.00 196.00 204 ALA N CA 1
ATOM 38400 C C . ALA H 1 204 ? 143.410 168.174 190.314 1.00 196.00 204 ALA N C 1
ATOM 38401 O O . ALA H 1 204 ? 143.381 168.082 189.081 1.00 196.00 204 ALA N O 1
ATOM 38408 N N . GLU H 1 205 ? 144.425 167.706 191.060 1.00 196.00 205 GLU N N 1
ATOM 38409 C CA . GLU H 1 205 ? 145.628 167.090 190.482 1.00 196.00 205 GLU N CA 1
ATOM 38410 C C . GLU H 1 205 ? 145.361 165.706 189.910 1.00 196.00 205 GLU N C 1
ATOM 38411 O O . GLU H 1 205 ? 145.958 165.302 188.910 1.00 196.00 205 GLU N O 1
ATOM 38423 N N . ASP H 1 206 ? 144.465 164.966 190.539 1.00 196.00 206 ASP N N 1
ATOM 38424 C CA . ASP H 1 206 ? 144.099 163.635 190.101 1.00 196.00 206 ASP N CA 1
ATOM 38425 C C . ASP H 1 206 ? 143.380 163.743 188.779 1.00 196.00 206 ASP N C 1
ATOM 38426 O O . ASP H 1 206 ? 143.725 163.047 187.815 1.00 196.00 206 ASP N O 1
ATOM 38435 N N . ALA H 1 207 ? 142.392 164.640 188.718 1.00 196.00 207 ALA N N 1
ATOM 38436 C CA . ALA H 1 207 ? 141.658 164.834 187.490 1.00 196.00 207 ALA N CA 1
ATOM 38437 C C . ALA H 1 207 ? 142.586 165.378 186.410 1.00 196.00 207 ALA N C 1
ATOM 38438 O O . ALA H 1 207 ? 142.498 164.974 185.246 1.00 196.00 207 ALA N O 1
ATOM 38445 N N . ARG H 1 208 ? 143.516 166.270 186.789 1.00 196.00 208 ARG N N 1
ATOM 38446 C CA . ARG H 1 208 ? 144.413 166.848 185.810 1.00 196.00 208 ARG N CA 1
ATOM 38447 C C . ARG H 1 208 ? 145.342 165.812 185.222 1.00 196.00 208 ARG N C 1
ATOM 38448 O O . ARG H 1 208 ? 145.486 165.733 184.002 1.00 196.00 208 ARG N O 1
ATOM 38469 N N . LYS H 1 209 ? 145.967 164.973 186.052 1.00 196.00 209 LYS N N 1
ATOM 38470 C CA . LYS H 1 209 ? 146.888 164.020 185.466 1.00 196.00 209 LYS N CA 1
ATOM 38471 C C . LYS H 1 209 ? 146.179 163.006 184.608 1.00 196.00 209 LYS N C 1
ATOM 38472 O O . LYS H 1 209 ? 146.672 162.658 183.529 1.00 196.00 209 LYS N O 1
ATOM 38491 N N . LYS H 1 210 ? 144.995 162.550 185.021 1.00 196.00 210 LYS N N 1
ATOM 38492 C CA . LYS H 1 210 ? 144.340 161.560 184.196 1.00 196.00 210 LYS N CA 1
ATOM 38493 C C . LYS H 1 210 ? 143.956 162.128 182.855 1.00 196.00 210 LYS N C 1
ATOM 38494 O O . LYS H 1 210 ? 144.197 161.493 181.828 1.00 196.00 210 LYS N O 1
ATOM 38513 N N . ILE H 1 211 ? 143.436 163.355 182.819 1.00 196.00 211 ILE N N 1
ATOM 38514 C CA . ILE H 1 211 ? 143.029 163.855 181.527 1.00 196.00 211 ILE N CA 1
ATOM 38515 C C . ILE H 1 211 ? 144.214 164.177 180.680 1.00 196.00 211 ILE N C 1
ATOM 38516 O O . ILE H 1 211 ? 144.267 163.769 179.529 1.00 196.00 211 ILE N O 1
ATOM 38532 N N . GLU H 1 212 ? 145.187 164.902 181.213 1.00 196.00 212 GLU N N 1
ATOM 38533 C CA . GLU H 1 212 ? 146.261 165.321 180.341 1.00 196.00 212 GLU N CA 1
ATOM 38534 C C . GLU H 1 212 ? 147.045 164.163 179.772 1.00 196.00 212 GLU N C 1
ATOM 38535 O O . GLU H 1 212 ? 147.240 164.097 178.559 1.00 196.00 212 GLU N O 1
ATOM 38547 N N . VAL H 1 213 ? 147.366 163.154 180.574 1.00 196.00 213 VAL N N 1
ATOM 38548 C CA . VAL H 1 213 ? 148.151 162.097 179.980 1.00 196.00 213 VAL N CA 1
ATOM 38549 C C . VAL H 1 213 ? 147.308 161.237 179.065 1.00 196.00 213 VAL N C 1
ATOM 38550 O O . VAL H 1 213 ? 147.764 160.873 177.980 1.00 196.00 213 VAL N O 1
ATOM 38563 N N . LEU H 1 214 ? 146.109 160.844 179.495 1.00 196.00 214 LEU N N 1
ATOM 38564 C CA . LEU H 1 214 ? 145.345 159.957 178.656 1.00 196.00 214 LEU N CA 1
ATOM 38565 C C . LEU H 1 214 ? 144.898 160.650 177.387 1.00 196.00 214 LEU N C 1
ATOM 38566 O O . LEU H 1 214 ? 144.902 160.030 176.323 1.00 196.00 214 LEU N O 1
ATOM 38582 N N . ALA H 1 215 ? 144.518 161.932 177.470 1.00 196.00 215 ALA N N 1
ATOM 38583 C CA . ALA H 1 215 ? 144.082 162.646 176.289 1.00 196.00 215 ALA N CA 1
ATOM 38584 C C . ALA H 1 215 ? 145.219 162.788 175.308 1.00 196.00 215 ALA N C 1
ATOM 38585 O O . ALA H 1 215 ? 145.023 162.617 174.106 1.00 196.00 215 ALA N O 1
ATOM 38592 N N . LEU H 1 216 ? 146.423 163.061 175.804 1.00 196.00 216 LEU N N 1
ATOM 38593 C CA . LEU H 1 216 ? 147.544 163.194 174.911 1.00 196.00 216 LEU N CA 1
ATOM 38594 C C . LEU H 1 216 ? 147.898 161.848 174.292 1.00 196.00 216 LEU N C 1
ATOM 38595 O O . LEU H 1 216 ? 148.230 161.797 173.106 1.00 196.00 216 LEU N O 1
ATOM 38611 N N . LEU H 1 217 ? 147.790 160.747 175.055 1.00 196.00 217 LEU N N 1
ATOM 38612 C CA . LEU H 1 217 ? 148.075 159.441 174.476 1.00 196.00 217 LEU N CA 1
ATOM 38613 C C . LEU H 1 217 ? 147.071 159.116 173.393 1.00 196.00 217 LEU N C 1
ATOM 38614 O O . LEU H 1 217 ? 147.452 158.579 172.348 1.00 196.00 217 LEU N O 1
ATOM 38630 N N . LYS H 1 218 ? 145.799 159.468 173.607 1.00 196.00 218 LYS N N 1
ATOM 38631 C CA . LYS H 1 218 ? 144.799 159.216 172.592 1.00 196.00 218 LYS N CA 1
ATOM 38632 C C . LYS H 1 218 ? 145.090 160.019 171.342 1.00 196.00 218 LYS N C 1
ATOM 38633 O O . LYS H 1 218 ? 145.017 159.471 170.243 1.00 196.00 218 LYS N O 1
ATOM 38652 N N . ARG H 1 219 ? 145.499 161.288 171.487 1.00 196.00 219 ARG N N 1
ATOM 38653 C CA . ARG H 1 219 ? 145.774 162.069 170.292 1.00 196.00 219 ARG N CA 1
ATOM 38654 C C . ARG H 1 219 ? 146.984 161.531 169.560 1.00 196.00 219 ARG N C 1
ATOM 38655 O O . ARG H 1 219 ? 146.979 161.499 168.329 1.00 196.00 219 ARG N O 1
ATOM 38676 N N . SER H 1 220 ? 148.015 161.087 170.295 1.00 196.00 220 SER N N 1
ATOM 38677 C CA . SER H 1 220 ? 149.203 160.562 169.648 1.00 196.00 220 SER N CA 1
ATOM 38678 C C . SER H 1 220 ? 148.874 159.287 168.891 1.00 196.00 220 SER N C 1
ATOM 38679 O O . SER H 1 220 ? 149.349 159.097 167.765 1.00 196.00 220 SER N O 1
ATOM 38687 N N . ARG H 1 221 ? 148.039 158.413 169.474 1.00 196.00 221 ARG N N 1
ATOM 38688 C CA . ARG H 1 221 ? 147.682 157.188 168.781 1.00 196.00 221 ARG N CA 1
ATOM 38689 C C . ARG H 1 221 ? 146.818 157.465 167.562 1.00 196.00 221 ARG N C 1
ATOM 38690 O O . ARG H 1 221 ? 147.006 156.832 166.517 1.00 196.00 221 ARG N O 1
ATOM 38711 N N . GLU H 1 222 ? 145.862 158.399 167.681 1.00 196.00 222 GLU N N 1
ATOM 38712 C CA . GLU H 1 222 ? 144.995 158.710 166.559 1.00 196.00 222 GLU N CA 1
ATOM 38713 C C . GLU H 1 222 ? 145.781 159.346 165.449 1.00 196.00 222 GLU N C 1
ATOM 38714 O O . GLU H 1 222 ? 145.594 159.009 164.282 1.00 196.00 222 GLU N O 1
ATOM 38726 N N . TYR H 1 223 ? 146.690 160.247 165.809 1.00 196.00 223 TYR N N 1
ATOM 38727 C CA . TYR H 1 223 ? 147.488 160.933 164.834 1.00 196.00 223 TYR N CA 1
ATOM 38728 C C . TYR H 1 223 ? 148.361 159.928 164.112 1.00 196.00 223 TYR N C 1
ATOM 38729 O O . TYR H 1 223 ? 148.428 159.954 162.888 1.00 196.00 223 TYR N O 1
ATOM 38747 N N . LEU H 1 224 ? 149.027 159.030 164.852 1.00 196.00 224 LEU N N 1
ATOM 38748 C CA . LEU H 1 224 ? 149.907 158.057 164.229 1.00 196.00 224 LEU N CA 1
ATOM 38749 C C . LEU H 1 224 ? 149.104 157.162 163.305 1.00 196.00 224 LEU N C 1
ATOM 38750 O O . LEU H 1 224 ? 149.564 156.877 162.197 1.00 196.00 224 LEU N O 1
ATOM 38766 N N . LYS H 1 225 ? 147.929 156.680 163.739 1.00 196.00 225 LYS N N 1
ATOM 38767 C CA . LYS H 1 225 ? 147.134 155.844 162.857 1.00 196.00 225 LYS N CA 1
ATOM 38768 C C . LYS H 1 225 ? 146.756 156.604 161.593 1.00 196.00 225 LYS N C 1
ATOM 38769 O O . LYS H 1 225 ? 146.856 156.048 160.497 1.00 196.00 225 LYS N O 1
ATOM 38788 N N . LYS H 1 226 ? 146.333 157.872 161.731 1.00 196.00 226 LYS N N 1
ATOM 38789 C CA . LYS H 1 226 ? 145.955 158.667 160.575 1.00 196.00 226 LYS N CA 1
ATOM 38790 C C . LYS H 1 226 ? 147.137 158.829 159.649 1.00 196.00 226 LYS N C 1
ATOM 38791 O O . LYS H 1 226 ? 146.979 158.715 158.435 1.00 196.00 226 LYS N O 1
ATOM 38810 N N . VAL H 1 227 ? 148.326 159.037 160.210 1.00 196.00 227 VAL N N 1
ATOM 38811 C CA . VAL H 1 227 ? 149.515 159.160 159.403 1.00 196.00 227 VAL N CA 1
ATOM 38812 C C . VAL H 1 227 ? 149.816 157.875 158.692 1.00 196.00 227 VAL N C 1
ATOM 38813 O O . VAL H 1 227 ? 150.135 157.906 157.509 1.00 196.00 227 VAL N O 1
ATOM 38826 N N . ALA H 1 228 ? 149.723 156.741 159.378 1.00 196.00 228 ALA N N 1
ATOM 38827 C CA . ALA H 1 228 ? 149.994 155.498 158.698 1.00 196.00 228 ALA N CA 1
ATOM 38828 C C . ALA H 1 228 ? 149.019 155.321 157.534 1.00 196.00 228 ALA N C 1
ATOM 38829 O O . ALA H 1 228 ? 149.433 154.885 156.459 1.00 196.00 228 ALA N O 1
ATOM 38836 N N . LEU H 1 229 ? 147.748 155.710 157.719 1.00 196.00 229 LEU N N 1
ATOM 38837 C CA . LEU H 1 229 ? 146.759 155.586 156.655 1.00 196.00 229 LEU N CA 1
ATOM 38838 C C . LEU H 1 229 ? 147.078 156.523 155.490 1.00 196.00 229 LEU N C 1
ATOM 38839 O O . LEU H 1 229 ? 146.956 156.120 154.328 1.00 196.00 229 LEU N O 1
ATOM 38855 N N . ILE H 1 230 ? 147.556 157.738 155.790 1.00 196.00 230 ILE N N 1
ATOM 38856 C CA . ILE H 1 230 ? 147.944 158.694 154.754 1.00 196.00 230 ILE N CA 1
ATOM 38857 C C . ILE H 1 230 ? 149.103 158.120 153.973 1.00 196.00 230 ILE N C 1
ATOM 38858 O O . ILE H 1 230 ? 149.124 158.205 152.742 1.00 196.00 230 ILE N O 1
ATOM 38874 N N . GLN H 1 231 ? 150.071 157.559 154.692 1.00 196.00 231 GLN N N 1
ATOM 38875 C CA . GLN H 1 231 ? 151.248 156.983 154.090 1.00 196.00 231 GLN N CA 1
ATOM 38876 C C . GLN H 1 231 ? 150.910 155.772 153.241 1.00 196.00 231 GLN N C 1
ATOM 38877 O O . GLN H 1 231 ? 151.536 155.581 152.199 1.00 196.00 231 GLN N O 1
ATOM 38891 N N . LEU H 1 232 ? 149.933 154.956 153.659 1.00 196.00 232 LEU N N 1
ATOM 38892 C CA . LEU H 1 232 ? 149.526 153.839 152.829 1.00 196.00 232 LEU N CA 1
ATOM 38893 C C . LEU H 1 232 ? 148.914 154.369 151.553 1.00 196.00 232 LEU N C 1
ATOM 38894 O O . LEU H 1 232 ? 149.257 153.900 150.470 1.00 196.00 232 LEU N O 1
ATOM 38910 N N . VAL H 1 233 ? 148.116 155.439 151.641 1.00 196.00 233 VAL N N 1
ATOM 38911 C CA . VAL H 1 233 ? 147.546 155.983 150.422 1.00 196.00 233 VAL N CA 1
ATOM 38912 C C . VAL H 1 233 ? 148.664 156.441 149.522 1.00 196.00 233 VAL N C 1
ATOM 38913 O O . VAL H 1 233 ? 148.610 156.171 148.323 1.00 196.00 233 VAL N O 1
ATOM 38926 N N . ILE H 1 234 ? 149.679 157.103 150.086 1.00 196.00 234 ILE N N 1
ATOM 38927 C CA . ILE H 1 234 ? 150.797 157.541 149.281 1.00 196.00 234 ILE N CA 1
ATOM 38928 C C . ILE H 1 234 ? 151.518 156.344 148.650 1.00 196.00 234 ILE N C 1
ATOM 38929 O O . ILE H 1 234 ? 151.843 156.377 147.460 1.00 196.00 234 ILE N O 1
ATOM 38945 N N . ALA H 1 235 ? 151.784 155.284 149.412 1.00 196.00 235 ALA N N 1
ATOM 38946 C CA . ALA H 1 235 ? 152.461 154.139 148.828 1.00 196.00 235 ALA N CA 1
ATOM 38947 C C . ALA H 1 235 ? 151.647 153.545 147.685 1.00 196.00 235 ALA N C 1
ATOM 38948 O O . ALA H 1 235 ? 152.206 153.203 146.635 1.00 196.00 235 ALA N O 1
ATOM 38955 N N . PHE H 1 236 ? 150.321 153.495 147.839 1.00 196.00 236 PHE N N 1
ATOM 38956 C CA . PHE H 1 236 ? 149.499 152.917 146.796 1.00 196.00 236 PHE N CA 1
ATOM 38957 C C . PHE H 1 236 ? 149.481 153.778 145.557 1.00 196.00 236 PHE N C 1
ATOM 38958 O O . PHE H 1 236 ? 149.553 153.240 144.451 1.00 196.00 236 PHE N O 1
ATOM 38975 N N . VAL H 1 237 ? 149.427 155.099 145.707 1.00 196.00 237 VAL N N 1
ATOM 38976 C CA . VAL H 1 237 ? 149.423 155.928 144.512 1.00 196.00 237 VAL N CA 1
ATOM 38977 C C . VAL H 1 237 ? 150.782 155.876 143.803 1.00 196.00 237 VAL N C 1
ATOM 38978 O O . VAL H 1 237 ? 150.816 155.977 142.574 1.00 196.00 237 VAL N O 1
ATOM 38991 N N . PHE H 1 238 ? 151.897 155.682 144.540 1.00 196.00 238 PHE N N 1
ATOM 38992 C CA . PHE H 1 238 ? 153.178 155.500 143.853 1.00 196.00 238 PHE N CA 1
ATOM 38993 C C . PHE H 1 238 ? 153.152 154.205 143.046 1.00 196.00 238 PHE N C 1
ATOM 38994 O O . PHE H 1 238 ? 153.636 154.175 141.910 1.00 196.00 238 PHE N O 1
ATOM 39011 N N . LEU H 1 239 ? 152.568 153.140 143.610 1.00 196.00 239 LEU N N 1
ATOM 39012 C CA . LEU H 1 239 ? 152.481 151.872 142.893 1.00 196.00 239 LEU N CA 1
ATOM 39013 C C . LEU H 1 239 ? 151.598 152.022 141.653 1.00 196.00 239 LEU N C 1
ATOM 39014 O O . LEU H 1 239 ? 151.908 151.456 140.595 1.00 196.00 239 LEU N O 1
ATOM 39030 N N . ILE H 1 240 ? 150.530 152.819 141.763 1.00 196.00 240 ILE N N 1
ATOM 39031 C CA . ILE H 1 240 ? 149.656 153.077 140.631 1.00 196.00 240 ILE N CA 1
ATOM 39032 C C . ILE H 1 240 ? 150.434 153.816 139.556 1.00 196.00 240 ILE N C 1
ATOM 39033 O O . ILE H 1 240 ? 150.337 153.481 138.381 1.00 196.00 240 ILE N O 1
ATOM 39049 N N . LEU H 1 241 ? 151.206 154.824 139.942 1.00 196.00 241 LEU N N 1
ATOM 39050 C CA . LEU H 1 241 ? 151.978 155.575 138.971 1.00 196.00 241 LEU N CA 1
ATOM 39051 C C . LEU H 1 241 ? 152.963 154.653 138.249 1.00 196.00 241 LEU N C 1
ATOM 39052 O O . LEU H 1 241 ? 153.107 154.751 137.026 1.00 196.00 241 LEU N O 1
ATOM 39068 N N . LEU H 1 242 ? 153.614 153.737 138.975 1.00 196.00 242 LEU N N 1
ATOM 39069 C CA . LEU H 1 242 ? 154.533 152.815 138.324 1.00 196.00 242 LEU N CA 1
ATOM 39070 C C . LEU H 1 242 ? 153.841 151.886 137.340 1.00 196.00 242 LEU N C 1
ATOM 39071 O O . LEU H 1 242 ? 154.361 151.669 136.236 1.00 196.00 242 LEU N O 1
ATOM 39087 N N . ILE H 1 243 ? 152.648 151.380 137.676 1.00 196.00 243 ILE N N 1
ATOM 39088 C CA . ILE H 1 243 ? 151.991 150.521 136.706 1.00 196.00 243 ILE N CA 1
ATOM 39089 C C . ILE H 1 243 ? 151.521 151.342 135.511 1.00 196.00 243 ILE N C 1
ATOM 39090 O O . ILE H 1 243 ? 151.572 150.843 134.386 1.00 196.00 243 ILE N O 1
ATOM 39106 N N . LEU H 1 244 ? 151.089 152.595 135.725 1.00 196.00 244 LEU N N 1
ATOM 39107 C CA . LEU H 1 244 ? 150.665 153.402 134.597 1.00 196.00 244 LEU N CA 1
ATOM 39108 C C . LEU H 1 244 ? 151.836 153.641 133.660 1.00 196.00 244 LEU N C 1
ATOM 39109 O O . LEU H 1 244 ? 151.667 153.538 132.447 1.00 196.00 244 LEU N O 1
ATOM 39125 N N . LEU H 1 245 ? 153.034 153.901 134.199 1.00 196.00 245 LEU N N 1
ATOM 39126 C CA . LEU H 1 245 ? 154.187 154.125 133.336 1.00 196.00 245 LEU N CA 1
ATOM 39127 C C . LEU H 1 245 ? 154.538 152.872 132.553 1.00 196.00 245 LEU N C 1
ATOM 39128 O O . LEU H 1 245 ? 154.836 152.956 131.356 1.00 196.00 245 LEU N O 1
ATOM 39144 N N . SER H 1 246 ? 154.449 151.707 133.200 1.00 196.00 246 SER N N 1
ATOM 39145 C CA . SER H 1 246 ? 154.746 150.456 132.525 1.00 196.00 246 SER N CA 1
ATOM 39146 C C . SER H 1 246 ? 153.754 150.220 131.390 1.00 196.00 246 SER N C 1
ATOM 39147 O O . SER H 1 246 ? 154.145 149.873 130.268 1.00 196.00 246 SER N O 1
ATOM 39155 N N . TRP H 1 247 ? 152.464 150.446 131.663 1.00 196.00 247 TRP N N 1
ATOM 39156 C CA . TRP H 1 247 ? 151.446 150.270 130.646 1.00 196.00 247 TRP N CA 1
ATOM 39157 C C . TRP H 1 247 ? 151.619 151.232 129.494 1.00 196.00 247 TRP N C 1
ATOM 39158 O O . TRP H 1 247 ? 151.489 150.819 128.341 1.00 196.00 247 TRP N O 1
ATOM 39179 N N . ARG H 1 248 ? 151.940 152.506 129.775 1.00 196.00 248 ARG N N 1
ATOM 39180 C CA . ARG H 1 248 ? 152.088 153.442 128.678 1.00 196.00 248 ARG N CA 1
ATOM 39181 C C . ARG H 1 248 ? 153.263 153.016 127.823 1.00 196.00 248 ARG N C 1
ATOM 39182 O O . ARG H 1 248 ? 153.170 153.035 126.600 1.00 196.00 248 ARG N O 1
ATOM 39203 N N . SER H 1 249 ? 154.343 152.531 128.437 1.00 196.00 249 SER N N 1
ATOM 39204 C CA . SER H 1 249 ? 155.492 152.115 127.651 1.00 196.00 249 SER N CA 1
ATOM 39205 C C . SER H 1 249 ? 155.093 151.021 126.674 1.00 196.00 249 SER N C 1
ATOM 39206 O O . SER H 1 249 ? 155.402 151.087 125.474 1.00 196.00 249 SER N O 1
ATOM 39214 N N . GLU H 1 250 ? 154.348 150.020 127.159 1.00 196.00 250 GLU N N 1
ATOM 39215 C CA . GLU H 1 250 ? 153.949 148.940 126.271 1.00 196.00 250 GLU N CA 1
ATOM 39216 C C . GLU H 1 250 ? 153.031 149.421 125.156 1.00 196.00 250 GLU N C 1
ATOM 39217 O O . GLU H 1 250 ? 153.206 149.028 123.999 1.00 196.00 250 GLU N O 1
ATOM 39229 N N . GLU H 1 251 ? 152.091 150.309 125.478 1.00 196.00 251 GLU N N 1
ATOM 39230 C CA . GLU H 1 251 ? 151.146 150.815 124.493 1.00 196.00 251 GLU N CA 1
ATOM 39231 C C . GLU H 1 251 ? 151.790 151.689 123.429 1.00 196.00 251 GLU N C 1
ATOM 39232 O O . GLU H 1 251 ? 151.466 151.569 122.243 1.00 196.00 251 GLU N O 1
ATOM 39244 N N . LEU H 1 252 ? 152.718 152.556 123.836 1.00 196.00 252 LEU N N 1
ATOM 39245 C CA . LEU H 1 252 ? 153.330 153.483 122.904 1.00 196.00 252 LEU N CA 1
ATOM 39246 C C . LEU H 1 252 ? 154.211 152.749 121.919 1.00 196.00 252 LEU N C 1
ATOM 39247 O O . LEU H 1 252 ? 154.175 153.034 120.717 1.00 196.00 252 LEU N O 1
ATOM 39263 N N . ILE H 1 253 ? 154.940 151.754 122.403 1.00 196.00 253 ILE N N 1
ATOM 39264 C CA . ILE H 1 253 ? 155.773 150.985 121.516 1.00 196.00 253 ILE N CA 1
ATOM 39265 C C . ILE H 1 253 ? 154.936 150.074 120.660 1.00 196.00 253 ILE N C 1
ATOM 39266 O O . ILE H 1 253 ? 155.155 149.995 119.454 1.00 196.00 253 ILE N O 1
ATOM 39282 N N . ARG H 1 254 ? 153.958 149.392 121.252 1.00 196.00 254 ARG N N 1
ATOM 39283 C CA . ARG H 1 254 ? 153.157 148.481 120.477 1.00 196.00 254 ARG N CA 1
ATOM 39284 C C . ARG H 1 254 ? 152.479 149.186 119.318 1.00 196.00 254 ARG N C 1
ATOM 39285 O O . ARG H 1 254 ? 152.492 148.659 118.207 1.00 196.00 254 ARG N O 1
ATOM 39306 N N . GLU H 1 255 ? 151.927 150.387 119.525 1.00 196.00 255 GLU N N 1
ATOM 39307 C CA . GLU H 1 255 ? 151.292 151.048 118.399 1.00 196.00 255 GLU N CA 1
ATOM 39308 C C . GLU H 1 255 ? 152.280 151.282 117.270 1.00 196.00 255 GLU N C 1
ATOM 39309 O O . GLU H 1 255 ? 151.980 151.002 116.102 1.00 196.00 255 GLU N O 1
ATOM 39321 N N . LEU H 1 256 ? 153.475 151.763 117.604 1.00 196.00 256 LEU N N 1
ATOM 39322 C CA . LEU H 1 256 ? 154.446 152.061 116.576 1.00 196.00 256 LEU N CA 1
ATOM 39323 C C . LEU H 1 256 ? 154.965 150.819 115.870 1.00 196.00 256 LEU N C 1
ATOM 39324 O O . LEU H 1 256 ? 155.149 150.836 114.642 1.00 196.00 256 LEU N O 1
ATOM 39340 N N . GLU H 1 257 ? 155.203 149.735 116.623 1.00 196.00 257 GLU N N 1
ATOM 39341 C CA . GLU H 1 257 ? 155.711 148.508 116.021 1.00 196.00 257 GLU N CA 1
ATOM 39342 C C . GLU H 1 257 ? 154.680 147.866 115.103 1.00 196.00 257 GLU N C 1
ATOM 39343 O O . GLU H 1 257 ? 155.027 147.393 114.021 1.00 196.00 257 GLU N O 1
ATOM 39355 N N . GLU H 1 258 ? 153.404 147.894 115.504 1.00 196.00 258 GLU N N 1
ATOM 39356 C CA . GLU H 1 258 ? 152.336 147.319 114.693 1.00 196.00 258 GLU N CA 1
ATOM 39357 C C . GLU H 1 258 ? 152.165 148.085 113.392 1.00 196.00 258 GLU N C 1
ATOM 39358 O O . GLU H 1 258 ? 151.942 147.493 112.334 1.00 196.00 258 GLU N O 1
ATOM 39370 N N . LYS H 1 259 ? 152.298 149.410 113.463 1.00 196.00 259 LYS N N 1
ATOM 39371 C CA . LYS H 1 259 ? 152.149 150.250 112.292 1.00 196.00 259 LYS N CA 1
ATOM 39372 C C . LYS H 1 259 ? 153.413 150.392 111.448 1.00 196.00 259 LYS N C 1
ATOM 39373 O O . LYS H 1 259 ? 153.318 150.685 110.255 1.00 196.00 259 LYS N O 1
ATOM 39392 N N . GLY H 1 260 ? 154.598 150.200 112.044 1.00 196.00 260 GLY N N 1
ATOM 39393 C CA . GLY H 1 260 ? 155.838 150.424 111.311 1.00 196.00 260 GLY N CA 1
ATOM 39394 C C . GLY H 1 260 ? 156.047 151.929 111.223 1.00 196.00 260 GLY N C 1
ATOM 39395 O O . GLY H 1 260 ? 156.583 152.458 110.250 1.00 196.00 260 GLY N O 1
ATOM 39399 N N . ALA H 1 261 ? 155.560 152.620 112.252 1.00 196.00 261 ALA N N 1
ATOM 39400 C CA . ALA H 1 261 ? 155.572 154.070 112.335 1.00 196.00 261 ALA N CA 1
ATOM 39401 C C . ALA H 1 261 ? 156.844 154.659 112.932 1.00 196.00 261 ALA N C 1
ATOM 39402 O O . ALA H 1 261 ? 156.939 155.875 113.093 1.00 196.00 261 ALA N O 1
ATOM 39409 N N . ALA H 1 262 ? 157.787 153.812 113.310 1.00 196.00 262 ALA N N 1
ATOM 39410 C CA . ALA H 1 262 ? 159.051 154.258 113.876 1.00 196.00 262 ALA N CA 1
ATOM 39411 C C . ALA H 1 262 ? 160.123 153.244 113.513 1.00 196.00 262 ALA N C 1
ATOM 39412 O O . ALA H 1 262 ? 159.844 152.044 113.427 1.00 196.00 262 ALA N O 1
ATOM 39419 N N . SER H 1 263 ? 161.352 153.717 113.336 1.00 196.00 263 SER N N 1
ATOM 39420 C CA . SER H 1 263 ? 162.464 152.819 113.057 1.00 196.00 263 SER N CA 1
ATOM 39421 C C . SER H 1 263 ? 162.853 152.136 114.339 1.00 196.00 263 SER N C 1
ATOM 39422 O O . SER H 1 263 ? 162.463 152.579 115.425 1.00 196.00 263 SER N O 1
ATOM 39430 N N . GLU H 1 264 ? 163.636 151.072 114.252 1.00 196.00 264 GLU N N 1
ATOM 39431 C CA . GLU H 1 264 ? 164.041 150.416 115.473 1.00 196.00 264 GLU N CA 1
ATOM 39432 C C . GLU H 1 264 ? 164.889 151.338 116.324 1.00 196.00 264 GLU N C 1
ATOM 39433 O O . GLU H 1 264 ? 164.809 151.277 117.547 1.00 196.00 264 GLU N O 1
ATOM 39445 N N . ALA H 1 265 ? 165.729 152.173 115.694 1.00 196.00 265 ALA N N 1
ATOM 39446 C CA . ALA H 1 265 ? 166.565 153.087 116.462 1.00 196.00 265 ALA N CA 1
ATOM 39447 C C . ALA H 1 265 ? 165.694 154.073 117.219 1.00 196.00 265 ALA N C 1
ATOM 39448 O O . ALA H 1 265 ? 165.943 154.354 118.396 1.00 196.00 265 ALA N O 1
ATOM 39455 N N . GLU H 1 266 ? 164.625 154.552 116.575 1.00 196.00 266 GLU N N 1
ATOM 39456 C CA . GLU H 1 266 ? 163.727 155.481 117.242 1.00 196.00 266 GLU N CA 1
ATOM 39457 C C . GLU H 1 266 ? 163.029 154.802 118.399 1.00 196.00 266 GLU N C 1
ATOM 39458 O O . GLU H 1 266 ? 162.910 155.383 119.483 1.00 196.00 266 GLU N O 1
ATOM 39470 N N . LEU H 1 267 ? 162.627 153.553 118.194 1.00 196.00 267 LEU N N 1
ATOM 39471 C CA . LEU H 1 267 ? 161.958 152.815 119.232 1.00 196.00 267 LEU N CA 1
ATOM 39472 C C . LEU H 1 267 ? 162.901 152.521 120.373 1.00 196.00 267 LEU N C 1
ATOM 39473 O O . LEU H 1 267 ? 162.503 152.633 121.524 1.00 196.00 267 LEU N O 1
ATOM 39489 N N . ALA H 1 268 ? 164.165 152.197 120.088 1.00 196.00 268 ALA N N 1
ATOM 39490 C CA . ALA H 1 268 ? 165.099 151.924 121.162 1.00 196.00 268 ALA N CA 1
ATOM 39491 C C . ALA H 1 268 ? 165.280 153.151 122.040 1.00 196.00 268 ALA N C 1
ATOM 39492 O O . ALA H 1 268 ? 165.348 153.037 123.272 1.00 196.00 268 ALA N O 1
ATOM 39499 N N . ARG H 1 269 ? 165.312 154.337 121.421 1.00 196.00 269 ARG N N 1
ATOM 39500 C CA . ARG H 1 269 ? 165.445 155.550 122.202 1.00 196.00 269 ARG N CA 1
ATOM 39501 C C . ARG H 1 269 ? 164.207 155.750 123.064 1.00 196.00 269 ARG N C 1
ATOM 39502 O O . ARG H 1 269 ? 164.326 156.084 124.246 1.00 196.00 269 ARG N O 1
ATOM 39523 N N . MET H 1 270 ? 163.021 155.498 122.490 1.00 196.00 270 MET N N 1
ATOM 39524 C CA . MET H 1 270 ? 161.780 155.643 123.236 1.00 196.00 270 MET N CA 1
ATOM 39525 C C . MET H 1 270 ? 161.735 154.664 124.392 1.00 196.00 270 MET N C 1
ATOM 39526 O O . MET H 1 270 ? 161.321 155.035 125.487 1.00 196.00 270 MET N O 1
ATOM 39540 N N . LYS H 1 271 ? 162.190 153.431 124.166 1.00 196.00 271 LYS N N 1
ATOM 39541 C CA . LYS H 1 271 ? 162.189 152.411 125.196 1.00 196.00 271 LYS N CA 1
ATOM 39542 C C . LYS H 1 271 ? 163.052 152.856 126.361 1.00 196.00 271 LYS N C 1
ATOM 39543 O O . LYS H 1 271 ? 162.641 152.705 127.517 1.00 196.00 271 LYS N O 1
ATOM 39562 N N . GLN H 1 272 ? 164.208 153.471 126.082 1.00 196.00 272 GLN N N 1
ATOM 39563 C CA . GLN H 1 272 ? 165.003 153.978 127.187 1.00 196.00 272 GLN N CA 1
ATOM 39564 C C . GLN H 1 272 ? 164.310 155.144 127.881 1.00 196.00 272 GLN N C 1
ATOM 39565 O O . GLN H 1 272 ? 164.398 155.261 129.105 1.00 196.00 272 GLN N O 1
ATOM 39579 N N . GLN H 1 273 ? 163.625 156.012 127.131 1.00 196.00 273 GLN N N 1
ATOM 39580 C CA . GLN H 1 273 ? 162.931 157.146 127.741 1.00 196.00 273 GLN N CA 1
ATOM 39581 C C . GLN H 1 273 ? 161.799 156.660 128.641 1.00 196.00 273 GLN N C 1
ATOM 39582 O O . GLN H 1 273 ? 161.555 157.233 129.712 1.00 196.00 273 GLN N O 1
ATOM 39596 N N . HIS H 1 274 ? 161.128 155.588 128.218 1.00 196.00 274 HIS N N 1
ATOM 39597 C CA . HIS H 1 274 ? 160.020 155.038 128.966 1.00 196.00 274 HIS N CA 1
ATOM 39598 C C . HIS H 1 274 ? 160.536 154.365 130.230 1.00 196.00 274 HIS N C 1
ATOM 39599 O O . HIS H 1 274 ? 159.963 154.533 131.315 1.00 196.00 274 HIS N O 1
ATOM 39613 N N . MET H 1 275 ? 161.660 153.644 130.105 1.00 196.00 275 MET N N 1
ATOM 39614 C CA . MET H 1 275 ? 162.246 152.972 131.245 1.00 196.00 275 MET N CA 1
ATOM 39615 C C . MET H 1 275 ? 162.869 153.980 132.186 1.00 196.00 275 MET N C 1
ATOM 39616 O O . MET H 1 275 ? 162.882 153.758 133.396 1.00 196.00 275 MET N O 1
ATOM 39630 N N . THR H 1 276 ? 163.368 155.089 131.647 1.00 196.00 276 THR N N 1
ATOM 39631 C CA . THR H 1 276 ? 163.939 156.133 132.467 1.00 196.00 276 THR N CA 1
ATOM 39632 C C . THR H 1 276 ? 162.817 156.777 133.281 1.00 196.00 276 THR N C 1
ATOM 39633 O O . THR H 1 276 ? 163.007 157.066 134.457 1.00 196.00 276 THR N O 1
ATOM 39644 N N . ALA H 1 277 ? 161.651 157.038 132.678 1.00 196.00 277 ALA N N 1
ATOM 39645 C CA . ALA H 1 277 ? 160.558 157.597 133.466 1.00 196.00 277 ALA N CA 1
ATOM 39646 C C . ALA H 1 277 ? 160.134 156.609 134.564 1.00 196.00 277 ALA N C 1
ATOM 39647 O O . ALA H 1 277 ? 159.868 157.020 135.699 1.00 196.00 277 ALA N O 1
ATOM 39654 N N . TYR H 1 278 ? 160.121 155.298 134.236 1.00 196.00 278 TYR N N 1
ATOM 39655 C CA . TYR H 1 278 ? 159.786 154.245 135.194 1.00 196.00 278 TYR N CA 1
ATOM 39656 C C . TYR H 1 278 ? 160.763 154.320 136.349 1.00 196.00 278 TYR N C 1
ATOM 39657 O O . TYR H 1 278 ? 160.368 154.294 137.517 1.00 196.00 278 TYR N O 1
ATOM 39675 N N . LEU H 1 279 ? 162.044 154.432 136.004 1.00 196.00 279 LEU N N 1
ATOM 39676 C CA . LEU H 1 279 ? 163.118 154.564 136.952 1.00 196.00 279 LEU N CA 1
ATOM 39677 C C . LEU H 1 279 ? 162.934 155.770 137.845 1.00 196.00 279 LEU N C 1
ATOM 39678 O O . LEU H 1 279 ? 162.920 155.635 139.065 1.00 196.00 279 LEU N O 1
ATOM 39694 N N . GLN H 1 280 ? 162.650 156.934 137.279 1.00 196.00 280 GLN N N 1
ATOM 39695 C CA . GLN H 1 280 ? 162.517 158.108 138.120 1.00 196.00 280 GLN N CA 1
ATOM 39696 C C . GLN H 1 280 ? 161.410 157.904 139.143 1.00 196.00 280 GLN N C 1
ATOM 39697 O O . GLN H 1 280 ? 161.571 158.257 140.326 1.00 196.00 280 GLN N O 1
ATOM 39711 N N . ALA H 1 281 ? 160.301 157.301 138.703 1.00 196.00 281 ALA N N 1
ATOM 39712 C CA . ALA H 1 281 ? 159.197 157.053 139.599 1.00 196.00 281 ALA N CA 1
ATOM 39713 C C . ALA H 1 281 ? 159.541 156.067 140.689 1.00 196.00 281 ALA N C 1
ATOM 39714 O O . ALA H 1 281 ? 159.190 156.268 141.856 1.00 196.00 281 ALA N O 1
ATOM 39721 N N . ALA H 1 282 ? 160.248 155.004 140.312 1.00 196.00 282 ALA N N 1
ATOM 39722 C CA . ALA H 1 282 ? 160.600 153.953 141.236 1.00 196.00 282 ALA N CA 1
ATOM 39723 C C . ALA H 1 282 ? 161.576 154.415 142.281 1.00 196.00 282 ALA N C 1
ATOM 39724 O O . ALA H 1 282 ? 161.412 154.130 143.469 1.00 196.00 282 ALA N O 1
ATOM 39731 N N . LEU H 1 283 ? 162.547 155.214 141.865 1.00 196.00 283 LEU N N 1
ATOM 39732 C CA . LEU H 1 283 ? 163.561 155.640 142.792 1.00 196.00 283 LEU N CA 1
ATOM 39733 C C . LEU H 1 283 ? 162.947 156.561 143.824 1.00 196.00 283 LEU N C 1
ATOM 39734 O O . LEU H 1 283 ? 163.271 156.474 145.017 1.00 196.00 283 LEU N O 1
ATOM 39750 N N . THR H 1 284 ? 162.046 157.439 143.371 1.00 196.00 284 THR N N 1
ATOM 39751 C CA . THR H 1 284 ? 161.405 158.362 144.279 1.00 196.00 284 THR N CA 1
ATOM 39752 C C . THR H 1 284 ? 160.447 157.645 145.204 1.00 196.00 284 THR N C 1
ATOM 39753 O O . THR H 1 284 ? 160.469 157.880 146.410 1.00 196.00 284 THR N O 1
ATOM 39764 N N . ALA H 1 285 ? 159.661 156.698 144.690 1.00 196.00 285 ALA N N 1
ATOM 39765 C CA . ALA H 1 285 ? 158.711 156.024 145.554 1.00 196.00 285 ALA N CA 1
ATOM 39766 C C . ALA H 1 285 ? 159.403 155.389 146.728 1.00 196.00 285 ALA N C 1
ATOM 39767 O O . ALA H 1 285 ? 158.928 155.452 147.865 1.00 196.00 285 ALA N O 1
ATOM 39774 N N . TRP H 1 286 ? 160.557 154.799 146.473 1.00 196.00 286 TRP N N 1
ATOM 39775 C CA . TRP H 1 286 ? 161.292 154.146 147.520 1.00 196.00 286 TRP N CA 1
ATOM 39776 C C . TRP H 1 286 ? 161.868 155.167 148.509 1.00 196.00 286 TRP N C 1
ATOM 39777 O O . TRP H 1 286 ? 161.812 154.947 149.727 1.00 196.00 286 TRP N O 1
ATOM 39798 N N . GLU H 1 287 ? 162.349 156.318 148.014 1.00 196.00 287 GLU N N 1
ATOM 39799 C CA . GLU H 1 287 ? 162.821 157.358 148.922 1.00 196.00 287 GLU N CA 1
ATOM 39800 C C . GLU H 1 287 ? 161.711 157.879 149.824 1.00 196.00 287 GLU N C 1
ATOM 39801 O O . GLU H 1 287 ? 161.927 158.096 151.023 1.00 196.00 287 GLU N O 1
ATOM 39813 N N . ILE H 1 288 ? 160.521 158.069 149.258 1.00 196.00 288 ILE N N 1
ATOM 39814 C CA . ILE H 1 288 ? 159.430 158.610 150.041 1.00 196.00 288 ILE N CA 1
ATOM 39815 C C . ILE H 1 288 ? 158.987 157.587 151.064 1.00 196.00 288 ILE N C 1
ATOM 39816 O O . ILE H 1 288 ? 158.709 157.959 152.201 1.00 196.00 288 ILE N O 1
ATOM 39832 N N . ILE H 1 289 ? 158.938 156.307 150.715 1.00 196.00 289 ILE N N 1
ATOM 39833 C CA . ILE H 1 289 ? 158.549 155.320 151.710 1.00 196.00 289 ILE N CA 1
ATOM 39834 C C . ILE H 1 289 ? 159.516 155.369 152.893 1.00 196.00 289 ILE N C 1
ATOM 39835 O O . ILE H 1 289 ? 159.074 155.255 154.039 1.00 196.00 289 ILE N O 1
ATOM 39851 N N . SER H 1 290 ? 160.824 155.499 152.637 1.00 196.00 290 SER N N 1
ATOM 39852 C CA . SER H 1 290 ? 161.777 155.613 153.739 1.00 196.00 290 SER N CA 1
ATOM 39853 C C . SER H 1 290 ? 161.448 156.850 154.611 1.00 196.00 290 SER N C 1
ATOM 39854 O O . SER H 1 290 ? 161.459 156.778 155.850 1.00 196.00 290 SER N O 1
ATOM 39862 N N . LYS H 1 291 ? 161.138 157.988 153.971 1.00 196.00 291 LYS N N 1
ATOM 39863 C CA . LYS H 1 291 ? 160.769 159.201 154.708 1.00 196.00 291 LYS N CA 1
ATOM 39864 C C . LYS H 1 291 ? 159.478 159.021 155.512 1.00 196.00 291 LYS N C 1
ATOM 39865 O O . LYS H 1 291 ? 159.359 159.555 156.624 1.00 196.00 291 LYS N O 1
ATOM 39884 N N . SER H 1 292 ? 158.525 158.266 154.956 1.00 196.00 292 SER N N 1
ATOM 39885 C CA . SER H 1 292 ? 157.261 157.971 155.609 1.00 196.00 292 SER N CA 1
ATOM 39886 C C . SER H 1 292 ? 157.511 157.167 156.884 1.00 196.00 292 SER N C 1
ATOM 39887 O O . SER H 1 292 ? 156.945 157.480 157.949 1.00 196.00 292 SER N O 1
ATOM 39895 N N . VAL H 1 293 ? 158.452 156.223 156.812 1.00 196.00 293 VAL N N 1
ATOM 39896 C CA . VAL H 1 293 ? 158.826 155.459 157.988 1.00 196.00 293 VAL N CA 1
ATOM 39897 C C . VAL H 1 293 ? 159.400 156.381 159.039 1.00 196.00 293 VAL N C 1
ATOM 39898 O O . VAL H 1 293 ? 159.053 156.247 160.215 1.00 196.00 293 VAL N O 1
ATOM 39911 N N . ILE H 1 294 ? 160.255 157.318 158.640 1.00 196.00 294 ILE N N 1
ATOM 39912 C CA . ILE H 1 294 ? 160.798 158.219 159.629 1.00 196.00 294 ILE N CA 1
ATOM 39913 C C . ILE H 1 294 ? 159.698 159.049 160.279 1.00 196.00 294 ILE N C 1
ATOM 39914 O O . ILE H 1 294 ? 159.689 159.209 161.496 1.00 196.00 294 ILE N O 1
ATOM 39930 N N . ALA H 1 295 ? 158.742 159.573 159.515 1.00 196.00 295 ALA N N 1
ATOM 39931 C CA . ALA H 1 295 ? 157.701 160.338 160.196 1.00 196.00 295 ALA N CA 1
ATOM 39932 C C . ALA H 1 295 ? 157.013 159.470 161.267 1.00 196.00 295 ALA N C 1
ATOM 39933 O O . ALA H 1 295 ? 156.749 159.944 162.380 1.00 196.00 295 ALA N O 1
ATOM 39940 N N . LEU H 1 296 ? 156.785 158.183 160.972 1.00 196.00 296 LEU N N 1
ATOM 39941 C CA . LEU H 1 296 ? 156.182 157.318 161.979 1.00 196.00 296 LEU N CA 1
ATOM 39942 C C . LEU H 1 296 ? 157.127 157.038 163.148 1.00 196.00 296 LEU N C 1
ATOM 39943 O O . LEU H 1 296 ? 156.652 156.932 164.282 1.00 196.00 296 LEU N O 1
ATOM 39959 N N . LEU H 1 297 ? 158.451 156.931 162.923 1.00 196.00 297 LEU N N 1
ATOM 39960 C CA . LEU H 1 297 ? 159.301 156.660 164.081 1.00 196.00 297 LEU N CA 1
ATOM 39961 C C . LEU H 1 297 ? 159.347 157.886 164.969 1.00 196.00 297 LEU N C 1
ATOM 39962 O O . LEU H 1 297 ? 159.445 157.750 166.187 1.00 196.00 297 LEU N O 1
ATOM 39978 N N . LEU H 1 298 ? 159.238 159.083 164.385 1.00 196.00 298 LEU N N 1
ATOM 39979 C CA . LEU H 1 298 ? 159.268 160.292 165.194 1.00 196.00 298 LEU N CA 1
ATOM 39980 C C . LEU H 1 298 ? 158.036 160.307 166.091 1.00 196.00 298 LEU N C 1
ATOM 39981 O O . LEU H 1 298 ? 158.110 160.674 167.275 1.00 196.00 298 LEU N O 1
ATOM 39997 N N . LEU H 1 299 ? 156.906 159.856 165.544 1.00 196.00 299 LEU N N 1
ATOM 39998 C CA . LEU H 1 299 ? 155.691 159.766 166.328 1.00 196.00 299 LEU N CA 1
ATOM 39999 C C . LEU H 1 299 ? 155.767 158.674 167.372 1.00 196.00 299 LEU N C 1
ATOM 40000 O O . LEU H 1 299 ? 155.227 158.844 168.469 1.00 196.00 299 LEU N O 1
ATOM 40016 N N . GLN H 1 300 ? 156.412 157.554 167.045 1.00 196.00 300 GLN N N 1
ATOM 40017 C CA . GLN H 1 300 ? 156.529 156.477 168.007 1.00 196.00 300 GLN N CA 1
ATOM 40018 C C . GLN H 1 300 ? 157.404 156.938 169.173 1.00 196.00 300 GLN N C 1
ATOM 40019 O O . GLN H 1 300 ? 157.116 156.601 170.321 1.00 196.00 300 GLN N O 1
ATOM 40033 N N . GLN H 1 301 ? 158.452 157.734 168.887 1.00 196.00 301 GLN N N 1
ATOM 40034 C CA . GLN H 1 301 ? 159.334 158.249 169.933 1.00 196.00 301 GLN N CA 1
ATOM 40035 C C . GLN H 1 301 ? 158.559 159.192 170.849 1.00 196.00 301 GLN N C 1
ATOM 40036 O O . GLN H 1 301 ? 158.690 159.127 172.076 1.00 196.00 301 GLN N O 1
ATOM 40050 N N . ASN H 1 302 ? 157.691 160.015 170.257 1.00 196.00 302 ASN N N 1
ATOM 40051 C CA . ASN H 1 302 ? 156.868 160.944 171.011 1.00 196.00 302 ASN N CA 1
ATOM 40052 C C . ASN H 1 302 ? 155.890 160.211 171.922 1.00 196.00 302 ASN N C 1
ATOM 40053 O O . ASN H 1 302 ? 155.748 160.548 173.106 1.00 196.00 302 ASN N O 1
ATOM 40064 N N . GLN H 1 303 ? 155.223 159.190 171.375 1.00 196.00 303 GLN N N 1
ATOM 40065 C CA . GLN H 1 303 ? 154.259 158.434 172.148 1.00 196.00 303 GLN N CA 1
ATOM 40066 C C . GLN H 1 303 ? 154.942 157.702 173.283 1.00 196.00 303 GLN N C 1
ATOM 40067 O O . GLN H 1 303 ? 154.413 157.654 174.398 1.00 196.00 303 GLN N O 1
ATOM 40081 N N . LEU H 1 304 ? 156.138 157.174 173.017 1.00 196.00 304 LEU N N 1
ATOM 40082 C CA . LEU H 1 304 ? 156.889 156.439 174.002 1.00 196.00 304 LEU N CA 1
ATOM 40083 C C . LEU H 1 304 ? 157.224 157.330 175.162 1.00 196.00 304 LEU N C 1
ATOM 40084 O O . LEU H 1 304 ? 157.021 156.958 176.318 1.00 196.00 304 LEU N O 1
ATOM 40100 N N . ASN H 1 305 ? 157.729 158.527 174.888 1.00 196.00 305 ASN N N 1
ATOM 40101 C CA . ASN H 1 305 ? 158.101 159.377 175.994 1.00 196.00 305 ASN N CA 1
ATOM 40102 C C . ASN H 1 305 ? 156.884 159.833 176.789 1.00 196.00 305 ASN N C 1
ATOM 40103 O O . ASN H 1 305 ? 156.966 159.955 178.014 1.00 196.00 305 ASN N O 1
ATOM 40114 N N . LEU H 1 306 ? 155.731 160.033 176.149 1.00 196.00 306 LEU N N 1
ATOM 40115 C CA . LEU H 1 306 ? 154.560 160.375 176.942 1.00 196.00 306 LEU N CA 1
ATOM 40116 C C . LEU H 1 306 ? 154.108 159.220 177.826 1.00 196.00 306 LEU N C 1
ATOM 40117 O O . LEU H 1 306 ? 153.840 159.419 179.018 1.00 196.00 306 LEU N O 1
ATOM 40133 N N . GLU H 1 307 ? 154.005 158.015 177.249 1.00 196.00 307 GLU N N 1
ATOM 40134 C CA . GLU H 1 307 ? 153.537 156.872 178.016 1.00 196.00 307 GLU N CA 1
ATOM 40135 C C . GLU H 1 307 ? 154.509 156.550 179.133 1.00 196.00 307 GLU N C 1
ATOM 40136 O O . GLU H 1 307 ? 154.092 156.215 180.234 1.00 196.00 307 GLU N O 1
ATOM 40148 N N . LEU H 1 308 ? 155.806 156.668 178.855 1.00 196.00 308 LEU N N 1
ATOM 40149 C CA . LEU H 1 308 ? 156.839 156.361 179.820 1.00 196.00 308 LEU N CA 1
ATOM 40150 C C . LEU H 1 308 ? 156.872 157.347 180.989 1.00 196.00 308 LEU N C 1
ATOM 40151 O O . LEU H 1 308 ? 157.029 156.923 182.138 1.00 196.00 308 LEU N O 1
ATOM 40167 N N . ARG H 1 309 ? 156.722 158.652 180.700 1.00 196.00 309 ARG N N 1
ATOM 40168 C CA . ARG H 1 309 ? 156.793 159.686 181.726 1.00 196.00 309 ARG N CA 1
ATOM 40169 C C . ARG H 1 309 ? 155.512 159.910 182.531 1.00 196.00 309 ARG N C 1
ATOM 40170 O O . ARG H 1 309 ? 155.603 160.319 183.688 1.00 196.00 309 ARG N O 1
ATOM 40191 N N . HIS H 1 310 ? 154.350 159.593 181.946 1.00 196.00 310 HIS N N 1
ATOM 40192 C CA . HIS H 1 310 ? 153.025 159.802 182.536 1.00 196.00 310 HIS N CA 1
ATOM 40193 C C . HIS H 1 310 ? 153.003 160.922 183.598 1.00 196.00 310 HIS N C 1
ATOM 40194 O O . HIS H 1 310 ? 152.914 162.102 183.243 1.00 196.00 310 HIS N O 1
#

Solvent-accessible surface area: 95308 Å² total; per-residue (Å²): 127,140,135,12,11,130,9,1,40,22,46,9,54,127,7,80,129,37,0,66,56,38,13,136,102,3,75,114,79,133,51,38,67,92,9,6,136,0,0,80,31,0,3,94,51,0,40,118,3,0,49,31,0,3,17,3,0,8,2,19,108,45,92,77,5,5,40,87,0,3,59,13,0,0,82,1,0,54,66,0,0,21,2,0,3,65,2,1,59,67,14,111,50,63,80,37,16,10,82,0,0,84,5,0,7,63,0,0,46,22,0,0,41,3,0,0,3,0,0,19,35,65,77,33,103,101,12,0,52,62,0,9,50,0,0,12,50,0,0,28,13,0,0,3,0,0,17,27,11,0,29,79,10,102,62,47,81,42,36,78,81,0,17,85,9,0,23,90,0,1,83,16,0,24,33,3,0,62,0,0,0,67,17,7,141,45,94,86,94,72,76,64,2,80,7,1,15,23,2,0,103,52,14,4,46,32,6,36,64,61,15,17,0,76,3,2,17,94,80,4,128,74,35,43,137,123,1,28,93,68,19,95,91,7,24,115,35,2,103,94,2,13,74,46,3,40,119,74,27,115,69,10,14,135,54,1,92,121,126,64,27,16,52,59,5,48,10,4,76,1,45,9,84,3,24,28,3,52,0,71,1,0,16,33,2,27,38,1,45,6,52,8,10,41,1,25,0,43,4,22,43,14,18,0,46,0,14,16,117,44,129,143,136,14,11,130,10,0,42,23,45,10,55,126,6,80,127,38,0,66,56,37,13,136,101,2,74,115,80,132,52,37,66,92,8,6,137,0,0,79,32,0,3,96,52,0,40,117,4,1,48,33,0,2,17,3,0,9,2,19,107,43,91,77,5,3,41,86,0,4,60,11,0,0,81,1,0,55,67,0,0,21,2,0,3,65,3,0,60,67,14,111,50,65,81,37,16,11,82,0,0,83,5,0,8,63,0,0,46,20,0,0,41,3,0,0,3,0,0,18,35,66,76,33,103,100,11,0,53,60,0,9,52,0,0,11,51,0,0,28,15,0,0,2,1,0,18,28,9,0,28,79,10,102,63,50,82,43,36,78,80,0,16,86,8,0,23,91,0,1,85,17,0,25,32,4,0,61,0,0,0,66,16,7,144,45,92,85,93,76,75,62,2,82,7,2,15,24,2,0,103,54,14,3,45,32,6,37,62,63,14,17,0,76,3,2,16,95,84,4,130,73,35,42,138,125,1,28,94,67,20,93,94,7,22,116,37,3,103,94,2,14,76,46,3,40,121,74,28,115,72,12,15,134,53,1,93,120,126,64,27,16,52,60,5,48,10,3,77,1,48,9,82,2,25,28,2,54,0,70,1,0,17,33,2,26,38,1,43,5,52,8,10,41,0,26,0,44,4,22,43,14,18,0,46,0,14,16,117,44,127,141,135,12,11,128,10,1,42,22,47,9,56,127,6,83,125,37,0,67,56,37,14,134,102,2,75,115,79,131,51,35,67,93,9,7,137,0,0,80,33,0,4,96,52,0,40,118,3,1,48,31,0,3,17,4,0,8,2,20,107,44,91,76,5,4,41,89,0,3,59,12,0,0,81,1,0,54,66,0,0,21,2,0,3,64,3,1,59,67,14,112,49,64,81,37,16,10,81,0,0,83,5,0,8,65,0,0,45,20,0,0,43,4,0,0,3,0,0,19,34,66,78,33,104,100,12,0,53,60,0,10,52,0,0,10,52,0,0,28,15,0,0,2,0,0,18,27,11,0,28,79,10,103,64,47,82,42,38,78,83,0,17,83,8,0,23,91,0,1,82,17,0,25,33,3,0,61,1,0,0,67,17,6,142,46,93,84,93,74,76,61,2,82,7,1,16,24,3,0,102,53,14,4,45,33,7,37,64,62,15,16,0,78,4,2,16,94,84,3,131,72,35,41,136,122,1,29,94,68,20,94,92,7,23,117,37,1,104,94,2,14,74,46,3,40,121,74,28,115,70,11,14,136,51,1,94,120,126,64,27,17,52,58,5,48,11,3,73,1,46,9,84,3,23,28,3,52,0,71,0,0,18,32,2,26,38,1,44,5,52,8,10,39,0,25,0,44,4,23,42,13,18,0,46,0,16,16,118,44,128,142,135,13,12,130,9,1,41,23,45,9,55,126,7,80,129,38,0,65,56,38,13,136,102,3,76,116,80,132,51,37,68,91,8,6,136,0,0,79,32,0,3,95,52,0,40,117,3,1,47,32,0,3,16,4,0,8,2,20,107,45,92,76,4,4,40,88,0,3,60,12,0,0,82,0,0,53,67,0,0,22,2,0,2,65,2,1,58,66,14,111,50,64,81,36,17,10,81,0,0,84,5,0,8,64,0,0,46,22,0,0,41,4,0,0,1,0,0,19,35,64,78,33,105,102,11,0,52,60,0,9,52,0,0,12,50,0,0,28,14,0,0,2,0,0,17,26,10,0,29,78,10,102,62,47,82,43,36,77,81,0,17,85,9,0,23,91,0,0,82,16,0,24,32,2,0,60,1,0,0,65,16,6,142,45,93,87,93,73,78,62,2,82,7,1,15,24,3,0,102,53,13,4,44,32,6,37,64,61,14,17,0,77,3,2,15,95,84,2,128,74,34,42,138,124,1,29,91,66,20,94,92,7,23,115,36,2,102,93,2,14,75,47,4,40,121,74,27,114,68,10,15,134,53,1,90,122,126,63,26,16,52,58,5,48,11,4,75,2,46,9,84,3,22,28,3,53,0,72,1,0,17,33,2,27,39,0,44,5,53,8,10,40,0,25,0,44,4,22,43,15,18,0,46,0,15,17,116,44,127,144,138,14,11,129,10,0,41,23,45,10,55,126,6,81,129,38,0,66,56,38,14,136,102,2,75,115,80,133,52,37,67,90,8,7,136,0,0,83,32,0,3,96,52,0,39,118,4,1,48,32,0,3,17,3,0,10,2,20,108,43,91,77,5,4,40,86,0,3,60,11,0,0,82,1,0,55,68,0,0,22,2,0,2,64,2,0,59,67,13,109,49,64,81,37,17,10,81,0,0,83,5,0,8,64,0,0,47,21,0,0,39,3,0,0,3,0,0,20,35,65,77,34,102,100,11,0,52,60,0,10,51,0,0,11,50,0,0,28,15,0,0,2,1,0,17,27,10,0,27,79,10,101,63,48,84,42,38,79,79,0,16,83,8,0,22,90,0,1,84,17,0,26,33,3,0,63,0,0,0,66,16,7,143,45,93,83,94,77,75,61,2,82,7,1,15,24,3,0,103,53,13,4,44,32,7,37,62,64,14,17,0,78,4,2,16,95,85,4,130,73,34,43,137,125,2,29,92,65,20,93,92,8,24,117,37,2,104,94,2,14,74,46,3,39,120,74,27,114,71,11,14,137,53,1,94,121,126,64,27,17,52,57,5,49,10,4,74,1,48,9,84,3,24,28,3,52,0,71,0,0,17,33,2,26,38,1,43,5,51,8,11,41,0,25,0,44,4,22,43,13,18,0,47,0,14,16,118,45,127,141,135,13,12,131,10,1,42,22,47,9,56,127,7,80,127,38,0,66,56,39,13,134,102,2,74,116,80,134,52,37,67,92,9,6,138,0,0,80,33,0,3,95,52,0,40,119,3,1,47,31,0,3,18,3,0,8,2,20,107,45,91,77,5,4,41,90,0,3,59,13,0,0,82,1,0,55,68,0,0,22,2,0,3,64,3,0,59,68,14,111,50,62,80,37,16,11,82,0,0,82,5,0,7,64,0,0,45,22,0,0,43,3,0,0,3,0,0,19,34,66,76,33,103,101,12,0,53,60,0,9,51,0,0,11,51,0,0,28,14,0,0,3,0,0,18,26,10,0,30,79,9,102,62,47,81,41,36,77,83,0,17,85,9,0,23,92,0,1,81,17,0,26,33,3,0,62,0,0,0,68,17,6,142,44,93,84,94,74,77,62,2,82,7,2,16,24,3,0,103,53,14,4,46,33,6,36,64,62,15,16,0,77,4,2,17,95,84,3,131,73,35,42,139,124,1,28,94,68,20,94,92,6,23,118,37,2,103,93,2,14,73,45,2,40,117,73,28,114,69,10,15,135,52,1,91,121,126,64,27,16,52,58,5,48,10,3,73,0,47,9,85,3,23,29,3,52,0,71,1,0,16,33,2,26,38,1,44,5,52,7,11,40,1,25,0,43,4,23,42,13,19,0,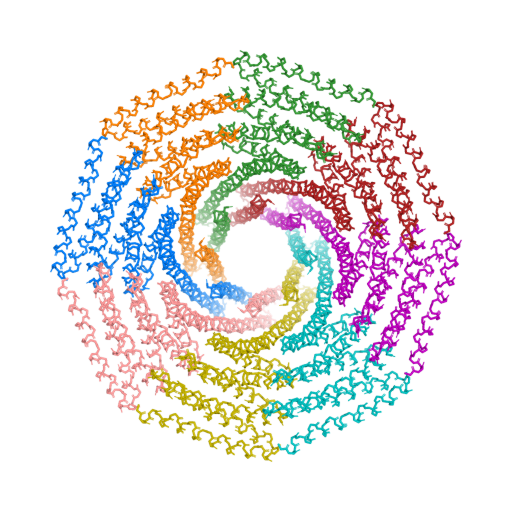46,0,15,16,120,45,127,144,136,14,12,128,10,1,40,23,44,9,56,126,7,78,129,38,0,66,57,38,13,136,101,3,74,116,80,131,51,36,67,93,8,6,137,0,0,79,32,0,3,96,53,0,40,118,4,1,48,32,0,3,18,4,0,9,1,20,107,45,91,76,5,3,40,86,0,4,60,11,0,0,82,1,0,54,67,0,0,20,2,0,2,64,2,0,59,67,14,111,49,64,82,37,16,10,83,0,0,83,5,0,7,64,0,0,46,22,0,0,43,3,0,0,2,0,0,19,34,64,76,32,104,101,11,0,53,61,0,9,52,0,0,11,50,0,0,29,14,0,0,2,0,0,18,26,9,0,29,79,10,104,63,49,82,43,37,76,80,0,17,86,8,0,23,91,0,0,85,18,0,24,32,3,0,61,1,0,0,64,16,6,143,45,93,86,92,75,77,61,2,83,6,1,15,23,3,0,101,54,14,4,47,33,6,37,63,62,13,16,0,78,3,2,16,93,83,4,128,73,35,42,138,126,2,29,92,66,20,95,93,6,23,114,36,2,103,94,3,13,76,46,4,41,119,74,28,113,68,12,15,134,53,1,92,120,126,64,26,16,52,59,5,48,10,4,77,2,46,9,84,3,24,28,3,52,0,71,1,0,18,33,2,26,38,1,44,4,53,7,11,40,0,24,0,44,4,22,42,14,18,0,47,0,14,17,116,45,128,143,137,13,11,127,9,1,42,22,46,9,56,126,7,83,127,38,0,67,58,38,14,135,103,2,76,116,78,132,52,36,68,92,8,7,136,0,0,80,32,0,4,97,53,0,40,118,4,0,49,31,0,3,17,3,0,10,2,20,106,44,91,77,5,4,40,87,0,3,60,12,0,0,82,1,0,54,68,0,0,22,2,0,2,65,2,1,57,67,13,112,49,65,80,38,17,10,83,0,0,84,6,0,8,64,0,0,46,21,0,0,41,3,0,0,2,0,0,20,34,64,79,33,102,101,12,0,52,60,0,10,51,0,0,10,52,0,0,28,15,0,0,2,1,0,18,29,11,0,28,78,10,102,63,48,82,41,37,77,81,0,16,82,8,0,24,90,0,0,83,17,0,25,31,3,0,61,1,0,0,67,17,7,144,45,94,84,94,76,76,62,2,82,7,2,15,25,2,0,102,52,13,4,43,33,6,37,62,63,14,17,0,76,4,2,16,95,85,4,131,74,34,42,136,124,2,30,92,65,20,94,92,6,24,118,36,2,103,94,2,13,74,46,3,39,119,75,27,114,70,10,14,136,53,2,94,120,125,64,26,17,52,57,5,49,11,4,75,1,47,9,84,3,24,28,3,52,0,71,0,0,18,32,2,26,38,1,43,6,52,8,10,41,0,25,0,44,4,23,43,14,18,0,47,0,15,17,118,46

B-factor: mean 196.0, std 0.0, range [196.0, 196.0]